Protein 1WG4 (pdb70)

GO terms:
  GO:0005515 protein binding (F, IPI)

Nearest PDB structures (foldseek):
  1wg4-assembly1_A  TM=8.583E-01  e=1.634E-17  Mus musculus
  1x4c-assembly1_A  TM=7.589E-01  e=1.785E-14  Mus musculus
  4c0o-assembly2_D  TM=8.765E-01  e=6.075E-12  Homo sapiens
  2o3d-assembly1_A  TM=7.788E-01  e=5.899E-13  Homo sapiens
  3beg-assembly1_B  TM=8.374E-01  e=1.622E-11  Homo sapiens

InterPro domains:
  IPR000504 RNA recognition motif domain [PF00076] (17-84)
  IPR000504 RNA recognition motif domain [PF00076] (114-175)
  IPR000504 RNA recognition motif domain [PS50102] (15-90)
  IPR000504 RNA recognition motif domain [PS50102] (112-188)
  IPR000504 RNA recognition motif domain [SM00360] (16-86)
  IPR000504 RNA recognition motif domain [SM00360] (113-179)
  IPR012677 Nucleotide-binding alpha-beta plait domain superfamily [G3DSA:3.30.70.330] (3-101)
  IPR012677 Nucleotide-binding alpha-beta plait domain superfamily [G3DSA:3.30.70.330] (111-187)
  IPR034503 SRSF9, RNA recognition motif 1 [cd12598] (16-87)
  IPR034995 SRSF9, RNA recognition motif 2 [cd12768] (104-187)
  IPR035979 RNA-binding domain superfamily [SSF54928] (15-176)
  IPR050374 RRT5/SRSF/Splicing Factor SR [PTHR23003] (13-205)

Sequence (98 aa):
GSSGSSGGPPTRRSDFRVLVSGLPPSGSWQDLKDHMREAGDVCYADVQKDGMGMVEYLRKEDMEYALRKLDDTKFRSHEGETSYIRVYPERSSGPSSGGSSGSSGGPPTRRSDFRVLVSGLPPSGSWQDLKDHMREAGDVCYADVQKDGMGMVEYLRKEDMEYALRKLDDTKFRSHEGETSYIRVYPERSSGPSSGGSSGSSGGPPTRRSDFRVLVSGLPPSGSWQDLKDHMREAGDVCYADVQKDGMGMVEYLRKEDMEYALRKLDDTKFRSHEGETSYIRVYPERSSGPSSGGSSGSSGGPPTRRSDFRVLVSGLPPSGSWQDLKDHMREAGDVCYADVQKDGMGMVEYLRKEDMEYALRKLDDTKFRSHEGETSYIRVYPERSSGPSSGGSSGSSGGPPTRRSDFRVLVSGLPPSGSWQDLKDHMREAGDVCYADVQKDGMGMVEYLRKEDMEYALRKLDDTKFRSHEGETSYIRVYPERSSGPSSGGSSGSSGGPPTRRSDFRVLVSGLPPSGSWQDLKDHMREAGDVCYADVQKDGMGMVEYLRKEDMEYALRKLDDTKFRSHEGETSYIRVYPERSSGPSSGGSSGSSGGPPTRRSDFRVLVSGLPPSGSWQDLKDHMREAGDVCYADVQKDGMGMVEYLRKEDMEYALRKLDDTKFRSHEGETSYIRVYPERSSGPSSGGSSGSSGGPPTRRSDFRVLVSGLPPSGSWQDLKDHMREAGDVCYADVQKDGMGMVEYLRKEDMEYALRKLDDTKFRSHEGETSYIRVYPERSSGPSSGGSSGSSGGPPTRRSDFRVLVSGLPPSGSWQDLKDHMREAGDVCYADVQKDGMGMVEYLRKEDMEYALRKLDDTKFRSHEGETSYIRVYPERSSGPSSGGSSGSSGGPPTRRSDFRVLVSGLPPSGSWQDLKDHMREAGDVCYADVQKDGMGMVEYLRKEDMEYALRKLDDTKFRSHEGETSYIRVYPERSSGPSSGGSSGSSGGPPTRRSDFRVLVSGLPPSGSWQDLKDHMREAGDVCYADVQKDGMGMVEYLRKEDMEYALRKLDDTKFRSHEGETSYIRVYPERSSGPSSGGSSGSSGGPPTRRSDFRVLVSGLPPSGSWQDLKDHMREAGDVCYADVQKDGMGMVEYLRKEDMEYALRKLDDTKFRSHEGETSYIRVYPERSSGPSSGGSSGSSGGPPTRRSDFRVLVSGLPPSGSWQDLKDHMREAGDVCYADVQKDGMGMVEYLRKEDMEYALRKLDDTKFRSHEGETSYIRVYPERSSGPSSGGSSGSSGGPPTRRSDFRVLVSGLPPSGSWQDLKDHMREAGDVCYADVQKDGMGMVEYLRKEDMEYALRKLDDTKFRSHEGETSYIRVYPERSSGPSSGGSSGSSGGPPTRRSDFRVLVSGLPPSGSWQDLKDHMREAGDVCYADVQKDGMGMVEYLRKEDMEYALRKLDDTKFRSHEGETSYIRVYPERSSGPSSGGSSGSSGGPPTRRSDFRVLVSGLPPSGSWQDLKDHMREAGDVCYADVQKDGMGMVEYLRKEDMEYALRKLDDTKFRSHEGETSYIRVYPERSSGPSSGGSSGSSGGPPTRRSDFRVLVSGLPPSGSWQDLKDHMREAGDVCYADVQKDGMGMVEYLRKEDMEYALRKLDDTKFRSHEGETSYIRVYPERSSGPSSGGSSGSSGGPPTRRSDFRVLVSGLPPSGSWQDLKDHMREAGDVCYADVQKDGMGMVEYLRKEDMEYALRKLDDTKFRSHEGETSYIRVYPERSSGPSSGGSSGSSGGPPTRRSDFRVLVSGLPPSGSWQDLKDHMREAGDVCYADVQKDGMGMVEYLRKEDMEYALRKLDDTKFRSHEGETSYIRVYPERSSGPSSGGSSGSSGGPPTRRSDFRVLVSGLPPSGSWQDLKDHMREAGDVCYADVQKDGMGMVEYLRKEDMEYALRKLDDTKFRSHEGETSYIRVYPERSSGPSSG

Secondary structure (DSSP, 8-state):
-----SS-----S-S-EEEEE---SS--HHHHHHHHTTSS-EEEEEEETTTEEEEEESSHHHHHHHHHHHSSEEEE-TTS-EEEEEEE---SS--S--

Organism: Mus musculus (NCBI:txid10090)

Structure (mmCIF, N/CA/C/O backbone):
data_1WG4
#
_entry.id   1WG4
#
loop_
_atom_site.group_PDB
_atom_site.id
_atom_site.type_symbol
_atom_site.label_atom_id
_atom_site.label_alt_id
_atom_site.label_comp_id
_atom_site.label_asym_id
_atom_site.label_entity_id
_atom_site.label_seq_id
_atom_site.pdbx_PDB_ins_code
_atom_site.Cartn_x
_atom_site.Cartn_y
_atom_site.Cartn_z
_atom_site.occupancy
_atom_site.B_iso_or_equiv
_atom_site.auth_seq_id
_atom_site.auth_comp_id
_atom_site.auth_asym_id
_atom_site.auth_atom_id
_atom_site.pdbx_PDB_model_num
ATOM 1 N N . GLY A 1 1 ? 7.074 4.114 -17.263 1.00 0.00 1 GLY A N 1
ATOM 2 C CA . GLY A 1 1 ? 6.992 4.790 -15.980 1.00 0.00 1 GLY A CA 1
ATOM 3 C C . GLY A 1 1 ? 8.164 4.398 -15.078 1.00 0.00 1 GLY A C 1
ATOM 4 O O . GLY A 1 1 ? 8.537 3.228 -15.012 1.00 0.00 1 GLY A O 1
ATOM 8 N N . SER A 1 2 ? 8.713 5.400 -14.406 1.00 0.00 2 SER A N 1
ATOM 9 C CA . SER A 1 2 ? 9.835 5.174 -13.511 1.00 0.00 2 SER A CA 1
ATOM 10 C C . SER A 1 2 ? 9.846 6.234 -12.407 1.00 0.00 2 SER A C 1
ATOM 11 O O . SER A 1 2 ? 9.813 5.902 -11.223 1.00 0.00 2 SER A O 1
ATOM 19 N N . SER A 1 3 ? 9.890 7.487 -12.835 1.00 0.00 3 SER A N 1
ATOM 20 C CA . SER A 1 3 ? 9.905 8.597 -11.897 1.00 0.00 3 SER A CA 1
ATOM 21 C C . SER A 1 3 ? 11.167 8.536 -11.034 1.00 0.00 3 SER A C 1
ATOM 22 O O . SER A 1 3 ? 11.502 7.485 -10.491 1.00 0.00 3 SER A O 1
ATOM 30 N N . GLY A 1 4 ? 11.833 9.677 -10.934 1.00 0.00 4 GLY A N 1
ATOM 31 C CA . GLY A 1 4 ? 13.050 9.767 -10.146 1.00 0.00 4 GLY A CA 1
ATOM 32 C C . GLY A 1 4 ? 13.536 11.215 -10.050 1.00 0.00 4 GLY A C 1
ATOM 33 O O . GLY A 1 4 ? 14.057 11.764 -11.018 1.00 0.00 4 GLY A O 1
ATOM 37 N N . SER A 1 5 ? 13.346 11.792 -8.872 1.00 0.00 5 SER A N 1
ATOM 38 C CA . SER A 1 5 ? 13.758 13.165 -8.636 1.00 0.00 5 SER A CA 1
ATOM 39 C C . SER A 1 5 ? 14.305 13.311 -7.215 1.00 0.00 5 SER A C 1
ATOM 40 O O . SER A 1 5 ? 13.944 12.542 -6.325 1.00 0.00 5 SER A O 1
ATOM 48 N N . SER A 1 6 ? 15.167 14.302 -7.046 1.00 0.00 6 SER A N 1
ATOM 49 C CA . SER A 1 6 ? 15.768 14.559 -5.748 1.00 0.00 6 SER A CA 1
ATOM 50 C C . SER A 1 6 ? 14.705 15.062 -4.769 1.00 0.00 6 SER A C 1
ATOM 51 O O . SER A 1 6 ? 14.481 14.454 -3.724 1.00 0.00 6 SER A O 1
ATOM 59 N N . GLY A 1 7 ? 14.078 16.167 -5.144 1.00 0.00 7 GLY A N 1
ATOM 60 C CA . GLY A 1 7 ? 13.043 16.759 -4.312 1.00 0.00 7 GLY A CA 1
ATOM 61 C C . GLY A 1 7 ? 12.028 15.705 -3.866 1.00 0.00 7 GLY A C 1
ATOM 62 O O . GLY A 1 7 ? 12.158 15.131 -2.786 1.00 0.00 7 GLY A O 1
ATOM 66 N N . GLY A 1 8 ? 11.041 15.482 -4.721 1.00 0.00 8 GLY A N 1
ATOM 67 C CA . GLY A 1 8 ? 10.004 14.506 -4.429 1.00 0.00 8 GLY A CA 1
ATOM 68 C C . GLY A 1 8 ? 9.120 14.976 -3.271 1.00 0.00 8 GLY A C 1
ATOM 69 O O . GLY A 1 8 ? 9.153 14.397 -2.186 1.00 0.00 8 GLY A O 1
ATOM 73 N N . PRO A 1 9 ? 8.331 16.047 -3.549 1.00 0.00 9 PRO A N 1
ATOM 74 C CA . PRO A 1 9 ? 7.440 16.601 -2.544 1.00 0.00 9 PRO A CA 1
ATOM 75 C C . PRO A 1 9 ? 6.215 15.706 -2.344 1.00 0.00 9 PRO A C 1
ATOM 76 O O . PRO A 1 9 ? 6.012 14.750 -3.091 1.00 0.00 9 PRO A O 1
ATOM 87 N N . PRO A 1 10 ? 5.409 16.058 -1.307 1.00 0.00 10 PRO A N 1
ATOM 88 C CA . PRO A 1 10 ? 4.209 15.298 -0.999 1.00 0.00 10 PRO A CA 1
ATOM 89 C C . PRO A 1 10 ? 3.098 15.596 -2.008 1.00 0.00 10 PRO A C 1
ATOM 90 O O . PRO A 1 10 ? 2.160 16.331 -1.705 1.00 0.00 10 PRO A O 1
ATOM 101 N N . THR A 1 11 ? 3.241 15.008 -3.188 1.00 0.00 11 THR A N 1
ATOM 102 C CA . THR A 1 11 ? 2.261 15.202 -4.243 1.00 0.00 11 THR A CA 1
ATOM 103 C C . THR A 1 11 ? 1.215 14.085 -4.211 1.00 0.00 11 THR A C 1
ATOM 104 O O . THR A 1 11 ? 1.518 12.958 -3.822 1.00 0.00 11 THR A O 1
ATOM 115 N N . ARG A 1 12 ? 0.007 14.436 -4.626 1.00 0.00 12 ARG A N 1
ATOM 116 C CA . ARG A 1 12 ? -1.084 13.478 -4.650 1.00 0.00 12 ARG A CA 1
ATOM 117 C C . ARG A 1 12 ? -1.601 13.297 -6.079 1.00 0.00 12 ARG A C 1
ATOM 118 O O . ARG A 1 12 ? -2.532 13.983 -6.497 1.00 0.00 12 ARG A O 1
ATOM 139 N N . ARG A 1 13 ? -0.974 12.370 -6.788 1.00 0.00 13 ARG A N 1
ATOM 140 C CA . ARG A 1 13 ? -1.358 12.091 -8.161 1.00 0.00 13 ARG A CA 1
ATOM 141 C C . ARG A 1 13 ? -2.858 11.798 -8.243 1.00 0.00 13 ARG A C 1
ATOM 142 O O . ARG A 1 13 ? -3.476 11.995 -9.288 1.00 0.00 13 ARG A O 1
ATOM 163 N N . SER A 1 14 ? -3.399 11.332 -7.127 1.00 0.00 14 SER A N 1
ATOM 164 C CA . SER A 1 14 ? -4.814 11.010 -7.060 1.00 0.00 14 SER A CA 1
ATOM 165 C C . SER A 1 14 ? -5.370 11.378 -5.682 1.00 0.00 14 SER A C 1
ATOM 166 O O . SER A 1 14 ? -4.620 11.780 -4.794 1.00 0.00 14 SER A O 1
ATOM 174 N N . ASP A 1 15 ? -6.679 11.226 -5.547 1.00 0.00 15 ASP A N 1
ATOM 175 C CA . ASP A 1 15 ? -7.343 11.537 -4.293 1.00 0.00 15 ASP A CA 1
ATOM 176 C C . ASP A 1 15 ? -7.723 10.234 -3.586 1.00 0.00 15 ASP A C 1
ATOM 177 O O . ASP A 1 15 ? -7.576 10.118 -2.370 1.00 0.00 15 ASP A O 1
ATOM 186 N N . PHE A 1 16 ? -8.205 9.287 -4.378 1.00 0.00 16 PHE A N 1
ATOM 187 C CA . PHE A 1 16 ? -8.607 7.997 -3.843 1.00 0.00 16 PHE A CA 1
ATOM 188 C C . PHE A 1 16 ? -7.386 7.135 -3.516 1.00 0.00 16 PHE A C 1
ATOM 189 O O . PHE A 1 16 ? -6.744 6.596 -4.415 1.00 0.00 16 PHE A O 1
ATOM 206 N N . ARG A 1 17 ? -7.104 7.031 -2.225 1.00 0.00 17 ARG A N 1
ATOM 207 C CA . ARG A 1 17 ? -5.972 6.243 -1.768 1.00 0.00 17 ARG A CA 1
ATOM 208 C C . ARG A 1 17 ? -6.418 5.242 -0.701 1.00 0.00 17 ARG A C 1
ATOM 209 O O . ARG A 1 17 ? -7.589 5.212 -0.323 1.00 0.00 17 ARG A O 1
ATOM 230 N N . VAL A 1 18 ? -5.462 4.445 -0.245 1.00 0.00 18 VAL A N 1
ATOM 231 C CA . VAL A 1 18 ? -5.743 3.445 0.771 1.00 0.00 18 VAL A CA 1
ATOM 232 C C . VAL A 1 18 ? -4.592 3.413 1.779 1.00 0.00 18 VAL A C 1
ATOM 233 O O . VAL A 1 18 ? -3.440 3.202 1.405 1.00 0.00 18 VAL A O 1
ATOM 246 N N . LEU A 1 19 ? -4.945 3.625 3.039 1.00 0.00 19 LEU A N 1
ATOM 247 C CA . LEU A 1 19 ? -3.957 3.623 4.104 1.00 0.00 19 LEU A CA 1
ATOM 248 C C . LEU A 1 19 ? -3.696 2.182 4.548 1.00 0.00 19 LEU A C 1
ATOM 249 O O . LEU A 1 19 ? -4.629 1.454 4.883 1.00 0.00 19 LEU A O 1
ATOM 265 N N . VAL A 1 20 ? -2.423 1.815 4.538 1.00 0.00 20 VAL A N 1
ATOM 266 C CA . VAL A 1 20 ? -2.028 0.474 4.936 1.00 0.00 20 VAL A CA 1
ATOM 267 C C . VAL A 1 20 ? -1.200 0.552 6.220 1.00 0.00 20 VAL A C 1
ATOM 268 O O . VAL A 1 20 ? -0.231 1.306 6.293 1.00 0.00 20 VAL A O 1
ATOM 281 N N . SER A 1 21 ? -1.612 -0.238 7.201 1.00 0.00 21 SER A N 1
ATOM 282 C CA . SER A 1 21 ? -0.920 -0.269 8.478 1.00 0.00 21 SER A CA 1
ATOM 283 C C . SER A 1 21 ? -0.744 -1.715 8.944 1.00 0.00 21 SER A C 1
ATOM 284 O O . SER A 1 21 ? -1.581 -2.570 8.655 1.00 0.00 21 SER A O 1
ATOM 292 N N . GLY A 1 22 ? 0.348 -1.945 9.657 1.00 0.00 22 GLY A N 1
ATOM 293 C CA . GLY A 1 22 ? 0.644 -3.274 10.166 1.00 0.00 22 GLY A CA 1
ATOM 294 C C . GLY A 1 22 ? 1.585 -4.026 9.222 1.00 0.00 22 GLY A C 1
ATOM 295 O O . GLY A 1 22 ? 1.522 -5.250 9.122 1.00 0.00 22 GLY A O 1
ATOM 299 N N . LEU A 1 23 ? 2.435 -3.261 8.553 1.00 0.00 23 LEU A N 1
ATOM 300 C CA . LEU A 1 23 ? 3.388 -3.839 7.621 1.00 0.00 23 LEU A CA 1
ATOM 301 C C . LEU A 1 23 ? 4.546 -4.462 8.403 1.00 0.00 23 LEU A C 1
ATOM 302 O O . LEU A 1 23 ? 4.797 -4.091 9.548 1.00 0.00 23 LEU A O 1
ATOM 318 N N . PRO A 1 24 ? 5.240 -5.423 7.735 1.00 0.00 24 PRO A N 1
ATOM 319 C CA . PRO A 1 24 ? 6.366 -6.100 8.355 1.00 0.00 24 PRO A CA 1
ATOM 320 C C . PRO A 1 24 ? 7.596 -5.193 8.396 1.00 0.00 24 PRO A C 1
ATOM 321 O O . PRO A 1 24 ? 7.610 -4.130 7.776 1.00 0.00 24 PRO A O 1
ATOM 332 N N . PRO A 1 25 ? 8.627 -5.656 9.153 1.00 0.00 25 PRO A N 1
ATOM 333 C CA . PRO A 1 25 ? 9.860 -4.898 9.284 1.00 0.00 25 PRO A CA 1
ATOM 334 C C . PRO A 1 25 ? 10.703 -4.999 8.011 1.00 0.00 25 PRO A C 1
ATOM 335 O O . PRO A 1 25 ? 11.648 -4.234 7.826 1.00 0.00 25 PRO A O 1
ATOM 346 N N . SER A 1 26 ? 10.331 -5.950 7.167 1.00 0.00 26 SER A N 1
ATOM 347 C CA . SER A 1 26 ? 11.041 -6.161 5.917 1.00 0.00 26 SER A CA 1
ATOM 348 C C . SER A 1 26 ? 10.147 -5.777 4.736 1.00 0.00 26 SER A C 1
ATOM 349 O O . SER A 1 26 ? 10.613 -5.699 3.600 1.00 0.00 26 SER A O 1
ATOM 357 N N . GLY A 1 27 ? 8.880 -5.546 5.044 1.00 0.00 27 GLY A N 1
ATOM 358 C CA . GLY A 1 27 ? 7.917 -5.172 4.023 1.00 0.00 27 GLY A CA 1
ATOM 359 C C . GLY A 1 27 ? 8.419 -3.980 3.206 1.00 0.00 27 GLY A C 1
ATOM 360 O O . GLY A 1 27 ? 9.125 -3.119 3.728 1.00 0.00 27 GLY A O 1
ATOM 364 N N . SER A 1 28 ? 8.036 -3.970 1.937 1.00 0.00 28 SER A N 1
ATOM 365 C CA . SER A 1 28 ? 8.439 -2.898 1.043 1.00 0.00 28 SER A CA 1
ATOM 366 C C . SER A 1 28 ? 7.210 -2.304 0.351 1.00 0.00 28 SER A C 1
ATOM 367 O O . SER A 1 28 ? 6.083 -2.719 0.616 1.00 0.00 28 SER A O 1
ATOM 375 N N . TRP A 1 29 ? 7.470 -1.343 -0.524 1.00 0.00 29 TRP A N 1
ATOM 376 C CA . TRP A 1 29 ? 6.399 -0.689 -1.256 1.00 0.00 29 TRP A CA 1
ATOM 377 C C . TRP A 1 29 ? 6.204 -1.437 -2.576 1.00 0.00 29 TRP A C 1
ATOM 378 O O . TRP A 1 29 ? 5.093 -1.497 -3.101 1.00 0.00 29 TRP A O 1
ATOM 399 N N . GLN A 1 30 ? 7.300 -1.987 -3.076 1.00 0.00 30 GLN A N 1
ATOM 400 C CA . GLN A 1 30 ? 7.263 -2.729 -4.325 1.00 0.00 30 GLN A CA 1
ATOM 401 C C . GLN A 1 30 ? 6.248 -3.870 -4.235 1.00 0.00 30 GLN A C 1
ATOM 402 O O . GLN A 1 30 ? 5.252 -3.878 -4.957 1.00 0.00 30 GLN A O 1
ATOM 416 N N . ASP A 1 31 ? 6.535 -4.805 -3.342 1.00 0.00 31 ASP A N 1
ATOM 417 C CA . ASP A 1 31 ? 5.660 -5.949 -3.148 1.00 0.00 31 ASP A CA 1
ATOM 418 C C . ASP A 1 31 ? 4.275 -5.458 -2.719 1.00 0.00 31 ASP A C 1
ATOM 419 O O . ASP A 1 31 ? 3.259 -5.955 -3.203 1.00 0.00 31 ASP A O 1
ATOM 428 N N . LEU A 1 32 ? 4.280 -4.490 -1.814 1.00 0.00 32 LEU A N 1
ATOM 429 C CA . LEU A 1 32 ? 3.037 -3.928 -1.314 1.00 0.00 32 LEU A CA 1
ATOM 430 C C . LEU A 1 32 ? 2.164 -3.500 -2.496 1.00 0.00 32 LEU A C 1
ATOM 431 O O . LEU A 1 32 ? 0.993 -3.869 -2.572 1.00 0.00 32 LEU A O 1
ATOM 447 N N . LYS A 1 33 ? 2.767 -2.728 -3.387 1.00 0.00 33 LYS A N 1
ATOM 448 C CA . LYS A 1 33 ? 2.060 -2.247 -4.561 1.00 0.00 33 LYS A CA 1
ATOM 449 C C . LYS A 1 33 ? 1.500 -3.440 -5.339 1.00 0.00 33 LYS A C 1
ATOM 450 O O . LYS A 1 33 ? 0.287 -3.570 -5.495 1.00 0.00 33 LYS A O 1
ATOM 469 N N . ASP A 1 34 ? 2.412 -4.280 -5.807 1.00 0.00 34 ASP A N 1
ATOM 470 C CA . ASP A 1 34 ? 2.025 -5.458 -6.565 1.00 0.00 34 ASP A CA 1
ATOM 471 C C . ASP A 1 34 ? 0.796 -6.097 -5.914 1.00 0.00 34 ASP A C 1
ATOM 472 O O . ASP A 1 34 ? -0.007 -6.736 -6.591 1.00 0.00 34 ASP A O 1
ATOM 481 N N . HIS A 1 35 ? 0.689 -5.901 -4.608 1.00 0.00 35 HIS A N 1
ATOM 482 C CA . HIS A 1 35 ? -0.428 -6.451 -3.859 1.00 0.00 35 HIS A CA 1
ATOM 483 C C . HIS A 1 35 ? -1.629 -5.509 -3.964 1.00 0.00 35 HIS A C 1
ATOM 484 O O . HIS A 1 35 ? -2.679 -5.893 -4.478 1.00 0.00 35 HIS A O 1
ATOM 498 N N . MET A 1 36 ? -1.435 -4.295 -3.471 1.00 0.00 36 MET A N 1
ATOM 499 C CA . MET A 1 36 ? -2.489 -3.296 -3.503 1.00 0.00 36 MET A CA 1
ATOM 500 C C . MET A 1 36 ? -3.082 -3.170 -4.908 1.00 0.00 36 MET A C 1
ATOM 501 O O . MET A 1 36 ? -4.292 -3.017 -5.063 1.00 0.00 36 MET A O 1
ATOM 515 N N . ARG A 1 37 ? -2.201 -3.240 -5.896 1.00 0.00 37 ARG A N 1
ATOM 516 C CA . ARG A 1 37 ? -2.622 -3.136 -7.282 1.00 0.00 37 ARG A CA 1
ATOM 517 C C . ARG A 1 37 ? -3.878 -3.977 -7.520 1.00 0.00 37 ARG A C 1
ATOM 518 O O . ARG A 1 37 ? -4.649 -3.701 -8.438 1.00 0.00 37 ARG A O 1
ATOM 539 N N . GLU A 1 38 ? -4.044 -4.986 -6.678 1.00 0.00 38 GLU A N 1
ATOM 540 C CA . GLU A 1 38 ? -5.193 -5.869 -6.785 1.00 0.00 38 GLU A CA 1
ATOM 541 C C . GLU A 1 38 ? -6.404 -5.102 -7.322 1.00 0.00 38 GLU A C 1
ATOM 542 O O . GLU A 1 38 ? -7.157 -5.620 -8.145 1.00 0.00 38 GLU A O 1
ATOM 554 N N . ALA A 1 39 ? -6.553 -3.879 -6.834 1.00 0.00 39 ALA A N 1
ATOM 555 C CA . ALA A 1 39 ? -7.659 -3.036 -7.254 1.00 0.00 39 ALA A CA 1
ATOM 556 C C . ALA A 1 39 ? -7.512 -2.713 -8.742 1.00 0.00 39 ALA A C 1
ATOM 557 O O . ALA A 1 39 ? -8.136 -3.355 -9.586 1.00 0.00 39 ALA A O 1
ATOM 564 N N . GLY A 1 40 ? -6.682 -1.717 -9.020 1.00 0.00 40 GLY A N 1
ATOM 565 C CA . GLY A 1 40 ? -6.445 -1.301 -10.392 1.00 0.00 40 GLY A CA 1
ATOM 566 C C . GLY A 1 40 ? -4.978 -0.920 -10.603 1.00 0.00 40 GLY A C 1
ATOM 567 O O . GLY A 1 40 ? -4.086 -1.748 -10.428 1.00 0.00 40 GLY A O 1
ATOM 571 N N . ASP A 1 41 ? -4.774 0.335 -10.975 1.00 0.00 41 ASP A N 1
ATOM 572 C CA . ASP A 1 41 ? -3.432 0.837 -11.212 1.00 0.00 41 ASP A CA 1
ATOM 573 C C . ASP A 1 41 ? -3.029 1.765 -10.064 1.00 0.00 41 ASP A C 1
ATOM 574 O O . ASP A 1 41 ? -3.811 2.619 -9.648 1.00 0.00 41 ASP A O 1
ATOM 583 N N . VAL A 1 42 ? -1.809 1.567 -9.585 1.00 0.00 42 VAL A N 1
ATOM 584 C CA . VAL A 1 42 ? -1.293 2.376 -8.494 1.00 0.00 42 VAL A CA 1
ATOM 585 C C . VAL A 1 42 ? -0.371 3.458 -9.059 1.00 0.00 42 VAL A C 1
ATOM 586 O O . VAL A 1 42 ? 0.642 3.151 -9.684 1.00 0.00 42 VAL A O 1
ATOM 599 N N . CYS A 1 43 ? -0.756 4.703 -8.818 1.00 0.00 43 CYS A N 1
ATOM 600 C CA . CYS A 1 43 ? 0.024 5.833 -9.295 1.00 0.00 43 CYS A CA 1
ATOM 601 C C . CYS A 1 43 ? 1.004 6.240 -8.192 1.00 0.00 43 CYS A C 1
ATOM 602 O O . CYS A 1 43 ? 2.047 6.828 -8.471 1.00 0.00 43 CYS A O 1
ATOM 610 N N . TYR A 1 44 ? 0.633 5.910 -6.964 1.00 0.00 44 TYR A N 1
ATOM 611 C CA . TYR A 1 44 ? 1.466 6.234 -5.818 1.00 0.00 44 TYR A CA 1
ATOM 612 C C . TYR A 1 44 ? 1.655 5.013 -4.915 1.00 0.00 44 TYR A C 1
ATOM 613 O O . TYR A 1 44 ? 0.702 4.284 -4.644 1.00 0.00 44 TYR A O 1
ATOM 631 N N . ALA A 1 45 ? 2.890 4.829 -4.473 1.00 0.00 45 ALA A N 1
ATOM 632 C CA . ALA A 1 45 ? 3.216 3.710 -3.606 1.00 0.00 45 ALA A CA 1
ATOM 633 C C . ALA A 1 45 ? 4.410 4.083 -2.725 1.00 0.00 45 ALA A C 1
ATOM 634 O O . ALA A 1 45 ? 5.525 4.240 -3.219 1.00 0.00 45 ALA A O 1
ATOM 641 N N . ASP A 1 46 ? 4.135 4.214 -1.435 1.00 0.00 46 ASP A N 1
ATOM 642 C CA . ASP A 1 46 ? 5.172 4.566 -0.481 1.00 0.00 46 ASP A CA 1
ATOM 643 C C . ASP A 1 46 ? 4.987 3.743 0.795 1.00 0.00 46 ASP A C 1
ATOM 644 O O . ASP A 1 46 ? 3.874 3.327 1.113 1.00 0.00 46 ASP A O 1
ATOM 653 N N . VAL A 1 47 ? 6.094 3.532 1.492 1.00 0.00 47 VAL A N 1
ATOM 654 C CA . VAL A 1 47 ? 6.067 2.766 2.726 1.00 0.00 47 VAL A CA 1
ATOM 655 C C . VAL A 1 47 ? 7.029 3.397 3.734 1.00 0.00 47 VAL A C 1
ATOM 656 O O . VAL A 1 47 ? 8.090 3.892 3.358 1.00 0.00 47 VAL A O 1
ATOM 669 N N . GLN A 1 48 ? 6.625 3.357 4.995 1.00 0.00 48 GLN A N 1
ATOM 670 C CA . GLN A 1 48 ? 7.439 3.918 6.060 1.00 0.00 48 GLN A CA 1
ATOM 671 C C . GLN A 1 48 ? 7.706 2.864 7.136 1.00 0.00 48 GLN A C 1
ATOM 672 O O . GLN A 1 48 ? 7.111 1.788 7.117 1.00 0.00 48 GLN A O 1
ATOM 686 N N . LYS A 1 49 ? 8.602 3.210 8.049 1.00 0.00 49 LYS A N 1
ATOM 687 C CA . LYS A 1 49 ? 8.955 2.307 9.130 1.00 0.00 49 LYS A CA 1
ATOM 688 C C . LYS A 1 49 ? 7.711 2.012 9.970 1.00 0.00 49 LYS A C 1
ATOM 689 O O . LYS A 1 49 ? 6.602 2.397 9.600 1.00 0.00 49 LYS A O 1
ATOM 708 N N . ASP A 1 50 ? 7.935 1.332 11.085 1.00 0.00 50 ASP A N 1
ATOM 709 C CA . ASP A 1 50 ? 6.846 0.981 11.980 1.00 0.00 50 ASP A CA 1
ATOM 710 C C . ASP A 1 50 ? 6.018 -0.142 11.353 1.00 0.00 50 ASP A C 1
ATOM 711 O O . ASP A 1 50 ? 5.891 -1.221 11.930 1.00 0.00 50 ASP A O 1
ATOM 720 N N . GLY A 1 51 ? 5.476 0.150 10.180 1.00 0.00 51 GLY A N 1
ATOM 721 C CA . GLY A 1 51 ? 4.664 -0.823 9.468 1.00 0.00 51 GLY A CA 1
ATOM 722 C C . GLY A 1 51 ? 3.466 -0.149 8.796 1.00 0.00 51 GLY A C 1
ATOM 723 O O . GLY A 1 51 ? 2.344 -0.647 8.876 1.00 0.00 51 GLY A O 1
ATOM 727 N N . MET A 1 52 ? 3.745 0.973 8.149 1.00 0.00 52 MET A N 1
ATOM 728 C CA . MET A 1 52 ? 2.704 1.720 7.463 1.00 0.00 52 MET A CA 1
ATOM 729 C C . MET A 1 52 ? 3.007 1.835 5.968 1.00 0.00 52 MET A C 1
ATOM 730 O O . MET A 1 52 ? 4.148 1.654 5.546 1.00 0.00 52 MET A O 1
ATOM 744 N N . GLY A 1 53 ? 1.965 2.137 5.207 1.00 0.00 53 GLY A N 1
ATOM 745 C CA . GLY A 1 53 ? 2.105 2.279 3.768 1.00 0.00 53 GLY A CA 1
ATOM 746 C C . GLY A 1 53 ? 1.022 3.199 3.200 1.00 0.00 53 GLY A C 1
ATOM 747 O O . GLY A 1 53 ? 0.112 3.609 3.918 1.00 0.00 53 GLY A O 1
ATOM 751 N N . MET A 1 54 ? 1.157 3.495 1.915 1.00 0.00 54 MET A N 1
ATOM 752 C CA . MET A 1 54 ? 0.201 4.359 1.243 1.00 0.00 54 MET A CA 1
ATOM 753 C C . MET A 1 54 ? 0.174 4.079 -0.261 1.00 0.00 54 MET A C 1
ATOM 754 O O . MET A 1 54 ? 1.222 3.975 -0.896 1.00 0.00 54 MET A O 1
ATOM 768 N N . VAL A 1 55 ? -1.037 3.966 -0.787 1.00 0.00 55 VAL A N 1
ATOM 769 C CA . VAL A 1 55 ? -1.215 3.700 -2.205 1.00 0.00 55 VAL A CA 1
ATOM 770 C C . VAL A 1 55 ? -2.373 4.547 -2.736 1.00 0.00 55 VAL A C 1
ATOM 771 O O . VAL A 1 55 ? -3.383 4.722 -2.056 1.00 0.00 55 VAL A O 1
ATOM 784 N N . GLU A 1 56 ? -2.189 5.050 -3.948 1.00 0.00 56 GLU A N 1
ATOM 785 C CA . GLU A 1 56 ? -3.206 5.874 -4.579 1.00 0.00 56 GLU A CA 1
ATOM 786 C C . GLU A 1 56 ? -3.647 5.251 -5.905 1.00 0.00 56 GLU A C 1
ATOM 787 O O . GLU A 1 56 ? -2.813 4.813 -6.696 1.00 0.00 56 GLU A O 1
ATOM 799 N N . TYR A 1 57 ? -4.956 5.232 -6.106 1.00 0.00 57 TYR A N 1
ATOM 800 C CA . TYR A 1 57 ? -5.517 4.670 -7.323 1.00 0.00 57 TYR A CA 1
ATOM 801 C C . TYR A 1 57 ? -5.982 5.775 -8.274 1.00 0.00 57 TYR A C 1
ATOM 802 O O . TYR A 1 57 ? -6.051 6.941 -7.890 1.00 0.00 57 TYR A O 1
ATOM 820 N N . LEU A 1 58 ? -6.288 5.369 -9.497 1.00 0.00 58 LEU A N 1
ATOM 821 C CA . LEU A 1 58 ? -6.744 6.310 -10.506 1.00 0.00 58 LEU A CA 1
ATOM 822 C C . LEU A 1 58 ? -8.273 6.293 -10.559 1.00 0.00 58 LEU A C 1
ATOM 823 O O . LEU A 1 58 ? -8.890 7.216 -11.090 1.00 0.00 58 LEU A O 1
ATOM 839 N N . ARG A 1 59 ? -8.841 5.234 -10.002 1.00 0.00 59 ARG A N 1
ATOM 840 C CA . ARG A 1 59 ? -10.286 5.085 -9.979 1.00 0.00 59 ARG A CA 1
ATOM 841 C C . ARG A 1 59 ? -10.784 4.950 -8.538 1.00 0.00 59 ARG A C 1
ATOM 842 O O . ARG A 1 59 ? -10.104 4.367 -7.695 1.00 0.00 59 ARG A O 1
ATOM 863 N N . LYS A 1 60 ? -11.965 5.500 -8.300 1.00 0.00 60 LYS A N 1
ATOM 864 C CA . LYS A 1 60 ? -12.561 5.448 -6.976 1.00 0.00 60 LYS A CA 1
ATOM 865 C C . LYS A 1 60 ? -12.833 3.990 -6.599 1.00 0.00 60 LYS A C 1
ATOM 866 O O . LYS A 1 60 ? -12.377 3.519 -5.559 1.00 0.00 60 LYS A O 1
ATOM 885 N N . GLU A 1 61 ? -13.574 3.317 -7.467 1.00 0.00 61 GLU A N 1
ATOM 886 C CA . GLU A 1 61 ? -13.911 1.922 -7.239 1.00 0.00 61 GLU A CA 1
ATOM 887 C C . GLU A 1 61 ? -12.686 1.154 -6.739 1.00 0.00 61 GLU A C 1
ATOM 888 O O . GLU A 1 61 ? -12.755 0.459 -5.727 1.00 0.00 61 GLU A O 1
ATOM 900 N N . ASP A 1 62 ? -11.592 1.307 -7.471 1.00 0.00 62 ASP A N 1
ATOM 901 C CA . ASP A 1 62 ? -10.353 0.636 -7.115 1.00 0.00 62 ASP A CA 1
ATOM 902 C C . ASP A 1 62 ? -10.124 0.766 -5.608 1.00 0.00 62 ASP A C 1
ATOM 903 O O . ASP A 1 62 ? -9.891 -0.230 -4.924 1.00 0.00 62 ASP A O 1
ATOM 912 N N . MET A 1 63 ? -10.197 2.001 -5.134 1.00 0.00 63 MET A N 1
ATOM 913 C CA . MET A 1 63 ? -10.000 2.274 -3.721 1.00 0.00 63 MET A CA 1
ATOM 914 C C . MET A 1 63 ? -10.894 1.379 -2.860 1.00 0.00 63 MET A C 1
ATOM 915 O O . MET A 1 63 ? -10.401 0.514 -2.137 1.00 0.00 63 MET A O 1
ATOM 929 N N . GLU A 1 64 ? -12.193 1.617 -2.966 1.00 0.00 64 GLU A N 1
ATOM 930 C CA . GLU A 1 64 ? -13.161 0.844 -2.206 1.00 0.00 64 GLU A CA 1
ATOM 931 C C . GLU A 1 64 ? -12.951 -0.652 -2.448 1.00 0.00 64 GLU A C 1
ATOM 932 O O . GLU A 1 64 ? -12.935 -1.441 -1.504 1.00 0.00 64 GLU A O 1
ATOM 944 N N . TYR A 1 65 ? -12.796 -0.998 -3.718 1.00 0.00 65 TYR A N 1
ATOM 945 C CA . TYR A 1 65 ? -12.588 -2.386 -4.095 1.00 0.00 65 TYR A CA 1
ATOM 946 C C . TYR A 1 65 ? -11.473 -3.020 -3.261 1.00 0.00 65 TYR A C 1
ATOM 947 O O . TYR A 1 65 ? -11.724 -3.928 -2.471 1.00 0.00 65 TYR A O 1
ATOM 965 N N . ALA A 1 66 ? -10.265 -2.516 -3.467 1.00 0.00 66 ALA A N 1
ATOM 966 C CA . ALA A 1 66 ? -9.111 -3.022 -2.744 1.00 0.00 66 ALA A CA 1
ATOM 967 C C . ALA A 1 66 ? -9.353 -2.878 -1.240 1.00 0.00 66 ALA A C 1
ATOM 968 O O . ALA A 1 66 ? -8.973 -3.750 -0.460 1.00 0.00 66 ALA A O 1
ATOM 975 N N . LEU A 1 67 ? -9.984 -1.771 -0.878 1.00 0.00 67 LEU A N 1
ATOM 976 C CA . LEU A 1 67 ? -10.282 -1.501 0.519 1.00 0.00 67 LEU A CA 1
ATOM 977 C C . LEU A 1 67 ? -10.975 -2.720 1.132 1.00 0.00 67 LEU A C 1
ATOM 978 O O . LEU A 1 67 ? -10.491 -3.287 2.110 1.00 0.00 67 LEU A O 1
ATOM 994 N N . ARG A 1 68 ? -12.098 -3.086 0.532 1.00 0.00 68 ARG A N 1
ATOM 995 C CA . ARG A 1 68 ? -12.863 -4.227 1.007 1.00 0.00 68 ARG A CA 1
ATOM 996 C C . ARG A 1 68 ? -12.145 -5.531 0.654 1.00 0.00 68 ARG A C 1
ATOM 997 O O . ARG A 1 68 ? -11.690 -6.253 1.540 1.00 0.00 68 ARG A O 1
ATOM 1018 N N . LYS A 1 69 ? -12.067 -5.794 -0.642 1.00 0.00 69 LYS A N 1
ATOM 1019 C CA . LYS A 1 69 ? -11.413 -6.999 -1.123 1.00 0.00 69 LYS A CA 1
ATOM 1020 C C . LYS A 1 69 ? -10.218 -7.319 -0.223 1.00 0.00 69 LYS A C 1
ATOM 1021 O O . LYS A 1 69 ? -10.174 -8.377 0.403 1.00 0.00 69 LYS A O 1
ATOM 1040 N N . LEU A 1 70 ? -9.278 -6.386 -0.187 1.00 0.00 70 LEU A N 1
ATOM 1041 C CA . LEU A 1 70 ? -8.085 -6.556 0.626 1.00 0.00 70 LEU A CA 1
ATOM 1042 C C . LEU A 1 70 ? -8.478 -6.557 2.105 1.00 0.00 70 LEU A C 1
ATOM 1043 O O . LEU A 1 70 ? -8.274 -7.548 2.804 1.00 0.00 70 LEU A O 1
ATOM 1059 N N . ASP A 1 71 ? -9.034 -5.435 2.537 1.00 0.00 71 ASP A N 1
ATOM 1060 C CA . ASP A 1 71 ? -9.457 -5.294 3.921 1.00 0.00 71 ASP A CA 1
ATOM 1061 C C . ASP A 1 71 ? -8.769 -6.364 4.771 1.00 0.00 71 ASP A C 1
ATOM 1062 O O . ASP A 1 71 ? -9.307 -7.454 4.960 1.00 0.00 71 ASP A O 1
ATOM 1071 N N . ASP A 1 72 ? -7.588 -6.016 5.262 1.00 0.00 72 ASP A N 1
ATOM 1072 C CA . ASP A 1 72 ? -6.821 -6.932 6.088 1.00 0.00 72 ASP A CA 1
ATOM 1073 C C . ASP A 1 72 ? -6.432 -8.157 5.257 1.00 0.00 72 ASP A C 1
ATOM 1074 O O . ASP A 1 72 ? -7.275 -9.000 4.956 1.00 0.00 72 ASP A O 1
ATOM 1083 N N . THR A 1 73 ? -5.154 -8.215 4.910 1.00 0.00 73 THR A N 1
ATOM 1084 C CA . THR A 1 73 ? -4.643 -9.322 4.120 1.00 0.00 73 THR A CA 1
ATOM 1085 C C . THR A 1 73 ? -3.259 -9.739 4.619 1.00 0.00 73 THR A C 1
ATOM 1086 O O . THR A 1 73 ? -2.658 -9.050 5.442 1.00 0.00 73 THR A O 1
ATOM 1097 N N . LYS A 1 74 ? -2.793 -10.866 4.101 1.00 0.00 74 LYS A N 1
ATOM 1098 C CA . LYS A 1 74 ? -1.490 -11.383 4.484 1.00 0.00 74 LYS A CA 1
ATOM 1099 C C . LYS A 1 74 ? -0.446 -10.932 3.460 1.00 0.00 74 LYS A C 1
ATOM 1100 O O . LYS A 1 74 ? -0.319 -11.530 2.393 1.00 0.00 74 LYS A O 1
ATOM 1119 N N . PHE A 1 75 ? 0.275 -9.881 3.822 1.00 0.00 75 PHE A N 1
ATOM 1120 C CA . PHE A 1 75 ? 1.304 -9.342 2.948 1.00 0.00 75 PHE A CA 1
ATOM 1121 C C . PHE A 1 75 ? 2.652 -10.016 3.210 1.00 0.00 75 PHE A C 1
ATOM 1122 O O . PHE A 1 75 ? 3.095 -10.104 4.354 1.00 0.00 75 PHE A O 1
ATOM 1139 N N . ARG A 1 76 ? 3.268 -10.474 2.130 1.00 0.00 76 ARG A N 1
ATOM 1140 C CA . ARG A 1 76 ? 4.557 -11.137 2.228 1.00 0.00 76 ARG A CA 1
ATOM 1141 C C . ARG A 1 76 ? 5.684 -10.159 1.889 1.00 0.00 76 ARG A C 1
ATOM 1142 O O . ARG A 1 76 ? 5.716 -9.599 0.794 1.00 0.00 76 ARG A O 1
ATOM 1163 N N . SER A 1 77 ? 6.581 -9.985 2.848 1.00 0.00 77 SER A N 1
ATOM 1164 C CA . SER A 1 77 ? 7.707 -9.085 2.665 1.00 0.00 77 SER A CA 1
ATOM 1165 C C . SER A 1 77 ? 8.721 -9.704 1.700 1.00 0.00 77 SER A C 1
ATOM 1166 O O . SER A 1 77 ? 8.529 -10.823 1.226 1.00 0.00 77 SER A O 1
ATOM 1174 N N . HIS A 1 78 ? 9.777 -8.949 1.438 1.00 0.00 78 HIS A N 1
ATOM 1175 C CA . HIS A 1 78 ? 10.821 -9.409 0.538 1.00 0.00 78 HIS A CA 1
ATOM 1176 C C . HIS A 1 78 ? 11.740 -10.386 1.275 1.00 0.00 78 HIS A C 1
ATOM 1177 O O . HIS A 1 78 ? 12.623 -10.991 0.669 1.00 0.00 78 HIS A O 1
ATOM 1191 N N . GLU A 1 79 ? 11.501 -10.508 2.573 1.00 0.00 79 GLU A N 1
ATOM 1192 C CA . GLU A 1 79 ? 12.296 -11.401 3.399 1.00 0.00 79 GLU A CA 1
ATOM 1193 C C . GLU A 1 79 ? 11.505 -12.670 3.723 1.00 0.00 79 GLU A C 1
ATOM 1194 O O . GLU A 1 79 ? 11.900 -13.446 4.591 1.00 0.00 79 GLU A O 1
ATOM 1206 N N . GLY A 1 80 ? 10.404 -12.841 3.007 1.00 0.00 80 GLY A N 1
ATOM 1207 C CA . GLY A 1 80 ? 9.554 -14.002 3.208 1.00 0.00 80 GLY A CA 1
ATOM 1208 C C . GLY A 1 80 ? 8.518 -13.741 4.303 1.00 0.00 80 GLY A C 1
ATOM 1209 O O . GLY A 1 80 ? 7.355 -14.120 4.166 1.00 0.00 80 GLY A O 1
ATOM 1213 N N . GLU A 1 81 ? 8.976 -13.095 5.365 1.00 0.00 81 GLU A N 1
ATOM 1214 C CA . GLU A 1 81 ? 8.104 -12.779 6.483 1.00 0.00 81 GLU A CA 1
ATOM 1215 C C . GLU A 1 81 ? 6.757 -12.259 5.975 1.00 0.00 81 GLU A C 1
ATOM 1216 O O . GLU A 1 81 ? 6.626 -11.905 4.804 1.00 0.00 81 GLU A O 1
ATOM 1228 N N . THR A 1 82 ? 5.790 -12.231 6.880 1.00 0.00 82 THR A N 1
ATOM 1229 C CA . THR A 1 82 ? 4.459 -11.760 6.538 1.00 0.00 82 THR A CA 1
ATOM 1230 C C . THR A 1 82 ? 3.868 -10.947 7.692 1.00 0.00 82 THR A C 1
ATOM 1231 O O . THR A 1 82 ? 4.383 -10.982 8.808 1.00 0.00 82 THR A O 1
ATOM 1242 N N . SER A 1 83 ? 2.796 -10.233 7.382 1.00 0.00 83 SER A N 1
ATOM 1243 C CA . SER A 1 83 ? 2.130 -9.412 8.379 1.00 0.00 83 SER A CA 1
ATOM 1244 C C . SER A 1 83 ? 0.719 -9.056 7.906 1.00 0.00 83 SER A C 1
ATOM 1245 O O . SER A 1 83 ? 0.454 -9.018 6.705 1.00 0.00 83 SER A O 1
ATOM 1253 N N . TYR A 1 84 ? -0.150 -8.805 8.874 1.00 0.00 84 TYR A N 1
ATOM 1254 C CA . TYR A 1 84 ? -1.527 -8.454 8.572 1.00 0.00 84 TYR A CA 1
ATOM 1255 C C . TYR A 1 84 ? -1.683 -6.941 8.405 1.00 0.00 84 TYR A C 1
ATOM 1256 O O . TYR A 1 84 ? -1.642 -6.198 9.385 1.00 0.00 84 TYR A O 1
ATOM 1274 N N . ILE A 1 85 ? -1.859 -6.530 7.158 1.00 0.00 85 ILE A N 1
ATOM 1275 C CA . ILE A 1 85 ? -2.021 -5.119 6.851 1.00 0.00 85 ILE A CA 1
ATOM 1276 C C . ILE A 1 85 ? -3.487 -4.841 6.512 1.00 0.00 85 ILE A C 1
ATOM 1277 O O . ILE A 1 85 ? -4.078 -5.533 5.684 1.00 0.00 85 ILE A O 1
ATOM 1293 N N . ARG A 1 86 ? -4.031 -3.827 7.168 1.00 0.00 86 ARG A N 1
ATOM 1294 C CA . ARG A 1 86 ? -5.416 -3.449 6.947 1.00 0.00 86 ARG A CA 1
ATOM 1295 C C . ARG A 1 86 ? -5.508 -2.399 5.838 1.00 0.00 86 ARG A C 1
ATOM 1296 O O . ARG A 1 86 ? -4.571 -1.631 5.625 1.00 0.00 86 ARG A O 1
ATOM 1317 N N . VAL A 1 87 ? -6.647 -2.399 5.160 1.00 0.00 87 VAL A N 1
ATOM 1318 C CA . VAL A 1 87 ? -6.874 -1.456 4.078 1.00 0.00 87 VAL A CA 1
ATOM 1319 C C . VAL A 1 87 ? -8.067 -0.563 4.427 1.00 0.00 87 VAL A C 1
ATOM 1320 O O . VAL A 1 87 ? -9.199 -1.038 4.509 1.00 0.00 87 VAL A O 1
ATOM 1333 N N . TYR A 1 88 ? -7.773 0.714 4.624 1.00 0.00 88 TYR A N 1
ATOM 1334 C CA . TYR A 1 88 ? -8.807 1.676 4.962 1.00 0.00 88 TYR A CA 1
ATOM 1335 C C . TYR A 1 88 ? -8.515 3.039 4.330 1.00 0.00 88 TYR A C 1
ATOM 1336 O O . TYR A 1 88 ? -7.376 3.328 3.969 1.00 0.00 88 TYR A O 1
ATOM 1354 N N . PRO A 1 89 ? -9.592 3.861 4.214 1.00 0.00 89 PRO A N 1
ATOM 1355 C CA . PRO A 1 89 ? -9.463 5.186 3.632 1.00 0.00 89 PRO A CA 1
ATOM 1356 C C . PRO A 1 89 ? -8.790 6.151 4.610 1.00 0.00 89 PRO A C 1
ATOM 1357 O O . PRO A 1 89 ? -8.467 5.775 5.735 1.00 0.00 89 PRO A O 1
ATOM 1368 N N . GLU A 1 90 ? -8.597 7.376 4.144 1.00 0.00 90 GLU A N 1
ATOM 1369 C CA . GLU A 1 90 ? -7.968 8.398 4.963 1.00 0.00 90 GLU A CA 1
ATOM 1370 C C . GLU A 1 90 ? -9.012 9.405 5.451 1.00 0.00 90 GLU A C 1
ATOM 1371 O O . GLU A 1 90 ? -9.702 10.028 4.646 1.00 0.00 90 GLU A O 1
ATOM 1383 N N . ARG A 1 91 ? -9.094 9.533 6.767 1.00 0.00 91 ARG A N 1
ATOM 1384 C CA . ARG A 1 91 ? -10.041 10.453 7.372 1.00 0.00 91 ARG A CA 1
ATOM 1385 C C . ARG A 1 91 ? -9.305 11.490 8.223 1.00 0.00 91 ARG A C 1
ATOM 1386 O O . ARG A 1 91 ? -8.230 11.213 8.753 1.00 0.00 91 ARG A O 1
ATOM 1407 N N . SER A 1 92 ? -9.914 12.662 8.328 1.00 0.00 92 SER A N 1
ATOM 1408 C CA . SER A 1 92 ? -9.330 13.741 9.106 1.00 0.00 92 SER A CA 1
ATOM 1409 C C . SER A 1 92 ? -10.269 14.949 9.114 1.00 0.00 92 SER A C 1
ATOM 1410 O O . SER A 1 92 ? -10.245 15.764 8.193 1.00 0.00 92 SER A O 1
ATOM 1418 N N . SER A 1 93 ? -11.074 15.026 10.163 1.00 0.00 93 SER A N 1
ATOM 1419 C CA . SER A 1 93 ? -12.020 16.120 10.303 1.00 0.00 93 SER A CA 1
ATOM 1420 C C . SER A 1 93 ? -12.654 16.439 8.947 1.00 0.00 93 SER A C 1
ATOM 1421 O O . SER A 1 93 ? -12.254 17.392 8.280 1.00 0.00 93 SER A O 1
ATOM 1429 N N . GLY A 1 94 ? -13.632 15.624 8.581 1.00 0.00 94 GLY A N 1
ATOM 1430 C CA . GLY A 1 94 ? -14.326 15.808 7.317 1.00 0.00 94 GLY A CA 1
ATOM 1431 C C . GLY A 1 94 ? -15.101 17.127 7.304 1.00 0.00 94 GLY A C 1
ATOM 1432 O O . GLY A 1 94 ? -15.406 17.683 8.358 1.00 0.00 94 GLY A O 1
ATOM 1436 N N . PRO A 1 95 ? -15.405 17.602 6.067 1.00 0.00 95 PRO A N 1
ATOM 1437 C CA . PRO A 1 95 ? -16.139 18.846 5.902 1.00 0.00 95 PRO A CA 1
ATOM 1438 C C . PRO A 1 95 ? -17.621 18.655 6.232 1.00 0.00 95 PRO A C 1
ATOM 1439 O O . PRO A 1 95 ? -18.206 19.454 6.962 1.00 0.00 95 PRO A O 1
ATOM 1450 N N . SER A 1 96 ? -18.186 17.593 5.677 1.00 0.00 96 SER A N 1
ATOM 1451 C CA . SER A 1 96 ? -19.589 17.288 5.903 1.00 0.00 96 SER A CA 1
ATOM 1452 C C . SER A 1 96 ? -20.469 18.292 5.157 1.00 0.00 96 SER A C 1
ATOM 1453 O O . SER A 1 96 ? -21.267 17.909 4.302 1.00 0.00 96 SER A O 1
ATOM 1461 N N . SER A 1 97 ? -20.295 19.558 5.507 1.00 0.00 97 SER A N 1
ATOM 1462 C CA . SER A 1 97 ? -21.064 20.620 4.881 1.00 0.00 97 SER A CA 1
ATOM 1463 C C . SER A 1 97 ? -20.353 21.961 5.068 1.00 0.00 97 SER A C 1
ATOM 1464 O O . SER A 1 97 ? -19.944 22.302 6.177 1.00 0.00 97 SER A O 1
ATOM 1472 N N . GLY A 1 98 ? -20.227 22.687 3.967 1.00 0.00 98 GLY A N 1
ATOM 1473 C CA . GLY A 1 98 ? -19.572 23.984 3.996 1.00 0.00 98 GLY A CA 1
ATOM 1474 C C . GLY A 1 98 ? -20.552 25.084 4.411 1.00 0.00 98 GLY A C 1
ATOM 1475 O O . GLY A 1 98 ? -20.172 26.033 5.094 1.00 0.00 98 GLY A O 1
ATOM 1479 N N . GLY A 1 1 ? 3.820 10.232 4.510 1.00 0.00 1 GLY A N 2
ATOM 1480 C CA . GLY A 1 1 ? 4.405 11.476 4.981 1.00 0.00 1 GLY A CA 2
ATOM 1481 C C . GLY A 1 1 ? 4.495 12.502 3.850 1.00 0.00 1 GLY A C 2
ATOM 1482 O O . GLY A 1 1 ? 3.984 12.271 2.755 1.00 0.00 1 GLY A O 2
ATOM 1486 N N . SER A 1 2 ? 5.148 13.614 4.153 1.00 0.00 2 SER A N 2
ATOM 1487 C CA . SER A 1 2 ? 5.311 14.677 3.175 1.00 0.00 2 SER A CA 2
ATOM 1488 C C . SER A 1 2 ? 6.516 15.545 3.542 1.00 0.00 2 SER A C 2
ATOM 1489 O O . SER A 1 2 ? 6.405 16.450 4.369 1.00 0.00 2 SER A O 2
ATOM 1497 N N . SER A 1 3 ? 7.639 15.240 2.910 1.00 0.00 3 SER A N 2
ATOM 1498 C CA . SER A 1 3 ? 8.863 15.982 3.159 1.00 0.00 3 SER A CA 2
ATOM 1499 C C . SER A 1 3 ? 9.474 16.445 1.835 1.00 0.00 3 SER A C 2
ATOM 1500 O O . SER A 1 3 ? 10.202 15.695 1.187 1.00 0.00 3 SER A O 2
ATOM 1508 N N . GLY A 1 4 ? 9.154 17.679 1.473 1.00 0.00 4 GLY A N 2
ATOM 1509 C CA . GLY A 1 4 ? 9.662 18.251 0.237 1.00 0.00 4 GLY A CA 2
ATOM 1510 C C . GLY A 1 4 ? 9.843 19.765 0.368 1.00 0.00 4 GLY A C 2
ATOM 1511 O O . GLY A 1 4 ? 10.969 20.257 0.422 1.00 0.00 4 GLY A O 2
ATOM 1515 N N . SER A 1 5 ? 8.717 20.462 0.416 1.00 0.00 5 SER A N 2
ATOM 1516 C CA . SER A 1 5 ? 8.737 21.909 0.539 1.00 0.00 5 SER A CA 2
ATOM 1517 C C . SER A 1 5 ? 9.484 22.525 -0.646 1.00 0.00 5 SER A C 2
ATOM 1518 O O . SER A 1 5 ? 10.710 22.623 -0.628 1.00 0.00 5 SER A O 2
ATOM 1526 N N . SER A 1 6 ? 8.713 22.924 -1.647 1.00 0.00 6 SER A N 2
ATOM 1527 C CA . SER A 1 6 ? 9.286 23.528 -2.838 1.00 0.00 6 SER A CA 2
ATOM 1528 C C . SER A 1 6 ? 10.211 22.529 -3.537 1.00 0.00 6 SER A C 2
ATOM 1529 O O . SER A 1 6 ? 11.419 22.529 -3.305 1.00 0.00 6 SER A O 2
ATOM 1537 N N . GLY A 1 7 ? 9.608 21.703 -4.379 1.00 0.00 7 GLY A N 2
ATOM 1538 C CA . GLY A 1 7 ? 10.363 20.702 -5.114 1.00 0.00 7 GLY A CA 2
ATOM 1539 C C . GLY A 1 7 ? 9.479 19.507 -5.478 1.00 0.00 7 GLY A C 2
ATOM 1540 O O . GLY A 1 7 ? 9.229 18.638 -4.644 1.00 0.00 7 GLY A O 2
ATOM 1544 N N . GLY A 1 8 ? 9.031 19.501 -6.725 1.00 0.00 8 GLY A N 2
ATOM 1545 C CA . GLY A 1 8 ? 8.181 18.428 -7.210 1.00 0.00 8 GLY A CA 2
ATOM 1546 C C . GLY A 1 8 ? 6.887 18.343 -6.397 1.00 0.00 8 GLY A C 2
ATOM 1547 O O . GLY A 1 8 ? 6.862 17.743 -5.324 1.00 0.00 8 GLY A O 2
ATOM 1551 N N . PRO A 1 9 ? 5.817 18.971 -6.954 1.00 0.00 9 PRO A N 2
ATOM 1552 C CA . PRO A 1 9 ? 4.523 18.972 -6.293 1.00 0.00 9 PRO A CA 2
ATOM 1553 C C . PRO A 1 9 ? 3.837 17.611 -6.426 1.00 0.00 9 PRO A C 2
ATOM 1554 O O . PRO A 1 9 ? 4.071 16.886 -7.391 1.00 0.00 9 PRO A O 2
ATOM 1565 N N . PRO A 1 10 ? 2.983 17.297 -5.415 1.00 0.00 10 PRO A N 2
ATOM 1566 C CA . PRO A 1 10 ? 2.262 16.035 -5.410 1.00 0.00 10 PRO A CA 2
ATOM 1567 C C . PRO A 1 10 ? 1.114 16.055 -6.421 1.00 0.00 10 PRO A C 2
ATOM 1568 O O . PRO A 1 10 ? 0.463 17.082 -6.607 1.00 0.00 10 PRO A O 2
ATOM 1579 N N . THR A 1 11 ? 0.901 14.908 -7.049 1.00 0.00 11 THR A N 2
ATOM 1580 C CA . THR A 1 11 ? -0.158 14.781 -8.036 1.00 0.00 11 THR A CA 2
ATOM 1581 C C . THR A 1 11 ? -1.528 14.812 -7.357 1.00 0.00 11 THR A C 2
ATOM 1582 O O . THR A 1 11 ? -1.662 14.408 -6.203 1.00 0.00 11 THR A O 2
ATOM 1593 N N . ARG A 1 12 ? -2.511 15.297 -8.101 1.00 0.00 12 ARG A N 2
ATOM 1594 C CA . ARG A 1 12 ? -3.866 15.387 -7.585 1.00 0.00 12 ARG A CA 2
ATOM 1595 C C . ARG A 1 12 ? -4.877 15.067 -8.689 1.00 0.00 12 ARG A C 2
ATOM 1596 O O . ARG A 1 12 ? -5.971 15.628 -8.714 1.00 0.00 12 ARG A O 2
ATOM 1617 N N . ARG A 1 13 ? -4.474 14.167 -9.573 1.00 0.00 13 ARG A N 2
ATOM 1618 C CA . ARG A 1 13 ? -5.330 13.766 -10.676 1.00 0.00 13 ARG A CA 2
ATOM 1619 C C . ARG A 1 13 ? -6.614 13.125 -10.145 1.00 0.00 13 ARG A C 2
ATOM 1620 O O . ARG A 1 13 ? -7.598 13.002 -10.874 1.00 0.00 13 ARG A O 2
ATOM 1641 N N . SER A 1 14 ? -6.563 12.734 -8.880 1.00 0.00 14 SER A N 2
ATOM 1642 C CA . SER A 1 14 ? -7.710 12.109 -8.244 1.00 0.00 14 SER A CA 2
ATOM 1643 C C . SER A 1 14 ? -7.565 12.177 -6.722 1.00 0.00 14 SER A C 2
ATOM 1644 O O . SER A 1 14 ? -6.522 12.583 -6.212 1.00 0.00 14 SER A O 2
ATOM 1652 N N . ASP A 1 15 ? -8.626 11.772 -6.040 1.00 0.00 15 ASP A N 2
ATOM 1653 C CA . ASP A 1 15 ? -8.630 11.781 -4.587 1.00 0.00 15 ASP A CA 2
ATOM 1654 C C . ASP A 1 15 ? -9.150 10.437 -4.074 1.00 0.00 15 ASP A C 2
ATOM 1655 O O . ASP A 1 15 ? -10.239 10.364 -3.506 1.00 0.00 15 ASP A O 2
ATOM 1664 N N . PHE A 1 16 ? -8.347 9.406 -4.292 1.00 0.00 16 PHE A N 2
ATOM 1665 C CA . PHE A 1 16 ? -8.713 8.068 -3.859 1.00 0.00 16 PHE A CA 2
ATOM 1666 C C . PHE A 1 16 ? -7.469 7.233 -3.548 1.00 0.00 16 PHE A C 2
ATOM 1667 O O . PHE A 1 16 ? -6.729 6.853 -4.454 1.00 0.00 16 PHE A O 2
ATOM 1684 N N . ARG A 1 17 ? -7.276 6.973 -2.263 1.00 0.00 17 ARG A N 2
ATOM 1685 C CA . ARG A 1 17 ? -6.134 6.191 -1.821 1.00 0.00 17 ARG A CA 2
ATOM 1686 C C . ARG A 1 17 ? -6.552 5.222 -0.712 1.00 0.00 17 ARG A C 2
ATOM 1687 O O . ARG A 1 17 ? -7.708 5.215 -0.292 1.00 0.00 17 ARG A O 2
ATOM 1708 N N . VAL A 1 18 ? -5.588 4.429 -0.270 1.00 0.00 18 VAL A N 2
ATOM 1709 C CA . VAL A 1 18 ? -5.841 3.458 0.782 1.00 0.00 18 VAL A CA 2
ATOM 1710 C C . VAL A 1 18 ? -4.686 3.488 1.785 1.00 0.00 18 VAL A C 2
ATOM 1711 O O . VAL A 1 18 ? -3.525 3.346 1.405 1.00 0.00 18 VAL A O 2
ATOM 1724 N N . LEU A 1 19 ? -5.046 3.672 3.047 1.00 0.00 19 LEU A N 2
ATOM 1725 C CA . LEU A 1 19 ? -4.054 3.722 4.108 1.00 0.00 19 LEU A CA 2
ATOM 1726 C C . LEU A 1 19 ? -3.728 2.298 4.563 1.00 0.00 19 LEU A C 2
ATOM 1727 O O . LEU A 1 19 ? -4.622 1.547 4.952 1.00 0.00 19 LEU A O 2
ATOM 1743 N N . VAL A 1 20 ? -2.446 1.969 4.499 1.00 0.00 20 VAL A N 2
ATOM 1744 C CA . VAL A 1 20 ? -1.992 0.649 4.900 1.00 0.00 20 VAL A CA 2
ATOM 1745 C C . VAL A 1 20 ? -1.253 0.752 6.236 1.00 0.00 20 VAL A C 2
ATOM 1746 O O . VAL A 1 20 ? -0.459 1.668 6.441 1.00 0.00 20 VAL A O 2
ATOM 1759 N N . SER A 1 21 ? -1.542 -0.201 7.110 1.00 0.00 21 SER A N 2
ATOM 1760 C CA . SER A 1 21 ? -0.915 -0.229 8.421 1.00 0.00 21 SER A CA 2
ATOM 1761 C C . SER A 1 21 ? -0.717 -1.676 8.875 1.00 0.00 21 SER A C 2
ATOM 1762 O O . SER A 1 21 ? -1.463 -2.566 8.470 1.00 0.00 21 SER A O 2
ATOM 1770 N N . GLY A 1 22 ? 0.293 -1.867 9.712 1.00 0.00 22 GLY A N 2
ATOM 1771 C CA . GLY A 1 22 ? 0.599 -3.191 10.226 1.00 0.00 22 GLY A CA 2
ATOM 1772 C C . GLY A 1 22 ? 1.541 -3.942 9.282 1.00 0.00 22 GLY A C 2
ATOM 1773 O O . GLY A 1 22 ? 1.438 -5.159 9.135 1.00 0.00 22 GLY A O 2
ATOM 1777 N N . LEU A 1 23 ? 2.437 -3.185 8.667 1.00 0.00 23 LEU A N 2
ATOM 1778 C CA . LEU A 1 23 ? 3.397 -3.764 7.742 1.00 0.00 23 LEU A CA 2
ATOM 1779 C C . LEU A 1 23 ? 4.555 -4.376 8.532 1.00 0.00 23 LEU A C 2
ATOM 1780 O O . LEU A 1 23 ? 4.801 -3.996 9.675 1.00 0.00 23 LEU A O 2
ATOM 1796 N N . PRO A 1 24 ? 5.254 -5.339 7.873 1.00 0.00 24 PRO A N 2
ATOM 1797 C CA . PRO A 1 24 ? 6.381 -6.008 8.501 1.00 0.00 24 PRO A CA 2
ATOM 1798 C C . PRO A 1 24 ? 7.608 -5.095 8.541 1.00 0.00 24 PRO A C 2
ATOM 1799 O O . PRO A 1 24 ? 7.611 -4.025 7.933 1.00 0.00 24 PRO A O 2
ATOM 1810 N N . PRO A 1 25 ? 8.648 -5.562 9.282 1.00 0.00 25 PRO A N 2
ATOM 1811 C CA . PRO A 1 25 ? 9.879 -4.799 9.409 1.00 0.00 25 PRO A CA 2
ATOM 1812 C C . PRO A 1 25 ? 10.710 -4.882 8.126 1.00 0.00 25 PRO A C 2
ATOM 1813 O O . PRO A 1 25 ? 11.669 -4.132 7.955 1.00 0.00 25 PRO A O 2
ATOM 1824 N N . SER A 1 26 ? 10.310 -5.800 7.259 1.00 0.00 26 SER A N 2
ATOM 1825 C CA . SER A 1 26 ? 11.006 -5.991 5.997 1.00 0.00 26 SER A CA 2
ATOM 1826 C C . SER A 1 26 ? 10.095 -5.598 4.833 1.00 0.00 26 SER A C 2
ATOM 1827 O O . SER A 1 26 ? 10.538 -5.536 3.687 1.00 0.00 26 SER A O 2
ATOM 1835 N N . GLY A 1 27 ? 8.838 -5.343 5.166 1.00 0.00 27 GLY A N 2
ATOM 1836 C CA . GLY A 1 27 ? 7.861 -4.958 4.162 1.00 0.00 27 GLY A CA 2
ATOM 1837 C C . GLY A 1 27 ? 8.390 -3.816 3.292 1.00 0.00 27 GLY A C 2
ATOM 1838 O O . GLY A 1 27 ? 9.122 -2.952 3.772 1.00 0.00 27 GLY A O 2
ATOM 1842 N N . SER A 1 28 ? 7.999 -3.850 2.026 1.00 0.00 28 SER A N 2
ATOM 1843 C CA . SER A 1 28 ? 8.425 -2.829 1.084 1.00 0.00 28 SER A CA 2
ATOM 1844 C C . SER A 1 28 ? 7.209 -2.240 0.365 1.00 0.00 28 SER A C 2
ATOM 1845 O O . SER A 1 28 ? 6.073 -2.611 0.655 1.00 0.00 28 SER A O 2
ATOM 1853 N N . TRP A 1 29 ? 7.490 -1.332 -0.558 1.00 0.00 29 TRP A N 2
ATOM 1854 C CA . TRP A 1 29 ? 6.434 -0.689 -1.320 1.00 0.00 29 TRP A CA 2
ATOM 1855 C C . TRP A 1 29 ? 6.193 -1.515 -2.586 1.00 0.00 29 TRP A C 2
ATOM 1856 O O . TRP A 1 29 ? 5.049 -1.730 -2.983 1.00 0.00 29 TRP A O 2
ATOM 1877 N N . GLN A 1 30 ? 7.291 -1.955 -3.184 1.00 0.00 30 GLN A N 2
ATOM 1878 C CA . GLN A 1 30 ? 7.214 -2.752 -4.396 1.00 0.00 30 GLN A CA 2
ATOM 1879 C C . GLN A 1 30 ? 6.201 -3.885 -4.223 1.00 0.00 30 GLN A C 2
ATOM 1880 O O . GLN A 1 30 ? 5.121 -3.853 -4.811 1.00 0.00 30 GLN A O 2
ATOM 1894 N N . ASP A 1 31 ? 6.585 -4.861 -3.413 1.00 0.00 31 ASP A N 2
ATOM 1895 C CA . ASP A 1 31 ? 5.723 -6.002 -3.154 1.00 0.00 31 ASP A CA 2
ATOM 1896 C C . ASP A 1 31 ? 4.348 -5.505 -2.703 1.00 0.00 31 ASP A C 2
ATOM 1897 O O . ASP A 1 31 ? 3.322 -6.023 -3.142 1.00 0.00 31 ASP A O 2
ATOM 1906 N N . LEU A 1 32 ? 4.371 -4.508 -1.832 1.00 0.00 32 LEU A N 2
ATOM 1907 C CA . LEU A 1 32 ? 3.139 -3.936 -1.316 1.00 0.00 32 LEU A CA 2
ATOM 1908 C C . LEU A 1 32 ? 2.231 -3.553 -2.486 1.00 0.00 32 LEU A C 2
ATOM 1909 O O . LEU A 1 32 ? 1.076 -3.973 -2.543 1.00 0.00 32 LEU A O 2
ATOM 1925 N N . LYS A 1 33 ? 2.787 -2.761 -3.391 1.00 0.00 33 LYS A N 2
ATOM 1926 C CA . LYS A 1 33 ? 2.041 -2.317 -4.556 1.00 0.00 33 LYS A CA 2
ATOM 1927 C C . LYS A 1 33 ? 1.501 -3.536 -5.306 1.00 0.00 33 LYS A C 2
ATOM 1928 O O . LYS A 1 33 ? 0.291 -3.684 -5.468 1.00 0.00 33 LYS A O 2
ATOM 1947 N N . ASP A 1 34 ? 2.425 -4.379 -5.743 1.00 0.00 34 ASP A N 2
ATOM 1948 C CA . ASP A 1 34 ? 2.057 -5.581 -6.472 1.00 0.00 34 ASP A CA 2
ATOM 1949 C C . ASP A 1 34 ? 0.842 -6.226 -5.803 1.00 0.00 34 ASP A C 2
ATOM 1950 O O . ASP A 1 34 ? 0.060 -6.913 -6.458 1.00 0.00 34 ASP A O 2
ATOM 1959 N N . HIS A 1 35 ? 0.722 -5.982 -4.506 1.00 0.00 35 HIS A N 2
ATOM 1960 C CA . HIS A 1 35 ? -0.385 -6.530 -3.741 1.00 0.00 35 HIS A CA 2
ATOM 1961 C C . HIS A 1 35 ? -1.590 -5.593 -3.837 1.00 0.00 35 HIS A C 2
ATOM 1962 O O . HIS A 1 35 ? -2.671 -6.006 -4.254 1.00 0.00 35 HIS A O 2
ATOM 1976 N N . MET A 1 36 ? -1.363 -4.348 -3.444 1.00 0.00 36 MET A N 2
ATOM 1977 C CA . MET A 1 36 ? -2.417 -3.348 -3.481 1.00 0.00 36 MET A CA 2
ATOM 1978 C C . MET A 1 36 ? -3.011 -3.228 -4.886 1.00 0.00 36 MET A C 2
ATOM 1979 O O . MET A 1 36 ? -4.223 -3.088 -5.042 1.00 0.00 36 MET A O 2
ATOM 1993 N N . ARG A 1 37 ? -2.129 -3.288 -5.873 1.00 0.00 37 ARG A N 2
ATOM 1994 C CA . ARG A 1 37 ? -2.551 -3.188 -7.260 1.00 0.00 37 ARG A CA 2
ATOM 1995 C C . ARG A 1 37 ? -3.837 -3.986 -7.483 1.00 0.00 37 ARG A C 2
ATOM 1996 O O . ARG A 1 37 ? -4.618 -3.673 -8.380 1.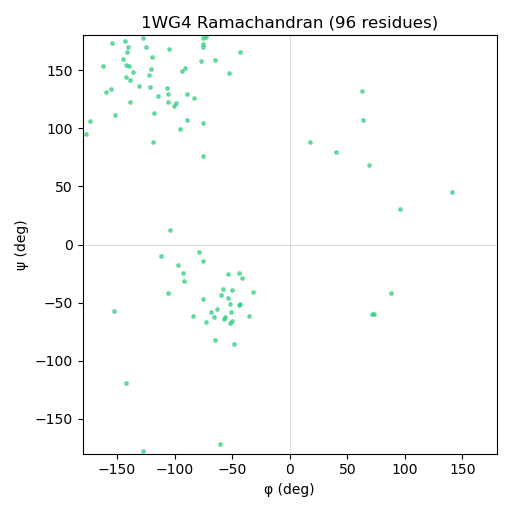00 0.00 37 ARG A O 2
ATOM 2017 N N . GLU A 1 38 ? -4.018 -5.000 -6.650 1.00 0.00 38 GLU A N 2
ATOM 2018 C CA . GLU A 1 38 ? -5.197 -5.845 -6.745 1.00 0.00 38 GLU A CA 2
ATOM 2019 C C . GLU A 1 38 ? -6.393 -5.033 -7.246 1.00 0.00 38 GLU A C 2
ATOM 2020 O O . GLU A 1 38 ? -7.181 -5.517 -8.056 1.00 0.00 38 GLU A O 2
ATOM 2032 N N . ALA A 1 39 ? -6.491 -3.811 -6.742 1.00 0.00 39 ALA A N 2
ATOM 2033 C CA . ALA A 1 39 ? -7.577 -2.927 -7.128 1.00 0.00 39 ALA A CA 2
ATOM 2034 C C . ALA A 1 39 ? -7.510 -2.672 -8.635 1.00 0.00 39 ALA A C 2
ATOM 2035 O O . ALA A 1 39 ? -8.239 -3.293 -9.407 1.00 0.00 39 ALA A O 2
ATOM 2042 N N . GLY A 1 40 ? -6.628 -1.757 -9.009 1.00 0.00 40 GLY A N 2
ATOM 2043 C CA . GLY A 1 40 ? -6.456 -1.412 -10.410 1.00 0.00 40 GLY A CA 2
ATOM 2044 C C . GLY A 1 40 ? -5.005 -1.025 -10.706 1.00 0.00 40 GLY A C 2
ATOM 2045 O O . GLY A 1 40 ? -4.119 -1.878 -10.707 1.00 0.00 40 GLY A O 2
ATOM 2049 N N . ASP A 1 41 ? -4.807 0.262 -10.949 1.00 0.00 41 ASP A N 2
ATOM 2050 C CA . ASP A 1 41 ? -3.479 0.772 -11.245 1.00 0.00 41 ASP A CA 2
ATOM 2051 C C . ASP A 1 41 ? -3.037 1.713 -10.122 1.00 0.00 41 ASP A C 2
ATOM 2052 O O . ASP A 1 41 ? -3.774 2.620 -9.740 1.00 0.00 41 ASP A O 2
ATOM 2061 N N . VAL A 1 42 ? -1.835 1.463 -9.624 1.00 0.00 42 VAL A N 2
ATOM 2062 C CA . VAL A 1 42 ? -1.285 2.276 -8.552 1.00 0.00 42 VAL A CA 2
ATOM 2063 C C . VAL A 1 42 ? -0.280 3.271 -9.136 1.00 0.00 42 VAL A C 2
ATOM 2064 O O . VAL A 1 42 ? 0.717 2.871 -9.737 1.00 0.00 42 VAL A O 2
ATOM 2077 N N . CYS A 1 43 ? -0.575 4.547 -8.939 1.00 0.00 43 CYS A N 2
ATOM 2078 C CA . CYS A 1 43 ? 0.291 5.601 -9.439 1.00 0.00 43 CYS A CA 2
ATOM 2079 C C . CYS A 1 43 ? 1.232 6.025 -8.310 1.00 0.00 43 CYS A C 2
ATOM 2080 O O . CYS A 1 43 ? 2.353 6.464 -8.564 1.00 0.00 43 CYS A O 2
ATOM 2088 N N . TYR A 1 44 ? 0.743 5.879 -7.088 1.00 0.00 44 TYR A N 2
ATOM 2089 C CA . TYR A 1 44 ? 1.527 6.241 -5.919 1.00 0.00 44 TYR A CA 2
ATOM 2090 C C . TYR A 1 44 ? 1.625 5.069 -4.940 1.00 0.00 44 TYR A C 2
ATOM 2091 O O . TYR A 1 44 ? 0.619 4.439 -4.618 1.00 0.00 44 TYR A O 2
ATOM 2109 N N . ALA A 1 45 ? 2.846 4.813 -4.495 1.00 0.00 45 ALA A N 2
ATOM 2110 C CA . ALA A 1 45 ? 3.089 3.728 -3.559 1.00 0.00 45 ALA A CA 2
ATOM 2111 C C . ALA A 1 45 ? 4.318 4.058 -2.711 1.00 0.00 45 ALA A C 2
ATOM 2112 O O . ALA A 1 45 ? 5.432 4.133 -3.227 1.00 0.00 45 ALA A O 2
ATOM 2119 N N . ASP A 1 46 ? 4.075 4.245 -1.422 1.00 0.00 46 ASP A N 2
ATOM 2120 C CA . ASP A 1 46 ? 5.149 4.565 -0.496 1.00 0.00 46 ASP A CA 2
ATOM 2121 C C . ASP A 1 46 ? 4.985 3.731 0.776 1.00 0.00 46 ASP A C 2
ATOM 2122 O O . ASP A 1 46 ? 3.881 3.295 1.099 1.00 0.00 46 ASP A O 2
ATOM 2131 N N . VAL A 1 47 ? 6.100 3.534 1.464 1.00 0.00 47 VAL A N 2
ATOM 2132 C CA . VAL A 1 47 ? 6.094 2.760 2.693 1.00 0.00 47 VAL A CA 2
ATOM 2133 C C . VAL A 1 47 ? 7.059 3.396 3.696 1.00 0.00 47 VAL A C 2
ATOM 2134 O O . VAL A 1 47 ? 8.134 3.861 3.320 1.00 0.00 47 VAL A O 2
ATOM 2147 N N . GLN A 1 48 ? 6.640 3.398 4.953 1.00 0.00 48 GLN A N 2
ATOM 2148 C CA . GLN A 1 48 ? 7.453 3.969 6.012 1.00 0.00 48 GLN A CA 2
ATOM 2149 C C . GLN A 1 48 ? 7.712 2.928 7.103 1.00 0.00 48 GLN A C 2
ATOM 2150 O O . GLN A 1 48 ? 7.116 1.852 7.093 1.00 0.00 48 GLN A O 2
ATOM 2164 N N . LYS A 1 49 ? 8.602 3.285 8.018 1.00 0.00 49 LYS A N 2
ATOM 2165 C CA . LYS A 1 49 ? 8.947 2.395 9.113 1.00 0.00 49 LYS A CA 2
ATOM 2166 C C . LYS A 1 49 ? 7.703 2.134 9.964 1.00 0.00 49 LYS A C 2
ATOM 2167 O O . LYS A 1 49 ? 6.601 2.545 9.602 1.00 0.00 49 LYS A O 2
ATOM 2186 N N . ASP A 1 50 ? 7.920 1.453 11.080 1.00 0.00 50 ASP A N 2
ATOM 2187 C CA . ASP A 1 50 ? 6.830 1.133 11.986 1.00 0.00 50 ASP A CA 2
ATOM 2188 C C . ASP A 1 50 ? 5.979 0.016 11.378 1.00 0.00 50 ASP A C 2
ATOM 2189 O O . ASP A 1 50 ? 5.826 -1.048 11.976 1.00 0.00 50 ASP A O 2
ATOM 2198 N N . GLY A 1 51 ? 5.448 0.296 10.197 1.00 0.00 51 GLY A N 2
ATOM 2199 C CA . GLY A 1 51 ? 4.617 -0.672 9.502 1.00 0.00 51 GLY A CA 2
ATOM 2200 C C . GLY A 1 51 ? 3.420 0.011 8.836 1.00 0.00 51 GLY A C 2
ATOM 2201 O O . GLY A 1 51 ? 2.294 -0.477 8.925 1.00 0.00 51 GLY A O 2
ATOM 2205 N N . MET A 1 52 ? 3.705 1.129 8.184 1.00 0.00 52 MET A N 2
ATOM 2206 C CA . MET A 1 52 ? 2.666 1.883 7.504 1.00 0.00 52 MET A CA 2
ATOM 2207 C C . MET A 1 52 ? 2.931 1.947 5.999 1.00 0.00 52 MET A C 2
ATOM 2208 O O . MET A 1 52 ? 4.054 1.717 5.552 1.00 0.00 52 MET A O 2
ATOM 2222 N N . GLY A 1 53 ? 1.878 2.259 5.257 1.00 0.00 53 GLY A N 2
ATOM 2223 C CA . GLY A 1 53 ? 1.983 2.356 3.811 1.00 0.00 53 GLY A CA 2
ATOM 2224 C C . GLY A 1 53 ? 0.906 3.283 3.244 1.00 0.00 53 GLY A C 2
ATOM 2225 O O . GLY A 1 53 ? -0.014 3.680 3.957 1.00 0.00 53 GLY A O 2
ATOM 2229 N N . MET A 1 54 ? 1.056 3.599 1.966 1.00 0.00 54 MET A N 2
ATOM 2230 C CA . MET A 1 54 ? 0.107 4.471 1.295 1.00 0.00 54 MET A CA 2
ATOM 2231 C C . MET A 1 54 ? 0.094 4.210 -0.212 1.00 0.00 54 MET A C 2
ATOM 2232 O O . MET A 1 54 ? 1.141 4.221 -0.858 1.00 0.00 54 MET A O 2
ATOM 2246 N N . VAL A 1 55 ? -1.104 3.981 -0.730 1.00 0.00 55 VAL A N 2
ATOM 2247 C CA . VAL A 1 55 ? -1.268 3.717 -2.149 1.00 0.00 55 VAL A CA 2
ATOM 2248 C C . VAL A 1 55 ? -2.461 4.516 -2.678 1.00 0.00 55 VAL A C 2
ATOM 2249 O O . VAL A 1 55 ? -3.497 4.600 -2.021 1.00 0.00 55 VAL A O 2
ATOM 2262 N N . GLU A 1 56 ? -2.274 5.084 -3.860 1.00 0.00 56 GLU A N 2
ATOM 2263 C CA . GLU A 1 56 ? -3.321 5.874 -4.485 1.00 0.00 56 GLU A CA 2
ATOM 2264 C C . GLU A 1 56 ? -3.850 5.164 -5.733 1.00 0.00 56 GLU A C 2
ATOM 2265 O O . GLU A 1 56 ? -3.110 4.444 -6.402 1.00 0.00 56 GLU A O 2
ATOM 2277 N N . TYR A 1 57 ? -5.126 5.391 -6.008 1.00 0.00 57 TYR A N 2
ATOM 2278 C CA . TYR A 1 57 ? -5.762 4.781 -7.164 1.00 0.00 57 TYR A CA 2
ATOM 2279 C C . TYR A 1 57 ? -6.319 5.848 -8.109 1.00 0.00 57 TYR A C 2
ATOM 2280 O O . TYR A 1 57 ? -6.766 6.904 -7.665 1.00 0.00 57 TYR A O 2
ATOM 2298 N N . LEU A 1 58 ? -6.273 5.535 -9.396 1.00 0.00 58 LEU A N 2
ATOM 2299 C CA . LEU A 1 58 ? -6.767 6.453 -10.408 1.00 0.00 58 LEU A CA 2
ATOM 2300 C C . LEU A 1 58 ? -8.282 6.284 -10.547 1.00 0.00 58 LEU A C 2
ATOM 2301 O O . LEU A 1 58 ? -8.928 7.031 -11.280 1.00 0.00 58 LEU A O 2
ATOM 2317 N N . ARG A 1 59 ? -8.804 5.299 -9.830 1.00 0.00 59 ARG A N 2
ATOM 2318 C CA . ARG A 1 59 ? -10.230 5.024 -9.865 1.00 0.00 59 ARG A CA 2
ATOM 2319 C C . ARG A 1 59 ? -10.787 4.930 -8.443 1.00 0.00 59 ARG A C 2
ATOM 2320 O O . ARG A 1 59 ? -10.205 4.264 -7.588 1.00 0.00 59 ARG A O 2
ATOM 2341 N N . LYS A 1 60 ? -11.906 5.606 -8.234 1.00 0.00 60 LYS A N 2
ATOM 2342 C CA . LYS A 1 60 ? -12.548 5.608 -6.931 1.00 0.00 60 LYS A CA 2
ATOM 2343 C C . LYS A 1 60 ? -12.861 4.167 -6.520 1.00 0.00 60 LYS A C 2
ATOM 2344 O O . LYS A 1 60 ? -12.483 3.732 -5.433 1.00 0.00 60 LYS A O 2
ATOM 2363 N N . GLU A 1 61 ? -13.548 3.468 -7.411 1.00 0.00 61 GLU A N 2
ATOM 2364 C CA . GLU A 1 61 ? -13.916 2.086 -7.154 1.00 0.00 61 GLU A CA 2
ATOM 2365 C C . GLU A 1 61 ? -12.701 1.294 -6.667 1.00 0.00 61 GLU A C 2
ATOM 2366 O O . GLU A 1 61 ? -12.740 0.684 -5.600 1.00 0.00 61 GLU A O 2
ATOM 2378 N N . ASP A 1 62 ? -11.650 1.330 -7.473 1.00 0.00 62 ASP A N 2
ATOM 2379 C CA . ASP A 1 62 ? -10.425 0.624 -7.138 1.00 0.00 62 ASP A CA 2
ATOM 2380 C C . ASP A 1 62 ? -10.148 0.775 -5.641 1.00 0.00 62 ASP A C 2
ATOM 2381 O O . ASP A 1 62 ? -9.953 -0.217 -4.939 1.00 0.00 62 ASP A O 2
ATOM 2390 N N . MET A 1 63 ? -10.139 2.023 -5.195 1.00 0.00 63 MET A N 2
ATOM 2391 C CA . MET A 1 63 ? -9.890 2.316 -3.794 1.00 0.00 63 MET A CA 2
ATOM 2392 C C . MET A 1 63 ? -10.768 1.451 -2.888 1.00 0.00 63 MET A C 2
ATOM 2393 O O . MET A 1 63 ? -10.260 0.657 -2.098 1.00 0.00 63 MET A O 2
ATOM 2407 N N . GLU A 1 64 ? -12.073 1.634 -3.033 1.00 0.00 64 GLU A N 2
ATOM 2408 C CA . GLU A 1 64 ? -13.027 0.881 -2.237 1.00 0.00 64 GLU A CA 2
ATOM 2409 C C . GLU A 1 64 ? -12.851 -0.620 -2.478 1.00 0.00 64 GLU A C 2
ATOM 2410 O O . GLU A 1 64 ? -12.835 -1.406 -1.532 1.00 0.00 64 GLU A O 2
ATOM 2422 N N . TYR A 1 65 ? -12.722 -0.972 -3.748 1.00 0.00 65 TYR A N 2
ATOM 2423 C CA . TYR A 1 65 ? -12.547 -2.365 -4.125 1.00 0.00 65 TYR A CA 2
ATOM 2424 C C . TYR A 1 65 ? -11.426 -3.016 -3.313 1.00 0.00 65 TYR A C 2
ATOM 2425 O O . TYR A 1 65 ? -11.665 -3.965 -2.568 1.00 0.00 65 TYR A O 2
ATOM 2443 N N . ALA A 1 66 ? -10.226 -2.480 -3.484 1.00 0.00 66 ALA A N 2
ATOM 2444 C CA . ALA A 1 66 ? -9.068 -2.997 -2.777 1.00 0.00 66 ALA A CA 2
ATOM 2445 C C . ALA A 1 66 ? -9.301 -2.877 -1.269 1.00 0.00 66 ALA A C 2
ATOM 2446 O O . ALA A 1 66 ? -8.919 -3.763 -0.506 1.00 0.00 66 ALA A O 2
ATOM 2453 N N . LEU A 1 67 ? -9.926 -1.774 -0.885 1.00 0.00 67 LEU A N 2
ATOM 2454 C CA . LEU A 1 67 ? -10.215 -1.527 0.517 1.00 0.00 67 LEU A CA 2
ATOM 2455 C C . LEU A 1 67 ? -10.929 -2.744 1.109 1.00 0.00 67 LEU A C 2
ATOM 2456 O O . LEU A 1 67 ? -10.471 -3.318 2.095 1.00 0.00 67 LEU A O 2
ATOM 2472 N N . ARG A 1 68 ? -12.040 -3.101 0.481 1.00 0.00 68 ARG A N 2
ATOM 2473 C CA . ARG A 1 68 ? -12.822 -4.239 0.933 1.00 0.00 68 ARG A CA 2
ATOM 2474 C C . ARG A 1 68 ? -12.104 -5.546 0.590 1.00 0.00 68 ARG A C 2
ATOM 2475 O O . ARG A 1 68 ? -11.663 -6.269 1.482 1.00 0.00 68 ARG A O 2
ATOM 2496 N N . LYS A 1 69 ? -12.009 -5.810 -0.705 1.00 0.00 69 LYS A N 2
ATOM 2497 C CA . LYS A 1 69 ? -11.353 -7.017 -1.177 1.00 0.00 69 LYS A CA 2
ATOM 2498 C C . LYS A 1 69 ? -10.166 -7.336 -0.266 1.00 0.00 69 LYS A C 2
ATOM 2499 O O . LYS A 1 69 ? -10.125 -8.394 0.359 1.00 0.00 69 LYS A O 2
ATOM 2518 N N . LEU A 1 70 ? -9.228 -6.401 -0.220 1.00 0.00 70 LEU A N 2
ATOM 2519 C CA . LEU A 1 70 ? -8.043 -6.569 0.604 1.00 0.00 70 LEU A CA 2
ATOM 2520 C C . LEU A 1 70 ? -8.451 -6.583 2.078 1.00 0.00 70 LEU A C 2
ATOM 2521 O O . LEU A 1 70 ? -8.256 -7.581 2.770 1.00 0.00 70 LEU A O 2
ATOM 2537 N N . ASP A 1 71 ? -9.008 -5.463 2.516 1.00 0.00 71 ASP A N 2
ATOM 2538 C CA . ASP A 1 71 ? -9.444 -5.334 3.896 1.00 0.00 71 ASP A CA 2
ATOM 2539 C C . ASP A 1 71 ? -8.759 -6.406 4.746 1.00 0.00 71 ASP A C 2
ATOM 2540 O O . ASP A 1 71 ? -9.280 -7.510 4.898 1.00 0.00 71 ASP A O 2
ATOM 2549 N N . ASP A 1 72 ? -7.600 -6.044 5.276 1.00 0.00 72 ASP A N 2
ATOM 2550 C CA . ASP A 1 72 ? -6.838 -6.961 6.107 1.00 0.00 72 ASP A CA 2
ATOM 2551 C C . ASP A 1 72 ? -6.468 -8.198 5.286 1.00 0.00 72 ASP A C 2
ATOM 2552 O O . ASP A 1 72 ? -7.321 -9.038 5.005 1.00 0.00 72 ASP A O 2
ATOM 2561 N N . THR A 1 73 ? -5.196 -8.270 4.925 1.00 0.00 73 THR A N 2
ATOM 2562 C CA . THR A 1 73 ? -4.703 -9.391 4.142 1.00 0.00 73 THR A CA 2
ATOM 2563 C C . THR A 1 73 ? -3.340 -9.849 4.666 1.00 0.00 73 THR A C 2
ATOM 2564 O O . THR A 1 73 ? -2.800 -9.258 5.600 1.00 0.00 73 THR A O 2
ATOM 2575 N N . LYS A 1 74 ? -2.823 -10.897 4.041 1.00 0.00 74 LYS A N 2
ATOM 2576 C CA . LYS A 1 74 ? -1.534 -11.441 4.433 1.00 0.00 74 LYS A CA 2
ATOM 2577 C C . LYS A 1 74 ? -0.467 -10.975 3.441 1.00 0.00 74 LYS A C 2
ATOM 2578 O O . LYS A 1 74 ? -0.327 -11.545 2.360 1.00 0.00 74 LYS A O 2
ATOM 2597 N N . PHE A 1 75 ? 0.259 -9.942 3.844 1.00 0.00 75 PHE A N 2
ATOM 2598 C CA . PHE A 1 75 ? 1.310 -9.393 3.004 1.00 0.00 75 PHE A CA 2
ATOM 2599 C C . PHE A 1 75 ? 2.610 -10.183 3.165 1.00 0.00 75 PHE A C 2
ATOM 2600 O O . PHE A 1 75 ? 2.881 -10.727 4.234 1.00 0.00 75 PHE A O 2
ATOM 2617 N N . ARG A 1 76 ? 3.379 -10.221 2.087 1.00 0.00 76 ARG A N 2
ATOM 2618 C CA . ARG A 1 76 ? 4.644 -10.936 2.096 1.00 0.00 76 ARG A CA 2
ATOM 2619 C C . ARG A 1 76 ? 5.787 -9.997 1.705 1.00 0.00 76 ARG A C 2
ATOM 2620 O O . ARG A 1 76 ? 5.837 -9.509 0.577 1.00 0.00 76 ARG A O 2
ATOM 2641 N N . SER A 1 77 ? 6.678 -9.771 2.660 1.00 0.00 77 SER A N 2
ATOM 2642 C CA . SER A 1 77 ? 7.817 -8.898 2.430 1.00 0.00 77 SER A CA 2
ATOM 2643 C C . SER A 1 77 ? 8.821 -9.583 1.501 1.00 0.00 77 SER A C 2
ATOM 2644 O O . SER A 1 77 ? 8.656 -10.752 1.156 1.00 0.00 77 SER A O 2
ATOM 2652 N N . HIS A 1 78 ? 9.840 -8.826 1.122 1.00 0.00 78 HIS A N 2
ATOM 2653 C CA . HIS A 1 78 ? 10.871 -9.345 0.240 1.00 0.00 78 HIS A CA 2
ATOM 2654 C C . HIS A 1 78 ? 11.752 -10.334 1.006 1.00 0.00 78 HIS A C 2
ATOM 2655 O O . HIS A 1 78 ? 12.504 -11.098 0.403 1.00 0.00 78 HIS A O 2
ATOM 2669 N N . GLU A 1 79 ? 11.631 -10.286 2.325 1.00 0.00 79 GLU A N 2
ATOM 2670 C CA . GLU A 1 79 ? 12.407 -11.168 3.180 1.00 0.00 79 GLU A CA 2
ATOM 2671 C C . GLU A 1 79 ? 11.584 -12.401 3.557 1.00 0.00 79 GLU A C 2
ATOM 2672 O O . GLU A 1 79 ? 12.025 -13.225 4.357 1.00 0.00 79 GLU A O 2
ATOM 2684 N N . GLY A 1 80 ? 10.403 -12.489 2.964 1.00 0.00 80 GLY A N 2
ATOM 2685 C CA . GLY A 1 80 ? 9.514 -13.607 3.228 1.00 0.00 80 GLY A CA 2
ATOM 2686 C C . GLY A 1 80 ? 8.535 -13.276 4.357 1.00 0.00 80 GLY A C 2
ATOM 2687 O O . GLY A 1 80 ? 7.354 -13.608 4.276 1.00 0.00 80 GLY A O 2
ATOM 2691 N N . GLU A 1 81 ? 9.063 -12.624 5.382 1.00 0.00 81 GLU A N 2
ATOM 2692 C CA . GLU A 1 81 ? 8.251 -12.244 6.526 1.00 0.00 81 GLU A CA 2
ATOM 2693 C C . GLU A 1 81 ? 6.865 -11.789 6.064 1.00 0.00 81 GLU A C 2
ATOM 2694 O O . GLU A 1 81 ? 6.740 -11.089 5.060 1.00 0.00 81 GLU A O 2
ATOM 2706 N N . THR A 1 82 ? 5.859 -12.204 6.819 1.00 0.00 82 THR A N 2
ATOM 2707 C CA . THR A 1 82 ? 4.487 -11.848 6.500 1.00 0.00 82 THR A CA 2
ATOM 2708 C C . THR A 1 82 ? 3.826 -11.153 7.692 1.00 0.00 82 THR A C 2
ATOM 2709 O O . THR A 1 82 ? 4.233 -11.352 8.836 1.00 0.00 82 THR A O 2
ATOM 2720 N N . SER A 1 83 ? 2.818 -10.350 7.384 1.00 0.00 83 SER A N 2
ATOM 2721 C CA . SER A 1 83 ? 2.096 -9.624 8.415 1.00 0.00 83 SER A CA 2
ATOM 2722 C C . SER A 1 83 ? 0.691 -9.274 7.923 1.00 0.00 83 SER A C 2
ATOM 2723 O O . SER A 1 83 ? 0.414 -9.339 6.726 1.00 0.00 83 SER A O 2
ATOM 2731 N N . TYR A 1 84 ? -0.161 -8.911 8.871 1.00 0.00 84 TYR A N 2
ATOM 2732 C CA . TYR A 1 84 ? -1.531 -8.551 8.548 1.00 0.00 84 TYR A CA 2
ATOM 2733 C C . TYR A 1 84 ? -1.685 -7.033 8.429 1.00 0.00 84 TYR A C 2
ATOM 2734 O O . TYR A 1 84 ? -1.627 -6.319 9.429 1.00 0.00 84 TYR A O 2
ATOM 2752 N N . ILE A 1 85 ? -1.879 -6.585 7.197 1.00 0.00 85 ILE A N 2
ATOM 2753 C CA . ILE A 1 85 ? -2.042 -5.166 6.934 1.00 0.00 85 ILE A CA 2
ATOM 2754 C C . ILE A 1 85 ? -3.503 -4.882 6.578 1.00 0.00 85 ILE A C 2
ATOM 2755 O O . ILE A 1 85 ? -4.081 -5.557 5.728 1.00 0.00 85 ILE A O 2
ATOM 2771 N N . ARG A 1 86 ? -4.058 -3.881 7.246 1.00 0.00 86 ARG A N 2
ATOM 2772 C CA . ARG A 1 86 ? -5.440 -3.500 7.011 1.00 0.00 86 ARG A CA 2
ATOM 2773 C C . ARG A 1 86 ? -5.517 -2.433 5.917 1.00 0.00 86 ARG A C 2
ATOM 2774 O O . ARG A 1 86 ? -4.576 -1.664 5.727 1.00 0.00 86 ARG A O 2
ATOM 2795 N N . VAL A 1 87 ? -6.648 -2.420 5.226 1.00 0.00 87 VAL A N 2
ATOM 2796 C CA . VAL A 1 87 ? -6.861 -1.461 4.156 1.00 0.00 87 VAL A CA 2
ATOM 2797 C C . VAL A 1 87 ? -8.040 -0.555 4.516 1.00 0.00 87 VAL A C 2
ATOM 2798 O O . VAL A 1 87 ? -9.172 -1.022 4.635 1.00 0.00 87 VAL A O 2
ATOM 2811 N N . TYR A 1 88 ? -7.735 0.724 4.679 1.00 0.00 88 TYR A N 2
ATOM 2812 C CA . TYR A 1 88 ? -8.757 1.698 5.023 1.00 0.00 88 TYR A CA 2
ATOM 2813 C C . TYR A 1 88 ? -8.455 3.056 4.385 1.00 0.00 88 TYR A C 2
ATOM 2814 O O . TYR A 1 88 ? -7.310 3.344 4.041 1.00 0.00 88 TYR A O 2
ATOM 2832 N N . PRO A 1 89 ? -9.531 3.876 4.244 1.00 0.00 89 PRO A N 2
ATOM 2833 C CA . PRO A 1 89 ? -9.393 5.197 3.654 1.00 0.00 89 PRO A CA 2
ATOM 2834 C C . PRO A 1 89 ? -8.737 6.170 4.635 1.00 0.00 89 PRO A C 2
ATOM 2835 O O . PRO A 1 89 ? -8.424 5.801 5.766 1.00 0.00 89 PRO A O 2
ATOM 2846 N N . GLU A 1 90 ? -8.547 7.395 4.166 1.00 0.00 90 GLU A N 2
ATOM 2847 C CA . GLU A 1 90 ? -7.933 8.424 4.988 1.00 0.00 90 GLU A CA 2
ATOM 2848 C C . GLU A 1 90 ? -9.001 9.371 5.538 1.00 0.00 90 GLU A C 2
ATOM 2849 O O . GLU A 1 90 ? -9.209 10.458 5.000 1.00 0.00 90 GLU A O 2
ATOM 2861 N N . ARG A 1 91 ? -9.651 8.925 6.603 1.00 0.00 91 ARG A N 2
ATOM 2862 C CA . ARG A 1 91 ? -10.693 9.720 7.231 1.00 0.00 91 ARG A CA 2
ATOM 2863 C C . ARG A 1 91 ? -11.344 8.935 8.372 1.00 0.00 91 ARG A C 2
ATOM 2864 O O . ARG A 1 91 ? -11.147 7.726 8.490 1.00 0.00 91 ARG A O 2
ATOM 2885 N N . SER A 1 92 ? -12.106 9.654 9.183 1.00 0.00 92 SER A N 2
ATOM 2886 C CA . SER A 1 92 ? -12.787 9.040 10.310 1.00 0.00 92 SER A CA 2
ATOM 2887 C C . SER A 1 92 ? -14.290 8.970 10.038 1.00 0.00 92 SER A C 2
ATOM 2888 O O . SER A 1 92 ? -14.922 9.987 9.754 1.00 0.00 92 SER A O 2
ATOM 2896 N N . SER A 1 93 ? -14.821 7.760 10.134 1.00 0.00 93 SER A N 2
ATOM 2897 C CA . SER A 1 93 ? -16.239 7.543 9.901 1.00 0.00 93 SER A CA 2
ATOM 2898 C C . SER A 1 93 ? -16.587 7.872 8.448 1.00 0.00 93 SER A C 2
ATOM 2899 O O . SER A 1 93 ? -16.289 8.963 7.966 1.00 0.00 93 SER A O 2
ATOM 2907 N N . GLY A 1 94 ? -17.213 6.907 7.790 1.00 0.00 94 GLY A N 2
ATOM 2908 C CA . GLY A 1 94 ? -17.604 7.080 6.402 1.00 0.00 94 GLY A CA 2
ATOM 2909 C C . GLY A 1 94 ? -18.517 8.296 6.237 1.00 0.00 94 GLY A C 2
ATOM 2910 O O . GLY A 1 94 ? -19.533 8.412 6.921 1.00 0.00 94 GLY A O 2
ATOM 2914 N N . PRO A 1 95 ? -18.111 9.196 5.301 1.00 0.00 95 PRO A N 2
ATOM 2915 C CA . PRO A 1 95 ? -18.881 10.400 5.038 1.00 0.00 95 PRO A CA 2
ATOM 2916 C C . PRO A 1 95 ? -20.142 10.080 4.233 1.00 0.00 95 PRO A C 2
ATOM 2917 O O . PRO A 1 95 ? -20.293 10.536 3.101 1.00 0.00 95 PRO A O 2
ATOM 2928 N N . SER A 1 96 ? -21.016 9.298 4.849 1.00 0.00 96 SER A N 2
ATOM 2929 C CA . SER A 1 96 ? -22.259 8.911 4.204 1.00 0.00 96 SER A CA 2
ATOM 2930 C C . SER A 1 96 ? -22.005 8.583 2.732 1.00 0.00 96 SER A C 2
ATOM 2931 O O . SER A 1 96 ? -22.059 9.465 1.877 1.00 0.00 96 SER A O 2
ATOM 2939 N N . SER A 1 97 ? -21.732 7.311 2.481 1.00 0.00 97 SER A N 2
ATOM 2940 C CA . SER A 1 97 ? -21.469 6.855 1.127 1.00 0.00 97 SER A CA 2
ATOM 2941 C C . SER A 1 97 ? -22.747 6.936 0.290 1.00 0.00 97 SER A C 2
ATOM 2942 O O . SER A 1 97 ? -23.851 6.929 0.833 1.00 0.00 97 SER A O 2
ATOM 2950 N N . GLY A 1 98 ? -22.556 7.011 -1.019 1.00 0.00 98 GLY A N 2
ATOM 2951 C CA . GLY A 1 98 ? -23.680 7.094 -1.937 1.00 0.00 98 GLY A CA 2
ATOM 2952 C C . GLY A 1 98 ? -23.255 7.714 -3.269 1.00 0.00 98 GLY A C 2
ATOM 2953 O O . GLY A 1 98 ? -22.111 7.559 -3.694 1.00 0.00 98 GLY A O 2
ATOM 2957 N N . GLY A 1 1 ? 22.302 11.788 -9.831 1.00 0.00 1 GLY A N 3
ATOM 2958 C CA . GLY A 1 1 ? 22.224 11.762 -8.380 1.00 0.00 1 GLY A CA 3
ATOM 2959 C C . GLY A 1 1 ? 21.151 10.780 -7.907 1.00 0.00 1 GLY A C 3
ATOM 2960 O O . GLY A 1 1 ? 20.787 9.856 -8.632 1.00 0.00 1 GLY A O 3
ATOM 2964 N N . SER A 1 2 ? 20.674 11.014 -6.693 1.00 0.00 2 SER A N 3
ATOM 2965 C CA . SER A 1 2 ? 19.649 10.162 -6.114 1.00 0.00 2 SER A CA 3
ATOM 2966 C C . SER A 1 2 ? 18.465 11.010 -5.647 1.00 0.00 2 SER A C 3
ATOM 2967 O O . SER A 1 2 ? 17.338 10.810 -6.095 1.00 0.00 2 SER A O 3
ATOM 2975 N N . SER A 1 3 ? 18.762 11.941 -4.751 1.00 0.00 3 SER A N 3
ATOM 2976 C CA . SER A 1 3 ? 17.736 12.821 -4.218 1.00 0.00 3 SER A CA 3
ATOM 2977 C C . SER A 1 3 ? 17.734 14.146 -4.984 1.00 0.00 3 SER A C 3
ATOM 2978 O O . SER A 1 3 ? 18.676 14.446 -5.715 1.00 0.00 3 SER A O 3
ATOM 2986 N N . GLY A 1 4 ? 16.664 14.903 -4.789 1.00 0.00 4 GLY A N 3
ATOM 2987 C CA . GLY A 1 4 ? 16.526 16.188 -5.452 1.00 0.00 4 GLY A CA 3
ATOM 2988 C C . GLY A 1 4 ? 15.760 16.047 -6.769 1.00 0.00 4 GLY A C 3
ATOM 2989 O O . GLY A 1 4 ? 16.353 16.099 -7.845 1.00 0.00 4 GLY A O 3
ATOM 2993 N N . SER A 1 5 ? 14.453 15.870 -6.640 1.00 0.00 5 SER A N 3
ATOM 2994 C CA . SER A 1 5 ? 13.600 15.721 -7.807 1.00 0.00 5 SER A CA 3
ATOM 2995 C C . SER A 1 5 ? 12.474 16.756 -7.768 1.00 0.00 5 SER A C 3
ATOM 2996 O O . SER A 1 5 ? 12.325 17.552 -8.694 1.00 0.00 5 SER A O 3
ATOM 3004 N N . SER A 1 6 ? 11.711 16.713 -6.685 1.00 0.00 6 SER A N 3
ATOM 3005 C CA . SER A 1 6 ? 10.603 17.638 -6.513 1.00 0.00 6 SER A CA 3
ATOM 3006 C C . SER A 1 6 ? 10.371 17.905 -5.025 1.00 0.00 6 SER A C 3
ATOM 3007 O O . SER A 1 6 ? 10.553 17.016 -4.195 1.00 0.00 6 SER A O 3
ATOM 3015 N N . GLY A 1 7 ? 9.972 19.134 -4.732 1.00 0.00 7 GLY A N 3
ATOM 3016 C CA . GLY A 1 7 ? 9.714 19.530 -3.358 1.00 0.00 7 GLY A CA 3
ATOM 3017 C C . GLY A 1 7 ? 8.242 19.321 -2.996 1.00 0.00 7 GLY A C 3
ATOM 3018 O O . GLY A 1 7 ? 7.903 18.383 -2.275 1.00 0.00 7 GLY A O 3
ATOM 3022 N N . GLY A 1 8 ? 7.407 20.211 -3.511 1.00 0.00 8 GLY A N 3
ATOM 3023 C CA . GLY A 1 8 ? 5.979 20.136 -3.251 1.00 0.00 8 GLY A CA 3
ATOM 3024 C C . GLY A 1 8 ? 5.180 20.780 -4.386 1.00 0.00 8 GLY A C 3
ATOM 3025 O O . GLY A 1 8 ? 4.665 21.887 -4.236 1.00 0.00 8 GLY A O 3
ATOM 3029 N N . PRO A 1 9 ? 5.099 20.041 -5.524 1.00 0.00 9 PRO A N 3
ATOM 3030 C CA . PRO A 1 9 ? 4.372 20.528 -6.683 1.00 0.00 9 PRO A CA 3
ATOM 3031 C C . PRO A 1 9 ? 2.861 20.423 -6.467 1.00 0.00 9 PRO A C 3
ATOM 3032 O O . PRO A 1 9 ? 2.407 19.731 -5.556 1.00 0.00 9 PRO A O 3
ATOM 3043 N N . PRO A 1 10 ? 2.104 21.138 -7.341 1.00 0.00 10 PRO A N 3
ATOM 3044 C CA . PRO A 1 10 ? 0.653 21.131 -7.254 1.00 0.00 10 PRO A CA 3
ATOM 3045 C C . PRO A 1 10 ? 0.078 19.814 -7.780 1.00 0.00 10 PRO A C 3
ATOM 3046 O O . PRO A 1 10 ? -0.327 19.728 -8.938 1.00 0.00 10 PRO A O 3
ATOM 3057 N N . THR A 1 11 ? 0.061 18.821 -6.902 1.00 0.00 11 THR A N 3
ATOM 3058 C CA . THR A 1 11 ? -0.457 17.513 -7.263 1.00 0.00 11 THR A CA 3
ATOM 3059 C C . THR A 1 11 ? -1.971 17.578 -7.472 1.00 0.00 11 THR A C 3
ATOM 3060 O O . THR A 1 11 ? -2.737 17.531 -6.510 1.00 0.00 11 THR A O 3
ATOM 3071 N N . ARG A 1 12 ? -2.358 17.685 -8.735 1.00 0.00 12 ARG A N 3
ATOM 3072 C CA . ARG A 1 12 ? -3.767 17.757 -9.082 1.00 0.00 12 ARG A CA 3
ATOM 3073 C C . ARG A 1 12 ? -4.208 16.469 -9.781 1.00 0.00 12 ARG A C 3
ATOM 3074 O O . ARG A 1 12 ? -4.281 16.418 -11.008 1.00 0.00 12 ARG A O 3
ATOM 3095 N N . ARG A 1 13 ? -4.492 15.461 -8.969 1.00 0.00 13 ARG A N 3
ATOM 3096 C CA . ARG A 1 13 ? -4.924 14.177 -9.494 1.00 0.00 13 ARG A CA 3
ATOM 3097 C C . ARG A 1 13 ? -6.041 13.597 -8.624 1.00 0.00 13 ARG A C 3
ATOM 3098 O O . ARG A 1 13 ? -6.405 14.180 -7.604 1.00 0.00 13 ARG A O 3
ATOM 3119 N N . SER A 1 14 ? -6.555 12.456 -9.060 1.00 0.00 14 SER A N 3
ATOM 3120 C CA . SER A 1 14 ? -7.624 11.791 -8.335 1.00 0.00 14 SER A CA 3
ATOM 3121 C C . SER A 1 14 ? -7.342 11.835 -6.831 1.00 0.00 14 SER A C 3
ATOM 3122 O O . SER A 1 14 ? -6.188 11.921 -6.415 1.00 0.00 14 SER A O 3
ATOM 3130 N N . ASP A 1 15 ? -8.416 11.774 -6.058 1.00 0.00 15 ASP A N 3
ATOM 3131 C CA . ASP A 1 15 ? -8.298 11.806 -4.610 1.00 0.00 15 ASP A CA 3
ATOM 3132 C C . ASP A 1 15 ? -8.847 10.501 -4.030 1.00 0.00 15 ASP A C 3
ATOM 3133 O O . ASP A 1 15 ? -9.902 10.493 -3.398 1.00 0.00 15 ASP A O 3
ATOM 3142 N N . PHE A 1 16 ? -8.105 9.428 -4.264 1.00 0.00 16 PHE A N 3
ATOM 3143 C CA . PHE A 1 16 ? -8.504 8.121 -3.772 1.00 0.00 16 PHE A CA 3
ATOM 3144 C C . PHE A 1 16 ? -7.281 7.262 -3.445 1.00 0.00 16 PHE A C 3
ATOM 3145 O O . PHE A 1 16 ? -6.592 6.786 -4.347 1.00 0.00 16 PHE A O 3
ATOM 3162 N N . ARG A 1 17 ? -7.047 7.089 -2.152 1.00 0.00 17 ARG A N 3
ATOM 3163 C CA . ARG A 1 17 ? -5.919 6.296 -1.695 1.00 0.00 17 ARG A CA 3
ATOM 3164 C C . ARG A 1 17 ? -6.372 5.294 -0.630 1.00 0.00 17 ARG A C 3
ATOM 3165 O O . ARG A 1 17 ? -7.541 5.274 -0.248 1.00 0.00 17 ARG A O 3
ATOM 3186 N N . VAL A 1 18 ? -5.422 4.487 -0.181 1.00 0.00 18 VAL A N 3
ATOM 3187 C CA . VAL A 1 18 ? -5.708 3.486 0.832 1.00 0.00 18 VAL A CA 3
ATOM 3188 C C . VAL A 1 18 ? -4.568 3.459 1.853 1.00 0.00 18 VAL A C 3
ATOM 3189 O O . VAL A 1 18 ? -3.407 3.286 1.488 1.00 0.00 18 VAL A O 3
ATOM 3202 N N . LEU A 1 19 ? -4.941 3.633 3.113 1.00 0.00 19 LEU A N 3
ATOM 3203 C CA . LEU A 1 19 ? -3.964 3.631 4.189 1.00 0.00 19 LEU A CA 3
ATOM 3204 C C . LEU A 1 19 ? -3.673 2.188 4.604 1.00 0.00 19 LEU A C 3
ATOM 3205 O O . LEU A 1 19 ? -4.592 1.421 4.884 1.00 0.00 19 LEU A O 3
ATOM 3221 N N . VAL A 1 20 ? -2.389 1.861 4.631 1.00 0.00 20 VAL A N 3
ATOM 3222 C CA . VAL A 1 20 ? -1.964 0.524 5.008 1.00 0.00 20 VAL A CA 3
ATOM 3223 C C . VAL A 1 20 ? -1.223 0.586 6.345 1.00 0.00 20 VAL A C 3
ATOM 3224 O O . VAL A 1 20 ? -0.391 1.467 6.557 1.00 0.00 20 VAL A O 3
ATOM 3237 N N . SER A 1 21 ? -1.552 -0.361 7.212 1.00 0.00 21 SER A N 3
ATOM 3238 C CA . SER A 1 21 ? -0.927 -0.424 8.522 1.00 0.00 21 SER A CA 3
ATOM 3239 C C . SER A 1 21 ? -0.717 -1.884 8.931 1.00 0.00 21 SER A C 3
ATOM 3240 O O . SER A 1 21 ? -1.586 -2.726 8.709 1.00 0.00 21 SER A O 3
ATOM 3248 N N . GLY A 1 22 ? 0.441 -2.138 9.523 1.00 0.00 22 GLY A N 3
ATOM 3249 C CA . GLY A 1 22 ? 0.775 -3.481 9.965 1.00 0.00 22 GLY A CA 3
ATOM 3250 C C . GLY A 1 22 ? 1.686 -4.181 8.954 1.00 0.00 22 GLY A C 3
ATOM 3251 O O . GLY A 1 22 ? 1.407 -5.303 8.534 1.00 0.00 22 GLY A O 3
ATOM 3255 N N . LEU A 1 23 ? 2.756 -3.488 8.591 1.00 0.00 23 LEU A N 3
ATOM 3256 C CA . LEU A 1 23 ? 3.708 -4.029 7.636 1.00 0.00 23 LEU A CA 3
ATOM 3257 C C . LEU A 1 23 ? 4.920 -4.582 8.389 1.00 0.00 23 LEU A C 3
ATOM 3258 O O . LEU A 1 23 ? 5.190 -4.180 9.520 1.00 0.00 23 LEU A O 3
ATOM 3274 N N . PRO A 1 24 ? 5.637 -5.521 7.714 1.00 0.00 24 PRO A N 3
ATOM 3275 C CA . PRO A 1 24 ? 6.813 -6.133 8.307 1.00 0.00 24 PRO A CA 3
ATOM 3276 C C . PRO A 1 24 ? 8.000 -5.168 8.294 1.00 0.00 24 PRO A C 3
ATOM 3277 O O . PRO A 1 24 ? 7.952 -4.129 7.637 1.00 0.00 24 PRO A O 3
ATOM 3288 N N . PRO A 1 25 ? 9.064 -5.554 9.047 1.00 0.00 25 PRO A N 3
ATOM 3289 C CA . PRO A 1 25 ? 10.261 -4.735 9.128 1.00 0.00 25 PRO A CA 3
ATOM 3290 C C . PRO A 1 25 ? 11.087 -4.842 7.845 1.00 0.00 25 PRO A C 3
ATOM 3291 O O . PRO A 1 25 ? 12.001 -4.050 7.623 1.00 0.00 25 PRO A O 3
ATOM 3302 N N . SER A 1 26 ? 10.734 -5.828 7.033 1.00 0.00 26 SER A N 3
ATOM 3303 C CA . SER A 1 26 ? 11.431 -6.049 5.778 1.00 0.00 26 SER A CA 3
ATOM 3304 C C . SER A 1 26 ? 10.523 -5.682 4.603 1.00 0.00 26 SER A C 3
ATOM 3305 O O . SER A 1 26 ? 10.989 -5.541 3.473 1.00 0.00 26 SER A O 3
ATOM 3313 N N . GLY A 1 27 ? 9.242 -5.538 4.909 1.00 0.00 27 GLY A N 3
ATOM 3314 C CA . GLY A 1 27 ? 8.264 -5.190 3.893 1.00 0.00 27 GLY A CA 3
ATOM 3315 C C . GLY A 1 27 ? 8.756 -4.022 3.035 1.00 0.00 27 GLY A C 3
ATOM 3316 O O . GLY A 1 27 ? 9.585 -3.228 3.478 1.00 0.00 27 GLY A O 3
ATOM 3320 N N . SER A 1 28 ? 8.225 -3.955 1.823 1.00 0.00 28 SER A N 3
ATOM 3321 C CA . SER A 1 28 ? 8.600 -2.898 0.899 1.00 0.00 28 SER A CA 3
ATOM 3322 C C . SER A 1 28 ? 7.350 -2.314 0.237 1.00 0.00 28 SER A C 3
ATOM 3323 O O . SER A 1 28 ? 6.244 -2.813 0.442 1.00 0.00 28 SER A O 3
ATOM 3331 N N . TRP A 1 29 ? 7.568 -1.266 -0.543 1.00 0.00 29 TRP A N 3
ATOM 3332 C CA . TRP A 1 29 ? 6.473 -0.609 -1.237 1.00 0.00 29 TRP A CA 3
ATOM 3333 C C . TRP A 1 29 ? 6.164 -1.413 -2.501 1.00 0.00 29 TRP A C 3
ATOM 3334 O O . TRP A 1 29 ? 5.000 -1.636 -2.830 1.00 0.00 29 TRP A O 3
ATOM 3355 N N . GLN A 1 30 ? 7.227 -1.826 -3.176 1.00 0.00 30 GLN A N 3
ATOM 3356 C CA . GLN A 1 30 ? 7.084 -2.600 -4.397 1.00 0.00 30 GLN A CA 3
ATOM 3357 C C . GLN A 1 30 ? 6.103 -3.754 -4.182 1.00 0.00 30 GLN A C 3
ATOM 3358 O O . GLN A 1 30 ? 4.982 -3.723 -4.686 1.00 0.00 30 GLN A O 3
ATOM 3372 N N . ASP A 1 31 ? 6.561 -4.746 -3.432 1.00 0.00 31 ASP A N 3
ATOM 3373 C CA . ASP A 1 31 ? 5.738 -5.908 -3.144 1.00 0.00 31 ASP A CA 3
ATOM 3374 C C . ASP A 1 31 ? 4.378 -5.446 -2.617 1.00 0.00 31 ASP A C 3
ATOM 3375 O O . ASP A 1 31 ? 3.343 -5.988 -3.002 1.00 0.00 31 ASP A O 3
ATOM 3384 N N . LEU A 1 32 ? 4.424 -4.450 -1.745 1.00 0.00 32 LEU A N 3
ATOM 3385 C CA . LEU A 1 32 ? 3.208 -3.909 -1.161 1.00 0.00 32 LEU A CA 3
ATOM 3386 C C . LEU A 1 32 ? 2.237 -3.526 -2.280 1.00 0.00 32 LEU A C 3
ATOM 3387 O O . LEU A 1 32 ? 1.061 -3.882 -2.235 1.00 0.00 32 LEU A O 3
ATOM 3403 N N . LYS A 1 33 ? 2.766 -2.806 -3.258 1.00 0.00 33 LYS A N 3
ATOM 3404 C CA . LYS A 1 33 ? 1.961 -2.371 -4.387 1.00 0.00 33 LYS A CA 3
ATOM 3405 C C . LYS A 1 33 ? 1.390 -3.596 -5.104 1.00 0.00 33 LYS A C 3
ATOM 3406 O O . LYS A 1 33 ? 0.174 -3.742 -5.218 1.00 0.00 33 LYS A O 3
ATOM 3425 N N . ASP A 1 34 ? 2.295 -4.445 -5.568 1.00 0.00 34 ASP A N 3
ATOM 3426 C CA . ASP A 1 34 ? 1.897 -5.653 -6.270 1.00 0.00 34 ASP A CA 3
ATOM 3427 C C . ASP A 1 34 ? 0.678 -6.263 -5.576 1.00 0.00 34 ASP A C 3
ATOM 3428 O O . ASP A 1 34 ? -0.146 -6.914 -6.217 1.00 0.00 34 ASP A O 3
ATOM 3437 N N . HIS A 1 35 ? 0.600 -6.031 -4.273 1.00 0.00 35 HIS A N 3
ATOM 3438 C CA . HIS A 1 35 ? -0.505 -6.549 -3.485 1.00 0.00 35 HIS A CA 3
ATOM 3439 C C . HIS A 1 35 ? -1.707 -5.611 -3.608 1.00 0.00 35 HIS A C 3
ATOM 3440 O O . HIS A 1 35 ? -2.827 -6.059 -3.852 1.00 0.00 35 HIS A O 3
ATOM 3454 N N . MET A 1 36 ? -1.435 -4.326 -3.434 1.00 0.00 36 MET A N 3
ATOM 3455 C CA . MET A 1 36 ? -2.481 -3.321 -3.522 1.00 0.00 36 MET A CA 3
ATOM 3456 C C . MET A 1 36 ? -3.091 -3.287 -4.925 1.00 0.00 36 MET A C 3
ATOM 3457 O O . MET A 1 36 ? -4.306 -3.167 -5.074 1.00 0.00 36 MET A O 3
ATOM 3471 N N . ARG A 1 37 ? -2.220 -3.394 -5.917 1.00 0.00 37 ARG A N 3
ATOM 3472 C CA . ARG A 1 37 ? -2.658 -3.377 -7.303 1.00 0.00 37 ARG A CA 3
ATOM 3473 C C . ARG A 1 37 ? -3.944 -4.191 -7.463 1.00 0.00 37 ARG A C 3
ATOM 3474 O O . ARG A 1 37 ? -4.739 -3.930 -8.364 1.00 0.00 37 ARG A O 3
ATOM 3495 N N . GLU A 1 38 ? -4.108 -5.159 -6.574 1.00 0.00 38 GLU A N 3
ATOM 3496 C CA . GLU A 1 38 ? -5.284 -6.012 -6.605 1.00 0.00 38 GLU A CA 3
ATOM 3497 C C . GLU A 1 38 ? -6.487 -5.238 -7.148 1.00 0.00 38 GLU A C 3
ATOM 3498 O O . GLU A 1 38 ? -7.278 -5.776 -7.922 1.00 0.00 38 GLU A O 3
ATOM 3510 N N . ALA A 1 39 ? -6.588 -3.989 -6.720 1.00 0.00 39 ALA A N 3
ATOM 3511 C CA . ALA A 1 39 ? -7.682 -3.135 -7.153 1.00 0.00 39 ALA A CA 3
ATOM 3512 C C . ALA A 1 39 ? -7.581 -2.911 -8.663 1.00 0.00 39 ALA A C 3
ATOM 3513 O O . ALA A 1 39 ? -8.256 -3.583 -9.441 1.00 0.00 39 ALA A O 3
ATOM 3520 N N . GLY A 1 40 ? -6.731 -1.964 -9.032 1.00 0.00 40 GLY A N 3
ATOM 3521 C CA . GLY A 1 40 ? -6.532 -1.643 -10.435 1.00 0.00 40 GLY A CA 3
ATOM 3522 C C . GLY A 1 40 ? -5.090 -1.206 -10.699 1.00 0.00 40 GLY A C 3
ATOM 3523 O O . GLY A 1 40 ? -4.159 -1.993 -10.532 1.00 0.00 40 GLY A O 3
ATOM 3527 N N . ASP A 1 41 ? -4.949 0.047 -11.107 1.00 0.00 41 ASP A N 3
ATOM 3528 C CA . ASP A 1 41 ? -3.636 0.597 -11.395 1.00 0.00 41 ASP A CA 3
ATOM 3529 C C . ASP A 1 41 ? -3.225 1.544 -10.266 1.00 0.00 41 ASP A C 3
ATOM 3530 O O . ASP A 1 41 ? -4.024 2.366 -9.819 1.00 0.00 41 ASP A O 3
ATOM 3539 N N . VAL A 1 42 ? -1.981 1.397 -9.837 1.00 0.00 42 VAL A N 3
ATOM 3540 C CA . VAL A 1 42 ? -1.454 2.230 -8.768 1.00 0.00 42 VAL A CA 3
ATOM 3541 C C . VAL A 1 42 ? -0.528 3.292 -9.364 1.00 0.00 42 VAL A C 3
ATOM 3542 O O . VAL A 1 42 ? 0.406 2.966 -10.096 1.00 0.00 42 VAL A O 3
ATOM 3555 N N . CYS A 1 43 ? -0.818 4.540 -9.028 1.00 0.00 43 CYS A N 3
ATOM 3556 C CA . CYS A 1 43 ? -0.023 5.652 -9.520 1.00 0.00 43 CYS A CA 3
ATOM 3557 C C . CYS A 1 43 ? 0.962 6.061 -8.423 1.00 0.00 43 CYS A C 3
ATOM 3558 O O . CYS A 1 43 ? 2.075 6.497 -8.714 1.00 0.00 43 CYS A O 3
ATOM 3566 N N . TYR A 1 44 ? 0.517 5.905 -7.185 1.00 0.00 44 TYR A N 3
ATOM 3567 C CA . TYR A 1 44 ? 1.346 6.253 -6.043 1.00 0.00 44 TYR A CA 3
ATOM 3568 C C . TYR A 1 44 ? 1.570 5.040 -5.138 1.00 0.00 44 TYR A C 3
ATOM 3569 O O . TYR A 1 44 ? 0.654 4.250 -4.914 1.00 0.00 44 TYR A O 3
ATOM 3587 N N . ALA A 1 45 ? 2.794 4.929 -4.644 1.00 0.00 45 ALA A N 3
ATOM 3588 C CA . ALA A 1 45 ? 3.151 3.825 -3.769 1.00 0.00 45 ALA A CA 3
ATOM 3589 C C . ALA A 1 45 ? 4.270 4.268 -2.826 1.00 0.00 45 ALA A C 3
ATOM 3590 O O . ALA A 1 45 ? 5.390 4.529 -3.264 1.00 0.00 45 ALA A O 3
ATOM 3597 N N . ASP A 1 46 ? 3.930 4.341 -1.547 1.00 0.00 46 ASP A N 3
ATOM 3598 C CA . ASP A 1 46 ? 4.893 4.748 -0.538 1.00 0.00 46 ASP A CA 3
ATOM 3599 C C . ASP A 1 46 ? 4.694 3.902 0.721 1.00 0.00 46 ASP A C 3
ATOM 3600 O O . ASP A 1 46 ? 3.577 3.488 1.025 1.00 0.00 46 ASP A O 3
ATOM 3609 N N . VAL A 1 47 ? 5.796 3.671 1.420 1.00 0.00 47 VAL A N 3
ATOM 3610 C CA . VAL A 1 47 ? 5.757 2.882 2.639 1.00 0.00 47 VAL A CA 3
ATOM 3611 C C . VAL A 1 47 ? 6.504 3.627 3.748 1.00 0.00 47 VAL A C 3
ATOM 3612 O O . VAL A 1 47 ? 7.571 4.191 3.511 1.00 0.00 47 VAL A O 3
ATOM 3625 N N . GLN A 1 48 ? 5.914 3.604 4.934 1.00 0.00 48 GLN A N 3
ATOM 3626 C CA . GLN A 1 48 ? 6.510 4.270 6.079 1.00 0.00 48 GLN A CA 3
ATOM 3627 C C . GLN A 1 48 ? 7.108 3.240 7.040 1.00 0.00 48 GLN A C 3
ATOM 3628 O O . GLN A 1 48 ? 6.803 2.052 6.950 1.00 0.00 48 GLN A O 3
ATOM 3642 N N . LYS A 1 49 ? 7.947 3.733 7.939 1.00 0.00 49 LYS A N 3
ATOM 3643 C CA . LYS A 1 49 ? 8.589 2.871 8.916 1.00 0.00 49 LYS A CA 3
ATOM 3644 C C . LYS A 1 49 ? 7.537 2.338 9.890 1.00 0.00 49 LYS A C 3
ATOM 3645 O O . LYS A 1 49 ? 6.369 2.717 9.816 1.00 0.00 49 LYS A O 3
ATOM 3664 N N . ASP A 1 50 ? 7.988 1.468 10.782 1.00 0.00 50 ASP A N 3
ATOM 3665 C CA . ASP A 1 50 ? 7.100 0.880 11.770 1.00 0.00 50 ASP A CA 3
ATOM 3666 C C . ASP A 1 50 ? 6.302 -0.253 11.121 1.00 0.00 50 ASP A C 3
ATOM 3667 O O . ASP A 1 50 ? 6.359 -1.395 11.574 1.00 0.00 50 ASP A O 3
ATOM 3676 N N . GLY A 1 51 ? 5.577 0.102 10.071 1.00 0.00 51 GLY A N 3
ATOM 3677 C CA . GLY A 1 51 ? 4.768 -0.871 9.356 1.00 0.00 51 GLY A CA 3
ATOM 3678 C C . GLY A 1 51 ? 3.552 -0.204 8.709 1.00 0.00 51 GLY A C 3
ATOM 3679 O O . GLY A 1 51 ? 2.441 -0.726 8.783 1.00 0.00 51 GLY A O 3
ATOM 3683 N N . MET A 1 52 ? 3.804 0.940 8.090 1.00 0.00 52 MET A N 3
ATOM 3684 C CA . MET A 1 52 ? 2.744 1.684 7.432 1.00 0.00 52 MET A CA 3
ATOM 3685 C C . MET A 1 52 ? 2.926 1.670 5.913 1.00 0.00 52 MET A C 3
ATOM 3686 O O . MET A 1 52 ? 4.030 1.442 5.419 1.00 0.00 52 MET A O 3
ATOM 3700 N N . GLY A 1 53 ? 1.828 1.917 5.214 1.00 0.00 53 GLY A N 3
ATOM 3701 C CA . GLY A 1 53 ? 1.853 1.935 3.761 1.00 0.00 53 GLY A CA 3
ATOM 3702 C C . GLY A 1 53 ? 0.825 2.924 3.208 1.00 0.00 53 GLY A C 3
ATOM 3703 O O . GLY A 1 53 ? -0.138 3.271 3.890 1.00 0.00 53 GLY A O 3
ATOM 3707 N N . MET A 1 54 ? 1.064 3.350 1.976 1.00 0.00 54 MET A N 3
ATOM 3708 C CA . MET A 1 54 ? 0.171 4.292 1.324 1.00 0.00 54 MET A CA 3
ATOM 3709 C C . MET A 1 54 ? 0.170 4.086 -0.193 1.00 0.00 54 MET A C 3
ATOM 3710 O O . MET A 1 54 ? 1.229 3.981 -0.809 1.00 0.00 54 MET A O 3
ATOM 3724 N N . VAL A 1 55 ? -1.031 4.034 -0.750 1.00 0.00 55 VAL A N 3
ATOM 3725 C CA . VAL A 1 55 ? -1.184 3.842 -2.182 1.00 0.00 55 VAL A CA 3
ATOM 3726 C C . VAL A 1 55 ? -2.344 4.702 -2.686 1.00 0.00 55 VAL A C 3
ATOM 3727 O O . VAL A 1 55 ? -3.385 4.789 -2.037 1.00 0.00 55 VAL A O 3
ATOM 3740 N N . GLU A 1 56 ? -2.126 5.317 -3.840 1.00 0.00 56 GLU A N 3
ATOM 3741 C CA . GLU A 1 56 ? -3.140 6.167 -4.439 1.00 0.00 56 GLU A CA 3
ATOM 3742 C C . GLU A 1 56 ? -3.572 5.604 -5.794 1.00 0.00 56 GLU A C 3
ATOM 3743 O O . GLU A 1 56 ? -2.743 5.406 -6.681 1.00 0.00 56 GLU A O 3
ATOM 3755 N N . TYR A 1 57 ? -4.869 5.363 -5.913 1.00 0.00 57 TYR A N 3
ATOM 3756 C CA . TYR A 1 57 ? -5.421 4.826 -7.145 1.00 0.00 57 TYR A CA 3
ATOM 3757 C C . TYR A 1 57 ? -5.856 5.952 -8.086 1.00 0.00 57 TYR A C 3
ATOM 3758 O O . TYR A 1 57 ? -6.023 7.093 -7.659 1.00 0.00 57 TYR A O 3
ATOM 3776 N N . LEU A 1 58 ? -6.028 5.590 -9.349 1.00 0.00 58 LEU A N 3
ATOM 3777 C CA . LEU A 1 58 ? -6.441 6.555 -10.354 1.00 0.00 58 LEU A CA 3
ATOM 3778 C C . LEU A 1 58 ? -7.962 6.710 -10.312 1.00 0.00 58 LEU A C 3
ATOM 3779 O O . LEU A 1 58 ? -8.482 7.814 -10.464 1.00 0.00 58 LEU A O 3
ATOM 3795 N N . ARG A 1 59 ? -8.634 5.587 -10.105 1.00 0.00 59 ARG A N 3
ATOM 3796 C CA . ARG A 1 59 ? -10.085 5.584 -10.041 1.00 0.00 59 ARG A CA 3
ATOM 3797 C C . ARG A 1 59 ? -10.552 5.562 -8.584 1.00 0.00 59 ARG A C 3
ATOM 3798 O O . ARG A 1 59 ? -9.739 5.653 -7.666 1.00 0.00 59 ARG A O 3
ATOM 3819 N N . LYS A 1 60 ? -11.861 5.441 -8.418 1.00 0.00 60 LYS A N 3
ATOM 3820 C CA . LYS A 1 60 ? -12.446 5.406 -7.088 1.00 0.00 60 LYS A CA 3
ATOM 3821 C C . LYS A 1 60 ? -12.733 3.954 -6.699 1.00 0.00 60 LYS A C 3
ATOM 3822 O O . LYS A 1 60 ? -12.231 3.468 -5.687 1.00 0.00 60 LYS A O 3
ATOM 3841 N N . GLU A 1 61 ? -13.538 3.302 -7.525 1.00 0.00 61 GLU A N 3
ATOM 3842 C CA . GLU A 1 61 ? -13.897 1.915 -7.280 1.00 0.00 61 GLU A CA 3
ATOM 3843 C C . GLU A 1 61 ? -12.663 1.114 -6.858 1.00 0.00 61 GLU A C 3
ATOM 3844 O O . GLU A 1 61 ? -12.692 0.407 -5.853 1.00 0.00 61 GLU A O 3
ATOM 3856 N N . ASP A 1 62 ? -11.609 1.252 -7.649 1.00 0.00 62 ASP A N 3
ATOM 3857 C CA . ASP A 1 62 ? -10.368 0.550 -7.370 1.00 0.00 62 ASP A CA 3
ATOM 3858 C C . ASP A 1 62 ? -10.028 0.694 -5.885 1.00 0.00 62 ASP A C 3
ATOM 3859 O O . ASP A 1 62 ? -9.723 -0.291 -5.216 1.00 0.00 62 ASP A O 3
ATOM 3868 N N . MET A 1 63 ? -10.091 1.931 -5.414 1.00 0.00 63 MET A N 3
ATOM 3869 C CA . MET A 1 63 ? -9.794 2.217 -4.021 1.00 0.00 63 MET A CA 3
ATOM 3870 C C . MET A 1 63 ? -10.680 1.388 -3.089 1.00 0.00 63 MET A C 3
ATOM 3871 O O . MET A 1 63 ? -10.188 0.525 -2.364 1.00 0.00 63 MET A O 3
ATOM 3885 N N . GLU A 1 64 ? -11.972 1.678 -3.140 1.00 0.00 64 GLU A N 3
ATOM 3886 C CA . GLU A 1 64 ? -12.931 0.970 -2.310 1.00 0.00 64 GLU A CA 3
ATOM 3887 C C . GLU A 1 64 ? -12.772 -0.541 -2.486 1.00 0.00 64 GLU A C 3
ATOM 3888 O O . GLU A 1 64 ? -12.756 -1.286 -1.507 1.00 0.00 64 GLU A O 3
ATOM 3900 N N . TYR A 1 65 ? -12.658 -0.950 -3.741 1.00 0.00 65 TYR A N 3
ATOM 3901 C CA . TYR A 1 65 ? -12.501 -2.359 -4.058 1.00 0.00 65 TYR A CA 3
ATOM 3902 C C . TYR A 1 65 ? -11.380 -2.986 -3.226 1.00 0.00 65 TYR A C 3
ATOM 3903 O O . TYR A 1 65 ? -11.623 -3.902 -2.442 1.00 0.00 65 TYR A O 3
ATOM 3921 N N . ALA A 1 66 ? -10.177 -2.468 -3.425 1.00 0.00 66 ALA A N 3
ATOM 3922 C CA . ALA A 1 66 ? -9.019 -2.966 -2.703 1.00 0.00 66 ALA A CA 3
ATOM 3923 C C . ALA A 1 66 ? -9.243 -2.785 -1.201 1.00 0.00 66 ALA A C 3
ATOM 3924 O O . ALA A 1 66 ? -8.875 -3.648 -0.406 1.00 0.00 66 ALA A O 3
ATOM 3931 N N . LEU A 1 67 ? -9.847 -1.657 -0.857 1.00 0.00 67 LEU A N 3
ATOM 3932 C CA . LEU A 1 67 ? -10.125 -1.352 0.537 1.00 0.00 67 LEU A CA 3
ATOM 3933 C C . LEU A 1 67 ? -10.853 -2.535 1.178 1.00 0.00 67 LEU A C 3
ATOM 3934 O O . LEU A 1 67 ? -10.405 -3.068 2.192 1.00 0.00 67 LEU A O 3
ATOM 3950 N N . ARG A 1 68 ? -11.962 -2.912 0.560 1.00 0.00 68 ARG A N 3
ATOM 3951 C CA . ARG A 1 68 ? -12.756 -4.023 1.058 1.00 0.00 68 ARG A CA 3
ATOM 3952 C C . ARG A 1 68 ? -12.057 -5.351 0.760 1.00 0.00 68 ARG A C 3
ATOM 3953 O O . ARG A 1 68 ? -11.603 -6.037 1.674 1.00 0.00 68 ARG A O 3
ATOM 3974 N N . LYS A 1 69 ? -11.991 -5.673 -0.524 1.00 0.00 69 LYS A N 3
ATOM 3975 C CA . LYS A 1 69 ? -11.355 -6.906 -0.954 1.00 0.00 69 LYS A CA 3
ATOM 3976 C C . LYS A 1 69 ? -10.162 -7.205 -0.044 1.00 0.00 69 LYS A C 3
ATOM 3977 O O . LYS A 1 69 ? -10.118 -8.249 0.605 1.00 0.00 69 LYS A O 3
ATOM 3996 N N . LEU A 1 70 ? -9.225 -6.269 -0.025 1.00 0.00 70 LEU A N 3
ATOM 3997 C CA . LEU A 1 70 ? -8.035 -6.418 0.796 1.00 0.00 70 LEU A CA 3
ATOM 3998 C C . LEU A 1 70 ? -8.430 -6.376 2.273 1.00 0.00 70 LEU A C 3
ATOM 3999 O O . LEU A 1 70 ? -8.217 -7.342 3.004 1.00 0.00 70 LEU A O 3
ATOM 4015 N N . ASP A 1 71 ? -9.000 -5.247 2.668 1.00 0.00 71 ASP A N 3
ATOM 4016 C CA . ASP A 1 71 ? -9.427 -5.067 4.045 1.00 0.00 71 ASP A CA 3
ATOM 4017 C C . ASP A 1 71 ? -8.785 -6.147 4.919 1.00 0.00 71 ASP A C 3
ATOM 4018 O O . ASP A 1 71 ? -9.422 -7.149 5.241 1.00 0.00 71 ASP A O 3
ATOM 4027 N N . ASP A 1 72 ? -7.533 -5.905 5.279 1.00 0.00 72 ASP A N 3
ATOM 4028 C CA . ASP A 1 72 ? -6.799 -6.844 6.109 1.00 0.00 72 ASP A CA 3
ATOM 4029 C C . ASP A 1 72 ? -6.385 -8.051 5.264 1.00 0.00 72 ASP A C 3
ATOM 4030 O O . ASP A 1 72 ? -7.196 -8.939 5.006 1.00 0.00 72 ASP A O 3
ATOM 4039 N N . THR A 1 73 ? -5.124 -8.043 4.856 1.00 0.00 73 THR A N 3
ATOM 4040 C CA . THR A 1 73 ? -4.594 -9.126 4.046 1.00 0.00 73 THR A CA 3
ATOM 4041 C C . THR A 1 73 ? -3.236 -9.580 4.585 1.00 0.00 73 THR A C 3
ATOM 4042 O O . THR A 1 73 ? -2.646 -8.911 5.433 1.00 0.00 73 THR A O 3
ATOM 4053 N N . LYS A 1 74 ? -2.780 -10.713 4.072 1.00 0.00 74 LYS A N 3
ATOM 4054 C CA . LYS A 1 74 ? -1.502 -11.264 4.491 1.00 0.00 74 LYS A CA 3
ATOM 4055 C C . LYS A 1 74 ? -0.422 -10.859 3.485 1.00 0.00 74 LYS A C 3
ATOM 4056 O O . LYS A 1 74 ? -0.309 -11.458 2.417 1.00 0.00 74 LYS A O 3
ATOM 4075 N N . PHE A 1 75 ? 0.343 -9.846 3.863 1.00 0.00 75 PHE A N 3
ATOM 4076 C CA . PHE A 1 75 ? 1.410 -9.355 3.007 1.00 0.00 75 PHE A CA 3
ATOM 4077 C C . PHE A 1 75 ? 2.716 -10.106 3.273 1.00 0.00 75 PHE A C 3
ATOM 4078 O O . PHE A 1 75 ? 3.163 -10.197 4.416 1.00 0.00 75 PHE A O 3
ATOM 4095 N N . ARG A 1 76 ? 3.292 -10.626 2.199 1.00 0.00 76 ARG A N 3
ATOM 4096 C CA . ARG A 1 76 ? 4.538 -11.366 2.302 1.00 0.00 76 ARG A CA 3
ATOM 4097 C C . ARG A 1 76 ? 5.725 -10.455 1.984 1.00 0.00 76 ARG A C 3
ATOM 4098 O O . ARG A 1 76 ? 5.872 -9.994 0.853 1.00 0.00 76 ARG A O 3
ATOM 4119 N N . SER A 1 77 ? 6.541 -10.222 3.002 1.00 0.00 77 SER A N 3
ATOM 4120 C CA . SER A 1 77 ? 7.710 -9.374 2.845 1.00 0.00 77 SER A CA 3
ATOM 4121 C C . SER A 1 77 ? 8.706 -10.028 1.884 1.00 0.00 77 SER A C 3
ATOM 4122 O O . SER A 1 77 ? 8.665 -11.239 1.672 1.00 0.00 77 SER A O 3
ATOM 4130 N N . HIS A 1 78 ? 9.576 -9.198 1.329 1.00 0.00 78 HIS A N 3
ATOM 4131 C CA . HIS A 1 78 ? 10.581 -9.680 0.397 1.00 0.00 78 HIS A CA 3
ATOM 4132 C C . HIS A 1 78 ? 11.509 -10.667 1.107 1.00 0.00 78 HIS A C 3
ATOM 4133 O O . HIS A 1 78 ? 12.246 -11.408 0.459 1.00 0.00 78 HIS A O 3
ATOM 4147 N N . GLU A 1 79 ? 11.442 -10.645 2.430 1.00 0.00 79 GLU A N 3
ATOM 4148 C CA . GLU A 1 79 ? 12.268 -11.529 3.236 1.00 0.00 79 GLU A CA 3
ATOM 4149 C C . GLU A 1 79 ? 11.495 -12.801 3.589 1.00 0.00 79 GLU A C 3
ATOM 4150 O O . GLU A 1 79 ? 11.979 -13.633 4.356 1.00 0.00 79 GLU A O 3
ATOM 4162 N N . GLY A 1 80 ? 10.307 -12.913 3.014 1.00 0.00 80 GLY A N 3
ATOM 4163 C CA . GLY A 1 80 ? 9.463 -14.070 3.258 1.00 0.00 80 GLY A CA 3
ATOM 4164 C C . GLY A 1 80 ? 8.473 -13.797 4.392 1.00 0.00 80 GLY A C 3
ATOM 4165 O O . GLY A 1 80 ? 7.314 -14.202 4.321 1.00 0.00 80 GLY A O 3
ATOM 4169 N N . GLU A 1 81 ? 8.967 -13.112 5.413 1.00 0.00 81 GLU A N 3
ATOM 4170 C CA . GLU A 1 81 ? 8.141 -12.780 6.561 1.00 0.00 81 GLU A CA 3
ATOM 4171 C C . GLU A 1 81 ? 6.761 -12.304 6.102 1.00 0.00 81 GLU A C 3
ATOM 4172 O O . GLU A 1 81 ? 6.651 -11.526 5.156 1.00 0.00 81 GLU A O 3
ATOM 4184 N N . THR A 1 82 ? 5.742 -12.793 6.794 1.00 0.00 82 THR A N 3
ATOM 4185 C CA . THR A 1 82 ? 4.373 -12.428 6.469 1.00 0.00 82 THR A CA 3
ATOM 4186 C C . THR A 1 82 ? 3.750 -11.624 7.612 1.00 0.00 82 THR A C 3
ATOM 4187 O O . THR A 1 82 ? 4.016 -11.893 8.782 1.00 0.00 82 THR A O 3
ATOM 4198 N N . SER A 1 83 ? 2.933 -10.653 7.233 1.00 0.00 83 SER A N 3
ATOM 4199 C CA . SER A 1 83 ? 2.270 -9.807 8.211 1.00 0.00 83 SER A CA 3
ATOM 4200 C C . SER A 1 83 ? 0.881 -9.413 7.706 1.00 0.00 83 SER A C 3
ATOM 4201 O O . SER A 1 83 ? 0.601 -9.504 6.511 1.00 0.00 83 SER A O 3
ATOM 4209 N N . TYR A 1 84 ? 0.046 -8.982 8.641 1.00 0.00 84 TYR A N 3
ATOM 4210 C CA . TYR A 1 84 ? -1.307 -8.573 8.305 1.00 0.00 84 TYR A CA 3
ATOM 4211 C C . TYR A 1 84 ? -1.401 -7.053 8.164 1.00 0.00 84 TYR A C 3
ATOM 4212 O O . TYR A 1 84 ? -1.120 -6.320 9.111 1.00 0.00 84 TYR A O 3
ATOM 4230 N N . ILE A 1 85 ? -1.798 -6.624 6.975 1.00 0.00 85 ILE A N 3
ATOM 4231 C CA . ILE A 1 85 ? -1.933 -5.204 6.698 1.00 0.00 85 ILE A CA 3
ATOM 4232 C C . ILE A 1 85 ? -3.406 -4.875 6.451 1.00 0.00 85 ILE A C 3
ATOM 4233 O O . ILE A 1 85 ? -4.070 -5.541 5.658 1.00 0.00 85 ILE A O 3
ATOM 4249 N N . ARG A 1 86 ? -3.874 -3.847 7.144 1.00 0.00 86 ARG A N 3
ATOM 4250 C CA . ARG A 1 86 ? -5.257 -3.421 7.009 1.00 0.00 86 ARG A CA 3
ATOM 4251 C C . ARG A 1 86 ? -5.373 -2.319 5.954 1.00 0.00 86 ARG A C 3
ATOM 4252 O O . ARG A 1 86 ? -4.478 -1.486 5.821 1.00 0.00 86 ARG A O 3
ATOM 4273 N N . VAL A 1 87 ? -6.483 -2.350 5.231 1.00 0.00 87 VAL A N 3
ATOM 4274 C CA . VAL A 1 87 ? -6.727 -1.365 4.192 1.00 0.00 87 VAL A CA 3
ATOM 4275 C C . VAL A 1 87 ? -7.930 -0.504 4.585 1.00 0.00 87 VAL A C 3
ATOM 4276 O O . VAL A 1 87 ? -9.032 -1.019 4.769 1.00 0.00 87 VAL A O 3
ATOM 4289 N N . TYR A 1 88 ? -7.678 0.791 4.701 1.00 0.00 88 TYR A N 3
ATOM 4290 C CA . TYR A 1 88 ? -8.727 1.728 5.068 1.00 0.00 88 TYR A CA 3
ATOM 4291 C C . TYR A 1 88 ? -8.456 3.113 4.478 1.00 0.00 88 TYR A C 3
ATOM 4292 O O . TYR A 1 88 ? -7.312 3.449 4.172 1.00 0.00 88 TYR A O 3
ATOM 4310 N N . PRO A 1 89 ? -9.555 3.901 4.331 1.00 0.00 89 PRO A N 3
ATOM 4311 C CA . PRO A 1 89 ? -9.447 5.242 3.783 1.00 0.00 89 PRO A CA 3
ATOM 4312 C C . PRO A 1 89 ? -8.849 6.207 4.809 1.00 0.00 89 PRO A C 3
ATOM 4313 O O . PRO A 1 89 ? -8.679 5.852 5.975 1.00 0.00 89 PRO A O 3
ATOM 4324 N N . GLU A 1 90 ? -8.547 7.408 4.339 1.00 0.00 90 GLU A N 3
ATOM 4325 C CA . GLU A 1 90 ? -7.973 8.427 5.201 1.00 0.00 90 GLU A CA 3
ATOM 4326 C C . GLU A 1 90 ? -9.077 9.159 5.966 1.00 0.00 90 GLU A C 3
ATOM 4327 O O . GLU A 1 90 ? -9.941 9.793 5.361 1.00 0.00 90 GLU A O 3
ATOM 4339 N N . ARG A 1 91 ? -9.013 9.048 7.285 1.00 0.00 91 ARG A N 3
ATOM 4340 C CA . ARG A 1 91 ? -9.996 9.692 8.139 1.00 0.00 91 ARG A CA 3
ATOM 4341 C C . ARG A 1 91 ? -9.435 9.874 9.551 1.00 0.00 91 ARG A C 3
ATOM 4342 O O . ARG A 1 91 ? -8.599 9.090 9.996 1.00 0.00 91 ARG A O 3
ATOM 4363 N N . SER A 1 92 ? -9.919 10.913 10.216 1.00 0.00 92 SER A N 3
ATOM 4364 C CA . SER A 1 92 ? -9.477 11.207 11.568 1.00 0.00 92 SER A CA 3
ATOM 4365 C C . SER A 1 92 ? -10.310 10.413 12.576 1.00 0.00 92 SER A C 3
ATOM 4366 O O . SER A 1 92 ? -9.772 9.602 13.329 1.00 0.00 92 SER A O 3
ATOM 4374 N N . SER A 1 93 ? -11.609 10.673 12.558 1.00 0.00 93 SER A N 3
ATOM 4375 C CA . SER A 1 93 ? -12.521 9.993 13.461 1.00 0.00 93 SER A CA 3
ATOM 4376 C C . SER A 1 93 ? -12.208 10.377 14.908 1.00 0.00 93 SER A C 3
ATOM 4377 O O . SER A 1 93 ? -11.528 9.637 15.618 1.00 0.00 93 SER A O 3
ATOM 4385 N N . GLY A 1 94 ? -12.720 11.533 15.304 1.00 0.00 94 GLY A N 3
ATOM 4386 C CA . GLY A 1 94 ? -12.504 12.025 16.654 1.00 0.00 94 GLY A CA 3
ATOM 4387 C C . GLY A 1 94 ? -13.831 12.187 17.398 1.00 0.00 94 GLY A C 3
ATOM 4388 O O . GLY A 1 94 ? -14.569 11.219 17.577 1.00 0.00 94 GLY A O 3
ATOM 4392 N N . PRO A 1 95 ? -14.102 13.450 17.821 1.00 0.00 95 PRO A N 3
ATOM 4393 C CA . PRO A 1 95 ? -15.328 13.752 18.542 1.00 0.00 95 PRO A CA 3
ATOM 4394 C C . PRO A 1 95 ? -16.529 13.775 17.594 1.00 0.00 95 PRO A C 3
ATOM 4395 O O . PRO A 1 95 ? -16.540 14.525 16.619 1.00 0.00 95 PRO A O 3
ATOM 4406 N N . SER A 1 96 ? -17.510 12.945 17.914 1.00 0.00 96 SER A N 3
ATOM 4407 C CA . SER A 1 96 ? -18.713 12.861 17.103 1.00 0.00 96 SER A CA 3
ATOM 4408 C C . SER A 1 96 ? -19.787 12.060 17.842 1.00 0.00 96 SER A C 3
ATOM 4409 O O . SER A 1 96 ? -19.472 11.231 18.695 1.00 0.00 96 SER A O 3
ATOM 4417 N N . SER A 1 97 ? -21.034 12.335 17.488 1.00 0.00 97 SER A N 3
ATOM 4418 C CA . SER A 1 97 ? -22.156 11.650 18.106 1.00 0.00 97 SER A CA 3
ATOM 4419 C C . SER A 1 97 ? -22.322 10.258 17.494 1.00 0.00 97 SER A C 3
ATOM 4420 O O . SER A 1 97 ? -22.257 9.253 18.201 1.00 0.00 97 SER A O 3
ATOM 4428 N N . GLY A 1 98 ? -22.533 10.243 16.186 1.00 0.00 98 GLY A N 3
ATOM 4429 C CA . GLY A 1 98 ? -22.709 8.991 15.471 1.00 0.00 98 GLY A CA 3
ATOM 4430 C C . GLY A 1 98 ? -21.985 9.023 14.123 1.00 0.00 98 GLY A C 3
ATOM 4431 O O . GLY A 1 98 ? -21.479 10.065 13.711 1.00 0.00 98 GLY A O 3
ATOM 4435 N N . GLY A 1 1 ? 17.710 13.580 5.019 1.00 0.00 1 GLY A N 4
ATOM 4436 C CA . GLY A 1 1 ? 16.359 13.049 4.954 1.00 0.00 1 GLY A CA 4
ATOM 4437 C C . GLY A 1 1 ? 15.394 14.077 4.361 1.00 0.00 1 GLY A C 4
ATOM 4438 O O . GLY A 1 1 ? 14.740 13.811 3.354 1.00 0.00 1 GLY A O 4
ATOM 4442 N N . SER A 1 2 ? 15.336 15.230 5.010 1.00 0.00 2 SER A N 4
ATOM 4443 C CA . SER A 1 2 ? 14.462 16.300 4.560 1.00 0.00 2 SER A CA 4
ATOM 4444 C C . SER A 1 2 ? 13.002 15.932 4.830 1.00 0.00 2 SER A C 4
ATOM 4445 O O . SER A 1 2 ? 12.309 16.630 5.568 1.00 0.00 2 SER A O 4
ATOM 4453 N N . SER A 1 3 ? 12.579 14.835 4.219 1.00 0.00 3 SER A N 4
ATOM 4454 C CA . SER A 1 3 ? 11.214 14.366 4.385 1.00 0.00 3 SER A CA 4
ATOM 4455 C C . SER A 1 3 ? 10.829 14.387 5.866 1.00 0.00 3 SER A C 4
ATOM 4456 O O . SER A 1 3 ? 11.635 14.033 6.725 1.00 0.00 3 SER A O 4
ATOM 4464 N N . GLY A 1 4 ? 9.598 14.807 6.119 1.00 0.00 4 GLY A N 4
ATOM 4465 C CA . GLY A 1 4 ? 9.097 14.879 7.481 1.00 0.00 4 GLY A CA 4
ATOM 4466 C C . GLY A 1 4 ? 7.669 15.429 7.511 1.00 0.00 4 GLY A C 4
ATOM 4467 O O . GLY A 1 4 ? 6.712 14.672 7.665 1.00 0.00 4 GLY A O 4
ATOM 4471 N N . SER A 1 5 ? 7.572 16.742 7.362 1.00 0.00 5 SER A N 4
ATOM 4472 C CA . SER A 1 5 ? 6.277 17.401 7.371 1.00 0.00 5 SER A CA 4
ATOM 4473 C C . SER A 1 5 ? 5.435 16.918 6.189 1.00 0.00 5 SER A C 4
ATOM 4474 O O . SER A 1 5 ? 5.973 16.402 5.209 1.00 0.00 5 SER A O 4
ATOM 4482 N N . SER A 1 6 ? 4.130 17.101 6.319 1.00 0.00 6 SER A N 4
ATOM 4483 C CA . SER A 1 6 ? 3.208 16.690 5.273 1.00 0.00 6 SER A CA 4
ATOM 4484 C C . SER A 1 6 ? 2.213 17.814 4.980 1.00 0.00 6 SER A C 4
ATOM 4485 O O . SER A 1 6 ? 1.291 18.050 5.759 1.00 0.00 6 SER A O 4
ATOM 4493 N N . GLY A 1 7 ? 2.434 18.478 3.855 1.00 0.00 7 GLY A N 4
ATOM 4494 C CA . GLY A 1 7 ? 1.568 19.573 3.450 1.00 0.00 7 GLY A CA 4
ATOM 4495 C C . GLY A 1 7 ? 1.369 19.581 1.933 1.00 0.00 7 GLY A C 4
ATOM 4496 O O . GLY A 1 7 ? 2.138 20.208 1.206 1.00 0.00 7 GLY A O 4
ATOM 4500 N N . GLY A 1 8 ? 0.333 18.878 1.500 1.00 0.00 8 GLY A N 4
ATOM 4501 C CA . GLY A 1 8 ? 0.023 18.796 0.083 1.00 0.00 8 GLY A CA 4
ATOM 4502 C C . GLY A 1 8 ? 1.166 18.138 -0.691 1.00 0.00 8 GLY A C 4
ATOM 4503 O O . GLY A 1 8 ? 2.035 18.825 -1.226 1.00 0.00 8 GLY A O 4
ATOM 4507 N N . PRO A 1 9 ? 1.128 16.779 -0.728 1.00 0.00 9 PRO A N 4
ATOM 4508 C CA . PRO A 1 9 ? 2.151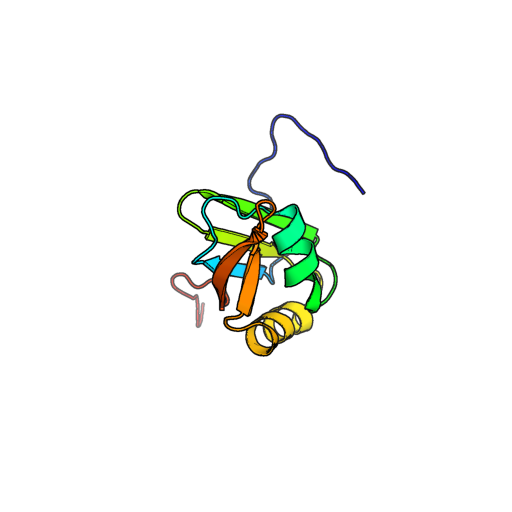 16.020 -1.428 1.00 0.00 9 PRO A CA 4
ATOM 4509 C C . PRO A 1 9 ? 1.952 16.101 -2.943 1.00 0.00 9 PRO A C 4
ATOM 4510 O O . PRO A 1 9 ? 0.879 16.474 -3.413 1.00 0.00 9 PRO A O 4
ATOM 4521 N N . PRO A 1 10 ? 3.032 15.736 -3.684 1.00 0.00 10 PRO A N 4
ATOM 4522 C CA . PRO A 1 10 ? 2.987 15.763 -5.136 1.00 0.00 10 PRO A CA 4
ATOM 4523 C C . PRO A 1 10 ? 2.173 14.589 -5.682 1.00 0.00 10 PRO A C 4
ATOM 4524 O O . PRO A 1 10 ? 1.850 13.657 -4.946 1.00 0.00 10 PRO A O 4
ATOM 4535 N N . THR A 1 11 ? 1.863 14.671 -6.968 1.00 0.00 11 THR A N 4
ATOM 4536 C CA . THR A 1 11 ? 1.092 13.626 -7.620 1.00 0.00 11 THR A CA 4
ATOM 4537 C C . THR A 1 11 ? -0.304 13.530 -7.003 1.00 0.00 11 THR A C 4
ATOM 4538 O O . THR A 1 11 ? -0.458 13.056 -5.878 1.00 0.00 11 THR A O 4
ATOM 4549 N N . ARG A 1 12 ? -1.286 13.986 -7.766 1.00 0.00 12 ARG A N 4
ATOM 4550 C CA . ARG A 1 12 ? -2.665 13.957 -7.308 1.00 0.00 12 ARG A CA 4
ATOM 4551 C C . ARG A 1 12 ? -3.601 13.600 -8.465 1.00 0.00 12 ARG A C 4
ATOM 4552 O O . ARG A 1 12 ? -4.629 14.247 -8.659 1.00 0.00 12 ARG A O 4
ATOM 4573 N N . ARG A 1 13 ? -3.212 12.571 -9.202 1.00 0.00 13 ARG A N 4
ATOM 4574 C CA . ARG A 1 13 ? -4.003 12.120 -10.334 1.00 0.00 13 ARG A CA 4
ATOM 4575 C C . ARG A 1 13 ? -5.436 11.815 -9.893 1.00 0.00 13 ARG A C 4
ATOM 4576 O O . ARG A 1 13 ? -6.350 11.788 -10.715 1.00 0.00 13 ARG A O 4
ATOM 4597 N N . SER A 1 14 ? -5.587 11.593 -8.595 1.00 0.00 14 SER A N 4
ATOM 4598 C CA . SER A 1 14 ? -6.893 11.292 -8.034 1.00 0.00 14 SER A CA 4
ATOM 4599 C C . SER A 1 14 ? -6.845 11.399 -6.509 1.00 0.00 14 SER A C 4
ATOM 4600 O O . SER A 1 14 ? -5.774 11.307 -5.910 1.00 0.00 14 SER A O 4
ATOM 4608 N N . ASP A 1 15 ? -8.018 11.592 -5.924 1.00 0.00 15 ASP A N 4
ATOM 4609 C CA . ASP A 1 15 ? -8.123 11.713 -4.480 1.00 0.00 15 ASP A CA 4
ATOM 4610 C C . ASP A 1 15 ? -8.754 10.441 -3.910 1.00 0.00 15 ASP A C 4
ATOM 4611 O O . ASP A 1 15 ? -9.794 10.499 -3.255 1.00 0.00 15 ASP A O 4
ATOM 4620 N N . PHE A 1 16 ? -8.100 9.321 -4.181 1.00 0.00 16 PHE A N 4
ATOM 4621 C CA . PHE A 1 16 ? -8.584 8.037 -3.704 1.00 0.00 16 PHE A CA 4
ATOM 4622 C C . PHE A 1 16 ? -7.421 7.086 -3.413 1.00 0.00 16 PHE A C 4
ATOM 4623 O O . PHE A 1 16 ? -6.976 6.355 -4.297 1.00 0.00 16 PHE A O 4
ATOM 4640 N N . ARG A 1 17 ? -6.962 7.127 -2.171 1.00 0.00 17 ARG A N 4
ATOM 4641 C CA . ARG A 1 17 ? -5.860 6.278 -1.752 1.00 0.00 17 ARG A CA 4
ATOM 4642 C C . ARG A 1 17 ? -6.322 5.305 -0.665 1.00 0.00 17 ARG A C 4
ATOM 4643 O O . ARG A 1 17 ? -7.473 5.353 -0.233 1.00 0.00 17 ARG A O 4
ATOM 4664 N N . VAL A 1 18 ? -5.401 4.447 -0.253 1.00 0.00 18 VAL A N 4
ATOM 4665 C CA . VAL A 1 18 ? -5.699 3.465 0.775 1.00 0.00 18 VAL A CA 4
ATOM 4666 C C . VAL A 1 18 ? -4.558 3.438 1.795 1.00 0.00 18 VAL A C 4
ATOM 4667 O O . VAL A 1 18 ? -3.400 3.244 1.430 1.00 0.00 18 VAL A O 4
ATOM 4680 N N . LEU A 1 19 ? -4.926 3.635 3.052 1.00 0.00 19 LEU A N 4
ATOM 4681 C CA . LEU A 1 19 ? -3.948 3.636 4.127 1.00 0.00 19 LEU A CA 4
ATOM 4682 C C . LEU A 1 19 ? -3.659 2.194 4.548 1.00 0.00 19 LEU A C 4
ATOM 4683 O O . LEU A 1 19 ? -4.579 1.433 4.841 1.00 0.00 19 LEU A O 4
ATOM 4699 N N . VAL A 1 20 ? -2.376 1.862 4.565 1.00 0.00 20 VAL A N 4
ATOM 4700 C CA . VAL A 1 20 ? -1.954 0.525 4.946 1.00 0.00 20 VAL A CA 4
ATOM 4701 C C . VAL A 1 20 ? -1.160 0.598 6.252 1.00 0.00 20 VAL A C 4
ATOM 4702 O O . VAL A 1 20 ? -0.289 1.452 6.406 1.00 0.00 20 VAL A O 4
ATOM 4715 N N . SER A 1 21 ? -1.490 -0.310 7.159 1.00 0.00 21 SER A N 4
ATOM 4716 C CA . SER A 1 21 ? -0.818 -0.360 8.447 1.00 0.00 21 SER A CA 4
ATOM 4717 C C . SER A 1 21 ? -0.613 -1.814 8.875 1.00 0.00 21 SER A C 4
ATOM 4718 O O . SER A 1 21 ? -1.372 -2.695 8.474 1.00 0.00 21 SER A O 4
ATOM 4726 N N . GLY A 1 22 ? 0.417 -2.020 9.683 1.00 0.00 22 GLY A N 4
ATOM 4727 C CA . GLY A 1 22 ? 0.731 -3.353 10.169 1.00 0.00 22 GLY A CA 4
ATOM 4728 C C . GLY A 1 22 ? 1.655 -4.088 9.196 1.00 0.00 22 GLY A C 4
ATOM 4729 O O . GLY A 1 22 ? 1.483 -5.281 8.952 1.00 0.00 22 GLY A O 4
ATOM 4733 N N . LEU A 1 23 ? 2.616 -3.345 8.667 1.00 0.00 23 LEU A N 4
ATOM 4734 C CA . LEU A 1 23 ? 3.568 -3.911 7.726 1.00 0.00 23 LEU A CA 4
ATOM 4735 C C . LEU A 1 23 ? 4.781 -4.442 8.492 1.00 0.00 23 LEU A C 4
ATOM 4736 O O . LEU A 1 23 ? 5.039 -4.024 9.620 1.00 0.00 23 LEU A O 4
ATOM 4752 N N . PRO A 1 24 ? 5.512 -5.379 7.832 1.00 0.00 24 PRO A N 4
ATOM 4753 C CA . PRO A 1 24 ? 6.692 -5.972 8.439 1.00 0.00 24 PRO A CA 4
ATOM 4754 C C . PRO A 1 24 ? 7.868 -4.993 8.422 1.00 0.00 24 PRO A C 4
ATOM 4755 O O . PRO A 1 24 ? 7.793 -3.938 7.794 1.00 0.00 24 PRO A O 4
ATOM 4766 N N . PRO A 1 25 ? 8.955 -5.388 9.137 1.00 0.00 25 PRO A N 4
ATOM 4767 C CA . PRO A 1 25 ? 10.145 -4.558 9.210 1.00 0.00 25 PRO A CA 4
ATOM 4768 C C . PRO A 1 25 ? 10.939 -4.621 7.904 1.00 0.00 25 PRO A C 4
ATOM 4769 O O . PRO A 1 25 ? 11.725 -3.723 7.607 1.00 0.00 25 PRO A O 4
ATOM 4780 N N . SER A 1 26 ? 10.705 -5.691 7.158 1.00 0.00 26 SER A N 4
ATOM 4781 C CA . SER A 1 26 ? 11.388 -5.883 5.890 1.00 0.00 26 SER A CA 4
ATOM 4782 C C . SER A 1 26 ? 10.434 -5.586 4.731 1.00 0.00 26 SER A C 4
ATOM 4783 O O . SER A 1 26 ? 10.853 -5.534 3.576 1.00 0.00 26 SER A O 4
ATOM 4791 N N . GLY A 1 27 ? 9.170 -5.399 5.080 1.00 0.00 27 GLY A N 4
ATOM 4792 C CA . GLY A 1 27 ? 8.153 -5.109 4.084 1.00 0.00 27 GLY A CA 4
ATOM 4793 C C . GLY A 1 27 ? 8.513 -3.856 3.282 1.00 0.00 27 GLY A C 4
ATOM 4794 O O . GLY A 1 27 ? 8.954 -2.858 3.849 1.00 0.00 27 GLY A O 4
ATOM 4798 N N . SER A 1 28 ? 8.312 -3.950 1.976 1.00 0.00 28 SER A N 4
ATOM 4799 C CA . SER A 1 28 ? 8.610 -2.837 1.091 1.00 0.00 28 SER A CA 4
ATOM 4800 C C . SER A 1 28 ? 7.319 -2.309 0.462 1.00 0.00 28 SER A C 4
ATOM 4801 O O . SER A 1 28 ? 6.242 -2.857 0.692 1.00 0.00 28 SER A O 4
ATOM 4809 N N . TRP A 1 29 ? 7.470 -1.249 -0.319 1.00 0.00 29 TRP A N 4
ATOM 4810 C CA . TRP A 1 29 ? 6.329 -0.640 -0.983 1.00 0.00 29 TRP A CA 4
ATOM 4811 C C . TRP A 1 29 ? 6.072 -1.409 -2.280 1.00 0.00 29 TRP A C 4
ATOM 4812 O O . TRP A 1 29 ? 4.923 -1.599 -2.676 1.00 0.00 29 TRP A O 4
ATOM 4833 N N . GLN A 1 30 ? 7.160 -1.830 -2.907 1.00 0.00 30 GLN A N 4
ATOM 4834 C CA . GLN A 1 30 ? 7.067 -2.574 -4.152 1.00 0.00 30 GLN A CA 4
ATOM 4835 C C . GLN A 1 30 ? 6.082 -3.735 -4.004 1.00 0.00 30 GLN A C 4
ATOM 4836 O O . GLN A 1 30 ? 4.974 -3.687 -4.537 1.00 0.00 30 GLN A O 4
ATOM 4850 N N . ASP A 1 31 ? 6.520 -4.752 -3.276 1.00 0.00 31 ASP A N 4
ATOM 4851 C CA . ASP A 1 31 ? 5.691 -5.924 -3.051 1.00 0.00 31 ASP A CA 4
ATOM 4852 C C . ASP A 1 31 ? 4.305 -5.479 -2.580 1.00 0.00 31 ASP A C 4
ATOM 4853 O O . ASP A 1 31 ? 3.295 -6.057 -2.978 1.00 0.00 31 ASP A O 4
ATOM 4862 N N . LEU A 1 32 ? 4.301 -4.456 -1.739 1.00 0.00 32 LEU A N 4
ATOM 4863 C CA . LEU A 1 32 ? 3.055 -3.927 -1.209 1.00 0.00 32 LEU A CA 4
ATOM 4864 C C . LEU A 1 32 ? 2.148 -3.512 -2.369 1.00 0.00 32 LEU A C 4
ATOM 4865 O O . LEU A 1 32 ? 0.973 -3.876 -2.403 1.00 0.00 32 LEU A O 4
ATOM 4881 N N . LYS A 1 33 ? 2.727 -2.758 -3.291 1.00 0.00 33 LYS A N 4
ATOM 4882 C CA . LYS A 1 33 ? 1.986 -2.290 -4.450 1.00 0.00 33 LYS A CA 4
ATOM 4883 C C . LYS A 1 33 ? 1.427 -3.493 -5.212 1.00 0.00 33 LYS A C 4
ATOM 4884 O O . LYS A 1 33 ? 0.221 -3.585 -5.437 1.00 0.00 33 LYS A O 4
ATOM 4903 N N . ASP A 1 34 ? 2.331 -4.386 -5.589 1.00 0.00 34 ASP A N 4
ATOM 4904 C CA . ASP A 1 34 ? 1.944 -5.580 -6.321 1.00 0.00 34 ASP A CA 4
ATOM 4905 C C . ASP A 1 34 ? 0.745 -6.232 -5.628 1.00 0.00 34 ASP A C 4
ATOM 4906 O O . ASP A 1 34 ? -0.018 -6.963 -6.258 1.00 0.00 34 ASP A O 4
ATOM 4915 N N . HIS A 1 35 ? 0.617 -5.943 -4.342 1.00 0.00 35 HIS A N 4
ATOM 4916 C CA . HIS A 1 35 ? -0.475 -6.492 -3.557 1.00 0.00 35 HIS A CA 4
ATOM 4917 C C . HIS A 1 35 ? -1.686 -5.561 -3.641 1.00 0.00 35 HIS A C 4
ATOM 4918 O O . HIS A 1 35 ? -2.802 -6.009 -3.898 1.00 0.00 35 HIS A O 4
ATOM 4932 N N . MET A 1 36 ? -1.425 -4.281 -3.419 1.00 0.00 36 MET A N 4
ATOM 4933 C CA . MET A 1 36 ? -2.479 -3.282 -3.467 1.00 0.00 36 MET A CA 4
ATOM 4934 C C . MET A 1 36 ? -3.082 -3.188 -4.870 1.00 0.00 36 MET A C 4
ATOM 4935 O O . MET A 1 36 ? -4.296 -3.056 -5.020 1.00 0.00 36 MET A O 4
ATOM 4949 N N . ARG A 1 37 ? -2.206 -3.259 -5.861 1.00 0.00 37 ARG A N 4
ATOM 4950 C CA . ARG A 1 37 ? -2.637 -3.183 -7.247 1.00 0.00 37 ARG A CA 4
ATOM 4951 C C . ARG A 1 37 ? -3.905 -4.014 -7.455 1.00 0.00 37 ARG A C 4
ATOM 4952 O O . ARG A 1 37 ? -4.687 -3.742 -8.364 1.00 0.00 37 ARG A O 4
ATOM 4973 N N . GLU A 1 38 ? -4.068 -5.010 -6.597 1.00 0.00 38 GLU A N 4
ATOM 4974 C CA . GLU A 1 38 ? -5.227 -5.883 -6.676 1.00 0.00 38 GLU A CA 4
ATOM 4975 C C . GLU A 1 38 ? -6.435 -5.114 -7.216 1.00 0.00 38 GLU A C 4
ATOM 4976 O O . GLU A 1 38 ? -7.199 -5.640 -8.024 1.00 0.00 38 GLU A O 4
ATOM 4988 N N . ALA A 1 39 ? -6.568 -3.881 -6.749 1.00 0.00 39 ALA A N 4
ATOM 4989 C CA . ALA A 1 39 ? -7.670 -3.035 -7.176 1.00 0.00 39 ALA A CA 4
ATOM 4990 C C . ALA A 1 39 ? -7.552 -2.771 -8.678 1.00 0.00 39 ALA A C 4
ATOM 4991 O O . ALA A 1 39 ? -8.190 -3.449 -9.483 1.00 0.00 39 ALA A O 4
ATOM 4998 N N . GLY A 1 40 ? -6.732 -1.785 -9.011 1.00 0.00 40 GLY A N 4
ATOM 4999 C CA . GLY A 1 40 ? -6.523 -1.424 -10.403 1.00 0.00 40 GLY A CA 4
ATOM 5000 C C . GLY A 1 40 ? -5.054 -1.090 -10.668 1.00 0.00 40 GLY A C 4
ATOM 5001 O O . GLY A 1 40 ? -4.172 -1.912 -10.423 1.00 0.00 40 GLY A O 4
ATOM 5005 N N . ASP A 1 41 ? -4.835 0.119 -11.164 1.00 0.00 41 ASP A N 4
ATOM 5006 C CA . ASP A 1 41 ? -3.487 0.572 -11.465 1.00 0.00 41 ASP A CA 4
ATOM 5007 C C . ASP A 1 41 ? -3.057 1.606 -10.423 1.00 0.00 41 ASP A C 4
ATOM 5008 O O . ASP A 1 41 ? -3.789 2.555 -10.147 1.00 0.00 41 ASP A O 4
ATOM 5017 N N . VAL A 1 42 ? -1.872 1.388 -9.873 1.00 0.00 42 VAL A N 4
ATOM 5018 C CA . VAL A 1 42 ? -1.336 2.289 -8.868 1.00 0.00 42 VAL A CA 4
ATOM 5019 C C . VAL A 1 42 ? -0.507 3.377 -9.554 1.00 0.00 42 VAL A C 4
ATOM 5020 O O . VAL A 1 42 ? 0.313 3.082 -10.423 1.00 0.00 42 VAL A O 4
ATOM 5033 N N . CYS A 1 43 ? -0.749 4.611 -9.138 1.00 0.00 43 CYS A N 4
ATOM 5034 C CA . CYS A 1 43 ? -0.035 5.744 -9.702 1.00 0.00 43 CYS A CA 4
ATOM 5035 C C . CYS A 1 43 ? 1.096 6.125 -8.744 1.00 0.00 43 CYS A C 4
ATOM 5036 O O . CYS A 1 43 ? 2.150 6.590 -9.176 1.00 0.00 43 CYS A O 4
ATOM 5044 N N . TYR A 1 44 ? 0.839 5.913 -7.462 1.00 0.00 44 TYR A N 4
ATOM 5045 C CA . TYR A 1 44 ? 1.822 6.227 -6.439 1.00 0.00 44 TYR A CA 4
ATOM 5046 C C . TYR A 1 44 ? 1.829 5.163 -5.340 1.00 0.00 44 TYR A C 4
ATOM 5047 O O . TYR A 1 44 ? 0.774 4.681 -4.931 1.00 0.00 44 TYR A O 4
ATOM 5065 N N . ALA A 1 45 ? 3.031 4.829 -4.892 1.00 0.00 45 ALA A N 4
ATOM 5066 C CA . ALA A 1 45 ? 3.189 3.831 -3.848 1.00 0.00 45 ALA A CA 4
ATOM 5067 C C . ALA A 1 45 ? 4.353 4.231 -2.939 1.00 0.00 45 ALA A C 4
ATOM 5068 O O . ALA A 1 45 ? 5.453 4.505 -3.417 1.00 0.00 45 ALA A O 4
ATOM 5075 N N . ASP A 1 46 ? 4.071 4.252 -1.645 1.00 0.00 46 ASP A N 4
ATOM 5076 C CA . ASP A 1 46 ? 5.081 4.614 -0.665 1.00 0.00 46 ASP A CA 4
ATOM 5077 C C . ASP A 1 46 ? 4.882 3.775 0.599 1.00 0.00 46 ASP A C 4
ATOM 5078 O O . ASP A 1 46 ? 3.812 3.207 0.810 1.00 0.00 46 ASP A O 4
ATOM 5087 N N . VAL A 1 47 ? 5.931 3.722 1.407 1.00 0.00 47 VAL A N 4
ATOM 5088 C CA . VAL A 1 47 ? 5.886 2.962 2.644 1.00 0.00 47 VAL A CA 4
ATOM 5089 C C . VAL A 1 47 ? 6.463 3.809 3.780 1.00 0.00 47 VAL A C 4
ATOM 5090 O O . VAL A 1 47 ? 7.302 4.677 3.547 1.00 0.00 47 VAL A O 4
ATOM 5103 N N . GLN A 1 48 ? 5.990 3.526 4.985 1.00 0.00 48 GLN A N 4
ATOM 5104 C CA . GLN A 1 48 ? 6.449 4.251 6.158 1.00 0.00 48 GLN A CA 4
ATOM 5105 C C . GLN A 1 48 ? 6.989 3.277 7.206 1.00 0.00 48 GLN A C 4
ATOM 5106 O O . GLN A 1 48 ? 6.711 2.080 7.149 1.00 0.00 48 GLN A O 4
ATOM 5120 N N . LYS A 1 49 ? 7.752 3.826 8.140 1.00 0.00 49 LYS A N 4
ATOM 5121 C CA . LYS A 1 49 ? 8.334 3.020 9.200 1.00 0.00 49 LYS A CA 4
ATOM 5122 C C . LYS A 1 49 ? 7.217 2.470 10.088 1.00 0.00 49 LYS A C 4
ATOM 5123 O O . LYS A 1 49 ? 6.043 2.763 9.868 1.00 0.00 49 LYS A O 4
ATOM 5142 N N . ASP A 1 50 ? 7.621 1.682 11.073 1.00 0.00 50 ASP A N 4
ATOM 5143 C CA . ASP A 1 50 ? 6.669 1.088 11.996 1.00 0.00 50 ASP A CA 4
ATOM 5144 C C . ASP A 1 50 ? 5.937 -0.061 11.298 1.00 0.00 50 ASP A C 4
ATOM 5145 O O . ASP A 1 50 ? 5.973 -1.198 11.763 1.00 0.00 50 ASP A O 4
ATOM 5154 N N . GLY A 1 51 ? 5.291 0.278 10.192 1.00 0.00 51 GLY A N 4
ATOM 5155 C CA . GLY A 1 51 ? 4.552 -0.711 9.425 1.00 0.00 51 GLY A CA 4
ATOM 5156 C C . GLY A 1 51 ? 3.352 -0.074 8.720 1.00 0.00 51 GLY A C 4
ATOM 5157 O O . GLY A 1 51 ? 2.255 -0.629 8.731 1.00 0.00 51 GLY A O 4
ATOM 5161 N N . MET A 1 52 ? 3.602 1.083 8.125 1.00 0.00 52 MET A N 4
ATOM 5162 C CA . MET A 1 52 ? 2.556 1.802 7.417 1.00 0.00 52 MET A CA 4
ATOM 5163 C C . MET A 1 52 ? 2.846 1.853 5.916 1.00 0.00 52 MET A C 4
ATOM 5164 O O . MET A 1 52 ? 3.983 1.653 5.492 1.00 0.00 52 MET A O 4
ATOM 5178 N N . GLY A 1 53 ? 1.797 2.123 5.152 1.00 0.00 53 GLY A N 4
ATOM 5179 C CA . GLY A 1 53 ? 1.925 2.203 3.707 1.00 0.00 53 GLY A CA 4
ATOM 5180 C C . GLY A 1 53 ? 0.873 3.144 3.115 1.00 0.00 53 GLY A C 4
ATOM 5181 O O . GLY A 1 53 ? -0.076 3.528 3.797 1.00 0.00 53 GLY A O 4
ATOM 5185 N N . MET A 1 54 ? 1.077 3.488 1.852 1.00 0.00 54 MET A N 4
ATOM 5186 C CA . MET A 1 54 ? 0.158 4.376 1.161 1.00 0.00 54 MET A CA 4
ATOM 5187 C C . MET A 1 54 ? 0.158 4.101 -0.344 1.00 0.00 54 MET A C 4
ATOM 5188 O O . MET A 1 54 ? 1.215 3.924 -0.947 1.00 0.00 54 MET A O 4
ATOM 5202 N N . VAL A 1 55 ? -1.041 4.074 -0.908 1.00 0.00 55 VAL A N 4
ATOM 5203 C CA . VAL A 1 55 ? -1.193 3.824 -2.332 1.00 0.00 55 VAL A CA 4
ATOM 5204 C C . VAL A 1 55 ? -2.321 4.699 -2.881 1.00 0.00 55 VAL A C 4
ATOM 5205 O O . VAL A 1 55 ? -3.412 4.741 -2.314 1.00 0.00 55 VAL A O 4
ATOM 5218 N N . GLU A 1 56 ? -2.020 5.377 -3.979 1.00 0.00 56 GLU A N 4
ATOM 5219 C CA . GLU A 1 56 ? -2.995 6.249 -4.612 1.00 0.00 56 GLU A CA 4
ATOM 5220 C C . GLU A 1 56 ? -3.445 5.659 -5.950 1.00 0.00 56 GLU A C 4
ATOM 5221 O O . GLU A 1 56 ? -2.655 5.568 -6.889 1.00 0.00 56 GLU A O 4
ATOM 5233 N N . TYR A 1 57 ? -4.712 5.274 -5.995 1.00 0.00 57 TYR A N 4
ATOM 5234 C CA . TYR A 1 57 ? -5.276 4.696 -7.203 1.00 0.00 57 TYR A CA 4
ATOM 5235 C C . TYR A 1 57 ? -5.690 5.788 -8.192 1.00 0.00 57 TYR A C 4
ATOM 5236 O O . TYR A 1 57 ? -5.591 6.976 -7.888 1.00 0.00 57 TYR A O 4
ATOM 5254 N N . LEU A 1 58 ? -6.144 5.346 -9.355 1.00 0.00 58 LEU A N 4
ATOM 5255 C CA . LEU A 1 58 ? -6.573 6.271 -10.391 1.00 0.00 58 LEU A CA 4
ATOM 5256 C C . LEU A 1 58 ? -8.101 6.270 -10.468 1.00 0.00 58 LEU A C 4
ATOM 5257 O O . LEU A 1 58 ? -8.694 7.129 -11.118 1.00 0.00 58 LEU A O 4
ATOM 5273 N N . ARG A 1 59 ? -8.695 5.295 -9.796 1.00 0.00 59 ARG A N 4
ATOM 5274 C CA . ARG A 1 59 ? -10.143 5.170 -9.780 1.00 0.00 59 ARG A CA 4
ATOM 5275 C C . ARG A 1 59 ? -10.649 5.034 -8.343 1.00 0.00 59 ARG A C 4
ATOM 5276 O O . ARG A 1 59 ? -9.992 4.416 -7.506 1.00 0.00 59 ARG A O 4
ATOM 5297 N N . LYS A 1 60 ? -11.811 5.621 -8.100 1.00 0.00 60 LYS A N 4
ATOM 5298 C CA . LYS A 1 60 ? -12.412 5.574 -6.778 1.00 0.00 60 LYS A CA 4
ATOM 5299 C C . LYS A 1 60 ? -12.828 4.135 -6.464 1.00 0.00 60 LYS A C 4
ATOM 5300 O O . LYS A 1 60 ? -12.450 3.588 -5.429 1.00 0.00 60 LYS A O 4
ATOM 5319 N N . GLU A 1 61 ? -13.602 3.564 -7.375 1.00 0.00 61 GLU A N 4
ATOM 5320 C CA . GLU A 1 61 ? -14.074 2.200 -7.208 1.00 0.00 61 GLU A CA 4
ATOM 5321 C C . GLU A 1 61 ? -12.911 1.279 -6.830 1.00 0.00 61 GLU A C 4
ATOM 5322 O O . GLU A 1 61 ? -13.074 0.371 -6.017 1.00 0.00 61 GLU A O 4
ATOM 5334 N N . ASP A 1 62 ? -11.765 1.545 -7.439 1.00 0.00 62 ASP A N 4
ATOM 5335 C CA . ASP A 1 62 ? -10.577 0.752 -7.177 1.00 0.00 62 ASP A CA 4
ATOM 5336 C C . ASP A 1 62 ? -10.229 0.838 -5.689 1.00 0.00 62 ASP A C 4
ATOM 5337 O O . ASP A 1 62 ? -9.935 -0.175 -5.057 1.00 0.00 62 ASP A O 4
ATOM 5346 N N . MET A 1 63 ? -10.275 2.058 -5.173 1.00 0.00 63 MET A N 4
ATOM 5347 C CA . MET A 1 63 ? -9.969 2.289 -3.772 1.00 0.00 63 MET A CA 4
ATOM 5348 C C . MET A 1 63 ? -10.842 1.416 -2.868 1.00 0.00 63 MET A C 4
ATOM 5349 O O . MET A 1 63 ? -10.329 0.595 -2.109 1.00 0.00 63 MET A O 4
ATOM 5363 N N . GLU A 1 64 ? -12.146 1.623 -2.980 1.00 0.00 64 GLU A N 4
ATOM 5364 C CA . GLU A 1 64 ? -13.094 0.865 -2.183 1.00 0.00 64 GLU A CA 4
ATOM 5365 C C . GLU A 1 64 ? -12.905 -0.635 -2.416 1.00 0.00 64 GLU A C 4
ATOM 5366 O O . GLU A 1 64 ? -12.884 -1.417 -1.466 1.00 0.00 64 GLU A O 4
ATOM 5378 N N . TYR A 1 65 ? -12.771 -0.992 -3.685 1.00 0.00 65 TYR A N 4
ATOM 5379 C CA . TYR A 1 65 ? -12.584 -2.385 -4.055 1.00 0.00 65 TYR A CA 4
ATOM 5380 C C . TYR A 1 65 ? -11.449 -3.019 -3.247 1.00 0.00 65 TYR A C 4
ATOM 5381 O O . TYR A 1 65 ? -11.673 -3.965 -2.494 1.00 0.00 65 TYR A O 4
ATOM 5399 N N . ALA A 1 66 ? -10.257 -2.472 -3.433 1.00 0.00 66 ALA A N 4
ATOM 5400 C CA . ALA A 1 66 ? -9.087 -2.973 -2.731 1.00 0.00 66 ALA A CA 4
ATOM 5401 C C . ALA A 1 66 ? -9.312 -2.852 -1.223 1.00 0.00 66 ALA A C 4
ATOM 5402 O O . ALA A 1 66 ? -8.939 -3.744 -0.463 1.00 0.00 66 ALA A O 4
ATOM 5409 N N . LEU A 1 67 ? -9.921 -1.741 -0.835 1.00 0.00 67 LEU A N 4
ATOM 5410 C CA . LEU A 1 67 ? -10.201 -1.493 0.570 1.00 0.00 67 LEU A CA 4
ATOM 5411 C C . LEU A 1 67 ? -10.912 -2.709 1.167 1.00 0.00 67 LEU A C 4
ATOM 5412 O O . LEU A 1 67 ? -10.454 -3.275 2.158 1.00 0.00 67 LEU A O 4
ATOM 5428 N N . ARG A 1 68 ? -12.019 -3.075 0.538 1.00 0.00 68 ARG A N 4
ATOM 5429 C CA . ARG A 1 68 ? -12.798 -4.213 0.995 1.00 0.00 68 ARG A CA 4
ATOM 5430 C C . ARG A 1 68 ? -12.075 -5.519 0.660 1.00 0.00 68 ARG A C 4
ATOM 5431 O O . ARG A 1 68 ? -11.609 -6.223 1.555 1.00 0.00 68 ARG A O 4
ATOM 5452 N N . LYS A 1 69 ? -12.004 -5.805 -0.632 1.00 0.00 69 LYS A N 4
ATOM 5453 C CA . LYS A 1 69 ? -11.346 -7.014 -1.097 1.00 0.00 69 LYS A CA 4
ATOM 5454 C C . LYS A 1 69 ? -10.151 -7.319 -0.191 1.00 0.00 69 LYS A C 4
ATOM 5455 O O . LYS A 1 69 ? -10.100 -8.372 0.442 1.00 0.00 69 LYS A O 4
ATOM 5474 N N . LEU A 1 70 ? -9.219 -6.378 -0.159 1.00 0.00 70 LEU A N 4
ATOM 5475 C CA . LEU A 1 70 ? -8.027 -6.533 0.658 1.00 0.00 70 LEU A CA 4
ATOM 5476 C C . LEU A 1 70 ? -8.426 -6.549 2.135 1.00 0.00 70 LEU A C 4
ATOM 5477 O O . LEU A 1 70 ? -8.207 -7.540 2.830 1.00 0.00 70 LEU A O 4
ATOM 5493 N N . ASP A 1 71 ? -9.003 -5.439 2.571 1.00 0.00 71 ASP A N 4
ATOM 5494 C CA . ASP A 1 71 ? -9.434 -5.313 3.953 1.00 0.00 71 ASP A CA 4
ATOM 5495 C C . ASP A 1 71 ? -8.770 -6.407 4.792 1.00 0.00 71 ASP A C 4
ATOM 5496 O O . ASP A 1 71 ? -9.346 -7.475 4.994 1.00 0.00 71 ASP A O 4
ATOM 5505 N N . ASP A 1 72 ? -7.567 -6.103 5.257 1.00 0.00 72 ASP A N 4
ATOM 5506 C CA . ASP A 1 72 ? -6.818 -7.047 6.069 1.00 0.00 72 ASP A CA 4
ATOM 5507 C C . ASP A 1 72 ? -6.390 -8.232 5.201 1.00 0.00 72 ASP A C 4
ATOM 5508 O O . ASP A 1 72 ? -7.205 -9.093 4.874 1.00 0.00 72 ASP A O 4
ATOM 5517 N N . THR A 1 73 ? -5.111 -8.238 4.853 1.00 0.00 73 THR A N 4
ATOM 5518 C CA . THR A 1 73 ? -4.565 -9.303 4.030 1.00 0.00 73 THR A CA 4
ATOM 5519 C C . THR A 1 73 ? -3.208 -9.754 4.573 1.00 0.00 73 THR A C 4
ATOM 5520 O O . THR A 1 73 ? -2.657 -9.127 5.477 1.00 0.00 73 THR A O 4
ATOM 5531 N N . LYS A 1 74 ? -2.708 -10.839 4.000 1.00 0.00 74 LYS A N 4
ATOM 5532 C CA . LYS A 1 74 ? -1.426 -11.382 4.416 1.00 0.00 74 LYS A CA 4
ATOM 5533 C C . LYS A 1 74 ? -0.341 -10.921 3.440 1.00 0.00 74 LYS A C 4
ATOM 5534 O O . LYS A 1 74 ? -0.187 -11.494 2.362 1.00 0.00 74 LYS A O 4
ATOM 5553 N N . PHE A 1 75 ? 0.383 -9.891 3.852 1.00 0.00 75 PHE A N 4
ATOM 5554 C CA . PHE A 1 75 ? 1.448 -9.347 3.028 1.00 0.00 75 PHE A CA 4
ATOM 5555 C C . PHE A 1 75 ? 2.764 -10.087 3.274 1.00 0.00 75 PHE A C 4
ATOM 5556 O O . PHE A 1 75 ? 3.197 -10.228 4.417 1.00 0.00 75 PHE A O 4
ATOM 5573 N N . ARG A 1 76 ? 3.365 -10.541 2.184 1.00 0.00 76 ARG A N 4
ATOM 5574 C CA . ARG A 1 76 ? 4.623 -11.263 2.267 1.00 0.00 76 ARG A CA 4
ATOM 5575 C C . ARG A 1 76 ? 5.792 -10.333 1.935 1.00 0.00 76 ARG A C 4
ATOM 5576 O O . ARG A 1 76 ? 5.939 -9.900 0.793 1.00 0.00 76 ARG A O 4
ATOM 5597 N N . SER A 1 77 ? 6.592 -10.055 2.953 1.00 0.00 77 SER A N 4
ATOM 5598 C CA . SER A 1 77 ? 7.744 -9.184 2.783 1.00 0.00 77 SER A CA 4
ATOM 5599 C C . SER A 1 77 ? 8.745 -9.824 1.819 1.00 0.00 77 SER A C 4
ATOM 5600 O O . SER A 1 77 ? 8.719 -11.035 1.604 1.00 0.00 77 SER A O 4
ATOM 5608 N N . HIS A 1 78 ? 9.604 -8.982 1.264 1.00 0.00 78 HIS A N 4
ATOM 5609 C CA . HIS A 1 78 ? 10.613 -9.449 0.329 1.00 0.00 78 HIS A CA 4
ATOM 5610 C C . HIS A 1 78 ? 11.540 -10.445 1.029 1.00 0.00 78 HIS A C 4
ATOM 5611 O O . HIS A 1 78 ? 12.247 -11.208 0.372 1.00 0.00 78 HIS A O 4
ATOM 5625 N N . GLU A 1 79 ? 11.507 -10.405 2.353 1.00 0.00 79 GLU A N 4
ATOM 5626 C CA . GLU A 1 79 ? 12.336 -11.294 3.149 1.00 0.00 79 GLU A CA 4
ATOM 5627 C C . GLU A 1 79 ? 11.612 -12.620 3.391 1.00 0.00 79 GLU A C 4
ATOM 5628 O O . GLU A 1 79 ? 12.168 -13.533 3.999 1.00 0.00 79 GLU A O 4
ATOM 5640 N N . GLY A 1 80 ? 10.382 -12.683 2.902 1.00 0.00 80 GLY A N 4
ATOM 5641 C CA . GLY A 1 80 ? 9.576 -13.883 3.057 1.00 0.00 80 GLY A CA 4
ATOM 5642 C C . GLY A 1 80 ? 8.601 -13.740 4.228 1.00 0.00 80 GLY A C 4
ATOM 5643 O O . GLY A 1 80 ? 7.519 -14.325 4.214 1.00 0.00 80 GLY A O 4
ATOM 5647 N N . GLU A 1 81 ? 9.020 -12.959 5.213 1.00 0.00 81 GLU A N 4
ATOM 5648 C CA . GLU A 1 81 ? 8.197 -12.732 6.389 1.00 0.00 81 GLU A CA 4
ATOM 5649 C C . GLU A 1 81 ? 6.774 -12.350 5.976 1.00 0.00 81 GLU A C 4
ATOM 5650 O O . GLU A 1 81 ? 6.557 -11.850 4.873 1.00 0.00 81 GLU A O 4
ATOM 5662 N N . THR A 1 82 ? 5.842 -12.599 6.883 1.00 0.00 82 THR A N 4
ATOM 5663 C CA . THR A 1 82 ? 4.446 -12.287 6.627 1.00 0.00 82 THR A CA 4
ATOM 5664 C C . THR A 1 82 ? 3.887 -11.392 7.735 1.00 0.00 82 THR A C 4
ATOM 5665 O O . THR A 1 82 ? 4.417 -11.368 8.845 1.00 0.00 82 THR A O 4
ATOM 5676 N N . SER A 1 83 ? 2.824 -10.678 7.395 1.00 0.00 83 SER A N 4
ATOM 5677 C CA . SER A 1 83 ? 2.188 -9.783 8.346 1.00 0.00 83 SER A CA 4
ATOM 5678 C C . SER A 1 83 ? 0.788 -9.408 7.857 1.00 0.00 83 SER A C 4
ATOM 5679 O O . SER A 1 83 ? 0.528 -9.401 6.655 1.00 0.00 83 SER A O 4
ATOM 5687 N N . TYR A 1 84 ? -0.077 -9.104 8.813 1.00 0.00 84 TYR A N 4
ATOM 5688 C CA . TYR A 1 84 ? -1.444 -8.729 8.495 1.00 0.00 84 TYR A CA 4
ATOM 5689 C C . TYR A 1 84 ? -1.587 -7.208 8.402 1.00 0.00 84 TYR A C 4
ATOM 5690 O O . TYR A 1 84 ? -1.483 -6.509 9.409 1.00 0.00 84 TYR A O 4
ATOM 5708 N N . ILE A 1 85 ? -1.824 -6.741 7.185 1.00 0.00 85 ILE A N 4
ATOM 5709 C CA . ILE A 1 85 ? -1.983 -5.316 6.948 1.00 0.00 85 ILE A CA 4
ATOM 5710 C C . ILE A 1 85 ? -3.445 -5.021 6.604 1.00 0.00 85 ILE A C 4
ATOM 5711 O O . ILE A 1 85 ? -4.042 -5.708 5.777 1.00 0.00 85 ILE A O 4
ATOM 5727 N N . ARG A 1 86 ? -3.978 -3.998 7.255 1.00 0.00 86 ARG A N 4
ATOM 5728 C CA . ARG A 1 86 ? -5.357 -3.603 7.028 1.00 0.00 86 ARG A CA 4
ATOM 5729 C C . ARG A 1 86 ? -5.431 -2.532 5.939 1.00 0.00 86 ARG A C 4
ATOM 5730 O O . ARG A 1 86 ? -4.481 -1.775 5.742 1.00 0.00 86 ARG A O 4
ATOM 5751 N N . VAL A 1 87 ? -6.567 -2.501 5.259 1.00 0.00 87 VAL A N 4
ATOM 5752 C CA . VAL A 1 87 ? -6.777 -1.535 4.194 1.00 0.00 87 VAL A CA 4
ATOM 5753 C C . VAL A 1 87 ? -7.950 -0.624 4.561 1.00 0.00 87 VAL A C 4
ATOM 5754 O O . VAL A 1 87 ? -9.089 -1.079 4.654 1.00 0.00 87 VAL A O 4
ATOM 5767 N N . TYR A 1 88 ? -7.631 0.646 4.760 1.00 0.00 88 TYR A N 4
ATOM 5768 C CA . TYR A 1 88 ? -8.644 1.625 5.115 1.00 0.00 88 TYR A CA 4
ATOM 5769 C C . TYR A 1 88 ? -8.337 2.985 4.485 1.00 0.00 88 TYR A C 4
ATOM 5770 O O . TYR A 1 88 ? -7.188 3.277 4.158 1.00 0.00 88 TYR A O 4
ATOM 5788 N N . PRO A 1 89 ? -9.413 3.802 4.329 1.00 0.00 89 PRO A N 4
ATOM 5789 C CA . PRO A 1 89 ? -9.271 5.124 3.743 1.00 0.00 89 PRO A CA 4
ATOM 5790 C C . PRO A 1 89 ? -8.632 6.098 4.736 1.00 0.00 89 PRO A C 4
ATOM 5791 O O . PRO A 1 89 ? -8.264 5.708 5.843 1.00 0.00 89 PRO A O 4
ATOM 5802 N N . GLU A 1 90 ? -8.520 7.345 4.304 1.00 0.00 90 GLU A N 4
ATOM 5803 C CA . GLU A 1 90 ? -7.932 8.377 5.141 1.00 0.00 90 GLU A CA 4
ATOM 5804 C C . GLU A 1 90 ? -9.017 9.078 5.961 1.00 0.00 90 GLU A C 4
ATOM 5805 O O . GLU A 1 90 ? -9.556 10.100 5.539 1.00 0.00 90 GLU A O 4
ATOM 5817 N N . ARG A 1 91 ? -9.306 8.500 7.117 1.00 0.00 91 ARG A N 4
ATOM 5818 C CA . ARG A 1 91 ? -10.318 9.057 8.000 1.00 0.00 91 ARG A CA 4
ATOM 5819 C C . ARG A 1 91 ? -9.871 8.941 9.459 1.00 0.00 91 ARG A C 4
ATOM 5820 O O . ARG A 1 91 ? -9.055 8.084 9.796 1.00 0.00 91 ARG A O 4
ATOM 5841 N N . SER A 1 92 ? -10.425 9.816 10.285 1.00 0.00 92 SER A N 4
ATOM 5842 C CA . SER A 1 92 ? -10.093 9.823 11.700 1.00 0.00 92 SER A CA 4
ATOM 5843 C C . SER A 1 92 ? -11.030 10.771 12.452 1.00 0.00 92 SER A C 4
ATOM 5844 O O . SER A 1 92 ? -11.517 11.748 11.884 1.00 0.00 92 SER A O 4
ATOM 5852 N N . SER A 1 93 ? -11.253 10.450 13.718 1.00 0.00 93 SER A N 4
ATOM 5853 C CA . SER A 1 93 ? -12.122 11.261 14.553 1.00 0.00 93 SER A CA 4
ATOM 5854 C C . SER A 1 93 ? -11.841 12.746 14.314 1.00 0.00 93 SER A C 4
ATOM 5855 O O . SER A 1 93 ? -10.748 13.114 13.887 1.00 0.00 93 SER A O 4
ATOM 5863 N N . GLY A 1 94 ? -12.848 13.559 14.600 1.00 0.00 94 GLY A N 4
ATOM 5864 C CA . GLY A 1 94 ? -12.722 14.996 14.421 1.00 0.00 94 GLY A CA 4
ATOM 5865 C C . GLY A 1 94 ? -14.093 15.675 14.459 1.00 0.00 94 GLY A C 4
ATOM 5866 O O . GLY A 1 94 ? -15.033 15.151 15.055 1.00 0.00 94 GLY A O 4
ATOM 5870 N N . PRO A 1 95 ? -14.166 16.861 13.798 1.00 0.00 95 PRO A N 4
ATOM 5871 C CA . PRO A 1 95 ? -15.406 17.616 13.750 1.00 0.00 95 PRO A CA 4
ATOM 5872 C C . PRO A 1 95 ? -16.401 16.976 12.781 1.00 0.00 95 PRO A C 4
ATOM 5873 O O . PRO A 1 95 ? -16.040 16.086 12.012 1.00 0.00 95 PRO A O 4
ATOM 5884 N N . SER A 1 96 ? -17.636 17.452 12.850 1.00 0.00 96 SER A N 4
ATOM 5885 C CA . SER A 1 96 ? -18.686 16.937 11.988 1.00 0.00 96 SER A CA 4
ATOM 5886 C C . SER A 1 96 ? -18.991 15.482 12.348 1.00 0.00 96 SER A C 4
ATOM 5887 O O . SER A 1 96 ? -18.542 14.563 11.665 1.00 0.00 96 SER A O 4
ATOM 5895 N N . SER A 1 97 ? -19.752 15.318 13.420 1.00 0.00 97 SER A N 4
ATOM 5896 C CA . SER A 1 97 ? -20.123 13.990 13.878 1.00 0.00 97 SER A CA 4
ATOM 5897 C C . SER A 1 97 ? -21.019 14.094 15.114 1.00 0.00 97 SER A C 4
ATOM 5898 O O . SER A 1 97 ? -20.698 14.814 16.058 1.00 0.00 97 SER A O 4
ATOM 5906 N N . GLY A 1 98 ? -22.124 13.364 15.068 1.00 0.00 98 GLY A N 4
ATOM 5907 C CA . GLY A 1 98 ? -23.068 13.365 16.172 1.00 0.00 98 GLY A CA 4
ATOM 5908 C C . GLY A 1 98 ? -23.152 11.983 16.823 1.00 0.00 98 GLY A C 4
ATOM 5909 O O . GLY A 1 98 ? -23.242 10.971 16.130 1.00 0.00 98 GLY A O 4
ATOM 5913 N N . GLY A 1 1 ? -0.067 9.979 -18.491 1.00 0.00 1 GLY A N 5
ATOM 5914 C CA . GLY A 1 1 ? -0.447 8.639 -18.075 1.00 0.00 1 GLY A CA 5
ATOM 5915 C C . GLY A 1 1 ? 0.738 7.903 -17.447 1.00 0.00 1 GLY A C 5
ATOM 5916 O O . GLY A 1 1 ? 1.445 7.163 -18.129 1.00 0.00 1 GLY A O 5
ATOM 5920 N N . SER A 1 2 ? 0.918 8.132 -16.155 1.00 0.00 2 SER A N 5
ATOM 5921 C CA . SER A 1 2 ? 2.006 7.500 -15.427 1.00 0.00 2 SER A CA 5
ATOM 5922 C C . SER A 1 2 ? 3.347 7.883 -16.055 1.00 0.00 2 SER A C 5
ATOM 5923 O O . SER A 1 2 ? 3.729 7.340 -17.090 1.00 0.00 2 SER A O 5
ATOM 5931 N N . SER A 1 3 ? 4.026 8.815 -15.401 1.00 0.00 3 SER A N 5
ATOM 5932 C CA . SER A 1 3 ? 5.317 9.276 -15.883 1.00 0.00 3 SER A CA 5
ATOM 5933 C C . SER A 1 3 ? 6.247 9.555 -14.700 1.00 0.00 3 SER A C 5
ATOM 5934 O O . SER A 1 3 ? 5.806 9.581 -13.552 1.00 0.00 3 SER A O 5
ATOM 5942 N N . GLY A 1 4 ? 7.516 9.757 -15.022 1.00 0.00 4 GLY A N 5
ATOM 5943 C CA . GLY A 1 4 ? 8.512 10.033 -14.000 1.00 0.00 4 GLY A CA 5
ATOM 5944 C C . GLY A 1 4 ? 8.287 11.410 -13.373 1.00 0.00 4 GLY A C 5
ATOM 5945 O O . GLY A 1 4 ? 8.271 12.420 -14.075 1.00 0.00 4 GLY A O 5
ATOM 5949 N N . SER A 1 5 ? 8.119 11.406 -12.059 1.00 0.00 5 SER A N 5
ATOM 5950 C CA . SER A 1 5 ? 7.896 12.643 -11.330 1.00 0.00 5 SER A CA 5
ATOM 5951 C C . SER A 1 5 ? 8.877 12.745 -10.160 1.00 0.00 5 SER A C 5
ATOM 5952 O O . SER A 1 5 ? 9.221 11.737 -9.544 1.00 0.00 5 SER A O 5
ATOM 5960 N N . SER A 1 6 ? 9.301 13.971 -9.890 1.00 0.00 6 SER A N 5
ATOM 5961 C CA . SER A 1 6 ? 10.236 14.218 -8.805 1.00 0.00 6 SER A CA 5
ATOM 5962 C C . SER A 1 6 ? 10.361 15.722 -8.555 1.00 0.00 6 SER A C 5
ATOM 5963 O O . SER A 1 6 ? 10.797 16.467 -9.431 1.00 0.00 6 SER A O 5
ATOM 5971 N N . GLY A 1 7 ? 9.971 16.124 -7.354 1.00 0.00 7 GLY A N 5
ATOM 5972 C CA . GLY A 1 7 ? 10.034 17.526 -6.977 1.00 0.00 7 GLY A CA 5
ATOM 5973 C C . GLY A 1 7 ? 9.316 18.403 -8.004 1.00 0.00 7 GLY A C 5
ATOM 5974 O O . GLY A 1 7 ? 8.246 18.043 -8.493 1.00 0.00 7 GLY A O 5
ATOM 5978 N N . GLY A 1 8 ? 9.933 19.537 -8.302 1.00 0.00 8 GLY A N 5
ATOM 5979 C CA . GLY A 1 8 ? 9.367 20.468 -9.263 1.00 0.00 8 GLY A CA 5
ATOM 5980 C C . GLY A 1 8 ? 7.851 20.585 -9.085 1.00 0.00 8 GLY A C 5
ATOM 5981 O O . GLY A 1 8 ? 7.380 21.237 -8.154 1.00 0.00 8 GLY A O 5
ATOM 5985 N N . PRO A 1 9 ? 7.111 19.925 -10.015 1.00 0.00 9 PRO A N 5
ATOM 5986 C CA . PRO A 1 9 ? 5.659 19.949 -9.970 1.00 0.00 9 PRO A CA 5
ATOM 5987 C C . PRO A 1 9 ? 5.130 19.042 -8.857 1.00 0.00 9 PRO A C 5
ATOM 5988 O O . PRO A 1 9 ? 5.771 18.055 -8.498 1.00 0.00 9 PRO A O 5
ATOM 5999 N N . PRO A 1 10 ? 3.935 19.419 -8.328 1.00 0.00 10 PRO A N 5
ATOM 6000 C CA . PRO A 1 10 ? 3.313 18.651 -7.262 1.00 0.00 10 PRO A CA 5
ATOM 6001 C C . PRO A 1 10 ? 2.704 17.356 -7.804 1.00 0.00 10 PRO A C 5
ATOM 6002 O O . PRO A 1 10 ? 2.740 17.105 -9.007 1.00 0.00 10 PRO A O 5
ATOM 6013 N N . THR A 1 11 ? 2.158 16.569 -6.889 1.00 0.00 11 THR A N 5
ATOM 6014 C CA . THR A 1 11 ? 1.542 15.306 -7.259 1.00 0.00 11 THR A CA 5
ATOM 6015 C C . THR A 1 11 ? 0.506 15.522 -8.364 1.00 0.00 11 THR A C 5
ATOM 6016 O O . THR A 1 11 ? 0.684 15.053 -9.487 1.00 0.00 11 THR A O 5
ATOM 6027 N N . ARG A 1 12 ? -0.554 16.233 -8.007 1.00 0.00 12 ARG A N 5
ATOM 6028 C CA . ARG A 1 12 ? -1.618 16.517 -8.955 1.00 0.00 12 ARG A CA 5
ATOM 6029 C C . ARG A 1 12 ? -2.168 15.216 -9.541 1.00 0.00 12 ARG A C 5
ATOM 6030 O O . ARG A 1 12 ? -1.948 14.916 -10.714 1.00 0.00 12 ARG A O 5
ATOM 6051 N N . ARG A 1 13 ? -2.874 14.476 -8.698 1.00 0.00 13 ARG A N 5
ATOM 6052 C CA . ARG A 1 13 ? -3.458 13.214 -9.118 1.00 0.00 13 ARG A CA 5
ATOM 6053 C C . ARG A 1 13 ? -4.844 13.036 -8.495 1.00 0.00 13 ARG A C 5
ATOM 6054 O O . ARG A 1 13 ? -5.313 13.904 -7.760 1.00 0.00 13 ARG A O 5
ATOM 6075 N N . SER A 1 14 ? -5.460 11.907 -8.811 1.00 0.00 14 SER A N 5
ATOM 6076 C CA . SER A 1 14 ? -6.783 11.605 -8.292 1.00 0.00 14 SER A CA 5
ATOM 6077 C C . SER A 1 14 ? -6.810 11.814 -6.776 1.00 0.00 14 SER A C 5
ATOM 6078 O O . SER A 1 14 ? -5.785 12.120 -6.170 1.00 0.00 14 SER A O 5
ATOM 6086 N N . ASP A 1 15 ? -7.994 11.641 -6.208 1.00 0.00 15 ASP A N 5
ATOM 6087 C CA . ASP A 1 15 ? -8.169 11.807 -4.776 1.00 0.00 15 ASP A CA 5
ATOM 6088 C C . ASP A 1 15 ? -8.781 10.533 -4.189 1.00 0.00 15 ASP A C 5
ATOM 6089 O O . ASP A 1 15 ? -9.889 10.560 -3.658 1.00 0.00 15 ASP A O 5
ATOM 6098 N N . PHE A 1 16 ? -8.031 9.447 -4.307 1.00 0.00 16 PHE A N 5
ATOM 6099 C CA . PHE A 1 16 ? -8.486 8.165 -3.795 1.00 0.00 16 PHE A CA 5
ATOM 6100 C C . PHE A 1 16 ? -7.303 7.236 -3.514 1.00 0.00 16 PHE A C 5
ATOM 6101 O O . PHE A 1 16 ? -6.712 6.679 -4.439 1.00 0.00 16 PHE A O 5
ATOM 6118 N N . ARG A 1 17 ? -6.992 7.098 -2.234 1.00 0.00 17 ARG A N 5
ATOM 6119 C CA . ARG A 1 17 ? -5.890 6.246 -1.819 1.00 0.00 17 ARG A CA 5
ATOM 6120 C C . ARG A 1 17 ? -6.349 5.278 -0.727 1.00 0.00 17 ARG A C 5
ATOM 6121 O O . ARG A 1 17 ? -7.500 5.324 -0.295 1.00 0.00 17 ARG A O 5
ATOM 6142 N N . VAL A 1 18 ? -5.426 4.422 -0.312 1.00 0.00 18 VAL A N 5
ATOM 6143 C CA . VAL A 1 18 ? -5.722 3.444 0.721 1.00 0.00 18 VAL A CA 5
ATOM 6144 C C . VAL A 1 18 ? -4.601 3.454 1.762 1.00 0.00 18 VAL A C 5
ATOM 6145 O O . VAL A 1 18 ? -3.436 3.248 1.426 1.00 0.00 18 VAL A O 5
ATOM 6158 N N . LEU A 1 19 ? -4.993 3.694 3.004 1.00 0.00 19 LEU A N 5
ATOM 6159 C CA . LEU A 1 19 ? -4.036 3.733 4.097 1.00 0.00 19 LEU A CA 5
ATOM 6160 C C . LEU A 1 19 ? -3.749 2.306 4.568 1.00 0.00 19 LEU A C 5
ATOM 6161 O O . LEU A 1 19 ? -4.667 1.570 4.925 1.00 0.00 19 LEU A O 5
ATOM 6177 N N . VAL A 1 20 ? -2.470 1.958 4.555 1.00 0.00 20 VAL A N 5
ATOM 6178 C CA . VAL A 1 20 ? -2.051 0.633 4.977 1.00 0.00 20 VAL A CA 5
ATOM 6179 C C . VAL A 1 20 ? -1.298 0.739 6.305 1.00 0.00 20 VAL A C 5
ATOM 6180 O O . VAL A 1 20 ? -0.517 1.668 6.508 1.00 0.00 20 VAL A O 5
ATOM 6193 N N . SER A 1 21 ? -1.560 -0.225 7.176 1.00 0.00 21 SER A N 5
ATOM 6194 C CA . SER A 1 21 ? -0.917 -0.251 8.479 1.00 0.00 21 SER A CA 5
ATOM 6195 C C . SER A 1 21 ? -0.745 -1.697 8.948 1.00 0.00 21 SER A C 5
ATOM 6196 O O . SER A 1 21 ? -1.699 -2.473 8.942 1.00 0.00 21 SER A O 5
ATOM 6204 N N . GLY A 1 22 ? 0.478 -2.015 9.344 1.00 0.00 22 GLY A N 5
ATOM 6205 C CA . GLY A 1 22 ? 0.788 -3.354 9.816 1.00 0.00 22 GLY A CA 5
ATOM 6206 C C . GLY A 1 22 ? 1.694 -4.089 8.826 1.00 0.00 22 GLY A C 5
ATOM 6207 O O . GLY A 1 22 ? 1.426 -5.234 8.466 1.00 0.00 22 GLY A O 5
ATOM 6211 N N . LEU A 1 23 ? 2.748 -3.400 8.414 1.00 0.00 23 LEU A N 5
ATOM 6212 C CA . LEU A 1 23 ? 3.695 -3.972 7.473 1.00 0.00 23 LEU A CA 5
ATOM 6213 C C . LEU A 1 23 ? 4.823 -4.660 8.245 1.00 0.00 23 LEU A C 5
ATOM 6214 O O . LEU A 1 23 ? 5.070 -4.339 9.406 1.00 0.00 23 LEU A O 5
ATOM 6230 N N . PRO A 1 24 ? 5.494 -5.618 7.551 1.00 0.00 24 PRO A N 5
ATOM 6231 C CA . PRO A 1 24 ? 6.589 -6.354 8.159 1.00 0.00 24 PRO A CA 5
ATOM 6232 C C . PRO A 1 24 ? 7.848 -5.488 8.249 1.00 0.00 24 PRO A C 5
ATOM 6233 O O . PRO A 1 24 ? 7.900 -4.400 7.677 1.00 0.00 24 PRO A O 5
ATOM 6244 N N . PRO A 1 25 ? 8.857 -6.018 8.990 1.00 0.00 25 PRO A N 5
ATOM 6245 C CA . PRO A 1 25 ? 10.112 -5.306 9.162 1.00 0.00 25 PRO A CA 5
ATOM 6246 C C . PRO A 1 25 ? 10.962 -5.377 7.892 1.00 0.00 25 PRO A C 5
ATOM 6247 O O . PRO A 1 25 ? 11.937 -4.641 7.751 1.00 0.00 25 PRO A O 5
ATOM 6258 N N . SER A 1 26 ? 10.559 -6.269 6.998 1.00 0.00 26 SER A N 5
ATOM 6259 C CA . SER A 1 26 ? 11.271 -6.445 5.744 1.00 0.00 26 SER A CA 5
ATOM 6260 C C . SER A 1 26 ? 10.384 -6.015 4.574 1.00 0.00 26 SER A C 5
ATOM 6261 O O . SER A 1 26 ? 10.863 -5.864 3.450 1.00 0.00 26 SER A O 5
ATOM 6269 N N . GLY A 1 27 ? 9.108 -5.829 4.877 1.00 0.00 27 GLY A N 5
ATOM 6270 C CA . GLY A 1 27 ? 8.150 -5.419 3.865 1.00 0.00 27 GLY A CA 5
ATOM 6271 C C . GLY A 1 27 ? 8.649 -4.190 3.103 1.00 0.00 27 GLY A C 5
ATOM 6272 O O . GLY A 1 27 ? 9.492 -3.445 3.603 1.00 0.00 27 GLY A O 5
ATOM 6276 N N . SER A 1 28 ? 8.108 -4.014 1.907 1.00 0.00 28 SER A N 5
ATOM 6277 C CA . SER A 1 28 ? 8.488 -2.887 1.072 1.00 0.00 28 SER A CA 5
ATOM 6278 C C . SER A 1 28 ? 7.259 -2.335 0.347 1.00 0.00 28 SER A C 5
ATOM 6279 O O . SER A 1 28 ? 6.177 -2.916 0.421 1.00 0.00 28 SER A O 5
ATOM 6287 N N . TRP A 1 29 ? 7.466 -1.219 -0.336 1.00 0.00 29 TRP A N 5
ATOM 6288 C CA . TRP A 1 29 ? 6.388 -0.582 -1.074 1.00 0.00 29 TRP A CA 5
ATOM 6289 C C . TRP A 1 29 ? 6.174 -1.366 -2.370 1.00 0.00 29 TRP A C 5
ATOM 6290 O O . TRP A 1 29 ? 5.039 -1.648 -2.749 1.00 0.00 29 TRP A O 5
ATOM 6311 N N . GLN A 1 30 ? 7.284 -1.695 -3.015 1.00 0.00 30 GLN A N 5
ATOM 6312 C CA . GLN A 1 30 ? 7.232 -2.440 -4.261 1.00 0.00 30 GLN A CA 5
ATOM 6313 C C . GLN A 1 30 ? 6.261 -3.616 -4.137 1.00 0.00 30 GLN A C 5
ATOM 6314 O O . GLN A 1 30 ? 5.165 -3.581 -4.694 1.00 0.00 30 GLN A O 5
ATOM 6328 N N . ASP A 1 31 ? 6.698 -4.628 -3.402 1.00 0.00 31 ASP A N 5
ATOM 6329 C CA . ASP A 1 31 ? 5.881 -5.812 -3.198 1.00 0.00 31 ASP A CA 5
ATOM 6330 C C . ASP A 1 31 ? 4.481 -5.388 -2.750 1.00 0.00 31 ASP A C 5
ATOM 6331 O O . ASP A 1 31 ? 3.483 -5.869 -3.284 1.00 0.00 31 ASP A O 5
ATOM 6340 N N . LEU A 1 32 ? 4.452 -4.493 -1.773 1.00 0.00 32 LEU A N 5
ATOM 6341 C CA . LEU A 1 32 ? 3.191 -4.000 -1.247 1.00 0.00 32 LEU A CA 5
ATOM 6342 C C . LEU A 1 32 ? 2.274 -3.614 -2.410 1.00 0.00 32 LEU A C 5
ATOM 6343 O O . LEU A 1 32 ? 1.106 -3.998 -2.439 1.00 0.00 32 LEU A O 5
ATOM 6359 N N . LYS A 1 33 ? 2.839 -2.858 -3.341 1.00 0.00 33 LYS A N 5
ATOM 6360 C CA . LYS A 1 33 ? 2.088 -2.415 -4.503 1.00 0.00 33 LYS A CA 5
ATOM 6361 C C . LYS A 1 33 ? 1.525 -3.635 -5.236 1.00 0.00 33 LYS A C 5
ATOM 6362 O O . LYS A 1 33 ? 0.311 -3.773 -5.377 1.00 0.00 33 LYS A O 5
ATOM 6381 N N . ASP A 1 34 ? 2.435 -4.488 -5.683 1.00 0.00 34 ASP A N 5
ATOM 6382 C CA . ASP A 1 34 ? 2.045 -5.691 -6.398 1.00 0.00 34 ASP A CA 5
ATOM 6383 C C . ASP A 1 34 ? 0.815 -6.303 -5.725 1.00 0.00 34 ASP A C 5
ATOM 6384 O O . ASP A 1 34 ? 0.004 -6.955 -6.381 1.00 0.00 34 ASP A O 5
ATOM 6393 N N . HIS A 1 35 ? 0.715 -6.071 -4.424 1.00 0.00 35 HIS A N 5
ATOM 6394 C CA . HIS A 1 35 ? -0.403 -6.592 -3.655 1.00 0.00 35 HIS A CA 5
ATOM 6395 C C . HIS A 1 35 ? -1.590 -5.634 -3.763 1.00 0.00 35 HIS A C 5
ATOM 6396 O O . HIS A 1 35 ? -2.659 -6.015 -4.237 1.00 0.00 35 HIS A O 5
ATOM 6410 N N . MET A 1 36 ? -1.363 -4.407 -3.315 1.00 0.00 36 MET A N 5
ATOM 6411 C CA . MET A 1 36 ? -2.401 -3.392 -3.355 1.00 0.00 36 MET A CA 5
ATOM 6412 C C . MET A 1 36 ? -3.011 -3.286 -4.754 1.00 0.00 36 MET A C 5
ATOM 6413 O O . MET A 1 36 ? -4.218 -3.095 -4.897 1.00 0.00 36 MET A O 5
ATOM 6427 N N . ARG A 1 37 ? -2.149 -3.415 -5.752 1.00 0.00 37 ARG A N 5
ATOM 6428 C CA . ARG A 1 37 ? -2.587 -3.336 -7.135 1.00 0.00 37 ARG A CA 5
ATOM 6429 C C . ARG A 1 37 ? -3.871 -4.145 -7.332 1.00 0.00 37 ARG A C 5
ATOM 6430 O O . ARG A 1 37 ? -4.649 -3.869 -8.243 1.00 0.00 37 ARG A O 5
ATOM 6451 N N . GLU A 1 38 ? -4.052 -5.128 -6.462 1.00 0.00 38 GLU A N 5
ATOM 6452 C CA . GLU A 1 38 ? -5.227 -5.979 -6.529 1.00 0.00 38 GLU A CA 5
ATOM 6453 C C . GLU A 1 38 ? -6.426 -5.188 -7.057 1.00 0.00 38 GLU A C 5
ATOM 6454 O O . GLU A 1 38 ? -7.210 -5.701 -7.854 1.00 0.00 38 GLU A O 5
ATOM 6466 N N . ALA A 1 39 ? -6.530 -3.952 -6.592 1.00 0.00 39 ALA A N 5
ATOM 6467 C CA . ALA A 1 39 ? -7.620 -3.086 -7.007 1.00 0.00 39 ALA A CA 5
ATOM 6468 C C . ALA A 1 39 ? -7.547 -2.871 -8.520 1.00 0.00 39 ALA A C 5
ATOM 6469 O O . ALA A 1 39 ? -8.237 -3.547 -9.281 1.00 0.00 39 ALA A O 5
ATOM 6476 N N . GLY A 1 40 ? -6.703 -1.927 -8.912 1.00 0.00 40 GLY A N 5
ATOM 6477 C CA . GLY A 1 40 ? -6.531 -1.615 -10.320 1.00 0.00 40 GLY A CA 5
ATOM 6478 C C . GLY A 1 40 ? -5.070 -1.287 -10.634 1.00 0.00 40 GLY A C 5
ATOM 6479 O O . GLY A 1 40 ? -4.225 -2.180 -10.675 1.00 0.00 40 GLY A O 5
ATOM 6483 N N . ASP A 1 41 ? -4.817 -0.004 -10.848 1.00 0.00 41 ASP A N 5
ATOM 6484 C CA . ASP A 1 41 ? -3.473 0.452 -11.157 1.00 0.00 41 ASP A CA 5
ATOM 6485 C C . ASP A 1 41 ? -3.022 1.456 -10.094 1.00 0.00 41 ASP A C 5
ATOM 6486 O O . ASP A 1 41 ? -3.754 2.389 -9.766 1.00 0.00 41 ASP A O 5
ATOM 6495 N N . VAL A 1 42 ? -1.820 1.229 -9.584 1.00 0.00 42 VAL A N 5
ATOM 6496 C CA . VAL A 1 42 ? -1.264 2.102 -8.564 1.00 0.00 42 VAL A CA 5
ATOM 6497 C C . VAL A 1 42 ? -0.348 3.133 -9.226 1.00 0.00 42 VAL A C 5
ATOM 6498 O O . VAL A 1 42 ? 0.644 2.773 -9.858 1.00 0.00 42 VAL A O 5
ATOM 6511 N N . CYS A 1 43 ? -0.713 4.396 -9.058 1.00 0.00 43 CYS A N 5
ATOM 6512 C CA . CYS A 1 43 ? 0.064 5.482 -9.631 1.00 0.00 43 CYS A CA 5
ATOM 6513 C C . CYS A 1 43 ? 1.146 5.881 -8.626 1.00 0.00 43 CYS A C 5
ATOM 6514 O O . CYS A 1 43 ? 2.145 6.497 -8.996 1.00 0.00 43 CYS A O 5
ATOM 6522 N N . TYR A 1 44 ? 0.911 5.514 -7.375 1.00 0.00 44 TYR A N 5
ATOM 6523 C CA . TYR A 1 44 ? 1.854 5.826 -6.314 1.00 0.00 44 TYR A CA 5
ATOM 6524 C C . TYR A 1 44 ? 1.802 4.771 -5.207 1.00 0.00 44 TYR A C 5
ATOM 6525 O O . TYR A 1 44 ? 0.729 4.276 -4.866 1.00 0.00 44 TYR A O 5
ATOM 6543 N N . ALA A 1 45 ? 2.975 4.458 -4.677 1.00 0.00 45 ALA A N 5
ATOM 6544 C CA . ALA A 1 45 ? 3.077 3.471 -3.615 1.00 0.00 45 ALA A CA 5
ATOM 6545 C C . ALA A 1 45 ? 4.288 3.795 -2.738 1.00 0.00 45 ALA A C 5
ATOM 6546 O O . ALA A 1 45 ? 5.427 3.734 -3.199 1.00 0.00 45 ALA A O 5
ATOM 6553 N N . ASP A 1 46 ? 4.001 4.134 -1.490 1.00 0.00 46 ASP A N 5
ATOM 6554 C CA . ASP A 1 46 ? 5.052 4.468 -0.544 1.00 0.00 46 ASP A CA 5
ATOM 6555 C C . ASP A 1 46 ? 4.823 3.700 0.759 1.00 0.00 46 ASP A C 5
ATOM 6556 O O . ASP A 1 46 ? 3.753 3.131 0.968 1.00 0.00 46 ASP A O 5
ATOM 6565 N N . VAL A 1 47 ? 5.845 3.709 1.602 1.00 0.00 47 VAL A N 5
ATOM 6566 C CA . VAL A 1 47 ? 5.768 3.020 2.879 1.00 0.00 47 VAL A CA 5
ATOM 6567 C C . VAL A 1 47 ? 6.483 3.852 3.946 1.00 0.00 47 VAL A C 5
ATOM 6568 O O . VAL A 1 47 ? 7.505 4.478 3.668 1.00 0.00 47 VAL A O 5
ATOM 6581 N N . GLN A 1 48 ? 5.918 3.832 5.144 1.00 0.00 48 GLN A N 5
ATOM 6582 C CA . GLN A 1 48 ? 6.489 4.576 6.254 1.00 0.00 48 GLN A CA 5
ATOM 6583 C C . GLN A 1 48 ? 6.889 3.623 7.382 1.00 0.00 48 GLN A C 5
ATOM 6584 O O . GLN A 1 48 ? 6.493 2.459 7.385 1.00 0.00 48 GLN A O 5
ATOM 6598 N N . LYS A 1 49 ? 7.669 4.154 8.312 1.00 0.00 49 LYS A N 5
ATOM 6599 C CA . LYS A 1 49 ? 8.128 3.365 9.443 1.00 0.00 49 LYS A CA 5
ATOM 6600 C C . LYS A 1 49 ? 6.921 2.916 10.269 1.00 0.00 49 LYS A C 5
ATOM 6601 O O . LYS A 1 49 ? 5.819 3.436 10.098 1.00 0.00 49 LYS A O 5
ATOM 6620 N N . ASP A 1 50 ? 7.169 1.956 11.148 1.00 0.00 50 ASP A N 5
ATOM 6621 C CA . ASP A 1 50 ? 6.116 1.431 12.001 1.00 0.00 50 ASP A CA 5
ATOM 6622 C C . ASP A 1 50 ? 5.404 0.285 11.279 1.00 0.00 50 ASP A C 5
ATOM 6623 O O . ASP A 1 50 ? 5.027 -0.706 11.902 1.00 0.00 50 ASP A O 5
ATOM 6632 N N . GLY A 1 51 ? 5.242 0.459 9.976 1.00 0.00 51 GLY A N 5
ATOM 6633 C CA . GLY A 1 51 ? 4.582 -0.548 9.163 1.00 0.00 51 GLY A CA 5
ATOM 6634 C C . GLY A 1 51 ? 3.493 0.079 8.289 1.00 0.00 51 GLY A C 5
ATOM 6635 O O . GLY A 1 51 ? 2.843 -0.615 7.509 1.00 0.00 51 GLY A O 5
ATOM 6639 N N . MET A 1 52 ? 3.328 1.383 8.451 1.00 0.00 52 MET A N 5
ATOM 6640 C CA . MET A 1 52 ? 2.330 2.111 7.687 1.00 0.00 52 MET A CA 5
ATOM 6641 C C . MET A 1 52 ? 2.641 2.063 6.190 1.00 0.00 52 MET A C 5
ATOM 6642 O O . MET A 1 52 ? 3.770 1.772 5.796 1.00 0.00 52 MET A O 5
ATOM 6656 N N . GLY A 1 53 ? 1.621 2.352 5.395 1.00 0.00 53 GLY A N 5
ATOM 6657 C CA . GLY A 1 53 ? 1.772 2.344 3.950 1.00 0.00 53 GLY A CA 5
ATOM 6658 C C . GLY A 1 53 ? 0.752 3.273 3.288 1.00 0.00 53 GLY A C 5
ATOM 6659 O O . GLY A 1 53 ? -0.230 3.670 3.913 1.00 0.00 53 GLY A O 5
ATOM 6663 N N . MET A 1 54 ? 1.020 3.593 2.030 1.00 0.00 54 MET A N 5
ATOM 6664 C CA . MET A 1 54 ? 0.138 4.467 1.276 1.00 0.00 54 MET A CA 5
ATOM 6665 C C . MET A 1 54 ? 0.156 4.113 -0.212 1.00 0.00 54 MET A C 5
ATOM 6666 O O . MET A 1 54 ? 1.223 3.951 -0.803 1.00 0.00 54 MET A O 5
ATOM 6680 N N . VAL A 1 55 ? -1.038 4.002 -0.776 1.00 0.00 55 VAL A N 5
ATOM 6681 C CA . VAL A 1 55 ? -1.173 3.670 -2.184 1.00 0.00 55 VAL A CA 5
ATOM 6682 C C . VAL A 1 55 ? -2.362 4.432 -2.771 1.00 0.00 55 VAL A C 5
ATOM 6683 O O . VAL A 1 55 ? -3.442 4.454 -2.183 1.00 0.00 55 VAL A O 5
ATOM 6696 N N . GLU A 1 56 ? -2.123 5.038 -3.925 1.00 0.00 56 GLU A N 5
ATOM 6697 C CA . GLU A 1 56 ? -3.162 5.800 -4.599 1.00 0.00 56 GLU A CA 5
ATOM 6698 C C . GLU A 1 56 ? -3.727 5.001 -5.775 1.00 0.00 56 GLU A C 5
ATOM 6699 O O . GLU A 1 56 ? -3.066 4.103 -6.295 1.00 0.00 56 GLU A O 5
ATOM 6711 N N . TYR A 1 57 ? -4.943 5.358 -6.161 1.00 0.00 57 TYR A N 5
ATOM 6712 C CA . TYR A 1 57 ? -5.605 4.685 -7.266 1.00 0.00 57 TYR A CA 5
ATOM 6713 C C . TYR A 1 57 ? -6.161 5.697 -8.270 1.00 0.00 57 TYR A C 5
ATOM 6714 O O . TYR A 1 57 ? -6.587 6.786 -7.887 1.00 0.00 57 TYR A O 5
ATOM 6732 N N . LEU A 1 58 ? -6.140 5.302 -9.534 1.00 0.00 58 LEU A N 5
ATOM 6733 C CA . LEU A 1 58 ? -6.638 6.161 -10.595 1.00 0.00 58 LEU A CA 5
ATOM 6734 C C . LEU A 1 58 ? -8.145 5.952 -10.751 1.00 0.00 58 LEU A C 5
ATOM 6735 O O . LEU A 1 58 ? -8.748 6.440 -11.705 1.00 0.00 58 LEU A O 5
ATOM 6751 N N . ARG A 1 59 ? -8.711 5.225 -9.798 1.00 0.00 59 ARG A N 5
ATOM 6752 C CA . ARG A 1 59 ? -10.137 4.945 -9.817 1.00 0.00 59 ARG A CA 5
ATOM 6753 C C . ARG A 1 59 ? -10.684 4.880 -8.390 1.00 0.00 59 ARG A C 5
ATOM 6754 O O . ARG A 1 59 ? -10.157 4.150 -7.552 1.00 0.00 59 ARG A O 5
ATOM 6775 N N . LYS A 1 60 ? -11.735 5.653 -8.158 1.00 0.00 60 LYS A N 5
ATOM 6776 C CA . LYS A 1 60 ? -12.360 5.692 -6.847 1.00 0.00 60 LYS A CA 5
ATOM 6777 C C . LYS A 1 60 ? -12.811 4.283 -6.459 1.00 0.00 60 LYS A C 5
ATOM 6778 O O . LYS A 1 60 ? -12.408 3.763 -5.419 1.00 0.00 60 LYS A O 5
ATOM 6797 N N . GLU A 1 61 ? -13.640 3.705 -7.315 1.00 0.00 61 GLU A N 5
ATOM 6798 C CA . GLU A 1 61 ? -14.150 2.366 -7.075 1.00 0.00 61 GLU A CA 5
ATOM 6799 C C . GLU A 1 61 ? -13.005 1.418 -6.714 1.00 0.00 61 GLU A C 5
ATOM 6800 O O . GLU A 1 61 ? -13.098 0.667 -5.744 1.00 0.00 61 GLU A O 5
ATOM 6812 N N . ASP A 1 62 ? -11.950 1.484 -7.513 1.00 0.00 62 ASP A N 5
ATOM 6813 C CA . ASP A 1 62 ? -10.788 0.642 -7.289 1.00 0.00 62 ASP A CA 5
ATOM 6814 C C . ASP A 1 62 ? -10.298 0.827 -5.851 1.00 0.00 62 ASP A C 5
ATOM 6815 O O . ASP A 1 62 ? -9.858 -0.128 -5.214 1.00 0.00 62 ASP A O 5
ATOM 6824 N N . MET A 1 63 ? -10.391 2.063 -5.383 1.00 0.00 63 MET A N 5
ATOM 6825 C CA . MET A 1 63 ? -9.963 2.386 -4.033 1.00 0.00 63 MET A CA 5
ATOM 6826 C C . MET A 1 63 ? -10.746 1.573 -3.000 1.00 0.00 63 MET A C 5
ATOM 6827 O O . MET A 1 63 ? -10.155 0.899 -2.158 1.00 0.00 63 MET A O 5
ATOM 6841 N N . GLU A 1 64 ? -12.064 1.663 -3.099 1.00 0.00 64 GLU A N 5
ATOM 6842 C CA . GLU A 1 64 ? -12.934 0.944 -2.184 1.00 0.00 64 GLU A CA 5
ATOM 6843 C C . GLU A 1 64 ? -12.774 -0.565 -2.375 1.00 0.00 64 GLU A C 5
ATOM 6844 O O . GLU A 1 64 ? -12.757 -1.319 -1.403 1.00 0.00 64 GLU A O 5
ATOM 6856 N N . TYR A 1 65 ? -12.661 -0.962 -3.634 1.00 0.00 65 TYR A N 5
ATOM 6857 C CA . TYR A 1 65 ? -12.503 -2.368 -3.965 1.00 0.00 65 TYR A CA 5
ATOM 6858 C C . TYR A 1 65 ? -11.385 -3.004 -3.135 1.00 0.00 65 TYR A C 5
ATOM 6859 O O . TYR A 1 65 ? -11.636 -3.908 -2.339 1.00 0.00 65 TYR A O 5
ATOM 6877 N N . ALA A 1 66 ? -10.176 -2.506 -3.349 1.00 0.00 66 ALA A N 5
ATOM 6878 C CA . ALA A 1 66 ? -9.020 -3.014 -2.631 1.00 0.00 66 ALA A CA 5
ATOM 6879 C C . ALA A 1 66 ? -9.241 -2.838 -1.127 1.00 0.00 66 ALA A C 5
ATOM 6880 O O . ALA A 1 66 ? -8.868 -3.703 -0.336 1.00 0.00 66 ALA A O 5
ATOM 6887 N N . LEU A 1 67 ? -9.845 -1.712 -0.778 1.00 0.00 67 LEU A N 5
ATOM 6888 C CA . LEU A 1 67 ? -10.120 -1.411 0.616 1.00 0.00 67 LEU A CA 5
ATOM 6889 C C . LEU A 1 67 ? -10.840 -2.599 1.258 1.00 0.00 67 LEU A C 5
ATOM 6890 O O . LEU A 1 67 ? -10.371 -3.151 2.252 1.00 0.00 67 LEU A O 5
ATOM 6906 N N . ARG A 1 68 ? -11.968 -2.958 0.662 1.00 0.00 68 ARG A N 5
ATOM 6907 C CA . ARG A 1 68 ? -12.757 -4.071 1.163 1.00 0.00 68 ARG A CA 5
ATOM 6908 C C . ARG A 1 68 ? -12.063 -5.398 0.848 1.00 0.00 68 ARG A C 5
ATOM 6909 O O . ARG A 1 68 ? -11.616 -6.099 1.755 1.00 0.00 68 ARG A O 5
ATOM 6930 N N . LYS A 1 69 ? -11.995 -5.702 -0.439 1.00 0.00 69 LYS A N 5
ATOM 6931 C CA . LYS A 1 69 ? -11.363 -6.933 -0.885 1.00 0.00 69 LYS A CA 5
ATOM 6932 C C . LYS A 1 69 ? -10.171 -7.246 0.021 1.00 0.00 69 LYS A C 5
ATOM 6933 O O . LYS A 1 69 ? -10.140 -8.287 0.675 1.00 0.00 69 LYS A O 5
ATOM 6952 N N . LEU A 1 70 ? -9.218 -6.325 0.032 1.00 0.00 70 LEU A N 5
ATOM 6953 C CA . LEU A 1 70 ? -8.027 -6.490 0.847 1.00 0.00 70 LEU A CA 5
ATOM 6954 C C . LEU A 1 70 ? -8.418 -6.462 2.326 1.00 0.00 70 LEU A C 5
ATOM 6955 O O . LEU A 1 70 ? -8.221 -7.443 3.042 1.00 0.00 70 LEU A O 5
ATOM 6971 N N . ASP A 1 71 ? -8.965 -5.328 2.739 1.00 0.00 71 ASP A N 5
ATOM 6972 C CA . ASP A 1 71 ? -9.386 -5.160 4.119 1.00 0.00 71 ASP A CA 5
ATOM 6973 C C . ASP A 1 71 ? -8.747 -6.252 4.980 1.00 0.00 71 ASP A C 5
ATOM 6974 O O . ASP A 1 71 ? -9.408 -7.220 5.353 1.00 0.00 71 ASP A O 5
ATOM 6983 N N . ASP A 1 72 ? -7.468 -6.059 5.270 1.00 0.00 72 ASP A N 5
ATOM 6984 C CA . ASP A 1 72 ? -6.732 -7.016 6.079 1.00 0.00 72 ASP A CA 5
ATOM 6985 C C . ASP A 1 72 ? -6.334 -8.211 5.212 1.00 0.00 72 ASP A C 5
ATOM 6986 O O . ASP A 1 72 ? -7.160 -9.075 4.921 1.00 0.00 72 ASP A O 5
ATOM 6995 N N . THR A 1 73 ? -5.067 -8.223 4.823 1.00 0.00 73 THR A N 5
ATOM 6996 C CA . THR A 1 73 ? -4.549 -9.298 3.994 1.00 0.00 73 THR A CA 5
ATOM 6997 C C . THR A 1 73 ? -3.151 -9.707 4.464 1.00 0.00 73 THR A C 5
ATOM 6998 O O . THR A 1 73 ? -2.526 -8.999 5.252 1.00 0.00 73 THR A O 5
ATOM 7009 N N . LYS A 1 74 ? -2.702 -10.847 3.960 1.00 0.00 74 LYS A N 5
ATOM 7010 C CA . LYS A 1 74 ? -1.390 -11.358 4.318 1.00 0.00 74 LYS A CA 5
ATOM 7011 C C . LYS A 1 74 ? -0.369 -10.910 3.270 1.00 0.00 74 LYS A C 5
ATOM 7012 O O . LYS A 1 74 ? -0.345 -11.435 2.158 1.00 0.00 74 LYS A O 5
ATOM 7031 N N . PHE A 1 75 ? 0.448 -9.944 3.662 1.00 0.00 75 PHE A N 5
ATOM 7032 C CA . PHE A 1 75 ? 1.468 -9.419 2.770 1.00 0.00 75 PHE A CA 5
ATOM 7033 C C . PHE A 1 75 ? 2.804 -10.135 2.983 1.00 0.00 75 PHE A C 5
ATOM 7034 O O . PHE A 1 75 ? 3.289 -10.228 4.110 1.00 0.00 75 PHE A O 5
ATOM 7051 N N . ARG A 1 76 ? 3.360 -10.622 1.884 1.00 0.00 76 ARG A N 5
ATOM 7052 C CA . ARG A 1 76 ? 4.630 -11.327 1.936 1.00 0.00 76 ARG A CA 5
ATOM 7053 C C . ARG A 1 76 ? 5.783 -10.365 1.644 1.00 0.00 76 ARG A C 5
ATOM 7054 O O . ARG A 1 76 ? 5.857 -9.791 0.558 1.00 0.00 76 ARG A O 5
ATOM 7075 N N . SER A 1 77 ? 6.654 -10.218 2.631 1.00 0.00 77 SER A N 5
ATOM 7076 C CA . SER A 1 77 ? 7.800 -9.336 2.493 1.00 0.00 77 SER A CA 5
ATOM 7077 C C . SER A 1 77 ? 8.803 -9.931 1.504 1.00 0.00 77 SER A C 5
ATOM 7078 O O . SER A 1 77 ? 8.696 -11.099 1.132 1.00 0.00 77 SER A O 5
ATOM 7086 N N . HIS A 1 78 ? 9.756 -9.102 1.105 1.00 0.00 78 HIS A N 5
ATOM 7087 C CA . HIS A 1 78 ? 10.778 -9.532 0.165 1.00 0.00 78 HIS A CA 5
ATOM 7088 C C . HIS A 1 78 ? 11.702 -10.547 0.841 1.00 0.00 78 HIS A C 5
ATOM 7089 O O . HIS A 1 78 ? 12.467 -11.238 0.171 1.00 0.00 78 HIS A O 5
ATOM 7103 N N . GLU A 1 79 ? 11.600 -10.604 2.161 1.00 0.00 79 GLU A N 5
ATOM 7104 C CA . GLU A 1 79 ? 12.418 -11.523 2.935 1.00 0.00 79 GLU A CA 5
ATOM 7105 C C . GLU A 1 79 ? 11.658 -12.827 3.186 1.00 0.00 79 GLU A C 5
ATOM 7106 O O . GLU A 1 79 ? 12.201 -13.764 3.768 1.00 0.00 79 GLU A O 5
ATOM 7118 N N . GLY A 1 80 ? 10.413 -12.845 2.733 1.00 0.00 80 GLY A N 5
ATOM 7119 C CA . GLY A 1 80 ? 9.573 -14.019 2.900 1.00 0.00 80 GLY A CA 5
ATOM 7120 C C . GLY A 1 80 ? 8.553 -13.808 4.021 1.00 0.00 80 GLY A C 5
ATOM 7121 O O . GLY A 1 80 ? 7.404 -14.233 3.907 1.00 0.00 80 GLY A O 5
ATOM 7125 N N . GLU A 1 81 ? 9.009 -13.152 5.077 1.00 0.00 81 GLU A N 5
ATOM 7126 C CA . GLU A 1 81 ? 8.151 -12.879 6.217 1.00 0.00 81 GLU A CA 5
ATOM 7127 C C . GLU A 1 81 ? 6.761 -12.447 5.744 1.00 0.00 81 GLU A C 5
ATOM 7128 O O . GLU A 1 81 ? 6.597 -12.009 4.606 1.00 0.00 81 GLU A O 5
ATOM 7140 N N . THR A 1 82 ? 5.796 -12.586 6.641 1.00 0.00 82 THR A N 5
ATOM 7141 C CA . THR A 1 82 ? 4.426 -12.216 6.329 1.00 0.00 82 THR A CA 5
ATOM 7142 C C . THR A 1 82 ? 3.794 -11.470 7.507 1.00 0.00 82 THR A C 5
ATOM 7143 O O . THR A 1 82 ? 4.233 -11.616 8.646 1.00 0.00 82 THR A O 5
ATOM 7154 N N . SER A 1 83 ? 2.774 -10.686 7.190 1.00 0.00 83 SER A N 5
ATOM 7155 C CA . SER A 1 83 ? 2.077 -9.917 8.207 1.00 0.00 83 SER A CA 5
ATOM 7156 C C . SER A 1 83 ? 0.697 -9.502 7.695 1.00 0.00 83 SER A C 5
ATOM 7157 O O . SER A 1 83 ? 0.443 -9.529 6.492 1.00 0.00 83 SER A O 5
ATOM 7165 N N . TYR A 1 84 ? -0.159 -9.127 8.635 1.00 0.00 84 TYR A N 5
ATOM 7166 C CA . TYR A 1 84 ? -1.508 -8.707 8.293 1.00 0.00 84 TYR A CA 5
ATOM 7167 C C . TYR A 1 84 ? -1.592 -7.184 8.168 1.00 0.00 84 TYR A C 5
ATOM 7168 O O . TYR A 1 84 ? -1.455 -6.468 9.158 1.00 0.00 84 TYR A O 5
ATOM 7186 N N . ILE A 1 85 ? -1.817 -6.735 6.942 1.00 0.00 85 ILE A N 5
ATOM 7187 C CA . ILE A 1 85 ? -1.921 -5.311 6.674 1.00 0.00 85 ILE A CA 5
ATOM 7188 C C . ILE A 1 85 ? -3.384 -4.951 6.410 1.00 0.00 85 ILE A C 5
ATOM 7189 O O . ILE A 1 85 ? -4.053 -5.606 5.612 1.00 0.00 85 ILE A O 5
ATOM 7205 N N . ARG A 1 86 ? -3.839 -3.912 7.095 1.00 0.00 86 ARG A N 5
ATOM 7206 C CA . ARG A 1 86 ? -5.211 -3.458 6.944 1.00 0.00 86 ARG A CA 5
ATOM 7207 C C . ARG A 1 86 ? -5.302 -2.404 5.838 1.00 0.00 86 ARG A C 5
ATOM 7208 O O . ARG A 1 86 ? -4.326 -1.711 5.554 1.00 0.00 86 ARG A O 5
ATOM 7229 N N . VAL A 1 87 ? -6.483 -2.316 5.245 1.00 0.00 87 VAL A N 5
ATOM 7230 C CA . VAL A 1 87 ? -6.715 -1.358 4.177 1.00 0.00 87 VAL A CA 5
ATOM 7231 C C . VAL A 1 87 ? -7.907 -0.471 4.543 1.00 0.00 87 VAL A C 5
ATOM 7232 O O . VAL A 1 87 ? -9.028 -0.959 4.684 1.00 0.00 87 VAL A O 5
ATOM 7245 N N . TYR A 1 88 ? -7.625 0.815 4.687 1.00 0.00 88 TYR A N 5
ATOM 7246 C CA . TYR A 1 88 ? -8.661 1.774 5.033 1.00 0.00 88 TYR A CA 5
ATOM 7247 C C . TYR A 1 88 ? -8.407 3.123 4.358 1.00 0.00 88 TYR A C 5
ATOM 7248 O O . TYR A 1 88 ? -7.277 3.430 3.981 1.00 0.00 88 TYR A O 5
ATOM 7266 N N . PRO A 1 89 ? -9.505 3.913 4.221 1.00 0.00 89 PRO A N 5
ATOM 7267 C CA . PRO A 1 89 ? -9.412 5.223 3.598 1.00 0.00 89 PRO A CA 5
ATOM 7268 C C . PRO A 1 89 ? -8.759 6.234 4.542 1.00 0.00 89 PRO A C 5
ATOM 7269 O O . PRO A 1 89 ? -8.614 5.972 5.735 1.00 0.00 89 PRO A O 5
ATOM 7280 N N . GLU A 1 90 ? -8.382 7.369 3.972 1.00 0.00 90 GLU A N 5
ATOM 7281 C CA . GLU A 1 90 ? -7.748 8.422 4.748 1.00 0.00 90 GLU A CA 5
ATOM 7282 C C . GLU A 1 90 ? -8.794 9.183 5.565 1.00 0.00 90 GLU A C 5
ATOM 7283 O O . GLU A 1 90 ? -9.994 9.028 5.343 1.00 0.00 90 GLU A O 5
ATOM 7295 N N . ARG A 1 91 ? -8.301 9.988 6.494 1.00 0.00 91 ARG A N 5
ATOM 7296 C CA . ARG A 1 91 ? -9.178 10.773 7.346 1.00 0.00 91 ARG A CA 5
ATOM 7297 C C . ARG A 1 91 ? -8.354 11.652 8.290 1.00 0.00 91 ARG A C 5
ATOM 7298 O O . ARG A 1 91 ? -8.587 11.661 9.498 1.00 0.00 91 ARG A O 5
ATOM 7319 N N . SER A 1 92 ? -7.407 12.369 7.703 1.00 0.00 92 SER A N 5
ATOM 7320 C CA . SER A 1 92 ? -6.547 13.249 8.476 1.00 0.00 92 SER A CA 5
ATOM 7321 C C . SER A 1 92 ? -7.033 14.695 8.354 1.00 0.00 92 SER A C 5
ATOM 7322 O O . SER A 1 92 ? -6.776 15.357 7.349 1.00 0.00 92 SER A O 5
ATOM 7330 N N . SER A 1 93 ? -7.725 15.143 9.391 1.00 0.00 93 SER A N 5
ATOM 7331 C CA . SER A 1 93 ? -8.249 16.498 9.412 1.00 0.00 93 SER A CA 5
ATOM 7332 C C . SER A 1 93 ? -8.177 17.064 10.832 1.00 0.00 93 SER A C 5
ATOM 7333 O O . SER A 1 93 ? -8.043 16.314 11.797 1.00 0.00 93 SER A O 5
ATOM 7341 N N . GLY A 1 94 ? -8.270 18.384 10.914 1.00 0.00 94 GLY A N 5
ATOM 7342 C CA . GLY A 1 94 ? -8.218 19.059 12.199 1.00 0.00 94 GLY A CA 5
ATOM 7343 C C . GLY A 1 94 ? -9.507 19.841 12.460 1.00 0.00 94 GLY A C 5
ATOM 7344 O O . GLY A 1 94 ? -10.041 20.483 11.558 1.00 0.00 94 GLY A O 5
ATOM 7348 N N . PRO A 1 95 ? -9.981 19.759 13.732 1.00 0.00 95 PRO A N 5
ATOM 7349 C CA . PRO A 1 95 ? -11.196 20.452 14.124 1.00 0.00 95 PRO A CA 5
ATOM 7350 C C . PRO A 1 95 ? -10.947 21.954 14.276 1.00 0.00 95 PRO A C 5
ATOM 7351 O O . PRO A 1 95 ? -10.889 22.467 15.393 1.00 0.00 95 PRO A O 5
ATOM 7362 N N . SER A 1 96 ? -10.807 22.616 13.138 1.00 0.00 96 SER A N 5
ATOM 7363 C CA . SER A 1 96 ? -10.566 24.049 13.131 1.00 0.00 96 SER A CA 5
ATOM 7364 C C . SER A 1 96 ? -11.060 24.657 11.816 1.00 0.00 96 SER A C 5
ATOM 7365 O O . SER A 1 96 ? -11.036 24.000 10.777 1.00 0.00 96 SER A O 5
ATOM 7373 N N . SER A 1 97 ? -11.498 25.904 11.905 1.00 0.00 97 SER A N 5
ATOM 7374 C CA . SER A 1 97 ? -11.997 26.607 10.736 1.00 0.00 97 SER A CA 5
ATOM 7375 C C . SER A 1 97 ? -10.924 27.555 10.197 1.00 0.00 97 SER A C 5
ATOM 7376 O O . SER A 1 97 ? -10.910 28.738 10.533 1.00 0.00 97 SER A O 5
ATOM 7384 N N . GLY A 1 98 ? -10.050 26.999 9.370 1.00 0.00 98 GLY A N 5
ATOM 7385 C CA . GLY A 1 98 ? -8.976 27.780 8.782 1.00 0.00 98 GLY A CA 5
ATOM 7386 C C . GLY A 1 98 ? -9.322 28.199 7.351 1.00 0.00 98 GLY A C 5
ATOM 7387 O O . GLY A 1 98 ? -9.136 29.356 6.977 1.00 0.00 98 GLY A O 5
ATOM 7391 N N . GLY A 1 1 ? 5.097 10.674 -10.756 1.00 0.00 1 GLY A N 6
ATOM 7392 C CA . GLY A 1 1 ? 4.617 12.043 -10.839 1.00 0.00 1 GLY A CA 6
ATOM 7393 C C . GLY A 1 1 ? 5.081 12.861 -9.632 1.00 0.00 1 GLY A C 6
ATOM 7394 O O . GLY A 1 1 ? 5.791 13.853 -9.786 1.00 0.00 1 GLY A O 6
ATOM 7398 N N . SER A 1 2 ? 4.662 12.414 -8.457 1.00 0.00 2 SER A N 6
ATOM 7399 C CA . SER A 1 2 ? 5.026 13.092 -7.225 1.00 0.00 2 SER A CA 6
ATOM 7400 C C . SER A 1 2 ? 6.525 12.934 -6.964 1.00 0.00 2 SER A C 6
ATOM 7401 O O . SER A 1 2 ? 7.095 11.874 -7.220 1.00 0.00 2 SER A O 6
ATOM 7409 N N . SER A 1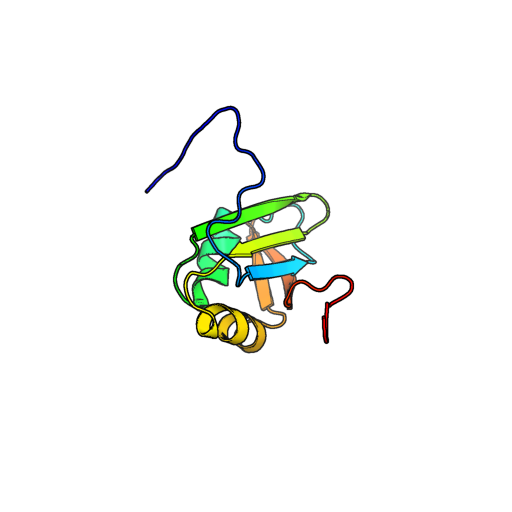 3 ? 7.121 14.003 -6.457 1.00 0.00 3 SER A N 6
ATOM 7410 C CA . SER A 1 3 ? 8.543 13.996 -6.159 1.00 0.00 3 SER A CA 6
ATOM 7411 C C . SER A 1 3 ? 8.831 14.906 -4.963 1.00 0.00 3 SER A C 6
ATOM 7412 O O . SER A 1 3 ? 8.386 16.052 -4.928 1.00 0.00 3 SER A O 6
ATOM 7420 N N . GLY A 1 4 ? 9.575 14.361 -4.011 1.00 0.00 4 GLY A N 6
ATOM 7421 C CA . GLY A 1 4 ? 9.927 15.109 -2.816 1.00 0.00 4 GLY A CA 6
ATOM 7422 C C . GLY A 1 4 ? 9.539 14.338 -1.553 1.00 0.00 4 GLY A C 6
ATOM 7423 O O . GLY A 1 4 ? 9.407 13.115 -1.583 1.00 0.00 4 GLY A O 6
ATOM 7427 N N . SER A 1 5 ? 9.369 15.085 -0.472 1.00 0.00 5 SER A N 6
ATOM 7428 C CA . SER A 1 5 ? 8.999 14.487 0.800 1.00 0.00 5 SER A CA 6
ATOM 7429 C C . SER A 1 5 ? 8.313 15.528 1.687 1.00 0.00 5 SER A C 6
ATOM 7430 O O . SER A 1 5 ? 8.969 16.203 2.480 1.00 0.00 5 SER A O 6
ATOM 7438 N N . SER A 1 6 ? 7.002 15.625 1.525 1.00 0.00 6 SER A N 6
ATOM 7439 C CA . SER A 1 6 ? 6.219 16.572 2.301 1.00 0.00 6 SER A CA 6
ATOM 7440 C C . SER A 1 6 ? 6.689 18.000 2.013 1.00 0.00 6 SER A C 6
ATOM 7441 O O . SER A 1 6 ? 7.786 18.388 2.411 1.00 0.00 6 SER A O 6
ATOM 7449 N N . GLY A 1 7 ? 5.835 18.742 1.323 1.00 0.00 7 GLY A N 6
ATOM 7450 C CA . GLY A 1 7 ? 6.149 20.117 0.977 1.00 0.00 7 GLY A CA 6
ATOM 7451 C C . GLY A 1 7 ? 6.562 20.233 -0.492 1.00 0.00 7 GLY A C 6
ATOM 7452 O O . GLY A 1 7 ? 7.082 19.281 -1.071 1.00 0.00 7 GLY A O 6
ATOM 7456 N N . GLY A 1 8 ? 6.314 21.408 -1.052 1.00 0.00 8 GLY A N 6
ATOM 7457 C CA . GLY A 1 8 ? 6.653 21.660 -2.443 1.00 0.00 8 GLY A CA 6
ATOM 7458 C C . GLY A 1 8 ? 5.419 22.089 -3.239 1.00 0.00 8 GLY A C 6
ATOM 7459 O O . GLY A 1 8 ? 4.604 22.872 -2.753 1.00 0.00 8 GLY A O 6
ATOM 7463 N N . PRO A 1 9 ? 5.318 21.544 -4.481 1.00 0.00 9 PRO A N 6
ATOM 7464 C CA . PRO A 1 9 ? 4.197 21.863 -5.349 1.00 0.00 9 PRO A CA 6
ATOM 7465 C C . PRO A 1 9 ? 2.928 21.142 -4.891 1.00 0.00 9 PRO A C 6
ATOM 7466 O O . PRO A 1 9 ? 3.000 20.116 -4.216 1.00 0.00 9 PRO A O 6
ATOM 7477 N N . PRO A 1 10 ? 1.763 21.722 -5.288 1.00 0.00 10 PRO A N 6
ATOM 7478 C CA . PRO A 1 10 ? 0.479 21.147 -4.926 1.00 0.00 10 PRO A CA 6
ATOM 7479 C C . PRO A 1 10 ? 0.182 19.900 -5.761 1.00 0.00 10 PRO A C 6
ATOM 7480 O O . PRO A 1 10 ? 0.227 19.946 -6.990 1.00 0.00 10 PRO A O 6
ATOM 7491 N N . THR A 1 11 ? -0.115 18.815 -5.061 1.00 0.00 11 THR A N 6
ATOM 7492 C CA . THR A 1 11 ? -0.419 17.558 -5.723 1.00 0.00 11 THR A CA 6
ATOM 7493 C C . THR A 1 11 ? -1.933 17.379 -5.859 1.00 0.00 11 THR A C 6
ATOM 7494 O O . THR A 1 11 ? -2.602 16.973 -4.911 1.00 0.00 11 THR A O 6
ATOM 7505 N N . ARG A 1 12 ? -2.429 17.692 -7.048 1.00 0.00 12 ARG A N 6
ATOM 7506 C CA . ARG A 1 12 ? -3.851 17.572 -7.320 1.00 0.00 12 ARG A CA 6
ATOM 7507 C C . ARG A 1 12 ? -4.110 16.413 -8.285 1.00 0.00 12 ARG A C 6
ATOM 7508 O O . ARG A 1 12 ? -4.238 16.620 -9.490 1.00 0.00 12 ARG A O 6
ATOM 7529 N N . ARG A 1 13 ? -4.179 15.217 -7.718 1.00 0.00 13 ARG A N 6
ATOM 7530 C CA . ARG A 1 13 ? -4.420 14.025 -8.512 1.00 0.00 13 ARG A CA 6
ATOM 7531 C C . ARG A 1 13 ? -5.626 13.258 -7.966 1.00 0.00 13 ARG A C 6
ATOM 7532 O O . ARG A 1 13 ? -6.289 13.717 -7.036 1.00 0.00 13 ARG A O 6
ATOM 7553 N N . SER A 1 14 ? -5.875 12.104 -8.567 1.00 0.00 14 SER A N 6
ATOM 7554 C CA . SER A 1 14 ? -6.990 11.270 -8.152 1.00 0.00 14 SER A CA 6
ATOM 7555 C C . SER A 1 14 ? -7.125 11.296 -6.628 1.00 0.00 14 SER A C 6
ATOM 7556 O O . SER A 1 14 ? -6.160 11.037 -5.911 1.00 0.00 14 SER A O 6
ATOM 7564 N N . ASP A 1 15 ? -8.331 11.612 -6.178 1.00 0.00 15 ASP A N 6
ATOM 7565 C CA . ASP A 1 15 ? -8.604 11.675 -4.753 1.00 0.00 15 ASP A CA 6
ATOM 7566 C C . ASP A 1 15 ? -9.154 10.327 -4.282 1.00 0.00 15 ASP A C 6
ATOM 7567 O O . ASP A 1 15 ? -10.331 10.216 -3.945 1.00 0.00 15 ASP A O 6
ATOM 7576 N N . PHE A 1 16 ? -8.274 9.336 -4.275 1.00 0.00 16 PHE A N 6
ATOM 7577 C CA . PHE A 1 16 ? -8.657 7.999 -3.852 1.00 0.00 16 PHE A CA 6
ATOM 7578 C C . PHE A 1 16 ? -7.424 7.157 -3.517 1.00 0.00 16 PHE A C 6
ATOM 7579 O O . PHE A 1 16 ? -6.758 6.642 -4.414 1.00 0.00 16 PHE A O 6
ATOM 7596 N N . ARG A 1 17 ? -7.159 7.043 -2.224 1.00 0.00 17 ARG A N 6
ATOM 7597 C CA . ARG A 1 17 ? -6.018 6.272 -1.760 1.00 0.00 17 ARG A CA 6
ATOM 7598 C C . ARG A 1 17 ? -6.456 5.267 -0.693 1.00 0.00 17 ARG A C 6
ATOM 7599 O O . ARG A 1 17 ? -7.627 5.224 -0.318 1.00 0.00 17 ARG A O 6
ATOM 7620 N N . VAL A 1 18 ? -5.492 4.482 -0.233 1.00 0.00 18 VAL A N 6
ATOM 7621 C CA . VAL A 1 18 ? -5.764 3.481 0.784 1.00 0.00 18 VAL A CA 6
ATOM 7622 C C . VAL A 1 18 ? -4.614 3.460 1.793 1.00 0.00 18 VAL A C 6
ATOM 7623 O O . VAL A 1 18 ? -3.455 3.291 1.416 1.00 0.00 18 VAL A O 6
ATOM 7636 N N . LEU A 1 19 ? -4.974 3.634 3.056 1.00 0.00 19 LEU A N 6
ATOM 7637 C CA . LEU A 1 19 ? -3.987 3.638 4.122 1.00 0.00 19 LEU A CA 6
ATOM 7638 C C . LEU A 1 19 ? -3.700 2.197 4.550 1.00 0.00 19 LEU A C 6
ATOM 7639 O O . LEU A 1 19 ? -4.622 1.435 4.835 1.00 0.00 19 LEU A O 6
ATOM 7655 N N . VAL A 1 20 ? -2.417 1.868 4.581 1.00 0.00 20 VAL A N 6
ATOM 7656 C CA . VAL A 1 20 ? -1.996 0.532 4.969 1.00 0.00 20 VAL A CA 6
ATOM 7657 C C . VAL A 1 20 ? -1.186 0.614 6.264 1.00 0.00 20 VAL A C 6
ATOM 7658 O O . VAL A 1 20 ? -0.314 1.470 6.402 1.00 0.00 20 VAL A O 6
ATOM 7671 N N . SER A 1 21 ? -1.504 -0.289 7.181 1.00 0.00 21 SER A N 6
ATOM 7672 C CA . SER A 1 21 ? -0.816 -0.330 8.460 1.00 0.00 21 SER A CA 6
ATOM 7673 C C . SER A 1 21 ? -0.628 -1.781 8.907 1.00 0.00 21 SER A C 6
ATOM 7674 O O . SER A 1 21 ? -1.438 -2.646 8.578 1.00 0.00 21 SER A O 6
ATOM 7682 N N . GLY A 1 22 ? 0.447 -2.004 9.649 1.00 0.00 22 GLY A N 6
ATOM 7683 C CA . GLY A 1 22 ? 0.753 -3.335 10.143 1.00 0.00 22 GLY A CA 6
ATOM 7684 C C . GLY A 1 22 ? 1.649 -4.093 9.162 1.00 0.00 22 GLY A C 6
ATOM 7685 O O . GLY A 1 22 ? 1.383 -5.249 8.838 1.00 0.00 22 GLY A O 6
ATOM 7689 N N . LEU A 1 23 ? 2.693 -3.409 8.715 1.00 0.00 23 LEU A N 6
ATOM 7690 C CA . LEU A 1 23 ? 3.630 -4.003 7.777 1.00 0.00 23 LEU A CA 6
ATOM 7691 C C . LEU A 1 23 ? 4.810 -4.597 8.548 1.00 0.00 23 LEU A C 6
ATOM 7692 O O . LEU A 1 23 ? 5.089 -4.188 9.674 1.00 0.00 23 LEU A O 6
ATOM 7708 N N . PRO A 1 24 ? 5.490 -5.577 7.894 1.00 0.00 24 PRO A N 6
ATOM 7709 C CA . PRO A 1 24 ? 6.634 -6.231 8.507 1.00 0.00 24 PRO A CA 6
ATOM 7710 C C . PRO A 1 24 ? 7.862 -5.318 8.487 1.00 0.00 24 PRO A C 6
ATOM 7711 O O . PRO A 1 24 ? 7.840 -4.255 7.869 1.00 0.00 24 PRO A O 6
ATOM 7722 N N . PRO A 1 25 ? 8.932 -5.779 9.189 1.00 0.00 25 PRO A N 6
ATOM 7723 C CA . PRO A 1 25 ? 10.167 -5.017 9.258 1.00 0.00 25 PRO A CA 6
ATOM 7724 C C . PRO A 1 25 ? 10.944 -5.113 7.944 1.00 0.00 25 PRO A C 6
ATOM 7725 O O . PRO A 1 25 ? 11.809 -4.282 7.668 1.00 0.00 25 PRO A O 6
ATOM 7736 N N . SER A 1 26 ? 10.608 -6.133 7.167 1.00 0.00 26 SER A N 6
ATOM 7737 C CA . SER A 1 26 ? 11.264 -6.348 5.889 1.00 0.00 26 SER A CA 6
ATOM 7738 C C . SER A 1 26 ? 10.330 -5.943 4.747 1.00 0.00 26 SER A C 6
ATOM 7739 O O . SER A 1 26 ? 10.750 -5.868 3.593 1.00 0.00 26 SER A O 6
ATOM 7747 N N . GLY A 1 27 ? 9.080 -5.693 5.108 1.00 0.00 27 GLY A N 6
ATOM 7748 C CA . GLY A 1 27 ? 8.082 -5.298 4.128 1.00 0.00 27 GLY A CA 6
ATOM 7749 C C . GLY A 1 27 ? 8.539 -4.065 3.347 1.00 0.00 27 GLY A C 6
ATOM 7750 O O . GLY A 1 27 ? 9.199 -3.185 3.898 1.00 0.00 27 GLY A O 6
ATOM 7754 N N . SER A 1 28 ? 8.171 -4.040 2.074 1.00 0.00 28 SER A N 6
ATOM 7755 C CA . SER A 1 28 ? 8.535 -2.930 1.211 1.00 0.00 28 SER A CA 6
ATOM 7756 C C . SER A 1 28 ? 7.291 -2.383 0.508 1.00 0.00 28 SER A C 6
ATOM 7757 O O . SER A 1 28 ? 6.180 -2.853 0.750 1.00 0.00 28 SER A O 6
ATOM 7765 N N . TRP A 1 29 ? 7.518 -1.398 -0.348 1.00 0.00 29 TRP A N 6
ATOM 7766 C CA . TRP A 1 29 ? 6.429 -0.782 -1.087 1.00 0.00 29 TRP A CA 6
ATOM 7767 C C . TRP A 1 29 ? 6.232 -1.572 -2.382 1.00 0.00 29 TRP A C 6
ATOM 7768 O O . TRP A 1 29 ? 5.104 -1.745 -2.842 1.00 0.00 29 TRP A O 6
ATOM 7789 N N . GLN A 1 30 ? 7.346 -2.029 -2.935 1.00 0.00 30 GLN A N 6
ATOM 7790 C CA . GLN A 1 30 ? 7.309 -2.796 -4.168 1.00 0.00 30 GLN A CA 6
ATOM 7791 C C . GLN A 1 30 ? 6.234 -3.881 -4.087 1.00 0.00 30 GLN A C 6
ATOM 7792 O O . GLN A 1 30 ? 5.204 -3.791 -4.754 1.00 0.00 30 GLN A O 6
ATOM 7806 N N . ASP A 1 31 ? 6.509 -4.883 -3.264 1.00 0.00 31 ASP A N 6
ATOM 7807 C CA . ASP A 1 31 ? 5.578 -5.984 -3.087 1.00 0.00 31 ASP A CA 6
ATOM 7808 C C . ASP A 1 31 ? 4.214 -5.431 -2.670 1.00 0.00 31 ASP A C 6
ATOM 7809 O O . ASP A 1 31 ? 3.194 -5.769 -3.267 1.00 0.00 31 ASP A O 6
ATOM 7818 N N . LEU A 1 32 ? 4.241 -4.588 -1.647 1.00 0.00 32 LEU A N 6
ATOM 7819 C CA . LEU A 1 32 ? 3.019 -3.985 -1.143 1.00 0.00 32 LEU A CA 6
ATOM 7820 C C . LEU A 1 32 ? 2.178 -3.486 -2.320 1.00 0.00 32 LEU A C 6
ATOM 7821 O O . LEU A 1 32 ? 0.975 -3.738 -2.379 1.00 0.00 32 LEU A O 6
ATOM 7837 N N . LYS A 1 33 ? 2.844 -2.788 -3.228 1.00 0.00 33 LYS A N 6
ATOM 7838 C CA . LYS A 1 33 ? 2.173 -2.252 -4.400 1.00 0.00 33 LYS A CA 6
ATOM 7839 C C . LYS A 1 33 ? 1.467 -3.388 -5.142 1.00 0.00 33 LYS A C 6
ATOM 7840 O O . LYS A 1 33 ? 0.238 -3.456 -5.157 1.00 0.00 33 LYS A O 6
ATOM 7859 N N . ASP A 1 34 ? 2.273 -4.252 -5.740 1.00 0.00 34 ASP A N 6
ATOM 7860 C CA . ASP A 1 34 ? 1.741 -5.382 -6.483 1.00 0.00 34 ASP A CA 6
ATOM 7861 C C . ASP A 1 34 ? 0.537 -5.958 -5.734 1.00 0.00 34 ASP A C 6
ATOM 7862 O O . ASP A 1 34 ? -0.444 -6.368 -6.351 1.00 0.00 34 ASP A O 6
ATOM 7871 N N . HIS A 1 35 ? 0.652 -5.969 -4.414 1.00 0.00 35 HIS A N 6
ATOM 7872 C CA . HIS A 1 35 ? -0.414 -6.487 -3.574 1.00 0.00 35 HIS A CA 6
ATOM 7873 C C . HIS A 1 35 ? -1.627 -5.558 -3.652 1.00 0.00 35 HIS A C 6
ATOM 7874 O O . HIS A 1 35 ? -2.753 -6.016 -3.837 1.00 0.00 35 HIS A O 6
ATOM 7888 N N . MET A 1 36 ? -1.355 -4.269 -3.506 1.00 0.00 36 MET A N 6
ATOM 7889 C CA . MET A 1 36 ? -2.410 -3.272 -3.558 1.00 0.00 36 MET A CA 6
ATOM 7890 C C . MET A 1 36 ? -3.004 -3.175 -4.964 1.00 0.00 36 MET A C 6
ATOM 7891 O O . MET A 1 36 ? -4.220 -3.069 -5.122 1.00 0.00 36 MET A O 6
ATOM 7905 N N . ARG A 1 37 ? -2.120 -3.215 -5.950 1.00 0.00 37 ARG A N 6
ATOM 7906 C CA . ARG A 1 37 ? -2.543 -3.133 -7.338 1.00 0.00 37 ARG A CA 6
ATOM 7907 C C . ARG A 1 37 ? -3.827 -3.937 -7.550 1.00 0.00 37 ARG A C 6
ATOM 7908 O O . ARG A 1 37 ? -4.623 -3.621 -8.433 1.00 0.00 37 ARG A O 6
ATOM 7929 N N . GLU A 1 38 ? -3.989 -4.962 -6.726 1.00 0.00 38 GLU A N 6
ATOM 7930 C CA . GLU A 1 38 ? -5.163 -5.813 -6.812 1.00 0.00 38 GLU A CA 6
ATOM 7931 C C . GLU A 1 38 ? -6.369 -5.007 -7.298 1.00 0.00 38 GLU A C 6
ATOM 7932 O O . GLU A 1 38 ? -7.160 -5.492 -8.105 1.00 0.00 38 GLU A O 6
ATOM 7944 N N . ALA A 1 39 ? -6.472 -3.789 -6.786 1.00 0.00 39 ALA A N 6
ATOM 7945 C CA . ALA A 1 39 ? -7.568 -2.911 -7.158 1.00 0.00 39 ALA A CA 6
ATOM 7946 C C . ALA A 1 39 ? -7.495 -2.619 -8.658 1.00 0.00 39 ALA A C 6
ATOM 7947 O O . ALA A 1 39 ? -8.201 -3.241 -9.450 1.00 0.00 39 ALA A O 6
ATOM 7954 N N . GLY A 1 40 ? -6.635 -1.671 -9.003 1.00 0.00 40 GLY A N 6
ATOM 7955 C CA . GLY A 1 40 ? -6.461 -1.289 -10.394 1.00 0.00 40 GLY A CA 6
ATOM 7956 C C . GLY A 1 40 ? -5.029 -0.819 -10.658 1.00 0.00 40 GLY A C 6
ATOM 7957 O O . GLY A 1 40 ? -4.075 -1.554 -10.409 1.00 0.00 40 GLY A O 6
ATOM 7961 N N . ASP A 1 41 ? -4.925 0.403 -11.159 1.00 0.00 41 ASP A N 6
ATOM 7962 C CA . ASP A 1 41 ? -3.625 0.980 -11.460 1.00 0.00 41 ASP A CA 6
ATOM 7963 C C . ASP A 1 41 ? -3.165 1.834 -10.277 1.00 0.00 41 ASP A C 6
ATOM 7964 O O . ASP A 1 41 ? -3.936 2.631 -9.745 1.00 0.00 41 ASP A O 6
ATOM 7973 N N . VAL A 1 42 ? -1.910 1.639 -9.900 1.00 0.00 42 VAL A N 6
ATOM 7974 C CA . VAL A 1 42 ? -1.338 2.381 -8.790 1.00 0.00 42 VAL A CA 6
ATOM 7975 C C . VAL A 1 42 ? -0.410 3.470 -9.334 1.00 0.00 42 VAL A C 6
ATOM 7976 O O . VAL A 1 42 ? 0.600 3.169 -9.969 1.00 0.00 42 VAL A O 6
ATOM 7989 N N . CYS A 1 43 ? -0.786 4.711 -9.065 1.00 0.00 43 CYS A N 6
ATOM 7990 C CA . CYS A 1 43 ? 0.000 5.846 -9.519 1.00 0.00 43 CYS A CA 6
ATOM 7991 C C . CYS A 1 43 ? 0.960 6.246 -8.398 1.00 0.00 43 CYS A C 6
ATOM 7992 O O . CYS A 1 43 ? 2.001 6.850 -8.652 1.00 0.00 43 CYS A O 6
ATOM 8000 N N . TYR A 1 44 ? 0.576 5.892 -7.180 1.00 0.00 44 TYR A N 6
ATOM 8001 C CA . TYR A 1 44 ? 1.390 6.207 -6.018 1.00 0.00 44 TYR A CA 6
ATOM 8002 C C . TYR A 1 44 ? 1.607 4.967 -5.148 1.00 0.00 44 TYR A C 6
ATOM 8003 O O . TYR A 1 44 ? 0.678 4.194 -4.920 1.00 0.00 44 TYR A O 6
ATOM 8021 N N . ALA A 1 45 ? 2.840 4.815 -4.686 1.00 0.00 45 ALA A N 6
ATOM 8022 C CA . ALA A 1 45 ? 3.190 3.682 -3.847 1.00 0.00 45 ALA A CA 6
ATOM 8023 C C . ALA A 1 45 ? 4.352 4.072 -2.931 1.00 0.00 45 ALA A C 6
ATOM 8024 O O . ALA A 1 45 ? 5.459 4.331 -3.402 1.00 0.00 45 ALA A O 6
ATOM 8031 N N . ASP A 1 46 ? 4.061 4.101 -1.639 1.00 0.00 46 ASP A N 6
ATOM 8032 C CA . ASP A 1 46 ? 5.068 4.454 -0.653 1.00 0.00 46 ASP A CA 6
ATOM 8033 C C . ASP A 1 46 ? 4.833 3.644 0.623 1.00 0.00 46 ASP A C 6
ATOM 8034 O O . ASP A 1 46 ? 3.730 3.151 0.855 1.00 0.00 46 ASP A O 6
ATOM 8043 N N . VAL A 1 47 ? 5.887 3.531 1.418 1.00 0.00 47 VAL A N 6
ATOM 8044 C CA . VAL A 1 47 ? 5.809 2.789 2.665 1.00 0.00 47 VAL A CA 6
ATOM 8045 C C . VAL A 1 47 ? 6.575 3.546 3.752 1.00 0.00 47 VAL A C 6
ATOM 8046 O O . VAL A 1 47 ? 7.638 4.107 3.492 1.00 0.00 47 VAL A O 6
ATOM 8059 N N . GLN A 1 48 ? 6.004 3.536 4.948 1.00 0.00 48 GLN A N 6
ATOM 8060 C CA . GLN A 1 48 ? 6.620 4.214 6.076 1.00 0.00 48 GLN A CA 6
ATOM 8061 C C . GLN A 1 48 ? 7.153 3.193 7.083 1.00 0.00 48 GLN A C 6
ATOM 8062 O O . GLN A 1 48 ? 6.760 2.027 7.057 1.00 0.00 48 GLN A O 6
ATOM 8076 N N . LYS A 1 49 ? 8.039 3.667 7.946 1.00 0.00 49 LYS A N 6
ATOM 8077 C CA . LYS A 1 49 ? 8.630 2.809 8.960 1.00 0.00 49 LYS A CA 6
ATOM 8078 C C . LYS A 1 49 ? 7.533 2.314 9.904 1.00 0.00 49 LYS A C 6
ATOM 8079 O O . LYS A 1 49 ? 6.359 2.631 9.719 1.00 0.00 49 LYS A O 6
ATOM 8098 N N . ASP A 1 50 ? 7.955 1.545 10.898 1.00 0.00 50 ASP A N 6
ATOM 8099 C CA . ASP A 1 50 ? 7.023 1.003 11.872 1.00 0.00 50 ASP A CA 6
ATOM 8100 C C . ASP A 1 50 ? 6.225 -0.133 11.230 1.00 0.00 50 ASP A C 6
ATOM 8101 O O . ASP A 1 50 ? 6.255 -1.266 11.710 1.00 0.00 50 ASP A O 6
ATOM 8110 N N . GLY A 1 51 ? 5.529 0.208 10.156 1.00 0.00 51 GLY A N 6
ATOM 8111 C CA . GLY A 1 51 ? 4.724 -0.770 9.443 1.00 0.00 51 GLY A CA 6
ATOM 8112 C C . GLY A 1 51 ? 3.513 -0.107 8.784 1.00 0.00 51 GLY A C 6
ATOM 8113 O O . GLY A 1 51 ? 2.402 -0.630 8.852 1.00 0.00 51 GLY A O 6
ATOM 8117 N N . MET A 1 52 ? 3.769 1.034 8.161 1.00 0.00 52 MET A N 6
ATOM 8118 C CA . MET A 1 52 ? 2.714 1.773 7.490 1.00 0.00 52 MET A CA 6
ATOM 8119 C C . MET A 1 52 ? 2.889 1.722 5.971 1.00 0.00 52 MET A C 6
ATOM 8120 O O . MET A 1 52 ? 3.946 1.332 5.477 1.00 0.00 52 MET A O 6
ATOM 8134 N N . GLY A 1 53 ? 1.836 2.120 5.272 1.00 0.00 53 GLY A N 6
ATOM 8135 C CA . GLY A 1 53 ? 1.860 2.124 3.819 1.00 0.00 53 GLY A CA 6
ATOM 8136 C C . GLY A 1 53 ? 0.806 3.080 3.256 1.00 0.00 53 GLY A C 6
ATOM 8137 O O . GLY A 1 53 ? -0.140 3.446 3.951 1.00 0.00 53 GLY A O 6
ATOM 8141 N N . MET A 1 54 ? 1.006 3.458 2.002 1.00 0.00 54 MET A N 6
ATOM 8142 C CA . MET A 1 54 ? 0.085 4.364 1.337 1.00 0.00 54 MET A CA 6
ATOM 8143 C C . MET A 1 54 ? 0.105 4.152 -0.178 1.00 0.00 54 MET A C 6
ATOM 8144 O O . MET A 1 54 ? 1.171 4.110 -0.789 1.00 0.00 54 MET A O 6
ATOM 8158 N N . VAL A 1 55 ? -1.088 4.024 -0.740 1.00 0.00 55 VAL A N 6
ATOM 8159 C CA . VAL A 1 55 ? -1.222 3.818 -2.172 1.00 0.00 55 VAL A CA 6
ATOM 8160 C C . VAL A 1 55 ? -2.389 4.655 -2.697 1.00 0.00 55 VAL A C 6
ATOM 8161 O O . VAL A 1 55 ? -3.411 4.791 -2.026 1.00 0.00 55 VAL A O 6
ATOM 8174 N N . GLU A 1 56 ? -2.199 5.195 -3.893 1.00 0.00 56 GLU A N 6
ATOM 8175 C CA . GLU A 1 56 ? -3.224 6.015 -4.515 1.00 0.00 56 GLU A CA 6
ATOM 8176 C C . GLU A 1 56 ? -3.701 5.370 -5.818 1.00 0.00 56 GLU A C 6
ATOM 8177 O O . GLU A 1 56 ? -2.900 4.824 -6.575 1.00 0.00 56 GLU A O 6
ATOM 8189 N N . TYR A 1 57 ? -5.005 5.453 -6.039 1.00 0.00 57 TYR A N 6
ATOM 8190 C CA . TYR A 1 57 ? -5.599 4.885 -7.238 1.00 0.00 57 TYR A CA 6
ATOM 8191 C C . TYR A 1 57 ? -6.105 5.984 -8.173 1.00 0.00 57 TYR A C 6
ATOM 8192 O O . TYR A 1 57 ? -6.160 7.152 -7.792 1.00 0.00 57 TYR A O 6
ATOM 8210 N N . LEU A 1 58 ? -6.462 5.571 -9.381 1.00 0.00 58 LEU A N 6
ATOM 8211 C CA . LEU A 1 58 ? -6.962 6.506 -10.374 1.00 0.00 58 LEU A CA 6
ATOM 8212 C C . LEU A 1 58 ? -8.492 6.503 -10.346 1.00 0.00 58 LEU A C 6
ATOM 8213 O O . LEU A 1 58 ? -9.122 7.542 -10.537 1.00 0.00 58 LEU A O 6
ATOM 8229 N N . ARG A 1 59 ? -9.046 5.323 -10.107 1.00 0.00 59 ARG A N 6
ATOM 8230 C CA . ARG A 1 59 ? -10.490 5.171 -10.052 1.00 0.00 59 ARG A CA 6
ATOM 8231 C C . ARG A 1 59 ? -10.951 5.010 -8.602 1.00 0.00 59 ARG A C 6
ATOM 8232 O O . ARG A 1 59 ? -10.308 4.318 -7.815 1.00 0.00 59 ARG A O 6
ATOM 8253 N N . LYS A 1 60 ? -12.063 5.661 -8.293 1.00 0.00 60 LYS A N 6
ATOM 8254 C CA . LYS A 1 60 ? -12.619 5.600 -6.952 1.00 0.00 60 LYS A CA 6
ATOM 8255 C C . LYS A 1 60 ? -12.911 4.141 -6.593 1.00 0.00 60 LYS A C 6
ATOM 8256 O O . LYS A 1 60 ? -12.413 3.634 -5.589 1.00 0.00 60 LYS A O 6
ATOM 8275 N N . GLU A 1 61 ? -13.718 3.509 -7.432 1.00 0.00 61 GLU A N 6
ATOM 8276 C CA . GLU A 1 61 ? -14.083 2.119 -7.216 1.00 0.00 61 GLU A CA 6
ATOM 8277 C C . GLU A 1 61 ? -12.846 1.296 -6.850 1.00 0.00 61 GLU A C 6
ATOM 8278 O O . GLU A 1 61 ? -12.839 0.595 -5.840 1.00 0.00 61 GLU A O 6
ATOM 8290 N N . ASP A 1 62 ? -11.829 1.409 -7.692 1.00 0.00 62 ASP A N 6
ATOM 8291 C CA . ASP A 1 62 ? -10.590 0.685 -7.470 1.00 0.00 62 ASP A CA 6
ATOM 8292 C C . ASP A 1 62 ? -10.163 0.848 -6.010 1.00 0.00 62 ASP A C 6
ATOM 8293 O O . ASP A 1 62 ? -9.641 -0.087 -5.404 1.00 0.00 62 ASP A O 6
ATOM 8302 N N . MET A 1 63 ? -10.400 2.042 -5.488 1.00 0.00 63 MET A N 6
ATOM 8303 C CA . MET A 1 63 ? -10.047 2.340 -4.110 1.00 0.00 63 MET A CA 6
ATOM 8304 C C . MET A 1 63 ? -10.831 1.455 -3.139 1.00 0.00 63 MET A C 6
ATOM 8305 O O . MET A 1 63 ? -10.255 0.598 -2.470 1.00 0.00 63 MET A O 6
ATOM 8319 N N . GLU A 1 64 ? -12.134 1.691 -3.093 1.00 0.00 64 GLU A N 6
ATOM 8320 C CA . GLU A 1 64 ? -13.003 0.926 -2.216 1.00 0.00 64 GLU A CA 6
ATOM 8321 C C . GLU A 1 64 ? -12.802 -0.573 -2.445 1.00 0.00 64 GLU A C 6
ATOM 8322 O O . GLU A 1 64 ? -12.801 -1.355 -1.495 1.00 0.00 64 GLU A O 6
ATOM 8334 N N . TYR A 1 65 ? -12.637 -0.929 -3.710 1.00 0.00 65 TYR A N 6
ATOM 8335 C CA . TYR A 1 65 ? -12.435 -2.321 -4.076 1.00 0.00 65 TYR A CA 6
ATOM 8336 C C . TYR A 1 65 ? -11.323 -2.953 -3.236 1.00 0.00 65 TYR A C 6
ATOM 8337 O O . TYR A 1 65 ? -11.585 -3.821 -2.406 1.00 0.00 65 TYR A O 6
ATOM 8355 N N . ALA A 1 66 ? -10.105 -2.492 -3.482 1.00 0.00 66 ALA A N 6
ATOM 8356 C CA . ALA A 1 66 ? -8.952 -3.001 -2.759 1.00 0.00 66 ALA A CA 6
ATOM 8357 C C . ALA A 1 66 ? -9.185 -2.836 -1.256 1.00 0.00 66 ALA A C 6
ATOM 8358 O O . ALA A 1 66 ? -8.809 -3.702 -0.467 1.00 0.00 66 ALA A O 6
ATOM 8365 N N . LEU A 1 67 ? -9.803 -1.718 -0.904 1.00 0.00 67 LEU A N 6
ATOM 8366 C CA . LEU A 1 67 ? -10.090 -1.429 0.491 1.00 0.00 67 LEU A CA 6
ATOM 8367 C C . LEU A 1 67 ? -10.790 -2.633 1.124 1.00 0.00 67 LEU A C 6
ATOM 8368 O O . LEU A 1 67 ? -10.304 -3.192 2.106 1.00 0.00 67 LEU A O 6
ATOM 8384 N N . ARG A 1 68 ? -11.919 -2.999 0.535 1.00 0.00 68 ARG A N 6
ATOM 8385 C CA . ARG A 1 68 ? -12.690 -4.127 1.029 1.00 0.00 68 ARG A CA 6
ATOM 8386 C C . ARG A 1 68 ? -11.993 -5.442 0.675 1.00 0.00 68 ARG A C 6
ATOM 8387 O O . ARG A 1 68 ? -11.531 -6.162 1.559 1.00 0.00 68 ARG A O 6
ATOM 8408 N N . LYS A 1 69 ? -11.938 -5.716 -0.621 1.00 0.00 69 LYS A N 6
ATOM 8409 C CA . LYS A 1 69 ? -11.305 -6.931 -1.103 1.00 0.00 69 LYS A CA 6
ATOM 8410 C C . LYS A 1 69 ? -10.106 -7.265 -0.212 1.00 0.00 69 LYS A C 6
ATOM 8411 O O . LYS A 1 69 ? -10.062 -8.330 0.403 1.00 0.00 69 LYS A O 6
ATOM 8430 N N . LEU A 1 70 ? -9.164 -6.335 -0.170 1.00 0.00 70 LEU A N 6
ATOM 8431 C CA . LEU A 1 70 ? -7.968 -6.517 0.636 1.00 0.00 70 LEU A CA 6
ATOM 8432 C C . LEU A 1 70 ? -8.349 -6.500 2.118 1.00 0.00 70 LEU A C 6
ATOM 8433 O O . LEU A 1 70 ? -8.155 -7.488 2.824 1.00 0.00 70 LEU A O 6
ATOM 8449 N N . ASP A 1 71 ? -8.886 -5.366 2.545 1.00 0.00 71 ASP A N 6
ATOM 8450 C CA . ASP A 1 71 ? -9.296 -5.208 3.930 1.00 0.00 71 ASP A CA 6
ATOM 8451 C C . ASP A 1 71 ? -8.636 -6.295 4.780 1.00 0.00 71 ASP A C 6
ATOM 8452 O O . ASP A 1 71 ? -9.183 -7.385 4.934 1.00 0.00 71 ASP A O 6
ATOM 8461 N N . ASP A 1 72 ? -7.469 -5.959 5.311 1.00 0.00 72 ASP A N 6
ATOM 8462 C CA . ASP A 1 72 ? -6.728 -6.893 6.142 1.00 0.00 72 ASP A CA 6
ATOM 8463 C C . ASP A 1 72 ? -6.366 -8.128 5.315 1.00 0.00 72 ASP A C 6
ATOM 8464 O O . ASP A 1 72 ? -7.227 -8.957 5.021 1.00 0.00 72 ASP A O 6
ATOM 8473 N N . THR A 1 73 ? -5.092 -8.213 4.963 1.00 0.00 73 THR A N 6
ATOM 8474 C CA . THR A 1 73 ? -4.605 -9.334 4.176 1.00 0.00 73 THR A CA 6
ATOM 8475 C C . THR A 1 73 ? -3.247 -9.804 4.701 1.00 0.00 73 THR A C 6
ATOM 8476 O O . THR A 1 73 ? -2.649 -9.154 5.556 1.00 0.00 73 THR A O 6
ATOM 8487 N N . LYS A 1 74 ? -2.801 -10.931 4.166 1.00 0.00 74 LYS A N 6
ATOM 8488 C CA . LYS A 1 74 ? -1.525 -11.497 4.569 1.00 0.00 74 LYS A CA 6
ATOM 8489 C C . LYS A 1 74 ? -0.440 -11.048 3.588 1.00 0.00 74 LYS A C 6
ATOM 8490 O O . LYS A 1 74 ? -0.299 -11.621 2.509 1.00 0.00 74 LYS A O 6
ATOM 8509 N N . PHE A 1 75 ? 0.299 -10.028 3.998 1.00 0.00 75 PHE A N 6
ATOM 8510 C CA . PHE A 1 75 ? 1.367 -9.496 3.169 1.00 0.00 75 PHE A CA 6
ATOM 8511 C C . PHE A 1 75 ? 2.681 -10.236 3.426 1.00 0.00 75 PHE A C 6
ATOM 8512 O O . PHE A 1 75 ? 3.030 -10.509 4.573 1.00 0.00 75 PHE A O 6
ATOM 8529 N N . ARG A 1 76 ? 3.375 -10.538 2.338 1.00 0.00 76 ARG A N 6
ATOM 8530 C CA . ARG A 1 76 ? 4.644 -11.241 2.431 1.00 0.00 76 ARG A CA 6
ATOM 8531 C C . ARG A 1 76 ? 5.785 -10.341 1.954 1.00 0.00 76 ARG A C 6
ATOM 8532 O O . ARG A 1 76 ? 5.793 -9.898 0.807 1.00 0.00 76 ARG A O 6
ATOM 8553 N N . SER A 1 77 ? 6.722 -10.098 2.859 1.00 0.00 77 SER A N 6
ATOM 8554 C CA . SER A 1 77 ? 7.866 -9.259 2.545 1.00 0.00 77 SER A CA 6
ATOM 8555 C C . SER A 1 77 ? 8.775 -9.969 1.540 1.00 0.00 77 SER A C 6
ATOM 8556 O O . SER A 1 77 ? 8.556 -11.135 1.215 1.00 0.00 77 SER A O 6
ATOM 8564 N N . HIS A 1 78 ? 9.776 -9.236 1.075 1.00 0.00 78 HIS A N 6
ATOM 8565 C CA . HIS A 1 78 ? 10.720 -9.781 0.114 1.00 0.00 78 HIS A CA 6
ATOM 8566 C C . HIS A 1 78 ? 11.659 -10.762 0.817 1.00 0.00 78 HIS A C 6
ATOM 8567 O O . HIS A 1 78 ? 12.406 -11.489 0.163 1.00 0.00 78 HIS A O 6
ATOM 8581 N N . GLU A 1 79 ? 11.592 -10.752 2.140 1.00 0.00 79 GLU A N 6
ATOM 8582 C CA . GLU A 1 79 ? 12.427 -11.632 2.939 1.00 0.00 79 GLU A CA 6
ATOM 8583 C C . GLU A 1 79 ? 11.704 -12.954 3.204 1.00 0.00 79 GLU A C 6
ATOM 8584 O O . GLU A 1 79 ? 12.300 -13.900 3.717 1.00 0.00 79 GLU A O 6
ATOM 8596 N N . GLY A 1 80 ? 10.429 -12.977 2.844 1.00 0.00 80 GLY A N 6
ATOM 8597 C CA . GLY A 1 80 ? 9.618 -14.167 3.037 1.00 0.00 80 GLY A CA 6
ATOM 8598 C C . GLY A 1 80 ? 8.675 -14.000 4.230 1.00 0.00 80 GLY A C 6
ATOM 8599 O O . GLY A 1 80 ? 7.639 -14.659 4.303 1.00 0.00 80 GLY A O 6
ATOM 8603 N N . GLU A 1 81 ? 9.068 -13.115 5.134 1.00 0.00 81 GLU A N 6
ATOM 8604 C CA . GLU A 1 81 ? 8.270 -12.853 6.320 1.00 0.00 81 GLU A CA 6
ATOM 8605 C C . GLU A 1 81 ? 6.828 -12.527 5.928 1.00 0.00 81 GLU A C 6
ATOM 8606 O O . GLU A 1 81 ? 6.566 -12.110 4.801 1.00 0.00 81 GLU A O 6
ATOM 8618 N N . THR A 1 82 ? 5.929 -12.730 6.881 1.00 0.00 82 THR A N 6
ATOM 8619 C CA . THR A 1 82 ? 4.520 -12.463 6.649 1.00 0.00 82 THR A CA 6
ATOM 8620 C C . THR A 1 82 ? 3.964 -11.549 7.743 1.00 0.00 82 THR A C 6
ATOM 8621 O O . THR A 1 82 ? 4.409 -11.603 8.888 1.00 0.00 82 THR A O 6
ATOM 8632 N N . SER A 1 83 ? 2.998 -10.730 7.351 1.00 0.00 83 SER A N 6
ATOM 8633 C CA . SER A 1 83 ? 2.376 -9.806 8.284 1.00 0.00 83 SER A CA 6
ATOM 8634 C C . SER A 1 83 ? 0.959 -9.466 7.818 1.00 0.00 83 SER A C 6
ATOM 8635 O O . SER A 1 83 ? 0.601 -9.723 6.669 1.00 0.00 83 SER A O 6
ATOM 8643 N N . TYR A 1 84 ? 0.191 -8.893 8.732 1.00 0.00 84 TYR A N 6
ATOM 8644 C CA . TYR A 1 84 ? -1.179 -8.515 8.429 1.00 0.00 84 TYR A CA 6
ATOM 8645 C C . TYR A 1 84 ? -1.306 -6.999 8.265 1.00 0.00 84 TYR A C 6
ATOM 8646 O O . TYR A 1 84 ? -1.064 -6.246 9.207 1.00 0.00 84 TYR A O 6
ATOM 8664 N N . ILE A 1 85 ? -1.684 -6.596 7.061 1.00 0.00 85 ILE A N 6
ATOM 8665 C CA . ILE A 1 85 ? -1.846 -5.184 6.761 1.00 0.00 85 ILE A CA 6
ATOM 8666 C C . ILE A 1 85 ? -3.318 -4.896 6.460 1.00 0.00 85 ILE A C 6
ATOM 8667 O O . ILE A 1 85 ? -3.953 -5.622 5.697 1.00 0.00 85 ILE A O 6
ATOM 8683 N N . ARG A 1 86 ? -3.819 -3.835 7.076 1.00 0.00 86 ARG A N 6
ATOM 8684 C CA . ARG A 1 86 ? -5.205 -3.443 6.884 1.00 0.00 86 ARG A CA 6
ATOM 8685 C C . ARG A 1 86 ? -5.307 -2.370 5.797 1.00 0.00 86 ARG A C 6
ATOM 8686 O O . ARG A 1 86 ? -4.331 -1.679 5.509 1.00 0.00 86 ARG A O 6
ATOM 8707 N N . VAL A 1 87 ? -6.497 -2.266 5.224 1.00 0.00 87 VAL A N 6
ATOM 8708 C CA . VAL A 1 87 ? -6.739 -1.290 4.175 1.00 0.00 87 VAL A CA 6
ATOM 8709 C C . VAL A 1 87 ? -7.966 -0.451 4.539 1.00 0.00 87 VAL A C 6
ATOM 8710 O O . VAL A 1 87 ? -9.061 -0.985 4.704 1.00 0.00 87 VAL A O 6
ATOM 8723 N N . TYR A 1 88 ? -7.741 0.850 4.653 1.00 0.00 88 TYR A N 6
ATOM 8724 C CA . TYR A 1 88 ? -8.814 1.768 4.994 1.00 0.00 88 TYR A CA 6
ATOM 8725 C C . TYR A 1 88 ? -8.531 3.170 4.451 1.00 0.00 88 TYR A C 6
ATOM 8726 O O . TYR A 1 88 ? -7.377 3.530 4.224 1.00 0.00 88 TYR A O 6
ATOM 8744 N N . PRO A 1 89 ? -9.632 3.943 4.252 1.00 0.00 89 PRO A N 6
ATOM 8745 C CA . PRO A 1 89 ? -9.513 5.297 3.739 1.00 0.00 89 PRO A CA 6
ATOM 8746 C C . PRO A 1 89 ? -8.996 6.249 4.820 1.00 0.00 89 PRO A C 6
ATOM 8747 O O . PRO A 1 89 ? -8.898 5.874 5.987 1.00 0.00 89 PRO A O 6
ATOM 8758 N N . GLU A 1 90 ? -8.680 7.463 4.393 1.00 0.00 90 GLU A N 6
ATOM 8759 C CA . GLU A 1 90 ? -8.176 8.471 5.309 1.00 0.00 90 GLU A CA 6
ATOM 8760 C C . GLU A 1 90 ? -9.322 9.353 5.810 1.00 0.00 90 GLU A C 6
ATOM 8761 O O . GLU A 1 90 ? -10.470 9.175 5.406 1.00 0.00 90 GLU A O 6
ATOM 8773 N N . ARG A 1 91 ? -8.970 10.286 6.683 1.00 0.00 91 ARG A N 6
ATOM 8774 C CA . ARG A 1 91 ? -9.955 11.196 7.244 1.00 0.00 91 ARG A CA 6
ATOM 8775 C C . ARG A 1 91 ? -9.449 12.638 7.168 1.00 0.00 91 ARG A C 6
ATOM 8776 O O . ARG A 1 91 ? -8.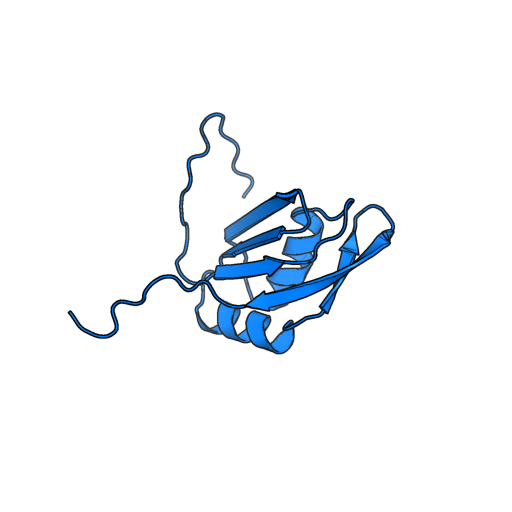379 12.952 7.688 1.00 0.00 91 ARG A O 6
ATOM 8797 N N . SER A 1 92 ? -10.241 13.476 6.516 1.00 0.00 92 SER A N 6
ATOM 8798 C CA . SER A 1 92 ? -9.886 14.877 6.366 1.00 0.00 92 SER A CA 6
ATOM 8799 C C . SER A 1 92 ? -10.991 15.761 6.946 1.00 0.00 92 SER A C 6
ATOM 8800 O O . SER A 1 92 ? -12.141 15.689 6.514 1.00 0.00 92 SER A O 6
ATOM 8808 N N . SER A 1 93 ? -10.605 16.575 7.918 1.00 0.00 93 SER A N 6
ATOM 8809 C CA . SER A 1 93 ? -11.548 17.473 8.562 1.00 0.00 93 SER A CA 6
ATOM 8810 C C . SER A 1 93 ? -10.835 18.752 9.005 1.00 0.00 93 SER A C 6
ATOM 8811 O O . SER A 1 93 ? -9.749 18.693 9.581 1.00 0.00 93 SER A O 6
ATOM 8819 N N . GLY A 1 94 ? -11.474 19.877 8.721 1.00 0.00 94 GLY A N 6
ATOM 8820 C CA . GLY A 1 94 ? -10.914 21.168 9.083 1.00 0.00 94 GLY A CA 6
ATOM 8821 C C . GLY A 1 94 ? -11.559 22.293 8.271 1.00 0.00 94 GLY A C 6
ATOM 8822 O O . GLY A 1 94 ? -11.680 22.191 7.051 1.00 0.00 94 GLY A O 6
ATOM 8826 N N . PRO A 1 95 ? -11.966 23.367 8.999 1.00 0.00 95 PRO A N 6
ATOM 8827 C CA . PRO A 1 95 ? -12.595 24.509 8.359 1.00 0.00 95 PRO A CA 6
ATOM 8828 C C . PRO A 1 95 ? -11.562 25.360 7.617 1.00 0.00 95 PRO A C 6
ATOM 8829 O O . PRO A 1 95 ? -11.805 25.800 6.495 1.00 0.00 95 PRO A O 6
ATOM 8840 N N . SER A 1 96 ? -10.431 25.567 8.276 1.00 0.00 96 SER A N 6
ATOM 8841 C CA . SER A 1 96 ? -9.360 26.357 7.693 1.00 0.00 96 SER A CA 6
ATOM 8842 C C . SER A 1 96 ? -8.116 26.289 8.582 1.00 0.00 96 SER A C 6
ATOM 8843 O O . SER A 1 96 ? -7.049 25.877 8.131 1.00 0.00 96 SER A O 6
ATOM 8851 N N . SER A 1 97 ? -8.296 26.699 9.829 1.00 0.00 97 SER A N 6
ATOM 8852 C CA . SER A 1 97 ? -7.202 26.690 10.785 1.00 0.00 97 SER A CA 6
ATOM 8853 C C . SER A 1 97 ? -7.121 25.327 11.474 1.00 0.00 97 SER A C 6
ATOM 8854 O O . SER A 1 97 ? -8.145 24.731 11.803 1.00 0.00 97 SER A O 6
ATOM 8862 N N . GLY A 1 98 ? -5.892 24.872 11.671 1.00 0.00 98 GLY A N 6
ATOM 8863 C CA . GLY A 1 98 ? -5.663 23.589 12.314 1.00 0.00 98 GLY A CA 6
ATOM 8864 C C . GLY A 1 98 ? -4.698 23.731 13.493 1.00 0.00 98 GLY A C 6
ATOM 8865 O O . GLY A 1 98 ? -5.113 23.681 14.650 1.00 0.00 98 GLY A O 6
ATOM 8869 N N . GLY A 1 1 ? 11.031 33.070 -4.388 1.00 0.00 1 GLY A N 7
ATOM 8870 C CA . GLY A 1 1 ? 11.424 31.818 -3.763 1.00 0.00 1 GLY A CA 7
ATOM 8871 C C . GLY A 1 1 ? 11.524 30.696 -4.798 1.00 0.00 1 GLY A C 7
ATOM 8872 O O . GLY A 1 1 ? 10.535 30.025 -5.088 1.00 0.00 1 GLY A O 7
ATOM 8876 N N . SER A 1 2 ? 12.727 30.528 -5.327 1.00 0.00 2 SER A N 7
ATOM 8877 C CA . SER A 1 2 ? 12.969 29.498 -6.324 1.00 0.00 2 SER A CA 7
ATOM 8878 C C . SER A 1 2 ? 12.697 28.117 -5.725 1.00 0.00 2 SER A C 7
ATOM 8879 O O . SER A 1 2 ? 12.616 27.969 -4.507 1.00 0.00 2 SER A O 7
ATOM 8887 N N . SER A 1 3 ? 12.564 27.140 -6.610 1.00 0.00 3 SER A N 7
ATOM 8888 C CA . SER A 1 3 ? 12.304 25.775 -6.185 1.00 0.00 3 SER A CA 7
ATOM 8889 C C . SER A 1 3 ? 13.118 25.453 -4.931 1.00 0.00 3 SER A C 7
ATOM 8890 O O . SER A 1 3 ? 14.227 25.958 -4.760 1.00 0.00 3 SER A O 7
ATOM 8898 N N . GLY A 1 4 ? 12.537 24.615 -4.085 1.00 0.00 4 GLY A N 7
ATOM 8899 C CA . GLY A 1 4 ? 13.196 24.220 -2.852 1.00 0.00 4 GLY A CA 7
ATOM 8900 C C . GLY A 1 4 ? 12.924 22.748 -2.532 1.00 0.00 4 GLY A C 7
ATOM 8901 O O . GLY A 1 4 ? 13.129 21.878 -3.377 1.00 0.00 4 GLY A O 7
ATOM 8905 N N . SER A 1 5 ? 12.466 22.516 -1.311 1.00 0.00 5 SER A N 7
ATOM 8906 C CA . SER A 1 5 ? 12.165 21.165 -0.869 1.00 0.00 5 SER A CA 7
ATOM 8907 C C . SER A 1 5 ? 10.689 21.059 -0.480 1.00 0.00 5 SER A C 7
ATOM 8908 O O . SER A 1 5 ? 9.988 22.067 -0.407 1.00 0.00 5 SER A O 7
ATOM 8916 N N . SER A 1 6 ? 10.260 19.828 -0.240 1.00 0.00 6 SER A N 7
ATOM 8917 C CA . SER A 1 6 ? 8.880 19.578 0.140 1.00 0.00 6 SER A CA 7
ATOM 8918 C C . SER A 1 6 ? 8.703 18.108 0.527 1.00 0.00 6 SER A C 7
ATOM 8919 O O . SER A 1 6 ? 9.497 17.257 0.129 1.00 0.00 6 SER A O 7
ATOM 8927 N N . GLY A 1 7 ? 7.656 17.855 1.299 1.00 0.00 7 GLY A N 7
ATOM 8928 C CA . GLY A 1 7 ? 7.364 16.503 1.744 1.00 0.00 7 GLY A CA 7
ATOM 8929 C C . GLY A 1 7 ? 7.024 15.597 0.559 1.00 0.00 7 GLY A C 7
ATOM 8930 O O . GLY A 1 7 ? 7.864 15.363 -0.309 1.00 0.00 7 GLY A O 7
ATOM 8934 N N . GLY A 1 8 ? 5.791 15.111 0.561 1.00 0.00 8 GLY A N 7
ATOM 8935 C CA . GLY A 1 8 ? 5.330 14.236 -0.503 1.00 0.00 8 GLY A CA 7
ATOM 8936 C C . GLY A 1 8 ? 5.718 14.790 -1.876 1.00 0.00 8 GLY A C 7
ATOM 8937 O O . GLY A 1 8 ? 6.224 15.906 -1.978 1.00 0.00 8 GLY A O 7
ATOM 8941 N N . PRO A 1 9 ? 5.460 13.962 -2.924 1.00 0.00 9 PRO A N 7
ATOM 8942 C CA . PRO A 1 9 ? 5.776 14.358 -4.285 1.00 0.00 9 PRO A CA 7
ATOM 8943 C C . PRO A 1 9 ? 4.771 15.387 -4.806 1.00 0.00 9 PRO A C 7
ATOM 8944 O O . PRO A 1 9 ? 3.663 15.498 -4.281 1.00 0.00 9 PRO A O 7
ATOM 8955 N N . PRO A 1 10 ? 5.203 16.132 -5.857 1.00 0.00 10 PRO A N 7
ATOM 8956 C CA . PRO A 1 10 ? 4.353 17.149 -6.454 1.00 0.00 10 PRO A CA 7
ATOM 8957 C C . PRO A 1 10 ? 3.257 16.512 -7.311 1.00 0.00 10 PRO A C 7
ATOM 8958 O O . PRO A 1 10 ? 3.272 16.634 -8.535 1.00 0.00 10 PRO A O 7
ATOM 8969 N N . THR A 1 11 ? 2.332 15.848 -6.634 1.00 0.00 11 THR A N 7
ATOM 8970 C CA . THR A 1 11 ? 1.230 15.193 -7.318 1.00 0.00 11 THR A CA 7
ATOM 8971 C C . THR A 1 11 ? -0.071 15.966 -7.096 1.00 0.00 11 THR A C 7
ATOM 8972 O O . THR A 1 11 ? -0.308 16.490 -6.009 1.00 0.00 11 THR A O 7
ATOM 8983 N N . ARG A 1 12 ? -0.881 16.012 -8.144 1.00 0.00 12 ARG A N 7
ATOM 8984 C CA . ARG A 1 12 ? -2.152 16.712 -8.077 1.00 0.00 12 ARG A CA 7
ATOM 8985 C C . ARG A 1 12 ? -3.170 16.055 -9.012 1.00 0.00 12 ARG A C 7
ATOM 8986 O O . ARG A 1 12 ? -3.873 16.742 -9.752 1.00 0.00 12 ARG A O 7
ATOM 9007 N N . ARG A 1 13 ? -3.217 14.733 -8.948 1.00 0.00 13 ARG A N 7
ATOM 9008 C CA . ARG A 1 13 ? -4.137 13.975 -9.780 1.00 0.00 13 ARG A CA 7
ATOM 9009 C C . ARG A 1 13 ? -4.981 13.035 -8.917 1.00 0.00 13 ARG A C 7
ATOM 9010 O O . ARG A 1 13 ? -4.493 12.484 -7.932 1.00 0.00 13 ARG A O 7
ATOM 9031 N N . SER A 1 14 ? -6.234 12.881 -9.319 1.00 0.00 14 SER A N 7
ATOM 9032 C CA . SER A 1 14 ? -7.151 12.017 -8.595 1.00 0.00 14 SER A CA 7
ATOM 9033 C C . SER A 1 14 ? -7.119 12.353 -7.103 1.00 0.00 14 SER A C 7
ATOM 9034 O O . SER A 1 14 ? -6.425 13.280 -6.686 1.00 0.00 14 SER A O 7
ATOM 9042 N N . ASP A 1 15 ? -7.878 11.582 -6.338 1.00 0.00 15 ASP A N 7
ATOM 9043 C CA . ASP A 1 15 ? -7.945 11.786 -4.901 1.00 0.00 15 ASP A CA 7
ATOM 9044 C C . ASP A 1 15 ? -8.577 10.557 -4.245 1.00 0.00 15 ASP A C 7
ATOM 9045 O O . ASP A 1 15 ? -9.641 10.653 -3.636 1.00 0.00 15 ASP A O 7
ATOM 9054 N N . PHE A 1 16 ? -7.894 9.431 -4.391 1.00 0.00 16 PHE A N 7
ATOM 9055 C CA . PHE A 1 16 ? -8.375 8.185 -3.819 1.00 0.00 16 PHE A CA 7
ATOM 9056 C C . PHE A 1 16 ? -7.215 7.231 -3.529 1.00 0.00 16 PHE A C 7
ATOM 9057 O O . PHE A 1 16 ? -6.622 6.671 -4.449 1.00 0.00 16 PHE A O 7
ATOM 9074 N N . ARG A 1 17 ? -6.926 7.075 -2.245 1.00 0.00 17 ARG A N 7
ATOM 9075 C CA . ARG A 1 17 ? -5.848 6.198 -1.822 1.00 0.00 17 ARG A CA 7
ATOM 9076 C C . ARG A 1 17 ? -6.323 5.278 -0.696 1.00 0.00 17 ARG A C 7
ATOM 9077 O O . ARG A 1 17 ? -7.461 5.384 -0.241 1.00 0.00 17 ARG A O 7
ATOM 9098 N N . VAL A 1 18 ? -5.427 4.395 -0.278 1.00 0.00 18 VAL A N 7
ATOM 9099 C CA . VAL A 1 18 ? -5.741 3.457 0.786 1.00 0.00 18 VAL A CA 7
ATOM 9100 C C . VAL A 1 18 ? -4.619 3.478 1.825 1.00 0.00 18 VAL A C 7
ATOM 9101 O O . VAL A 1 18 ? -3.442 3.393 1.476 1.00 0.00 18 VAL A O 7
ATOM 9114 N N . LEU A 1 19 ? -5.022 3.591 3.082 1.00 0.00 19 LEU A N 7
ATOM 9115 C CA . LEU A 1 19 ? -4.065 3.625 4.175 1.00 0.00 19 LEU A CA 7
ATOM 9116 C C . LEU A 1 19 ? -3.801 2.198 4.660 1.00 0.00 19 LEU A C 7
ATOM 9117 O O . LEU A 1 19 ? -4.731 1.479 5.022 1.00 0.00 19 LEU A O 7
ATOM 9133 N N . VAL A 1 20 ? -2.528 1.830 4.651 1.00 0.00 20 VAL A N 7
ATOM 9134 C CA . VAL A 1 20 ? -2.130 0.502 5.085 1.00 0.00 20 VAL A CA 7
ATOM 9135 C C . VAL A 1 20 ? -1.320 0.614 6.378 1.00 0.00 20 VAL A C 7
ATOM 9136 O O . VAL A 1 20 ? -0.494 1.515 6.522 1.00 0.00 20 VAL A O 7
ATOM 9149 N N . SER A 1 21 ? -1.584 -0.313 7.287 1.00 0.00 21 SER A N 7
ATOM 9150 C CA . SER A 1 21 ? -0.890 -0.330 8.563 1.00 0.00 21 SER A CA 7
ATOM 9151 C C . SER A 1 21 ? -0.750 -1.768 9.064 1.00 0.00 21 SER A C 7
ATOM 9152 O O . SER A 1 21 ? -1.726 -2.516 9.097 1.00 0.00 21 SER A O 7
ATOM 9160 N N . GLY A 1 22 ? 0.473 -2.113 9.441 1.00 0.00 22 GLY A N 7
ATOM 9161 C CA . GLY A 1 22 ? 0.753 -3.449 9.939 1.00 0.00 22 GLY A CA 7
ATOM 9162 C C . GLY A 1 22 ? 1.712 -4.192 9.006 1.00 0.00 22 GLY A C 7
ATOM 9163 O O . GLY A 1 22 ? 1.625 -5.411 8.862 1.00 0.00 22 GLY A O 7
ATOM 9167 N N . LEU A 1 23 ? 2.604 -3.426 8.395 1.00 0.00 23 LEU A N 7
ATOM 9168 C CA . LEU A 1 23 ? 3.578 -3.996 7.479 1.00 0.00 23 LEU A CA 7
ATOM 9169 C C . LEU A 1 23 ? 4.690 -4.674 8.282 1.00 0.00 23 LEU A C 7
ATOM 9170 O O . LEU A 1 23 ? 4.917 -4.336 9.443 1.00 0.00 23 LEU A O 7
ATOM 9186 N N . PRO A 1 24 ? 5.373 -5.642 7.614 1.00 0.00 24 PRO A N 7
ATOM 9187 C CA . PRO A 1 24 ? 6.456 -6.370 8.253 1.00 0.00 24 PRO A CA 7
ATOM 9188 C C . PRO A 1 24 ? 7.714 -5.504 8.353 1.00 0.00 24 PRO A C 7
ATOM 9189 O O . PRO A 1 24 ? 7.779 -4.427 7.763 1.00 0.00 24 PRO A O 7
ATOM 9200 N N . PRO A 1 25 ? 8.707 -6.022 9.125 1.00 0.00 25 PRO A N 7
ATOM 9201 C CA . PRO A 1 25 ? 9.959 -5.308 9.310 1.00 0.00 25 PRO A CA 7
ATOM 9202 C C . PRO A 1 25 ? 10.835 -5.403 8.059 1.00 0.00 25 PRO A C 7
ATOM 9203 O O . PRO A 1 25 ? 11.819 -4.676 7.929 1.00 0.00 25 PRO A O 7
ATOM 9214 N N . SER A 1 26 ? 10.445 -6.304 7.170 1.00 0.00 26 SER A N 7
ATOM 9215 C CA . SER A 1 26 ? 11.182 -6.503 5.934 1.00 0.00 26 SER A CA 7
ATOM 9216 C C . SER A 1 26 ? 10.292 -6.172 4.734 1.00 0.00 26 SER A C 7
ATOM 9217 O O . SER A 1 26 ? 10.720 -6.291 3.587 1.00 0.00 26 SER A O 7
ATOM 9225 N N . GLY A 1 27 ? 9.069 -5.763 5.041 1.00 0.00 27 GLY A N 7
ATOM 9226 C CA . GLY A 1 27 ? 8.115 -5.414 4.002 1.00 0.00 27 GLY A CA 7
ATOM 9227 C C . GLY A 1 27 ? 8.609 -4.221 3.182 1.00 0.00 27 GLY A C 7
ATOM 9228 O O . GLY A 1 27 ? 9.489 -3.482 3.622 1.00 0.00 27 GLY A O 7
ATOM 9232 N N . SER A 1 28 ? 8.022 -4.069 2.004 1.00 0.00 28 SER A N 7
ATOM 9233 C CA . SER A 1 28 ? 8.392 -2.978 1.118 1.00 0.00 28 SER A CA 7
ATOM 9234 C C . SER A 1 28 ? 7.145 -2.411 0.438 1.00 0.00 28 SER A C 7
ATOM 9235 O O . SER A 1 28 ? 6.045 -2.935 0.612 1.00 0.00 28 SER A O 7
ATOM 9243 N N . TRP A 1 29 ? 7.357 -1.347 -0.323 1.00 0.00 29 TRP A N 7
ATOM 9244 C CA . TRP A 1 29 ? 6.263 -0.703 -1.031 1.00 0.00 29 TRP A CA 7
ATOM 9245 C C . TRP A 1 29 ? 6.054 -1.444 -2.353 1.00 0.00 29 TRP A C 7
ATOM 9246 O O . TRP A 1 29 ? 4.919 -1.668 -2.770 1.00 0.00 29 TRP A O 7
ATOM 9267 N N . GLN A 1 30 ? 7.167 -1.805 -2.975 1.00 0.00 30 GLN A N 7
ATOM 9268 C CA . GLN A 1 30 ? 7.119 -2.516 -4.241 1.00 0.00 30 GLN A CA 7
ATOM 9269 C C . GLN A 1 30 ? 6.164 -3.707 -4.145 1.00 0.00 30 GLN A C 7
ATOM 9270 O O . GLN A 1 30 ? 5.063 -3.670 -4.692 1.00 0.00 30 GLN A O 7
ATOM 9284 N N . ASP A 1 31 ? 6.621 -4.736 -3.447 1.00 0.00 31 ASP A N 7
ATOM 9285 C CA . ASP A 1 31 ? 5.821 -5.937 -3.273 1.00 0.00 31 ASP A CA 7
ATOM 9286 C C . ASP A 1 31 ? 4.411 -5.544 -2.826 1.00 0.00 31 ASP A C 7
ATOM 9287 O O . ASP A 1 31 ? 3.428 -6.138 -3.267 1.00 0.00 31 ASP A O 7
ATOM 9296 N N . LEU A 1 32 ? 4.357 -4.546 -1.957 1.00 0.00 32 LEU A N 7
ATOM 9297 C CA . LEU A 1 32 ? 3.083 -4.067 -1.446 1.00 0.00 32 LEU A CA 7
ATOM 9298 C C . LEU A 1 32 ? 2.192 -3.652 -2.618 1.00 0.00 32 LEU A C 7
ATOM 9299 O O . LEU A 1 32 ? 1.026 -4.039 -2.682 1.00 0.00 32 LEU A O 7
ATOM 9315 N N . LYS A 1 33 ? 2.774 -2.871 -3.515 1.00 0.00 33 LYS A N 7
ATOM 9316 C CA . LYS A 1 33 ? 2.047 -2.399 -4.681 1.00 0.00 33 LYS A CA 7
ATOM 9317 C C . LYS A 1 33 ? 1.457 -3.597 -5.428 1.00 0.00 33 LYS A C 7
ATOM 9318 O O . LYS A 1 33 ? 0.240 -3.702 -5.577 1.00 0.00 33 LYS A O 7
ATOM 9337 N N . ASP A 1 34 ? 2.346 -4.471 -5.876 1.00 0.00 34 ASP A N 7
ATOM 9338 C CA . ASP A 1 34 ? 1.928 -5.658 -6.603 1.00 0.00 34 ASP A CA 7
ATOM 9339 C C . ASP A 1 34 ? 0.710 -6.272 -5.911 1.00 0.00 34 ASP A C 7
ATOM 9340 O O . ASP A 1 34 ? -0.108 -6.929 -6.554 1.00 0.00 34 ASP A O 7
ATOM 9349 N N . HIS A 1 35 ? 0.626 -6.036 -4.610 1.00 0.00 35 HIS A N 7
ATOM 9350 C CA . HIS A 1 35 ? -0.479 -6.557 -3.825 1.00 0.00 35 HIS A CA 7
ATOM 9351 C C . HIS A 1 35 ? -1.662 -5.590 -3.898 1.00 0.00 35 HIS A C 7
ATOM 9352 O O . HIS A 1 35 ? -2.762 -5.977 -4.291 1.00 0.00 35 HIS A O 7
ATOM 9366 N N . MET A 1 36 ? -1.397 -4.350 -3.512 1.00 0.00 36 MET A N 7
ATOM 9367 C CA . MET A 1 36 ? -2.426 -3.324 -3.529 1.00 0.00 36 MET A CA 7
ATOM 9368 C C . MET A 1 36 ? -3.048 -3.195 -4.921 1.00 0.00 36 MET A C 7
ATOM 9369 O O . MET A 1 36 ? -4.260 -3.029 -5.050 1.00 0.00 36 MET A O 7
ATOM 9383 N N . ARG A 1 37 ? -2.190 -3.276 -5.928 1.00 0.00 37 ARG A N 7
ATOM 9384 C CA . ARG A 1 37 ? -2.641 -3.170 -7.305 1.00 0.00 37 ARG A CA 7
ATOM 9385 C C . ARG A 1 37 ? -3.935 -3.961 -7.503 1.00 0.00 37 ARG A C 7
ATOM 9386 O O . ARG A 1 37 ? -4.726 -3.652 -8.393 1.00 0.00 37 ARG A O 7
ATOM 9407 N N . GLU A 1 38 ? -4.111 -4.967 -6.659 1.00 0.00 38 GLU A N 7
ATOM 9408 C CA . GLU A 1 38 ? -5.295 -5.805 -6.729 1.00 0.00 38 GLU A CA 7
ATOM 9409 C C . GLU A 1 38 ? -6.492 -4.992 -7.226 1.00 0.00 38 GLU A C 7
ATOM 9410 O O . GLU A 1 38 ? -7.292 -5.480 -8.023 1.00 0.00 38 GLU A O 7
ATOM 9422 N N . ALA A 1 39 ? -6.578 -3.764 -6.734 1.00 0.00 39 ALA A N 7
ATOM 9423 C CA . ALA A 1 39 ? -7.664 -2.878 -7.118 1.00 0.00 39 ALA A CA 7
ATOM 9424 C C . ALA A 1 39 ? -7.629 -2.663 -8.632 1.00 0.00 39 ALA A C 7
ATOM 9425 O O . ALA A 1 39 ? -8.449 -3.219 -9.361 1.00 0.00 39 ALA A O 7
ATOM 9432 N N . GLY A 1 40 ? -6.672 -1.853 -9.061 1.00 0.00 40 GLY A N 7
ATOM 9433 C CA . GLY A 1 40 ? -6.520 -1.557 -10.475 1.00 0.00 40 GLY A CA 7
ATOM 9434 C C . GLY A 1 40 ? -5.070 -1.198 -10.807 1.00 0.00 40 GLY A C 7
ATOM 9435 O O . GLY A 1 40 ? -4.214 -2.077 -10.897 1.00 0.00 40 GLY A O 7
ATOM 9439 N N . ASP A 1 41 ? -4.839 0.095 -10.981 1.00 0.00 41 ASP A N 7
ATOM 9440 C CA . ASP A 1 41 ? -3.508 0.581 -11.302 1.00 0.00 41 ASP A CA 7
ATOM 9441 C C . ASP A 1 41 ? -3.074 1.600 -10.247 1.00 0.00 41 ASP A C 7
ATOM 9442 O O . ASP A 1 41 ? -3.803 2.548 -9.957 1.00 0.00 41 ASP A O 7
ATOM 9451 N N . VAL A 1 42 ? -1.889 1.371 -9.700 1.00 0.00 42 VAL A N 7
ATOM 9452 C CA . VAL A 1 42 ? -1.349 2.258 -8.684 1.00 0.00 42 VAL A CA 7
ATOM 9453 C C . VAL A 1 42 ? -0.433 3.289 -9.346 1.00 0.00 42 VAL A C 7
ATOM 9454 O O . VAL A 1 42 ? 0.494 2.927 -10.069 1.00 0.00 42 VAL A O 7
ATOM 9467 N N . CYS A 1 43 ? -0.725 4.553 -9.076 1.00 0.00 43 CYS A N 7
ATOM 9468 C CA . CYS A 1 43 ? 0.060 5.638 -9.637 1.00 0.00 43 CYS A CA 7
ATOM 9469 C C . CYS A 1 43 ? 1.185 5.975 -8.655 1.00 0.00 43 CYS A C 7
ATOM 9470 O O . CYS A 1 43 ? 2.234 6.476 -9.056 1.00 0.00 43 CYS A O 7
ATOM 9478 N N . TYR A 1 44 ? 0.927 5.686 -7.388 1.00 0.00 44 TYR A N 7
ATOM 9479 C CA . TYR A 1 44 ? 1.905 5.951 -6.346 1.00 0.00 44 TYR A CA 7
ATOM 9480 C C . TYR A 1 44 ? 1.838 4.888 -5.248 1.00 0.00 44 TYR A C 7
ATOM 9481 O O . TYR A 1 44 ? 0.756 4.423 -4.894 1.00 0.00 44 TYR A O 7
ATOM 9499 N N . ALA A 1 45 ? 3.009 4.533 -4.740 1.00 0.00 45 ALA A N 7
ATOM 9500 C CA . ALA A 1 45 ? 3.098 3.533 -3.690 1.00 0.00 45 ALA A CA 7
ATOM 9501 C C . ALA A 1 45 ? 4.323 3.821 -2.820 1.00 0.00 45 ALA A C 7
ATOM 9502 O O . ALA A 1 45 ? 5.456 3.753 -3.294 1.00 0.00 45 ALA A O 7
ATOM 9509 N N . ASP A 1 46 ? 4.054 4.137 -1.561 1.00 0.00 46 ASP A N 7
ATOM 9510 C CA . ASP A 1 46 ? 5.120 4.435 -0.620 1.00 0.00 46 ASP A CA 7
ATOM 9511 C C . ASP A 1 46 ? 4.860 3.692 0.691 1.00 0.00 46 ASP A C 7
ATOM 9512 O O . ASP A 1 46 ? 3.759 3.192 0.918 1.00 0.00 46 ASP A O 7
ATOM 9521 N N . VAL A 1 47 ? 5.892 3.641 1.521 1.00 0.00 47 VAL A N 7
ATOM 9522 C CA . VAL A 1 47 ? 5.789 2.967 2.804 1.00 0.00 47 VAL A CA 7
ATOM 9523 C C . VAL A 1 47 ? 6.572 3.757 3.854 1.00 0.00 47 VAL A C 7
ATOM 9524 O O . VAL A 1 47 ? 7.617 4.331 3.553 1.00 0.00 47 VAL A O 7
ATOM 9537 N N . GLN A 1 48 ? 6.037 3.760 5.066 1.00 0.00 48 GLN A N 7
ATOM 9538 C CA . GLN A 1 48 ? 6.673 4.469 6.163 1.00 0.00 48 GLN A CA 7
ATOM 9539 C C . GLN A 1 48 ? 7.011 3.500 7.298 1.00 0.00 48 GLN A C 7
ATOM 9540 O O . GLN A 1 48 ? 6.551 2.359 7.301 1.00 0.00 48 GLN A O 7
ATOM 9554 N N . LYS A 1 49 ? 7.811 3.990 8.233 1.00 0.00 49 LYS A N 7
ATOM 9555 C CA . LYS A 1 49 ? 8.215 3.181 9.371 1.00 0.00 49 LYS A CA 7
ATOM 9556 C C . LYS A 1 49 ? 6.977 2.796 10.184 1.00 0.00 49 LYS A C 7
ATOM 9557 O O . LYS A 1 49 ? 5.891 3.326 9.955 1.00 0.00 49 LYS A O 7
ATOM 9576 N N . ASP A 1 50 ? 7.183 1.878 11.116 1.00 0.00 50 ASP A N 7
ATOM 9577 C CA . ASP A 1 50 ? 6.097 1.417 11.964 1.00 0.00 50 ASP A CA 7
ATOM 9578 C C . ASP A 1 50 ? 5.367 0.265 11.270 1.00 0.00 50 ASP A C 7
ATOM 9579 O O . ASP A 1 50 ? 5.018 -0.727 11.907 1.00 0.00 50 ASP A O 7
ATOM 9588 N N . GLY A 1 51 ? 5.158 0.437 9.973 1.00 0.00 51 GLY A N 7
ATOM 9589 C CA . GLY A 1 51 ? 4.476 -0.576 9.185 1.00 0.00 51 GLY A CA 7
ATOM 9590 C C . GLY A 1 51 ? 3.390 0.052 8.308 1.00 0.00 51 GLY A C 7
ATOM 9591 O O . GLY A 1 51 ? 2.740 -0.642 7.528 1.00 0.00 51 GLY A O 7
ATOM 9595 N N . MET A 1 52 ? 3.227 1.357 8.466 1.00 0.00 52 MET A N 7
ATOM 9596 C CA . MET A 1 52 ? 2.231 2.085 7.699 1.00 0.00 52 MET A CA 7
ATOM 9597 C C . MET A 1 52 ? 2.648 2.202 6.231 1.00 0.00 52 MET A C 7
ATOM 9598 O O . MET A 1 52 ? 3.835 2.155 5.913 1.00 0.00 52 MET A O 7
ATOM 9612 N N . GLY A 1 53 ? 1.647 2.352 5.376 1.00 0.00 53 GLY A N 7
ATOM 9613 C CA . GLY A 1 53 ? 1.894 2.476 3.949 1.00 0.00 53 GLY A CA 7
ATOM 9614 C C . GLY A 1 53 ? 0.809 3.319 3.276 1.00 0.00 53 GLY A C 7
ATOM 9615 O O . GLY A 1 53 ? -0.190 3.666 3.903 1.00 0.00 53 GLY A O 7
ATOM 9619 N N . MET A 1 54 ? 1.043 3.623 2.008 1.00 0.00 54 MET A N 7
ATOM 9620 C CA . MET A 1 54 ? 0.098 4.418 1.242 1.00 0.00 54 MET A CA 7
ATOM 9621 C C . MET A 1 54 ? 0.133 4.036 -0.239 1.00 0.00 54 MET A C 7
ATOM 9622 O O . MET A 1 54 ? 1.195 3.730 -0.780 1.00 0.00 54 MET A O 7
ATOM 9636 N N . VAL A 1 55 ? -1.040 4.067 -0.853 1.00 0.00 55 VAL A N 7
ATOM 9637 C CA . VAL A 1 55 ? -1.157 3.728 -2.261 1.00 0.00 55 VAL A CA 7
ATOM 9638 C C . VAL A 1 55 ? -2.336 4.490 -2.868 1.00 0.00 55 VAL A C 7
ATOM 9639 O O . VAL A 1 55 ? -3.461 4.393 -2.380 1.00 0.00 55 VAL A O 7
ATOM 9652 N N . GLU A 1 56 ? -2.039 5.233 -3.925 1.00 0.00 56 GLU A N 7
ATOM 9653 C CA . GLU A 1 56 ? -3.060 6.011 -4.604 1.00 0.00 56 GLU A CA 7
ATOM 9654 C C . GLU A 1 56 ? -3.645 5.215 -5.773 1.00 0.00 56 GLU A C 7
ATOM 9655 O O . GLU A 1 56 ? -2.978 4.346 -6.331 1.00 0.00 56 GLU A O 7
ATOM 9667 N N . TYR A 1 57 ? -4.885 5.542 -6.108 1.00 0.00 57 TYR A N 7
ATOM 9668 C CA . TYR A 1 57 ? -5.567 4.868 -7.200 1.00 0.00 57 TYR A CA 7
ATOM 9669 C C . TYR A 1 57 ? -6.141 5.879 -8.194 1.00 0.00 57 TYR A C 7
ATOM 9670 O O . TYR A 1 57 ? -6.623 6.940 -7.798 1.00 0.00 57 TYR A O 7
ATOM 9688 N N . LEU A 1 58 ? -6.072 5.515 -9.466 1.00 0.00 58 LEU A N 7
ATOM 9689 C CA . LEU A 1 58 ? -6.579 6.377 -10.520 1.00 0.00 58 LEU A CA 7
ATOM 9690 C C . LEU A 1 58 ? -8.092 6.184 -10.647 1.00 0.00 58 LEU A C 7
ATOM 9691 O O . LEU A 1 58 ? -8.746 6.874 -11.427 1.00 0.00 58 LEU A O 7
ATOM 9707 N N . ARG A 1 59 ? -8.603 5.242 -9.868 1.00 0.00 59 ARG A N 7
ATOM 9708 C CA . ARG A 1 59 ? -10.026 4.950 -9.883 1.00 0.00 59 ARG A CA 7
ATOM 9709 C C . ARG A 1 59 ? -10.574 4.902 -8.455 1.00 0.00 59 ARG A C 7
ATOM 9710 O O . ARG A 1 59 ? -9.970 4.290 -7.576 1.00 0.00 59 ARG A O 7
ATOM 9731 N N . LYS A 1 60 ? -11.711 5.555 -8.270 1.00 0.00 60 LYS A N 7
ATOM 9732 C CA . LYS A 1 60 ? -12.347 5.595 -6.964 1.00 0.00 60 LYS A CA 7
ATOM 9733 C C . LYS A 1 60 ? -12.710 4.172 -6.534 1.00 0.00 60 LYS A C 7
ATOM 9734 O O . LYS A 1 60 ? -12.278 3.709 -5.480 1.00 0.00 60 LYS A O 7
ATOM 9753 N N . GLU A 1 61 ? -13.499 3.518 -7.374 1.00 0.00 61 GLU A N 7
ATOM 9754 C CA . GLU A 1 61 ? -13.925 2.157 -7.095 1.00 0.00 61 GLU A CA 7
ATOM 9755 C C . GLU A 1 61 ? -12.743 1.323 -6.595 1.00 0.00 61 GLU A C 7
ATOM 9756 O O . GLU A 1 61 ? -12.825 0.691 -5.543 1.00 0.00 61 GLU A O 7
ATOM 9768 N N . ASP A 1 62 ? -11.671 1.349 -7.374 1.00 0.00 62 ASP A N 7
ATOM 9769 C CA . ASP A 1 62 ? -10.474 0.603 -7.023 1.00 0.00 62 ASP A CA 7
ATOM 9770 C C . ASP A 1 62 ? -10.170 0.803 -5.537 1.00 0.00 62 ASP A C 7
ATOM 9771 O O . ASP A 1 62 ? -9.964 -0.165 -4.806 1.00 0.00 62 ASP A O 7
ATOM 9780 N N . MET A 1 63 ? -10.152 2.065 -5.135 1.00 0.00 63 MET A N 7
ATOM 9781 C CA . MET A 1 63 ? -9.877 2.405 -3.749 1.00 0.00 63 MET A CA 7
ATOM 9782 C C . MET A 1 63 ? -10.723 1.556 -2.798 1.00 0.00 63 MET A C 7
ATOM 9783 O O . MET A 1 63 ? -10.186 0.807 -1.983 1.00 0.00 63 MET A O 7
ATOM 9797 N N . GLU A 1 64 ? -12.033 1.701 -2.934 1.00 0.00 64 GLU A N 7
ATOM 9798 C CA . GLU A 1 64 ? -12.959 0.957 -2.097 1.00 0.00 64 GLU A CA 7
ATOM 9799 C C . GLU A 1 64 ? -12.804 -0.546 -2.339 1.00 0.00 64 GLU A C 7
ATOM 9800 O O . GLU A 1 64 ? -12.780 -1.332 -1.393 1.00 0.00 64 GLU A O 7
ATOM 9812 N N . TYR A 1 65 ? -12.702 -0.900 -3.612 1.00 0.00 65 TYR A N 7
ATOM 9813 C CA . TYR A 1 65 ? -12.550 -2.295 -3.991 1.00 0.00 65 TYR A CA 7
ATOM 9814 C C . TYR A 1 65 ? -11.417 -2.956 -3.203 1.00 0.00 65 TYR A C 7
ATOM 9815 O O . TYR A 1 65 ? -11.648 -3.905 -2.456 1.00 0.00 65 TYR A O 7
ATOM 9833 N N . ALA A 1 66 ? -10.217 -2.429 -3.398 1.00 0.00 66 ALA A N 7
ATOM 9834 C CA . ALA A 1 66 ? -9.048 -2.956 -2.716 1.00 0.00 66 ALA A CA 7
ATOM 9835 C C . ALA A 1 66 ? -9.256 -2.852 -1.203 1.00 0.00 66 ALA A C 7
ATOM 9836 O O . ALA A 1 66 ? -8.860 -3.745 -0.456 1.00 0.00 66 ALA A O 7
ATOM 9843 N N . LEU A 1 67 ? -9.876 -1.754 -0.798 1.00 0.00 67 LEU A N 7
ATOM 9844 C CA . LEU A 1 67 ? -10.140 -1.521 0.612 1.00 0.00 67 LEU A CA 7
ATOM 9845 C C . LEU A 1 67 ? -10.862 -2.736 1.198 1.00 0.00 67 LEU A C 7
ATOM 9846 O O . LEU A 1 67 ? -10.412 -3.312 2.188 1.00 0.00 67 LEU A O 7
ATOM 9862 N N . ARG A 1 68 ? -11.969 -3.091 0.563 1.00 0.00 68 ARG A N 7
ATOM 9863 C CA . ARG A 1 68 ? -12.757 -4.227 1.009 1.00 0.00 68 ARG A CA 7
ATOM 9864 C C . ARG A 1 68 ? -12.046 -5.536 0.659 1.00 0.00 68 ARG A C 7
ATOM 9865 O O . ARG A 1 68 ? -11.601 -6.261 1.548 1.00 0.00 68 ARG A O 7
ATOM 9886 N N . LYS A 1 69 ? -11.961 -5.798 -0.637 1.00 0.00 69 LYS A N 7
ATOM 9887 C CA . LYS A 1 69 ? -11.312 -7.007 -1.115 1.00 0.00 69 LYS A CA 7
ATOM 9888 C C . LYS A 1 69 ? -10.115 -7.327 -0.217 1.00 0.00 69 LYS A C 7
ATOM 9889 O O . LYS A 1 69 ? -10.061 -8.392 0.396 1.00 0.00 69 LYS A O 7
ATOM 9908 N N . LEU A 1 70 ? -9.184 -6.385 -0.168 1.00 0.00 70 LEU A N 7
ATOM 9909 C CA . LEU A 1 70 ? -7.991 -6.553 0.645 1.00 0.00 70 LEU A CA 7
ATOM 9910 C C . LEU A 1 70 ? -8.385 -6.576 2.123 1.00 0.00 70 LEU A C 7
ATOM 9911 O O . LEU A 1 70 ? -8.179 -7.576 2.809 1.00 0.00 70 LEU A O 7
ATOM 9927 N N . ASP A 1 71 ? -8.945 -5.461 2.570 1.00 0.00 71 ASP A N 7
ATOM 9928 C CA . ASP A 1 71 ? -9.369 -5.340 3.955 1.00 0.00 71 ASP A CA 7
ATOM 9929 C C . ASP A 1 71 ? -8.675 -6.416 4.792 1.00 0.00 71 ASP A C 7
ATOM 9930 O O . ASP A 1 71 ? -9.197 -7.519 4.949 1.00 0.00 71 ASP A O 7
ATOM 9939 N N . ASP A 1 72 ? -7.509 -6.058 5.309 1.00 0.00 72 ASP A N 7
ATOM 9940 C CA . ASP A 1 72 ? -6.738 -6.979 6.126 1.00 0.00 72 ASP A CA 7
ATOM 9941 C C . ASP A 1 72 ? -6.366 -8.206 5.292 1.00 0.00 72 ASP A C 7
ATOM 9942 O O . ASP A 1 72 ? -7.196 -9.086 5.071 1.00 0.00 72 ASP A O 7
ATOM 9951 N N . THR A 1 73 ? -5.116 -8.226 4.851 1.00 0.00 73 THR A N 7
ATOM 9952 C CA . THR A 1 73 ? -4.624 -9.330 4.046 1.00 0.00 73 THR A CA 7
ATOM 9953 C C . THR A 1 73 ? -3.277 -9.821 4.580 1.00 0.00 73 THR A C 7
ATOM 9954 O O . THR A 1 73 ? -2.769 -9.296 5.570 1.00 0.00 73 THR A O 7
ATOM 9965 N N . LYS A 1 74 ? -2.737 -10.823 3.902 1.00 0.00 74 LYS A N 7
ATOM 9966 C CA . LYS A 1 74 ? -1.459 -11.391 4.296 1.00 0.00 74 LYS A CA 7
ATOM 9967 C C . LYS A 1 74 ? -0.386 -10.967 3.291 1.00 0.00 74 LYS A C 7
ATOM 9968 O O . LYS A 1 74 ? -0.260 -11.565 2.223 1.00 0.00 74 LYS A O 7
ATOM 9987 N N . PHE A 1 75 ? 0.360 -9.939 3.668 1.00 0.00 75 PHE A N 7
ATOM 9988 C CA . PHE A 1 75 ? 1.418 -9.428 2.813 1.00 0.00 75 PHE A CA 7
ATOM 9989 C C . PHE A 1 75 ? 2.747 -10.126 3.110 1.00 0.00 75 PHE A C 7
ATOM 9990 O O . PHE A 1 75 ? 3.182 -10.177 4.259 1.00 0.00 75 PHE A O 7
ATOM 10007 N N . ARG A 1 76 ? 3.355 -10.645 2.053 1.00 0.00 76 ARG A N 7
ATOM 10008 C CA . ARG A 1 76 ? 4.626 -11.337 2.186 1.00 0.00 76 ARG A CA 7
ATOM 10009 C C . ARG A 1 76 ? 5.783 -10.389 1.866 1.00 0.00 76 ARG A C 7
ATOM 10010 O O . ARG A 1 76 ? 5.848 -9.832 0.771 1.00 0.00 76 ARG A O 7
ATOM 10031 N N . SER A 1 77 ? 6.667 -10.234 2.840 1.00 0.00 77 SER A N 7
ATOM 10032 C CA . SER A 1 77 ? 7.818 -9.363 2.675 1.00 0.00 77 SER A CA 7
ATOM 10033 C C . SER A 1 77 ? 8.797 -9.974 1.671 1.00 0.00 77 SER A C 7
ATOM 10034 O O . SER A 1 77 ? 8.696 -11.154 1.340 1.00 0.00 77 SER A O 7
ATOM 10042 N N . HIS A 1 78 ? 9.722 -9.143 1.215 1.00 0.00 78 HIS A N 7
ATOM 10043 C CA . HIS A 1 78 ? 10.719 -9.586 0.255 1.00 0.00 78 HIS A CA 7
ATOM 10044 C C . HIS A 1 78 ? 11.672 -10.578 0.926 1.00 0.00 78 HIS A C 7
ATOM 10045 O O . HIS A 1 78 ? 12.443 -11.257 0.250 1.00 0.00 78 HIS A O 7
ATOM 10059 N N . GLU A 1 79 ? 11.587 -10.630 2.247 1.00 0.00 79 GLU A N 7
ATOM 10060 C CA . GLU A 1 79 ? 12.431 -11.527 3.017 1.00 0.00 79 GLU A CA 7
ATOM 10061 C C . GLU A 1 79 ? 11.680 -12.822 3.334 1.00 0.00 79 GLU A C 7
ATOM 10062 O O . GLU A 1 79 ? 12.258 -13.763 3.876 1.00 0.00 79 GLU A O 7
ATOM 10074 N N . GLY A 1 80 ? 10.403 -12.829 2.982 1.00 0.00 80 GLY A N 7
ATOM 10075 C CA . GLY A 1 80 ? 9.566 -13.993 3.222 1.00 0.00 80 GLY A CA 7
ATOM 10076 C C . GLY A 1 80 ? 8.556 -13.721 4.338 1.00 0.00 80 GLY A C 7
ATOM 10077 O O . GLY A 1 80 ? 7.398 -14.123 4.243 1.00 0.00 80 GLY A O 7
ATOM 10081 N N . GLU A 1 81 ? 9.031 -13.039 5.370 1.00 0.00 81 GLU A N 7
ATOM 10082 C CA . GLU A 1 81 ? 8.184 -12.709 6.503 1.00 0.00 81 GLU A CA 7
ATOM 10083 C C . GLU A 1 81 ? 6.798 -12.277 6.021 1.00 0.00 81 GLU A C 7
ATOM 10084 O O . GLU A 1 81 ? 6.657 -11.747 4.919 1.00 0.00 81 GLU A O 7
ATOM 10096 N N . THR A 1 82 ? 5.809 -12.518 6.869 1.00 0.00 82 THR A N 7
ATOM 10097 C CA . THR A 1 82 ? 4.439 -12.161 6.544 1.00 0.00 82 THR A CA 7
ATOM 10098 C C . THR A 1 82 ? 3.803 -11.381 7.696 1.00 0.00 82 THR A C 7
ATOM 10099 O O . THR A 1 82 ? 4.141 -11.598 8.859 1.00 0.00 82 THR A O 7
ATOM 10110 N N . SER A 1 83 ? 2.892 -10.489 7.334 1.00 0.00 83 SER A N 7
ATOM 10111 C CA . SER A 1 83 ? 2.206 -9.676 8.323 1.00 0.00 83 SER A CA 7
ATOM 10112 C C . SER A 1 83 ? 0.791 -9.348 7.840 1.00 0.00 83 SER A C 7
ATOM 10113 O O . SER A 1 83 ? 0.476 -9.524 6.664 1.00 0.00 83 SER A O 7
ATOM 10121 N N . TYR A 1 84 ? -0.023 -8.878 8.773 1.00 0.00 84 TYR A N 7
ATOM 10122 C CA . TYR A 1 84 ? -1.397 -8.524 8.458 1.00 0.00 84 TYR A CA 7
ATOM 10123 C C . TYR A 1 84 ? -1.560 -7.006 8.346 1.00 0.00 84 TYR A C 7
ATOM 10124 O O . TYR A 1 84 ? -1.505 -6.297 9.350 1.00 0.00 84 TYR A O 7
ATOM 10142 N N . ILE A 1 85 ? -1.757 -6.553 7.117 1.00 0.00 85 ILE A N 7
ATOM 10143 C CA . ILE A 1 85 ? -1.929 -5.133 6.861 1.00 0.00 85 ILE A CA 7
ATOM 10144 C C . ILE A 1 85 ? -3.401 -4.849 6.555 1.00 0.00 85 ILE A C 7
ATOM 10145 O O . ILE A 1 85 ? -4.005 -5.519 5.719 1.00 0.00 85 ILE A O 7
ATOM 10161 N N . ARG A 1 86 ? -3.935 -3.854 7.247 1.00 0.00 86 ARG A N 7
ATOM 10162 C CA . ARG A 1 86 ? -5.324 -3.472 7.060 1.00 0.00 86 ARG A CA 7
ATOM 10163 C C . ARG A 1 86 ? -5.438 -2.397 5.978 1.00 0.00 86 ARG A C 7
ATOM 10164 O O . ARG A 1 86 ? -4.520 -1.599 5.792 1.00 0.00 86 ARG A O 7
ATOM 10185 N N . VAL A 1 87 ? -6.572 -2.409 5.293 1.00 0.00 87 VAL A N 7
ATOM 10186 C CA . VAL A 1 87 ? -6.817 -1.444 4.235 1.00 0.00 87 VAL A CA 7
ATOM 10187 C C . VAL A 1 87 ? -8.012 -0.568 4.616 1.00 0.00 87 VAL A C 7
ATOM 10188 O O . VAL A 1 87 ? -9.135 -1.057 4.726 1.00 0.00 87 VAL A O 7
ATOM 10201 N N . TYR A 1 88 ? -7.729 0.712 4.808 1.00 0.00 88 TYR A N 7
ATOM 10202 C CA . TYR A 1 88 ? -8.766 1.661 5.176 1.00 0.00 88 TYR A CA 7
ATOM 10203 C C . TYR A 1 88 ? -8.496 3.035 4.558 1.00 0.00 88 TYR A C 7
ATOM 10204 O O . TYR A 1 88 ? -7.356 3.358 4.227 1.00 0.00 88 TYR A O 7
ATOM 10222 N N . PRO A 1 89 ? -9.592 3.827 4.417 1.00 0.00 89 PRO A N 7
ATOM 10223 C CA . PRO A 1 89 ? -9.485 5.159 3.845 1.00 0.00 89 PRO A CA 7
ATOM 10224 C C . PRO A 1 89 ? -8.864 6.136 4.845 1.00 0.00 89 PRO A C 7
ATOM 10225 O O . PRO A 1 89 ? -8.574 5.767 5.982 1.00 0.00 89 PRO A O 7
ATOM 10236 N N . GLU A 1 90 ? -8.678 7.365 4.385 1.00 0.00 90 GLU A N 7
ATOM 10237 C CA . GLU A 1 90 ? -8.097 8.398 5.224 1.00 0.00 90 GLU A CA 7
ATOM 10238 C C . GLU A 1 90 ? -9.192 9.122 6.011 1.00 0.00 90 GLU A C 7
ATOM 10239 O O . GLU A 1 90 ? -10.278 9.365 5.488 1.00 0.00 90 GLU A O 7
ATOM 10251 N N . ARG A 1 91 ? -8.868 9.445 7.254 1.00 0.00 91 ARG A N 7
ATOM 10252 C CA . ARG A 1 91 ? -9.810 10.136 8.118 1.00 0.00 91 ARG A CA 7
ATOM 10253 C C . ARG A 1 91 ? -9.150 10.482 9.454 1.00 0.00 91 ARG A C 7
ATOM 10254 O O . ARG A 1 91 ? -8.701 9.594 10.177 1.00 0.00 91 ARG A O 7
ATOM 10275 N N . SER A 1 92 ? -9.113 11.775 9.742 1.00 0.00 92 SER A N 7
ATOM 10276 C CA . SER A 1 92 ? -8.515 12.249 10.979 1.00 0.00 92 SER A CA 7
ATOM 10277 C C . SER A 1 92 ? -9.357 13.384 11.565 1.00 0.00 92 SER A C 7
ATOM 10278 O O . SER A 1 92 ? -9.007 14.555 11.429 1.00 0.00 92 SER A O 7
ATOM 10286 N N . SER A 1 93 ? -10.451 12.998 12.204 1.00 0.00 93 SER A N 7
ATOM 10287 C CA . SER A 1 93 ? -11.346 13.968 12.811 1.00 0.00 93 SER A CA 7
ATOM 10288 C C . SER A 1 93 ? -11.917 14.897 11.738 1.00 0.00 93 SER A C 7
ATOM 10289 O O . SER A 1 93 ? -11.320 15.064 10.675 1.00 0.00 93 SER A O 7
ATOM 10297 N N . GLY A 1 94 ? -13.065 15.478 12.053 1.00 0.00 94 GLY A N 7
ATOM 10298 C CA . GLY A 1 94 ? -13.723 16.386 11.129 1.00 0.00 94 GLY A CA 7
ATOM 10299 C C . GLY A 1 94 ? -13.051 17.760 11.139 1.00 0.00 94 GLY A C 7
ATOM 10300 O O . GLY A 1 94 ? -13.064 18.454 12.155 1.00 0.00 94 GLY A O 7
ATOM 10304 N N . PRO A 1 95 ? -12.466 18.123 9.966 1.00 0.00 95 PRO A N 7
ATOM 10305 C CA . PRO A 1 95 ? -11.791 19.402 9.830 1.00 0.00 95 PRO A CA 7
ATOM 10306 C C . PRO A 1 95 ? -12.801 20.546 9.720 1.00 0.00 95 PRO A C 7
ATOM 10307 O O . PRO A 1 95 ? -13.890 20.368 9.177 1.00 0.00 95 PRO A O 7
ATOM 10318 N N . SER A 1 96 ? -12.403 21.697 10.244 1.00 0.00 96 SER A N 7
ATOM 10319 C CA . SER A 1 96 ? -13.260 22.870 10.212 1.00 0.00 96 SER A CA 7
ATOM 10320 C C . SER A 1 96 ? -12.410 24.135 10.083 1.00 0.00 96 SER A C 7
ATOM 10321 O O . SER A 1 96 ? -12.049 24.749 11.085 1.00 0.00 96 SER A O 7
ATOM 10329 N N . SER A 1 97 ? -12.115 24.487 8.840 1.00 0.00 97 SER A N 7
ATOM 10330 C CA . SER A 1 97 ? -11.314 25.668 8.567 1.00 0.00 97 SER A CA 7
ATOM 10331 C C . SER A 1 97 ? -11.974 26.507 7.471 1.00 0.00 97 SER A C 7
ATOM 10332 O O . SER A 1 97 ? -12.294 27.675 7.685 1.00 0.00 97 SER A O 7
ATOM 10340 N N . GLY A 1 98 ? -12.160 25.877 6.320 1.00 0.00 98 GLY A N 7
ATOM 10341 C CA . GLY A 1 98 ? -12.776 26.550 5.189 1.00 0.00 98 GLY A CA 7
ATOM 10342 C C . GLY A 1 98 ? -11.821 27.575 4.573 1.00 0.00 98 GLY A C 7
ATOM 10343 O O . GLY A 1 98 ? -10.603 27.441 4.688 1.00 0.00 98 GLY A O 7
ATOM 10347 N N . GLY A 1 1 ? 12.795 11.891 -10.653 1.00 0.00 1 GLY A N 8
ATOM 10348 C CA . GLY A 1 1 ? 12.628 12.335 -9.280 1.00 0.00 1 GLY A CA 8
ATOM 10349 C C . GLY A 1 1 ? 12.541 11.143 -8.325 1.00 0.00 1 GLY A C 8
ATOM 10350 O O . GLY A 1 1 ? 12.089 10.066 -8.710 1.00 0.00 1 GLY A O 8
ATOM 10354 N N . SER A 1 2 ? 12.982 11.375 -7.097 1.00 0.00 2 SER A N 8
ATOM 10355 C CA . SER A 1 2 ? 12.959 10.334 -6.084 1.00 0.00 2 SER A CA 8
ATOM 10356 C C . SER A 1 2 ? 12.919 10.961 -4.689 1.00 0.00 2 SER A C 8
ATOM 10357 O O . SER A 1 2 ? 11.994 10.709 -3.918 1.00 0.00 2 SER A O 8
ATOM 10365 N N . SER A 1 3 ? 13.933 11.765 -4.408 1.00 0.00 3 SER A N 8
ATOM 10366 C CA . SER A 1 3 ? 14.025 12.431 -3.119 1.00 0.00 3 SER A CA 8
ATOM 10367 C C . SER A 1 3 ? 12.846 13.389 -2.940 1.00 0.00 3 SER A C 8
ATOM 10368 O O . SER A 1 3 ? 12.372 13.983 -3.906 1.00 0.00 3 SER A O 8
ATOM 10376 N N . GLY A 1 4 ? 12.407 13.510 -1.695 1.00 0.00 4 GLY A N 8
ATOM 10377 C CA . GLY A 1 4 ? 11.293 14.386 -1.377 1.00 0.00 4 GLY A CA 8
ATOM 10378 C C . GLY A 1 4 ? 11.446 14.980 0.025 1.00 0.00 4 GLY A C 8
ATOM 10379 O O . GLY A 1 4 ? 11.165 14.314 1.020 1.00 0.00 4 GLY A O 8
ATOM 10383 N N . SER A 1 5 ? 11.891 16.227 0.058 1.00 0.00 5 SER A N 8
ATOM 10384 C CA . SER A 1 5 ? 12.085 16.919 1.321 1.00 0.00 5 SER A CA 8
ATOM 10385 C C . SER A 1 5 ? 11.549 18.349 1.223 1.00 0.00 5 SER A C 8
ATOM 10386 O O . SER A 1 5 ? 11.917 19.092 0.313 1.00 0.00 5 SER A O 8
ATOM 10394 N N . SER A 1 6 ? 10.690 18.692 2.171 1.00 0.00 6 SER A N 8
ATOM 10395 C CA . SER A 1 6 ? 10.100 20.020 2.202 1.00 0.00 6 SER A CA 8
ATOM 10396 C C . SER A 1 6 ? 9.361 20.295 0.891 1.00 0.00 6 SER A C 8
ATOM 10397 O O . SER A 1 6 ? 9.558 19.589 -0.097 1.00 0.00 6 SER A O 8
ATOM 10405 N N . GLY A 1 7 ? 8.525 21.322 0.924 1.00 0.00 7 GLY A N 8
ATOM 10406 C CA . GLY A 1 7 ? 7.756 21.699 -0.249 1.00 0.00 7 GLY A CA 8
ATOM 10407 C C . GLY A 1 7 ? 6.786 20.586 -0.651 1.00 0.00 7 GLY A C 8
ATOM 10408 O O . GLY A 1 7 ? 6.246 19.889 0.207 1.00 0.00 7 GLY A O 8
ATOM 10412 N N . GLY A 1 8 ? 6.596 20.452 -1.955 1.00 0.00 8 GLY A N 8
ATOM 10413 C CA . GLY A 1 8 ? 5.701 19.435 -2.480 1.00 0.00 8 GLY A CA 8
ATOM 10414 C C . GLY A 1 8 ? 4.890 19.974 -3.660 1.00 0.00 8 GLY A C 8
ATOM 10415 O O . GLY A 1 8 ? 4.163 20.957 -3.520 1.00 0.00 8 GLY A O 8
ATOM 10419 N N . PRO A 1 9 ? 5.045 19.290 -4.825 1.00 0.00 9 PRO A N 8
ATOM 10420 C CA . PRO A 1 9 ? 4.336 19.691 -6.028 1.00 0.00 9 PRO A CA 8
ATOM 10421 C C . PRO A 1 9 ? 2.860 19.294 -5.952 1.00 0.00 9 PRO A C 8
ATOM 10422 O O . PRO A 1 9 ? 2.490 18.410 -5.181 1.00 0.00 9 PRO A O 8
ATOM 10433 N N . PRO A 1 10 ? 2.035 19.985 -6.784 1.00 0.00 10 PRO A N 8
ATOM 10434 C CA . PRO A 1 10 ? 0.608 19.714 -6.818 1.00 0.00 10 PRO A CA 8
ATOM 10435 C C . PRO A 1 10 ? 0.316 18.407 -7.558 1.00 0.00 10 PRO A C 8
ATOM 10436 O O . PRO A 1 10 ? 1.209 17.822 -8.167 1.00 0.00 10 PRO A O 8
ATOM 10447 N N . THR A 1 11 ? -0.939 17.988 -7.480 1.00 0.00 11 THR A N 8
ATOM 10448 C CA . THR A 1 11 ? -1.360 16.761 -8.134 1.00 0.00 11 THR A CA 8
ATOM 10449 C C . THR A 1 11 ? -2.784 16.907 -8.674 1.00 0.00 11 THR A C 8
ATOM 10450 O O . THR A 1 11 ? -3.749 16.845 -7.913 1.00 0.00 11 THR A O 8
ATOM 10461 N N . ARG A 1 12 ? -2.871 17.097 -9.982 1.00 0.00 12 ARG A N 8
ATOM 10462 C CA . ARG A 1 12 ? -4.161 17.252 -10.632 1.00 0.00 12 ARG A CA 8
ATOM 10463 C C . ARG A 1 12 ? -4.742 15.883 -10.991 1.00 0.00 12 ARG A C 8
ATOM 10464 O O . ARG A 1 12 ? -5.166 15.662 -12.125 1.00 0.00 12 ARG A O 8
ATOM 10485 N N . ARG A 1 13 ? -4.743 14.998 -10.005 1.00 0.00 13 ARG A N 8
ATOM 10486 C CA . ARG A 1 13 ? -5.264 13.657 -10.203 1.00 0.00 13 ARG A CA 8
ATOM 10487 C C . ARG A 1 13 ? -6.371 13.362 -9.188 1.00 0.00 13 ARG A C 8
ATOM 10488 O O . ARG A 1 13 ? -6.616 14.159 -8.283 1.00 0.00 13 ARG A O 8
ATOM 10509 N N . SER A 1 14 ? -7.009 12.215 -9.372 1.00 0.00 14 SER A N 8
ATOM 10510 C CA . SER A 1 14 ? -8.083 11.806 -8.484 1.00 0.00 14 SER A CA 8
ATOM 10511 C C . SER A 1 14 ? -7.605 11.846 -7.031 1.00 0.00 14 SER A C 8
ATOM 10512 O O . SER A 1 14 ? -6.403 11.824 -6.768 1.00 0.00 14 SER A O 8
ATOM 10520 N N . ASP A 1 15 ? -8.570 11.904 -6.125 1.00 0.00 15 ASP A N 8
ATOM 10521 C CA . ASP A 1 15 ? -8.262 11.948 -4.706 1.00 0.00 15 ASP A CA 8
ATOM 10522 C C . ASP A 1 15 ? -8.808 10.687 -4.031 1.00 0.00 15 ASP A C 8
ATOM 10523 O O . ASP A 1 15 ? -9.748 10.758 -3.242 1.00 0.00 15 ASP A O 8
ATOM 10532 N N . PHE A 1 16 ? -8.194 9.562 -4.367 1.00 0.00 16 PHE A N 8
ATOM 10533 C CA . PHE A 1 16 ? -8.606 8.288 -3.804 1.00 0.00 16 PHE A CA 8
ATOM 10534 C C . PHE A 1 16 ? -7.394 7.399 -3.513 1.00 0.00 16 PHE A C 8
ATOM 10535 O O . PHE A 1 16 ? -6.788 6.850 -4.432 1.00 0.00 16 PHE A O 8
ATOM 10552 N N . ARG A 1 17 ? -7.077 7.286 -2.232 1.00 0.00 17 ARG A N 8
ATOM 10553 C CA . ARG A 1 17 ? -5.949 6.474 -1.809 1.00 0.00 17 ARG A CA 8
ATOM 10554 C C . ARG A 1 17 ? -6.395 5.450 -0.764 1.00 0.00 17 ARG A C 8
ATOM 10555 O O . ARG A 1 17 ? -7.555 5.440 -0.354 1.00 0.00 17 ARG A O 8
ATOM 10576 N N . VAL A 1 18 ? -5.451 4.612 -0.362 1.00 0.00 18 VAL A N 8
ATOM 10577 C CA . VAL A 1 18 ? -5.732 3.585 0.627 1.00 0.00 18 VAL A CA 8
ATOM 10578 C C . VAL A 1 18 ? -4.617 3.575 1.676 1.00 0.00 18 VAL A C 8
ATOM 10579 O O . VAL A 1 18 ? -3.453 3.352 1.347 1.00 0.00 18 VAL A O 8
ATOM 10592 N N . LEU A 1 19 ? -5.013 3.818 2.916 1.00 0.00 19 LEU A N 8
ATOM 10593 C CA . LEU A 1 19 ? -4.063 3.839 4.015 1.00 0.00 19 LEU A CA 8
ATOM 10594 C C . LEU A 1 19 ? -3.832 2.411 4.511 1.00 0.00 19 LEU A C 8
ATOM 10595 O O . LEU A 1 19 ? -4.784 1.691 4.806 1.00 0.00 19 LEU A O 8
ATOM 10611 N N . VAL A 1 20 ? -2.561 2.043 4.588 1.00 0.00 20 VAL A N 8
ATOM 10612 C CA . VAL A 1 20 ? -2.193 0.714 5.044 1.00 0.00 20 VAL A CA 8
ATOM 10613 C C . VAL A 1 20 ? -1.404 0.827 6.350 1.00 0.00 20 VAL A C 8
ATOM 10614 O O . VAL A 1 20 ? -0.592 1.737 6.512 1.00 0.00 20 VAL A O 8
ATOM 10627 N N . SER A 1 21 ? -1.670 -0.110 7.248 1.00 0.00 21 SER A N 8
ATOM 10628 C CA . SER A 1 21 ? -0.994 -0.127 8.534 1.00 0.00 21 SER A CA 8
ATOM 10629 C C . SER A 1 21 ? -0.734 -1.570 8.970 1.00 0.00 21 SER A C 8
ATOM 10630 O O . SER A 1 21 ? -1.445 -2.485 8.557 1.00 0.00 21 SER A O 8
ATOM 10638 N N . GLY A 1 22 ? 0.288 -1.729 9.798 1.00 0.00 22 GLY A N 8
ATOM 10639 C CA . GLY A 1 22 ? 0.652 -3.046 10.294 1.00 0.00 22 GLY A CA 8
ATOM 10640 C C . GLY A 1 22 ? 1.444 -3.827 9.244 1.00 0.00 22 GLY A C 8
ATOM 10641 O O . GLY A 1 22 ? 1.013 -4.891 8.800 1.00 0.00 22 GLY A O 8
ATOM 10645 N N . LEU A 1 23 ? 2.589 -3.270 8.877 1.00 0.00 23 LEU A N 8
ATOM 10646 C CA . LEU A 1 23 ? 3.445 -3.902 7.888 1.00 0.00 23 LEU A CA 8
ATOM 10647 C C . LEU A 1 23 ? 4.665 -4.506 8.587 1.00 0.00 23 LEU A C 8
ATOM 10648 O O . LEU A 1 23 ? 5.010 -4.105 9.697 1.00 0.00 23 LEU A O 8
ATOM 10664 N N . PRO A 1 24 ? 5.301 -5.485 7.889 1.00 0.00 24 PRO A N 8
ATOM 10665 C CA . PRO A 1 24 ? 6.475 -6.149 8.431 1.00 0.00 24 PRO A CA 8
ATOM 10666 C C . PRO A 1 24 ? 7.704 -5.242 8.346 1.00 0.00 24 PRO A C 8
ATOM 10667 O O . PRO A 1 24 ? 7.656 -4.181 7.726 1.00 0.00 24 PRO A O 8
ATOM 10678 N N . PRO A 1 25 ? 8.806 -5.707 8.995 1.00 0.00 25 PRO A N 8
ATOM 10679 C CA . PRO A 1 25 ? 10.046 -4.950 8.998 1.00 0.00 25 PRO A CA 8
ATOM 10680 C C . PRO A 1 25 ? 10.756 -5.053 7.647 1.00 0.00 25 PRO A C 8
ATOM 10681 O O . PRO A 1 25 ? 11.599 -4.220 7.319 1.00 0.00 25 PRO A O 8
ATOM 10692 N N . SER A 1 26 ? 10.389 -6.084 6.899 1.00 0.00 26 SER A N 8
ATOM 10693 C CA . SER A 1 26 ? 10.979 -6.307 5.590 1.00 0.00 26 SER A CA 8
ATOM 10694 C C . SER A 1 26 ? 10.037 -5.799 4.497 1.00 0.00 26 SER A C 8
ATOM 10695 O O . SER A 1 26 ? 10.444 -5.638 3.348 1.00 0.00 26 SER A O 8
ATOM 10703 N N . GLY A 1 27 ? 8.795 -5.562 4.894 1.00 0.00 27 GLY A N 8
ATOM 10704 C CA . GLY A 1 27 ? 7.792 -5.077 3.962 1.00 0.00 27 GLY A CA 8
ATOM 10705 C C . GLY A 1 27 ? 8.320 -3.887 3.159 1.00 0.00 27 GLY A C 8
ATOM 10706 O O . GLY A 1 27 ? 8.914 -2.968 3.721 1.00 0.00 27 GLY A O 8
ATOM 10710 N N . SER A 1 28 ? 8.084 -3.942 1.856 1.00 0.00 28 SER A N 8
ATOM 10711 C CA . SER A 1 28 ? 8.529 -2.880 0.970 1.00 0.00 28 SER A CA 8
ATOM 10712 C C . SER A 1 28 ? 7.337 -2.307 0.200 1.00 0.00 28 SER A C 8
ATOM 10713 O O . SER A 1 28 ? 6.243 -2.870 0.234 1.00 0.00 28 SER A O 8
ATOM 10721 N N . TRP A 1 29 ? 7.588 -1.196 -0.476 1.00 0.00 29 TRP A N 8
ATOM 10722 C CA . TRP A 1 29 ? 6.550 -0.541 -1.253 1.00 0.00 29 TRP A CA 8
ATOM 10723 C C . TRP A 1 29 ? 6.265 -1.404 -2.484 1.00 0.00 29 TRP A C 8
ATOM 10724 O O . TRP A 1 29 ? 5.113 -1.557 -2.887 1.00 0.00 29 TRP A O 8
ATOM 10745 N N . GLN A 1 30 ? 7.334 -1.947 -3.047 1.00 0.00 30 GLN A N 8
ATOM 10746 C CA . GLN A 1 30 ? 7.214 -2.790 -4.224 1.00 0.00 30 GLN A CA 8
ATOM 10747 C C . GLN A 1 30 ? 6.162 -3.877 -3.992 1.00 0.00 30 GLN A C 8
ATOM 10748 O O . GLN A 1 30 ? 5.067 -3.814 -4.548 1.00 0.00 30 GLN A O 8
ATOM 10762 N N . ASP A 1 31 ? 6.533 -4.849 -3.171 1.00 0.00 31 ASP A N 8
ATOM 10763 C CA . ASP A 1 31 ? 5.635 -5.948 -2.860 1.00 0.00 31 ASP A CA 8
ATOM 10764 C C . ASP A 1 31 ? 4.274 -5.387 -2.443 1.00 0.00 31 ASP A C 8
ATOM 10765 O O . ASP A 1 31 ? 3.235 -5.877 -2.883 1.00 0.00 31 ASP A O 8
ATOM 10774 N N . LEU A 1 32 ? 4.323 -4.366 -1.599 1.00 0.00 32 LEU A N 8
ATOM 10775 C CA . LEU A 1 32 ? 3.107 -3.733 -1.119 1.00 0.00 32 LEU A CA 8
ATOM 10776 C C . LEU A 1 32 ? 2.240 -3.332 -2.313 1.00 0.00 32 LEU A C 8
ATOM 10777 O O . LEU A 1 32 ? 1.057 -3.666 -2.366 1.00 0.00 32 LEU A O 8
ATOM 10793 N N . LYS A 1 33 ? 2.861 -2.621 -3.243 1.00 0.00 33 LYS A N 8
ATOM 10794 C CA . LYS A 1 33 ? 2.160 -2.171 -4.433 1.00 0.00 33 LYS A CA 8
ATOM 10795 C C . LYS A 1 33 ? 1.595 -3.383 -5.177 1.00 0.00 33 LYS A C 8
ATOM 10796 O O . LYS A 1 33 ? 0.380 -3.544 -5.277 1.00 0.00 33 LYS A O 8
ATOM 10815 N N . ASP A 1 34 ? 2.505 -4.205 -5.679 1.00 0.00 34 ASP A N 8
ATOM 10816 C CA . ASP A 1 34 ? 2.113 -5.398 -6.410 1.00 0.00 34 ASP A CA 8
ATOM 10817 C C . ASP A 1 34 ? 0.908 -6.041 -5.720 1.00 0.00 34 ASP A C 8
ATOM 10818 O O . ASP A 1 34 ? 0.084 -6.681 -6.372 1.00 0.00 34 ASP A O 8
ATOM 10827 N N . HIS A 1 35 ? 0.844 -5.848 -4.411 1.00 0.00 35 HIS A N 8
ATOM 10828 C CA . HIS A 1 35 ? -0.247 -6.401 -3.626 1.00 0.00 35 HIS A CA 8
ATOM 10829 C C . HIS A 1 35 ? -1.463 -5.477 -3.714 1.00 0.00 35 HIS A C 8
ATOM 10830 O O . HIS A 1 35 ? -2.584 -5.938 -3.924 1.00 0.00 35 HIS A O 8
ATOM 10844 N N . MET A 1 36 ? -1.200 -4.189 -3.548 1.00 0.00 36 MET A N 8
ATOM 10845 C CA . MET A 1 36 ? -2.259 -3.195 -3.606 1.00 0.00 36 MET A CA 8
ATOM 10846 C C . MET A 1 36 ? -2.884 -3.141 -5.002 1.00 0.00 36 MET A C 8
ATOM 10847 O O . MET A 1 36 ? -4.098 -2.995 -5.137 1.00 0.00 36 MET A O 8
ATOM 10861 N N . ARG A 1 37 ? -2.027 -3.263 -6.005 1.00 0.00 37 ARG A N 8
ATOM 10862 C CA . ARG A 1 37 ? -2.480 -3.230 -7.385 1.00 0.00 37 ARG A CA 8
ATOM 10863 C C . ARG A 1 37 ? -3.761 -4.051 -7.543 1.00 0.00 37 ARG A C 8
ATOM 10864 O O . ARG A 1 37 ? -4.556 -3.800 -8.447 1.00 0.00 37 ARG A O 8
ATOM 10885 N N . GLU A 1 38 ? -3.922 -5.015 -6.648 1.00 0.00 38 GLU A N 8
ATOM 10886 C CA . GLU A 1 38 ? -5.093 -5.875 -6.677 1.00 0.00 38 GLU A CA 8
ATOM 10887 C C . GLU A 1 38 ? -6.299 -5.110 -7.227 1.00 0.00 38 GLU A C 8
ATOM 10888 O O . GLU A 1 38 ? -7.081 -5.654 -8.006 1.00 0.00 38 GLU A O 8
ATOM 10900 N N . ALA A 1 39 ? -6.413 -3.861 -6.801 1.00 0.00 39 ALA A N 8
ATOM 10901 C CA . ALA A 1 39 ? -7.510 -3.017 -7.241 1.00 0.00 39 ALA A CA 8
ATOM 10902 C C . ALA A 1 39 ? -7.367 -2.742 -8.740 1.00 0.00 39 ALA A C 8
ATOM 10903 O O . ALA A 1 39 ? -8.007 -3.399 -9.559 1.00 0.00 39 ALA A O 8
ATOM 10910 N N . GLY A 1 40 ? -6.523 -1.769 -9.052 1.00 0.00 40 GLY A N 8
ATOM 10911 C CA . GLY A 1 40 ? -6.287 -1.400 -10.437 1.00 0.00 40 GLY A CA 8
ATOM 10912 C C . GLY A 1 40 ? -4.857 -0.893 -10.634 1.00 0.00 40 GLY A C 8
ATOM 10913 O O . GLY A 1 40 ? -3.901 -1.541 -10.211 1.00 0.00 40 GLY A O 8
ATOM 10917 N N . ASP A 1 41 ? -4.755 0.261 -11.277 1.00 0.00 41 ASP A N 8
ATOM 10918 C CA . ASP A 1 41 ? -3.458 0.862 -11.535 1.00 0.00 41 ASP A CA 8
ATOM 10919 C C . ASP A 1 41 ? -3.067 1.749 -10.351 1.00 0.00 41 ASP A C 8
ATOM 10920 O O . ASP A 1 41 ? -3.894 2.494 -9.829 1.00 0.00 41 ASP A O 8
ATOM 10929 N N . VAL A 1 42 ? -1.805 1.639 -9.962 1.00 0.00 42 VAL A N 8
ATOM 10930 C CA . VAL A 1 42 ? -1.294 2.421 -8.849 1.00 0.00 42 VAL A CA 8
ATOM 10931 C C . VAL A 1 42 ? -0.384 3.528 -9.385 1.00 0.00 42 VAL A C 8
ATOM 10932 O O . VAL A 1 42 ? 0.651 3.248 -9.987 1.00 0.00 42 VAL A O 8
ATOM 10945 N N . CYS A 1 43 ? -0.803 4.762 -9.145 1.00 0.00 43 CYS A N 8
ATOM 10946 C CA . CYS A 1 43 ? -0.038 5.912 -9.596 1.00 0.00 43 CYS A CA 8
ATOM 10947 C C . CYS A 1 43 ? 0.905 6.335 -8.468 1.00 0.00 43 CYS A C 8
ATOM 10948 O O . CYS A 1 43 ? 1.947 6.938 -8.718 1.00 0.00 43 CYS A O 8
ATOM 10956 N N . TYR A 1 44 ? 0.505 6.001 -7.250 1.00 0.00 44 TYR A N 8
ATOM 10957 C CA . TYR A 1 44 ? 1.301 6.339 -6.082 1.00 0.00 44 TYR A CA 8
ATOM 10958 C C . TYR A 1 44 ? 1.551 5.104 -5.214 1.00 0.00 44 TYR A C 8
ATOM 10959 O O . TYR A 1 44 ? 0.625 4.348 -4.922 1.00 0.00 44 TYR A O 8
ATOM 10977 N N . ALA A 1 45 ? 2.807 4.938 -4.824 1.00 0.00 45 ALA A N 8
ATOM 10978 C CA . ALA A 1 45 ? 3.190 3.808 -3.995 1.00 0.00 45 ALA A CA 8
ATOM 10979 C C . ALA A 1 45 ? 4.346 4.220 -3.081 1.00 0.00 45 ALA A C 8
ATOM 10980 O O . ALA A 1 45 ? 5.441 4.517 -3.556 1.00 0.00 45 ALA A O 8
ATOM 10987 N N . ASP A 1 46 ? 4.062 4.226 -1.787 1.00 0.00 46 ASP A N 8
ATOM 10988 C CA . ASP A 1 46 ? 5.065 4.597 -0.803 1.00 0.00 46 ASP A CA 8
ATOM 10989 C C . ASP A 1 46 ? 4.871 3.753 0.459 1.00 0.00 46 ASP A C 8
ATOM 10990 O O . ASP A 1 46 ? 3.816 3.151 0.651 1.00 0.00 46 ASP A O 8
ATOM 10999 N N . VAL A 1 47 ? 5.906 3.738 1.286 1.00 0.00 47 VAL A N 8
ATOM 11000 C CA . VAL A 1 47 ? 5.862 2.978 2.524 1.00 0.00 47 VAL A CA 8
ATOM 11001 C C . VAL A 1 47 ? 6.544 3.781 3.634 1.00 0.00 47 VAL A C 8
ATOM 11002 O O . VAL A 1 47 ? 7.580 4.405 3.408 1.00 0.00 47 VAL A O 8
ATOM 11015 N N . GLN A 1 48 ? 5.934 3.740 4.810 1.00 0.00 48 GLN A N 8
ATOM 11016 C CA . GLN A 1 48 ? 6.469 4.457 5.955 1.00 0.00 48 GLN A CA 8
ATOM 11017 C C . GLN A 1 48 ? 7.042 3.472 6.977 1.00 0.00 48 GLN A C 8
ATOM 11018 O O . GLN A 1 48 ? 6.848 2.263 6.855 1.00 0.00 48 GLN A O 8
ATOM 11032 N N . LYS A 1 49 ? 7.735 4.026 7.960 1.00 0.00 49 LYS A N 8
ATOM 11033 C CA . LYS A 1 49 ? 8.337 3.211 9.002 1.00 0.00 49 LYS A CA 8
ATOM 11034 C C . LYS A 1 49 ? 7.238 2.667 9.917 1.00 0.00 49 LYS A C 8
ATOM 11035 O O . LYS A 1 49 ? 6.053 2.853 9.648 1.00 0.00 49 LYS A O 8
ATOM 11054 N N . ASP A 1 50 ? 7.671 2.004 10.979 1.00 0.00 50 ASP A N 8
ATOM 11055 C CA . ASP A 1 50 ? 6.739 1.431 11.935 1.00 0.00 50 ASP A CA 8
ATOM 11056 C C . ASP A 1 50 ? 6.067 0.206 11.313 1.00 0.00 50 ASP A C 8
ATOM 11057 O O . ASP A 1 50 ? 6.172 -0.900 11.842 1.00 0.00 50 ASP A O 8
ATOM 11066 N N . GLY A 1 51 ? 5.389 0.443 10.200 1.00 0.00 51 GLY A N 8
ATOM 11067 C CA . GLY A 1 51 ? 4.700 -0.627 9.500 1.00 0.00 51 GLY A CA 8
ATOM 11068 C C . GLY A 1 51 ? 3.455 -0.101 8.784 1.00 0.00 51 GLY A C 8
ATOM 11069 O O . GLY A 1 51 ? 2.395 -0.724 8.835 1.00 0.00 51 GLY A O 8
ATOM 11073 N N . MET A 1 52 ? 3.624 1.040 8.131 1.00 0.00 52 MET A N 8
ATOM 11074 C CA . MET A 1 52 ? 2.527 1.656 7.405 1.00 0.00 52 MET A CA 8
ATOM 11075 C C . MET A 1 52 ? 2.832 1.727 5.908 1.00 0.00 52 MET A C 8
ATOM 11076 O O . MET A 1 52 ? 3.952 1.447 5.485 1.00 0.00 52 MET A O 8
ATOM 11090 N N . GLY A 1 53 ? 1.815 2.102 5.146 1.00 0.00 53 GLY A N 8
ATOM 11091 C CA . GLY A 1 53 ? 1.960 2.213 3.705 1.00 0.00 53 GLY A CA 8
ATOM 11092 C C . GLY A 1 53 ? 0.910 3.160 3.119 1.00 0.00 53 GLY A C 8
ATOM 11093 O O . GLY A 1 53 ? -0.040 3.538 3.803 1.00 0.00 53 GLY A O 8
ATOM 11097 N N . MET A 1 54 ? 1.118 3.516 1.860 1.00 0.00 54 MET A N 8
ATOM 11098 C CA . MET A 1 54 ? 0.201 4.412 1.175 1.00 0.00 54 MET A CA 8
ATOM 11099 C C . MET A 1 54 ? 0.208 4.154 -0.334 1.00 0.00 54 MET A C 8
ATOM 11100 O O . MET A 1 54 ? 1.267 3.964 -0.929 1.00 0.00 54 MET A O 8
ATOM 11114 N N . VAL A 1 55 ? -0.986 4.157 -0.907 1.00 0.00 55 VAL A N 8
ATOM 11115 C CA . VAL A 1 55 ? -1.131 3.927 -2.335 1.00 0.00 55 VAL A CA 8
ATOM 11116 C C . VAL A 1 55 ? -2.331 4.720 -2.856 1.00 0.00 55 VAL A C 8
ATOM 11117 O O . VAL A 1 55 ? -3.302 4.931 -2.131 1.00 0.00 55 VAL A O 8
ATOM 11130 N N . GLU A 1 56 ? -2.225 5.137 -4.109 1.00 0.00 56 GLU A N 8
ATOM 11131 C CA . GLU A 1 56 ? -3.289 5.902 -4.736 1.00 0.00 56 GLU A CA 8
ATOM 11132 C C . GLU A 1 56 ? -3.900 5.111 -5.894 1.00 0.00 56 GLU A C 8
ATOM 11133 O O . GLU A 1 56 ? -3.312 4.138 -6.365 1.00 0.00 56 GLU A O 8
ATOM 11145 N N . TYR A 1 57 ? -5.072 5.558 -6.321 1.00 0.00 57 TYR A N 8
ATOM 11146 C CA . TYR A 1 57 ? -5.769 4.904 -7.415 1.00 0.00 57 TYR A CA 8
ATOM 11147 C C . TYR A 1 57 ? -6.394 5.932 -8.360 1.00 0.00 57 TYR A C 8
ATOM 11148 O O . TYR A 1 57 ? -6.867 6.979 -7.919 1.00 0.00 57 TYR A O 8
ATOM 11166 N N . LEU A 1 58 ? -6.375 5.599 -9.642 1.00 0.00 58 LEU A N 8
ATOM 11167 C CA . LEU A 1 58 ? -6.933 6.481 -10.653 1.00 0.00 58 LEU A CA 8
ATOM 11168 C C . LEU A 1 58 ? -8.431 6.201 -10.797 1.00 0.00 58 LEU A C 8
ATOM 11169 O O . LEU A 1 58 ? -9.084 6.742 -11.688 1.00 0.00 58 LEU A O 8
ATOM 11185 N N . ARG A 1 59 ? -8.930 5.356 -9.907 1.00 0.00 59 ARG A N 8
ATOM 11186 C CA . ARG A 1 59 ? -10.338 4.998 -9.924 1.00 0.00 59 ARG A CA 8
ATOM 11187 C C . ARG A 1 59 ? -10.871 4.872 -8.495 1.00 0.00 59 ARG A C 8
ATOM 11188 O O . ARG A 1 59 ? -10.250 4.226 -7.652 1.00 0.00 59 ARG A O 8
ATOM 11209 N N . LYS A 1 60 ? -12.016 5.499 -8.266 1.00 0.00 60 LYS A N 8
ATOM 11210 C CA . LYS A 1 60 ? -12.639 5.466 -6.954 1.00 0.00 60 LYS A CA 8
ATOM 11211 C C . LYS A 1 60 ? -12.908 4.012 -6.560 1.00 0.00 60 LYS A C 8
ATOM 11212 O O . LYS A 1 60 ? -12.494 3.569 -5.489 1.00 0.00 60 LYS A O 8
ATOM 11231 N N . GLU A 1 61 ? -13.600 3.310 -7.445 1.00 0.00 61 GLU A N 8
ATOM 11232 C CA . GLU A 1 61 ? -13.929 1.916 -7.203 1.00 0.00 61 GLU A CA 8
ATOM 11233 C C . GLU A 1 61 ? -12.690 1.151 -6.735 1.00 0.00 61 GLU A C 8
ATOM 11234 O O . GLU A 1 61 ? -12.713 0.505 -5.689 1.00 0.00 61 GLU A O 8
ATOM 11246 N N . ASP A 1 62 ? -11.636 1.251 -7.533 1.00 0.00 62 ASP A N 8
ATOM 11247 C CA . ASP A 1 62 ? -10.390 0.576 -7.213 1.00 0.00 62 ASP A CA 8
ATOM 11248 C C . ASP A 1 62 ? -10.088 0.749 -5.723 1.00 0.00 62 ASP A C 8
ATOM 11249 O O . ASP A 1 62 ? -9.836 -0.228 -5.020 1.00 0.00 62 ASP A O 8
ATOM 11258 N N . MET A 1 63 ? -10.124 2.000 -5.286 1.00 0.00 63 MET A N 8
ATOM 11259 C CA . MET A 1 63 ? -9.858 2.313 -3.893 1.00 0.00 63 MET A CA 8
ATOM 11260 C C . MET A 1 63 ? -10.719 1.455 -2.963 1.00 0.00 63 MET A C 8
ATOM 11261 O O . MET A 1 63 ? -10.196 0.645 -2.200 1.00 0.00 63 MET A O 8
ATOM 11275 N N . GLU A 1 64 ? -12.024 1.661 -3.059 1.00 0.00 64 GLU A N 8
ATOM 11276 C CA . GLU A 1 64 ? -12.962 0.916 -2.237 1.00 0.00 64 GLU A CA 8
ATOM 11277 C C . GLU A 1 64 ? -12.760 -0.588 -2.431 1.00 0.00 64 GLU A C 8
ATOM 11278 O O . GLU A 1 64 ? -12.715 -1.343 -1.461 1.00 0.00 64 GLU A O 8
ATOM 11290 N N . TYR A 1 65 ? -12.644 -0.979 -3.692 1.00 0.00 65 TYR A N 8
ATOM 11291 C CA . TYR A 1 65 ? -12.448 -2.379 -4.026 1.00 0.00 65 TYR A CA 8
ATOM 11292 C C . TYR A 1 65 ? -11.301 -2.982 -3.212 1.00 0.00 65 TYR A C 8
ATOM 11293 O O . TYR A 1 65 ? -11.517 -3.875 -2.395 1.00 0.00 65 TYR A O 8
ATOM 11311 N N . ALA A 1 66 ? -10.105 -2.469 -3.464 1.00 0.00 66 ALA A N 8
ATOM 11312 C CA . ALA A 1 66 ? -8.924 -2.945 -2.765 1.00 0.00 66 ALA A CA 8
ATOM 11313 C C . ALA A 1 66 ? -9.120 -2.762 -1.258 1.00 0.00 66 ALA A C 8
ATOM 11314 O O . ALA A 1 66 ? -8.715 -3.613 -0.468 1.00 0.00 66 ALA A O 8
ATOM 11321 N N . LEU A 1 67 ? -9.741 -1.646 -0.906 1.00 0.00 67 LEU A N 8
ATOM 11322 C CA . LEU A 1 67 ? -9.996 -1.341 0.492 1.00 0.00 67 LEU A CA 8
ATOM 11323 C C . LEU A 1 67 ? -10.674 -2.541 1.156 1.00 0.00 67 LEU A C 8
ATOM 11324 O O . LEU A 1 67 ? -10.169 -3.078 2.140 1.00 0.00 67 LEU A O 8
ATOM 11340 N N . ARG A 1 68 ? -11.810 -2.925 0.592 1.00 0.00 68 ARG A N 8
ATOM 11341 C CA . ARG A 1 68 ? -12.563 -4.051 1.117 1.00 0.00 68 ARG A CA 8
ATOM 11342 C C . ARG A 1 68 ? -11.836 -5.363 0.814 1.00 0.00 68 ARG A C 8
ATOM 11343 O O . ARG A 1 68 ? -11.362 -6.039 1.725 1.00 0.00 68 ARG A O 8
ATOM 11364 N N . LYS A 1 69 ? -11.772 -5.684 -0.470 1.00 0.00 69 LYS A N 8
ATOM 11365 C CA . LYS A 1 69 ? -11.111 -6.903 -0.905 1.00 0.00 69 LYS A CA 8
ATOM 11366 C C . LYS A 1 69 ? -9.885 -7.155 -0.025 1.00 0.00 69 LYS A C 8
ATOM 11367 O O . LYS A 1 69 ? -9.819 -8.161 0.680 1.00 0.00 69 LYS A O 8
ATOM 11386 N N . LEU A 1 70 ? -8.945 -6.224 -0.094 1.00 0.00 70 LEU A N 8
ATOM 11387 C CA . LEU A 1 70 ? -7.725 -6.333 0.687 1.00 0.00 70 LEU A CA 8
ATOM 11388 C C . LEU A 1 70 ? -8.078 -6.358 2.175 1.00 0.00 70 LEU A C 8
ATOM 11389 O O . LEU A 1 70 ? -7.620 -7.231 2.911 1.00 0.00 70 LEU A O 8
ATOM 11405 N N . ASP A 1 71 ? -8.890 -5.390 2.575 1.00 0.00 71 ASP A N 8
ATOM 11406 C CA . ASP A 1 71 ? -9.310 -5.290 3.962 1.00 0.00 71 ASP A CA 8
ATOM 11407 C C . ASP A 1 71 ? -8.874 -6.548 4.715 1.00 0.00 71 ASP A C 8
ATOM 11408 O O . ASP A 1 71 ? -9.460 -7.615 4.540 1.00 0.00 71 ASP A O 8
ATOM 11417 N N . ASP A 1 72 ? -7.847 -6.382 5.536 1.00 0.00 72 ASP A N 8
ATOM 11418 C CA . ASP A 1 72 ? -7.325 -7.491 6.315 1.00 0.00 72 ASP A CA 8
ATOM 11419 C C . ASP A 1 72 ? -6.832 -8.588 5.368 1.00 0.00 72 ASP A C 8
ATOM 11420 O O . ASP A 1 72 ? -7.633 -9.333 4.805 1.00 0.00 72 ASP A O 8
ATOM 11429 N N . THR A 1 73 ? -5.517 -8.651 5.222 1.00 0.00 73 THR A N 8
ATOM 11430 C CA . THR A 1 73 ? -4.908 -9.644 4.353 1.00 0.00 73 THR A CA 8
ATOM 11431 C C . THR A 1 73 ? -3.547 -10.073 4.905 1.00 0.00 73 THR A C 8
ATOM 11432 O O . THR A 1 73 ? -3.076 -9.525 5.900 1.00 0.00 73 THR A O 8
ATOM 11443 N N . LYS A 1 74 ? -2.953 -11.049 4.234 1.00 0.00 74 LYS A N 8
ATOM 11444 C CA . LYS A 1 74 ? -1.656 -11.558 4.645 1.00 0.00 74 LYS A CA 8
ATOM 11445 C C . LYS A 1 74 ? -0.593 -11.098 3.645 1.00 0.00 74 LYS A C 8
ATOM 11446 O O . LYS A 1 74 ? -0.431 -11.700 2.585 1.00 0.00 74 LYS A O 8
ATOM 11465 N N . PHE A 1 75 ? 0.104 -10.035 4.018 1.00 0.00 75 PHE A N 8
ATOM 11466 C CA . PHE A 1 75 ? 1.147 -9.488 3.167 1.00 0.00 75 PHE A CA 8
ATOM 11467 C C . PHE A 1 75 ? 2.467 -10.236 3.367 1.00 0.00 75 PHE A C 8
ATOM 11468 O O . PHE A 1 75 ? 2.869 -10.501 4.499 1.00 0.00 75 PHE A O 8
ATOM 11485 N N . ARG A 1 76 ? 3.104 -10.556 2.250 1.00 0.00 76 ARG A N 8
ATOM 11486 C CA . ARG A 1 76 ? 4.369 -11.269 2.288 1.00 0.00 76 ARG A CA 8
ATOM 11487 C C . ARG A 1 76 ? 5.515 -10.337 1.890 1.00 0.00 76 ARG A C 8
ATOM 11488 O O . ARG A 1 76 ? 5.597 -9.903 0.742 1.00 0.00 76 ARG A O 8
ATOM 11509 N N . SER A 1 77 ? 6.372 -10.056 2.861 1.00 0.00 77 SER A N 8
ATOM 11510 C CA . SER A 1 77 ? 7.510 -9.184 2.627 1.00 0.00 77 SER A CA 8
ATOM 11511 C C . SER A 1 77 ? 8.436 -9.802 1.578 1.00 0.00 77 SER A C 8
ATOM 11512 O O . SER A 1 77 ? 8.288 -10.972 1.226 1.00 0.00 77 SER A O 8
ATOM 11520 N N . HIS A 1 78 ? 9.372 -8.990 1.108 1.00 0.00 78 HIS A N 8
ATOM 11521 C CA . HIS A 1 78 ? 10.322 -9.443 0.106 1.00 0.00 78 HIS A CA 8
ATOM 11522 C C . HIS A 1 78 ? 11.290 -10.447 0.735 1.00 0.00 78 HIS A C 8
ATOM 11523 O O . HIS A 1 78 ? 12.051 -11.107 0.028 1.00 0.00 78 HIS A O 8
ATOM 11537 N N . GLU A 1 79 ? 11.230 -10.532 2.056 1.00 0.00 79 GLU A N 8
ATOM 11538 C CA . GLU A 1 79 ? 12.091 -11.445 2.787 1.00 0.00 79 GLU A CA 8
ATOM 11539 C C . GLU A 1 79 ? 11.414 -12.809 2.936 1.00 0.00 79 GLU A C 8
ATOM 11540 O O . GLU A 1 79 ? 11.992 -13.734 3.506 1.00 0.00 79 GLU A O 8
ATOM 11552 N N . GLY A 1 80 ? 10.200 -12.892 2.414 1.00 0.00 80 GLY A N 8
ATOM 11553 C CA . GLY A 1 80 ? 9.438 -14.127 2.482 1.00 0.00 80 GLY A CA 8
ATOM 11554 C C . GLY A 1 80 ? 8.491 -14.122 3.683 1.00 0.00 80 GLY A C 8
ATOM 11555 O O . GLY A 1 80 ? 7.490 -14.837 3.692 1.00 0.00 80 GLY A O 8
ATOM 11559 N N . GLU A 1 81 ? 8.840 -13.308 4.668 1.00 0.00 81 GLU A N 8
ATOM 11560 C CA . GLU A 1 81 ? 8.033 -13.200 5.871 1.00 0.00 81 GLU A CA 8
ATOM 11561 C C . GLU A 1 81 ? 6.611 -12.758 5.519 1.00 0.00 81 GLU A C 8
ATOM 11562 O O . GLU A 1 81 ? 6.388 -12.142 4.478 1.00 0.00 81 GLU A O 8
ATOM 11574 N N . THR A 1 82 ? 5.685 -13.091 6.407 1.00 0.00 82 THR A N 8
ATOM 11575 C CA . THR A 1 82 ? 4.291 -12.736 6.203 1.00 0.00 82 THR A CA 8
ATOM 11576 C C . THR A 1 82 ? 3.722 -12.067 7.456 1.00 0.00 82 THR A C 8
ATOM 11577 O O . THR A 1 82 ? 4.110 -12.404 8.574 1.00 0.00 82 THR A O 8
ATOM 11588 N N . SER A 1 83 ? 2.812 -11.132 7.228 1.00 0.00 83 SER A N 8
ATOM 11589 C CA . SER A 1 83 ? 2.185 -10.414 8.324 1.00 0.00 83 SER A CA 8
ATOM 11590 C C . SER A 1 83 ? 0.781 -9.962 7.920 1.00 0.00 83 SER A C 8
ATOM 11591 O O . SER A 1 83 ? 0.427 -10.002 6.742 1.00 0.00 83 SER A O 8
ATOM 11599 N N . TYR A 1 84 ? 0.017 -9.544 8.919 1.00 0.00 84 TYR A N 8
ATOM 11600 C CA . TYR A 1 84 ? -1.341 -9.086 8.681 1.00 0.00 84 TYR A CA 8
ATOM 11601 C C . TYR A 1 84 ? -1.408 -7.557 8.658 1.00 0.00 84 TYR A C 8
ATOM 11602 O O . TYR A 1 84 ? -0.948 -6.898 9.590 1.00 0.00 84 TYR A O 8
ATOM 11620 N N . ILE A 1 85 ? -1.984 -7.038 7.584 1.00 0.00 85 ILE A N 8
ATOM 11621 C CA . ILE A 1 85 ? -2.117 -5.600 7.427 1.00 0.00 85 ILE A CA 8
ATOM 11622 C C . ILE A 1 85 ? -3.601 -5.227 7.418 1.00 0.00 85 ILE A C 8
ATOM 11623 O O . ILE A 1 85 ? -4.460 -6.077 7.649 1.00 0.00 85 ILE A O 8
ATOM 11639 N N . ARG A 1 86 ? -3.857 -3.956 7.149 1.00 0.00 86 ARG A N 8
ATOM 11640 C CA . ARG A 1 86 ? -5.223 -3.460 7.107 1.00 0.00 86 ARG A CA 8
ATOM 11641 C C . ARG A 1 86 ? -5.347 -2.334 6.078 1.00 0.00 86 ARG A C 8
ATOM 11642 O O . ARG A 1 86 ? -4.526 -1.418 6.053 1.00 0.00 86 ARG A O 8
ATOM 11663 N N . VAL A 1 87 ? -6.380 -2.439 5.255 1.00 0.00 87 VAL A N 8
ATOM 11664 C CA . VAL A 1 87 ? -6.622 -1.441 4.227 1.00 0.00 87 VAL A CA 8
ATOM 11665 C C . VAL A 1 87 ? -7.806 -0.565 4.642 1.00 0.00 87 VAL A C 8
ATOM 11666 O O . VAL A 1 87 ? -8.909 -1.067 4.853 1.00 0.00 87 VAL A O 8
ATOM 11679 N N . TYR A 1 88 ? -7.537 0.728 4.746 1.00 0.00 88 TYR A N 8
ATOM 11680 C CA . TYR A 1 88 ? -8.567 1.678 5.131 1.00 0.00 88 TYR A CA 8
ATOM 11681 C C . TYR A 1 88 ? -8.342 3.033 4.459 1.00 0.00 88 TYR A C 8
ATOM 11682 O O . TYR A 1 88 ? -7.227 3.346 4.043 1.00 0.00 88 TYR A O 8
ATOM 11700 N N . PRO A 1 89 ? -9.446 3.822 4.371 1.00 0.00 89 PRO A N 8
ATOM 11701 C CA . PRO A 1 89 ? -9.380 5.137 3.756 1.00 0.00 89 PRO A CA 8
ATOM 11702 C C . PRO A 1 89 ? -8.694 6.142 4.683 1.00 0.00 89 PRO A C 8
ATOM 11703 O O . PRO A 1 89 ? -8.100 5.758 5.690 1.00 0.00 89 PRO A O 8
ATOM 11714 N N . GLU A 1 90 ? -8.799 7.409 4.311 1.00 0.00 90 GLU A N 8
ATOM 11715 C CA . GLU A 1 90 ? -8.196 8.472 5.097 1.00 0.00 90 GLU A CA 8
ATOM 11716 C C . GLU A 1 90 ? -9.238 9.542 5.431 1.00 0.00 90 GLU A C 8
ATOM 11717 O O . GLU A 1 90 ? -8.983 10.734 5.267 1.00 0.00 90 GLU A O 8
ATOM 11729 N N . ARG A 1 91 ? -10.389 9.077 5.894 1.00 0.00 91 ARG A N 8
ATOM 11730 C CA . ARG A 1 91 ? -11.470 9.979 6.253 1.00 0.00 91 ARG A CA 8
ATOM 11731 C C . ARG A 1 91 ? -12.025 10.666 5.003 1.00 0.00 91 ARG A C 8
ATOM 11732 O O . ARG A 1 91 ? -11.523 11.711 4.591 1.00 0.00 91 ARG A O 8
ATOM 11753 N N . SER A 1 92 ? -13.052 10.052 4.435 1.00 0.00 92 SER A N 8
ATOM 11754 C CA . SER A 1 92 ? -13.680 10.591 3.241 1.00 0.00 92 SER A CA 8
ATOM 11755 C C . SER A 1 92 ? -15.173 10.811 3.489 1.00 0.00 92 SER A C 8
ATOM 11756 O O . SER A 1 92 ? -15.661 11.938 3.406 1.00 0.00 92 SER A O 8
ATOM 11764 N N . SER A 1 93 ? -15.858 9.717 3.789 1.00 0.00 93 SER A N 8
ATOM 11765 C CA . SER A 1 93 ? -17.286 9.777 4.050 1.00 0.00 93 SER A CA 8
ATOM 11766 C C . SER A 1 93 ? -17.649 8.828 5.195 1.00 0.00 93 SER A C 8
ATOM 11767 O O . SER A 1 93 ? -17.148 7.707 5.258 1.00 0.00 93 SER A O 8
ATOM 11775 N N . GLY A 1 94 ? -18.517 9.314 6.070 1.00 0.00 94 GLY A N 8
ATOM 11776 C CA . GLY A 1 94 ? -18.953 8.523 7.209 1.00 0.00 94 GLY A CA 8
ATOM 11777 C C . GLY A 1 94 ? -20.405 8.071 7.040 1.00 0.00 94 GLY A C 8
ATOM 11778 O O . GLY A 1 94 ? -21.084 8.490 6.103 1.00 0.00 94 GLY A O 8
ATOM 11782 N N . PRO A 1 95 ? -20.849 7.200 7.984 1.00 0.00 95 PRO A N 8
ATOM 11783 C CA . PRO A 1 95 ? -22.208 6.687 7.949 1.00 0.00 95 PRO A CA 8
ATOM 11784 C C . PRO A 1 95 ? -23.208 7.750 8.409 1.00 0.00 95 PRO A C 8
ATOM 11785 O O . PRO A 1 95 ? -23.483 7.874 9.601 1.00 0.00 95 PRO A O 8
ATOM 11796 N N . SER A 1 96 ? -23.725 8.490 7.439 1.00 0.00 96 SER A N 8
ATOM 11797 C CA . SER A 1 96 ? -24.688 9.538 7.729 1.00 0.00 96 SER A CA 8
ATOM 11798 C C . SER A 1 96 ? -26.111 9.009 7.539 1.00 0.00 96 SER A C 8
ATOM 11799 O O . SER A 1 96 ? -26.910 9.018 8.474 1.00 0.00 96 SER A O 8
ATOM 11807 N N . SER A 1 97 ? -26.384 8.560 6.323 1.00 0.00 97 SER A N 8
ATOM 11808 C CA . SER A 1 97 ? -27.696 8.028 5.998 1.00 0.00 97 SER A CA 8
ATOM 11809 C C . SER A 1 97 ? -27.670 7.379 4.613 1.00 0.00 97 SER A C 8
ATOM 11810 O O . SER A 1 97 ? -26.878 7.768 3.756 1.00 0.00 97 SER A O 8
ATOM 11818 N N . GLY A 1 98 ? -28.545 6.400 4.437 1.00 0.00 98 GLY A N 8
ATOM 11819 C CA . GLY A 1 98 ? -28.632 5.693 3.170 1.00 0.00 98 GLY A CA 8
ATOM 11820 C C . GLY A 1 98 ? -29.134 4.262 3.374 1.00 0.00 98 GLY A C 8
ATOM 11821 O O . GLY A 1 98 ? -30.103 4.038 4.097 1.00 0.00 98 GLY A O 8
ATOM 11825 N N . GLY A 1 1 ? -11.709 10.760 -14.788 1.00 0.00 1 GLY A N 9
ATOM 11826 C CA . GLY A 1 1 ? -13.001 11.257 -14.346 1.00 0.00 1 GLY A CA 9
ATOM 11827 C C . GLY A 1 1 ? -12.987 12.781 -14.215 1.00 0.00 1 GLY A C 9
ATOM 11828 O O . GLY A 1 1 ? -11.944 13.375 -13.946 1.00 0.00 1 GLY A O 9
ATOM 11832 N N . SER A 1 2 ? -14.157 13.371 -14.412 1.00 0.00 2 SER A N 9
ATOM 11833 C CA . SER A 1 2 ? -14.292 14.815 -14.319 1.00 0.00 2 SER A CA 9
ATOM 11834 C C . SER A 1 2 ? -13.560 15.485 -15.483 1.00 0.00 2 SER A C 9
ATOM 11835 O O . SER A 1 2 ? -14.192 15.972 -16.420 1.00 0.00 2 SER A O 9
ATOM 11843 N N . SER A 1 3 ? -12.239 15.488 -15.387 1.00 0.00 3 SER A N 9
ATOM 11844 C CA . SER A 1 3 ? -11.414 16.090 -16.421 1.00 0.00 3 SER A CA 9
ATOM 11845 C C . SER A 1 3 ? -11.889 17.517 -16.703 1.00 0.00 3 SER A C 9
ATOM 11846 O O . SER A 1 3 ? -12.827 17.723 -17.471 1.00 0.00 3 SER A O 9
ATOM 11854 N N . GLY A 1 4 ? -11.219 18.466 -16.066 1.00 0.00 4 GLY A N 9
ATOM 11855 C CA . GLY A 1 4 ? -11.560 19.868 -16.239 1.00 0.00 4 GLY A CA 9
ATOM 11856 C C . GLY A 1 4 ? -11.698 20.570 -14.886 1.00 0.00 4 GLY A C 9
ATOM 11857 O O . GLY A 1 4 ? -12.809 20.850 -14.439 1.00 0.00 4 GLY A O 9
ATOM 11861 N N . SER A 1 5 ? -10.554 20.834 -14.273 1.00 0.00 5 SER A N 9
ATOM 11862 C CA . SER A 1 5 ? -10.533 21.497 -12.980 1.00 0.00 5 SER A CA 9
ATOM 11863 C C . SER A 1 5 ? -9.211 22.244 -12.797 1.00 0.00 5 SER A C 9
ATOM 11864 O O . SER A 1 5 ? -8.156 21.752 -13.194 1.00 0.00 5 SER A O 9
ATOM 11872 N N . SER A 1 6 ? -9.310 23.419 -12.194 1.00 0.00 6 SER A N 9
ATOM 11873 C CA . SER A 1 6 ? -8.135 24.239 -11.953 1.00 0.00 6 SER A CA 9
ATOM 11874 C C . SER A 1 6 ? -7.043 23.403 -11.283 1.00 0.00 6 SER A C 9
ATOM 11875 O O . SER A 1 6 ? -7.325 22.352 -10.708 1.00 0.00 6 SER A O 9
ATOM 11883 N N . GLY A 1 7 ? -5.818 23.900 -11.379 1.00 0.00 7 GLY A N 9
ATOM 11884 C CA . GLY A 1 7 ? -4.683 23.212 -10.790 1.00 0.00 7 GLY A CA 9
ATOM 11885 C C . GLY A 1 7 ? -3.748 24.198 -10.086 1.00 0.00 7 GLY A C 9
ATOM 11886 O O . GLY A 1 7 ? -2.574 24.304 -10.436 1.00 0.00 7 GLY A O 9
ATOM 11890 N N . GLY A 1 8 ? -4.306 24.896 -9.107 1.00 0.00 8 GLY A N 9
ATOM 11891 C CA . GLY A 1 8 ? -3.537 25.870 -8.351 1.00 0.00 8 GLY A CA 9
ATOM 11892 C C . GLY A 1 8 ? -2.172 25.304 -7.955 1.00 0.00 8 GLY A C 9
ATOM 11893 O O . GLY A 1 8 ? -1.180 25.523 -8.648 1.00 0.00 8 GLY A O 9
ATOM 11897 N N . PRO A 1 9 ? -2.166 24.567 -6.812 1.00 0.00 9 PRO A N 9
ATOM 11898 C CA . PRO A 1 9 ? -0.939 23.968 -6.315 1.00 0.00 9 PRO A CA 9
ATOM 11899 C C . PRO A 1 9 ? -0.551 22.744 -7.146 1.00 0.00 9 PRO A C 9
ATOM 11900 O O . PRO A 1 9 ? -1.310 22.311 -8.012 1.00 0.00 9 PRO A O 9
ATOM 11911 N N . PRO A 1 10 ? 0.662 22.207 -6.847 1.00 0.00 10 PRO A N 9
ATOM 11912 C CA . PRO A 1 10 ? 1.161 21.041 -7.557 1.00 0.00 10 PRO A CA 9
ATOM 11913 C C . PRO A 1 10 ? 0.445 19.770 -7.095 1.00 0.00 10 PRO A C 9
ATOM 11914 O O . PRO A 1 10 ? -0.256 19.781 -6.084 1.00 0.00 10 PRO A O 9
ATOM 11925 N N . THR A 1 11 ? 0.647 18.705 -7.857 1.00 0.00 11 THR A N 9
ATOM 11926 C CA . THR A 1 11 ? 0.030 17.429 -7.538 1.00 0.00 11 THR A CA 9
ATOM 11927 C C . THR A 1 11 ? -1.494 17.566 -7.509 1.00 0.00 11 THR A C 9
ATOM 11928 O O . THR A 1 11 ? -2.067 17.942 -6.487 1.00 0.00 11 THR A O 9
ATOM 11939 N N . ARG A 1 12 ? -2.106 17.253 -8.641 1.00 0.00 12 ARG A N 9
ATOM 11940 C CA . ARG A 1 12 ? -3.552 17.336 -8.758 1.00 0.00 12 ARG A CA 9
ATOM 11941 C C . ARG A 1 12 ? -4.098 16.106 -9.486 1.00 0.00 12 ARG A C 9
ATOM 11942 O O . ARG A 1 12 ? -4.310 16.140 -10.697 1.00 0.00 12 ARG A O 9
ATOM 11963 N N . ARG A 1 13 ? -4.309 15.048 -8.716 1.00 0.00 13 ARG A N 9
ATOM 11964 C CA . ARG A 1 13 ? -4.826 13.810 -9.273 1.00 0.00 13 ARG A CA 9
ATOM 11965 C C . ARG A 1 13 ? -6.021 13.318 -8.454 1.00 0.00 13 ARG A C 9
ATOM 11966 O O . ARG A 1 13 ? -6.419 13.959 -7.483 1.00 0.00 13 ARG A O 9
ATOM 11987 N N . SER A 1 14 ? -6.560 12.183 -8.876 1.00 0.00 14 SER A N 9
ATOM 11988 C CA . SER A 1 14 ? -7.702 11.598 -8.194 1.00 0.00 14 SER A CA 9
ATOM 11989 C C . SER A 1 14 ? -7.497 11.666 -6.679 1.00 0.00 14 SER A C 9
ATOM 11990 O O . SER A 1 14 ? -6.365 11.643 -6.200 1.00 0.00 14 SER A O 9
ATOM 11998 N N . ASP A 1 15 ? -8.612 11.749 -5.967 1.00 0.00 15 ASP A N 9
ATOM 11999 C CA . ASP A 1 15 ? -8.569 11.821 -4.516 1.00 0.00 15 ASP A CA 9
ATOM 12000 C C . ASP A 1 15 ? -9.075 10.502 -3.930 1.00 0.00 15 ASP A C 9
ATOM 12001 O O . ASP A 1 15 ? -10.062 10.483 -3.195 1.00 0.00 15 ASP A O 9
ATOM 12010 N N . PHE A 1 16 ? -8.377 9.430 -4.276 1.00 0.00 16 PHE A N 9
ATOM 12011 C CA . PHE A 1 16 ? -8.743 8.110 -3.792 1.00 0.00 16 PHE A CA 9
ATOM 12012 C C . PHE A 1 16 ? -7.499 7.265 -3.509 1.00 0.00 16 PHE A C 9
ATOM 12013 O O . PHE A 1 16 ? -6.790 6.869 -4.432 1.00 0.00 16 PHE A O 9
ATOM 12030 N N . ARG A 1 17 ? -7.272 7.015 -2.228 1.00 0.00 17 ARG A N 9
ATOM 12031 C CA . ARG A 1 17 ? -6.126 6.225 -1.811 1.00 0.00 17 ARG A CA 9
ATOM 12032 C C . ARG A 1 17 ? -6.518 5.283 -0.670 1.00 0.00 17 ARG A C 9
ATOM 12033 O O . ARG A 1 17 ? -7.658 5.300 -0.210 1.00 0.00 17 ARG A O 9
ATOM 12054 N N . VAL A 1 18 ? -5.549 4.484 -0.246 1.00 0.00 18 VAL A N 9
ATOM 12055 C CA . VAL A 1 18 ? -5.778 3.538 0.832 1.00 0.00 18 VAL A CA 9
ATOM 12056 C C . VAL A 1 18 ? -4.584 3.561 1.787 1.00 0.00 18 VAL A C 9
ATOM 12057 O O . VAL A 1 18 ? -3.434 3.512 1.352 1.00 0.00 18 VAL A O 9
ATOM 12070 N N . LEU A 1 19 ? -4.896 3.636 3.073 1.00 0.00 19 LEU A N 9
ATOM 12071 C CA . LEU A 1 19 ? -3.863 3.667 4.094 1.00 0.00 19 LEU A CA 9
ATOM 12072 C C . LEU A 1 19 ? -3.586 2.242 4.576 1.00 0.00 19 LEU A C 9
ATOM 12073 O O . LEU A 1 19 ? -4.477 1.577 5.104 1.00 0.00 19 LEU A O 9
ATOM 12089 N N . VAL A 1 20 ? -2.348 1.814 4.378 1.00 0.00 20 VAL A N 9
ATOM 12090 C CA . VAL A 1 20 ? -1.943 0.479 4.786 1.00 0.00 20 VAL A CA 9
ATOM 12091 C C . VAL A 1 20 ? -1.212 0.561 6.127 1.00 0.00 20 VAL A C 9
ATOM 12092 O O . VAL A 1 20 ? -0.378 1.442 6.331 1.00 0.00 20 VAL A O 9
ATOM 12105 N N . SER A 1 21 ? -1.551 -0.369 7.008 1.00 0.00 21 SER A N 9
ATOM 12106 C CA . SER A 1 21 ? -0.937 -0.414 8.324 1.00 0.00 21 SER A CA 9
ATOM 12107 C C . SER A 1 21 ? -0.794 -1.865 8.786 1.00 0.00 21 SER A C 9
ATOM 12108 O O . SER A 1 21 ? -1.720 -2.661 8.638 1.00 0.00 21 SER A O 9
ATOM 12116 N N . GLY A 1 22 ? 0.374 -2.165 9.336 1.00 0.00 22 GLY A N 9
ATOM 12117 C CA . GLY A 1 22 ? 0.650 -3.507 9.821 1.00 0.00 22 GLY A CA 9
ATOM 12118 C C . GLY A 1 22 ? 1.657 -4.220 8.916 1.00 0.00 22 GLY A C 9
ATOM 12119 O O . GLY A 1 22 ? 1.535 -5.419 8.670 1.00 0.00 22 GLY A O 9
ATOM 12123 N N . LEU A 1 23 ? 2.629 -3.452 8.446 1.00 0.00 23 LEU A N 9
ATOM 12124 C CA . LEU A 1 23 ? 3.657 -3.996 7.574 1.00 0.00 23 LEU A CA 9
ATOM 12125 C C . LEU A 1 23 ? 4.802 -4.548 8.426 1.00 0.00 23 LEU A C 9
ATOM 12126 O O . LEU A 1 23 ? 4.942 -4.188 9.593 1.00 0.00 23 LEU A O 9
ATOM 12142 N N . PRO A 1 24 ? 5.612 -5.437 7.792 1.00 0.00 24 PRO A N 9
ATOM 12143 C CA . PRO A 1 24 ? 6.740 -6.043 8.478 1.00 0.00 24 PRO A CA 9
ATOM 12144 C C . PRO A 1 24 ? 7.892 -5.046 8.626 1.00 0.00 24 PRO A C 9
ATOM 12145 O O . PRO A 1 24 ? 7.832 -3.940 8.092 1.00 0.00 24 PRO A O 9
ATOM 12156 N N . PRO A 1 25 ? 8.939 -5.485 9.374 1.00 0.00 25 PRO A N 9
ATOM 12157 C CA . PRO A 1 25 ? 10.103 -4.644 9.599 1.00 0.00 25 PRO A CA 9
ATOM 12158 C C . PRO A 1 25 ? 10.980 -4.575 8.347 1.00 0.00 25 PRO A C 9
ATOM 12159 O O . PRO A 1 25 ? 11.762 -3.640 8.184 1.00 0.00 25 PRO A O 9
ATOM 12170 N N . SER A 1 26 ? 10.821 -5.578 7.496 1.00 0.00 26 SER A N 9
ATOM 12171 C CA . SER A 1 26 ? 11.589 -5.643 6.265 1.00 0.00 26 SER A CA 9
ATOM 12172 C C . SER A 1 26 ? 10.683 -5.348 5.067 1.00 0.00 26 SER A C 9
ATOM 12173 O O . SER A 1 26 ? 11.168 -5.113 3.961 1.00 0.00 26 SER A O 9
ATOM 12181 N N . GLY A 1 27 ? 9.385 -5.371 5.329 1.00 0.00 27 GLY A N 9
ATOM 12182 C CA . GLY A 1 27 ? 8.407 -5.108 4.286 1.00 0.00 27 GLY A CA 9
ATOM 12183 C C . GLY A 1 27 ? 8.871 -3.972 3.373 1.00 0.00 27 GLY A C 9
ATOM 12184 O O . GLY A 1 27 ? 9.753 -3.197 3.739 1.00 0.00 27 GLY A O 9
ATOM 12188 N N . SER A 1 28 ? 8.255 -3.908 2.201 1.00 0.00 28 SER A N 9
ATOM 12189 C CA . SER A 1 28 ? 8.594 -2.879 1.233 1.00 0.00 28 SER A CA 9
ATOM 12190 C C . SER A 1 28 ? 7.318 -2.303 0.614 1.00 0.00 28 SER A C 9
ATOM 12191 O O . SER A 1 28 ? 6.216 -2.749 0.928 1.00 0.00 28 SER A O 9
ATOM 12199 N N . TRP A 1 29 ? 7.511 -1.321 -0.254 1.00 0.00 29 TRP A N 9
ATOM 12200 C CA . TRP A 1 29 ? 6.391 -0.680 -0.920 1.00 0.00 29 TRP A CA 9
ATOM 12201 C C . TRP A 1 29 ? 6.159 -1.396 -2.252 1.00 0.00 29 TRP A C 9
ATOM 12202 O O . TRP A 1 29 ? 5.017 -1.636 -2.641 1.00 0.00 29 TRP A O 9
ATOM 12223 N N . GLN A 1 30 ? 7.261 -1.718 -2.914 1.00 0.00 30 GLN A N 9
ATOM 12224 C CA . GLN A 1 30 ? 7.192 -2.402 -4.194 1.00 0.00 30 GLN A CA 9
ATOM 12225 C C . GLN A 1 30 ? 6.300 -3.641 -4.086 1.00 0.00 30 GLN A C 9
ATOM 12226 O O . GLN A 1 30 ? 5.278 -3.735 -4.764 1.00 0.00 30 GLN A O 9
ATOM 12240 N N . ASP A 1 31 ? 6.720 -4.560 -3.230 1.00 0.00 31 ASP A N 9
ATOM 12241 C CA . ASP A 1 31 ? 5.972 -5.789 -3.025 1.00 0.00 31 ASP A CA 9
ATOM 12242 C C . ASP A 1 31 ? 4.551 -5.447 -2.572 1.00 0.00 31 ASP A C 9
ATOM 12243 O O . ASP A 1 31 ? 3.589 -6.083 -3.000 1.00 0.00 31 ASP A O 9
ATOM 12252 N N . LEU A 1 32 ? 4.464 -4.443 -1.712 1.00 0.00 32 LEU A N 9
ATOM 12253 C CA . LEU A 1 32 ? 3.177 -4.008 -1.197 1.00 0.00 32 LEU A CA 9
ATOM 12254 C C . LEU A 1 32 ? 2.263 -3.637 -2.366 1.00 0.00 32 LEU A C 9
ATOM 12255 O O . LEU A 1 32 ? 1.129 -4.106 -2.446 1.00 0.00 32 LEU A O 9
ATOM 12271 N N . LYS A 1 33 ? 2.791 -2.797 -3.245 1.00 0.00 33 LYS A N 9
ATOM 12272 C CA . LYS A 1 33 ? 2.037 -2.357 -4.406 1.00 0.00 33 LYS A CA 9
ATOM 12273 C C . LYS A 1 33 ? 1.513 -3.580 -5.161 1.00 0.00 33 LYS A C 9
ATOM 12274 O O . LYS A 1 33 ? 0.310 -3.707 -5.384 1.00 0.00 33 LYS A O 9
ATOM 12293 N N . ASP A 1 34 ? 2.441 -4.448 -5.535 1.00 0.00 34 ASP A N 9
ATOM 12294 C CA . ASP A 1 34 ? 2.087 -5.656 -6.260 1.00 0.00 34 ASP A CA 9
ATOM 12295 C C . ASP A 1 34 ? 0.873 -6.307 -5.596 1.00 0.00 34 ASP A C 9
ATOM 12296 O O . ASP A 1 34 ? 0.116 -7.026 -6.247 1.00 0.00 34 ASP A O 9
ATOM 12305 N N . HIS A 1 35 ? 0.724 -6.033 -4.309 1.00 0.00 35 HIS A N 9
ATOM 12306 C CA . HIS A 1 35 ? -0.385 -6.584 -3.549 1.00 0.00 35 HIS A CA 9
ATOM 12307 C C . HIS A 1 35 ? -1.595 -5.654 -3.661 1.00 0.00 35 HIS A C 9
ATOM 12308 O O . HIS A 1 35 ? -2.690 -6.093 -4.011 1.00 0.00 35 HIS A O 9
ATOM 12322 N N . MET A 1 36 ? -1.357 -4.386 -3.358 1.00 0.00 36 MET A N 9
ATOM 12323 C CA . MET A 1 36 ? -2.414 -3.391 -3.421 1.00 0.00 36 MET A CA 9
ATOM 12324 C C . MET A 1 36 ? -3.012 -3.314 -4.827 1.00 0.00 36 MET A C 9
ATOM 12325 O O . MET A 1 36 ? -4.224 -3.171 -4.983 1.00 0.00 36 MET A O 9
ATOM 12339 N N . ARG A 1 37 ? -2.135 -3.413 -5.815 1.00 0.00 37 ARG A N 9
ATOM 12340 C CA . ARG A 1 37 ? -2.561 -3.357 -7.203 1.00 0.00 37 ARG A CA 9
ATOM 12341 C C . ARG A 1 37 ? -3.841 -4.173 -7.399 1.00 0.00 37 ARG A C 9
ATOM 12342 O O . ARG A 1 37 ? -4.621 -3.902 -8.310 1.00 0.00 37 ARG A O 9
ATOM 12363 N N . GLU A 1 38 ? -4.016 -5.156 -6.528 1.00 0.00 38 GLU A N 9
ATOM 12364 C CA . GLU A 1 38 ? -5.187 -6.014 -6.594 1.00 0.00 38 GLU A CA 9
ATOM 12365 C C . GLU A 1 38 ? -6.388 -5.232 -7.132 1.00 0.00 38 GLU A C 9
ATOM 12366 O O . GLU A 1 38 ? -7.168 -5.754 -7.927 1.00 0.00 38 GLU A O 9
ATOM 12378 N N . ALA A 1 39 ? -6.499 -3.993 -6.676 1.00 0.00 39 ALA A N 9
ATOM 12379 C CA . ALA A 1 39 ? -7.591 -3.134 -7.101 1.00 0.00 39 ALA A CA 9
ATOM 12380 C C . ALA A 1 39 ? -7.441 -2.825 -8.592 1.00 0.00 39 ALA A C 9
ATOM 12381 O O . ALA A 1 39 ? -8.092 -3.449 -9.428 1.00 0.00 39 ALA A O 9
ATOM 12388 N N . GLY A 1 40 ? -6.578 -1.861 -8.879 1.00 0.00 40 GLY A N 9
ATOM 12389 C CA . GLY A 1 40 ? -6.334 -1.462 -10.255 1.00 0.00 40 GLY A CA 9
ATOM 12390 C C . GLY A 1 40 ? -4.877 -1.035 -10.451 1.00 0.00 40 GLY A C 9
ATOM 12391 O O . GLY A 1 40 ? -3.958 -1.752 -10.058 1.00 0.00 40 GLY A O 9
ATOM 12395 N N . ASP A 1 41 ? -4.713 0.130 -11.059 1.00 0.00 41 ASP A N 9
ATOM 12396 C CA . ASP A 1 41 ? -3.384 0.661 -11.313 1.00 0.00 41 ASP A CA 9
ATOM 12397 C C . ASP A 1 41 ? -2.964 1.554 -10.143 1.00 0.00 41 ASP A C 9
ATOM 12398 O O . ASP A 1 41 ? -3.755 2.362 -9.660 1.00 0.00 41 ASP A O 9
ATOM 12407 N N . VAL A 1 42 ? -1.720 1.376 -9.722 1.00 0.00 42 VAL A N 9
ATOM 12408 C CA . VAL A 1 42 ? -1.186 2.156 -8.618 1.00 0.00 42 VAL A CA 9
ATOM 12409 C C . VAL A 1 42 ? -0.174 3.169 -9.158 1.00 0.00 42 VAL A C 9
ATOM 12410 O O . VAL A 1 42 ? 0.861 2.788 -9.702 1.00 0.00 42 VAL A O 9
ATOM 12423 N N . CYS A 1 43 ? -0.510 4.440 -8.988 1.00 0.00 43 CYS A N 9
ATOM 12424 C CA . CYS A 1 43 ? 0.357 5.510 -9.451 1.00 0.00 43 CYS A CA 9
ATOM 12425 C C . CYS A 1 43 ? 1.243 5.950 -8.284 1.00 0.00 43 CYS A C 9
ATOM 12426 O O . CYS A 1 43 ? 2.363 6.414 -8.491 1.00 0.00 43 CYS A O 9
ATOM 12434 N N . TYR A 1 44 ? 0.707 5.789 -7.083 1.00 0.00 44 TYR A N 9
ATOM 12435 C CA . TYR A 1 44 ? 1.435 6.164 -5.883 1.00 0.00 44 TYR A CA 9
ATOM 12436 C C . TYR A 1 44 ? 1.686 4.947 -4.991 1.00 0.00 44 TYR A C 9
ATOM 12437 O O . TYR A 1 44 ? 0.761 4.195 -4.686 1.00 0.00 44 TYR A O 9
ATOM 12455 N N . ALA A 1 45 ? 2.941 4.790 -4.597 1.00 0.00 45 ALA A N 9
ATOM 12456 C CA . ALA A 1 45 ? 3.325 3.677 -3.746 1.00 0.00 45 ALA A CA 9
ATOM 12457 C C . ALA A 1 45 ? 4.455 4.119 -2.814 1.00 0.00 45 ALA A C 9
ATOM 12458 O O . ALA A 1 45 ? 5.555 4.428 -3.269 1.00 0.00 45 ALA A O 9
ATOM 12465 N N . ASP A 1 46 ? 4.144 4.135 -1.526 1.00 0.00 46 ASP A N 9
ATOM 12466 C CA . ASP A 1 46 ? 5.120 4.534 -0.526 1.00 0.00 46 ASP A CA 9
ATOM 12467 C C . ASP A 1 46 ? 4.901 3.717 0.749 1.00 0.00 46 ASP A C 9
ATOM 12468 O O . ASP A 1 46 ? 3.797 3.234 0.999 1.00 0.00 46 ASP A O 9
ATOM 12477 N N . VAL A 1 47 ? 5.969 3.588 1.522 1.00 0.00 47 VAL A N 9
ATOM 12478 C CA . VAL A 1 47 ? 5.907 2.838 2.765 1.00 0.00 47 VAL A CA 9
ATOM 12479 C C . VAL A 1 47 ? 6.654 3.606 3.857 1.00 0.00 47 VAL A C 9
ATOM 12480 O O . VAL A 1 47 ? 7.719 4.169 3.607 1.00 0.00 47 VAL A O 9
ATOM 12493 N N . GLN A 1 48 ? 6.067 3.605 5.045 1.00 0.00 48 GLN A N 9
ATOM 12494 C CA . GLN A 1 48 ? 6.664 4.294 6.176 1.00 0.00 48 GLN A CA 9
ATOM 12495 C C . GLN A 1 48 ? 7.170 3.284 7.207 1.00 0.00 48 GLN A C 9
ATOM 12496 O O . GLN A 1 48 ? 6.882 2.092 7.106 1.00 0.00 48 GLN A O 9
ATOM 12510 N N . LYS A 1 49 ? 7.915 3.797 8.175 1.00 0.00 49 LYS A N 9
ATOM 12511 C CA . LYS A 1 49 ? 8.464 2.954 9.224 1.00 0.00 49 LYS A CA 9
ATOM 12512 C C . LYS A 1 49 ? 7.327 2.450 10.115 1.00 0.00 49 LYS A C 9
ATOM 12513 O O . LYS A 1 49 ? 6.176 2.850 9.944 1.00 0.00 49 LYS A O 9
ATOM 12532 N N . ASP A 1 50 ? 7.689 1.581 11.047 1.00 0.00 50 ASP A N 9
ATOM 12533 C CA . ASP A 1 50 ? 6.713 1.019 11.966 1.00 0.00 50 ASP A CA 9
ATOM 12534 C C . ASP A 1 50 ? 5.964 -0.121 11.273 1.00 0.00 50 ASP A C 9
ATOM 12535 O O . ASP A 1 50 ? 5.973 -1.254 11.750 1.00 0.00 50 ASP A O 9
ATOM 12544 N N . GLY A 1 51 ? 5.334 0.220 10.158 1.00 0.00 51 GLY A N 9
ATOM 12545 C CA . GLY A 1 51 ? 4.582 -0.761 9.394 1.00 0.00 51 GLY A CA 9
ATOM 12546 C C . GLY A 1 51 ? 3.373 -0.116 8.713 1.00 0.00 51 GLY A C 9
ATOM 12547 O O . GLY A 1 51 ? 2.274 -0.667 8.739 1.00 0.00 51 GLY A O 9
ATOM 12551 N N . MET A 1 52 ? 3.618 1.043 8.119 1.00 0.00 52 MET A N 9
ATOM 12552 C CA . MET A 1 52 ? 2.563 1.769 7.433 1.00 0.00 52 MET A CA 9
ATOM 12553 C C . MET A 1 52 ? 2.802 1.784 5.921 1.00 0.00 52 MET A C 9
ATOM 12554 O O . MET A 1 52 ? 3.908 1.503 5.461 1.00 0.00 52 MET A O 9
ATOM 12568 N N . GLY A 1 53 ? 1.747 2.113 5.191 1.00 0.00 53 GLY A N 9
ATOM 12569 C CA . GLY A 1 53 ? 1.828 2.168 3.741 1.00 0.00 53 GLY A CA 9
ATOM 12570 C C . GLY A 1 53 ? 0.812 3.160 3.172 1.00 0.00 53 GLY A C 9
ATOM 12571 O O . GLY A 1 53 ? -0.112 3.576 3.869 1.00 0.00 53 GLY A O 9
ATOM 12575 N N . MET A 1 54 ? 1.018 3.511 1.911 1.00 0.00 54 MET A N 9
ATOM 12576 C CA . MET A 1 54 ? 0.131 4.446 1.240 1.00 0.00 54 MET A CA 9
ATOM 12577 C C . MET A 1 54 ? 0.117 4.202 -0.270 1.00 0.00 54 MET A C 9
ATOM 12578 O O . MET A 1 54 ? 1.163 4.237 -0.918 1.00 0.00 54 MET A O 9
ATOM 12592 N N . VAL A 1 55 ? -1.078 3.961 -0.787 1.00 0.00 55 VAL A N 9
ATOM 12593 C CA . VAL A 1 55 ? -1.242 3.711 -2.209 1.00 0.00 55 VAL A CA 9
ATOM 12594 C C . VAL A 1 55 ? -2.428 4.524 -2.733 1.00 0.00 55 VAL A C 9
ATOM 12595 O O . VAL A 1 55 ? -3.456 4.629 -2.065 1.00 0.00 55 VAL A O 9
ATOM 12608 N N . GLU A 1 56 ? -2.245 5.079 -3.922 1.00 0.00 56 GLU A N 9
ATOM 12609 C CA . GLU A 1 56 ? -3.287 5.880 -4.542 1.00 0.00 56 GLU A CA 9
ATOM 12610 C C . GLU A 1 56 ? -3.827 5.175 -5.788 1.00 0.00 56 GLU A C 9
ATOM 12611 O O . GLU A 1 56 ? -3.071 4.547 -6.527 1.00 0.00 56 GLU A O 9
ATOM 12623 N N . TYR A 1 57 ? -5.132 5.302 -5.982 1.00 0.00 57 TYR A N 9
ATOM 12624 C CA . TYR A 1 57 ? -5.782 4.685 -7.126 1.00 0.00 57 TYR A CA 9
ATOM 12625 C C . TYR A 1 57 ? -6.339 5.746 -8.078 1.00 0.00 57 TYR A C 9
ATOM 12626 O O . TYR A 1 57 ? -6.861 6.768 -7.637 1.00 0.00 57 TYR A O 9
ATOM 12644 N N . LEU A 1 58 ? -6.208 5.465 -9.366 1.00 0.00 58 LEU A N 9
ATOM 12645 C CA . LEU A 1 58 ? -6.691 6.382 -10.385 1.00 0.00 58 LEU A CA 9
ATOM 12646 C C . LEU A 1 58 ? -8.201 6.197 -10.556 1.00 0.00 58 LEU A C 9
ATOM 12647 O O . LEU A 1 58 ? -8.817 6.847 -11.399 1.00 0.00 58 LEU A O 9
ATOM 12663 N N . ARG A 1 59 ? -8.752 5.308 -9.743 1.00 0.00 59 ARG A N 9
ATOM 12664 C CA . ARG A 1 59 ? -10.177 5.030 -9.794 1.00 0.00 59 ARG A CA 9
ATOM 12665 C C . ARG A 1 59 ? -10.745 4.908 -8.379 1.00 0.00 59 ARG A C 9
ATOM 12666 O O . ARG A 1 59 ? -10.178 4.214 -7.536 1.00 0.00 59 ARG A O 9
ATOM 12687 N N . LYS A 1 60 ? -11.857 5.594 -8.161 1.00 0.00 60 LYS A N 9
ATOM 12688 C CA . LYS A 1 60 ? -12.508 5.571 -6.862 1.00 0.00 60 LYS A CA 9
ATOM 12689 C C . LYS A 1 60 ? -12.853 4.127 -6.494 1.00 0.00 60 LYS A C 9
ATOM 12690 O O . LYS A 1 60 ? -12.486 3.652 -5.421 1.00 0.00 60 LYS A O 9
ATOM 12709 N N . GLU A 1 61 ? -13.555 3.469 -7.405 1.00 0.00 61 GLU A N 9
ATOM 12710 C CA . GLU A 1 61 ? -13.954 2.089 -7.190 1.00 0.00 61 GLU A CA 9
ATOM 12711 C C . GLU A 1 61 ? -12.752 1.252 -6.748 1.00 0.00 61 GLU A C 9
ATOM 12712 O O . GLU A 1 61 ? -12.819 0.544 -5.745 1.00 0.00 61 GLU A O 9
ATOM 12724 N N . ASP A 1 62 ? -11.680 1.361 -7.520 1.00 0.00 62 ASP A N 9
ATOM 12725 C CA . ASP A 1 62 ? -10.464 0.623 -7.220 1.00 0.00 62 ASP A CA 9
ATOM 12726 C C . ASP A 1 62 ? -10.139 0.767 -5.732 1.00 0.00 62 ASP A C 9
ATOM 12727 O O . ASP A 1 62 ? -9.795 -0.212 -5.071 1.00 0.00 62 ASP A O 9
ATOM 12736 N N . MET A 1 63 ? -10.259 1.995 -5.249 1.00 0.00 63 MET A N 9
ATOM 12737 C CA . MET A 1 63 ? -9.982 2.279 -3.851 1.00 0.00 63 MET A CA 9
ATOM 12738 C C . MET A 1 63 ? -10.851 1.416 -2.933 1.00 0.00 63 MET A C 9
ATOM 12739 O O . MET A 1 63 ? -10.336 0.592 -2.179 1.00 0.00 63 MET A O 9
ATOM 12753 N N . GLU A 1 64 ? -12.154 1.636 -3.028 1.00 0.00 64 GLU A N 9
ATOM 12754 C CA . GLU A 1 64 ? -13.100 0.889 -2.216 1.00 0.00 64 GLU A CA 9
ATOM 12755 C C . GLU A 1 64 ? -12.896 -0.615 -2.412 1.00 0.00 64 GLU A C 9
ATOM 12756 O O . GLU A 1 64 ? -12.899 -1.377 -1.447 1.00 0.00 64 GLU A O 9
ATOM 12768 N N . TYR A 1 65 ? -12.725 -0.997 -3.670 1.00 0.00 65 TYR A N 9
ATOM 12769 C CA . TYR A 1 65 ? -12.521 -2.396 -4.005 1.00 0.00 65 TYR A CA 9
ATOM 12770 C C . TYR A 1 65 ? -11.412 -3.009 -3.148 1.00 0.00 65 TYR A C 9
ATOM 12771 O O . TYR A 1 65 ? -11.674 -3.871 -2.311 1.00 0.00 65 TYR A O 9
ATOM 12789 N N . ALA A 1 66 ? -10.196 -2.541 -3.387 1.00 0.00 66 ALA A N 9
ATOM 12790 C CA . ALA A 1 66 ? -9.046 -3.033 -2.648 1.00 0.00 66 ALA A CA 9
ATOM 12791 C C . ALA A 1 66 ? -9.287 -2.838 -1.149 1.00 0.00 66 ALA A C 9
ATOM 12792 O O . ALA A 1 66 ? -8.915 -3.688 -0.342 1.00 0.00 66 ALA A O 9
ATOM 12799 N N . LEU A 1 67 ? -9.909 -1.714 -0.824 1.00 0.00 67 LEU A N 9
ATOM 12800 C CA . LEU A 1 67 ? -10.204 -1.397 0.563 1.00 0.00 67 LEU A CA 9
ATOM 12801 C C . LEU A 1 67 ? -10.908 -2.589 1.215 1.00 0.00 67 LEU A C 9
ATOM 12802 O O . LEU A 1 67 ? -10.424 -3.135 2.206 1.00 0.00 67 LEU A O 9
ATOM 12818 N N . ARG A 1 68 ? -12.040 -2.958 0.633 1.00 0.00 68 ARG A N 9
ATOM 12819 C CA . ARG A 1 68 ? -12.816 -4.074 1.145 1.00 0.00 68 ARG A CA 9
ATOM 12820 C C . ARG A 1 68 ? -12.110 -5.397 0.837 1.00 0.00 68 ARG A C 9
ATOM 12821 O O . ARG A 1 68 ? -11.665 -6.094 1.747 1.00 0.00 68 ARG A O 9
ATOM 12842 N N . LYS A 1 69 ? -12.031 -5.701 -0.450 1.00 0.00 69 LYS A N 9
ATOM 12843 C CA . LYS A 1 69 ? -11.387 -6.927 -0.891 1.00 0.00 69 LYS A CA 9
ATOM 12844 C C . LYS A 1 69 ? -10.198 -7.231 0.024 1.00 0.00 69 LYS A C 9
ATOM 12845 O O . LYS A 1 69 ? -10.172 -8.264 0.691 1.00 0.00 69 LYS A O 9
ATOM 12864 N N . LEU A 1 70 ? -9.244 -6.312 0.026 1.00 0.00 70 LEU A N 9
ATOM 12865 C CA . LEU A 1 70 ? -8.056 -6.468 0.847 1.00 0.00 70 LEU A CA 9
ATOM 12866 C C . LEU A 1 70 ? -8.453 -6.424 2.324 1.00 0.00 70 LEU A C 9
ATOM 12867 O O . LEU A 1 70 ? -8.265 -7.398 3.051 1.00 0.00 70 LEU A O 9
ATOM 12883 N N . ASP A 1 71 ? -8.994 -5.283 2.724 1.00 0.00 71 ASP A N 9
ATOM 12884 C CA . ASP A 1 71 ? -9.419 -5.098 4.101 1.00 0.00 71 ASP A CA 9
ATOM 12885 C C . ASP A 1 71 ? -8.774 -6.174 4.978 1.00 0.00 71 ASP A C 9
ATOM 12886 O O . ASP A 1 71 ? -9.431 -7.140 5.365 1.00 0.00 71 ASP A O 9
ATOM 12895 N N . ASP A 1 72 ? -7.497 -5.971 5.265 1.00 0.00 72 ASP A N 9
ATOM 12896 C CA . ASP A 1 72 ? -6.756 -6.912 6.088 1.00 0.00 72 ASP A CA 9
ATOM 12897 C C . ASP A 1 72 ? -6.386 -8.136 5.249 1.00 0.00 72 ASP A C 9
ATOM 12898 O O . ASP A 1 72 ? -7.235 -8.981 4.970 1.00 0.00 72 ASP A O 9
ATOM 12907 N N . THR A 1 73 ? -5.118 -8.193 4.870 1.00 0.00 73 THR A N 9
ATOM 12908 C CA . THR A 1 73 ? -4.625 -9.300 4.068 1.00 0.00 73 THR A CA 9
ATOM 12909 C C . THR A 1 73 ? -3.223 -9.707 4.527 1.00 0.00 73 THR A C 9
ATOM 12910 O O . THR A 1 73 ? -2.571 -8.975 5.270 1.00 0.00 73 THR A O 9
ATOM 12921 N N . LYS A 1 74 ? -2.801 -10.875 4.065 1.00 0.00 74 LYS A N 9
ATOM 12922 C CA . LYS A 1 74 ? -1.488 -11.389 4.418 1.00 0.00 74 LYS A CA 9
ATOM 12923 C C . LYS A 1 74 ? -0.477 -10.972 3.348 1.00 0.00 74 LYS A C 9
ATOM 12924 O O . LYS A 1 74 ? -0.391 -11.597 2.293 1.00 0.00 74 LYS A O 9
ATOM 12943 N N . PHE A 1 75 ? 0.263 -9.917 3.659 1.00 0.00 75 PHE A N 9
ATOM 12944 C CA . PHE A 1 75 ? 1.265 -9.409 2.737 1.00 0.00 75 PHE A CA 9
ATOM 12945 C C . PHE A 1 75 ? 2.624 -10.065 2.988 1.00 0.00 75 PHE A C 9
ATOM 12946 O O . PHE A 1 75 ? 3.242 -9.843 4.028 1.00 0.00 75 PHE A O 9
ATOM 12963 N N . ARG A 1 76 ? 3.050 -10.860 2.018 1.00 0.00 76 ARG A N 9
ATOM 12964 C CA . ARG A 1 76 ? 4.324 -11.550 2.121 1.00 0.00 76 ARG A CA 9
ATOM 12965 C C . ARG A 1 76 ? 5.408 -10.777 1.367 1.00 0.00 76 ARG A C 9
ATOM 12966 O O . ARG A 1 76 ? 5.396 -10.721 0.139 1.00 0.00 76 ARG A O 9
ATOM 12987 N N . SER A 1 77 ? 6.321 -10.201 2.135 1.00 0.00 77 SER A N 9
ATOM 12988 C CA . SER A 1 77 ? 7.411 -9.433 1.556 1.00 0.00 77 SER A CA 9
ATOM 12989 C C . SER A 1 77 ? 8.353 -10.361 0.788 1.00 0.00 77 SER A C 9
ATOM 12990 O O . SER A 1 77 ? 8.177 -11.579 0.798 1.00 0.00 77 SER A O 9
ATOM 12998 N N . HIS A 1 78 ? 9.334 -9.751 0.139 1.00 0.00 78 HIS A N 9
ATOM 12999 C CA . HIS A 1 78 ? 10.305 -10.508 -0.633 1.00 0.00 78 HIS A CA 9
ATOM 13000 C C . HIS A 1 78 ? 11.246 -11.254 0.315 1.00 0.00 78 HIS A C 9
ATOM 13001 O O . HIS A 1 78 ? 12.000 -12.127 -0.113 1.00 0.00 78 HIS A O 9
ATOM 13015 N N . GLU A 1 79 ? 11.170 -10.884 1.585 1.00 0.00 79 GLU A N 9
ATOM 13016 C CA . GLU A 1 79 ? 12.004 -11.508 2.597 1.00 0.00 79 GLU A CA 9
ATOM 13017 C C . GLU A 1 79 ? 11.340 -12.782 3.123 1.00 0.00 79 GLU A C 9
ATOM 13018 O O . GLU A 1 79 ? 11.881 -13.453 4.000 1.00 0.00 79 GLU A O 9
ATOM 13030 N N . GLY A 1 80 ? 10.175 -13.077 2.563 1.00 0.00 80 GLY A N 9
ATOM 13031 C CA . GLY A 1 80 ? 9.431 -14.259 2.964 1.00 0.00 80 GLY A CA 9
ATOM 13032 C C . GLY A 1 80 ? 8.538 -13.961 4.170 1.00 0.00 80 GLY A C 9
ATOM 13033 O O . GLY A 1 80 ? 7.620 -14.723 4.470 1.00 0.00 80 GLY A O 9
ATOM 13037 N N . GLU A 1 81 ? 8.838 -12.852 4.829 1.00 0.00 81 GLU A N 9
ATOM 13038 C CA . GLU A 1 81 ? 8.073 -12.444 5.995 1.00 0.00 81 GLU A CA 9
ATOM 13039 C C . GLU A 1 81 ? 6.653 -12.047 5.587 1.00 0.00 81 GLU A C 9
ATOM 13040 O O . GLU A 1 81 ? 6.447 -11.476 4.517 1.00 0.00 81 GLU A O 9
ATOM 13052 N N . THR A 1 82 ? 5.710 -12.366 6.461 1.00 0.00 82 THR A N 9
ATOM 13053 C CA . THR A 1 82 ? 4.315 -12.050 6.205 1.00 0.00 82 THR A CA 9
ATOM 13054 C C . THR A 1 82 ? 3.718 -11.275 7.382 1.00 0.00 82 THR A C 9
ATOM 13055 O O . THR A 1 82 ? 3.935 -11.634 8.539 1.00 0.00 82 THR A O 9
ATOM 13066 N N . SER A 1 83 ? 2.979 -10.228 7.047 1.00 0.00 83 SER A N 9
ATOM 13067 C CA . SER A 1 83 ? 2.350 -9.400 8.062 1.00 0.00 83 SER A CA 9
ATOM 13068 C C . SER A 1 83 ? 0.945 -8.996 7.611 1.00 0.00 83 SER A C 9
ATOM 13069 O O . SER A 1 83 ? 0.701 -8.812 6.419 1.00 0.00 83 SER A O 9
ATOM 13077 N N . TYR A 1 84 ? 0.058 -8.870 8.587 1.00 0.00 84 TYR A N 9
ATOM 13078 C CA . TYR A 1 84 ? -1.316 -8.492 8.305 1.00 0.00 84 TYR A CA 9
ATOM 13079 C C . TYR A 1 84 ? -1.443 -6.976 8.135 1.00 0.00 84 TYR A C 9
ATOM 13080 O O . TYR A 1 84 ? -1.278 -6.224 9.094 1.00 0.00 84 TYR A O 9
ATOM 13098 N N . ILE A 1 85 ? -1.735 -6.574 6.907 1.00 0.00 85 ILE A N 9
ATOM 13099 C CA . ILE A 1 85 ? -1.887 -5.162 6.598 1.00 0.00 85 ILE A CA 9
ATOM 13100 C C . ILE A 1 85 ? -3.363 -4.856 6.342 1.00 0.00 85 ILE A C 9
ATOM 13101 O O . ILE A 1 85 ? -4.034 -5.582 5.610 1.00 0.00 85 ILE A O 9
ATOM 13117 N N . ARG A 1 86 ? -3.827 -3.779 6.960 1.00 0.00 86 ARG A N 9
ATOM 13118 C CA . ARG A 1 86 ? -5.213 -3.368 6.808 1.00 0.00 86 ARG A CA 9
ATOM 13119 C C . ARG A 1 86 ? -5.332 -2.298 5.721 1.00 0.00 86 ARG A C 9
ATOM 13120 O O . ARG A 1 86 ? -4.381 -1.563 5.460 1.00 0.00 86 ARG A O 9
ATOM 13141 N N . VAL A 1 87 ? -6.510 -2.243 5.116 1.00 0.00 87 VAL A N 9
ATOM 13142 C CA . VAL A 1 87 ? -6.767 -1.275 4.063 1.00 0.00 87 VAL A CA 9
ATOM 13143 C C . VAL A 1 87 ? -7.966 -0.409 4.454 1.00 0.00 87 VAL A C 9
ATOM 13144 O O . VAL A 1 87 ? -9.068 -0.919 4.647 1.00 0.00 87 VAL A O 9
ATOM 13157 N N . TYR A 1 88 ? -7.710 0.887 4.560 1.00 0.00 88 TYR A N 9
ATOM 13158 C CA . TYR A 1 88 ? -8.754 1.829 4.924 1.00 0.00 88 TYR A CA 9
ATOM 13159 C C . TYR A 1 88 ? -8.453 3.223 4.370 1.00 0.00 88 TYR A C 9
ATOM 13160 O O . TYR A 1 88 ? -7.295 3.565 4.136 1.00 0.00 88 TYR A O 9
ATOM 13178 N N . PRO A 1 89 ? -9.544 4.010 4.171 1.00 0.00 89 PRO A N 9
ATOM 13179 C CA . PRO A 1 89 ? -9.408 5.359 3.648 1.00 0.00 89 PRO A CA 9
ATOM 13180 C C . PRO A 1 89 ? -8.874 6.311 4.720 1.00 0.00 89 PRO A C 9
ATOM 13181 O O . PRO A 1 89 ? -8.723 5.926 5.879 1.00 0.00 89 PRO A O 9
ATOM 13192 N N . GLU A 1 90 ? -8.602 7.537 4.296 1.00 0.00 90 GLU A N 9
ATOM 13193 C CA . GLU A 1 90 ? -8.088 8.547 5.205 1.00 0.00 90 GLU A CA 9
ATOM 13194 C C . GLU A 1 90 ? -9.243 9.304 5.865 1.00 0.00 90 GLU A C 9
ATOM 13195 O O . GLU A 1 90 ? -10.324 9.419 5.290 1.00 0.00 90 GLU A O 9
ATOM 13207 N N . ARG A 1 91 ? -8.974 9.801 7.063 1.00 0.00 91 ARG A N 9
ATOM 13208 C CA . ARG A 1 91 ? -9.977 10.544 7.808 1.00 0.00 91 ARG A CA 9
ATOM 13209 C C . ARG A 1 91 ? -9.404 11.882 8.279 1.00 0.00 91 ARG A C 9
ATOM 13210 O O . ARG A 1 91 ? -8.522 11.916 9.136 1.00 0.00 91 ARG A O 9
ATOM 13231 N N . SER A 1 92 ? -9.930 12.951 7.700 1.00 0.00 92 SER A N 9
ATOM 13232 C CA . SER A 1 92 ? -9.482 14.288 8.050 1.00 0.00 92 SER A CA 9
ATOM 13233 C C . SER A 1 92 ? -10.543 15.316 7.652 1.00 0.00 92 SER A C 9
ATOM 13234 O O . SER A 1 92 ? -11.165 15.936 8.514 1.00 0.00 92 SER A O 9
ATOM 13242 N N . SER A 1 93 ? -10.717 15.465 6.347 1.00 0.00 93 SER A N 9
ATOM 13243 C CA . SER A 1 93 ? -11.692 16.408 5.825 1.00 0.00 93 SER A CA 9
ATOM 13244 C C . SER A 1 93 ? -11.426 17.804 6.392 1.00 0.00 93 SER A C 9
ATOM 13245 O O . SER A 1 93 ? -12.126 18.253 7.298 1.00 0.00 93 SER A O 9
ATOM 13253 N N . GLY A 1 94 ? -10.413 18.451 5.834 1.00 0.00 94 GLY A N 9
ATOM 13254 C CA . GLY A 1 94 ? -10.046 19.787 6.272 1.00 0.00 94 GLY A CA 9
ATOM 13255 C C . GLY A 1 94 ? -8.689 20.199 5.698 1.00 0.00 94 GLY A C 9
ATOM 13256 O O . GLY A 1 94 ? -7.671 20.114 6.382 1.00 0.00 94 GLY A O 9
ATOM 13260 N N . PRO A 1 95 ? -8.721 20.647 4.415 1.00 0.00 95 PRO A N 9
ATOM 13261 C CA . PRO A 1 95 ? -7.506 21.073 3.741 1.00 0.00 95 PRO A CA 9
ATOM 13262 C C . PRO A 1 95 ? -7.050 22.443 4.245 1.00 0.00 95 PRO A C 9
ATOM 13263 O O . PRO A 1 95 ? -6.959 23.395 3.471 1.00 0.00 95 PRO A O 9
ATOM 13274 N N . SER A 1 96 ? -6.776 22.501 5.540 1.00 0.00 96 SER A N 9
ATOM 13275 C CA . SER A 1 96 ? -6.332 23.739 6.157 1.00 0.00 96 SER A CA 9
ATOM 13276 C C . SER A 1 96 ? -4.817 23.885 6.006 1.00 0.00 96 SER A C 9
ATOM 13277 O O . SER A 1 96 ? -4.080 22.908 6.129 1.00 0.00 96 SER A O 9
ATOM 13285 N N . SER A 1 97 ? -4.396 25.113 5.742 1.00 0.00 97 SER A N 9
ATOM 13286 C CA . SER A 1 97 ? -2.982 25.400 5.573 1.00 0.00 97 SER A CA 9
ATOM 13287 C C . SER A 1 97 ? -2.430 24.623 4.376 1.00 0.00 97 SER A C 9
ATOM 13288 O O . SER A 1 97 ? -2.873 23.510 4.096 1.00 0.00 97 SER A O 9
ATOM 13296 N N . GLY A 1 98 ? -1.471 25.240 3.702 1.00 0.00 98 GLY A N 9
ATOM 13297 C CA . GLY A 1 98 ? -0.854 24.621 2.541 1.00 0.00 98 GLY A CA 9
ATOM 13298 C C . GLY A 1 98 ? 0.477 25.295 2.203 1.00 0.00 98 GLY A C 9
ATOM 13299 O O . GLY A 1 98 ? 1.503 24.627 2.086 1.00 0.00 98 GLY A O 9
ATOM 13303 N N . GLY A 1 1 ? 10.222 8.134 -1.902 1.00 0.00 1 GLY A N 10
ATOM 13304 C CA . GLY A 1 1 ? 9.833 7.803 -0.542 1.00 0.00 1 GLY A CA 10
ATOM 13305 C C . GLY A 1 1 ? 9.480 9.064 0.250 1.00 0.00 1 GLY A C 10
ATOM 13306 O O . GLY A 1 1 ? 10.262 9.516 1.084 1.00 0.00 1 GLY A O 10
ATOM 13310 N N . SER A 1 2 ? 8.302 9.595 -0.040 1.00 0.00 2 SER A N 10
ATOM 13311 C CA . SER A 1 2 ? 7.835 10.795 0.634 1.00 0.00 2 SER A CA 10
ATOM 13312 C C . SER A 1 2 ? 7.843 10.580 2.149 1.00 0.00 2 SER A C 10
ATOM 13313 O O . SER A 1 2 ? 7.900 9.445 2.618 1.00 0.00 2 SER A O 10
ATOM 13321 N N . SER A 1 3 ? 7.785 11.689 2.871 1.00 0.00 3 SER A N 10
ATOM 13322 C CA . SER A 1 3 ? 7.785 11.637 4.324 1.00 0.00 3 SER A CA 10
ATOM 13323 C C . SER A 1 3 ? 6.535 12.329 4.872 1.00 0.00 3 SER A C 10
ATOM 13324 O O . SER A 1 3 ? 5.912 13.133 4.180 1.00 0.00 3 SER A O 10
ATOM 13332 N N . GLY A 1 4 ? 6.206 11.992 6.110 1.00 0.00 4 GLY A N 10
ATOM 13333 C CA . GLY A 1 4 ? 5.042 12.571 6.759 1.00 0.00 4 GLY A CA 10
ATOM 13334 C C . GLY A 1 4 ? 3.749 12.073 6.111 1.00 0.00 4 GLY A C 10
ATOM 13335 O O . GLY A 1 4 ? 3.381 10.909 6.266 1.00 0.00 4 GLY A O 10
ATOM 13339 N N . SER A 1 5 ? 3.094 12.979 5.399 1.00 0.00 5 SER A N 10
ATOM 13340 C CA . SER A 1 5 ? 1.850 12.646 4.727 1.00 0.00 5 SER A CA 10
ATOM 13341 C C . SER A 1 5 ? 1.455 13.772 3.770 1.00 0.00 5 SER A C 10
ATOM 13342 O O . SER A 1 5 ? 1.452 14.942 4.149 1.00 0.00 5 SER A O 10
ATOM 13350 N N . SER A 1 6 ? 1.132 13.379 2.546 1.00 0.00 6 SER A N 10
ATOM 13351 C CA . SER A 1 6 ? 0.736 14.341 1.531 1.00 0.00 6 SER A CA 10
ATOM 13352 C C . SER A 1 6 ? 1.892 15.301 1.242 1.00 0.00 6 SER A C 10
ATOM 13353 O O . SER A 1 6 ? 2.544 15.789 2.164 1.00 0.00 6 SER A O 10
ATOM 13361 N N . GLY A 1 7 ? 2.109 15.545 -0.042 1.00 0.00 7 GLY A N 10
ATOM 13362 C CA . GLY A 1 7 ? 3.174 16.439 -0.464 1.00 0.00 7 GLY A CA 10
ATOM 13363 C C . GLY A 1 7 ? 3.219 16.557 -1.988 1.00 0.00 7 GLY A C 10
ATOM 13364 O O . GLY A 1 7 ? 3.348 15.554 -2.689 1.00 0.00 7 GLY A O 10
ATOM 13368 N N . GLY A 1 8 ? 3.110 17.791 -2.458 1.00 0.00 8 GLY A N 10
ATOM 13369 C CA . GLY A 1 8 ? 3.136 18.053 -3.887 1.00 0.00 8 GLY A CA 10
ATOM 13370 C C . GLY A 1 8 ? 1.979 18.966 -4.298 1.00 0.00 8 GLY A C 10
ATOM 13371 O O . GLY A 1 8 ? 1.533 19.800 -3.512 1.00 0.00 8 GLY A O 10
ATOM 13375 N N . PRO A 1 9 ? 1.516 18.773 -5.562 1.00 0.00 9 PRO A N 10
ATOM 13376 C CA . PRO A 1 9 ? 0.419 19.569 -6.087 1.00 0.00 9 PRO A CA 10
ATOM 13377 C C . PRO A 1 9 ? -0.917 19.123 -5.491 1.00 0.00 9 PRO A C 10
ATOM 13378 O O . PRO A 1 9 ? -1.004 18.060 -4.878 1.00 0.00 9 PRO A O 10
ATOM 13389 N N . PRO A 1 10 ? -1.953 19.979 -5.698 1.00 0.00 10 PRO A N 10
ATOM 13390 C CA . PRO A 1 10 ? -3.281 19.684 -5.188 1.00 0.00 10 PRO A CA 10
ATOM 13391 C C . PRO A 1 10 ? -3.963 18.602 -6.028 1.00 0.00 10 PRO A C 10
ATOM 13392 O O . PRO A 1 10 ? -5.004 18.847 -6.636 1.00 0.00 10 PRO A O 10
ATOM 13403 N N . THR A 1 11 ? -3.348 17.428 -6.035 1.00 0.00 11 THR A N 10
ATOM 13404 C CA . THR A 1 11 ? -3.883 16.308 -6.790 1.00 0.00 11 THR A CA 10
ATOM 13405 C C . THR A 1 11 ? -5.411 16.295 -6.716 1.00 0.00 11 THR A C 10
ATOM 13406 O O . THR A 1 11 ? -5.982 16.132 -5.639 1.00 0.00 11 THR A O 10
ATOM 13417 N N . ARG A 1 12 ? -6.030 16.470 -7.874 1.00 0.00 12 ARG A N 10
ATOM 13418 C CA . ARG A 1 12 ? -7.480 16.481 -7.954 1.00 0.00 12 ARG A CA 10
ATOM 13419 C C . ARG A 1 12 ? -7.950 15.713 -9.191 1.00 0.00 12 ARG A C 10
ATOM 13420 O O . ARG A 1 12 ? -8.933 16.091 -9.825 1.00 0.00 12 ARG A O 10
ATOM 13441 N N . ARG A 1 13 ? -7.223 14.648 -9.498 1.00 0.00 13 ARG A N 10
ATOM 13442 C CA . ARG A 1 13 ? -7.553 13.823 -10.648 1.00 0.00 13 ARG A CA 10
ATOM 13443 C C . ARG A 1 13 ? -8.476 12.676 -10.232 1.00 0.00 13 ARG A C 10
ATOM 13444 O O . ARG A 1 13 ? -9.290 12.209 -11.028 1.00 0.00 13 ARG A O 10
ATOM 13465 N N . SER A 1 14 ? -8.320 12.256 -8.986 1.00 0.00 14 SER A N 10
ATOM 13466 C CA . SER A 1 14 ? -9.129 11.172 -8.454 1.00 0.00 14 SER A CA 10
ATOM 13467 C C . SER A 1 14 ? -9.335 11.362 -6.950 1.00 0.00 14 SER A C 10
ATOM 13468 O O . SER A 1 14 ? -10.457 11.261 -6.456 1.00 0.00 14 SER A O 10
ATOM 13476 N N . ASP A 1 15 ? -8.234 11.633 -6.264 1.00 0.00 15 ASP A N 10
ATOM 13477 C CA . ASP A 1 15 ? -8.280 11.838 -4.826 1.00 0.00 15 ASP A CA 10
ATOM 13478 C C . ASP A 1 15 ? -8.870 10.596 -4.157 1.00 0.00 15 ASP A C 10
ATOM 13479 O O . ASP A 1 15 ? -9.897 10.677 -3.485 1.00 0.00 15 ASP A O 10
ATOM 13488 N N . PHE A 1 16 ? -8.196 9.474 -4.365 1.00 0.00 16 PHE A N 10
ATOM 13489 C CA . PHE A 1 16 ? -8.641 8.216 -3.790 1.00 0.00 16 PHE A CA 10
ATOM 13490 C C . PHE A 1 16 ? -7.452 7.302 -3.484 1.00 0.00 16 PHE A C 10
ATOM 13491 O O . PHE A 1 16 ? -6.900 6.674 -4.386 1.00 0.00 16 PHE A O 10
ATOM 13508 N N . ARG A 1 17 ? -7.094 7.256 -2.209 1.00 0.00 17 ARG A N 10
ATOM 13509 C CA . ARG A 1 17 ? -5.982 6.429 -1.774 1.00 0.00 17 ARG A CA 10
ATOM 13510 C C . ARG A 1 17 ? -6.423 5.498 -0.643 1.00 0.00 17 ARG A C 10
ATOM 13511 O O . ARG A 1 17 ? -7.566 5.562 -0.192 1.00 0.00 17 ARG A O 10
ATOM 13532 N N . VAL A 1 18 ? -5.494 4.655 -0.217 1.00 0.00 18 VAL A N 10
ATOM 13533 C CA . VAL A 1 18 ? -5.773 3.712 0.852 1.00 0.00 18 VAL A CA 10
ATOM 13534 C C . VAL A 1 18 ? -4.630 3.746 1.868 1.00 0.00 18 VAL A C 10
ATOM 13535 O O . VAL A 1 18 ? -3.459 3.719 1.492 1.00 0.00 18 VAL A O 10
ATOM 13548 N N . LEU A 1 19 ? -5.009 3.806 3.136 1.00 0.00 19 LEU A N 10
ATOM 13549 C CA . LEU A 1 19 ? -4.030 3.844 4.209 1.00 0.00 19 LEU A CA 10
ATOM 13550 C C . LEU A 1 19 ? -3.736 2.418 4.677 1.00 0.00 19 LEU A C 10
ATOM 13551 O O . LEU A 1 19 ? -4.640 1.705 5.112 1.00 0.00 19 LEU A O 10
ATOM 13567 N N . VAL A 1 20 ? -2.470 2.044 4.573 1.00 0.00 20 VAL A N 10
ATOM 13568 C CA . VAL A 1 20 ? -2.046 0.715 4.980 1.00 0.00 20 VAL A CA 10
ATOM 13569 C C . VAL A 1 20 ? -1.383 0.795 6.357 1.00 0.00 20 VAL A C 10
ATOM 13570 O O . VAL A 1 20 ? -0.661 1.748 6.647 1.00 0.00 20 VAL A O 10
ATOM 13583 N N . SER A 1 21 ? -1.652 -0.217 7.168 1.00 0.00 21 SER A N 10
ATOM 13584 C CA . SER A 1 21 ? -1.090 -0.273 8.507 1.00 0.00 21 SER A CA 10
ATOM 13585 C C . SER A 1 21 ? -0.880 -1.729 8.926 1.00 0.00 21 SER A C 10
ATOM 13586 O O . SER A 1 21 ? -1.611 -2.616 8.489 1.00 0.00 21 SER A O 10
ATOM 13594 N N . GLY A 1 22 ? 0.124 -1.930 9.767 1.00 0.00 22 GLY A N 10
ATOM 13595 C CA . GLY A 1 22 ? 0.440 -3.264 10.250 1.00 0.00 22 GLY A CA 10
ATOM 13596 C C . GLY A 1 22 ? 1.335 -4.008 9.257 1.00 0.00 22 GLY A C 10
ATOM 13597 O O . GLY A 1 22 ? 1.099 -5.179 8.960 1.00 0.00 22 GLY A O 10
ATOM 13601 N N . LEU A 1 23 ? 2.343 -3.299 8.771 1.00 0.00 23 LEU A N 10
ATOM 13602 C CA . LEU A 1 23 ? 3.274 -3.878 7.817 1.00 0.00 23 LEU A CA 10
ATOM 13603 C C . LEU A 1 23 ? 4.452 -4.496 8.573 1.00 0.00 23 LEU A C 10
ATOM 13604 O O . LEU A 1 23 ? 4.722 -4.130 9.716 1.00 0.00 23 LEU A O 10
ATOM 13620 N N . PRO A 1 24 ? 5.140 -5.447 7.886 1.00 0.00 24 PRO A N 10
ATOM 13621 C CA . PRO A 1 24 ? 6.283 -6.120 8.480 1.00 0.00 24 PRO A CA 10
ATOM 13622 C C . PRO A 1 24 ? 7.507 -5.202 8.504 1.00 0.00 24 PRO A C 10
ATOM 13623 O O . PRO A 1 24 ? 7.478 -4.108 7.943 1.00 0.00 24 PRO A O 10
ATOM 13634 N N . PRO A 1 25 ? 8.581 -5.695 9.176 1.00 0.00 25 PRO A N 10
ATOM 13635 C CA . PRO A 1 25 ? 9.813 -4.932 9.281 1.00 0.00 25 PRO A CA 10
ATOM 13636 C C . PRO A 1 25 ? 10.586 -4.955 7.960 1.00 0.00 25 PRO A C 10
ATOM 13637 O O . PRO A 1 25 ? 11.425 -4.090 7.713 1.00 0.00 25 PRO A O 10
ATOM 13648 N N . SER A 1 26 ? 10.275 -5.954 7.147 1.00 0.00 26 SER A N 10
ATOM 13649 C CA . SER A 1 26 ? 10.930 -6.101 5.858 1.00 0.00 26 SER A CA 10
ATOM 13650 C C . SER A 1 26 ? 9.984 -5.663 4.738 1.00 0.00 26 SER A C 10
ATOM 13651 O O . SER A 1 26 ? 10.404 -5.507 3.592 1.00 0.00 26 SER A O 10
ATOM 13659 N N . GLY A 1 27 ? 8.726 -5.478 5.108 1.00 0.00 27 GLY A N 10
ATOM 13660 C CA . GLY A 1 27 ? 7.717 -5.062 4.149 1.00 0.00 27 GLY A CA 10
ATOM 13661 C C . GLY A 1 27 ? 8.182 -3.836 3.360 1.00 0.00 27 GLY A C 10
ATOM 13662 O O . GLY A 1 27 ? 8.601 -2.839 3.946 1.00 0.00 27 GLY A O 10
ATOM 13666 N N . SER A 1 28 ? 8.093 -3.951 2.043 1.00 0.00 28 SER A N 10
ATOM 13667 C CA . SER A 1 28 ? 8.500 -2.864 1.169 1.00 0.00 28 SER A CA 10
ATOM 13668 C C . SER A 1 28 ? 7.287 -2.318 0.414 1.00 0.00 28 SER A C 10
ATOM 13669 O O . SER A 1 28 ? 6.167 -2.788 0.608 1.00 0.00 28 SER A O 10
ATOM 13677 N N . TRP A 1 29 ? 7.550 -1.331 -0.431 1.00 0.00 29 TRP A N 10
ATOM 13678 C CA . TRP A 1 29 ? 6.493 -0.715 -1.215 1.00 0.00 29 TRP A CA 10
ATOM 13679 C C . TRP A 1 29 ? 6.258 -1.582 -2.454 1.00 0.00 29 TRP A C 10
ATOM 13680 O O . TRP A 1 29 ? 5.118 -1.780 -2.870 1.00 0.00 29 TRP A O 10
ATOM 13701 N N . GLN A 1 30 ? 7.356 -2.075 -3.009 1.00 0.00 30 GLN A N 10
ATOM 13702 C CA . GLN A 1 30 ? 7.283 -2.916 -4.192 1.00 0.00 30 GLN A CA 10
ATOM 13703 C C . GLN A 1 30 ? 6.241 -4.019 -3.996 1.00 0.00 30 GLN A C 10
ATOM 13704 O O . GLN A 1 30 ? 5.157 -3.963 -4.575 1.00 0.00 30 GLN A O 10
ATOM 13718 N N . ASP A 1 31 ? 6.606 -4.995 -3.178 1.00 0.00 31 ASP A N 10
ATOM 13719 C CA . ASP A 1 31 ? 5.715 -6.109 -2.899 1.00 0.00 31 ASP A CA 10
ATOM 13720 C C . ASP A 1 31 ? 4.333 -5.571 -2.525 1.00 0.00 31 ASP A C 10
ATOM 13721 O O . ASP A 1 31 ? 3.315 -6.117 -2.946 1.00 0.00 31 ASP A O 10
ATOM 13730 N N . LEU A 1 32 ? 4.342 -4.505 -1.737 1.00 0.00 32 LEU A N 10
ATOM 13731 C CA . LEU A 1 32 ? 3.101 -3.887 -1.302 1.00 0.00 32 LEU A CA 10
ATOM 13732 C C . LEU A 1 32 ? 2.264 -3.516 -2.527 1.00 0.00 32 LEU A C 10
ATOM 13733 O O . LEU A 1 32 ? 1.108 -3.923 -2.640 1.00 0.00 32 LEU A O 10
ATOM 13749 N N . LYS A 1 33 ? 2.878 -2.746 -3.414 1.00 0.00 33 LYS A N 10
ATOM 13750 C CA . LYS A 1 33 ? 2.203 -2.316 -4.626 1.00 0.00 33 LYS A CA 10
ATOM 13751 C C . LYS A 1 33 ? 1.650 -3.540 -5.359 1.00 0.00 33 LYS A C 10
ATOM 13752 O O . LYS A 1 33 ? 0.437 -3.684 -5.506 1.00 0.00 33 LYS A O 10
ATOM 13771 N N . ASP A 1 34 ? 2.565 -4.391 -5.798 1.00 0.00 34 ASP A N 10
ATOM 13772 C CA . ASP A 1 34 ? 2.184 -5.598 -6.512 1.00 0.00 34 ASP A CA 10
ATOM 13773 C C . ASP A 1 34 ? 0.959 -6.218 -5.837 1.00 0.00 34 ASP A C 10
ATOM 13774 O O . ASP A 1 34 ? 0.156 -6.883 -6.491 1.00 0.00 34 ASP A O 10
ATOM 13783 N N . HIS A 1 35 ? 0.855 -5.980 -4.538 1.00 0.00 35 HIS A N 10
ATOM 13784 C CA . HIS A 1 35 ? -0.259 -6.507 -3.768 1.00 0.00 35 HIS A CA 10
ATOM 13785 C C . HIS A 1 35 ? -1.451 -5.553 -3.870 1.00 0.00 35 HIS A C 10
ATOM 13786 O O . HIS A 1 35 ? -2.537 -5.953 -4.287 1.00 0.00 35 HIS A O 10
ATOM 13800 N N . MET A 1 36 ? -1.208 -4.310 -3.482 1.00 0.00 36 MET A N 10
ATOM 13801 C CA . MET A 1 36 ? -2.247 -3.296 -3.524 1.00 0.00 36 MET A CA 10
ATOM 13802 C C . MET A 1 36 ? -2.855 -3.192 -4.925 1.00 0.00 36 MET A C 10
ATOM 13803 O O . MET A 1 36 ? -4.065 -3.026 -5.069 1.00 0.00 36 MET A O 10
ATOM 13817 N N . ARG A 1 37 ? -1.987 -3.294 -5.921 1.00 0.00 37 ARG A N 10
ATOM 13818 C CA . ARG A 1 37 ? -2.423 -3.213 -7.304 1.00 0.00 37 ARG A CA 10
ATOM 13819 C C . ARG A 1 37 ? -3.702 -4.029 -7.506 1.00 0.00 37 ARG A C 10
ATOM 13820 O O . ARG A 1 37 ? -4.481 -3.753 -8.417 1.00 0.00 37 ARG A O 10
ATOM 13841 N N . GLU A 1 38 ? -3.878 -5.017 -6.641 1.00 0.00 38 GLU A N 10
ATOM 13842 C CA . GLU A 1 38 ? -5.049 -5.875 -6.714 1.00 0.00 38 GLU A CA 10
ATOM 13843 C C . GLU A 1 38 ? -6.249 -5.091 -7.248 1.00 0.00 38 GLU A C 10
ATOM 13844 O O . GLU A 1 38 ? -7.027 -5.609 -8.047 1.00 0.00 38 GLU A O 10
ATOM 13856 N N . ALA A 1 39 ? -6.361 -3.854 -6.786 1.00 0.00 39 ALA A N 10
ATOM 13857 C CA . ALA A 1 39 ? -7.453 -2.993 -7.208 1.00 0.00 39 ALA A CA 10
ATOM 13858 C C . ALA A 1 39 ? -7.292 -2.663 -8.693 1.00 0.00 39 ALA A C 10
ATOM 13859 O O . ALA A 1 39 ? -7.927 -3.285 -9.543 1.00 0.00 39 ALA A O 10
ATOM 13866 N N . GLY A 1 40 ? -6.439 -1.685 -8.960 1.00 0.00 40 GLY A N 10
ATOM 13867 C CA . GLY A 1 40 ? -6.186 -1.265 -10.327 1.00 0.00 40 GLY A CA 10
ATOM 13868 C C . GLY A 1 40 ? -4.731 -0.828 -10.507 1.00 0.00 40 GLY A C 10
ATOM 13869 O O . GLY A 1 40 ? -3.816 -1.492 -10.022 1.00 0.00 40 GLY A O 10
ATOM 13873 N N . ASP A 1 41 ? -4.562 0.285 -11.205 1.00 0.00 41 ASP A N 10
ATOM 13874 C CA . ASP A 1 41 ? -3.233 0.818 -11.455 1.00 0.00 41 ASP A CA 10
ATOM 13875 C C . ASP A 1 41 ? -2.837 1.746 -10.305 1.00 0.00 41 ASP A C 10
ATOM 13876 O O . ASP A 1 41 ? -3.576 2.669 -9.965 1.00 0.00 41 ASP A O 10
ATOM 13885 N N . VAL A 1 42 ? -1.671 1.470 -9.739 1.00 0.00 42 VAL A N 10
ATOM 13886 C CA . VAL A 1 42 ? -1.167 2.269 -8.635 1.00 0.00 42 VAL A CA 10
ATOM 13887 C C . VAL A 1 42 ? -0.284 3.391 -9.185 1.00 0.00 42 VAL A C 10
ATOM 13888 O O . VAL A 1 42 ? 0.799 3.134 -9.708 1.00 0.00 42 VAL A O 10
ATOM 13901 N N . CYS A 1 43 ? -0.780 4.612 -9.048 1.00 0.00 43 CYS A N 10
ATOM 13902 C CA . CYS A 1 43 ? -0.049 5.774 -9.524 1.00 0.00 43 CYS A CA 10
ATOM 13903 C C . CYS A 1 43 ? 0.910 6.224 -8.420 1.00 0.00 43 CYS A C 10
ATOM 13904 O O . CYS A 1 43 ? 1.939 6.838 -8.699 1.00 0.00 43 CYS A O 10
ATOM 13912 N N . TYR A 1 44 ? 0.539 5.901 -7.190 1.00 0.00 44 TYR A N 10
ATOM 13913 C CA . TYR A 1 44 ? 1.353 6.265 -6.043 1.00 0.00 44 TYR A CA 10
ATOM 13914 C C . TYR A 1 44 ? 1.605 5.053 -5.143 1.00 0.00 44 TYR A C 10
ATOM 13915 O O . TYR A 1 44 ? 0.681 4.303 -4.832 1.00 0.00 44 TYR A O 10
ATOM 13933 N N . ALA A 1 45 ? 2.861 4.899 -4.750 1.00 0.00 45 ALA A N 10
ATOM 13934 C CA . ALA A 1 45 ? 3.246 3.791 -3.892 1.00 0.00 45 ALA A CA 10
ATOM 13935 C C . ALA A 1 45 ? 4.368 4.243 -2.955 1.00 0.00 45 ALA A C 10
ATOM 13936 O O . ALA A 1 45 ? 5.482 4.513 -3.400 1.00 0.00 45 ALA A O 10
ATOM 13943 N N . ASP A 1 46 ? 4.034 4.311 -1.675 1.00 0.00 46 ASP A N 10
ATOM 13944 C CA . ASP A 1 46 ? 5.000 4.726 -0.671 1.00 0.00 46 ASP A CA 10
ATOM 13945 C C . ASP A 1 46 ? 4.745 3.954 0.625 1.00 0.00 46 ASP A C 10
ATOM 13946 O O . ASP A 1 46 ? 3.602 3.826 1.061 1.00 0.00 46 ASP A O 10
ATOM 13955 N N . VAL A 1 47 ? 5.829 3.460 1.205 1.00 0.00 47 VAL A N 10
ATOM 13956 C CA . VAL A 1 47 ? 5.738 2.704 2.442 1.00 0.00 47 VAL A CA 10
ATOM 13957 C C . VAL A 1 47 ? 6.185 3.587 3.609 1.00 0.00 47 VAL A C 10
ATOM 13958 O O . VAL A 1 47 ? 6.991 4.499 3.428 1.00 0.00 47 VAL A O 10
ATOM 13971 N N . GLN A 1 48 ? 5.644 3.286 4.780 1.00 0.00 48 GLN A N 10
ATOM 13972 C CA . GLN A 1 48 ? 5.978 4.041 5.975 1.00 0.00 48 GLN A CA 10
ATOM 13973 C C . GLN A 1 48 ? 6.630 3.127 7.015 1.00 0.00 48 GLN A C 10
ATOM 13974 O O . GLN A 1 48 ? 6.415 1.916 7.005 1.00 0.00 48 GLN A O 10
ATOM 13988 N N . LYS A 1 49 ? 7.415 3.743 7.887 1.00 0.00 49 LYS A N 10
ATOM 13989 C CA . LYS A 1 49 ? 8.100 3.001 8.932 1.00 0.00 49 LYS A CA 10
ATOM 13990 C C . LYS A 1 49 ? 7.073 2.478 9.938 1.00 0.00 49 LYS A C 10
ATOM 13991 O O . LYS A 1 49 ? 5.891 2.810 9.853 1.00 0.00 49 LYS A O 10
ATOM 14010 N N . ASP A 1 50 ? 7.561 1.671 10.868 1.00 0.00 50 ASP A N 10
ATOM 14011 C CA . ASP A 1 50 ? 6.700 1.100 11.890 1.00 0.00 50 ASP A CA 10
ATOM 14012 C C . ASP A 1 50 ? 5.892 -0.050 11.286 1.00 0.00 50 ASP A C 10
ATOM 14013 O O . ASP A 1 50 ? 5.950 -1.178 11.774 1.00 0.00 50 ASP A O 10
ATOM 14022 N N . GLY A 1 51 ? 5.157 0.274 10.232 1.00 0.00 51 GLY A N 10
ATOM 14023 C CA . GLY A 1 51 ? 4.338 -0.718 9.556 1.00 0.00 51 GLY A CA 10
ATOM 14024 C C . GLY A 1 51 ? 3.141 -0.062 8.865 1.00 0.00 51 GLY A C 10
ATOM 14025 O O . GLY A 1 51 ? 2.021 -0.564 8.947 1.00 0.00 51 GLY A O 10
ATOM 14029 N N . MET A 1 52 ? 3.419 1.050 8.200 1.00 0.00 52 MET A N 10
ATOM 14030 C CA . MET A 1 52 ? 2.379 1.779 7.495 1.00 0.00 52 MET A CA 10
ATOM 14031 C C . MET A 1 52 ? 2.702 1.890 6.003 1.00 0.00 52 MET A C 10
ATOM 14032 O O . MET A 1 52 ? 3.859 1.767 5.604 1.00 0.00 52 MET A O 10
ATOM 14046 N N . GLY A 1 53 ? 1.658 2.122 5.220 1.00 0.00 53 GLY A N 10
ATOM 14047 C CA . GLY A 1 53 ? 1.816 2.252 3.782 1.00 0.00 53 GLY A CA 10
ATOM 14048 C C . GLY A 1 53 ? 0.834 3.277 3.212 1.00 0.00 53 GLY A C 10
ATOM 14049 O O . GLY A 1 53 ? -0.099 3.695 3.896 1.00 0.00 53 GLY A O 10
ATOM 14053 N N . MET A 1 54 ? 1.076 3.652 1.965 1.00 0.00 54 MET A N 10
ATOM 14054 C CA . MET A 1 54 ? 0.224 4.620 1.295 1.00 0.00 54 MET A CA 10
ATOM 14055 C C . MET A 1 54 ? 0.236 4.406 -0.220 1.00 0.00 54 MET A C 10
ATOM 14056 O O . MET A 1 54 ? 1.272 4.560 -0.864 1.00 0.00 54 MET A O 10
ATOM 14070 N N . VAL A 1 55 ? -0.928 4.053 -0.744 1.00 0.00 55 VAL A N 10
ATOM 14071 C CA . VAL A 1 55 ? -1.065 3.815 -2.171 1.00 0.00 55 VAL A CA 10
ATOM 14072 C C . VAL A 1 55 ? -2.275 4.589 -2.699 1.00 0.00 55 VAL A C 10
ATOM 14073 O O . VAL A 1 55 ? -3.256 4.778 -1.982 1.00 0.00 55 VAL A O 10
ATOM 14086 N N . GLU A 1 56 ? -2.165 5.017 -3.948 1.00 0.00 56 GLU A N 10
ATOM 14087 C CA . GLU A 1 56 ? -3.237 5.766 -4.580 1.00 0.00 56 GLU A CA 10
ATOM 14088 C C . GLU A 1 56 ? -3.824 4.971 -5.748 1.00 0.00 56 GLU A C 10
ATOM 14089 O O . GLU A 1 56 ? -3.240 3.979 -6.184 1.00 0.00 56 GLU A O 10
ATOM 14101 N N . TYR A 1 57 ? -4.970 5.435 -6.223 1.00 0.00 57 TYR A N 10
ATOM 14102 C CA . TYR A 1 57 ? -5.642 4.780 -7.332 1.00 0.00 57 TYR A CA 10
ATOM 14103 C C . TYR A 1 57 ? -6.222 5.807 -8.306 1.00 0.00 57 TYR A C 10
ATOM 14104 O O . TYR A 1 57 ? -6.625 6.896 -7.899 1.00 0.00 57 TYR A O 10
ATOM 14122 N N . LEU A 1 58 ? -6.245 5.425 -9.575 1.00 0.00 58 LEU A N 10
ATOM 14123 C CA . LEU A 1 58 ? -6.769 6.299 -10.610 1.00 0.00 58 LEU A CA 10
ATOM 14124 C C . LEU A 1 58 ? -8.268 6.042 -10.779 1.00 0.00 58 LEU A C 10
ATOM 14125 O O . LEU A 1 58 ? -8.883 6.533 -11.724 1.00 0.00 58 LEU A O 10
ATOM 14141 N N . ARG A 1 59 ? -8.812 5.273 -9.847 1.00 0.00 59 ARG A N 10
ATOM 14142 C CA . ARG A 1 59 ? -10.227 4.945 -9.881 1.00 0.00 59 ARG A CA 10
ATOM 14143 C C . ARG A 1 59 ? -10.791 4.881 -8.460 1.00 0.00 59 ARG A C 10
ATOM 14144 O O . ARG A 1 59 ? -10.172 4.302 -7.568 1.00 0.00 59 ARG A O 10
ATOM 14165 N N . LYS A 1 60 ? -11.960 5.483 -8.293 1.00 0.00 60 LYS A N 10
ATOM 14166 C CA . LYS A 1 60 ? -12.614 5.501 -6.996 1.00 0.00 60 LYS A CA 10
ATOM 14167 C C . LYS A 1 60 ? -12.890 4.064 -6.548 1.00 0.00 60 LYS A C 10
ATOM 14168 O O . LYS A 1 60 ? -12.465 3.654 -5.469 1.00 0.00 60 LYS A O 10
ATOM 14187 N N . GLU A 1 61 ? -13.599 3.338 -7.400 1.00 0.00 61 GLU A N 10
ATOM 14188 C CA . GLU A 1 61 ? -13.936 1.956 -7.106 1.00 0.00 61 GLU A CA 10
ATOM 14189 C C . GLU A 1 61 ? -12.690 1.190 -6.658 1.00 0.00 61 GLU A C 10
ATOM 14190 O O . GLU A 1 61 ? -12.704 0.526 -5.622 1.00 0.00 61 GLU A O 10
ATOM 14202 N N . ASP A 1 62 ? -11.642 1.306 -7.460 1.00 0.00 62 ASP A N 10
ATOM 14203 C CA . ASP A 1 62 ? -10.391 0.632 -7.159 1.00 0.00 62 ASP A CA 10
ATOM 14204 C C . ASP A 1 62 ? -10.065 0.811 -5.675 1.00 0.00 62 ASP A C 10
ATOM 14205 O O . ASP A 1 62 ? -9.702 -0.149 -4.996 1.00 0.00 62 ASP A O 10
ATOM 14214 N N . MET A 1 63 ? -10.205 2.045 -5.215 1.00 0.00 63 MET A N 10
ATOM 14215 C CA . MET A 1 63 ? -9.931 2.362 -3.824 1.00 0.00 63 MET A CA 10
ATOM 14216 C C . MET A 1 63 ? -10.753 1.475 -2.887 1.00 0.00 63 MET A C 10
ATOM 14217 O O . MET A 1 63 ? -10.196 0.684 -2.128 1.00 0.00 63 MET A O 10
ATOM 14231 N N . GLU A 1 64 ? -12.065 1.637 -2.971 1.00 0.00 64 GLU A N 10
ATOM 14232 C CA . GLU A 1 64 ? -12.970 0.861 -2.140 1.00 0.00 64 GLU A CA 10
ATOM 14233 C C . GLU A 1 64 ? -12.743 -0.635 -2.363 1.00 0.00 64 GLU A C 10
ATOM 14234 O O . GLU A 1 64 ? -12.712 -1.411 -1.408 1.00 0.00 64 GLU A O 10
ATOM 14246 N N . TYR A 1 65 ? -12.591 -0.997 -3.628 1.00 0.00 65 TYR A N 10
ATOM 14247 C CA . TYR A 1 65 ? -12.367 -2.387 -3.988 1.00 0.00 65 TYR A CA 10
ATOM 14248 C C . TYR A 1 65 ? -11.238 -2.994 -3.154 1.00 0.00 65 TYR A C 10
ATOM 14249 O O . TYR A 1 65 ? -11.471 -3.891 -2.345 1.00 0.00 65 TYR A O 10
ATOM 14267 N N . ALA A 1 66 ? -10.037 -2.481 -3.380 1.00 0.00 66 ALA A N 10
ATOM 14268 C CA . ALA A 1 66 ? -8.870 -2.962 -2.660 1.00 0.00 66 ALA A CA 10
ATOM 14269 C C . ALA A 1 66 ? -9.104 -2.805 -1.156 1.00 0.00 66 ALA A C 10
ATOM 14270 O O . ALA A 1 66 ? -8.717 -3.669 -0.370 1.00 0.00 66 ALA A O 10
ATOM 14277 N N . LEU A 1 67 ? -9.737 -1.697 -0.800 1.00 0.00 67 LEU A N 10
ATOM 14278 C CA . LEU A 1 67 ? -10.028 -1.416 0.596 1.00 0.00 67 LEU A CA 10
ATOM 14279 C C . LEU A 1 67 ? -10.700 -2.636 1.228 1.00 0.00 67 LEU A C 10
ATOM 14280 O O . LEU A 1 67 ? -10.197 -3.191 2.204 1.00 0.00 67 LEU A O 10
ATOM 14296 N N . ARG A 1 68 ? -11.828 -3.019 0.646 1.00 0.00 68 ARG A N 10
ATOM 14297 C CA . ARG A 1 68 ? -12.574 -4.163 1.140 1.00 0.00 68 ARG A CA 10
ATOM 14298 C C . ARG A 1 68 ? -11.846 -5.463 0.792 1.00 0.00 68 ARG A C 10
ATOM 14299 O O . ARG A 1 68 ? -11.367 -6.167 1.680 1.00 0.00 68 ARG A O 10
ATOM 14320 N N . LYS A 1 69 ? -11.785 -5.741 -0.502 1.00 0.00 69 LYS A N 10
ATOM 14321 C CA . LYS A 1 69 ? -11.123 -6.944 -0.978 1.00 0.00 69 LYS A CA 10
ATOM 14322 C C . LYS A 1 69 ? -9.915 -7.242 -0.087 1.00 0.00 69 LYS A C 10
ATOM 14323 O O . LYS A 1 69 ? -9.860 -8.285 0.562 1.00 0.00 69 LYS A O 10
ATOM 14342 N N . LEU A 1 70 ? -8.976 -6.307 -0.086 1.00 0.00 70 LEU A N 10
ATOM 14343 C CA . LEU A 1 70 ? -7.772 -6.457 0.714 1.00 0.00 70 LEU A CA 10
ATOM 14344 C C . LEU A 1 70 ? -8.149 -6.476 2.197 1.00 0.00 70 LEU A C 10
ATOM 14345 O O . LEU A 1 70 ? -7.868 -7.446 2.900 1.00 0.00 70 LEU A O 10
ATOM 14361 N N . ASP A 1 71 ? -8.779 -5.394 2.628 1.00 0.00 71 ASP A N 10
ATOM 14362 C CA . ASP A 1 71 ? -9.198 -5.274 4.014 1.00 0.00 71 ASP A CA 10
ATOM 14363 C C . ASP A 1 71 ? -8.577 -6.410 4.830 1.00 0.00 71 ASP A C 10
ATOM 14364 O O . ASP A 1 71 ? -9.138 -7.502 4.908 1.00 0.00 71 ASP A O 10
ATOM 14373 N N . ASP A 1 72 ? -7.427 -6.113 5.417 1.00 0.00 72 ASP A N 10
ATOM 14374 C CA . ASP A 1 72 ? -6.723 -7.096 6.224 1.00 0.00 72 ASP A CA 10
ATOM 14375 C C . ASP A 1 72 ? -6.354 -8.297 5.351 1.00 0.00 72 ASP A C 10
ATOM 14376 O O . ASP A 1 72 ? -7.226 -9.057 4.934 1.00 0.00 72 ASP A O 10
ATOM 14385 N N . THR A 1 73 ? -5.060 -8.429 5.100 1.00 0.00 73 THR A N 10
ATOM 14386 C CA . THR A 1 73 ? -4.564 -9.525 4.283 1.00 0.00 73 THR A CA 10
ATOM 14387 C C . THR A 1 73 ? -3.127 -9.873 4.674 1.00 0.00 73 THR A C 10
ATOM 14388 O O . THR A 1 73 ? -2.415 -9.044 5.239 1.00 0.00 73 THR A O 10
ATOM 14399 N N . LYS A 1 74 ? -2.743 -11.101 4.359 1.00 0.00 74 LYS A N 10
ATOM 14400 C CA . LYS A 1 74 ? -1.403 -11.570 4.670 1.00 0.00 74 LYS A CA 10
ATOM 14401 C C . LYS A 1 74 ? -0.430 -11.062 3.605 1.00 0.00 74 LYS A C 10
ATOM 14402 O O . LYS A 1 74 ? -0.327 -11.643 2.525 1.00 0.00 74 LYS A O 10
ATOM 14421 N N . PHE A 1 75 ? 0.260 -9.984 3.945 1.00 0.00 75 PHE A N 10
ATOM 14422 C CA . PHE A 1 75 ? 1.222 -9.391 3.032 1.00 0.00 75 PHE A CA 10
ATOM 14423 C C . PHE A 1 75 ? 2.595 -10.049 3.178 1.00 0.00 75 PHE A C 10
ATOM 14424 O O . PHE A 1 75 ? 3.172 -10.055 4.265 1.00 0.00 75 PHE A O 10
ATOM 14441 N N . ARG A 1 76 ? 3.080 -10.588 2.069 1.00 0.00 76 ARG A N 10
ATOM 14442 C CA . ARG A 1 76 ? 4.374 -11.247 2.060 1.00 0.00 76 ARG A CA 10
ATOM 14443 C C . ARG A 1 76 ? 5.484 -10.235 1.770 1.00 0.00 76 ARG A C 10
ATOM 14444 O O . ARG A 1 76 ? 5.547 -9.673 0.677 1.00 0.00 76 ARG A O 10
ATOM 14465 N N . SER A 1 77 ? 6.332 -10.031 2.768 1.00 0.00 77 SER A N 10
ATOM 14466 C CA . SER A 1 77 ? 7.435 -9.096 2.634 1.00 0.00 77 SER A CA 10
ATOM 14467 C C . SER A 1 77 ? 8.475 -9.650 1.657 1.00 0.00 77 SER A C 10
ATOM 14468 O O . SER A 1 77 ? 8.474 -10.842 1.355 1.00 0.00 77 SER A O 10
ATOM 14476 N N . HIS A 1 78 ? 9.337 -8.758 1.192 1.00 0.00 78 HIS A N 10
ATOM 14477 C CA . HIS A 1 78 ? 10.380 -9.144 0.256 1.00 0.00 78 HIS A CA 10
ATOM 14478 C C . HIS A 1 78 ? 11.325 -10.145 0.924 1.00 0.00 78 HIS A C 10
ATOM 14479 O O . HIS A 1 78 ? 12.076 -10.844 0.245 1.00 0.00 78 HIS A O 10
ATOM 14493 N N . GLU A 1 79 ? 11.257 -10.182 2.247 1.00 0.00 79 GLU A N 10
ATOM 14494 C CA . GLU A 1 79 ? 12.097 -11.086 3.014 1.00 0.00 79 GLU A CA 10
ATOM 14495 C C . GLU A 1 79 ? 11.354 -12.395 3.289 1.00 0.00 79 GLU A C 10
ATOM 14496 O O . GLU A 1 79 ? 11.850 -13.252 4.020 1.00 0.00 79 GLU A O 10
ATOM 14508 N N . GLY A 1 80 ? 10.178 -12.509 2.690 1.00 0.00 80 GLY A N 10
ATOM 14509 C CA . GLY A 1 80 ? 9.363 -13.699 2.862 1.00 0.00 80 GLY A CA 10
ATOM 14510 C C . GLY A 1 80 ? 8.393 -13.535 4.033 1.00 0.00 80 GLY A C 10
ATOM 14511 O O . GLY A 1 80 ? 7.251 -13.989 3.967 1.00 0.00 80 GLY A O 10
ATOM 14515 N N . GLU A 1 81 ? 8.882 -12.885 5.079 1.00 0.00 81 GLU A N 10
ATOM 14516 C CA . GLU A 1 81 ? 8.073 -12.656 6.264 1.00 0.00 81 GLU A CA 10
ATOM 14517 C C . GLU A 1 81 ? 6.684 -12.150 5.868 1.00 0.00 81 GLU A C 10
ATOM 14518 O O . GLU A 1 81 ? 6.561 -11.235 5.056 1.00 0.00 81 GLU A O 10
ATOM 14530 N N . THR A 1 82 ? 5.673 -12.769 6.460 1.00 0.00 82 THR A N 10
ATOM 14531 C CA . THR A 1 82 ? 4.298 -12.393 6.180 1.00 0.00 82 THR A CA 10
ATOM 14532 C C . THR A 1 82 ? 3.680 -11.689 7.389 1.00 0.00 82 THR A C 10
ATOM 14533 O O . THR A 1 82 ? 4.050 -11.966 8.529 1.00 0.00 82 THR A O 10
ATOM 14544 N N . SER A 1 83 ? 2.750 -10.791 7.099 1.00 0.00 83 SER A N 10
ATOM 14545 C CA . SER A 1 83 ? 2.078 -10.045 8.149 1.00 0.00 83 SER A CA 10
ATOM 14546 C C . SER A 1 83 ? 0.707 -9.572 7.659 1.00 0.00 83 SER A C 10
ATOM 14547 O O . SER A 1 83 ? 0.416 -9.632 6.466 1.00 0.00 83 SER A O 10
ATOM 14555 N N . TYR A 1 84 ? -0.098 -9.113 8.606 1.00 0.00 84 TYR A N 10
ATOM 14556 C CA . TYR A 1 84 ? -1.431 -8.631 8.286 1.00 0.00 84 TYR A CA 10
ATOM 14557 C C . TYR A 1 84 ? -1.455 -7.103 8.202 1.00 0.00 84 TYR A C 10
ATOM 14558 O O . TYR A 1 84 ? -1.039 -6.420 9.137 1.00 0.00 84 TYR A O 10
ATOM 14576 N N . ILE A 1 85 ? -1.947 -6.612 7.074 1.00 0.00 85 ILE A N 10
ATOM 14577 C CA . ILE A 1 85 ? -2.032 -5.178 6.856 1.00 0.00 85 ILE A CA 10
ATOM 14578 C C . ILE A 1 85 ? -3.489 -4.791 6.595 1.00 0.00 85 ILE A C 10
ATOM 14579 O O . ILE A 1 85 ? -4.174 -5.437 5.804 1.00 0.00 85 ILE A O 10
ATOM 14595 N N . ARG A 1 86 ? -3.919 -3.739 7.276 1.00 0.00 86 ARG A N 10
ATOM 14596 C CA . ARG A 1 86 ? -5.282 -3.258 7.127 1.00 0.00 86 ARG A CA 10
ATOM 14597 C C . ARG A 1 86 ? -5.356 -2.205 6.020 1.00 0.00 86 ARG A C 10
ATOM 14598 O O . ARG A 1 86 ? -4.405 -1.455 5.807 1.00 0.00 86 ARG A O 10
ATOM 14619 N N . VAL A 1 87 ? -6.495 -2.183 5.344 1.00 0.00 87 VAL A N 10
ATOM 14620 C CA . VAL A 1 87 ? -6.706 -1.234 4.264 1.00 0.00 87 VAL A CA 10
ATOM 14621 C C . VAL A 1 87 ? -7.916 -0.356 4.590 1.00 0.00 87 VAL A C 10
ATOM 14622 O O . VAL A 1 87 ? -9.043 -0.846 4.655 1.00 0.00 87 VAL A O 10
ATOM 14635 N N . TYR A 1 88 ? -7.642 0.925 4.787 1.00 0.00 88 TYR A N 10
ATOM 14636 C CA . TYR A 1 88 ? -8.694 1.875 5.105 1.00 0.00 88 TYR A CA 10
ATOM 14637 C C . TYR A 1 88 ? -8.450 3.216 4.410 1.00 0.00 88 TYR A C 10
ATOM 14638 O O . TYR A 1 88 ? -7.318 3.535 4.047 1.00 0.00 88 TYR A O 10
ATOM 14656 N N . PRO A 1 89 ? -9.558 3.986 4.241 1.00 0.00 89 PRO A N 10
ATOM 14657 C CA . PRO A 1 89 ? -9.475 5.286 3.597 1.00 0.00 89 PRO A CA 10
ATOM 14658 C C . PRO A 1 89 ? -8.854 6.324 4.534 1.00 0.00 89 PRO A C 10
ATOM 14659 O O . PRO A 1 89 ? -8.584 6.032 5.697 1.00 0.00 89 PRO A O 10
ATOM 14670 N N . GLU A 1 90 ? -8.646 7.515 3.991 1.00 0.00 90 GLU A N 10
ATOM 14671 C CA . GLU A 1 90 ? -8.062 8.598 4.763 1.00 0.00 90 GLU A CA 10
ATOM 14672 C C . GLU A 1 90 ? -9.159 9.523 5.293 1.00 0.00 90 GLU A C 10
ATOM 14673 O O . GLU A 1 90 ? -10.191 9.700 4.649 1.00 0.00 90 GLU A O 10
ATOM 14685 N N . ARG A 1 91 ? -8.897 10.090 6.462 1.00 0.00 91 ARG A N 10
ATOM 14686 C CA . ARG A 1 91 ? -9.850 10.993 7.086 1.00 0.00 91 ARG A CA 10
ATOM 14687 C C . ARG A 1 91 ? -9.611 12.427 6.610 1.00 0.00 91 ARG A C 10
ATOM 14688 O O . ARG A 1 91 ? -8.478 12.809 6.323 1.00 0.00 91 ARG A O 10
ATOM 14709 N N . SER A 1 92 ? -10.697 13.182 6.542 1.00 0.00 92 SER A N 10
ATOM 14710 C CA . SER A 1 92 ? -10.621 14.566 6.105 1.00 0.00 92 SER A CA 10
ATOM 14711 C C . SER A 1 92 ? -11.846 15.339 6.598 1.00 0.00 92 SER A C 10
ATOM 14712 O O . SER A 1 92 ? -12.974 15.026 6.221 1.00 0.00 92 SER A O 10
ATOM 14720 N N . SER A 1 93 ? -11.582 16.333 7.433 1.00 0.00 93 SER A N 10
ATOM 14721 C CA . SER A 1 93 ? -12.649 17.153 7.981 1.00 0.00 93 SER A CA 10
ATOM 14722 C C . SER A 1 93 ? -12.065 18.227 8.901 1.00 0.00 93 SER A C 10
ATOM 14723 O O . SER A 1 93 ? -10.895 18.158 9.276 1.00 0.00 93 SER A O 10
ATOM 14731 N N . GLY A 1 94 ? -12.905 19.194 9.237 1.00 0.00 94 GLY A N 10
ATOM 14732 C CA . GLY A 1 94 ? -12.486 20.281 10.106 1.00 0.00 94 GLY A CA 10
ATOM 14733 C C . GLY A 1 94 ? -13.696 21.025 10.676 1.00 0.00 94 GLY A C 10
ATOM 14734 O O . GLY A 1 94 ? -14.726 21.140 10.014 1.00 0.00 94 GLY A O 10
ATOM 14738 N N . PRO A 1 95 ? -13.526 21.523 11.930 1.00 0.00 95 PRO A N 10
ATOM 14739 C CA . PRO A 1 95 ? -14.591 22.252 12.596 1.00 0.00 95 PRO A CA 10
ATOM 14740 C C . PRO A 1 95 ? -14.735 23.662 12.019 1.00 0.00 95 PRO A C 10
ATOM 14741 O O . PRO A 1 95 ? -14.332 24.638 12.648 1.00 0.00 95 PRO A O 10
ATOM 14752 N N . SER A 1 96 ? -15.312 23.722 10.827 1.00 0.00 96 SER A N 10
ATOM 14753 C CA . SER A 1 96 ? -15.514 24.996 10.158 1.00 0.00 96 SER A CA 10
ATOM 14754 C C . SER A 1 96 ? -17.006 25.331 10.110 1.00 0.00 96 SER A C 10
ATOM 14755 O O . SER A 1 96 ? -17.436 26.345 10.658 1.00 0.00 96 SER A O 10
ATOM 14763 N N . SER A 1 97 ? -17.755 24.459 9.450 1.00 0.00 97 SER A N 10
ATOM 14764 C CA . SER A 1 97 ? -19.190 24.650 9.324 1.00 0.00 97 SER A CA 10
ATOM 14765 C C . SER A 1 97 ? -19.858 23.337 8.911 1.00 0.00 97 SER A C 10
ATOM 14766 O O . SER A 1 97 ? -19.179 22.380 8.541 1.00 0.00 97 SER A O 10
ATOM 14774 N N . GLY A 1 98 ? -21.180 23.333 8.989 1.00 0.00 98 GLY A N 10
ATOM 14775 C CA . GLY A 1 98 ? -21.948 22.153 8.629 1.00 0.00 98 GLY A CA 10
ATOM 14776 C C . GLY A 1 98 ? -21.427 20.915 9.362 1.00 0.00 98 GLY A C 10
ATOM 14777 O O . GLY A 1 98 ? -20.698 21.032 10.345 1.00 0.00 98 GLY A O 10
ATOM 14781 N N . GLY A 1 1 ? 4.355 11.516 10.160 1.00 0.00 1 GLY A N 11
ATOM 14782 C CA . GLY A 1 1 ? 4.508 12.385 9.005 1.00 0.00 1 GLY A CA 11
ATOM 14783 C C . GLY A 1 1 ? 4.609 13.851 9.432 1.00 0.00 1 GLY A C 11
ATOM 14784 O O . GLY A 1 1 ? 3.593 14.514 9.631 1.00 0.00 1 GLY A O 11
ATOM 14788 N N . SER A 1 2 ? 5.844 14.313 9.560 1.00 0.00 2 SER A N 11
ATOM 14789 C CA . SER A 1 2 ? 6.091 15.688 9.959 1.00 0.00 2 SER A CA 11
ATOM 14790 C C . SER A 1 2 ? 6.787 16.445 8.827 1.00 0.00 2 SER A C 11
ATOM 14791 O O . SER A 1 2 ? 6.277 17.455 8.345 1.00 0.00 2 SER A O 11
ATOM 14799 N N . SER A 1 3 ? 7.942 15.927 8.434 1.00 0.00 3 SER A N 11
ATOM 14800 C CA . SER A 1 3 ? 8.714 16.542 7.367 1.00 0.00 3 SER A CA 11
ATOM 14801 C C . SER A 1 3 ? 8.290 15.964 6.015 1.00 0.00 3 SER A C 11
ATOM 14802 O O . SER A 1 3 ? 8.604 14.817 5.701 1.00 0.00 3 SER A O 11
ATOM 14810 N N . GLY A 1 4 ? 7.583 16.785 5.252 1.00 0.00 4 GLY A N 11
ATOM 14811 C CA . GLY A 1 4 ? 7.114 16.369 3.941 1.00 0.00 4 GLY A CA 11
ATOM 14812 C C . GLY A 1 4 ? 7.828 17.144 2.832 1.00 0.00 4 GLY A C 11
ATOM 14813 O O . GLY A 1 4 ? 7.631 18.349 2.686 1.00 0.00 4 GLY A O 11
ATOM 14817 N N . SER A 1 5 ? 8.643 16.420 2.079 1.00 0.00 5 SER A N 11
ATOM 14818 C CA . SER A 1 5 ? 9.388 17.024 0.987 1.00 0.00 5 SER A CA 11
ATOM 14819 C C . SER A 1 5 ? 8.447 17.336 -0.178 1.00 0.00 5 SER A C 11
ATOM 14820 O O . SER A 1 5 ? 7.694 16.471 -0.621 1.00 0.00 5 SER A O 11
ATOM 14828 N N . SER A 1 6 ? 8.522 18.575 -0.642 1.00 0.00 6 SER A N 11
ATOM 14829 C CA . SER A 1 6 ? 7.686 19.012 -1.747 1.00 0.00 6 SER A CA 11
ATOM 14830 C C . SER A 1 6 ? 7.990 18.179 -2.994 1.00 0.00 6 SER A C 11
ATOM 14831 O O . SER A 1 6 ? 7.091 17.575 -3.576 1.00 0.00 6 SER A O 11
ATOM 14839 N N . GLY A 1 7 ? 9.262 18.173 -3.367 1.00 0.00 7 GLY A N 11
ATOM 14840 C CA . GLY A 1 7 ? 9.696 17.424 -4.534 1.00 0.00 7 GLY A CA 11
ATOM 14841 C C . GLY A 1 7 ? 9.107 18.017 -5.816 1.00 0.00 7 GLY A C 11
ATOM 14842 O O . GLY A 1 7 ? 8.360 17.347 -6.528 1.00 0.00 7 GLY A O 11
ATOM 14846 N N . GLY A 1 8 ? 9.467 19.266 -6.072 1.00 0.00 8 GLY A N 11
ATOM 14847 C CA . GLY A 1 8 ? 8.984 19.957 -7.255 1.00 0.00 8 GLY A CA 11
ATOM 14848 C C . GLY A 1 8 ? 7.618 20.596 -6.998 1.00 0.00 8 GLY A C 11
ATOM 14849 O O . GLY A 1 8 ? 7.344 21.061 -5.892 1.00 0.00 8 GLY A O 11
ATOM 14853 N N . PRO A 1 9 ? 6.775 20.601 -8.065 1.00 0.00 9 PRO A N 11
ATOM 14854 C CA . PRO A 1 9 ? 5.444 21.176 -7.965 1.00 0.00 9 PRO A CA 11
ATOM 14855 C C . PRO A 1 9 ? 4.506 20.254 -7.184 1.00 0.00 9 PRO A C 11
ATOM 14856 O O . PRO A 1 9 ? 4.819 19.085 -6.965 1.00 0.00 9 PRO A O 11
ATOM 14867 N N . PRO A 1 10 ? 3.344 20.831 -6.774 1.00 0.00 10 PRO A N 11
ATOM 14868 C CA . PRO A 1 10 ? 2.358 20.074 -6.021 1.00 0.00 10 PRO A CA 11
ATOM 14869 C C . PRO A 1 10 ? 1.598 19.108 -6.931 1.00 0.00 10 PRO A C 11
ATOM 14870 O O . PRO A 1 10 ? 0.997 19.523 -7.921 1.00 0.00 10 PRO A O 11
ATOM 14881 N N . THR A 1 11 ? 1.649 17.836 -6.564 1.00 0.00 11 THR A N 11
ATOM 14882 C CA . THR A 1 11 ? 0.972 16.806 -7.335 1.00 0.00 11 THR A CA 11
ATOM 14883 C C . THR A 1 11 ? -0.539 17.045 -7.332 1.00 0.00 11 THR A C 11
ATOM 14884 O O . THR A 1 11 ? -1.078 17.626 -6.391 1.00 0.00 11 THR A O 11
ATOM 14895 N N . ARG A 1 12 ? -1.181 16.583 -8.395 1.00 0.00 12 ARG A N 11
ATOM 14896 C CA . ARG A 1 12 ? -2.620 16.739 -8.527 1.00 0.00 12 ARG A CA 11
ATOM 14897 C C . ARG A 1 12 ? -3.227 15.508 -9.202 1.00 0.00 12 ARG A C 11
ATOM 14898 O O . ARG A 1 12 ? -3.423 15.494 -10.416 1.00 0.00 12 ARG A O 11
ATOM 14919 N N . ARG A 1 13 ? -3.509 14.503 -8.385 1.00 0.00 13 ARG A N 11
ATOM 14920 C CA . ARG A 1 13 ? -4.090 13.270 -8.888 1.00 0.00 13 ARG A CA 11
ATOM 14921 C C . ARG A 1 13 ? -5.342 12.908 -8.087 1.00 0.00 13 ARG A C 11
ATOM 14922 O O . ARG A 1 13 ? -5.682 13.587 -7.120 1.00 0.00 13 ARG A O 11
ATOM 14943 N N . SER A 1 14 ? -5.994 11.839 -8.520 1.00 0.00 14 SER A N 11
ATOM 14944 C CA . SER A 1 14 ? -7.201 11.378 -7.855 1.00 0.00 14 SER A CA 11
ATOM 14945 C C . SER A 1 14 ? -7.033 11.478 -6.338 1.00 0.00 14 SER A C 11
ATOM 14946 O O . SER A 1 14 ? -5.936 11.285 -5.817 1.00 0.00 14 SER A O 11
ATOM 14954 N N . ASP A 1 15 ? -8.138 11.781 -5.671 1.00 0.00 15 ASP A N 11
ATOM 14955 C CA . ASP A 1 15 ? -8.127 11.909 -4.224 1.00 0.00 15 ASP A CA 11
ATOM 14956 C C . ASP A 1 15 ? -8.620 10.603 -3.597 1.00 0.00 15 ASP A C 11
ATOM 14957 O O . ASP A 1 15 ? -9.335 10.622 -2.596 1.00 0.00 15 ASP A O 11
ATOM 14966 N N . PHE A 1 16 ? -8.219 9.500 -4.211 1.00 0.00 16 PHE A N 11
ATOM 14967 C CA . PHE A 1 16 ? -8.611 8.188 -3.726 1.00 0.00 16 PHE A CA 11
ATOM 14968 C C . PHE A 1 16 ? -7.384 7.310 -3.469 1.00 0.00 16 PHE A C 11
ATOM 14969 O O . PHE A 1 16 ? -6.698 6.907 -4.407 1.00 0.00 16 PHE A O 11
ATOM 14986 N N . ARG A 1 17 ? -7.147 7.038 -2.195 1.00 0.00 17 ARG A N 11
ATOM 14987 C CA . ARG A 1 17 ? -6.016 6.215 -1.803 1.00 0.00 17 ARG A CA 11
ATOM 14988 C C . ARG A 1 17 ? -6.405 5.294 -0.645 1.00 0.00 17 ARG A C 11
ATOM 14989 O O . ARG A 1 17 ? -7.512 5.388 -0.117 1.00 0.00 17 ARG A O 11
ATOM 15010 N N . VAL A 1 18 ? -5.474 4.423 -0.284 1.00 0.00 18 VAL A N 11
ATOM 15011 C CA . VAL A 1 18 ? -5.706 3.486 0.802 1.00 0.00 18 VAL A CA 11
ATOM 15012 C C . VAL A 1 18 ? -4.513 3.517 1.760 1.00 0.00 18 VAL A C 11
ATOM 15013 O O . VAL A 1 18 ? -3.364 3.426 1.330 1.00 0.00 18 VAL A O 11
ATOM 15026 N N . LEU A 1 19 ? -4.827 3.644 3.041 1.00 0.00 19 LEU A N 11
ATOM 15027 C CA . LEU A 1 19 ? -3.796 3.688 4.063 1.00 0.00 19 LEU A CA 11
ATOM 15028 C C . LEU A 1 19 ? -3.557 2.275 4.601 1.00 0.00 19 LEU A C 11
ATOM 15029 O O . LEU A 1 19 ? -4.450 1.674 5.195 1.00 0.00 19 LEU A O 11
ATOM 15045 N N . VAL A 1 20 ? -2.346 1.787 4.373 1.00 0.00 20 VAL A N 11
ATOM 15046 C CA . VAL A 1 20 ? -1.978 0.457 4.827 1.00 0.00 20 VAL A CA 11
ATOM 15047 C C . VAL A 1 20 ? -1.244 0.564 6.164 1.00 0.00 20 VAL A C 11
ATOM 15048 O O . VAL A 1 20 ? -0.419 1.457 6.354 1.00 0.00 20 VAL A O 11
ATOM 15061 N N . SER A 1 21 ? -1.570 -0.358 7.058 1.00 0.00 21 SER A N 11
ATOM 15062 C CA . SER A 1 21 ? -0.951 -0.378 8.372 1.00 0.00 21 SER A CA 11
ATOM 15063 C C . SER A 1 21 ? -0.740 -1.823 8.829 1.00 0.00 21 SER A C 11
ATOM 15064 O O . SER A 1 21 ? -1.570 -2.690 8.562 1.00 0.00 21 SER A O 11
ATOM 15072 N N . GLY A 1 22 ? 0.376 -2.037 9.511 1.00 0.00 22 GLY A N 11
ATOM 15073 C CA . GLY A 1 22 ? 0.707 -3.362 10.007 1.00 0.00 22 GLY A CA 11
ATOM 15074 C C . GLY A 1 22 ? 1.663 -4.082 9.054 1.00 0.00 22 GLY A C 11
ATOM 15075 O O . GLY A 1 22 ? 1.505 -5.274 8.794 1.00 0.00 22 GLY A O 11
ATOM 15079 N N . LEU A 1 23 ? 2.634 -3.328 8.560 1.00 0.00 23 LEU A N 11
ATOM 15080 C CA . LEU A 1 23 ? 3.615 -3.879 7.642 1.00 0.00 23 LEU A CA 11
ATOM 15081 C C . LEU A 1 23 ? 4.794 -4.442 8.439 1.00 0.00 23 LEU A C 11
ATOM 15082 O O . LEU A 1 23 ? 5.013 -4.056 9.586 1.00 0.00 23 LEU A O 11
ATOM 15098 N N . PRO A 1 24 ? 5.540 -5.371 7.783 1.00 0.00 24 PRO A N 11
ATOM 15099 C CA . PRO A 1 24 ? 6.690 -5.991 8.418 1.00 0.00 24 PRO A CA 11
ATOM 15100 C C . PRO A 1 24 ? 7.875 -5.025 8.470 1.00 0.00 24 PRO A C 11
ATOM 15101 O O . PRO A 1 24 ? 7.830 -3.949 7.877 1.00 0.00 24 PRO A O 11
ATOM 15112 N N . PRO A 1 25 ? 8.936 -5.455 9.205 1.00 0.00 25 PRO A N 11
ATOM 15113 C CA . PRO A 1 25 ? 10.131 -4.640 9.342 1.00 0.00 25 PRO A CA 11
ATOM 15114 C C . PRO A 1 25 ? 10.964 -4.669 8.059 1.00 0.00 25 PRO A C 11
ATOM 15115 O O . PRO A 1 25 ? 11.735 -3.747 7.795 1.00 0.00 25 PRO A O 11
ATOM 15126 N N . SER A 1 26 ? 10.781 -5.736 7.296 1.00 0.00 26 SER A N 11
ATOM 15127 C CA . SER A 1 26 ? 11.506 -5.896 6.047 1.00 0.00 26 SER A CA 11
ATOM 15128 C C . SER A 1 26 ? 10.575 -5.628 4.863 1.00 0.00 26 SER A C 11
ATOM 15129 O O . SER A 1 26 ? 11.012 -5.624 3.713 1.00 0.00 26 SER A O 11
ATOM 15137 N N . GLY A 1 27 ? 9.308 -5.411 5.185 1.00 0.00 27 GLY A N 11
ATOM 15138 C CA . GLY A 1 27 ? 8.311 -5.142 4.162 1.00 0.00 27 GLY A CA 11
ATOM 15139 C C . GLY A 1 27 ? 8.662 -3.879 3.373 1.00 0.00 27 GLY A C 11
ATOM 15140 O O . GLY A 1 27 ? 9.217 -2.931 3.926 1.00 0.00 27 GLY A O 11
ATOM 15144 N N . SER A 1 28 ? 8.323 -3.908 2.092 1.00 0.00 28 SER A N 11
ATOM 15145 C CA . SER A 1 28 ? 8.596 -2.777 1.221 1.00 0.00 28 SER A CA 11
ATOM 15146 C C . SER A 1 28 ? 7.295 -2.281 0.585 1.00 0.00 28 SER A C 11
ATOM 15147 O O . SER A 1 28 ? 6.220 -2.801 0.877 1.00 0.00 28 SER A O 11
ATOM 15155 N N . TRP A 1 29 ? 7.437 -1.280 -0.272 1.00 0.00 29 TRP A N 11
ATOM 15156 C CA . TRP A 1 29 ? 6.287 -0.709 -0.951 1.00 0.00 29 TRP A CA 11
ATOM 15157 C C . TRP A 1 29 ? 6.088 -1.467 -2.264 1.00 0.00 29 TRP A C 11
ATOM 15158 O O . TRP A 1 29 ? 4.956 -1.688 -2.692 1.00 0.00 29 TRP A O 11
ATOM 15179 N N . GLN A 1 30 ? 7.205 -1.846 -2.867 1.00 0.00 30 GLN A N 11
ATOM 15180 C CA . GLN A 1 30 ? 7.168 -2.575 -4.123 1.00 0.00 30 GLN A CA 11
ATOM 15181 C C . GLN A 1 30 ? 6.195 -3.752 -4.025 1.00 0.00 30 GLN A C 11
ATOM 15182 O O . GLN A 1 30 ? 5.107 -3.712 -4.598 1.00 0.00 30 GLN A O 11
ATOM 15196 N N . ASP A 1 31 ? 6.622 -4.772 -3.294 1.00 0.00 31 ASP A N 11
ATOM 15197 C CA . ASP A 1 31 ? 5.802 -5.958 -3.113 1.00 0.00 31 ASP A CA 11
ATOM 15198 C C . ASP A 1 31 ? 4.391 -5.538 -2.694 1.00 0.00 31 ASP A C 11
ATOM 15199 O O . ASP A 1 31 ? 3.406 -6.115 -3.153 1.00 0.00 31 ASP A O 11
ATOM 15208 N N . LEU A 1 32 ? 4.339 -4.538 -1.827 1.00 0.00 32 LEU A N 11
ATOM 15209 C CA . LEU A 1 32 ? 3.065 -4.035 -1.341 1.00 0.00 32 LEU A CA 11
ATOM 15210 C C . LEU A 1 32 ? 2.191 -3.637 -2.532 1.00 0.00 32 LEU A C 11
ATOM 15211 O O . LEU A 1 32 ? 1.025 -4.022 -2.607 1.00 0.00 32 LEU A O 11
ATOM 15227 N N . LYS A 1 33 ? 2.788 -2.871 -3.434 1.00 0.00 33 LYS A N 11
ATOM 15228 C CA . LYS A 1 33 ? 2.078 -2.416 -4.617 1.00 0.00 33 LYS A CA 11
ATOM 15229 C C . LYS A 1 33 ? 1.523 -3.627 -5.370 1.00 0.00 33 LYS A C 11
ATOM 15230 O O . LYS A 1 33 ? 0.312 -3.755 -5.541 1.00 0.00 33 LYS A O 11
ATOM 15249 N N . ASP A 1 34 ? 2.436 -4.486 -5.800 1.00 0.00 34 ASP A N 11
ATOM 15250 C CA . ASP A 1 34 ? 2.054 -5.682 -6.530 1.00 0.00 34 ASP A CA 11
ATOM 15251 C C . ASP A 1 34 ? 0.832 -6.315 -5.860 1.00 0.00 34 ASP A C 11
ATOM 15252 O O . ASP A 1 34 ? 0.043 -6.995 -6.514 1.00 0.00 34 ASP A O 11
ATOM 15261 N N . HIS A 1 35 ? 0.716 -6.070 -4.563 1.00 0.00 35 HIS A N 11
ATOM 15262 C CA . HIS A 1 35 ? -0.396 -6.607 -3.797 1.00 0.00 35 HIS A CA 11
ATOM 15263 C C . HIS A 1 35 ? -1.592 -5.658 -3.893 1.00 0.00 35 HIS A C 11
ATOM 15264 O O . HIS A 1 35 ? -2.673 -6.057 -4.322 1.00 0.00 35 HIS A O 11
ATOM 15278 N N . MET A 1 36 ? -1.357 -4.419 -3.485 1.00 0.00 36 MET A N 11
ATOM 15279 C CA . MET A 1 36 ? -2.402 -3.410 -3.519 1.00 0.00 36 MET A CA 11
ATOM 15280 C C . MET A 1 36 ? -3.007 -3.294 -4.919 1.00 0.00 36 MET A C 11
ATOM 15281 O O . MET A 1 36 ? -4.217 -3.123 -5.064 1.00 0.00 36 MET A O 11
ATOM 15295 N N . ARG A 1 37 ? -2.139 -3.394 -5.915 1.00 0.00 37 ARG A N 11
ATOM 15296 C CA . ARG A 1 37 ? -2.573 -3.303 -7.298 1.00 0.00 37 ARG A CA 11
ATOM 15297 C C . ARG A 1 37 ? -3.868 -4.091 -7.501 1.00 0.00 37 ARG A C 11
ATOM 15298 O O . ARG A 1 37 ? -4.649 -3.788 -8.402 1.00 0.00 37 ARG A O 11
ATOM 15319 N N . GLU A 1 38 ? -4.056 -5.088 -6.649 1.00 0.00 38 GLU A N 11
ATOM 15320 C CA . GLU A 1 38 ? -5.244 -5.922 -6.723 1.00 0.00 38 GLU A CA 11
ATOM 15321 C C . GLU A 1 38 ? -6.433 -5.108 -7.236 1.00 0.00 38 GLU A C 11
ATOM 15322 O O . GLU A 1 38 ? -7.229 -5.601 -8.035 1.00 0.00 38 GLU A O 11
ATOM 15334 N N . ALA A 1 39 ? -6.517 -3.876 -6.757 1.00 0.00 39 ALA A N 11
ATOM 15335 C CA . ALA A 1 39 ? -7.596 -2.989 -7.157 1.00 0.00 39 ALA A CA 11
ATOM 15336 C C . ALA A 1 39 ? -7.473 -2.686 -8.652 1.00 0.00 39 ALA A C 11
ATOM 15337 O O . ALA A 1 39 ? -8.147 -3.306 -9.472 1.00 0.00 39 ALA A O 11
ATOM 15344 N N . GLY A 1 40 ? -6.607 -1.731 -8.960 1.00 0.00 40 GLY A N 11
ATOM 15345 C CA . GLY A 1 40 ? -6.387 -1.338 -10.342 1.00 0.00 40 GLY A CA 11
ATOM 15346 C C . GLY A 1 40 ? -4.931 -0.928 -10.570 1.00 0.00 40 GLY A C 11
ATOM 15347 O O . GLY A 1 40 ? -4.013 -1.680 -10.245 1.00 0.00 40 GLY A O 11
ATOM 15351 N N . ASP A 1 41 ? -4.765 0.262 -11.127 1.00 0.00 41 ASP A N 11
ATOM 15352 C CA . ASP A 1 41 ? -3.436 0.781 -11.403 1.00 0.00 41 ASP A CA 11
ATOM 15353 C C . ASP A 1 41 ? -3.011 1.712 -10.265 1.00 0.00 41 ASP A C 11
ATOM 15354 O O . ASP A 1 41 ? -3.728 2.652 -9.927 1.00 0.00 41 ASP A O 11
ATOM 15363 N N . VAL A 1 42 ? -1.846 1.417 -9.706 1.00 0.00 42 VAL A N 11
ATOM 15364 C CA . VAL A 1 42 ? -1.317 2.216 -8.614 1.00 0.00 42 VAL A CA 11
ATOM 15365 C C . VAL A 1 42 ? -0.379 3.285 -9.178 1.00 0.00 42 VAL A C 11
ATOM 15366 O O . VAL A 1 42 ? 0.676 2.966 -9.723 1.00 0.00 42 VAL A O 11
ATOM 15379 N N . CYS A 1 43 ? -0.798 4.533 -9.027 1.00 0.00 43 CYS A N 11
ATOM 15380 C CA . CYS A 1 43 ? -0.009 5.652 -9.514 1.00 0.00 43 CYS A CA 11
ATOM 15381 C C . CYS A 1 43 ? 0.991 6.044 -8.425 1.00 0.00 43 CYS A C 11
ATOM 15382 O O . CYS A 1 43 ? 2.087 6.516 -8.725 1.00 0.00 43 CYS A O 11
ATOM 15390 N N . TYR A 1 44 ? 0.578 5.835 -7.184 1.00 0.00 44 TYR A N 11
ATOM 15391 C CA . TYR A 1 44 ? 1.424 6.162 -6.049 1.00 0.00 44 TYR A CA 11
ATOM 15392 C C . TYR A 1 44 ? 1.589 4.955 -5.122 1.00 0.00 44 TYR A C 11
ATOM 15393 O O . TYR A 1 44 ? 0.624 4.242 -4.849 1.00 0.00 44 TYR A O 11
ATOM 15411 N N . ALA A 1 45 ? 2.817 4.764 -4.665 1.00 0.00 45 ALA A N 11
ATOM 15412 C CA . ALA A 1 45 ? 3.120 3.656 -3.775 1.00 0.00 45 ALA A CA 11
ATOM 15413 C C . ALA A 1 45 ? 4.307 4.031 -2.886 1.00 0.00 45 ALA A C 11
ATOM 15414 O O . ALA A 1 45 ? 5.422 4.208 -3.375 1.00 0.00 45 ALA A O 11
ATOM 15421 N N . ASP A 1 46 ? 4.028 4.142 -1.595 1.00 0.00 46 ASP A N 11
ATOM 15422 C CA . ASP A 1 46 ? 5.059 4.493 -0.634 1.00 0.00 46 ASP A CA 11
ATOM 15423 C C . ASP A 1 46 ? 4.866 3.667 0.639 1.00 0.00 46 ASP A C 11
ATOM 15424 O O . ASP A 1 46 ? 3.796 3.101 0.860 1.00 0.00 46 ASP A O 11
ATOM 15433 N N . VAL A 1 47 ? 5.918 3.624 1.444 1.00 0.00 47 VAL A N 11
ATOM 15434 C CA . VAL A 1 47 ? 5.877 2.876 2.689 1.00 0.00 47 VAL A CA 11
ATOM 15435 C C . VAL A 1 47 ? 6.473 3.730 3.811 1.00 0.00 47 VAL A C 11
ATOM 15436 O O . VAL A 1 47 ? 7.315 4.591 3.560 1.00 0.00 47 VAL A O 11
ATOM 15449 N N . GLN A 1 48 ? 6.012 3.461 5.024 1.00 0.00 48 GLN A N 11
ATOM 15450 C CA . GLN A 1 48 ? 6.489 4.193 6.185 1.00 0.00 48 GLN A CA 11
ATOM 15451 C C . GLN A 1 48 ? 7.092 3.230 7.209 1.00 0.00 48 GLN A C 11
ATOM 15452 O O . GLN A 1 48 ? 6.960 2.014 7.076 1.00 0.00 48 GLN A O 11
ATOM 15466 N N . LYS A 1 49 ? 7.741 3.809 8.208 1.00 0.00 49 LYS A N 11
ATOM 15467 C CA . LYS A 1 49 ? 8.365 3.017 9.255 1.00 0.00 49 LYS A CA 11
ATOM 15468 C C . LYS A 1 49 ? 7.281 2.446 10.171 1.00 0.00 49 LYS A C 11
ATOM 15469 O O . LYS A 1 49 ? 6.102 2.761 10.014 1.00 0.00 49 LYS A O 11
ATOM 15488 N N . ASP A 1 50 ? 7.718 1.618 11.108 1.00 0.00 50 ASP A N 11
ATOM 15489 C CA . ASP A 1 50 ? 6.800 1.000 12.049 1.00 0.00 50 ASP A CA 11
ATOM 15490 C C . ASP A 1 50 ? 6.038 -0.126 11.348 1.00 0.00 50 ASP A C 11
ATOM 15491 O O . ASP A 1 50 ? 6.080 -1.275 11.784 1.00 0.00 50 ASP A O 11
ATOM 15500 N N . GLY A 1 51 ? 5.358 0.243 10.272 1.00 0.00 51 GLY A N 11
ATOM 15501 C CA . GLY A 1 51 ? 4.588 -0.722 9.505 1.00 0.00 51 GLY A CA 11
ATOM 15502 C C . GLY A 1 51 ? 3.396 -0.051 8.820 1.00 0.00 51 GLY A C 11
ATOM 15503 O O . GLY A 1 51 ? 2.287 -0.583 8.834 1.00 0.00 51 GLY A O 11
ATOM 15507 N N . MET A 1 52 ? 3.665 1.108 8.236 1.00 0.00 52 MET A N 11
ATOM 15508 C CA . MET A 1 52 ? 2.628 1.857 7.547 1.00 0.00 52 MET A CA 11
ATOM 15509 C C . MET A 1 52 ? 2.898 1.908 6.042 1.00 0.00 52 MET A C 11
ATOM 15510 O O . MET A 1 52 ? 4.024 1.681 5.601 1.00 0.00 52 MET A O 11
ATOM 15524 N N . GLY A 1 53 ? 1.846 2.208 5.294 1.00 0.00 53 GLY A N 11
ATOM 15525 C CA . GLY A 1 53 ? 1.955 2.292 3.848 1.00 0.00 53 GLY A CA 1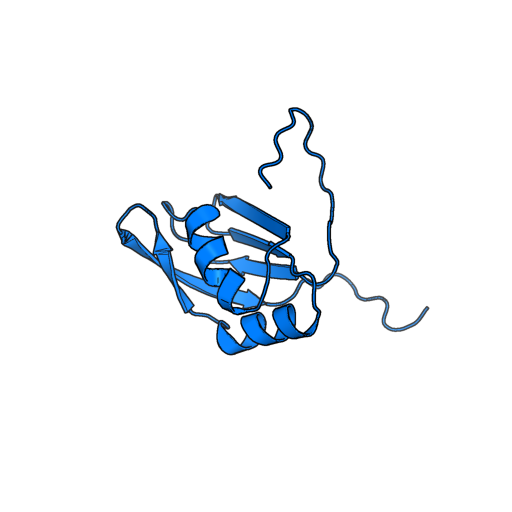1
ATOM 15526 C C . GLY A 1 53 ? 0.866 3.197 3.267 1.00 0.00 53 GLY A C 11
ATOM 15527 O O . GLY A 1 53 ? -0.084 3.555 3.962 1.00 0.00 53 GLY A O 11
ATOM 15531 N N . MET A 1 54 ? 1.040 3.540 1.999 1.00 0.00 54 MET A N 11
ATOM 15532 C CA . MET A 1 54 ? 0.084 4.396 1.318 1.00 0.00 54 MET A CA 11
ATOM 15533 C C . MET A 1 54 ? 0.090 4.133 -0.190 1.00 0.00 54 MET A C 11
ATOM 15534 O O . MET A 1 54 ? 1.148 4.118 -0.817 1.00 0.00 54 MET A O 11
ATOM 15548 N N . VAL A 1 55 ? -1.104 3.932 -0.728 1.00 0.00 55 VAL A N 11
ATOM 15549 C CA . VAL A 1 55 ? -1.249 3.670 -2.150 1.00 0.00 55 VAL A CA 11
ATOM 15550 C C . VAL A 1 55 ? -2.452 4.449 -2.687 1.00 0.00 55 VAL A C 11
ATOM 15551 O O . VAL A 1 55 ? -3.525 4.434 -2.085 1.00 0.00 55 VAL A O 11
ATOM 15564 N N . GLU A 1 56 ? -2.232 5.112 -3.813 1.00 0.00 56 GLU A N 11
ATOM 15565 C CA . GLU A 1 56 ? -3.284 5.895 -4.437 1.00 0.00 56 GLU A CA 11
ATOM 15566 C C . GLU A 1 56 ? -3.814 5.177 -5.680 1.00 0.00 56 GLU A C 11
ATOM 15567 O O . GLU A 1 56 ? -3.070 4.469 -6.357 1.00 0.00 56 GLU A O 11
ATOM 15579 N N . TYR A 1 57 ? -5.096 5.384 -5.942 1.00 0.00 57 TYR A N 11
ATOM 15580 C CA . TYR A 1 57 ? -5.734 4.765 -7.092 1.00 0.00 57 TYR A CA 11
ATOM 15581 C C . TYR A 1 57 ? -6.291 5.823 -8.046 1.00 0.00 57 TYR A C 11
ATOM 15582 O O . TYR A 1 57 ? -6.809 6.849 -7.606 1.00 0.00 57 TYR A O 11
ATOM 15600 N N . LEU A 1 58 ? -6.166 5.538 -9.333 1.00 0.00 58 LEU A N 11
ATOM 15601 C CA . LEU A 1 58 ? -6.650 6.453 -10.353 1.00 0.00 58 LEU A CA 11
ATOM 15602 C C . LEU A 1 58 ? -8.175 6.354 -10.438 1.00 0.00 58 LEU A C 11
ATOM 15603 O O . LEU A 1 58 ? -8.828 7.241 -10.984 1.00 0.00 58 LEU A O 11
ATOM 15619 N N . ARG A 1 59 ? -8.697 5.266 -9.890 1.00 0.00 59 ARG A N 11
ATOM 15620 C CA . ARG A 1 59 ? -10.132 5.040 -9.898 1.00 0.00 59 ARG A CA 11
ATOM 15621 C C . ARG A 1 59 ? -10.667 4.978 -8.465 1.00 0.00 59 ARG A C 11
ATOM 15622 O O . ARG A 1 59 ? -10.038 4.387 -7.589 1.00 0.00 59 ARG A O 11
ATOM 15643 N N . LYS A 1 60 ? -11.823 5.597 -8.272 1.00 0.00 60 LYS A N 11
ATOM 15644 C CA . LYS A 1 60 ? -12.449 5.619 -6.961 1.00 0.00 60 LYS A CA 11
ATOM 15645 C C . LYS A 1 60 ? -12.760 4.186 -6.524 1.00 0.00 60 LYS A C 11
ATOM 15646 O O . LYS A 1 60 ? -12.349 3.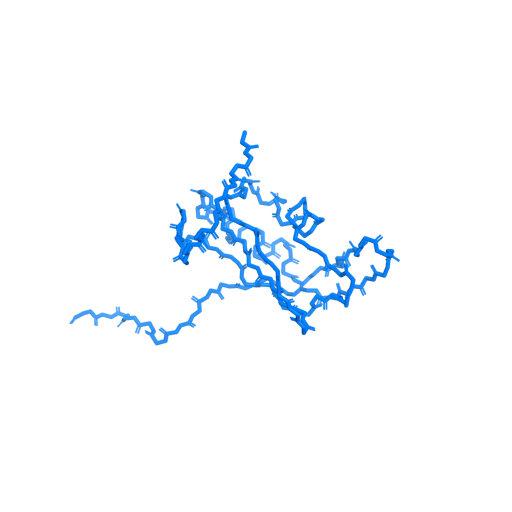759 -5.446 1.00 0.00 60 LYS A O 11
ATOM 15665 N N . GLU A 1 61 ? -13.481 3.482 -7.384 1.00 0.00 61 GLU A N 11
ATOM 15666 C CA . GLU A 1 61 ? -13.851 2.106 -7.101 1.00 0.00 61 GLU A CA 11
ATOM 15667 C C . GLU A 1 61 ? -12.631 1.316 -6.625 1.00 0.00 61 GLU A C 11
ATOM 15668 O O . GLU A 1 61 ? -12.665 0.692 -5.566 1.00 0.00 61 GLU A O 11
ATOM 15680 N N . ASP A 1 62 ? -11.581 1.367 -7.432 1.00 0.00 62 ASP A N 11
ATOM 15681 C CA . ASP A 1 62 ? -10.352 0.663 -7.107 1.00 0.00 62 ASP A CA 11
ATOM 15682 C C . ASP A 1 62 ? -10.072 0.800 -5.609 1.00 0.00 62 ASP A C 11
ATOM 15683 O O . ASP A 1 62 ? -9.846 -0.196 -4.923 1.00 0.00 62 ASP A O 11
ATOM 15692 N N . MET A 1 63 ? -10.097 2.041 -5.146 1.00 0.00 63 MET A N 11
ATOM 15693 C CA . MET A 1 63 ? -9.848 2.320 -3.742 1.00 0.00 63 MET A CA 11
ATOM 15694 C C . MET A 1 63 ? -10.736 1.455 -2.845 1.00 0.00 63 MET A C 11
ATOM 15695 O O . MET A 1 63 ? -10.237 0.626 -2.085 1.00 0.00 63 MET A O 11
ATOM 15709 N N . GLU A 1 64 ? -12.037 1.677 -2.963 1.00 0.00 64 GLU A N 11
ATOM 15710 C CA . GLU A 1 64 ? -12.999 0.928 -2.173 1.00 0.00 64 GLU A CA 11
ATOM 15711 C C . GLU A 1 64 ? -12.823 -0.574 -2.406 1.00 0.00 64 GLU A C 11
ATOM 15712 O O . GLU A 1 64 ? -12.812 -1.356 -1.456 1.00 0.00 64 GLU A O 11
ATOM 15724 N N . TYR A 1 65 ? -12.689 -0.932 -3.674 1.00 0.00 65 TYR A N 11
ATOM 15725 C CA . TYR A 1 65 ? -12.514 -2.326 -4.044 1.00 0.00 65 TYR A CA 11
ATOM 15726 C C . TYR A 1 65 ? -11.395 -2.974 -3.225 1.00 0.00 65 TYR A C 11
ATOM 15727 O O . TYR A 1 65 ? -11.644 -3.890 -2.443 1.00 0.00 65 TYR A O 11
ATOM 15745 N N . ALA A 1 66 ? -10.186 -2.473 -3.434 1.00 0.00 66 ALA A N 11
ATOM 15746 C CA . ALA A 1 66 ? -9.029 -2.991 -2.725 1.00 0.00 66 ALA A CA 11
ATOM 15747 C C . ALA A 1 66 ? -9.252 -2.846 -1.218 1.00 0.00 66 ALA A C 11
ATOM 15748 O O . ALA A 1 66 ? -8.869 -3.722 -0.443 1.00 0.00 66 ALA A O 11
ATOM 15755 N N . LEU A 1 67 ? -9.870 -1.734 -0.848 1.00 0.00 67 LEU A N 11
ATOM 15756 C CA . LEU A 1 67 ? -10.149 -1.464 0.552 1.00 0.00 67 LEU A CA 11
ATOM 15757 C C . LEU A 1 67 ? -10.859 -2.670 1.169 1.00 0.00 67 LEU A C 11
ATOM 15758 O O . LEU A 1 67 ? -10.380 -3.245 2.146 1.00 0.00 67 LEU A O 11
ATOM 15774 N N . ARG A 1 68 ? -11.990 -3.019 0.573 1.00 0.00 68 ARG A N 11
ATOM 15775 C CA . ARG A 1 68 ? -12.771 -4.147 1.052 1.00 0.00 68 ARG A CA 11
ATOM 15776 C C . ARG A 1 68 ? -12.070 -5.463 0.707 1.00 0.00 68 ARG A C 11
ATOM 15777 O O . ARG A 1 68 ? -11.626 -6.186 1.597 1.00 0.00 68 ARG A O 11
ATOM 15798 N N . LYS A 1 69 ? -11.992 -5.733 -0.588 1.00 0.00 69 LYS A N 11
ATOM 15799 C CA . LYS A 1 69 ? -11.352 -6.948 -1.062 1.00 0.00 69 LYS A CA 11
ATOM 15800 C C . LYS A 1 69 ? -10.159 -7.276 -0.162 1.00 0.00 69 LYS A C 11
ATOM 15801 O O . LYS A 1 69 ? -10.125 -8.330 0.471 1.00 0.00 69 LYS A O 11
ATOM 15820 N N . LEU A 1 70 ? -9.209 -6.353 -0.134 1.00 0.00 70 LEU A N 11
ATOM 15821 C CA . LEU A 1 70 ? -8.017 -6.530 0.677 1.00 0.00 70 LEU A CA 11
ATOM 15822 C C . LEU A 1 70 ? -8.407 -6.526 2.157 1.00 0.00 70 LEU A C 11
ATOM 15823 O O . LEU A 1 70 ? -8.224 -7.523 2.853 1.00 0.00 70 LEU A O 11
ATOM 15839 N N . ASP A 1 71 ? -8.937 -5.392 2.593 1.00 0.00 71 ASP A N 11
ATOM 15840 C CA . ASP A 1 71 ? -9.354 -5.245 3.977 1.00 0.00 71 ASP A CA 11
ATOM 15841 C C . ASP A 1 71 ? -8.684 -6.329 4.825 1.00 0.00 71 ASP A C 11
ATOM 15842 O O . ASP A 1 71 ? -9.249 -7.403 5.024 1.00 0.00 71 ASP A O 11
ATOM 15851 N N . ASP A 1 72 ? -7.490 -6.008 5.302 1.00 0.00 72 ASP A N 11
ATOM 15852 C CA . ASP A 1 72 ? -6.738 -6.940 6.124 1.00 0.00 72 ASP A CA 11
ATOM 15853 C C . ASP A 1 72 ? -6.296 -8.128 5.266 1.00 0.00 72 ASP A C 11
ATOM 15854 O O . ASP A 1 72 ? -7.072 -9.053 5.034 1.00 0.00 72 ASP A O 11
ATOM 15863 N N . THR A 1 73 ? -5.051 -8.063 4.819 1.00 0.00 73 THR A N 11
ATOM 15864 C CA . THR A 1 73 ? -4.496 -9.121 3.992 1.00 0.00 73 THR A CA 11
ATOM 15865 C C . THR A 1 73 ? -3.124 -9.547 4.519 1.00 0.00 73 THR A C 11
ATOM 15866 O O . THR A 1 73 ? -2.511 -8.832 5.310 1.00 0.00 73 THR A O 11
ATOM 15877 N N . LYS A 1 74 ? -2.684 -10.709 4.060 1.00 0.00 74 LYS A N 11
ATOM 15878 C CA . LYS A 1 74 ? -1.396 -11.238 4.476 1.00 0.00 74 LYS A CA 11
ATOM 15879 C C . LYS A 1 74 ? -0.324 -10.806 3.473 1.00 0.00 74 LYS A C 11
ATOM 15880 O O . LYS A 1 74 ? -0.192 -11.403 2.405 1.00 0.00 74 LYS A O 11
ATOM 15899 N N . PHE A 1 75 ? 0.413 -9.773 3.852 1.00 0.00 75 PHE A N 11
ATOM 15900 C CA . PHE A 1 75 ? 1.469 -9.254 2.999 1.00 0.00 75 PHE A CA 11
ATOM 15901 C C . PHE A 1 75 ? 2.784 -9.999 3.241 1.00 0.00 75 PHE A C 11
ATOM 15902 O O . PHE A 1 75 ? 3.247 -10.096 4.376 1.00 0.00 75 PHE A O 11
ATOM 15919 N N . ARG A 1 76 ? 3.349 -10.504 2.154 1.00 0.00 76 ARG A N 11
ATOM 15920 C CA . ARG A 1 76 ? 4.601 -11.237 2.233 1.00 0.00 76 ARG A CA 11
ATOM 15921 C C . ARG A 1 76 ? 5.778 -10.313 1.914 1.00 0.00 76 ARG A C 11
ATOM 15922 O O . ARG A 1 76 ? 5.900 -9.822 0.792 1.00 0.00 76 ARG A O 11
ATOM 15943 N N . SER A 1 77 ? 6.614 -10.103 2.920 1.00 0.00 77 SER A N 11
ATOM 15944 C CA . SER A 1 77 ? 7.776 -9.246 2.760 1.00 0.00 77 SER A CA 11
ATOM 15945 C C . SER A 1 77 ? 8.819 -9.938 1.880 1.00 0.00 77 SER A C 11
ATOM 15946 O O . SER A 1 77 ? 8.818 -11.161 1.755 1.00 0.00 77 SER A O 11
ATOM 15954 N N . HIS A 1 78 ? 9.684 -9.124 1.292 1.00 0.00 78 HIS A N 11
ATOM 15955 C CA . HIS A 1 78 ? 10.730 -9.642 0.427 1.00 0.00 78 HIS A CA 11
ATOM 15956 C C . HIS A 1 78 ? 11.602 -10.627 1.208 1.00 0.00 78 HIS A C 11
ATOM 15957 O O . HIS A 1 78 ? 12.322 -11.430 0.617 1.00 0.00 78 HIS A O 11
ATOM 15971 N N . GLU A 1 79 ? 11.508 -10.533 2.527 1.00 0.00 79 GLU A N 11
ATOM 15972 C CA . GLU A 1 79 ? 12.279 -11.406 3.396 1.00 0.00 79 GLU A CA 11
ATOM 15973 C C . GLU A 1 79 ? 11.468 -12.655 3.748 1.00 0.00 79 GLU A C 11
ATOM 15974 O O . GLU A 1 79 ? 11.924 -13.498 4.520 1.00 0.00 79 GLU A O 11
ATOM 15986 N N . GLY A 1 80 ? 10.281 -12.734 3.167 1.00 0.00 80 GLY A N 11
ATOM 15987 C CA . GLY A 1 80 ? 9.402 -13.866 3.410 1.00 0.00 80 GLY A CA 11
ATOM 15988 C C . GLY A 1 80 ? 8.429 -13.569 4.552 1.00 0.00 80 GLY A C 11
ATOM 15989 O O . GLY A 1 80 ? 7.264 -13.960 4.497 1.00 0.00 80 GLY A O 11
ATOM 15993 N N . GLU A 1 81 ? 8.943 -12.880 5.561 1.00 0.00 81 GLU A N 11
ATOM 15994 C CA . GLU A 1 81 ? 8.134 -12.527 6.715 1.00 0.00 81 GLU A CA 11
ATOM 15995 C C . GLU A 1 81 ? 6.752 -12.046 6.267 1.00 0.00 81 GLU A C 11
ATOM 15996 O O . GLU A 1 81 ? 6.643 -11.168 5.412 1.00 0.00 81 GLU A O 11
ATOM 16008 N N . THR A 1 82 ? 5.731 -12.643 6.864 1.00 0.00 82 THR A N 11
ATOM 16009 C CA . THR A 1 82 ? 4.360 -12.287 6.537 1.00 0.00 82 THR A CA 11
ATOM 16010 C C . THR A 1 82 ? 3.733 -11.480 7.676 1.00 0.00 82 THR A C 11
ATOM 16011 O O . THR A 1 82 ? 4.056 -11.693 8.843 1.00 0.00 82 THR A O 11
ATOM 16022 N N . SER A 1 83 ? 2.848 -10.570 7.296 1.00 0.00 83 SER A N 11
ATOM 16023 C CA . SER A 1 83 ? 2.173 -9.730 8.270 1.00 0.00 83 SER A CA 11
ATOM 16024 C C . SER A 1 83 ? 0.798 -9.318 7.742 1.00 0.00 83 SER A C 11
ATOM 16025 O O . SER A 1 83 ? 0.561 -9.336 6.534 1.00 0.00 83 SER A O 11
ATOM 16033 N N . TYR A 1 84 ? -0.074 -8.955 8.671 1.00 0.00 84 TYR A N 11
ATOM 16034 C CA . TYR A 1 84 ? -1.420 -8.539 8.314 1.00 0.00 84 TYR A CA 11
ATOM 16035 C C . TYR A 1 84 ? -1.499 -7.020 8.154 1.00 0.00 84 TYR A C 11
ATOM 16036 O O . TYR A 1 84 ? -1.245 -6.278 9.102 1.00 0.00 84 TYR A O 11
ATOM 16054 N N . ILE A 1 85 ? -1.853 -6.601 6.948 1.00 0.00 85 ILE A N 11
ATOM 16055 C CA . ILE A 1 85 ? -1.969 -5.184 6.652 1.00 0.00 85 ILE A CA 11
ATOM 16056 C C . ILE A 1 85 ? -3.438 -4.838 6.400 1.00 0.00 85 ILE A C 11
ATOM 16057 O O . ILE A 1 85 ? -4.110 -5.504 5.613 1.00 0.00 85 ILE A O 11
ATOM 16073 N N . ARG A 1 86 ? -3.894 -3.798 7.083 1.00 0.00 86 ARG A N 11
ATOM 16074 C CA . ARG A 1 86 ? -5.271 -3.357 6.943 1.00 0.00 86 ARG A CA 11
ATOM 16075 C C . ARG A 1 86 ? -5.378 -2.288 5.853 1.00 0.00 86 ARG A C 11
ATOM 16076 O O . ARG A 1 86 ? -4.427 -1.546 5.611 1.00 0.00 86 ARG A O 11
ATOM 16097 N N . VAL A 1 87 ? -6.544 -2.243 5.225 1.00 0.00 87 VAL A N 11
ATOM 16098 C CA . VAL A 1 87 ? -6.787 -1.277 4.167 1.00 0.00 87 VAL A CA 11
ATOM 16099 C C . VAL A 1 87 ? -7.984 -0.402 4.546 1.00 0.00 87 VAL A C 11
ATOM 16100 O O . VAL A 1 87 ? -9.080 -0.910 4.776 1.00 0.00 87 VAL A O 11
ATOM 16113 N N . TYR A 1 88 ? -7.732 0.897 4.600 1.00 0.00 88 TYR A N 11
ATOM 16114 C CA . TYR A 1 88 ? -8.775 1.847 4.948 1.00 0.00 88 TYR A CA 11
ATOM 16115 C C . TYR A 1 88 ? -8.509 3.212 4.308 1.00 0.00 88 TYR A C 11
ATOM 16116 O O . TYR A 1 88 ? -7.370 3.534 3.974 1.00 0.00 88 TYR A O 11
ATOM 16134 N N . PRO A 1 89 ? -9.608 3.997 4.152 1.00 0.00 89 PRO A N 11
ATOM 16135 C CA . PRO A 1 89 ? -9.505 5.319 3.558 1.00 0.00 89 PRO A CA 11
ATOM 16136 C C . PRO A 1 89 ? -8.890 6.316 4.542 1.00 0.00 89 PRO A C 11
ATOM 16137 O O . PRO A 1 89 ? -8.640 5.978 5.698 1.00 0.00 89 PRO A O 11
ATOM 16148 N N . GLU A 1 90 ? -8.664 7.524 4.048 1.00 0.00 90 GLU A N 11
ATOM 16149 C CA . GLU A 1 90 ? -8.083 8.572 4.870 1.00 0.00 90 GLU A CA 11
ATOM 16150 C C . GLU A 1 90 ? -9.184 9.455 5.461 1.00 0.00 90 GLU A C 11
ATOM 16151 O O . GLU A 1 90 ? -10.224 9.658 4.837 1.00 0.00 90 GLU A O 11
ATOM 16163 N N . ARG A 1 91 ? -8.918 9.956 6.659 1.00 0.00 91 ARG A N 11
ATOM 16164 C CA . ARG A 1 91 ? -9.873 10.812 7.341 1.00 0.00 91 ARG A CA 11
ATOM 16165 C C . ARG A 1 91 ? -9.154 11.996 7.991 1.00 0.00 91 ARG A C 11
ATOM 16166 O O . ARG A 1 91 ? -8.386 11.818 8.935 1.00 0.00 91 ARG A O 11
ATOM 16187 N N . SER A 1 92 ? -9.430 13.178 7.460 1.00 0.00 92 SER A N 11
ATOM 16188 C CA . SER A 1 92 ? -8.820 14.391 7.976 1.00 0.00 92 SER A CA 11
ATOM 16189 C C . SER A 1 92 ? -9.278 15.598 7.155 1.00 0.00 92 SER A C 11
ATOM 16190 O O . SER A 1 92 ? -9.382 15.518 5.932 1.00 0.00 92 SER A O 11
ATOM 16198 N N . SER A 1 93 ? -9.540 16.688 7.860 1.00 0.00 93 SER A N 11
ATOM 16199 C CA . SER A 1 93 ? -9.985 17.910 7.212 1.00 0.00 93 SER A CA 11
ATOM 16200 C C . SER A 1 93 ? -8.784 18.665 6.638 1.00 0.00 93 SER A C 11
ATOM 16201 O O . SER A 1 93 ? -7.659 18.498 7.108 1.00 0.00 93 SER A O 11
ATOM 16209 N N . GLY A 1 94 ? -9.064 19.479 5.631 1.00 0.00 94 GLY A N 11
ATOM 16210 C CA . GLY A 1 94 ? -8.020 20.260 4.988 1.00 0.00 94 GLY A CA 11
ATOM 16211 C C . GLY A 1 94 ? -8.620 21.293 4.032 1.00 0.00 94 GLY A C 11
ATOM 16212 O O . GLY A 1 94 ? -9.776 21.175 3.630 1.00 0.00 94 GLY A O 11
ATOM 16216 N N . PRO A 1 95 ? -7.784 22.309 3.685 1.00 0.00 95 PRO A N 11
ATOM 16217 C CA . PRO A 1 95 ? -8.219 23.361 2.783 1.00 0.00 95 PRO A CA 11
ATOM 16218 C C . PRO A 1 95 ? -8.265 22.861 1.338 1.00 0.00 95 PRO A C 11
ATOM 16219 O O . PRO A 1 95 ? -7.234 22.774 0.674 1.00 0.00 95 PRO A O 11
ATOM 16230 N N . SER A 1 96 ? -9.473 22.544 0.894 1.00 0.00 96 SER A N 11
ATOM 16231 C CA . SER A 1 96 ? -9.667 22.054 -0.460 1.00 0.00 96 SER A CA 11
ATOM 16232 C C . SER A 1 96 ? -9.439 23.186 -1.464 1.00 0.00 96 SER A C 11
ATOM 16233 O O . SER A 1 96 ? -8.579 23.083 -2.337 1.00 0.00 96 SER A O 11
ATOM 16241 N N . SER A 1 97 ? -10.225 24.241 -1.306 1.00 0.00 97 SER A N 11
ATOM 16242 C CA . SER A 1 97 ? -10.120 25.391 -2.188 1.00 0.00 97 SER A CA 11
ATOM 16243 C C . SER A 1 97 ? -10.375 24.966 -3.635 1.00 0.00 97 SER A C 11
ATOM 16244 O O . SER A 1 97 ? -9.536 24.308 -4.249 1.00 0.00 97 SER A O 11
ATOM 16252 N N . GLY A 1 98 ? -11.535 25.360 -4.138 1.00 0.00 98 GLY A N 11
ATOM 16253 C CA . GLY A 1 98 ? -11.911 25.028 -5.502 1.00 0.00 98 GLY A CA 11
ATOM 16254 C C . GLY A 1 98 ? -13.119 24.090 -5.525 1.00 0.00 98 GLY A C 11
ATOM 16255 O O . GLY A 1 98 ? -13.313 23.298 -4.604 1.00 0.00 98 GLY A O 11
ATOM 16259 N N . GLY A 1 1 ? -2.477 21.180 3.297 1.00 0.00 1 GLY A N 12
ATOM 16260 C CA . GLY A 1 1 ? -1.214 20.821 3.918 1.00 0.00 1 GLY A CA 12
ATOM 16261 C C . GLY A 1 1 ? -0.043 21.518 3.222 1.00 0.00 1 GLY A C 12
ATOM 16262 O O . GLY A 1 1 ? 0.357 21.125 2.128 1.00 0.00 1 GLY A O 12
ATOM 16266 N N . SER A 1 2 ? 0.473 22.542 3.886 1.00 0.00 2 SER A N 12
ATOM 16267 C CA . SER A 1 2 ? 1.590 23.298 3.346 1.00 0.00 2 SER A CA 12
ATOM 16268 C C . SER A 1 2 ? 1.160 24.029 2.072 1.00 0.00 2 SER A C 12
ATOM 16269 O O . SER A 1 2 ? 0.688 23.404 1.123 1.00 0.00 2 SER A O 12
ATOM 16277 N N . SER A 1 3 ? 1.338 25.342 2.092 1.00 0.00 3 SER A N 12
ATOM 16278 C CA . SER A 1 3 ? 0.974 26.164 0.951 1.00 0.00 3 SER A CA 12
ATOM 16279 C C . SER A 1 3 ? 2.053 27.220 0.701 1.00 0.00 3 SER A C 12
ATOM 16280 O O . SER A 1 3 ? 2.763 27.616 1.624 1.00 0.00 3 SER A O 12
ATOM 16288 N N . GLY A 1 4 ? 2.141 27.645 -0.550 1.00 0.00 4 GLY A N 12
ATOM 16289 C CA . GLY A 1 4 ? 3.121 28.647 -0.933 1.00 0.00 4 GLY A CA 12
ATOM 16290 C C . GLY A 1 4 ? 4.077 28.101 -1.995 1.00 0.00 4 GLY A C 12
ATOM 16291 O O . GLY A 1 4 ? 3.646 27.470 -2.958 1.00 0.00 4 GLY A O 12
ATOM 16295 N N . SER A 1 5 ? 5.359 28.365 -1.784 1.00 0.00 5 SER A N 12
ATOM 16296 C CA . SER A 1 5 ? 6.379 27.908 -2.711 1.00 0.00 5 SER A CA 12
ATOM 16297 C C . SER A 1 5 ? 7.550 27.294 -1.940 1.00 0.00 5 SER A C 12
ATOM 16298 O O . SER A 1 5 ? 8.333 28.012 -1.319 1.00 0.00 5 SER A O 12
ATOM 16306 N N . SER A 1 6 ? 7.633 25.974 -2.006 1.00 0.00 6 SER A N 12
ATOM 16307 C CA . SER A 1 6 ? 8.694 25.256 -1.322 1.00 0.00 6 SER A CA 12
ATOM 16308 C C . SER A 1 6 ? 8.713 23.794 -1.774 1.00 0.00 6 SER A C 12
ATOM 16309 O O . SER A 1 6 ? 7.762 23.320 -2.393 1.00 0.00 6 SER A O 12
ATOM 16317 N N . GLY A 1 7 ? 9.806 23.120 -1.446 1.00 0.00 7 GLY A N 12
ATOM 16318 C CA . GLY A 1 7 ? 9.961 21.722 -1.810 1.00 0.00 7 GLY A CA 12
ATOM 16319 C C . GLY A 1 7 ? 9.109 20.824 -0.911 1.00 0.00 7 GLY A C 12
ATOM 16320 O O . GLY A 1 7 ? 8.757 21.209 0.203 1.00 0.00 7 GLY A O 12
ATOM 16324 N N . GLY A 1 8 ? 8.803 19.643 -1.428 1.00 0.00 8 GLY A N 12
ATOM 16325 C CA . GLY A 1 8 ? 8.000 18.686 -0.686 1.00 0.00 8 GLY A CA 12
ATOM 16326 C C . GLY A 1 8 ? 8.246 17.261 -1.183 1.00 0.00 8 GLY A C 12
ATOM 16327 O O . GLY A 1 8 ? 9.360 16.922 -1.581 1.00 0.00 8 GLY A O 12
ATOM 16331 N N . PRO A 1 9 ? 7.160 16.443 -1.144 1.00 0.00 9 PRO A N 12
ATOM 16332 C CA . PRO A 1 9 ? 7.248 15.061 -1.586 1.00 0.00 9 PRO A CA 12
ATOM 16333 C C . PRO A 1 9 ? 7.299 14.976 -3.113 1.00 0.00 9 PRO A C 12
ATOM 16334 O O . PRO A 1 9 ? 6.806 15.865 -3.804 1.00 0.00 9 PRO A O 12
ATOM 16345 N N . PRO A 1 10 ? 7.917 13.870 -3.606 1.00 0.00 10 PRO A N 12
ATOM 16346 C CA . PRO A 1 10 ? 8.040 13.657 -5.038 1.00 0.00 10 PRO A CA 12
ATOM 16347 C C . PRO A 1 10 ? 6.704 13.223 -5.644 1.00 0.00 10 PRO A C 12
ATOM 16348 O O . PRO A 1 10 ? 5.846 12.685 -4.945 1.00 0.00 10 PRO A O 12
ATOM 16359 N N . THR A 1 11 ? 6.569 13.473 -6.938 1.00 0.00 11 THR A N 12
ATOM 16360 C CA . THR A 1 11 ? 5.351 13.115 -7.647 1.00 0.00 11 THR A CA 12
ATOM 16361 C C . THR A 1 11 ? 4.126 13.665 -6.913 1.00 0.00 11 THR A C 12
ATOM 16362 O O . THR A 1 11 ? 4.245 14.196 -5.810 1.00 0.00 11 THR A O 12
ATOM 16373 N N . ARG A 1 12 ? 2.977 13.520 -7.556 1.00 0.00 12 ARG A N 12
ATOM 16374 C CA . ARG A 1 12 ? 1.731 13.995 -6.979 1.00 0.00 12 ARG A CA 12
ATOM 16375 C C . ARG A 1 12 ? 0.850 12.813 -6.571 1.00 0.00 12 ARG A C 12
ATOM 16376 O O . ARG A 1 12 ? 1.350 11.799 -6.088 1.00 0.00 12 ARG A O 12
ATOM 16397 N N . ARG A 1 13 ? -0.447 12.983 -6.782 1.00 0.00 13 ARG A N 12
ATOM 16398 C CA . ARG A 1 13 ? -1.403 11.943 -6.442 1.00 0.00 13 ARG A CA 12
ATOM 16399 C C . ARG A 1 13 ? -2.698 12.133 -7.235 1.00 0.00 13 ARG A C 12
ATOM 16400 O O . ARG A 1 13 ? -2.813 13.065 -8.030 1.00 0.00 13 ARG A O 12
ATOM 16421 N N . SER A 1 14 ? -3.640 11.234 -6.992 1.00 0.00 14 SER A N 12
ATOM 16422 C CA . SER A 1 14 ? -4.922 11.290 -7.674 1.00 0.00 14 SER A CA 12
ATOM 16423 C C . SER A 1 14 ? -5.991 11.848 -6.732 1.00 0.00 14 SER A C 12
ATOM 16424 O O . SER A 1 14 ? -6.423 12.990 -6.885 1.00 0.00 14 SER A O 12
ATOM 16432 N N . ASP A 1 15 ? -6.387 11.017 -5.779 1.00 0.00 15 ASP A N 12
ATOM 16433 C CA . ASP A 1 15 ? -7.397 11.413 -4.813 1.00 0.00 15 ASP A CA 12
ATOM 16434 C C . ASP A 1 15 ? -7.772 10.207 -3.950 1.00 0.00 15 ASP A C 12
ATOM 16435 O O . ASP A 1 15 ? -7.669 10.259 -2.725 1.00 0.00 15 ASP A O 12
ATOM 16444 N N . PHE A 1 16 ? -8.200 9.149 -4.622 1.00 0.00 16 PHE A N 12
ATOM 16445 C CA . PHE A 1 16 ? -8.591 7.931 -3.932 1.00 0.00 16 PHE A CA 12
ATOM 16446 C C . PHE A 1 16 ? -7.364 7.110 -3.532 1.00 0.00 16 PHE A C 12
ATOM 16447 O O . PHE A 1 16 ? -6.708 6.512 -4.384 1.00 0.00 16 PHE A O 12
ATOM 16464 N N . ARG A 1 17 ? -7.091 7.106 -2.235 1.00 0.00 17 ARG A N 12
ATOM 16465 C CA . ARG A 1 17 ? -5.955 6.368 -1.712 1.00 0.00 17 ARG A CA 12
ATOM 16466 C C . ARG A 1 17 ? -6.413 5.381 -0.636 1.00 0.00 17 ARG A C 12
ATOM 16467 O O . ARG A 1 17 ? -7.565 5.416 -0.206 1.00 0.00 17 ARG A O 12
ATOM 16488 N N . VAL A 1 18 ? -5.487 4.524 -0.231 1.00 0.00 18 VAL A N 12
ATOM 16489 C CA . VAL A 1 18 ? -5.781 3.529 0.786 1.00 0.00 18 VAL A CA 12
ATOM 16490 C C . VAL A 1 18 ? -4.649 3.508 1.815 1.00 0.00 18 VAL A C 12
ATOM 16491 O O . VAL A 1 18 ? -3.491 3.284 1.465 1.00 0.00 18 VAL A O 12
ATOM 16504 N N . LEU A 1 19 ? -5.023 3.745 3.064 1.00 0.00 19 LEU A N 12
ATOM 16505 C CA . LEU A 1 19 ? -4.053 3.756 4.146 1.00 0.00 19 LEU A CA 12
ATOM 16506 C C . LEU A 1 19 ? -3.781 2.319 4.596 1.00 0.00 19 LEU A C 12
ATOM 16507 O O . LEU A 1 19 ? -4.709 1.580 4.922 1.00 0.00 19 LEU A O 12
ATOM 16523 N N . VAL A 1 20 ? -2.504 1.965 4.598 1.00 0.00 20 VAL A N 12
ATOM 16524 C CA . VAL A 1 20 ? -2.098 0.630 5.003 1.00 0.00 20 VAL A CA 12
ATOM 16525 C C . VAL A 1 20 ? -1.344 0.711 6.331 1.00 0.00 20 VAL A C 12
ATOM 16526 O O . VAL A 1 20 ? -0.503 1.589 6.519 1.00 0.00 20 VAL A O 12
ATOM 16539 N N . SER A 1 21 ? -1.673 -0.216 7.219 1.00 0.00 21 SER A N 12
ATOM 16540 C CA . SER A 1 21 ? -1.037 -0.260 8.525 1.00 0.00 21 SER A CA 12
ATOM 16541 C C . SER A 1 21 ? -0.822 -1.713 8.954 1.00 0.00 21 SER A C 12
ATOM 16542 O O . SER A 1 21 ? -1.566 -2.602 8.540 1.00 0.00 21 SER A O 12
ATOM 16550 N N . GLY A 1 22 ? 0.198 -1.909 9.776 1.00 0.00 22 GLY A N 12
ATOM 16551 C CA . GLY A 1 22 ? 0.519 -3.239 10.265 1.00 0.00 22 GLY A CA 12
ATOM 16552 C C . GLY A 1 22 ? 1.463 -3.964 9.303 1.00 0.00 22 GLY A C 12
ATOM 16553 O O . GLY A 1 22 ? 1.294 -5.153 9.040 1.00 0.00 22 GLY A O 12
ATOM 16557 N N . LEU A 1 23 ? 2.437 -3.216 8.804 1.00 0.00 23 LEU A N 12
ATOM 16558 C CA . LEU A 1 23 ? 3.408 -3.772 7.877 1.00 0.00 23 LEU A CA 12
ATOM 16559 C C . LEU A 1 23 ? 4.583 -4.354 8.665 1.00 0.00 23 LEU A C 12
ATOM 16560 O O . LEU A 1 23 ? 4.829 -3.958 9.803 1.00 0.00 23 LEU A O 12
ATOM 16576 N N . PRO A 1 24 ? 5.297 -5.309 8.010 1.00 0.00 24 PRO A N 12
ATOM 16577 C CA . PRO A 1 24 ? 6.440 -5.950 8.637 1.00 0.00 24 PRO A CA 12
ATOM 16578 C C . PRO A 1 24 ? 7.649 -5.012 8.659 1.00 0.00 24 PRO A C 12
ATOM 16579 O O . PRO A 1 24 ? 7.622 -3.943 8.053 1.00 0.00 24 PRO A O 12
ATOM 16590 N N . PRO A 1 25 ? 8.710 -5.460 9.384 1.00 0.00 25 PRO A N 12
ATOM 16591 C CA . PRO A 1 25 ? 9.927 -4.673 9.493 1.00 0.00 25 PRO A CA 12
ATOM 16592 C C . PRO A 1 25 ? 10.740 -4.738 8.198 1.00 0.00 25 PRO A C 12
ATOM 16593 O O . PRO A 1 25 ? 11.616 -3.906 7.969 1.00 0.00 25 PRO A O 12
ATOM 16604 N N . SER A 1 26 ? 10.420 -5.734 7.386 1.00 0.00 26 SER A N 12
ATOM 16605 C CA . SER A 1 26 ? 11.109 -5.918 6.120 1.00 0.00 26 SER A CA 12
ATOM 16606 C C . SER A 1 26 ? 10.196 -5.511 4.962 1.00 0.00 26 SER A C 12
ATOM 16607 O O . SER A 1 26 ? 10.658 -5.330 3.836 1.00 0.00 26 SER A O 12
ATOM 16615 N N . GLY A 1 27 ? 8.916 -5.377 5.279 1.00 0.00 27 GLY A N 12
ATOM 16616 C CA . GLY A 1 27 ? 7.934 -4.994 4.279 1.00 0.00 27 GLY A CA 12
ATOM 16617 C C . GLY A 1 27 ? 8.500 -3.934 3.332 1.00 0.00 27 GLY A C 12
ATOM 16618 O O . GLY A 1 27 ? 9.323 -3.113 3.735 1.00 0.00 27 GLY A O 12
ATOM 16622 N N . SER A 1 28 ? 8.037 -3.986 2.092 1.00 0.00 28 SER A N 12
ATOM 16623 C CA . SER A 1 28 ? 8.487 -3.040 1.085 1.00 0.00 28 SER A CA 12
ATOM 16624 C C . SER A 1 28 ? 7.285 -2.457 0.340 1.00 0.00 28 SER A C 12
ATOM 16625 O O . SER A 1 28 ? 6.155 -2.903 0.533 1.00 0.00 28 SER A O 12
ATOM 16633 N N . TRP A 1 29 ? 7.569 -1.468 -0.494 1.00 0.00 29 TRP A N 12
ATOM 16634 C CA . TRP A 1 29 ? 6.524 -0.819 -1.269 1.00 0.00 29 TRP A CA 12
ATOM 16635 C C . TRP A 1 29 ? 6.266 -1.665 -2.517 1.00 0.00 29 TRP A C 12
ATOM 16636 O O . TRP A 1 29 ? 5.121 -1.825 -2.937 1.00 0.00 29 TRP A O 12
ATOM 16657 N N . GLN A 1 30 ? 7.350 -2.184 -3.076 1.00 0.00 30 GLN A N 12
ATOM 16658 C CA . GLN A 1 30 ? 7.255 -3.010 -4.267 1.00 0.00 30 GLN A CA 12
ATOM 16659 C C . GLN A 1 30 ? 6.201 -4.102 -4.074 1.00 0.00 30 GLN A C 12
ATOM 16660 O O . GLN A 1 30 ? 5.132 -4.053 -4.680 1.00 0.00 30 GLN A O 12
ATOM 16674 N N . ASP A 1 31 ? 6.540 -5.063 -3.226 1.00 0.00 31 ASP A N 12
ATOM 16675 C CA . ASP A 1 31 ? 5.636 -6.165 -2.945 1.00 0.00 31 ASP A CA 12
ATOM 16676 C C . ASP A 1 31 ? 4.266 -5.609 -2.554 1.00 0.00 31 ASP A C 12
ATOM 16677 O O . ASP A 1 31 ? 3.236 -6.144 -2.961 1.00 0.00 31 ASP A O 12
ATOM 16686 N N . LEU A 1 32 ? 4.298 -4.543 -1.768 1.00 0.00 32 LEU A N 12
ATOM 16687 C CA . LEU A 1 32 ? 3.071 -3.908 -1.317 1.00 0.00 32 LEU A CA 12
ATOM 16688 C C . LEU A 1 32 ? 2.238 -3.497 -2.533 1.00 0.00 32 LEU A C 12
ATOM 16689 O O . LEU A 1 32 ? 1.058 -3.832 -2.622 1.00 0.00 32 LEU A O 12
ATOM 16705 N N . LYS A 1 33 ? 2.885 -2.778 -3.438 1.00 0.00 33 LYS A N 12
ATOM 16706 C CA . LYS A 1 33 ? 2.218 -2.318 -4.644 1.00 0.00 33 LYS A CA 12
ATOM 16707 C C . LYS A 1 33 ? 1.598 -3.516 -5.367 1.00 0.00 33 LYS A C 12
ATOM 16708 O O . LYS A 1 33 ? 0.381 -3.584 -5.532 1.00 0.00 33 LYS A O 12
ATOM 16727 N N . ASP A 1 34 ? 2.464 -4.430 -5.779 1.00 0.00 34 ASP A N 12
ATOM 16728 C CA . ASP A 1 34 ? 2.017 -5.621 -6.481 1.00 0.00 34 ASP A CA 12
ATOM 16729 C C . ASP A 1 34 ? 0.836 -6.238 -5.729 1.00 0.00 34 ASP A C 12
ATOM 16730 O O . ASP A 1 34 ? 0.033 -6.963 -6.315 1.00 0.00 34 ASP A O 12
ATOM 16739 N N . HIS A 1 35 ? 0.767 -5.927 -4.443 1.00 0.00 35 HIS A N 12
ATOM 16740 C CA . HIS A 1 35 ? -0.303 -6.441 -3.605 1.00 0.00 35 HIS A CA 12
ATOM 16741 C C . HIS A 1 35 ? -1.515 -5.512 -3.693 1.00 0.00 35 HIS A C 12
ATOM 16742 O O . HIS A 1 35 ? -2.630 -5.964 -3.953 1.00 0.00 35 HIS A O 12
ATOM 16756 N N . MET A 1 36 ? -1.257 -4.232 -3.472 1.00 0.00 36 MET A N 12
ATOM 16757 C CA . MET A 1 36 ? -2.314 -3.236 -3.523 1.00 0.00 36 MET A CA 12
ATOM 16758 C C . MET A 1 36 ? -2.915 -3.146 -4.927 1.00 0.00 36 MET A C 12
ATOM 16759 O O . MET A 1 36 ? -4.130 -3.026 -5.079 1.00 0.00 36 MET A O 12
ATOM 16773 N N . ARG A 1 37 ? -2.037 -3.206 -5.917 1.00 0.00 37 ARG A N 12
ATOM 16774 C CA . ARG A 1 37 ? -2.466 -3.133 -7.303 1.00 0.00 37 ARG A CA 12
ATOM 16775 C C . ARG A 1 37 ? -3.735 -3.962 -7.510 1.00 0.00 37 ARG A C 12
ATOM 16776 O O . ARG A 1 37 ? -4.522 -3.684 -8.414 1.00 0.00 37 ARG A O 12
ATOM 16797 N N . GLU A 1 38 ? -3.895 -4.964 -6.658 1.00 0.00 38 GLU A N 12
ATOM 16798 C CA . GLU A 1 38 ? -5.055 -5.836 -6.736 1.00 0.00 38 GLU A CA 12
ATOM 16799 C C . GLU A 1 38 ? -6.264 -5.064 -7.270 1.00 0.00 38 GLU A C 12
ATOM 16800 O O . GLU A 1 38 ? -7.033 -5.587 -8.075 1.00 0.00 38 GLU A O 12
ATOM 16812 N N . ALA A 1 39 ? -6.393 -3.832 -6.800 1.00 0.00 39 ALA A N 12
ATOM 16813 C CA . ALA A 1 39 ? -7.496 -2.983 -7.219 1.00 0.00 39 ALA A CA 12
ATOM 16814 C C . ALA A 1 39 ? -7.376 -2.703 -8.719 1.00 0.00 39 ALA A C 12
ATOM 16815 O O . ALA A 1 39 ? -8.024 -3.362 -9.531 1.00 0.00 39 ALA A O 12
ATOM 16822 N N . GLY A 1 40 ? -6.542 -1.725 -9.041 1.00 0.00 40 GLY A N 12
ATOM 16823 C CA . GLY A 1 40 ? -6.328 -1.350 -10.428 1.00 0.00 40 GLY A CA 12
ATOM 16824 C C . GLY A 1 40 ? -4.922 -0.783 -10.633 1.00 0.00 40 GLY A C 12
ATOM 16825 O O . GLY A 1 40 ? -3.942 -1.360 -10.165 1.00 0.00 40 GLY A O 12
ATOM 16829 N N . ASP A 1 41 ? -4.869 0.341 -11.333 1.00 0.00 41 ASP A N 12
ATOM 16830 C CA . ASP A 1 41 ? -3.599 0.993 -11.605 1.00 0.00 41 ASP A CA 12
ATOM 16831 C C . ASP A 1 41 ? -3.218 1.875 -10.414 1.00 0.00 41 ASP A C 12
ATOM 16832 O O . ASP A 1 41 ? -4.000 2.724 -9.991 1.00 0.00 41 ASP A O 12
ATOM 16841 N N . VAL A 1 42 ? -2.015 1.643 -9.908 1.00 0.00 42 VAL A N 12
ATOM 16842 C CA . VAL A 1 42 ? -1.521 2.406 -8.775 1.00 0.00 42 VAL A CA 12
ATOM 16843 C C . VAL A 1 42 ? -0.862 3.692 -9.279 1.00 0.00 42 VAL A C 12
ATOM 16844 O O . VAL A 1 42 ? 0.038 3.645 -10.116 1.00 0.00 42 VAL A O 12
ATOM 16857 N N . CYS A 1 43 ? -1.336 4.809 -8.749 1.00 0.00 43 CYS A N 12
ATOM 16858 C CA . CYS A 1 43 ? -0.804 6.105 -9.134 1.00 0.00 43 CYS A CA 12
ATOM 16859 C C . CYS A 1 43 ? 0.352 6.450 -8.194 1.00 0.00 43 CYS A C 12
ATOM 16860 O O . CYS A 1 43 ? 1.209 7.265 -8.531 1.00 0.00 43 CYS A O 12
ATOM 16868 N N . TYR A 1 44 ? 0.339 5.811 -7.033 1.00 0.00 44 TYR A N 12
ATOM 16869 C CA . TYR A 1 44 ? 1.376 6.039 -6.041 1.00 0.00 44 TYR A CA 12
ATOM 16870 C C . TYR A 1 44 ? 1.531 4.827 -5.121 1.00 0.00 44 TYR A C 12
ATOM 16871 O O . TYR A 1 44 ? 0.553 4.148 -4.812 1.00 0.00 44 TYR A O 12
ATOM 16889 N N . ALA A 1 45 ? 2.769 4.591 -4.710 1.00 0.00 45 ALA A N 12
ATOM 16890 C CA . ALA A 1 45 ? 3.065 3.472 -3.832 1.00 0.00 45 ALA A CA 12
ATOM 16891 C C . ALA A 1 45 ? 4.303 3.800 -2.995 1.00 0.00 45 ALA A C 12
ATOM 16892 O O . ALA A 1 45 ? 5.388 4.001 -3.537 1.00 0.00 45 ALA A O 12
ATOM 16899 N N . ASP A 1 46 ? 4.098 3.844 -1.686 1.00 0.00 46 ASP A N 12
ATOM 16900 C CA . ASP A 1 46 ? 5.184 4.144 -0.769 1.00 0.00 46 ASP A CA 12
ATOM 16901 C C . ASP A 1 46 ? 4.957 3.395 0.546 1.00 0.00 46 ASP A C 12
ATOM 16902 O O . ASP A 1 46 ? 3.839 2.974 0.839 1.00 0.00 46 ASP A O 12
ATOM 16911 N N . VAL A 1 47 ? 6.035 3.253 1.302 1.00 0.00 47 VAL A N 12
ATOM 16912 C CA . VAL A 1 47 ? 5.968 2.562 2.579 1.00 0.00 47 VAL A CA 12
ATOM 16913 C C . VAL A 1 47 ? 6.744 3.361 3.628 1.00 0.00 47 VAL A C 12
ATOM 16914 O O . VAL A 1 47 ? 7.763 3.976 3.317 1.00 0.00 47 VAL A O 12
ATOM 16927 N N . GLN A 1 48 ? 6.232 3.326 4.850 1.00 0.00 48 GLN A N 12
ATOM 16928 C CA . GLN A 1 48 ? 6.865 4.039 5.946 1.00 0.00 48 GLN A CA 12
ATOM 16929 C C . GLN A 1 48 ? 7.287 3.059 7.043 1.00 0.00 48 GLN A C 12
ATOM 16930 O O . GLN A 1 48 ? 6.915 1.887 7.011 1.00 0.00 48 GLN A O 12
ATOM 16944 N N . LYS A 1 49 ? 8.058 3.576 7.989 1.00 0.00 49 LYS A N 12
ATOM 16945 C CA . LYS A 1 49 ? 8.535 2.761 9.094 1.00 0.00 49 LYS A CA 12
ATOM 16946 C C . LYS A 1 49 ? 7.359 2.410 10.007 1.00 0.00 49 LYS A C 12
ATOM 16947 O O . LYS A 1 49 ? 6.218 2.776 9.726 1.00 0.00 49 LYS A O 12
ATOM 16966 N N . ASP A 1 50 ? 7.676 1.705 11.083 1.00 0.00 50 ASP A N 12
ATOM 16967 C CA . ASP A 1 50 ? 6.660 1.300 12.039 1.00 0.00 50 ASP A CA 12
ATOM 16968 C C . ASP A 1 50 ? 5.851 0.139 11.457 1.00 0.00 50 ASP A C 12
ATOM 16969 O O . ASP A 1 50 ? 5.780 -0.934 12.054 1.00 0.00 50 ASP A O 12
ATOM 16978 N N . GLY A 1 51 ? 5.262 0.394 10.298 1.00 0.00 51 GLY A N 12
ATOM 16979 C CA . GLY A 1 51 ? 4.460 -0.616 9.628 1.00 0.00 51 GLY A CA 12
ATOM 16980 C C . GLY A 1 51 ? 3.244 0.013 8.946 1.00 0.00 51 GLY A C 12
ATOM 16981 O O . GLY A 1 51 ? 2.133 -0.508 9.045 1.00 0.00 51 GLY A O 12
ATOM 16985 N N . MET A 1 52 ? 3.493 1.123 8.268 1.00 0.00 52 MET A N 12
ATOM 16986 C CA . MET A 1 52 ? 2.432 1.829 7.570 1.00 0.00 52 MET A CA 12
ATOM 16987 C C . MET A 1 52 ? 2.793 2.043 6.098 1.00 0.00 52 MET A C 12
ATOM 16988 O O . MET A 1 52 ? 3.967 2.011 5.732 1.00 0.00 52 MET A O 12
ATOM 17002 N N . GLY A 1 53 ? 1.761 2.258 5.295 1.00 0.00 53 GLY A N 12
ATOM 17003 C CA . GLY A 1 53 ? 1.955 2.478 3.872 1.00 0.00 53 GLY A CA 12
ATOM 17004 C C . GLY A 1 53 ? 0.820 3.323 3.288 1.00 0.00 53 GLY A C 12
ATOM 17005 O O . GLY A 1 53 ? -0.156 3.617 3.976 1.00 0.00 53 GLY A O 12
ATOM 17009 N N . MET A 1 54 ? 0.986 3.688 2.026 1.00 0.00 54 MET A N 12
ATOM 17010 C CA . MET A 1 54 ? -0.012 4.493 1.342 1.00 0.00 54 MET A CA 12
ATOM 17011 C C . MET A 1 54 ? 0.006 4.226 -0.164 1.00 0.00 54 MET A C 12
ATOM 17012 O O . MET A 1 54 ? 1.073 4.136 -0.770 1.00 0.00 54 MET A O 12
ATOM 17026 N N . VAL A 1 55 ? -1.188 4.106 -0.726 1.00 0.00 55 VAL A N 12
ATOM 17027 C CA . VAL A 1 55 ? -1.322 3.851 -2.150 1.00 0.00 55 VAL A CA 12
ATOM 17028 C C . VAL A 1 55 ? -2.453 4.714 -2.714 1.00 0.00 55 VAL A C 12
ATOM 17029 O O . VAL A 1 55 ? -3.473 4.914 -2.056 1.00 0.00 55 VAL A O 12
ATOM 17042 N N . GLU A 1 56 ? -2.234 5.201 -3.926 1.00 0.00 56 GLU A N 12
ATOM 17043 C CA . GLU A 1 56 ? -3.222 6.038 -4.586 1.00 0.00 56 GLU A CA 12
ATOM 17044 C C . GLU A 1 56 ? -3.669 5.396 -5.901 1.00 0.00 56 GLU A C 12
ATOM 17045 O O . GLU A 1 56 ? -2.851 4.845 -6.636 1.00 0.00 56 GLU A O 12
ATOM 17057 N N . TYR A 1 57 ? -4.965 5.488 -6.158 1.00 0.00 57 TYR A N 12
ATOM 17058 C CA . TYR A 1 57 ? -5.530 4.923 -7.371 1.00 0.00 57 TYR A CA 12
ATOM 17059 C C . TYR A 1 57 ? -6.061 6.023 -8.293 1.00 0.00 57 TYR A C 12
ATOM 17060 O O . TYR A 1 57 ? -6.189 7.175 -7.881 1.00 0.00 57 TYR A O 12
ATOM 17078 N N . LEU A 1 58 ? -6.357 5.629 -9.523 1.00 0.00 58 LEU A N 12
ATOM 17079 C CA . LEU A 1 58 ? -6.871 6.567 -10.506 1.00 0.00 58 LEU A CA 12
ATOM 17080 C C . LEU A 1 58 ? -8.400 6.509 -10.508 1.00 0.00 58 LEU A C 12
ATOM 17081 O O . LEU A 1 58 ? -9.061 7.483 -10.866 1.00 0.00 58 LEU A O 12
ATOM 17097 N N . ARG A 1 59 ? -8.918 5.358 -10.106 1.00 0.00 59 ARG A N 12
ATOM 17098 C CA . ARG A 1 59 ? -10.356 5.160 -10.057 1.00 0.00 59 ARG A CA 12
ATOM 17099 C C . ARG A 1 59 ? -10.824 5.018 -8.607 1.00 0.00 59 ARG A C 12
ATOM 17100 O O . ARG A 1 59 ? -10.151 4.389 -7.793 1.00 0.00 59 ARG A O 12
ATOM 17121 N N . LYS A 1 60 ? -11.974 5.615 -8.329 1.00 0.00 60 LYS A N 12
ATOM 17122 C CA . LYS A 1 60 ? -12.539 5.563 -6.992 1.00 0.00 60 LYS A CA 12
ATOM 17123 C C . LYS A 1 60 ? -12.787 4.104 -6.603 1.00 0.00 60 LYS A C 12
ATOM 17124 O O . LYS A 1 60 ? -12.313 3.645 -5.565 1.00 0.00 60 LYS A O 12
ATOM 17143 N N . GLU A 1 61 ? -13.529 3.415 -7.458 1.00 0.00 61 GLU A N 12
ATOM 17144 C CA . GLU A 1 61 ? -13.846 2.018 -7.217 1.00 0.00 61 GLU A CA 12
ATOM 17145 C C . GLU A 1 61 ? -12.598 1.264 -6.752 1.00 0.00 61 GLU A C 12
ATOM 17146 O O . GLU A 1 61 ? -12.614 0.617 -5.706 1.00 0.00 61 GLU A O 12
ATOM 17158 N N . ASP A 1 62 ? -11.548 1.372 -7.552 1.00 0.00 62 ASP A N 12
ATOM 17159 C CA . ASP A 1 62 ? -10.295 0.708 -7.236 1.00 0.00 62 ASP A CA 12
ATOM 17160 C C . ASP A 1 62 ? -10.023 0.829 -5.735 1.00 0.00 62 ASP A C 12
ATOM 17161 O O . ASP A 1 62 ? -9.765 -0.169 -5.064 1.00 0.00 62 ASP A O 12
ATOM 17170 N N . MET A 1 63 ? -10.092 2.061 -5.251 1.00 0.00 63 MET A N 12
ATOM 17171 C CA . MET A 1 63 ? -9.857 2.325 -3.842 1.00 0.00 63 MET A CA 12
ATOM 17172 C C . MET A 1 63 ? -10.742 1.439 -2.962 1.00 0.00 63 MET A C 12
ATOM 17173 O O . MET A 1 63 ? -10.241 0.587 -2.231 1.00 0.00 63 MET A O 12
ATOM 17187 N N . GLU A 1 64 ? -12.043 1.671 -3.064 1.00 0.00 64 GLU A N 12
ATOM 17188 C CA . GLU A 1 64 ? -13.002 0.905 -2.287 1.00 0.00 64 GLU A CA 12
ATOM 17189 C C . GLU A 1 64 ? -12.790 -0.594 -2.511 1.00 0.00 64 GLU A C 12
ATOM 17190 O O . GLU A 1 64 ? -12.767 -1.371 -1.557 1.00 0.00 64 GLU A O 12
ATOM 17202 N N . TYR A 1 65 ? -12.641 -0.955 -3.777 1.00 0.00 65 TYR A N 12
ATOM 17203 C CA . TYR A 1 65 ? -12.432 -2.347 -4.138 1.00 0.00 65 TYR A CA 12
ATOM 17204 C C . TYR A 1 65 ? -11.309 -2.967 -3.304 1.00 0.00 65 TYR A C 12
ATOM 17205 O O . TYR A 1 65 ? -11.551 -3.870 -2.504 1.00 0.00 65 TYR A O 12
ATOM 17223 N N . ALA A 1 66 ? -10.105 -2.458 -3.520 1.00 0.00 66 ALA A N 12
ATOM 17224 C CA . ALA A 1 66 ? -8.944 -2.951 -2.799 1.00 0.00 66 ALA A CA 12
ATOM 17225 C C . ALA A 1 66 ? -9.186 -2.810 -1.295 1.00 0.00 66 ALA A C 12
ATOM 17226 O O . ALA A 1 66 ? -8.805 -3.683 -0.516 1.00 0.00 66 ALA A O 12
ATOM 17233 N N . LEU A 1 67 ? -9.818 -1.704 -0.930 1.00 0.00 67 LEU A N 12
ATOM 17234 C CA . LEU A 1 67 ? -10.115 -1.437 0.467 1.00 0.00 67 LEU A CA 12
ATOM 17235 C C . LEU A 1 67 ? -10.814 -2.654 1.076 1.00 0.00 67 LEU A C 12
ATOM 17236 O O . LEU A 1 67 ? -10.344 -3.212 2.067 1.00 0.00 67 LEU A O 12
ATOM 17252 N N . ARG A 1 68 ? -11.924 -3.030 0.459 1.00 0.00 68 ARG A N 12
ATOM 17253 C CA . ARG A 1 68 ? -12.692 -4.171 0.928 1.00 0.00 68 ARG A CA 12
ATOM 17254 C C . ARG A 1 68 ? -11.964 -5.474 0.593 1.00 0.00 68 ARG A C 12
ATOM 17255 O O . ARG A 1 68 ? -11.503 -6.180 1.489 1.00 0.00 68 ARG A O 12
ATOM 17276 N N . LYS A 1 69 ? -11.885 -5.755 -0.699 1.00 0.00 69 LYS A N 12
ATOM 17277 C CA . LYS A 1 69 ? -11.221 -6.961 -1.164 1.00 0.00 69 LYS A CA 12
ATOM 17278 C C . LYS A 1 69 ? -10.032 -7.267 -0.252 1.00 0.00 69 LYS A C 12
ATOM 17279 O O . LYS A 1 69 ? -9.981 -8.325 0.375 1.00 0.00 69 LYS A O 12
ATOM 17298 N N . LEU A 1 70 ? -9.103 -6.323 -0.206 1.00 0.00 70 LEU A N 12
ATOM 17299 C CA . LEU A 1 70 ? -7.917 -6.479 0.619 1.00 0.00 70 LEU A CA 12
ATOM 17300 C C . LEU A 1 70 ? -8.325 -6.487 2.094 1.00 0.00 70 LEU A C 12
ATOM 17301 O O . LEU A 1 70 ? -8.119 -7.477 2.793 1.00 0.00 70 LEU A O 12
ATOM 17317 N N . ASP A 1 71 ? -8.896 -5.371 2.523 1.00 0.00 71 ASP A N 12
ATOM 17318 C CA . ASP A 1 71 ? -9.334 -5.236 3.901 1.00 0.00 71 ASP A CA 12
ATOM 17319 C C . ASP A 1 71 ? -8.685 -6.333 4.747 1.00 0.00 71 ASP A C 12
ATOM 17320 O O . ASP A 1 71 ? -9.245 -7.417 4.901 1.00 0.00 71 ASP A O 12
ATOM 17329 N N . ASP A 1 72 ? -7.511 -6.014 5.274 1.00 0.00 72 ASP A N 12
ATOM 17330 C CA . ASP A 1 72 ? -6.780 -6.959 6.100 1.00 0.00 72 ASP A CA 12
ATOM 17331 C C . ASP A 1 72 ? -6.356 -8.156 5.246 1.00 0.00 72 ASP A C 12
ATOM 17332 O O . ASP A 1 72 ? -7.163 -9.042 4.969 1.00 0.00 72 ASP A O 12
ATOM 17341 N N . THR A 1 73 ? -5.091 -8.143 4.853 1.00 0.00 73 THR A N 12
ATOM 17342 C CA . THR A 1 73 ? -4.550 -9.215 4.036 1.00 0.00 73 THR A CA 12
ATOM 17343 C C . THR A 1 73 ? -3.196 -9.672 4.583 1.00 0.00 73 THR A C 12
ATOM 17344 O O . THR A 1 73 ? -2.635 -9.034 5.472 1.00 0.00 73 THR A O 12
ATOM 17355 N N . LYS A 1 74 ? -2.710 -10.773 4.028 1.00 0.00 74 LYS A N 12
ATOM 17356 C CA . LYS A 1 74 ? -1.433 -11.322 4.449 1.00 0.00 74 LYS A CA 12
ATOM 17357 C C . LYS A 1 74 ? -0.336 -10.837 3.499 1.00 0.00 74 LYS A C 12
ATOM 17358 O O . LYS A 1 74 ? -0.166 -11.384 2.411 1.00 0.00 74 LYS A O 12
ATOM 17377 N N . PHE A 1 75 ? 0.380 -9.816 3.946 1.00 0.00 75 PHE A N 12
ATOM 17378 C CA . PHE A 1 75 ? 1.456 -9.251 3.149 1.00 0.00 75 PHE A CA 12
ATOM 17379 C C . PHE A 1 75 ? 2.778 -9.972 3.423 1.00 0.00 75 PHE A C 12
ATOM 17380 O O . PHE A 1 75 ? 3.137 -10.200 4.577 1.00 0.00 75 PHE A O 12
ATOM 17397 N N . ARG A 1 76 ? 3.465 -10.311 2.342 1.00 0.00 76 ARG A N 12
ATOM 17398 C CA . ARG A 1 76 ? 4.739 -11.001 2.451 1.00 0.00 76 ARG A CA 12
ATOM 17399 C C . ARG A 1 76 ? 5.877 -10.091 1.986 1.00 0.00 76 ARG A C 12
ATOM 17400 O O . ARG A 1 76 ? 5.939 -9.716 0.816 1.00 0.00 76 ARG A O 12
ATOM 17421 N N . SER A 1 77 ? 6.750 -9.761 2.927 1.00 0.00 77 SER A N 12
ATOM 17422 C CA . SER A 1 77 ? 7.883 -8.902 2.629 1.00 0.00 77 SER A CA 12
ATOM 17423 C C . SER A 1 77 ? 8.861 -9.628 1.703 1.00 0.00 77 SER A C 12
ATOM 17424 O O . SER A 1 77 ? 8.681 -10.808 1.406 1.00 0.00 77 SER A O 12
ATOM 17432 N N . HIS A 1 78 ? 9.875 -8.892 1.271 1.00 0.00 78 HIS A N 12
ATOM 17433 C CA . HIS A 1 78 ? 10.882 -9.451 0.385 1.00 0.00 78 HIS A CA 12
ATOM 17434 C C . HIS A 1 78 ? 11.802 -10.382 1.176 1.00 0.00 78 HIS A C 12
ATOM 17435 O O . HIS A 1 78 ? 12.629 -11.084 0.596 1.00 0.00 78 HIS A O 12
ATOM 17449 N N . GLU A 1 79 ? 11.628 -10.358 2.490 1.00 0.00 79 GLU A N 12
ATOM 17450 C CA . GLU A 1 79 ? 12.433 -11.191 3.367 1.00 0.00 79 GLU A CA 12
ATOM 17451 C C . GLU A 1 79 ? 11.749 -12.541 3.592 1.00 0.00 79 GLU A C 12
ATOM 17452 O O . GLU A 1 79 ? 12.315 -13.429 4.227 1.00 0.00 79 GLU A O 12
ATOM 17464 N N . GLY A 1 80 ? 10.541 -12.652 3.059 1.00 0.00 80 GLY A N 12
ATOM 17465 C CA . GLY A 1 80 ? 9.773 -13.878 3.194 1.00 0.00 80 GLY A CA 12
ATOM 17466 C C . GLY A 1 80 ? 8.758 -13.767 4.333 1.00 0.00 80 GLY A C 12
ATOM 17467 O O . GLY A 1 80 ? 7.726 -14.436 4.318 1.00 0.00 80 GLY A O 12
ATOM 17471 N N . GLU A 1 81 ? 9.087 -12.917 5.295 1.00 0.00 81 GLU A N 12
ATOM 17472 C CA . GLU A 1 81 ? 8.217 -12.710 6.440 1.00 0.00 81 GLU A CA 12
ATOM 17473 C C . GLU A 1 81 ? 6.807 -12.340 5.975 1.00 0.00 81 GLU A C 12
ATOM 17474 O O . GLU A 1 81 ? 6.627 -11.837 4.868 1.00 0.00 81 GLU A O 12
ATOM 17486 N N . THR A 1 82 ? 5.843 -12.603 6.846 1.00 0.00 82 THR A N 12
ATOM 17487 C CA . THR A 1 82 ? 4.455 -12.304 6.538 1.00 0.00 82 THR A CA 12
ATOM 17488 C C . THR A 1 82 ? 3.795 -11.574 7.710 1.00 0.00 82 THR A C 12
ATOM 17489 O O . THR A 1 82 ? 4.125 -11.825 8.868 1.00 0.00 82 THR A O 12
ATOM 17500 N N . SER A 1 83 ? 2.872 -10.686 7.369 1.00 0.00 83 SER A N 12
ATOM 17501 C CA . SER A 1 83 ? 2.163 -9.919 8.378 1.00 0.00 83 SER A CA 12
ATOM 17502 C C . SER A 1 83 ? 0.774 -9.535 7.863 1.00 0.00 83 SER A C 12
ATOM 17503 O O . SER A 1 83 ? 0.490 -9.672 6.674 1.00 0.00 83 SER A O 12
ATOM 17511 N N . TYR A 1 84 ? -0.053 -9.061 8.783 1.00 0.00 84 TYR A N 12
ATOM 17512 C CA . TYR A 1 84 ? -1.405 -8.656 8.436 1.00 0.00 84 TYR A CA 12
ATOM 17513 C C . TYR A 1 84 ? -1.519 -7.132 8.363 1.00 0.00 84 TYR A C 12
ATOM 17514 O O . TYR A 1 84 ? -1.328 -6.443 9.364 1.00 0.00 84 TYR A O 12
ATOM 17532 N N . ILE A 1 85 ? -1.829 -6.650 7.168 1.00 0.00 85 ILE A N 12
ATOM 17533 C CA . ILE A 1 85 ? -1.971 -5.221 6.952 1.00 0.00 85 ILE A CA 12
ATOM 17534 C C . ILE A 1 85 ? -3.429 -4.902 6.614 1.00 0.00 85 ILE A C 12
ATOM 17535 O O . ILE A 1 85 ? -4.038 -5.573 5.782 1.00 0.00 85 ILE A O 12
ATOM 17551 N N . ARG A 1 86 ? -3.947 -3.879 7.276 1.00 0.00 86 ARG A N 12
ATOM 17552 C CA . ARG A 1 86 ? -5.322 -3.463 7.057 1.00 0.00 86 ARG A CA 12
ATOM 17553 C C . ARG A 1 86 ? -5.387 -2.404 5.955 1.00 0.00 86 ARG A C 12
ATOM 17554 O O . ARG A 1 86 ? -4.414 -1.688 5.719 1.00 0.00 86 ARG A O 12
ATOM 17575 N N . VAL A 1 87 ? -6.542 -2.338 5.309 1.00 0.00 87 VAL A N 12
ATOM 17576 C CA . VAL A 1 87 ? -6.746 -1.378 4.237 1.00 0.00 87 VAL A CA 12
ATOM 17577 C C . VAL A 1 87 ? -7.955 -0.501 4.568 1.00 0.00 87 VAL A C 12
ATOM 17578 O O . VAL A 1 87 ? -9.085 -0.986 4.611 1.00 0.00 87 VAL A O 12
ATOM 17591 N N . TYR A 1 88 ? -7.677 0.775 4.793 1.00 0.00 88 TYR A N 12
ATOM 17592 C CA . TYR A 1 88 ? -8.728 1.724 5.118 1.00 0.00 88 TYR A CA 12
ATOM 17593 C C . TYR A 1 88 ? -8.497 3.061 4.411 1.00 0.00 88 TYR A C 12
ATOM 17594 O O . TYR A 1 88 ? -7.371 3.383 4.036 1.00 0.00 88 TYR A O 12
ATOM 17612 N N . PRO A 1 89 ? -9.612 3.823 4.245 1.00 0.00 89 PRO A N 12
ATOM 17613 C CA . PRO A 1 89 ? -9.542 5.118 3.589 1.00 0.00 89 PRO A CA 12
ATOM 17614 C C . PRO A 1 89 ? -8.919 6.167 4.512 1.00 0.00 89 PRO A C 12
ATOM 17615 O O . PRO A 1 89 ? -8.770 5.935 5.711 1.00 0.00 89 PRO A O 12
ATOM 17626 N N . GLU A 1 90 ? -8.572 7.300 3.918 1.00 0.00 90 GLU A N 12
ATOM 17627 C CA . GLU A 1 90 ? -7.969 8.385 4.672 1.00 0.00 90 GLU A CA 12
ATOM 17628 C C . GLU A 1 90 ? -9.053 9.250 5.318 1.00 0.00 90 GLU A C 12
ATOM 17629 O O . GLU A 1 90 ? -9.795 9.943 4.624 1.00 0.00 90 GLU A O 12
ATOM 17641 N N . ARG A 1 91 ? -9.111 9.180 6.640 1.00 0.00 91 ARG A N 12
ATOM 17642 C CA . ARG A 1 91 ? -10.093 9.947 7.388 1.00 0.00 91 ARG A CA 12
ATOM 17643 C C . ARG A 1 91 ? -9.394 10.951 8.307 1.00 0.00 91 ARG A C 12
ATOM 17644 O O . ARG A 1 91 ? -8.207 10.808 8.600 1.00 0.00 91 ARG A O 12
ATOM 17665 N N . SER A 1 92 ? -10.158 11.944 8.737 1.00 0.00 92 SER A N 12
ATOM 17666 C CA . SER A 1 92 ? -9.627 12.971 9.616 1.00 0.00 92 SER A CA 12
ATOM 17667 C C . SER A 1 92 ? -8.332 13.540 9.034 1.00 0.00 92 SER A C 12
ATOM 17668 O O . SER A 1 92 ? -7.262 12.959 9.205 1.00 0.00 92 SER A O 12
ATOM 17676 N N . SER A 1 93 ? -8.472 14.671 8.357 1.00 0.00 93 SER A N 12
ATOM 17677 C CA . SER A 1 93 ? -7.326 15.326 7.748 1.00 0.00 93 SER A CA 12
ATOM 17678 C C . SER A 1 93 ? -7.744 16.677 7.166 1.00 0.00 93 SER A C 12
ATOM 17679 O O . SER A 1 93 ? -7.957 16.798 5.960 1.00 0.00 93 SER A O 12
ATOM 17687 N N . GLY A 1 94 ? -7.850 17.659 8.049 1.00 0.00 94 GLY A N 12
ATOM 17688 C CA . GLY A 1 94 ? -8.239 18.997 7.638 1.00 0.00 94 GLY A CA 12
ATOM 17689 C C . GLY A 1 94 ? -7.010 19.881 7.414 1.00 0.00 94 GLY A C 12
ATOM 17690 O O . GLY A 1 94 ? -5.877 19.423 7.556 1.00 0.00 94 GLY A O 12
ATOM 17694 N N . PRO A 1 95 ? -7.282 21.165 7.060 1.00 0.00 95 PRO A N 12
ATOM 17695 C CA . PRO A 1 95 ? -6.212 22.117 6.816 1.00 0.00 95 PRO A CA 12
ATOM 17696 C C . PRO A 1 95 ? -5.578 22.578 8.130 1.00 0.00 95 PRO A C 12
ATOM 17697 O O . PRO A 1 95 ? -6.283 22.903 9.083 1.00 0.00 95 PRO A O 12
ATOM 17708 N N . SER A 1 96 ? -4.253 22.591 8.137 1.00 0.00 96 SER A N 12
ATOM 17709 C CA . SER A 1 96 ? -3.515 23.006 9.318 1.00 0.00 96 SER A CA 12
ATOM 17710 C C . SER A 1 96 ? -3.827 24.469 9.643 1.00 0.00 96 SER A C 12
ATOM 17711 O O . SER A 1 96 ? -3.821 25.320 8.755 1.00 0.00 96 SER A O 12
ATOM 17719 N N . SER A 1 97 ? -4.093 24.715 10.917 1.00 0.00 97 SER A N 12
ATOM 17720 C CA . SER A 1 97 ? -4.406 26.060 11.370 1.00 0.00 97 SER A CA 12
ATOM 17721 C C . SER A 1 97 ? -5.801 26.462 10.888 1.00 0.00 97 SER A C 12
ATOM 17722 O O . SER A 1 97 ? -6.721 26.612 11.691 1.00 0.00 97 SER A O 12
ATOM 17730 N N . GLY A 1 98 ? -5.916 26.625 9.578 1.00 0.00 98 GLY A N 12
ATOM 17731 C CA . GLY A 1 98 ? -7.183 27.007 8.979 1.00 0.00 98 GLY A CA 12
ATOM 17732 C C . GLY A 1 98 ? -7.044 28.307 8.183 1.00 0.00 98 GLY A C 12
ATOM 17733 O O . GLY A 1 98 ? -8.024 29.023 7.981 1.00 0.00 98 GLY A O 12
ATOM 17737 N N . GLY A 1 1 ? 14.670 1.029 -11.628 1.00 0.00 1 GLY A N 13
ATOM 17738 C CA . GLY A 1 1 ? 15.722 1.618 -10.817 1.00 0.00 1 GLY A CA 13
ATOM 17739 C C . GLY A 1 1 ? 15.136 2.470 -9.690 1.00 0.00 1 GLY A C 13
ATOM 17740 O O . GLY A 1 1 ? 14.068 2.160 -9.165 1.00 0.00 1 GLY A O 13
ATOM 17744 N N . SER A 1 2 ? 15.860 3.527 -9.353 1.00 0.00 2 SER A N 13
ATOM 17745 C CA . SER A 1 2 ? 15.424 4.426 -8.298 1.00 0.00 2 SER A CA 13
ATOM 17746 C C . SER A 1 2 ? 15.227 3.648 -6.995 1.00 0.00 2 SER A C 13
ATOM 17747 O O . SER A 1 2 ? 14.294 2.855 -6.877 1.00 0.00 2 SER A O 13
ATOM 17755 N N . SER A 1 3 ? 16.120 3.902 -6.050 1.00 0.00 3 SER A N 13
ATOM 17756 C CA . SER A 1 3 ? 16.056 3.235 -4.761 1.00 0.00 3 SER A CA 13
ATOM 17757 C C . SER A 1 3 ? 15.747 4.252 -3.661 1.00 0.00 3 SER A C 13
ATOM 17758 O O . SER A 1 3 ? 16.653 4.900 -3.138 1.00 0.00 3 SER A O 13
ATOM 17766 N N . GLY A 1 4 ? 14.466 4.361 -3.341 1.00 0.00 4 GLY A N 13
ATOM 17767 C CA . GLY A 1 4 ? 14.027 5.289 -2.313 1.00 0.00 4 GLY A CA 13
ATOM 17768 C C . GLY A 1 4 ? 12.521 5.540 -2.408 1.00 0.00 4 GLY A C 13
ATOM 17769 O O . GLY A 1 4 ? 11.746 4.611 -2.630 1.00 0.00 4 GLY A O 13
ATOM 17773 N N . SER A 1 5 ? 12.152 6.801 -2.234 1.00 0.00 5 SER A N 13
ATOM 17774 C CA . SER A 1 5 ? 10.752 7.186 -2.297 1.00 0.00 5 SER A CA 13
ATOM 17775 C C . SER A 1 5 ? 10.633 8.669 -2.654 1.00 0.00 5 SER A C 13
ATOM 17776 O O . SER A 1 5 ? 11.290 9.512 -2.045 1.00 0.00 5 SER A O 13
ATOM 17784 N N . SER A 1 6 ? 9.791 8.942 -3.640 1.00 0.00 6 SER A N 13
ATOM 17785 C CA . SER A 1 6 ? 9.578 10.308 -4.085 1.00 0.00 6 SER A CA 13
ATOM 17786 C C . SER A 1 6 ? 8.648 11.037 -3.112 1.00 0.00 6 SER A C 13
ATOM 17787 O O . SER A 1 6 ? 7.506 10.626 -2.915 1.00 0.00 6 SER A O 13
ATOM 17795 N N . GLY A 1 7 ? 9.173 12.105 -2.530 1.00 0.00 7 GLY A N 13
ATOM 17796 C CA . GLY A 1 7 ? 8.404 12.894 -1.582 1.00 0.00 7 GLY A CA 13
ATOM 17797 C C . GLY A 1 7 ? 8.763 14.378 -1.687 1.00 0.00 7 GLY A C 13
ATOM 17798 O O . GLY A 1 7 ? 9.698 14.842 -1.036 1.00 0.00 7 GLY A O 13
ATOM 17802 N N . GLY A 1 8 ? 8.001 15.082 -2.511 1.00 0.00 8 GLY A N 13
ATOM 17803 C CA . GLY A 1 8 ? 8.227 16.503 -2.709 1.00 0.00 8 GLY A CA 13
ATOM 17804 C C . GLY A 1 8 ? 6.951 17.199 -3.189 1.00 0.00 8 GLY A C 13
ATOM 17805 O O . GLY A 1 8 ? 6.127 17.621 -2.379 1.00 0.00 8 GLY A O 13
ATOM 17809 N N . PRO A 1 9 ? 6.825 17.300 -4.540 1.00 0.00 9 PRO A N 13
ATOM 17810 C CA . PRO A 1 9 ? 5.665 17.938 -5.137 1.00 0.00 9 PRO A CA 13
ATOM 17811 C C . PRO A 1 9 ? 4.437 17.028 -5.056 1.00 0.00 9 PRO A C 13
ATOM 17812 O O . PRO A 1 9 ? 4.565 15.805 -5.058 1.00 0.00 9 PRO A O 13
ATOM 17823 N N . PRO A 1 10 ? 3.244 17.677 -4.984 1.00 0.00 10 PRO A N 13
ATOM 17824 C CA . PRO A 1 10 ? 1.994 16.941 -4.902 1.00 0.00 10 PRO A CA 13
ATOM 17825 C C . PRO A 1 10 ? 1.624 16.338 -6.259 1.00 0.00 10 PRO A C 13
ATOM 17826 O O . PRO A 1 10 ? 1.729 17.003 -7.288 1.00 0.00 10 PRO A O 13
ATOM 17837 N N . THR A 1 11 ? 1.197 15.084 -6.216 1.00 0.00 11 THR A N 13
ATOM 17838 C CA . THR A 1 11 ? 0.810 14.384 -7.429 1.00 0.00 11 THR A CA 13
ATOM 17839 C C . THR A 1 11 ? -0.564 14.860 -7.904 1.00 0.00 11 THR A C 13
ATOM 17840 O O . THR A 1 11 ? -1.563 14.676 -7.210 1.00 0.00 11 THR A O 13
ATOM 17851 N N . ARG A 1 12 ? -0.570 15.461 -9.085 1.00 0.00 12 ARG A N 13
ATOM 17852 C CA . ARG A 1 12 ? -1.805 15.965 -9.661 1.00 0.00 12 ARG A CA 13
ATOM 17853 C C . ARG A 1 12 ? -2.633 14.812 -10.233 1.00 0.00 12 ARG A C 13
ATOM 17854 O O . ARG A 1 12 ? -2.894 14.767 -11.434 1.00 0.00 12 ARG A O 13
ATOM 17875 N N . ARG A 1 13 ? -3.023 13.909 -9.346 1.00 0.00 13 ARG A N 13
ATOM 17876 C CA . ARG A 1 13 ? -3.816 12.759 -9.748 1.00 0.00 13 ARG A CA 13
ATOM 17877 C C . ARG A 1 13 ? -5.058 12.635 -8.863 1.00 0.00 13 ARG A C 13
ATOM 17878 O O . ARG A 1 13 ? -5.198 13.361 -7.880 1.00 0.00 13 ARG A O 13
ATOM 17899 N N . SER A 1 14 ? -5.926 11.710 -9.243 1.00 0.00 14 SER A N 13
ATOM 17900 C CA . SER A 1 14 ? -7.152 11.482 -8.497 1.00 0.00 14 SER A CA 13
ATOM 17901 C C . SER A 1 14 ? -6.863 11.517 -6.995 1.00 0.00 14 SER A C 13
ATOM 17902 O O . SER A 1 14 ? -5.712 11.402 -6.577 1.00 0.00 14 SER A O 13
ATOM 17910 N N . ASP A 1 15 ? -7.929 11.678 -6.223 1.00 0.00 15 ASP A N 13
ATOM 17911 C CA . ASP A 1 15 ? -7.805 11.730 -4.777 1.00 0.00 15 ASP A CA 13
ATOM 17912 C C . ASP A 1 15 ? -8.458 10.487 -4.168 1.00 0.00 15 ASP A C 13
ATOM 17913 O O . ASP A 1 15 ? -9.509 10.581 -3.536 1.00 0.00 15 ASP A O 13
ATOM 17922 N N . PHE A 1 16 ? -7.809 9.352 -4.380 1.00 0.00 16 PHE A N 13
ATOM 17923 C CA . PHE A 1 16 ? -8.314 8.093 -3.860 1.00 0.00 16 PHE A CA 13
ATOM 17924 C C . PHE A 1 16 ? -7.166 7.135 -3.533 1.00 0.00 16 PHE A C 13
ATOM 17925 O O . PHE A 1 16 ? -6.641 6.464 -4.420 1.00 0.00 16 PHE A O 13
ATOM 17942 N N . ARG A 1 17 ? -6.811 7.102 -2.257 1.00 0.00 17 ARG A N 13
ATOM 17943 C CA . ARG A 1 17 ? -5.735 6.238 -1.802 1.00 0.00 17 ARG A CA 13
ATOM 17944 C C . ARG A 1 17 ? -6.246 5.277 -0.726 1.00 0.00 17 ARG A C 13
ATOM 17945 O O . ARG A 1 17 ? -7.411 5.338 -0.337 1.00 0.00 17 ARG A O 13
ATOM 17966 N N . VAL A 1 18 ? -5.348 4.412 -0.276 1.00 0.00 18 VAL A N 13
ATOM 17967 C CA . VAL A 1 18 ? -5.693 3.440 0.747 1.00 0.00 18 VAL A CA 13
ATOM 17968 C C . VAL A 1 18 ? -4.584 3.398 1.799 1.00 0.00 18 VAL A C 13
ATOM 17969 O O . VAL A 1 18 ? -3.425 3.144 1.475 1.00 0.00 18 VAL A O 13
ATOM 17982 N N . LEU A 1 19 ? -4.978 3.652 3.039 1.00 0.00 19 LEU A N 13
ATOM 17983 C CA . LEU A 1 19 ? -4.031 3.647 4.141 1.00 0.00 19 LEU A CA 13
ATOM 17984 C C . LEU A 1 19 ? -3.806 2.207 4.607 1.00 0.00 19 LEU A C 13
ATOM 17985 O O . LEU A 1 19 ? -4.762 1.479 4.868 1.00 0.00 19 LEU A O 13
ATOM 18001 N N . VAL A 1 20 ? -2.536 1.840 4.698 1.00 0.00 20 VAL A N 13
ATOM 18002 C CA . VAL A 1 20 ? -2.173 0.501 5.128 1.00 0.00 20 VAL A CA 13
ATOM 18003 C C . VAL A 1 20 ? -1.311 0.591 6.388 1.00 0.00 20 VAL A C 13
ATOM 18004 O O . VAL A 1 20 ? -0.524 1.524 6.541 1.00 0.00 20 VAL A O 13
ATOM 18017 N N . SER A 1 21 ? -1.489 -0.391 7.260 1.00 0.00 21 SER A N 13
ATOM 18018 C CA . SER A 1 21 ? -0.737 -0.435 8.502 1.00 0.00 21 SER A CA 13
ATOM 18019 C C . SER A 1 21 ? -0.547 -1.886 8.948 1.00 0.00 21 SER A C 13
ATOM 18020 O O . SER A 1 21 ? -1.407 -2.731 8.708 1.00 0.00 21 SER A O 13
ATOM 18028 N N . GLY A 1 22 ? 0.587 -2.130 9.590 1.00 0.00 22 GLY A N 13
ATOM 18029 C CA . GLY A 1 22 ? 0.901 -3.464 10.071 1.00 0.00 22 GLY A CA 13
ATOM 18030 C C . GLY A 1 22 ? 1.856 -4.182 9.115 1.00 0.00 22 GLY A C 13
ATOM 18031 O O . GLY A 1 22 ? 1.851 -5.409 9.032 1.00 0.00 22 GLY A O 13
ATOM 18035 N N . LEU A 1 23 ? 2.652 -3.386 8.416 1.00 0.00 23 LEU A N 13
ATOM 18036 C CA . LEU A 1 23 ? 3.610 -3.929 7.469 1.00 0.00 23 LEU A CA 13
ATOM 18037 C C . LEU A 1 23 ? 4.733 -4.633 8.233 1.00 0.00 23 LEU A C 13
ATOM 18038 O O . LEU A 1 23 ? 4.987 -4.323 9.396 1.00 0.00 23 LEU A O 13
ATOM 18054 N N . PRO A 1 24 ? 5.393 -5.592 7.530 1.00 0.00 24 PRO A N 13
ATOM 18055 C CA . PRO A 1 24 ? 6.483 -6.343 8.129 1.00 0.00 24 PRO A CA 13
ATOM 18056 C C . PRO A 1 24 ? 7.750 -5.490 8.222 1.00 0.00 24 PRO A C 13
ATOM 18057 O O . PRO A 1 24 ? 7.795 -4.379 7.696 1.00 0.00 24 PRO A O 13
ATOM 18068 N N . PRO A 1 25 ? 8.776 -6.057 8.913 1.00 0.00 25 PRO A N 13
ATOM 18069 C CA . PRO A 1 25 ? 10.040 -5.361 9.081 1.00 0.00 25 PRO A CA 13
ATOM 18070 C C . PRO A 1 25 ? 10.854 -5.382 7.786 1.00 0.00 25 PRO A C 13
ATOM 18071 O O . PRO A 1 25 ? 11.822 -4.636 7.645 1.00 0.00 25 PRO A O 13
ATOM 18082 N N . SER A 1 26 ? 10.432 -6.245 6.874 1.00 0.00 26 SER A N 13
ATOM 18083 C CA . SER A 1 26 ? 11.111 -6.373 5.595 1.00 0.00 26 SER A CA 13
ATOM 18084 C C . SER A 1 26 ? 10.207 -5.866 4.470 1.00 0.00 26 SER A C 13
ATOM 18085 O O . SER A 1 26 ? 10.689 -5.494 3.401 1.00 0.00 26 SER A O 13
ATOM 18093 N N . GLY A 1 27 ? 8.911 -5.868 4.748 1.00 0.00 27 GLY A N 13
ATOM 18094 C CA . GLY A 1 27 ? 7.936 -5.412 3.773 1.00 0.00 27 GLY A CA 13
ATOM 18095 C C . GLY A 1 27 ? 8.444 -4.179 3.023 1.00 0.00 27 GLY A C 13
ATOM 18096 O O . GLY A 1 27 ? 9.195 -3.378 3.576 1.00 0.00 27 GLY A O 13
ATOM 18100 N N . SER A 1 28 ? 8.015 -4.067 1.774 1.00 0.00 28 SER A N 13
ATOM 18101 C CA . SER A 1 28 ? 8.418 -2.945 0.943 1.00 0.00 28 SER A CA 13
ATOM 18102 C C . SER A 1 28 ? 7.204 -2.380 0.203 1.00 0.00 28 SER A C 13
ATOM 18103 O O . SER A 1 28 ? 6.136 -2.991 0.197 1.00 0.00 28 SER A O 13
ATOM 18111 N N . TRP A 1 29 ? 7.408 -1.220 -0.404 1.00 0.00 29 TRP A N 13
ATOM 18112 C CA . TRP A 1 29 ? 6.343 -0.566 -1.145 1.00 0.00 29 TRP A CA 13
ATOM 18113 C C . TRP A 1 29 ? 6.112 -1.354 -2.436 1.00 0.00 29 TRP A C 13
ATOM 18114 O O . TRP A 1 29 ? 4.974 -1.515 -2.874 1.00 0.00 29 TRP A O 13
ATOM 18135 N N . GLN A 1 30 ? 7.210 -1.826 -3.008 1.00 0.00 30 GLN A N 13
ATOM 18136 C CA . GLN A 1 30 ? 7.141 -2.593 -4.240 1.00 0.00 30 GLN A CA 13
ATOM 18137 C C . GLN A 1 30 ? 6.181 -3.774 -4.077 1.00 0.00 30 GLN A C 13
ATOM 18138 O O . GLN A 1 30 ? 5.091 -3.776 -4.646 1.00 0.00 30 GLN A O 13
ATOM 18152 N N . ASP A 1 31 ? 6.621 -4.749 -3.296 1.00 0.00 31 ASP A N 13
ATOM 18153 C CA . ASP A 1 31 ? 5.815 -5.933 -3.050 1.00 0.00 31 ASP A CA 13
ATOM 18154 C C . ASP A 1 31 ? 4.425 -5.508 -2.572 1.00 0.00 31 ASP A C 13
ATOM 18155 O O . ASP A 1 31 ? 3.433 -6.170 -2.871 1.00 0.00 31 ASP A O 13
ATOM 18164 N N . LEU A 1 32 ? 4.399 -4.405 -1.837 1.00 0.00 32 LEU A N 13
ATOM 18165 C CA . LEU A 1 32 ? 3.147 -3.884 -1.314 1.00 0.00 32 LEU A CA 13
ATOM 18166 C C . LEU A 1 32 ? 2.225 -3.521 -2.480 1.00 0.00 32 LEU A C 13
ATOM 18167 O O . LEU A 1 32 ? 1.072 -3.947 -2.520 1.00 0.00 32 LEU A O 13
ATOM 18183 N N . LYS A 1 33 ? 2.768 -2.737 -3.400 1.00 0.00 33 LYS A N 13
ATOM 18184 C CA . LYS A 1 33 ? 2.008 -2.311 -4.563 1.00 0.00 33 LYS A CA 13
ATOM 18185 C C . LYS A 1 33 ? 1.471 -3.543 -5.294 1.00 0.00 33 LYS A C 13
ATOM 18186 O O . LYS A 1 33 ? 0.260 -3.701 -5.445 1.00 0.00 33 LYS A O 13
ATOM 18205 N N . ASP A 1 34 ? 2.397 -4.384 -5.730 1.00 0.00 34 ASP A N 13
ATOM 18206 C CA . ASP A 1 34 ? 2.031 -5.597 -6.442 1.00 0.00 34 ASP A CA 13
ATOM 18207 C C . ASP A 1 34 ? 0.800 -6.220 -5.780 1.00 0.00 34 ASP A C 13
ATOM 18208 O O . ASP A 1 34 ? 0.005 -6.885 -6.443 1.00 0.00 34 ASP A O 13
ATOM 18217 N N . HIS A 1 35 ? 0.682 -5.983 -4.482 1.00 0.00 35 HIS A N 13
ATOM 18218 C CA . HIS A 1 35 ? -0.439 -6.512 -3.724 1.00 0.00 35 HIS A CA 13
ATOM 18219 C C . HIS A 1 35 ? -1.633 -5.563 -3.842 1.00 0.00 35 HIS A C 13
ATOM 18220 O O . HIS A 1 35 ? -2.692 -5.950 -4.335 1.00 0.00 35 HIS A O 13
ATOM 18234 N N . MET A 1 36 ? -1.422 -4.339 -3.382 1.00 0.00 36 MET A N 13
ATOM 18235 C CA . MET A 1 36 ? -2.468 -3.331 -3.430 1.00 0.00 36 MET A CA 13
ATOM 18236 C C . MET A 1 36 ? -3.067 -3.229 -4.834 1.00 0.00 36 MET A C 13
ATOM 18237 O O . MET A 1 36 ? -4.273 -3.036 -4.986 1.00 0.00 36 MET A O 13
ATOM 18251 N N . ARG A 1 37 ? -2.199 -3.364 -5.825 1.00 0.00 37 ARG A N 13
ATOM 18252 C CA . ARG A 1 37 ? -2.627 -3.290 -7.212 1.00 0.00 37 ARG A CA 13
ATOM 18253 C C . ARG A 1 37 ? -3.916 -4.090 -7.412 1.00 0.00 37 ARG A C 13
ATOM 18254 O O . ARG A 1 37 ? -4.687 -3.812 -8.329 1.00 0.00 37 ARG A O 13
ATOM 18275 N N . GLU A 1 38 ? -4.110 -5.068 -6.539 1.00 0.00 38 GLU A N 13
ATOM 18276 C CA . GLU A 1 38 ? -5.291 -5.910 -6.609 1.00 0.00 38 GLU A CA 13
ATOM 18277 C C . GLU A 1 38 ? -6.480 -5.113 -7.150 1.00 0.00 38 GLU A C 13
ATOM 18278 O O . GLU A 1 38 ? -7.265 -5.626 -7.946 1.00 0.00 38 GLU A O 13
ATOM 18290 N N . ALA A 1 39 ? -6.576 -3.872 -6.696 1.00 0.00 39 ALA A N 13
ATOM 18291 C CA . ALA A 1 39 ? -7.655 -3.000 -7.124 1.00 0.00 39 ALA A CA 13
ATOM 18292 C C . ALA A 1 39 ? -7.584 -2.814 -8.641 1.00 0.00 39 ALA A C 13
ATOM 18293 O O . ALA A 1 39 ? -8.412 -3.351 -9.375 1.00 0.00 39 ALA A O 13
ATOM 18300 N N . GLY A 1 40 ? -6.586 -2.053 -9.066 1.00 0.00 40 GLY A N 13
ATOM 18301 C CA . GLY A 1 40 ? -6.396 -1.790 -10.482 1.00 0.00 40 GLY A CA 13
ATOM 18302 C C . GLY A 1 40 ? -4.944 -1.410 -10.779 1.00 0.00 40 GLY A C 13
ATOM 18303 O O . GLY A 1 40 ? -4.047 -2.244 -10.675 1.00 0.00 40 GLY A O 13
ATOM 18307 N N . ASP A 1 41 ? -4.759 -0.150 -11.144 1.00 0.00 41 ASP A N 13
ATOM 18308 C CA . ASP A 1 41 ? -3.431 0.351 -11.457 1.00 0.00 41 ASP A CA 13
ATOM 18309 C C . ASP A 1 41 ? -3.030 1.403 -10.421 1.00 0.00 41 ASP A C 13
ATOM 18310 O O . ASP A 1 41 ? -3.720 2.407 -10.251 1.00 0.00 41 ASP A O 13
ATOM 18319 N N . VAL A 1 42 ? -1.917 1.136 -9.754 1.00 0.00 42 VAL A N 13
ATOM 18320 C CA . VAL A 1 42 ? -1.416 2.048 -8.739 1.00 0.00 42 VAL A CA 13
ATOM 18321 C C . VAL A 1 42 ? -0.561 3.127 -9.406 1.00 0.00 42 VAL A C 13
ATOM 18322 O O . VAL A 1 42 ? 0.357 2.817 -10.163 1.00 0.00 42 VAL A O 13
ATOM 18335 N N . CYS A 1 43 ? -0.894 4.373 -9.101 1.00 0.00 43 CYS A N 13
ATOM 18336 C CA . CYS A 1 43 ? -0.169 5.500 -9.661 1.00 0.00 43 CYS A CA 13
ATOM 18337 C C . CYS A 1 43 ? 0.993 5.837 -8.725 1.00 0.00 43 CYS A C 13
ATOM 18338 O O . CYS A 1 43 ? 2.059 6.254 -9.177 1.00 0.00 43 CYS A O 13
ATOM 18346 N N . TYR A 1 44 ? 0.748 5.645 -7.437 1.00 0.00 44 TYR A N 13
ATOM 18347 C CA . TYR A 1 44 ? 1.761 5.923 -6.433 1.00 0.00 44 TYR A CA 13
ATOM 18348 C C . TYR A 1 44 ? 1.693 4.909 -5.290 1.00 0.00 44 TYR A C 13
ATOM 18349 O O . TYR A 1 44 ? 0.608 4.486 -4.893 1.00 0.00 44 TYR A O 13
ATOM 18367 N N . ALA A 1 45 ? 2.866 4.547 -4.791 1.00 0.00 45 ALA A N 13
ATOM 18368 C CA . ALA A 1 45 ? 2.954 3.590 -3.702 1.00 0.00 45 ALA A CA 13
ATOM 18369 C C . ALA A 1 45 ? 4.169 3.923 -2.833 1.00 0.00 45 ALA A C 13
ATOM 18370 O O . ALA A 1 45 ? 5.300 3.922 -3.316 1.00 0.00 45 ALA A O 13
ATOM 18377 N N . ASP A 1 46 ? 3.894 4.198 -1.567 1.00 0.00 46 ASP A N 13
ATOM 18378 C CA . ASP A 1 46 ? 4.950 4.531 -0.627 1.00 0.00 46 ASP A CA 13
ATOM 18379 C C . ASP A 1 46 ? 4.726 3.765 0.678 1.00 0.00 46 ASP A C 13
ATOM 18380 O O . ASP A 1 46 ? 3.654 3.203 0.896 1.00 0.00 46 ASP A O 13
ATOM 18389 N N . VAL A 1 47 ? 5.756 3.766 1.512 1.00 0.00 47 VAL A N 13
ATOM 18390 C CA . VAL A 1 47 ? 5.685 3.077 2.790 1.00 0.00 47 VAL A CA 13
ATOM 18391 C C . VAL A 1 47 ? 6.313 3.956 3.873 1.00 0.00 47 VAL A C 13
ATOM 18392 O O . VAL A 1 47 ? 7.304 4.641 3.625 1.00 0.00 47 VAL A O 13
ATOM 18405 N N . GLN A 1 48 ? 5.710 3.907 5.052 1.00 0.00 48 GLN A N 13
ATOM 18406 C CA . GLN A 1 48 ? 6.198 4.691 6.175 1.00 0.00 48 GLN A CA 13
ATOM 18407 C C . GLN A 1 48 ? 6.642 3.769 7.312 1.00 0.00 48 GLN A C 13
ATOM 18408 O O . GLN A 1 48 ? 6.336 2.577 7.306 1.00 0.00 48 GLN A O 13
ATOM 18422 N N . LYS A 1 49 ? 7.355 4.355 8.262 1.00 0.00 49 LYS A N 13
ATOM 18423 C CA . LYS A 1 49 ? 7.844 3.601 9.404 1.00 0.00 49 LYS A CA 13
ATOM 18424 C C . LYS A 1 49 ? 6.656 3.135 10.248 1.00 0.00 49 LYS A C 13
ATOM 18425 O O . LYS A 1 49 ? 5.539 3.620 10.076 1.00 0.00 49 LYS A O 13
ATOM 18444 N N . ASP A 1 50 ? 6.937 2.199 11.143 1.00 0.00 50 ASP A N 13
ATOM 18445 C CA . ASP A 1 50 ? 5.906 1.662 12.014 1.00 0.00 50 ASP A CA 13
ATOM 18446 C C . ASP A 1 50 ? 5.222 0.482 11.321 1.00 0.00 50 ASP A C 13
ATOM 18447 O O . ASP A 1 50 ? 4.819 -0.479 11.975 1.00 0.00 50 ASP A O 13
ATOM 18456 N N . GLY A 1 51 ? 5.112 0.593 10.005 1.00 0.00 51 GLY A N 13
ATOM 18457 C CA . GLY A 1 51 ? 4.484 -0.453 9.216 1.00 0.00 51 GLY A CA 13
ATOM 18458 C C . GLY A 1 51 ? 3.357 0.115 8.351 1.00 0.00 51 GLY A C 13
ATOM 18459 O O . GLY A 1 51 ? 2.636 -0.634 7.694 1.00 0.00 51 GLY A O 13
ATOM 18463 N N . MET A 1 52 ? 3.241 1.435 8.378 1.00 0.00 52 MET A N 13
ATOM 18464 C CA . MET A 1 52 ? 2.214 2.112 7.604 1.00 0.00 52 MET A CA 13
ATOM 18465 C C . MET A 1 52 ? 2.565 2.119 6.115 1.00 0.00 52 MET A C 13
ATOM 18466 O O . MET A 1 52 ? 3.731 1.982 5.748 1.00 0.00 52 MET A O 13
ATOM 18480 N N . GLY A 1 53 ? 1.535 2.279 5.298 1.00 0.00 53 GLY A N 13
ATOM 18481 C CA . GLY A 1 53 ? 1.719 2.306 3.857 1.00 0.00 53 GLY A CA 13
ATOM 18482 C C . GLY A 1 53 ? 0.677 3.203 3.187 1.00 0.00 53 GLY A C 13
ATOM 18483 O O . GLY A 1 53 ? -0.335 3.546 3.796 1.00 0.00 53 GLY A O 13
ATOM 18487 N N . MET A 1 54 ? 0.960 3.557 1.942 1.00 0.00 54 MET A N 13
ATOM 18488 C CA . MET A 1 54 ? 0.059 4.408 1.183 1.00 0.00 54 MET A CA 13
ATOM 18489 C C . MET A 1 54 ? 0.112 4.070 -0.308 1.00 0.00 54 MET A C 13
ATOM 18490 O O . MET A 1 54 ? 1.189 3.843 -0.859 1.00 0.00 54 MET A O 13
ATOM 18504 N N . VAL A 1 55 ? -1.063 4.048 -0.920 1.00 0.00 55 VAL A N 13
ATOM 18505 C CA . VAL A 1 55 ? -1.164 3.741 -2.337 1.00 0.00 55 VAL A CA 13
ATOM 18506 C C . VAL A 1 55 ? -2.283 4.580 -2.957 1.00 0.00 55 VAL A C 13
ATOM 18507 O O . VAL A 1 55 ? -3.434 4.499 -2.530 1.00 0.00 55 VAL A O 13
ATOM 18520 N N . GLU A 1 56 ? -1.906 5.367 -3.954 1.00 0.00 56 GLU A N 13
ATOM 18521 C CA . GLU A 1 56 ? -2.864 6.220 -4.637 1.00 0.00 56 GLU A CA 13
ATOM 18522 C C . GLU A 1 56 ? -3.309 5.572 -5.950 1.00 0.00 56 GLU A C 13
ATOM 18523 O O . GLU A 1 56 ? -2.497 5.366 -6.851 1.00 0.00 56 GLU A O 13
ATOM 18535 N N . TYR A 1 57 ? -4.597 5.270 -6.017 1.00 0.00 57 TYR A N 13
ATOM 18536 C CA . TYR A 1 57 ? -5.159 4.651 -7.205 1.00 0.00 57 TYR A CA 13
ATOM 18537 C C . TYR A 1 57 ? -5.556 5.707 -8.239 1.00 0.00 57 TYR A C 13
ATOM 18538 O O . TYR A 1 57 ? -5.444 6.904 -7.982 1.00 0.00 57 TYR A O 13
ATOM 18556 N N . LEU A 1 58 ? -6.010 5.224 -9.386 1.00 0.00 58 LEU A N 13
ATOM 18557 C CA . LEU A 1 58 ? -6.424 6.111 -10.460 1.00 0.00 58 LEU A CA 13
ATOM 18558 C C . LEU A 1 58 ? -7.951 6.200 -10.483 1.00 0.00 58 LEU A C 13
ATOM 18559 O O . LEU A 1 58 ? -8.512 7.182 -10.968 1.00 0.00 58 LEU A O 13
ATOM 18575 N N . ARG A 1 59 ? -8.580 5.162 -9.953 1.00 0.00 59 ARG A N 13
ATOM 18576 C CA . ARG A 1 59 ? -10.032 5.110 -9.906 1.00 0.00 59 ARG A CA 13
ATOM 18577 C C . ARG A 1 59 ? -10.511 4.961 -8.461 1.00 0.00 59 ARG A C 13
ATOM 18578 O O . ARG A 1 59 ? -9.877 4.276 -7.660 1.00 0.00 59 ARG A O 13
ATOM 18599 N N . LYS A 1 60 ? -11.627 5.614 -8.171 1.00 0.00 60 LYS A N 13
ATOM 18600 C CA . LYS A 1 60 ? -12.199 5.563 -6.836 1.00 0.00 60 LYS A CA 13
ATOM 18601 C C . LYS A 1 60 ? -12.529 4.111 -6.483 1.00 0.00 60 LYS A C 13
ATOM 18602 O O . LYS A 1 60 ? -12.082 3.602 -5.457 1.00 0.00 60 LYS A O 13
ATOM 18621 N N . GLU A 1 61 ? -13.308 3.486 -7.353 1.00 0.00 61 GLU A N 13
ATOM 18622 C CA . GLU A 1 61 ? -13.703 2.103 -7.146 1.00 0.00 61 GLU A CA 13
ATOM 18623 C C . GLU A 1 61 ? -12.519 1.286 -6.625 1.00 0.00 61 GLU A C 13
ATOM 18624 O O . GLU A 1 61 ? -12.614 0.647 -5.578 1.00 0.00 61 GLU A O 13
ATOM 18636 N N . ASP A 1 62 ? -11.431 1.332 -7.380 1.00 0.00 62 ASP A N 13
ATOM 18637 C CA . ASP A 1 62 ? -10.230 0.604 -7.007 1.00 0.00 62 ASP A CA 13
ATOM 18638 C C . ASP A 1 62 ? -9.981 0.773 -5.507 1.00 0.00 62 ASP A C 13
ATOM 18639 O O . ASP A 1 62 ? -9.786 -0.209 -4.792 1.00 0.00 62 ASP A O 13
ATOM 18648 N N . MET A 1 63 ? -9.995 2.025 -5.075 1.00 0.00 63 MET A N 13
ATOM 18649 C CA . MET A 1 63 ? -9.773 2.336 -3.673 1.00 0.00 63 MET A CA 13
ATOM 18650 C C . MET A 1 63 ? -10.675 1.487 -2.774 1.00 0.00 63 MET A C 13
ATOM 18651 O O . MET A 1 63 ? -10.190 0.653 -2.012 1.00 0.00 63 MET A O 13
ATOM 18665 N N . GLU A 1 64 ? -11.972 1.730 -2.894 1.00 0.00 64 GLU A N 13
ATOM 18666 C CA . GLU A 1 64 ? -12.947 0.999 -2.101 1.00 0.00 64 GLU A CA 13
ATOM 18667 C C . GLU A 1 64 ? -12.797 -0.506 -2.332 1.00 0.00 64 GLU A C 13
ATOM 18668 O O . GLU A 1 64 ? -12.802 -1.287 -1.382 1.00 0.00 64 GLU A O 13
ATOM 18680 N N . TYR A 1 65 ? -12.666 -0.867 -3.600 1.00 0.00 65 TYR A N 13
ATOM 18681 C CA . TYR A 1 65 ? -12.515 -2.265 -3.968 1.00 0.00 65 TYR A CA 13
ATOM 18682 C C . TYR A 1 65 ? -11.408 -2.931 -3.148 1.00 0.00 65 TYR A C 13
ATOM 18683 O O . TYR A 1 65 ? -11.670 -3.855 -2.380 1.00 0.00 65 TYR A O 13
ATOM 18701 N N . ALA A 1 66 ? -10.194 -2.436 -3.340 1.00 0.00 66 ALA A N 13
ATOM 18702 C CA . ALA A 1 66 ? -9.046 -2.971 -2.628 1.00 0.00 66 ALA A CA 13
ATOM 18703 C C . ALA A 1 66 ? -9.271 -2.824 -1.122 1.00 0.00 66 ALA A C 13
ATOM 18704 O O . ALA A 1 66 ? -8.894 -3.700 -0.346 1.00 0.00 66 ALA A O 13
ATOM 18711 N N . LEU A 1 67 ? -9.885 -1.709 -0.754 1.00 0.00 67 LEU A N 13
ATOM 18712 C CA . LEU A 1 67 ? -10.165 -1.435 0.645 1.00 0.00 67 LEU A CA 13
ATOM 18713 C C . LEU A 1 67 ? -10.896 -2.632 1.258 1.00 0.00 67 LEU A C 13
ATOM 18714 O O . LEU A 1 67 ? -10.443 -3.198 2.251 1.00 0.00 67 LEU A O 13
ATOM 18730 N N . ARG A 1 68 ? -12.014 -2.981 0.640 1.00 0.00 68 ARG A N 13
ATOM 18731 C CA . ARG A 1 68 ? -12.812 -4.100 1.112 1.00 0.00 68 ARG A CA 13
ATOM 18732 C C . ARG A 1 68 ? -12.119 -5.423 0.782 1.00 0.00 68 ARG A C 13
ATOM 18733 O O . ARG A 1 68 ? -11.693 -6.147 1.681 1.00 0.00 68 ARG A O 13
ATOM 18754 N N . LYS A 1 69 ? -12.026 -5.699 -0.511 1.00 0.00 69 LYS A N 13
ATOM 18755 C CA . LYS A 1 69 ? -11.391 -6.923 -0.971 1.00 0.00 69 LYS A CA 13
ATOM 18756 C C . LYS A 1 69 ? -10.204 -7.249 -0.063 1.00 0.00 69 LYS A C 13
ATOM 18757 O O . LYS A 1 69 ? -10.175 -8.302 0.572 1.00 0.00 69 LYS A O 13
ATOM 18776 N N . LEU A 1 70 ? -9.254 -6.327 -0.030 1.00 0.00 70 LEU A N 13
ATOM 18777 C CA . LEU A 1 70 ? -8.067 -6.503 0.790 1.00 0.00 70 LEU A CA 13
ATOM 18778 C C . LEU A 1 70 ? -8.467 -6.493 2.266 1.00 0.00 70 LEU A C 13
ATOM 18779 O O . LEU A 1 70 ? -8.278 -7.484 2.971 1.00 0.00 70 LEU A O 13
ATOM 18795 N N . ASP A 1 71 ? -9.012 -5.363 2.691 1.00 0.00 71 ASP A N 13
ATOM 18796 C CA . ASP A 1 71 ? -9.440 -5.211 4.072 1.00 0.00 71 ASP A CA 13
ATOM 18797 C C . ASP A 1 71 ? -8.774 -6.289 4.929 1.00 0.00 71 ASP A C 13
ATOM 18798 O O . ASP A 1 71 ? -9.397 -7.298 5.259 1.00 0.00 71 ASP A O 13
ATOM 18807 N N . ASP A 1 72 ? -7.517 -6.040 5.266 1.00 0.00 72 ASP A N 13
ATOM 18808 C CA . ASP A 1 72 ? -6.760 -6.977 6.078 1.00 0.00 72 ASP A CA 13
ATOM 18809 C C . ASP A 1 72 ? -6.383 -8.193 5.229 1.00 0.00 72 ASP A C 13
ATOM 18810 O O . ASP A 1 72 ? -7.226 -9.041 4.945 1.00 0.00 72 ASP A O 13
ATOM 18819 N N . THR A 1 73 ? -5.115 -8.238 4.848 1.00 0.00 73 THR A N 13
ATOM 18820 C CA . THR A 1 73 ? -4.615 -9.335 4.038 1.00 0.00 73 THR A CA 13
ATOM 18821 C C . THR A 1 73 ? -3.236 -9.777 4.530 1.00 0.00 73 THR A C 13
ATOM 18822 O O . THR A 1 73 ? -2.621 -9.101 5.353 1.00 0.00 73 THR A O 13
ATOM 18833 N N . LYS A 1 74 ? -2.790 -10.909 4.004 1.00 0.00 74 LYS A N 13
ATOM 18834 C CA . LYS A 1 74 ? -1.494 -11.449 4.379 1.00 0.00 74 LYS A CA 13
ATOM 18835 C C . LYS A 1 74 ? -0.448 -11.015 3.350 1.00 0.00 74 LYS A C 13
ATOM 18836 O O . LYS A 1 74 ? -0.334 -11.618 2.284 1.00 0.00 74 LYS A O 13
ATOM 18855 N N . PHE A 1 75 ? 0.289 -9.973 3.705 1.00 0.00 75 PHE A N 13
ATOM 18856 C CA . PHE A 1 75 ? 1.322 -9.452 2.826 1.00 0.00 75 PHE A CA 13
ATOM 18857 C C . PHE A 1 75 ? 2.639 -10.205 3.022 1.00 0.00 75 PHE A C 13
ATOM 18858 O O . PHE A 1 75 ? 3.081 -10.406 4.152 1.00 0.00 75 PHE A O 13
ATOM 18875 N N . ARG A 1 76 ? 3.230 -10.600 1.903 1.00 0.00 76 ARG A N 13
ATOM 18876 C CA . ARG A 1 76 ? 4.489 -11.325 1.938 1.00 0.00 76 ARG A CA 13
ATOM 18877 C C . ARG A 1 76 ? 5.631 -10.431 1.451 1.00 0.00 76 ARG A C 13
ATOM 18878 O O . ARG A 1 76 ? 5.692 -10.083 0.272 1.00 0.00 76 ARG A O 13
ATOM 18899 N N . SER A 1 77 ? 6.507 -10.084 2.382 1.00 0.00 77 SER A N 13
ATOM 18900 C CA . SER A 1 77 ? 7.643 -9.237 2.063 1.00 0.00 77 SER A CA 13
ATOM 18901 C C . SER A 1 77 ? 8.567 -9.952 1.075 1.00 0.00 77 SER A C 13
ATOM 18902 O O . SER A 1 77 ? 8.375 -11.131 0.782 1.00 0.00 77 SER A O 13
ATOM 18910 N N . HIS A 1 78 ? 9.550 -9.208 0.589 1.00 0.00 78 HIS A N 13
ATOM 18911 C CA . HIS A 1 78 ? 10.505 -9.756 -0.359 1.00 0.00 78 HIS A CA 13
ATOM 18912 C C . HIS A 1 78 ? 11.454 -10.714 0.364 1.00 0.00 78 HIS A C 13
ATOM 18913 O O . HIS A 1 78 ? 12.179 -11.475 -0.275 1.00 0.00 78 HIS A O 13
ATOM 18927 N N . GLU A 1 79 ? 11.420 -10.644 1.686 1.00 0.00 79 GLU A N 13
ATOM 18928 C CA . GLU A 1 79 ? 12.269 -11.495 2.503 1.00 0.00 79 GLU A CA 13
ATOM 18929 C C . GLU A 1 79 ? 11.526 -12.778 2.882 1.00 0.00 79 GLU A C 13
ATOM 18930 O O . GLU A 1 79 ? 12.103 -13.674 3.496 1.00 0.00 79 GLU A O 13
ATOM 18942 N N . GLY A 1 80 ? 10.258 -12.825 2.499 1.00 0.00 80 GLY A N 13
ATOM 18943 C CA . GLY A 1 80 ? 9.431 -13.983 2.791 1.00 0.00 80 GLY A CA 13
ATOM 18944 C C . GLY A 1 80 ? 8.490 -13.704 3.965 1.00 0.00 80 GLY A C 13
ATOM 18945 O O . GLY A 1 80 ? 7.364 -14.198 3.993 1.00 0.00 80 GLY A O 13
ATOM 18949 N N . GLU A 1 81 ? 8.987 -12.912 4.904 1.00 0.00 81 GLU A N 13
ATOM 18950 C CA . GLU A 1 81 ? 8.205 -12.561 6.077 1.00 0.00 81 GLU A CA 13
ATOM 18951 C C . GLU A 1 81 ? 6.764 -12.235 5.676 1.00 0.00 81 GLU A C 13
ATOM 18952 O O . GLU A 1 81 ? 6.518 -11.745 4.576 1.00 0.00 81 GLU A O 13
ATOM 18964 N N . THR A 1 82 ? 5.850 -12.522 6.592 1.00 0.00 82 THR A N 13
ATOM 18965 C CA . THR A 1 82 ? 4.441 -12.265 6.348 1.00 0.00 82 THR A CA 13
ATOM 18966 C C . THR A 1 82 ? 3.838 -11.460 7.500 1.00 0.00 82 THR A C 13
ATOM 18967 O O . THR A 1 82 ? 4.238 -11.622 8.652 1.00 0.00 82 THR A O 13
ATOM 18978 N N . SER A 1 83 ? 2.885 -10.608 7.150 1.00 0.00 83 SER A N 13
ATOM 18979 C CA . SER A 1 83 ? 2.223 -9.776 8.140 1.00 0.00 83 SER A CA 13
ATOM 18980 C C . SER A 1 83 ? 0.812 -9.423 7.668 1.00 0.00 83 SER A C 13
ATOM 18981 O O . SER A 1 83 ? 0.507 -9.524 6.480 1.00 0.00 83 SER A O 13
ATOM 18989 N N . TYR A 1 84 ? -0.013 -9.016 8.622 1.00 0.00 84 TYR A N 13
ATOM 18990 C CA . TYR A 1 84 ? -1.385 -8.648 8.318 1.00 0.00 84 TYR A CA 13
ATOM 18991 C C . TYR A 1 84 ? -1.537 -7.128 8.228 1.00 0.00 84 TYR A C 13
ATOM 18992 O O . TYR A 1 84 ? -1.454 -6.431 9.238 1.00 0.00 84 TYR A O 13
ATOM 19010 N N . ILE A 1 85 ? -1.757 -6.659 7.008 1.00 0.00 85 ILE A N 13
ATOM 19011 C CA . ILE A 1 85 ? -1.922 -5.235 6.773 1.00 0.00 85 ILE A CA 13
ATOM 19012 C C . ILE A 1 85 ? -3.395 -4.936 6.488 1.00 0.00 85 ILE A C 13
ATOM 19013 O O . ILE A 1 85 ? -4.017 -5.597 5.658 1.00 0.00 85 ILE A O 13
ATOM 19029 N N . ARG A 1 86 ? -3.911 -3.940 7.193 1.00 0.00 86 ARG A N 13
ATOM 19030 C CA . ARG A 1 86 ? -5.299 -3.545 7.026 1.00 0.00 86 ARG A CA 13
ATOM 19031 C C . ARG A 1 86 ? -5.415 -2.445 5.970 1.00 0.00 86 ARG A C 13
ATOM 19032 O O . ARG A 1 86 ? -4.504 -1.634 5.810 1.00 0.00 86 ARG A O 13
ATOM 19053 N N . VAL A 1 87 ? -6.544 -2.451 5.276 1.00 0.00 87 VAL A N 13
ATOM 19054 C CA . VAL A 1 87 ? -6.791 -1.463 4.240 1.00 0.00 87 VAL A CA 13
ATOM 19055 C C . VAL A 1 87 ? -7.963 -0.573 4.659 1.00 0.00 87 VAL A C 13
ATOM 19056 O O . VAL A 1 87 ? -9.075 -1.058 4.858 1.00 0.00 87 VAL A O 13
ATOM 19069 N N . TYR A 1 88 ? -7.672 0.715 4.780 1.00 0.00 88 TYR A N 13
ATOM 19070 C CA . TYR A 1 88 ? -8.688 1.677 5.172 1.00 0.00 88 TYR A CA 13
ATOM 19071 C C . TYR A 1 88 ? -8.424 3.043 4.535 1.00 0.00 88 TYR A C 13
ATOM 19072 O O . TYR A 1 88 ? -7.294 3.346 4.155 1.00 0.00 88 TYR A O 13
ATOM 19090 N N . PRO A 1 89 ? -9.513 3.851 4.436 1.00 0.00 89 PRO A N 13
ATOM 19091 C CA . PRO A 1 89 ? -9.410 5.178 3.852 1.00 0.00 89 PRO A CA 13
ATOM 19092 C C . PRO A 1 89 ? -8.732 6.151 4.818 1.00 0.00 89 PRO A C 13
ATOM 19093 O O . PRO A 1 89 ? -8.359 5.772 5.928 1.00 0.00 89 PRO A O 13
ATOM 19104 N N . GLU A 1 90 ? -8.592 7.387 4.362 1.00 0.00 90 GLU A N 13
ATOM 19105 C CA . GLU A 1 90 ? -7.966 8.418 5.172 1.00 0.00 90 GLU A CA 13
ATOM 19106 C C . GLU A 1 90 ? -8.984 9.023 6.141 1.00 0.00 90 GLU A C 13
ATOM 19107 O O . GLU A 1 90 ? -10.171 9.105 5.828 1.00 0.00 90 GLU A O 13
ATOM 19119 N N . ARG A 1 91 ? -8.482 9.433 7.297 1.00 0.00 91 ARG A N 13
ATOM 19120 C CA . ARG A 1 91 ? -9.333 10.029 8.313 1.00 0.00 91 ARG A CA 13
ATOM 19121 C C . ARG A 1 91 ? -10.682 9.309 8.363 1.00 0.00 91 ARG A C 13
ATOM 19122 O O . ARG A 1 91 ? -10.797 8.166 7.924 1.00 0.00 91 ARG A O 13
ATOM 19143 N N . SER A 1 92 ? -11.670 10.009 8.902 1.00 0.00 92 SER A N 13
ATOM 19144 C CA . SER A 1 92 ? -13.007 9.452 9.016 1.00 0.00 92 SER A CA 13
ATOM 19145 C C . SER A 1 92 ? -14.044 10.576 9.018 1.00 0.00 92 SER A C 13
ATOM 19146 O O . SER A 1 92 ? -14.004 11.461 9.871 1.00 0.00 92 SER A O 13
ATOM 19154 N N . SER A 1 93 ? -14.949 10.505 8.052 1.00 0.00 93 SER A N 13
ATOM 19155 C CA . SER A 1 93 ? -15.995 11.507 7.931 1.00 0.00 93 SER A CA 13
ATOM 19156 C C . SER A 1 93 ? -15.383 12.909 7.959 1.00 0.00 93 SER A C 13
ATOM 19157 O O . SER A 1 93 ? -15.312 13.539 9.013 1.00 0.00 93 SER A O 13
ATOM 19165 N N . GLY A 1 94 ? -14.956 13.356 6.787 1.00 0.00 94 GLY A N 13
ATOM 19166 C CA . GLY A 1 94 ? -14.353 14.672 6.663 1.00 0.00 94 GLY A CA 13
ATOM 19167 C C . GLY A 1 94 ? -15.423 15.752 6.493 1.00 0.00 94 GLY A C 13
ATOM 19168 O O . GLY A 1 94 ? -16.463 15.710 7.147 1.00 0.00 94 GLY A O 13
ATOM 19172 N N . PRO A 1 95 ? -15.123 16.721 5.586 1.00 0.00 95 PRO A N 13
ATOM 19173 C CA . PRO A 1 95 ? -16.047 17.810 5.321 1.00 0.00 95 PRO A CA 13
ATOM 19174 C C . PRO A 1 95 ? -17.228 17.333 4.473 1.00 0.00 95 PRO A C 13
ATOM 19175 O O . PRO A 1 95 ? -17.051 16.942 3.320 1.00 0.00 95 PRO A O 13
ATOM 19186 N N . SER A 1 96 ? -18.407 17.382 5.076 1.00 0.00 96 SER A N 13
ATOM 19187 C CA . SER A 1 96 ? -19.616 16.960 4.391 1.00 0.00 96 SER A CA 13
ATOM 19188 C C . SER A 1 96 ? -19.915 17.906 3.226 1.00 0.00 96 SER A C 13
ATOM 19189 O O . SER A 1 96 ? -19.407 19.026 3.185 1.00 0.00 96 SER A O 13
ATOM 19197 N N . SER A 1 97 ? -20.738 17.421 2.307 1.00 0.00 97 SER A N 13
ATOM 19198 C CA . SER A 1 97 ? -21.110 18.210 1.145 1.00 0.00 97 SER A CA 13
ATOM 19199 C C . SER A 1 97 ? -19.873 18.505 0.295 1.00 0.00 97 SER A C 13
ATOM 19200 O O . SER A 1 97 ? -18.744 18.327 0.752 1.00 0.00 97 SER A O 13
ATOM 19208 N N . GLY A 1 98 ? -20.126 18.951 -0.927 1.00 0.00 98 GLY A N 13
ATOM 19209 C CA . GLY A 1 98 ? -19.047 19.272 -1.845 1.00 0.00 98 GLY A CA 13
ATOM 19210 C C . GLY A 1 98 ? -19.190 18.493 -3.153 1.00 0.00 98 GLY A C 13
ATOM 19211 O O . GLY A 1 98 ? -18.218 18.324 -3.889 1.00 0.00 98 GLY A O 13
ATOM 19215 N N . GLY A 1 1 ? 19.201 10.154 -16.338 1.00 0.00 1 GLY A N 14
ATOM 19216 C CA . GLY A 1 1 ? 19.989 8.953 -16.120 1.00 0.00 1 GLY A CA 14
ATOM 19217 C C . GLY A 1 1 ? 19.811 7.964 -17.274 1.00 0.00 1 GLY A C 14
ATOM 19218 O O . GLY A 1 1 ? 19.034 8.212 -18.195 1.00 0.00 1 GLY A O 14
ATOM 19222 N N . SER A 1 2 ? 20.545 6.864 -17.186 1.00 0.00 2 SER A N 14
ATOM 19223 C CA . SER A 1 2 ? 20.479 5.837 -18.212 1.00 0.00 2 SER A CA 14
ATOM 19224 C C . SER A 1 2 ? 20.636 4.454 -17.577 1.00 0.00 2 SER A C 14
ATOM 19225 O O . SER A 1 2 ? 21.745 3.930 -17.488 1.00 0.00 2 SER A O 14
ATOM 19233 N N . SER A 1 3 ? 19.509 3.901 -17.153 1.00 0.00 3 SER A N 14
ATOM 19234 C CA . SER A 1 3 ? 19.507 2.589 -16.529 1.00 0.00 3 SER A CA 14
ATOM 19235 C C . SER A 1 3 ? 18.080 2.193 -16.147 1.00 0.00 3 SER A C 14
ATOM 19236 O O . SER A 1 3 ? 17.574 1.167 -16.599 1.00 0.00 3 SER A O 14
ATOM 19244 N N . GLY A 1 4 ? 17.471 3.027 -15.317 1.00 0.00 4 GLY A N 14
ATOM 19245 C CA . GLY A 1 4 ? 16.112 2.777 -14.868 1.00 0.00 4 GLY A CA 14
ATOM 19246 C C . GLY A 1 4 ? 15.826 3.506 -13.553 1.00 0.00 4 GLY A C 14
ATOM 19247 O O . GLY A 1 4 ? 15.707 2.875 -12.504 1.00 0.00 4 GLY A O 14
ATOM 19251 N N . SER A 1 5 ? 15.724 4.823 -13.653 1.00 0.00 5 SER A N 14
ATOM 19252 C CA . SER A 1 5 ? 15.455 5.644 -12.485 1.00 0.00 5 SER A CA 14
ATOM 19253 C C . SER A 1 5 ? 14.314 6.618 -12.782 1.00 0.00 5 SER A C 14
ATOM 19254 O O . SER A 1 5 ? 14.205 7.132 -13.895 1.00 0.00 5 SER A O 14
ATOM 19262 N N . SER A 1 6 ? 13.492 6.844 -11.768 1.00 0.00 6 SER A N 14
ATOM 19263 C CA . SER A 1 6 ? 12.363 7.749 -11.907 1.00 0.00 6 SER A CA 14
ATOM 19264 C C . SER A 1 6 ? 12.810 9.043 -12.589 1.00 0.00 6 SER A C 14
ATOM 19265 O O . SER A 1 6 ? 13.826 9.627 -12.216 1.00 0.00 6 SER A O 14
ATOM 19273 N N . GLY A 1 7 ? 12.029 9.454 -13.578 1.00 0.00 7 GLY A N 14
ATOM 19274 C CA . GLY A 1 7 ? 12.332 10.668 -14.316 1.00 0.00 7 GLY A CA 14
ATOM 19275 C C . GLY A 1 7 ? 11.057 11.300 -14.879 1.00 0.00 7 GLY A C 14
ATOM 19276 O O . GLY A 1 7 ? 9.995 11.216 -14.265 1.00 0.00 7 GLY A O 14
ATOM 19280 N N . GLY A 1 8 ? 11.205 11.918 -16.041 1.00 0.00 8 GLY A N 14
ATOM 19281 C CA . GLY A 1 8 ? 10.079 12.564 -16.695 1.00 0.00 8 GLY A CA 14
ATOM 19282 C C . GLY A 1 8 ? 9.409 13.574 -15.761 1.00 0.00 8 GLY A C 14
ATOM 19283 O O . GLY A 1 8 ? 10.078 14.216 -14.953 1.00 0.00 8 GLY A O 14
ATOM 19287 N N . PRO A 1 9 ? 8.061 13.685 -15.907 1.00 0.00 9 PRO A N 14
ATOM 19288 C CA . PRO A 1 9 ? 7.293 14.606 -15.086 1.00 0.00 9 PRO A CA 14
ATOM 19289 C C . PRO A 1 9 ? 7.130 14.067 -13.663 1.00 0.00 9 PRO A C 14
ATOM 19290 O O . PRO A 1 9 ? 7.355 12.884 -13.414 1.00 0.00 9 PRO A O 14
ATOM 19301 N N . PRO A 1 10 ? 6.729 14.985 -12.744 1.00 0.00 10 PRO A N 14
ATOM 19302 C CA . PRO A 1 10 ? 6.532 14.614 -11.352 1.00 0.00 10 PRO A CA 14
ATOM 19303 C C . PRO A 1 10 ? 5.237 13.818 -11.175 1.00 0.00 10 PRO A C 14
ATOM 19304 O O . PRO A 1 10 ? 4.313 13.943 -11.977 1.00 0.00 10 PRO A O 14
ATOM 19315 N N . THR A 1 11 ? 5.212 13.019 -10.119 1.00 0.00 11 THR A N 14
ATOM 19316 C CA . THR A 1 11 ? 4.045 12.203 -9.825 1.00 0.00 11 THR A CA 14
ATOM 19317 C C . THR A 1 11 ? 2.772 13.048 -9.901 1.00 0.00 11 THR A C 14
ATOM 19318 O O . THR A 1 11 ? 2.835 14.276 -9.887 1.00 0.00 11 THR A O 14
ATOM 19329 N N . ARG A 1 12 ? 1.645 12.355 -9.980 1.00 0.00 12 ARG A N 14
ATOM 19330 C CA . ARG A 1 12 ? 0.358 13.026 -10.058 1.00 0.00 12 ARG A CA 14
ATOM 19331 C C . ARG A 1 12 ? -0.778 12.002 -10.012 1.00 0.00 12 ARG A C 14
ATOM 19332 O O . ARG A 1 12 ? -0.899 11.164 -10.904 1.00 0.00 12 ARG A O 14
ATOM 19353 N N . ARG A 1 13 ? -1.581 12.103 -8.963 1.00 0.00 13 ARG A N 14
ATOM 19354 C CA . ARG A 1 13 ? -2.703 11.196 -8.789 1.00 0.00 13 ARG A CA 14
ATOM 19355 C C . ARG A 1 13 ? -3.973 11.981 -8.454 1.00 0.00 13 ARG A C 14
ATOM 19356 O O . ARG A 1 13 ? -3.915 13.183 -8.202 1.00 0.00 13 ARG A O 14
ATOM 19377 N N . SER A 1 14 ? -5.090 11.268 -8.462 1.00 0.00 14 SER A N 14
ATOM 19378 C CA . SER A 1 14 ? -6.372 11.883 -8.162 1.00 0.00 14 SER A CA 14
ATOM 19379 C C . SER A 1 14 ? -6.437 12.260 -6.681 1.00 0.00 14 SER A C 14
ATOM 19380 O O . SER A 1 14 ? -6.046 13.363 -6.300 1.00 0.00 14 SER A O 14
ATOM 19388 N N . ASP A 1 15 ? -6.935 11.324 -5.886 1.00 0.00 15 ASP A N 14
ATOM 19389 C CA . ASP A 1 15 ? -7.057 11.545 -4.455 1.00 0.00 15 ASP A CA 14
ATOM 19390 C C . ASP A 1 15 ? -7.378 10.218 -3.765 1.00 0.00 15 ASP A C 14
ATOM 19391 O O . ASP A 1 15 ? -6.760 9.872 -2.759 1.00 0.00 15 ASP A O 14
ATOM 19400 N N . PHE A 1 16 ? -8.344 9.511 -4.332 1.00 0.00 16 PHE A N 14
ATOM 19401 C CA . PHE A 1 16 ? -8.755 8.230 -3.784 1.00 0.00 16 PHE A CA 14
ATOM 19402 C C . PHE A 1 16 ? -7.544 7.331 -3.523 1.00 0.00 16 PHE A C 14
ATOM 19403 O O . PHE A 1 16 ? -6.905 6.856 -4.460 1.00 0.00 16 PHE A O 14
ATOM 19420 N N . ARG A 1 17 ? -7.265 7.126 -2.244 1.00 0.00 17 ARG A N 14
ATOM 19421 C CA . ARG A 1 17 ? -6.142 6.293 -1.847 1.00 0.00 17 ARG A CA 14
ATOM 19422 C C . ARG A 1 17 ? -6.574 5.300 -0.766 1.00 0.00 17 ARG A C 14
ATOM 19423 O O . ARG A 1 17 ? -7.724 5.313 -0.330 1.00 0.00 17 ARG A O 14
ATOM 19444 N N . VAL A 1 18 ? -5.628 4.463 -0.365 1.00 0.00 18 VAL A N 14
ATOM 19445 C CA . VAL A 1 18 ? -5.896 3.466 0.657 1.00 0.00 18 VAL A CA 14
ATOM 19446 C C . VAL A 1 18 ? -4.765 3.481 1.687 1.00 0.00 18 VAL A C 14
ATOM 19447 O O . VAL A 1 18 ? -3.610 3.221 1.351 1.00 0.00 18 VAL A O 14
ATOM 19460 N N . LEU A 1 19 ? -5.136 3.788 2.921 1.00 0.00 19 LEU A N 14
ATOM 19461 C CA . LEU A 1 19 ? -4.167 3.840 4.003 1.00 0.00 19 LEU A CA 14
ATOM 19462 C C . LEU A 1 19 ? -3.928 2.426 4.537 1.00 0.00 19 LEU A C 14
ATOM 19463 O O . LEU A 1 19 ? -4.874 1.727 4.897 1.00 0.00 19 LEU A O 14
ATOM 19479 N N . VAL A 1 20 ? -2.659 2.048 4.571 1.00 0.00 20 VAL A N 14
ATOM 19480 C CA . VAL A 1 20 ? -2.284 0.730 5.055 1.00 0.00 20 VAL A CA 14
ATOM 19481 C C . VAL A 1 20 ? -1.410 0.879 6.302 1.00 0.00 20 VAL A C 14
ATOM 19482 O O . VAL A 1 20 ? -0.554 1.760 6.362 1.00 0.00 20 VAL A O 14
ATOM 19495 N N . SER A 1 21 ? -1.656 0.004 7.266 1.00 0.00 21 SER A N 14
ATOM 19496 C CA . SER A 1 21 ? -0.902 0.028 8.508 1.00 0.00 21 SER A CA 14
ATOM 19497 C C . SER A 1 21 ? -0.736 -1.395 9.047 1.00 0.00 21 SER A C 14
ATOM 19498 O O . SER A 1 21 ? -1.716 -2.123 9.196 1.00 0.00 21 SER A O 14
ATOM 19506 N N . GLY A 1 22 ? 0.510 -1.748 9.323 1.00 0.00 22 GLY A N 14
ATOM 19507 C CA . GLY A 1 22 ? 0.817 -3.070 9.841 1.00 0.00 22 GLY A CA 14
ATOM 19508 C C . GLY A 1 22 ? 1.945 -3.725 9.042 1.00 0.00 22 GLY A C 14
ATOM 19509 O O . GLY A 1 22 ? 2.357 -4.843 9.345 1.00 0.00 22 GLY A O 14
ATOM 19513 N N . LEU A 1 23 ? 2.413 -2.999 8.037 1.00 0.00 23 LEU A N 14
ATOM 19514 C CA . LEU A 1 23 ? 3.486 -3.495 7.192 1.00 0.00 23 LEU A CA 14
ATOM 19515 C C . LEU A 1 23 ? 4.528 -4.203 8.061 1.00 0.00 23 LEU A C 14
ATOM 19516 O O . LEU A 1 23 ? 4.647 -3.917 9.251 1.00 0.00 23 LEU A O 14
ATOM 19532 N N . PRO A 1 24 ? 5.275 -5.138 7.416 1.00 0.00 24 PRO A N 14
ATOM 19533 C CA . PRO A 1 24 ? 6.303 -5.889 8.116 1.00 0.00 24 PRO A CA 14
ATOM 19534 C C . PRO A 1 24 ? 7.540 -5.024 8.367 1.00 0.00 24 PRO A C 14
ATOM 19535 O O . PRO A 1 24 ? 7.612 -3.888 7.900 1.00 0.00 24 PRO A O 14
ATOM 19546 N N . PRO A 1 25 ? 8.507 -5.609 9.123 1.00 0.00 25 PRO A N 14
ATOM 19547 C CA . PRO A 1 25 ? 9.737 -4.904 9.441 1.00 0.00 25 PRO A CA 14
ATOM 19548 C C . PRO A 1 25 ? 10.668 -4.851 8.229 1.00 0.00 25 PRO A C 14
ATOM 19549 O O . PRO A 1 25 ? 11.589 -4.037 8.183 1.00 0.00 25 PRO A O 14
ATOM 19560 N N . SER A 1 26 ? 10.397 -5.731 7.276 1.00 0.00 26 SER A N 14
ATOM 19561 C CA . SER A 1 26 ? 11.199 -5.795 6.066 1.00 0.00 26 SER A CA 14
ATOM 19562 C C . SER A 1 26 ? 10.318 -5.547 4.840 1.00 0.00 26 SER A C 14
ATOM 19563 O O . SER A 1 26 ? 10.762 -5.724 3.707 1.00 0.00 26 SER A O 14
ATOM 19571 N N . GLY A 1 27 ? 9.086 -5.143 5.109 1.00 0.00 27 GLY A N 14
ATOM 19572 C CA . GLY A 1 27 ? 8.138 -4.869 4.042 1.00 0.00 27 GLY A CA 14
ATOM 19573 C C . GLY A 1 27 ? 8.717 -3.871 3.037 1.00 0.00 27 GLY A C 14
ATOM 19574 O O . GLY A 1 27 ? 9.674 -3.160 3.344 1.00 0.00 27 GLY A O 14
ATOM 19578 N N . SER A 1 28 ? 8.113 -3.848 1.858 1.00 0.00 28 SER A N 14
ATOM 19579 C CA . SER A 1 28 ? 8.557 -2.948 0.807 1.00 0.00 28 SER A CA 14
ATOM 19580 C C . SER A 1 28 ? 7.351 -2.422 0.026 1.00 0.00 28 SER A C 14
ATOM 19581 O O . SER A 1 28 ? 6.356 -3.127 -0.136 1.00 0.00 28 SER A O 14
ATOM 19589 N N . TRP A 1 29 ? 7.480 -1.188 -0.438 1.00 0.00 29 TRP A N 14
ATOM 19590 C CA . TRP A 1 29 ? 6.414 -0.559 -1.199 1.00 0.00 29 TRP A CA 14
ATOM 19591 C C . TRP A 1 29 ? 6.197 -1.376 -2.474 1.00 0.00 29 TRP A C 14
ATOM 19592 O O . TRP A 1 29 ? 5.066 -1.726 -2.807 1.00 0.00 29 TRP A O 14
ATOM 19613 N N . GLN A 1 30 ? 7.300 -1.657 -3.153 1.00 0.00 30 GLN A N 14
ATOM 19614 C CA . GLN A 1 30 ? 7.245 -2.426 -4.385 1.00 0.00 30 GLN A CA 14
ATOM 19615 C C . GLN A 1 30 ? 6.278 -3.602 -4.233 1.00 0.00 30 GLN A C 14
ATOM 19616 O O . GLN A 1 30 ? 5.187 -3.591 -4.802 1.00 0.00 30 GLN A O 14
ATOM 19630 N N . ASP A 1 31 ? 6.712 -4.588 -3.463 1.00 0.00 31 ASP A N 14
ATOM 19631 C CA . ASP A 1 31 ? 5.899 -5.769 -3.229 1.00 0.00 31 ASP A CA 14
ATOM 19632 C C . ASP A 1 31 ? 4.517 -5.341 -2.732 1.00 0.00 31 ASP A C 14
ATOM 19633 O O . ASP A 1 31 ? 3.499 -5.826 -3.224 1.00 0.00 31 ASP A O 14
ATOM 19642 N N . LEU A 1 32 ? 4.525 -4.437 -1.763 1.00 0.00 32 LEU A N 14
ATOM 19643 C CA . LEU A 1 32 ? 3.285 -3.938 -1.194 1.00 0.00 32 LEU A CA 14
ATOM 19644 C C . LEU A 1 32 ? 2.321 -3.573 -2.325 1.00 0.00 32 LEU A C 14
ATOM 19645 O O . LEU A 1 32 ? 1.183 -4.040 -2.351 1.00 0.00 32 LEU A O 14
ATOM 19661 N N . LYS A 1 33 ? 2.811 -2.741 -3.232 1.00 0.00 33 LYS A N 14
ATOM 19662 C CA . LYS A 1 33 ? 2.008 -2.308 -4.362 1.00 0.00 33 LYS A CA 14
ATOM 19663 C C . LYS A 1 33 ? 1.495 -3.535 -5.118 1.00 0.00 33 LYS A C 14
ATOM 19664 O O . LYS A 1 33 ? 0.287 -3.733 -5.240 1.00 0.00 33 LYS A O 14
ATOM 19683 N N . ASP A 1 34 ? 2.438 -4.327 -5.606 1.00 0.00 34 ASP A N 14
ATOM 19684 C CA . ASP A 1 34 ? 2.097 -5.530 -6.346 1.00 0.00 34 ASP A CA 14
ATOM 19685 C C . ASP A 1 34 ? 0.855 -6.171 -5.724 1.00 0.00 34 ASP A C 14
ATOM 19686 O O . ASP A 1 34 ? 0.043 -6.770 -6.427 1.00 0.00 34 ASP A O 14
ATOM 19695 N N . HIS A 1 35 ? 0.748 -6.025 -4.411 1.00 0.00 35 HIS A N 14
ATOM 19696 C CA . HIS A 1 35 ? -0.381 -6.583 -3.686 1.00 0.00 35 HIS A CA 14
ATOM 19697 C C . HIS A 1 35 ? -1.588 -5.652 -3.821 1.00 0.00 35 HIS A C 14
ATOM 19698 O O . HIS A 1 35 ? -2.671 -6.086 -4.212 1.00 0.00 35 HIS A O 14
ATOM 19712 N N . MET A 1 36 ? -1.362 -4.390 -3.488 1.00 0.00 36 MET A N 14
ATOM 19713 C CA . MET A 1 36 ? -2.417 -3.394 -3.567 1.00 0.00 36 MET A CA 14
ATOM 19714 C C . MET A 1 36 ? -3.005 -3.329 -4.978 1.00 0.00 36 MET A C 14
ATOM 19715 O O . MET A 1 36 ? -4.217 -3.198 -5.144 1.00 0.00 36 MET A O 14
ATOM 19729 N N . ARG A 1 37 ? -2.119 -3.423 -5.959 1.00 0.00 37 ARG A N 14
ATOM 19730 C CA . ARG A 1 37 ? -2.535 -3.376 -7.350 1.00 0.00 37 ARG A CA 14
ATOM 19731 C C . ARG A 1 37 ? -3.827 -4.172 -7.545 1.00 0.00 37 ARG A C 14
ATOM 19732 O O . ARG A 1 37 ? -4.610 -3.880 -8.448 1.00 0.00 37 ARG A O 14
ATOM 19753 N N . GLU A 1 38 ? -4.010 -5.162 -6.684 1.00 0.00 38 GLU A N 14
ATOM 19754 C CA . GLU A 1 38 ? -5.194 -6.002 -6.750 1.00 0.00 38 GLU A CA 14
ATOM 19755 C C . GLU A 1 38 ? -6.383 -5.202 -7.286 1.00 0.00 38 GLU A C 14
ATOM 19756 O O . GLU A 1 38 ? -7.170 -5.712 -8.083 1.00 0.00 38 GLU A O 14
ATOM 19768 N N . ALA A 1 39 ? -6.477 -3.963 -6.827 1.00 0.00 39 ALA A N 14
ATOM 19769 C CA . ALA A 1 39 ? -7.557 -3.088 -7.251 1.00 0.00 39 ALA A CA 14
ATOM 19770 C C . ALA A 1 39 ? -7.410 -2.789 -8.744 1.00 0.00 39 ALA A C 14
ATOM 19771 O O . ALA A 1 39 ? -8.101 -3.382 -9.570 1.00 0.00 39 ALA A O 14
ATOM 19778 N N . GLY A 1 40 ? -6.504 -1.870 -9.044 1.00 0.00 40 GLY A N 14
ATOM 19779 C CA . GLY A 1 40 ? -6.257 -1.485 -10.424 1.00 0.00 40 GLY A CA 14
ATOM 19780 C C . GLY A 1 40 ? -4.811 -1.022 -10.614 1.00 0.00 40 GLY A C 14
ATOM 19781 O O . GLY A 1 40 ? -3.879 -1.684 -10.159 1.00 0.00 40 GLY A O 14
ATOM 19785 N N . ASP A 1 41 ? -4.670 0.111 -11.285 1.00 0.00 41 ASP A N 14
ATOM 19786 C CA . ASP A 1 41 ? -3.353 0.670 -11.541 1.00 0.00 41 ASP A CA 14
ATOM 19787 C C . ASP A 1 41 ? -2.972 1.610 -10.395 1.00 0.00 41 ASP A C 14
ATOM 19788 O O . ASP A 1 41 ? -3.694 2.560 -10.101 1.00 0.00 41 ASP A O 14
ATOM 19797 N N . VAL A 1 42 ? -1.837 1.311 -9.780 1.00 0.00 42 VAL A N 14
ATOM 19798 C CA . VAL A 1 42 ? -1.351 2.117 -8.673 1.00 0.00 42 VAL A CA 14
ATOM 19799 C C . VAL A 1 42 ? -0.491 3.259 -9.219 1.00 0.00 42 VAL A C 14
ATOM 19800 O O . VAL A 1 42 ? 0.478 3.022 -9.938 1.00 0.00 42 VAL A O 14
ATOM 19813 N N . CYS A 1 43 ? -0.877 4.473 -8.856 1.00 0.00 43 CYS A N 14
ATOM 19814 C CA . CYS A 1 43 ? -0.154 5.652 -9.301 1.00 0.00 43 CYS A CA 14
ATOM 19815 C C . CYS A 1 43 ? 0.912 5.984 -8.254 1.00 0.00 43 CYS A C 14
ATOM 19816 O O . CYS A 1 43 ? 1.955 6.546 -8.583 1.00 0.00 43 CYS A O 14
ATOM 19824 N N . TYR A 1 44 ? 0.612 5.623 -7.015 1.00 0.00 44 TYR A N 14
ATOM 19825 C CA . TYR A 1 44 ? 1.532 5.875 -5.919 1.00 0.00 44 TYR A CA 14
ATOM 19826 C C . TYR A 1 44 ? 1.604 4.673 -4.976 1.00 0.00 44 TYR A C 14
ATOM 19827 O O . TYR A 1 44 ? 0.580 4.075 -4.647 1.00 0.00 44 TYR A O 14
ATOM 19845 N N . ALA A 1 45 ? 2.823 4.354 -4.567 1.00 0.00 45 ALA A N 14
ATOM 19846 C CA . ALA A 1 45 ? 3.042 3.234 -3.668 1.00 0.00 45 ALA A CA 14
ATOM 19847 C C . ALA A 1 45 ? 4.307 3.485 -2.845 1.00 0.00 45 ALA A C 14
ATOM 19848 O O . ALA A 1 45 ? 5.391 3.652 -3.403 1.00 0.00 45 ALA A O 14
ATOM 19855 N N . ASP A 1 46 ? 4.127 3.504 -1.533 1.00 0.00 46 ASP A N 14
ATOM 19856 C CA . ASP A 1 46 ? 5.241 3.732 -0.628 1.00 0.00 46 ASP A CA 14
ATOM 19857 C C . ASP A 1 46 ? 4.939 3.077 0.721 1.00 0.00 46 ASP A C 14
ATOM 19858 O O . ASP A 1 46 ? 3.823 2.615 0.955 1.00 0.00 46 ASP A O 14
ATOM 19867 N N . VAL A 1 47 ? 5.953 3.057 1.573 1.00 0.00 47 VAL A N 14
ATOM 19868 C CA . VAL A 1 47 ? 5.810 2.466 2.893 1.00 0.00 47 VAL A CA 14
ATOM 19869 C C . VAL A 1 47 ? 6.544 3.333 3.918 1.00 0.00 47 VAL A C 14
ATOM 19870 O O . VAL A 1 47 ? 7.622 3.855 3.637 1.00 0.00 47 VAL A O 14
ATOM 19883 N N . GLN A 1 48 ? 5.931 3.460 5.085 1.00 0.00 48 GLN A N 14
ATOM 19884 C CA . GLN A 1 48 ? 6.512 4.255 6.154 1.00 0.00 48 GLN A CA 14
ATOM 19885 C C . GLN A 1 48 ? 7.054 3.345 7.258 1.00 0.00 48 GLN A C 14
ATOM 19886 O O . GLN A 1 48 ? 6.625 2.199 7.389 1.00 0.00 48 GLN A O 14
ATOM 19900 N N . LYS A 1 49 ? 7.987 3.889 8.024 1.00 0.00 49 LYS A N 14
ATOM 19901 C CA . LYS A 1 49 ? 8.592 3.141 9.113 1.00 0.00 49 LYS A CA 14
ATOM 19902 C C . LYS A 1 49 ? 7.490 2.574 10.010 1.00 0.00 49 LYS A C 14
ATOM 19903 O O . LYS A 1 49 ? 6.314 2.885 9.827 1.00 0.00 49 LYS A O 14
ATOM 19922 N N . ASP A 1 50 ? 7.909 1.751 10.960 1.00 0.00 50 ASP A N 14
ATOM 19923 C CA . ASP A 1 50 ? 6.972 1.137 11.886 1.00 0.00 50 ASP A CA 14
ATOM 19924 C C . ASP A 1 50 ? 6.211 0.019 11.169 1.00 0.00 50 ASP A C 14
ATOM 19925 O O . ASP A 1 50 ? 6.233 -1.130 11.606 1.00 0.00 50 ASP A O 14
ATOM 19934 N N . GLY A 1 51 ? 5.557 0.396 10.080 1.00 0.00 51 GLY A N 14
ATOM 19935 C CA . GLY A 1 51 ? 4.792 -0.560 9.299 1.00 0.00 51 GLY A CA 14
ATOM 19936 C C . GLY A 1 51 ? 3.580 0.110 8.647 1.00 0.00 51 GLY A C 14
ATOM 19937 O O . GLY A 1 51 ? 2.480 -0.442 8.660 1.00 0.00 51 GLY A O 14
ATOM 19941 N N . MET A 1 52 ? 3.822 1.289 8.093 1.00 0.00 52 MET A N 14
ATOM 19942 C CA . MET A 1 52 ? 2.764 2.039 7.438 1.00 0.00 52 MET A CA 14
ATOM 19943 C C . MET A 1 52 ? 2.919 1.991 5.917 1.00 0.00 52 MET A C 14
ATOM 19944 O O . MET A 1 52 ? 4.027 1.829 5.407 1.00 0.00 52 MET A O 14
ATOM 19958 N N . GLY A 1 53 ? 1.792 2.134 5.235 1.00 0.00 53 GLY A N 14
ATOM 19959 C CA . GLY A 1 53 ? 1.789 2.108 3.782 1.00 0.00 53 GLY A CA 14
ATOM 19960 C C . GLY A 1 53 ? 0.767 3.098 3.219 1.00 0.00 53 GLY A C 14
ATOM 19961 O O . GLY A 1 53 ? -0.193 3.459 3.898 1.00 0.00 53 GLY A O 14
ATOM 19965 N N . MET A 1 54 ? 1.008 3.509 1.982 1.00 0.00 54 MET A N 14
ATOM 19966 C CA . MET A 1 54 ? 0.121 4.450 1.320 1.00 0.00 54 MET A CA 14
ATOM 19967 C C . MET A 1 54 ? 0.125 4.234 -0.195 1.00 0.00 54 MET A C 14
ATOM 19968 O O . MET A 1 54 ? 1.172 4.313 -0.834 1.00 0.00 54 MET A O 14
ATOM 19982 N N . VAL A 1 55 ? -1.060 3.965 -0.725 1.00 0.00 55 VAL A N 14
ATOM 19983 C CA . VAL A 1 55 ? -1.207 3.737 -2.152 1.00 0.00 55 VAL A CA 14
ATOM 19984 C C . VAL A 1 55 ? -2.382 4.563 -2.678 1.00 0.00 55 VAL A C 14
ATOM 19985 O O . VAL A 1 55 ? -3.434 4.627 -2.043 1.00 0.00 55 VAL A O 14
ATOM 19998 N N . GLU A 1 56 ? -2.165 5.174 -3.833 1.00 0.00 56 GLU A N 14
ATOM 19999 C CA . GLU A 1 56 ? -3.194 5.993 -4.452 1.00 0.00 56 GLU A CA 14
ATOM 20000 C C . GLU A 1 56 ? -3.636 5.376 -5.780 1.00 0.00 56 GLU A C 14
ATOM 20001 O O . GLU A 1 56 ? -2.803 5.044 -6.622 1.00 0.00 56 GLU A O 14
ATOM 20013 N N . TYR A 1 57 ? -4.946 5.242 -5.927 1.00 0.00 57 TYR A N 14
ATOM 20014 C CA . TYR A 1 57 ? -5.509 4.671 -7.139 1.00 0.00 57 TYR A CA 14
ATOM 20015 C C . TYR A 1 57 ? -5.989 5.768 -8.090 1.00 0.00 57 TYR A C 14
ATOM 20016 O O . TYR A 1 57 ? -6.215 6.903 -7.671 1.00 0.00 57 TYR A O 14
ATOM 20034 N N . LEU A 1 58 ? -6.131 5.392 -9.352 1.00 0.00 58 LEU A N 14
ATOM 20035 C CA . LEU A 1 58 ? -6.581 6.331 -10.367 1.00 0.00 58 LEU A CA 14
ATOM 20036 C C . LEU A 1 58 ? -8.108 6.286 -10.455 1.00 0.00 58 LEU A C 14
ATOM 20037 O O . LEU A 1 58 ? -8.731 7.218 -10.963 1.00 0.00 58 LEU A O 14
ATOM 20053 N N . ARG A 1 59 ? -8.666 5.195 -9.953 1.00 0.00 59 ARG A N 14
ATOM 20054 C CA . ARG A 1 59 ? -10.108 5.017 -9.969 1.00 0.00 59 ARG A CA 14
ATOM 20055 C C . ARG A 1 59 ? -10.645 4.900 -8.541 1.00 0.00 59 ARG A C 14
ATOM 20056 O O . ARG A 1 59 ? -10.049 4.222 -7.705 1.00 0.00 59 ARG A O 14
ATOM 20077 N N . LYS A 1 60 ? -11.763 5.570 -8.306 1.00 0.00 60 LYS A N 14
ATOM 20078 C CA . LYS A 1 60 ? -12.386 5.549 -6.994 1.00 0.00 60 LYS A CA 14
ATOM 20079 C C . LYS A 1 60 ? -12.680 4.101 -6.596 1.00 0.00 60 LYS A C 14
ATOM 20080 O O . LYS A 1 60 ? -12.283 3.656 -5.521 1.00 0.00 60 LYS A O 14
ATOM 20099 N N . GLU A 1 61 ? -13.375 3.406 -7.486 1.00 0.00 61 GLU A N 14
ATOM 20100 C CA . GLU A 1 61 ? -13.727 2.018 -7.241 1.00 0.00 61 GLU A CA 14
ATOM 20101 C C . GLU A 1 61 ? -12.513 1.247 -6.720 1.00 0.00 61 GLU A C 14
ATOM 20102 O O . GLU A 1 61 ? -12.578 0.621 -5.663 1.00 0.00 61 GLU A O 14
ATOM 20114 N N . ASP A 1 62 ? -11.434 1.316 -7.485 1.00 0.00 62 ASP A N 14
ATOM 20115 C CA . ASP A 1 62 ? -10.207 0.632 -7.113 1.00 0.00 62 ASP A CA 14
ATOM 20116 C C . ASP A 1 62 ? -9.972 0.796 -5.610 1.00 0.00 62 ASP A C 14
ATOM 20117 O O . ASP A 1 62 ? -9.708 -0.180 -4.910 1.00 0.00 62 ASP A O 14
ATOM 20126 N N . MET A 1 63 ? -10.077 2.037 -5.159 1.00 0.00 63 MET A N 14
ATOM 20127 C CA . MET A 1 63 ? -9.880 2.341 -3.752 1.00 0.00 63 MET A CA 14
ATOM 20128 C C . MET A 1 63 ? -10.767 1.459 -2.871 1.00 0.00 63 MET A C 14
ATOM 20129 O O . MET A 1 63 ? -10.270 0.595 -2.150 1.00 0.00 63 MET A O 14
ATOM 20143 N N . GLU A 1 64 ? -12.066 1.707 -2.957 1.00 0.00 64 GLU A N 14
ATOM 20144 C CA . GLU A 1 64 ? -13.027 0.947 -2.177 1.00 0.00 64 GLU A CA 14
ATOM 20145 C C . GLU A 1 64 ? -12.838 -0.552 -2.417 1.00 0.00 64 GLU A C 14
ATOM 20146 O O . GLU A 1 64 ? -12.851 -1.342 -1.474 1.00 0.00 64 GLU A O 14
ATOM 20158 N N . TYR A 1 65 ? -12.666 -0.900 -3.684 1.00 0.00 65 TYR A N 14
ATOM 20159 C CA . TYR A 1 65 ? -12.474 -2.290 -4.060 1.00 0.00 65 TYR A CA 14
ATOM 20160 C C . TYR A 1 65 ? -11.376 -2.940 -3.216 1.00 0.00 65 TYR A C 14
ATOM 20161 O O . TYR A 1 65 ? -11.651 -3.821 -2.403 1.00 0.00 65 TYR A O 14
ATOM 20179 N N . ALA A 1 66 ? -10.153 -2.479 -3.437 1.00 0.00 66 ALA A N 14
ATOM 20180 C CA . ALA A 1 66 ? -9.012 -3.004 -2.707 1.00 0.00 66 ALA A CA 14
ATOM 20181 C C . ALA A 1 66 ? -9.254 -2.842 -1.205 1.00 0.00 66 ALA A C 14
ATOM 20182 O O . ALA A 1 66 ? -8.888 -3.712 -0.416 1.00 0.00 66 ALA A O 14
ATOM 20189 N N . LEU A 1 67 ? -9.870 -1.722 -0.855 1.00 0.00 67 LEU A N 14
ATOM 20190 C CA . LEU A 1 67 ? -10.166 -1.435 0.539 1.00 0.00 67 LEU A CA 14
ATOM 20191 C C . LEU A 1 67 ? -10.875 -2.638 1.164 1.00 0.00 67 LEU A C 14
ATOM 20192 O O . LEU A 1 67 ? -10.381 -3.223 2.126 1.00 0.00 67 LEU A O 14
ATOM 20208 N N . ARG A 1 68 ? -12.022 -2.971 0.591 1.00 0.00 68 ARG A N 14
ATOM 20209 C CA . ARG A 1 68 ? -12.805 -4.094 1.080 1.00 0.00 68 ARG A CA 14
ATOM 20210 C C . ARG A 1 68 ? -12.118 -5.414 0.724 1.00 0.00 68 ARG A C 14
ATOM 20211 O O . ARG A 1 68 ? -11.684 -6.149 1.609 1.00 0.00 68 ARG A O 14
ATOM 20232 N N . LYS A 1 69 ? -12.041 -5.674 -0.572 1.00 0.00 69 LYS A N 14
ATOM 20233 C CA . LYS A 1 69 ? -11.414 -6.893 -1.055 1.00 0.00 69 LYS A CA 14
ATOM 20234 C C . LYS A 1 69 ? -10.228 -7.242 -0.155 1.00 0.00 69 LYS A C 14
ATOM 20235 O O . LYS A 1 69 ? -10.215 -8.296 0.480 1.00 0.00 69 LYS A O 14
ATOM 20254 N N . LEU A 1 70 ? -9.259 -6.339 -0.128 1.00 0.00 70 LEU A N 14
ATOM 20255 C CA . LEU A 1 70 ? -8.071 -6.538 0.684 1.00 0.00 70 LEU A CA 14
ATOM 20256 C C . LEU A 1 70 ? -8.463 -6.530 2.163 1.00 0.00 70 LEU A C 14
ATOM 20257 O O . LEU A 1 70 ? -8.309 -7.536 2.855 1.00 0.00 70 LEU A O 14
ATOM 20273 N N . ASP A 1 71 ? -8.961 -5.385 2.604 1.00 0.00 71 ASP A N 14
ATOM 20274 C CA . ASP A 1 71 ? -9.376 -5.233 3.988 1.00 0.00 71 ASP A CA 14
ATOM 20275 C C . ASP A 1 71 ? -8.697 -6.307 4.841 1.00 0.00 71 ASP A C 14
ATOM 20276 O O . ASP A 1 71 ? -9.257 -7.381 5.053 1.00 0.00 71 ASP A O 14
ATOM 20285 N N . ASP A 1 72 ? -7.500 -5.979 5.306 1.00 0.00 72 ASP A N 14
ATOM 20286 C CA . ASP A 1 72 ? -6.739 -6.903 6.130 1.00 0.00 72 ASP A CA 14
ATOM 20287 C C . ASP A 1 72 ? -6.370 -8.134 5.301 1.00 0.00 72 ASP A C 14
ATOM 20288 O O . ASP A 1 72 ? -7.214 -8.991 5.044 1.00 0.00 72 ASP A O 14
ATOM 20297 N N . THR A 1 73 ? -5.106 -8.183 4.904 1.00 0.00 73 THR A N 14
ATOM 20298 C CA . THR A 1 73 ? -4.615 -9.296 4.109 1.00 0.00 73 THR A CA 14
ATOM 20299 C C . THR A 1 73 ? -3.212 -9.700 4.567 1.00 0.00 73 THR A C 14
ATOM 20300 O O . THR A 1 73 ? -2.583 -8.991 5.352 1.00 0.00 73 THR A O 14
ATOM 20311 N N . LYS A 1 74 ? -2.762 -10.837 4.058 1.00 0.00 74 LYS A N 14
ATOM 20312 C CA . LYS A 1 74 ? -1.445 -11.343 4.404 1.00 0.00 74 LYS A CA 14
ATOM 20313 C C . LYS A 1 74 ? -0.432 -10.880 3.355 1.00 0.00 74 LYS A C 14
ATOM 20314 O O . LYS A 1 74 ? -0.316 -11.484 2.290 1.00 0.00 74 LYS A O 14
ATOM 20333 N N . PHE A 1 75 ? 0.274 -9.811 3.693 1.00 0.00 75 PHE A N 14
ATOM 20334 C CA . PHE A 1 75 ? 1.273 -9.259 2.794 1.00 0.00 75 PHE A CA 14
ATOM 20335 C C . PHE A 1 75 ? 2.620 -9.962 2.973 1.00 0.00 75 PHE A C 14
ATOM 20336 O O . PHE A 1 75 ? 3.086 -10.141 4.097 1.00 0.00 75 PHE A O 14
ATOM 20353 N N . ARG A 1 76 ? 3.208 -10.341 1.848 1.00 0.00 76 ARG A N 14
ATOM 20354 C CA . ARG A 1 76 ? 4.493 -11.020 1.867 1.00 0.00 76 ARG A CA 14
ATOM 20355 C C . ARG A 1 76 ? 5.589 -10.097 1.330 1.00 0.00 76 ARG A C 14
ATOM 20356 O O . ARG A 1 76 ? 5.613 -9.782 0.142 1.00 0.00 76 ARG A O 14
ATOM 20377 N N . SER A 1 77 ? 6.469 -9.690 2.233 1.00 0.00 77 SER A N 14
ATOM 20378 C CA . SER A 1 77 ? 7.565 -8.809 1.865 1.00 0.00 77 SER A CA 14
ATOM 20379 C C . SER A 1 77 ? 8.553 -9.552 0.963 1.00 0.00 77 SER A C 14
ATOM 20380 O O . SER A 1 77 ? 8.311 -10.695 0.580 1.00 0.00 77 SER A O 14
ATOM 20388 N N . HIS A 1 78 ? 9.646 -8.871 0.650 1.00 0.00 78 HIS A N 14
ATOM 20389 C CA . HIS A 1 78 ? 10.672 -9.452 -0.199 1.00 0.00 78 HIS A CA 14
ATOM 20390 C C . HIS A 1 78 ? 11.570 -10.369 0.634 1.00 0.00 78 HIS A C 14
ATOM 20391 O O . HIS A 1 78 ? 12.356 -11.139 0.085 1.00 0.00 78 HIS A O 14
ATOM 20405 N N . GLU A 1 79 ? 11.423 -10.254 1.946 1.00 0.00 79 GLU A N 14
ATOM 20406 C CA . GLU A 1 79 ? 12.211 -11.063 2.860 1.00 0.00 79 GLU A CA 14
ATOM 20407 C C . GLU A 1 79 ? 11.424 -12.305 3.284 1.00 0.00 79 GLU A C 14
ATOM 20408 O O . GLU A 1 79 ? 11.912 -13.114 4.071 1.00 0.00 79 GLU A O 14
ATOM 20420 N N . GLY A 1 80 ? 10.220 -12.416 2.744 1.00 0.00 80 GLY A N 14
ATOM 20421 C CA . GLY A 1 80 ? 9.361 -13.545 3.056 1.00 0.00 80 GLY A CA 14
ATOM 20422 C C . GLY A 1 80 ? 8.474 -13.241 4.265 1.00 0.00 80 GLY A C 14
ATOM 20423 O O . GLY A 1 80 ? 7.346 -13.725 4.350 1.00 0.00 80 GLY A O 14
ATOM 20427 N N . GLU A 1 81 ? 9.016 -12.441 5.171 1.00 0.00 81 GLU A N 14
ATOM 20428 C CA . GLU A 1 81 ? 8.288 -12.067 6.371 1.00 0.00 81 GLU A CA 14
ATOM 20429 C C . GLU A 1 81 ? 6.888 -11.569 6.009 1.00 0.00 81 GLU A C 14
ATOM 20430 O O . GLU A 1 81 ? 6.742 -10.546 5.341 1.00 0.00 81 GLU A O 14
ATOM 20442 N N . THR A 1 82 ? 5.893 -12.315 6.466 1.00 0.00 82 THR A N 14
ATOM 20443 C CA . THR A 1 82 ? 4.509 -11.962 6.198 1.00 0.00 82 THR A CA 14
ATOM 20444 C C . THR A 1 82 ? 3.896 -11.252 7.408 1.00 0.00 82 THR A C 14
ATOM 20445 O O . THR A 1 82 ? 4.319 -11.474 8.542 1.00 0.00 82 THR A O 14
ATOM 20456 N N . SER A 1 83 ? 2.910 -10.414 7.125 1.00 0.00 83 SER A N 14
ATOM 20457 C CA . SER A 1 83 ? 2.235 -9.671 8.175 1.00 0.00 83 SER A CA 14
ATOM 20458 C C . SER A 1 83 ? 0.821 -9.297 7.726 1.00 0.00 83 SER A C 14
ATOM 20459 O O . SER A 1 83 ? 0.512 -9.341 6.536 1.00 0.00 83 SER A O 14
ATOM 20467 N N . TYR A 1 84 ? 0.000 -8.938 8.701 1.00 0.00 84 TYR A N 14
ATOM 20468 C CA . TYR A 1 84 ? -1.374 -8.557 8.421 1.00 0.00 84 TYR A CA 14
ATOM 20469 C C . TYR A 1 84 ? -1.510 -7.037 8.312 1.00 0.00 84 TYR A C 14
ATOM 20470 O O . TYR A 1 84 ? -1.389 -6.326 9.308 1.00 0.00 84 TYR A O 14
ATOM 20488 N N . ILE A 1 85 ? -1.761 -6.583 7.093 1.00 0.00 85 ILE A N 14
ATOM 20489 C CA . ILE A 1 85 ? -1.915 -5.161 6.840 1.00 0.00 85 ILE A CA 14
ATOM 20490 C C . ILE A 1 85 ? -3.383 -4.857 6.538 1.00 0.00 85 ILE A C 14
ATOM 20491 O O . ILE A 1 85 ? -3.998 -5.517 5.702 1.00 0.00 85 ILE A O 14
ATOM 20507 N N . ARG A 1 86 ? -3.903 -3.857 7.235 1.00 0.00 86 ARG A N 14
ATOM 20508 C CA . ARG A 1 86 ? -5.288 -3.457 7.052 1.00 0.00 86 ARG A CA 14
ATOM 20509 C C . ARG A 1 86 ? -5.389 -2.370 5.980 1.00 0.00 86 ARG A C 14
ATOM 20510 O O . ARG A 1 86 ? -4.463 -1.580 5.803 1.00 0.00 86 ARG A O 14
ATOM 20531 N N . VAL A 1 87 ? -6.523 -2.363 5.294 1.00 0.00 87 VAL A N 14
ATOM 20532 C CA . VAL A 1 87 ? -6.757 -1.385 4.245 1.00 0.00 87 VAL A CA 14
ATOM 20533 C C . VAL A 1 87 ? -7.942 -0.500 4.635 1.00 0.00 87 VAL A C 14
ATOM 20534 O O . VAL A 1 87 ? -9.056 -0.992 4.815 1.00 0.00 87 VAL A O 14
ATOM 20547 N N . TYR A 1 88 ? -7.663 0.790 4.753 1.00 0.00 88 TYR A N 14
ATOM 20548 C CA . TYR A 1 88 ? -8.693 1.748 5.117 1.00 0.00 88 TYR A CA 14
ATOM 20549 C C . TYR A 1 88 ? -8.451 3.098 4.439 1.00 0.00 88 TYR A C 14
ATOM 20550 O O . TYR A 1 88 ? -7.329 3.402 4.036 1.00 0.00 88 TYR A O 14
ATOM 20568 N N . PRO A 1 89 ? -9.550 3.892 4.331 1.00 0.00 89 PRO A N 14
ATOM 20569 C CA . PRO A 1 89 ? -9.467 5.202 3.708 1.00 0.00 89 PRO A CA 14
ATOM 20570 C C . PRO A 1 89 ? -8.788 6.209 4.638 1.00 0.00 89 PRO A C 14
ATOM 20571 O O . PRO A 1 89 ? -8.293 5.841 5.702 1.00 0.00 89 PRO A O 14
ATOM 20582 N N . GLU A 1 90 ? -8.787 7.461 4.203 1.00 0.00 90 GLU A N 14
ATOM 20583 C CA . GLU A 1 90 ? -8.177 8.524 4.983 1.00 0.00 90 GLU A CA 14
ATOM 20584 C C . GLU A 1 90 ? -9.238 9.533 5.427 1.00 0.00 90 GLU A C 14
ATOM 20585 O O . GLU A 1 90 ? -9.115 10.727 5.160 1.00 0.00 90 GLU A O 14
ATOM 20597 N N . ARG A 1 91 ? -10.256 9.015 6.099 1.00 0.00 91 ARG A N 14
ATOM 20598 C CA . ARG A 1 91 ? -11.338 9.856 6.582 1.00 0.00 91 ARG A CA 14
ATOM 20599 C C . ARG A 1 91 ? -11.821 10.791 5.472 1.00 0.00 91 ARG A C 14
ATOM 20600 O O . ARG A 1 91 ? -11.277 11.879 5.291 1.00 0.00 91 ARG A O 14
ATOM 20621 N N . SER A 1 92 ? -12.838 10.332 4.756 1.00 0.00 92 SER A N 14
ATOM 20622 C CA . SER A 1 92 ? -13.400 11.113 3.668 1.00 0.00 92 SER A CA 14
ATOM 20623 C C . SER A 1 92 ? -14.916 10.913 3.609 1.00 0.00 92 SER A C 14
ATOM 20624 O O . SER A 1 92 ? -15.421 9.857 3.986 1.00 0.00 92 SER A O 14
ATOM 20632 N N . SER A 1 93 ? -15.599 11.943 3.131 1.00 0.00 93 SER A N 14
ATOM 20633 C CA . SER A 1 93 ? -17.046 11.893 3.018 1.00 0.00 93 SER A CA 14
ATOM 20634 C C . SER A 1 93 ? -17.538 13.009 2.094 1.00 0.00 93 SER A C 14
ATOM 20635 O O . SER A 1 93 ? -16.837 13.998 1.883 1.00 0.00 93 SER A O 14
ATOM 20643 N N . GLY A 1 94 ? -18.738 12.814 1.568 1.00 0.00 94 GLY A N 14
ATOM 20644 C CA . GLY A 1 94 ? -19.331 13.792 0.673 1.00 0.00 94 GLY A CA 14
ATOM 20645 C C . GLY A 1 94 ? -19.135 13.386 -0.790 1.00 0.00 94 GLY A C 14
ATOM 20646 O O . GLY A 1 94 ? -18.202 12.654 -1.115 1.00 0.00 94 GLY A O 14
ATOM 20650 N N . PRO A 1 95 ? -20.054 13.893 -1.655 1.00 0.00 95 PRO A N 14
ATOM 20651 C CA . PRO A 1 95 ? -19.991 13.591 -3.075 1.00 0.00 95 PRO A CA 14
ATOM 20652 C C . PRO A 1 95 ? -18.867 14.377 -3.753 1.00 0.00 95 PRO A C 14
ATOM 20653 O O . PRO A 1 95 ? -18.629 15.538 -3.422 1.00 0.00 95 PRO A O 14
ATOM 20664 N N . SER A 1 96 ? -18.206 13.714 -4.690 1.00 0.00 96 SER A N 14
ATOM 20665 C CA . SER A 1 96 ? -17.114 14.336 -5.419 1.00 0.00 96 SER A CA 14
ATOM 20666 C C . SER A 1 96 ? -17.522 14.572 -6.874 1.00 0.00 96 SER A C 14
ATOM 20667 O O . SER A 1 96 ? -18.078 13.684 -7.518 1.00 0.00 96 SER A O 14
ATOM 20675 N N . SER A 1 97 ? -17.230 15.774 -7.349 1.00 0.00 97 SER A N 14
ATOM 20676 C CA . SER A 1 97 ? -17.559 16.138 -8.717 1.00 0.00 97 SER A CA 14
ATOM 20677 C C . SER A 1 97 ? -16.947 17.497 -9.059 1.00 0.00 97 SER A C 14
ATOM 20678 O O . SER A 1 97 ? -17.510 18.538 -8.724 1.00 0.00 97 SER A O 14
ATOM 20686 N N . GLY A 1 98 ? -15.800 17.444 -9.721 1.00 0.00 98 GLY A N 14
ATOM 20687 C CA . GLY A 1 98 ? -15.105 18.659 -10.112 1.00 0.00 98 GLY A CA 14
ATOM 20688 C C . GLY A 1 98 ? -15.970 19.510 -11.044 1.00 0.00 98 GLY A C 14
ATOM 20689 O O . GLY A 1 98 ? -15.448 20.278 -11.851 1.00 0.00 98 GLY A O 14
ATOM 20693 N N . GLY A 1 1 ? 25.937 15.050 11.871 1.00 0.00 1 GLY A N 15
ATOM 20694 C CA . GLY A 1 1 ? 25.167 16.275 12.001 1.00 0.00 1 GLY A CA 15
ATOM 20695 C C . GLY A 1 1 ? 23.742 15.979 12.471 1.00 0.00 1 GLY A C 15
ATOM 20696 O O . GLY A 1 1 ? 23.440 14.860 12.883 1.00 0.00 1 GLY A O 15
ATOM 20700 N N . SER A 1 2 ? 22.903 17.002 12.395 1.00 0.00 2 SER A N 15
ATOM 20701 C CA . SER A 1 2 ? 21.517 16.866 12.808 1.00 0.00 2 SER A CA 15
ATOM 20702 C C . SER A 1 2 ? 20.765 15.965 11.827 1.00 0.00 2 SER A C 15
ATOM 20703 O O . SER A 1 2 ? 21.234 15.722 10.716 1.00 0.00 2 SER A O 15
ATOM 20711 N N . SER A 1 3 ? 19.610 15.493 12.273 1.00 0.00 3 SER A N 15
ATOM 20712 C CA . SER A 1 3 ? 18.788 14.623 11.449 1.00 0.00 3 SER A CA 15
ATOM 20713 C C . SER A 1 3 ? 17.334 15.097 11.476 1.00 0.00 3 SER A C 15
ATOM 20714 O O . SER A 1 3 ? 16.659 14.982 12.498 1.00 0.00 3 SER A O 15
ATOM 20722 N N . GLY A 1 4 ? 16.894 15.620 10.341 1.00 0.00 4 GLY A N 15
ATOM 20723 C CA . GLY A 1 4 ? 15.532 16.112 10.222 1.00 0.00 4 GLY A CA 15
ATOM 20724 C C . GL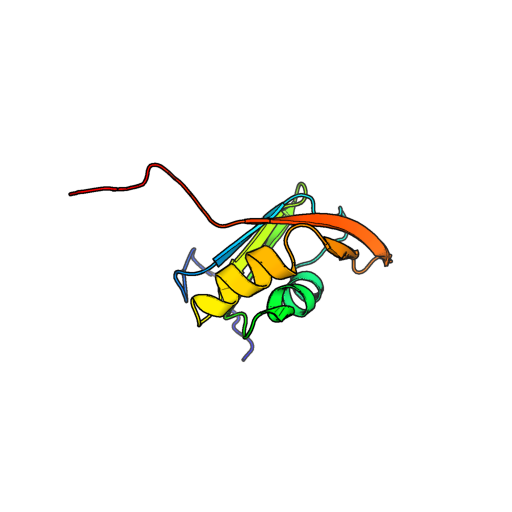Y A 1 4 ? 15.207 16.483 8.774 1.00 0.00 4 GLY A C 15
ATOM 20725 O O . GLY A 1 4 ? 15.005 17.655 8.459 1.00 0.00 4 GLY A O 15
ATOM 20729 N N . SER A 1 5 ? 15.167 15.462 7.930 1.00 0.00 5 SER A N 15
ATOM 20730 C CA . SER A 1 5 ? 14.870 15.666 6.523 1.00 0.00 5 SER A CA 15
ATOM 20731 C C . SER A 1 5 ? 13.785 14.687 6.069 1.00 0.00 5 SER A C 15
ATOM 20732 O O . SER A 1 5 ? 12.724 15.102 5.606 1.00 0.00 5 SER A O 15
ATOM 20740 N N . SER A 1 6 ? 14.089 13.406 6.219 1.00 0.00 6 SER A N 15
ATOM 20741 C CA . SER A 1 6 ? 13.153 12.365 5.830 1.00 0.00 6 SER A CA 15
ATOM 20742 C C . SER A 1 6 ? 11.810 12.581 6.531 1.00 0.00 6 SER A C 15
ATOM 20743 O O . SER A 1 6 ? 11.754 12.689 7.755 1.00 0.00 6 SER A O 15
ATOM 20751 N N . GLY A 1 7 ? 10.760 12.638 5.725 1.00 0.00 7 GLY A N 15
ATOM 20752 C CA . GLY A 1 7 ? 9.421 12.839 6.252 1.00 0.00 7 GLY A CA 15
ATOM 20753 C C . GLY A 1 7 ? 8.450 13.244 5.141 1.00 0.00 7 GLY A C 15
ATOM 20754 O O . GLY A 1 7 ? 7.843 12.388 4.499 1.00 0.00 7 GLY A O 15
ATOM 20758 N N . GLY A 1 8 ? 8.332 14.550 4.949 1.00 0.00 8 GLY A N 15
ATOM 20759 C CA . GLY A 1 8 ? 7.445 15.079 3.927 1.00 0.00 8 GLY A CA 15
ATOM 20760 C C . GLY A 1 8 ? 5.989 14.717 4.225 1.00 0.00 8 GLY A C 15
ATOM 20761 O O . GLY A 1 8 ? 5.703 13.622 4.707 1.00 0.00 8 GLY A O 15
ATOM 20765 N N . PRO A 1 9 ? 5.082 15.683 3.918 1.00 0.00 9 PRO A N 15
ATOM 20766 C CA . PRO A 1 9 ? 3.662 15.477 4.147 1.00 0.00 9 PRO A CA 15
ATOM 20767 C C . PRO A 1 9 ? 3.067 14.536 3.097 1.00 0.00 9 PRO A C 15
ATOM 20768 O O . PRO A 1 9 ? 3.700 14.258 2.079 1.00 0.00 9 PRO A O 15
ATOM 20779 N N . PRO A 1 10 ? 1.827 14.061 3.388 1.00 0.00 10 PRO A N 15
ATOM 20780 C CA . PRO A 1 10 ? 1.140 13.158 2.480 1.00 0.00 10 PRO A CA 15
ATOM 20781 C C . PRO A 1 10 ? 0.604 13.909 1.260 1.00 0.00 10 PRO A C 15
ATOM 20782 O O . PRO A 1 10 ? -0.102 14.906 1.402 1.00 0.00 10 PRO A O 15
ATOM 20793 N N . THR A 1 11 ? 0.960 13.402 0.089 1.00 0.00 11 THR A N 15
ATOM 20794 C CA . THR A 1 11 ? 0.523 14.013 -1.155 1.00 0.00 11 THR A CA 15
ATOM 20795 C C . THR A 1 11 ? -0.585 13.178 -1.799 1.00 0.00 11 THR A C 15
ATOM 20796 O O . THR A 1 11 ? -0.566 11.950 -1.723 1.00 0.00 11 THR A O 15
ATOM 20807 N N . ARG A 1 12 ? -1.524 13.877 -2.420 1.00 0.00 12 ARG A N 15
ATOM 20808 C CA . ARG A 1 12 ? -2.639 13.215 -3.077 1.00 0.00 12 ARG A CA 15
ATOM 20809 C C . ARG A 1 12 ? -2.704 13.623 -4.550 1.00 0.00 12 ARG A C 15
ATOM 20810 O O . ARG A 1 12 ? -3.418 14.560 -4.907 1.00 0.00 12 ARG A O 15
ATOM 20831 N N . ARG A 1 13 ? -1.951 12.900 -5.365 1.00 0.00 13 ARG A N 15
ATOM 20832 C CA . ARG A 1 13 ? -1.915 13.175 -6.792 1.00 0.00 13 ARG A CA 15
ATOM 20833 C C . ARG A 1 13 ? -3.306 12.992 -7.403 1.00 0.00 13 ARG A C 15
ATOM 20834 O O . ARG A 1 13 ? -3.578 13.489 -8.495 1.00 0.00 13 ARG A O 15
ATOM 20855 N N . SER A 1 14 ? -4.148 12.276 -6.673 1.00 0.00 14 SER A N 15
ATOM 20856 C CA . SER A 1 14 ? -5.504 12.021 -7.130 1.00 0.00 14 SER A CA 15
ATOM 20857 C C . SER A 1 14 ? -6.506 12.437 -6.051 1.00 0.00 14 SER A C 15
ATOM 20858 O O . SER A 1 14 ? -6.862 13.609 -5.948 1.00 0.00 14 SER A O 15
ATOM 20866 N N . ASP A 1 15 ? -6.934 11.452 -5.275 1.00 0.00 15 ASP A N 15
ATOM 20867 C CA . ASP A 1 15 ? -7.889 11.700 -4.208 1.00 0.00 15 ASP A CA 15
ATOM 20868 C C . ASP A 1 15 ? -8.237 10.377 -3.522 1.00 0.00 15 ASP A C 15
ATOM 20869 O O . ASP A 1 15 ? -8.190 10.278 -2.297 1.00 0.00 15 ASP A O 15
ATOM 20878 N N . PHE A 1 16 ? -8.579 9.395 -4.343 1.00 0.00 16 PHE A N 15
ATOM 20879 C CA . PHE A 1 16 ? -8.935 8.082 -3.831 1.00 0.00 16 PHE A CA 15
ATOM 20880 C C . PHE A 1 16 ? -7.685 7.247 -3.546 1.00 0.00 16 PHE A C 15
ATOM 20881 O O . PHE A 1 16 ? -6.991 6.827 -4.471 1.00 0.00 16 PHE A O 15
ATOM 20898 N N . ARG A 1 17 ? -7.436 7.032 -2.263 1.00 0.00 17 ARG A N 15
ATOM 20899 C CA . ARG A 1 17 ? -6.282 6.255 -1.845 1.00 0.00 17 ARG A CA 15
ATOM 20900 C C . ARG A 1 17 ? -6.674 5.279 -0.733 1.00 0.00 17 ARG A C 15
ATOM 20901 O O . ARG A 1 17 ? -7.818 5.272 -0.283 1.00 0.00 17 ARG A O 15
ATOM 20922 N N . VAL A 1 18 ? -5.701 4.477 -0.323 1.00 0.00 18 VAL A N 15
ATOM 20923 C CA . VAL A 1 18 ? -5.930 3.499 0.727 1.00 0.00 18 VAL A CA 15
ATOM 20924 C C . VAL A 1 18 ? -4.767 3.542 1.719 1.00 0.00 18 VAL A C 15
ATOM 20925 O O . VAL A 1 18 ? -3.610 3.378 1.333 1.00 0.00 18 VAL A O 15
ATOM 20938 N N . LEU A 1 19 ? -5.114 3.762 2.979 1.00 0.00 19 LEU A N 15
ATOM 20939 C CA . LEU A 1 19 ? -4.113 3.828 4.030 1.00 0.00 19 LEU A CA 15
ATOM 20940 C C . LEU A 1 19 ? -3.825 2.416 4.544 1.00 0.00 19 LEU A C 15
ATOM 20941 O O . LEU A 1 19 ? -4.726 1.730 5.024 1.00 0.00 19 LEU A O 15
ATOM 20957 N N . VAL A 1 20 ? -2.565 2.023 4.425 1.00 0.00 20 VAL A N 15
ATOM 20958 C CA . VAL A 1 20 ? -2.147 0.705 4.872 1.00 0.00 20 VAL A CA 15
ATOM 20959 C C . VAL A 1 20 ? -1.309 0.844 6.144 1.00 0.00 20 VAL A C 15
ATOM 20960 O O . VAL A 1 20 ? -0.473 1.740 6.246 1.00 0.00 20 VAL A O 15
ATOM 20973 N N . SER A 1 21 ? -1.562 -0.056 7.082 1.00 0.00 21 SER A N 15
ATOM 20974 C CA . SER A 1 21 ? -0.842 -0.045 8.344 1.00 0.00 21 SER A CA 15
ATOM 20975 C C . SER A 1 21 ? -0.697 -1.473 8.876 1.00 0.00 21 SER A C 15
ATOM 20976 O O . SER A 1 21 ? -1.680 -2.205 8.974 1.00 0.00 21 SER A O 15
ATOM 20984 N N . GLY A 1 22 ? 0.538 -1.824 9.206 1.00 0.00 22 GLY A N 15
ATOM 20985 C CA . GLY A 1 22 ? 0.824 -3.151 9.726 1.00 0.00 22 GLY A CA 15
ATOM 20986 C C . GLY A 1 22 ? 1.949 -3.819 8.934 1.00 0.00 22 GLY A C 15
ATOM 20987 O O . GLY A 1 22 ? 2.320 -4.958 9.215 1.00 0.00 22 GLY A O 15
ATOM 20991 N N . LEU A 1 23 ? 2.462 -3.082 7.959 1.00 0.00 23 LEU A N 15
ATOM 20992 C CA . LEU A 1 23 ? 3.538 -3.589 7.124 1.00 0.00 23 LEU A CA 15
ATOM 20993 C C . LEU A 1 23 ? 4.542 -4.344 7.997 1.00 0.00 23 LEU A C 15
ATOM 20994 O O . LEU A 1 23 ? 4.657 -4.075 9.192 1.00 0.00 23 LEU A O 15
ATOM 21010 N N . PRO A 1 24 ? 5.262 -5.299 7.350 1.00 0.00 24 PRO A N 15
ATOM 21011 C CA . PRO A 1 24 ? 6.254 -6.094 8.054 1.00 0.00 24 PRO A CA 15
ATOM 21012 C C . PRO A 1 24 ? 7.518 -5.278 8.328 1.00 0.00 24 PRO A C 15
ATOM 21013 O O . PRO A 1 24 ? 7.633 -4.137 7.884 1.00 0.00 24 PRO A O 15
ATOM 21024 N N . PRO A 1 25 ? 8.459 -5.910 9.079 1.00 0.00 25 PRO A N 15
ATOM 21025 C CA . PRO A 1 25 ? 9.711 -5.255 9.418 1.00 0.00 25 PRO A CA 15
ATOM 21026 C C . PRO A 1 25 ? 10.652 -5.212 8.213 1.00 0.00 25 PRO A C 15
ATOM 21027 O O . PRO A 1 25 ? 11.589 -4.416 8.180 1.00 0.00 25 PRO A O 15
ATOM 21038 N N . SER A 1 26 ? 10.369 -6.079 7.251 1.00 0.00 26 SER A N 15
ATOM 21039 C CA . SER A 1 26 ? 11.178 -6.150 6.046 1.00 0.00 26 SER A CA 15
ATOM 21040 C C . SER A 1 26 ? 10.310 -5.878 4.816 1.00 0.00 26 SER A C 15
ATOM 21041 O O . SER A 1 26 ? 10.741 -6.105 3.686 1.00 0.00 26 SER A O 15
ATOM 21049 N N . GLY A 1 27 ? 9.104 -5.396 5.077 1.00 0.00 27 GLY A N 15
ATOM 21050 C CA . GLY A 1 27 ? 8.172 -5.091 4.005 1.00 0.00 27 GLY A CA 15
ATOM 21051 C C . GLY A 1 27 ? 8.776 -4.085 3.023 1.00 0.00 27 GLY A C 15
ATOM 21052 O O . GLY A 1 27 ? 9.755 -3.412 3.342 1.00 0.00 27 GLY A O 15
ATOM 21056 N N . SER A 1 28 ? 8.166 -4.013 1.849 1.00 0.00 28 SER A N 15
ATOM 21057 C CA . SER A 1 28 ? 8.631 -3.100 0.819 1.00 0.00 28 SER A CA 15
ATOM 21058 C C . SER A 1 28 ? 7.437 -2.518 0.058 1.00 0.00 28 SER A C 15
ATOM 21059 O O . SER A 1 28 ? 6.408 -3.175 -0.085 1.00 0.00 28 SER A O 15
ATOM 21067 N N . TRP A 1 29 ? 7.616 -1.291 -0.409 1.00 0.00 29 TRP A N 15
ATOM 21068 C CA . TRP A 1 29 ? 6.567 -0.613 -1.152 1.00 0.00 29 TRP A CA 15
ATOM 21069 C C . TRP A 1 29 ? 6.345 -1.376 -2.459 1.00 0.00 29 TRP A C 15
ATOM 21070 O O . TRP A 1 29 ? 5.207 -1.560 -2.889 1.00 0.00 29 TRP A O 15
ATOM 21091 N N . GLN A 1 30 ? 7.450 -1.798 -3.056 1.00 0.00 30 GLN A N 15
ATOM 21092 C CA . GLN A 1 30 ? 7.390 -2.536 -4.306 1.00 0.00 30 GLN A CA 15
ATOM 21093 C C . GLN A 1 30 ? 6.390 -3.689 -4.194 1.00 0.00 30 GLN A C 15
ATOM 21094 O O . GLN A 1 30 ? 5.337 -3.666 -4.829 1.00 0.00 30 GLN A O 15
ATOM 21108 N N . ASP A 1 31 ? 6.756 -4.671 -3.383 1.00 0.00 31 ASP A N 15
ATOM 21109 C CA . ASP A 1 31 ? 5.904 -5.830 -3.180 1.00 0.00 31 ASP A CA 15
ATOM 21110 C C . ASP A 1 31 ? 4.520 -5.367 -2.720 1.00 0.00 31 ASP A C 15
ATOM 21111 O O . ASP A 1 31 ? 3.504 -5.864 -3.202 1.00 0.00 31 ASP A O 15
ATOM 21120 N N . LEU A 1 32 ? 4.526 -4.421 -1.792 1.00 0.00 32 LEU A N 15
ATOM 21121 C CA . LEU A 1 32 ? 3.284 -3.885 -1.262 1.00 0.00 32 LEU A CA 15
ATOM 21122 C C . LEU A 1 32 ? 2.374 -3.476 -2.422 1.00 0.00 32 LEU A C 15
ATOM 21123 O O . LEU A 1 32 ? 1.200 -3.842 -2.453 1.00 0.00 32 LEU A O 15
ATOM 21139 N N . LYS A 1 33 ? 2.950 -2.722 -3.346 1.00 0.00 33 LYS A N 15
ATOM 21140 C CA . LYS A 1 33 ? 2.205 -2.258 -4.505 1.00 0.00 33 LYS A CA 15
ATOM 21141 C C . LYS A 1 33 ? 1.648 -3.465 -5.263 1.00 0.00 33 LYS A C 15
ATOM 21142 O O . LYS A 1 33 ? 0.434 -3.601 -5.414 1.00 0.00 33 LYS A O 15
ATOM 21161 N N . ASP A 1 34 ? 2.560 -4.310 -5.719 1.00 0.00 34 ASP A N 15
ATOM 21162 C CA . ASP A 1 34 ? 2.175 -5.501 -6.458 1.00 0.00 34 ASP A CA 15
ATOM 21163 C C . ASP A 1 34 ? 0.935 -6.119 -5.809 1.00 0.00 34 ASP A C 15
ATOM 21164 O O . ASP A 1 34 ? 0.127 -6.754 -6.485 1.00 0.00 34 ASP A O 15
ATOM 21173 N N . HIS A 1 35 ? 0.823 -5.912 -4.505 1.00 0.00 35 HIS A N 15
ATOM 21174 C CA . HIS A 1 35 ? -0.305 -6.441 -3.758 1.00 0.00 35 HIS A CA 15
ATOM 21175 C C . HIS A 1 35 ? -1.503 -5.499 -3.900 1.00 0.00 35 HIS A C 15
ATOM 21176 O O . HIS A 1 35 ? -2.526 -5.873 -4.472 1.00 0.00 35 HIS A O 15
ATOM 21190 N N . MET A 1 36 ? -1.335 -4.296 -3.371 1.00 0.00 36 MET A N 15
ATOM 21191 C CA . MET A 1 36 ? -2.389 -3.298 -3.433 1.00 0.00 36 MET A CA 15
ATOM 21192 C C . MET A 1 36 ? -2.980 -3.210 -4.842 1.00 0.00 36 MET A C 15
ATOM 21193 O O . MET A 1 36 ? -4.190 -3.059 -5.003 1.00 0.00 36 MET A O 15
ATOM 21207 N N . ARG A 1 37 ? -2.098 -3.309 -5.826 1.00 0.00 37 ARG A N 15
ATOM 21208 C CA . ARG A 1 37 ? -2.517 -3.243 -7.215 1.00 0.00 37 ARG A CA 15
ATOM 21209 C C . ARG A 1 37 ? -3.776 -4.085 -7.431 1.00 0.00 37 ARG A C 15
ATOM 21210 O O . ARG A 1 37 ? -4.546 -3.830 -8.356 1.00 0.00 37 ARG A O 15
ATOM 21231 N N . GLU A 1 38 ? -3.947 -5.070 -6.562 1.00 0.00 38 GLU A N 15
ATOM 21232 C CA . GLU A 1 38 ? -5.099 -5.951 -6.646 1.00 0.00 38 GLU A CA 15
ATOM 21233 C C . GLU A 1 38 ? -6.306 -5.194 -7.202 1.00 0.00 38 GLU A C 15
ATOM 21234 O O . GLU A 1 38 ? -7.062 -5.731 -8.010 1.00 0.00 38 GLU A O 15
ATOM 21246 N N . ALA A 1 39 ? -6.450 -3.957 -6.747 1.00 0.00 39 ALA A N 15
ATOM 21247 C CA . ALA A 1 39 ? -7.553 -3.121 -7.190 1.00 0.00 39 ALA A CA 15
ATOM 21248 C C . ALA A 1 39 ? -7.409 -2.844 -8.688 1.00 0.00 39 ALA A C 15
ATOM 21249 O O . ALA A 1 39 ? -8.087 -3.465 -9.505 1.00 0.00 39 ALA A O 15
ATOM 21256 N N . GLY A 1 40 ? -6.521 -1.912 -9.002 1.00 0.00 40 GLY A N 15
ATOM 21257 C CA . GLY A 1 40 ? -6.279 -1.546 -10.387 1.00 0.00 40 GLY A CA 15
ATOM 21258 C C . GLY A 1 40 ? -4.830 -1.100 -10.591 1.00 0.00 40 GLY A C 15
ATOM 21259 O O . GLY A 1 40 ? -3.899 -1.834 -10.266 1.00 0.00 40 GLY A O 15
ATOM 21263 N N . ASP A 1 41 ? -4.685 0.103 -11.129 1.00 0.00 41 ASP A N 15
ATOM 21264 C CA . ASP A 1 41 ? -3.365 0.656 -11.380 1.00 0.00 41 ASP A CA 15
ATOM 21265 C C . ASP A 1 41 ? -2.996 1.617 -10.248 1.00 0.00 41 ASP A C 15
ATOM 21266 O O . ASP A 1 41 ? -3.733 2.560 -9.965 1.00 0.00 41 ASP A O 15
ATOM 21275 N N . VAL A 1 42 ? -1.856 1.344 -9.632 1.00 0.00 42 VAL A N 15
ATOM 21276 C CA . VAL A 1 42 ? -1.380 2.172 -8.537 1.00 0.00 42 VAL A CA 15
ATOM 21277 C C . VAL A 1 42 ? -0.457 3.260 -9.091 1.00 0.00 42 VAL A C 15
ATOM 21278 O O . VAL A 1 42 ? 0.556 2.958 -9.721 1.00 0.00 42 VAL A O 15
ATOM 21291 N N . CYS A 1 43 ? -0.839 4.502 -8.835 1.00 0.00 43 CYS A N 15
ATOM 21292 C CA . CYS A 1 43 ? -0.058 5.636 -9.300 1.00 0.00 43 CYS A CA 15
ATOM 21293 C C . CYS A 1 43 ? 0.986 5.970 -8.233 1.00 0.00 43 CYS A C 15
ATOM 21294 O O . CYS A 1 43 ? 2.063 6.474 -8.549 1.00 0.00 43 CYS A O 15
ATOM 21302 N N . TYR A 1 44 ? 0.632 5.675 -6.991 1.00 0.00 44 TYR A N 15
ATOM 21303 C CA . TYR A 1 44 ? 1.526 5.937 -5.875 1.00 0.00 44 TYR A CA 15
ATOM 21304 C C . TYR A 1 44 ? 1.601 4.730 -4.938 1.00 0.00 44 TYR A C 15
ATOM 21305 O O . TYR A 1 44 ? 0.577 4.145 -4.589 1.00 0.00 44 TYR A O 15
ATOM 21323 N N . ALA A 1 45 ? 2.825 4.393 -4.556 1.00 0.00 45 ALA A N 15
ATOM 21324 C CA . ALA A 1 45 ? 3.047 3.267 -3.666 1.00 0.00 45 ALA A CA 15
ATOM 21325 C C . ALA A 1 45 ? 4.330 3.501 -2.866 1.00 0.00 45 ALA A C 15
ATOM 21326 O O . ALA A 1 45 ? 5.386 3.760 -3.441 1.00 0.00 45 ALA A O 15
ATOM 21333 N N . ASP A 1 46 ? 4.197 3.400 -1.551 1.00 0.00 46 ASP A N 15
ATOM 21334 C CA . ASP A 1 46 ? 5.332 3.597 -0.667 1.00 0.00 46 ASP A CA 15
ATOM 21335 C C . ASP A 1 46 ? 5.044 2.934 0.682 1.00 0.00 46 ASP A C 15
ATOM 21336 O O . ASP A 1 46 ? 3.935 2.457 0.919 1.00 0.00 46 ASP A O 15
ATOM 21345 N N . VAL A 1 47 ? 6.062 2.924 1.530 1.00 0.00 47 VAL A N 15
ATOM 21346 C CA . VAL A 1 47 ? 5.931 2.327 2.848 1.00 0.00 47 VAL A CA 15
ATOM 21347 C C . VAL A 1 47 ? 6.693 3.178 3.867 1.00 0.00 47 VAL A C 15
ATOM 21348 O O . VAL A 1 47 ? 7.790 3.658 3.583 1.00 0.00 47 VAL A O 15
ATOM 21361 N N . GLN A 1 48 ? 6.081 3.340 5.031 1.00 0.00 48 GLN A N 15
ATOM 21362 C CA . GLN A 1 48 ? 6.688 4.124 6.092 1.00 0.00 48 GLN A CA 15
ATOM 21363 C C . GLN A 1 48 ? 7.229 3.205 7.189 1.00 0.00 48 GLN A C 15
ATOM 21364 O O . GLN A 1 48 ? 6.852 2.037 7.266 1.00 0.00 48 GLN A O 15
ATOM 21378 N N . LYS A 1 49 ? 8.103 3.768 8.011 1.00 0.00 49 LYS A N 15
ATOM 21379 C CA . LYS A 1 49 ? 8.699 3.013 9.100 1.00 0.00 49 LYS A CA 15
ATOM 21380 C C . LYS A 1 49 ? 7.591 2.462 9.999 1.00 0.00 49 LYS A C 15
ATOM 21381 O O . LYS A 1 49 ? 6.417 2.776 9.808 1.00 0.00 49 LYS A O 15
ATOM 21400 N N . ASP A 1 50 ? 8.002 1.649 10.962 1.00 0.00 50 ASP A N 15
ATOM 21401 C CA . ASP A 1 50 ? 7.059 1.052 11.891 1.00 0.00 50 ASP A CA 15
ATOM 21402 C C . ASP A 1 50 ? 6.280 -0.056 11.179 1.00 0.00 50 ASP A C 15
ATOM 21403 O O . ASP A 1 50 ? 6.293 -1.207 11.612 1.00 0.00 50 ASP A O 15
ATOM 21412 N N . GLY A 1 51 ? 5.619 0.331 10.097 1.00 0.00 51 GLY A N 15
ATOM 21413 C CA . GLY A 1 51 ? 4.836 -0.615 9.321 1.00 0.00 51 GLY A CA 15
ATOM 21414 C C . GLY A 1 51 ? 3.629 0.071 8.677 1.00 0.00 51 GLY A C 15
ATOM 21415 O O . GLY A 1 51 ? 2.520 -0.459 8.707 1.00 0.00 51 GLY A O 15
ATOM 21419 N N . MET A 1 52 ? 3.887 1.240 8.109 1.00 0.00 52 MET A N 15
ATOM 21420 C CA . MET A 1 52 ? 2.836 2.004 7.459 1.00 0.00 52 MET A CA 15
ATOM 21421 C C . MET A 1 52 ? 3.043 2.042 5.943 1.00 0.00 52 MET A C 15
ATOM 21422 O O . MET A 1 52 ? 4.129 1.737 5.454 1.00 0.00 52 MET A O 15
ATOM 21436 N N . GLY A 1 53 ? 1.983 2.420 5.243 1.00 0.00 53 GLY A N 15
ATOM 21437 C CA . GLY A 1 53 ? 2.036 2.502 3.793 1.00 0.00 53 GLY A CA 15
ATOM 21438 C C . GLY A 1 53 ? 0.944 3.431 3.257 1.00 0.00 53 GLY A C 15
ATOM 21439 O O . GLY A 1 53 ? 0.024 3.799 3.986 1.00 0.00 53 GLY A O 15
ATOM 21443 N N . MET A 1 54 ? 1.083 3.783 1.987 1.00 0.00 54 MET A N 15
ATOM 21444 C CA . MET A 1 54 ? 0.120 4.662 1.345 1.00 0.00 54 MET A CA 15
ATOM 21445 C C . MET A 1 54 ? 0.101 4.441 -0.169 1.00 0.00 54 MET A C 15
ATOM 21446 O O . MET A 1 54 ? 1.124 4.589 -0.835 1.00 0.00 54 MET A O 15
ATOM 21460 N N . VAL A 1 55 ? -1.075 4.090 -0.669 1.00 0.00 55 VAL A N 15
ATOM 21461 C CA . VAL A 1 55 ? -1.241 3.847 -2.092 1.00 0.00 55 VAL A CA 15
ATOM 21462 C C . VAL A 1 55 ? -2.436 4.653 -2.606 1.00 0.00 55 VAL A C 15
ATOM 21463 O O . VAL A 1 55 ? -3.491 4.678 -1.975 1.00 0.00 55 VAL A O 15
ATOM 21476 N N . GLU A 1 56 ? -2.229 5.293 -3.748 1.00 0.00 56 GLU A N 15
ATOM 21477 C CA . GLU A 1 56 ? -3.275 6.099 -4.354 1.00 0.00 56 GLU A CA 15
ATOM 21478 C C . GLU A 1 56 ? -3.738 5.465 -5.668 1.00 0.00 56 GLU A C 15
ATOM 21479 O O . GLU A 1 56 ? -2.922 5.166 -6.538 1.00 0.00 56 GLU A O 15
ATOM 21491 N N . TYR A 1 57 ? -5.046 5.279 -5.770 1.00 0.00 57 TYR A N 15
ATOM 21492 C CA . TYR A 1 57 ? -5.627 4.687 -6.962 1.00 0.00 57 TYR A CA 15
ATOM 21493 C C . TYR A 1 57 ? -6.134 5.767 -7.920 1.00 0.00 57 TYR A C 15
ATOM 21494 O O . TYR A 1 57 ? -6.473 6.870 -7.493 1.00 0.00 57 TYR A O 15
ATOM 21512 N N . LEU A 1 58 ? -6.171 5.413 -9.196 1.00 0.00 58 LEU A N 15
ATOM 21513 C CA . LEU A 1 58 ? -6.631 6.338 -10.217 1.00 0.00 58 LEU A CA 15
ATOM 21514 C C . LEU A 1 58 ? -8.156 6.269 -10.312 1.00 0.00 58 LEU A C 15
ATOM 21515 O O . LEU A 1 58 ? -8.803 7.243 -10.693 1.00 0.00 58 LEU A O 15
ATOM 21531 N N . ARG A 1 59 ? -8.687 5.108 -9.958 1.00 0.00 59 ARG A N 15
ATOM 21532 C CA . ARG A 1 59 ? -10.124 4.899 -9.999 1.00 0.00 59 ARG A CA 15
ATOM 21533 C C . ARG A 1 59 ? -10.686 4.795 -8.580 1.00 0.00 59 ARG A C 15
ATOM 21534 O O . ARG A 1 59 ? -10.081 4.164 -7.714 1.00 0.00 59 ARG A O 15
ATOM 21555 N N . LYS A 1 60 ? -11.836 5.423 -8.385 1.00 0.00 60 LYS A N 15
ATOM 21556 C CA . LYS A 1 60 ? -12.486 5.409 -7.086 1.00 0.00 60 LYS A CA 15
ATOM 21557 C C . LYS A 1 60 ? -12.764 3.962 -6.675 1.00 0.00 60 LYS A C 15
ATOM 21558 O O . LYS A 1 60 ? -12.338 3.523 -5.607 1.00 0.00 60 LYS A O 15
ATOM 21577 N N . GLU A 1 61 ? -13.477 3.260 -7.543 1.00 0.00 61 GLU A N 15
ATOM 21578 C CA . GLU A 1 61 ? -13.817 1.871 -7.284 1.00 0.00 61 GLU A CA 15
ATOM 21579 C C . GLU A 1 61 ? -12.599 1.118 -6.745 1.00 0.00 61 GLU A C 15
ATOM 21580 O O . GLU A 1 61 ? -12.666 0.499 -5.685 1.00 0.00 61 GLU A O 15
ATOM 21592 N N . ASP A 1 62 ? -11.513 1.196 -7.501 1.00 0.00 62 ASP A N 15
ATOM 21593 C CA . ASP A 1 62 ? -10.282 0.529 -7.113 1.00 0.00 62 ASP A CA 15
ATOM 21594 C C . ASP A 1 62 ? -10.054 0.722 -5.612 1.00 0.00 62 ASP A C 15
ATOM 21595 O O . ASP A 1 62 ? -9.779 -0.238 -4.894 1.00 0.00 62 ASP A O 15
ATOM 21604 N N . MET A 1 63 ? -10.178 1.969 -5.182 1.00 0.00 63 MET A N 15
ATOM 21605 C CA . MET A 1 63 ? -9.989 2.299 -3.780 1.00 0.00 63 MET A CA 15
ATOM 21606 C C . MET A 1 63 ? -10.860 1.414 -2.886 1.00 0.00 63 MET A C 15
ATOM 21607 O O . MET A 1 63 ? -10.345 0.587 -2.135 1.00 0.00 63 MET A O 15
ATOM 21621 N N . GLU A 1 64 ? -12.165 1.617 -2.997 1.00 0.00 64 GLU A N 15
ATOM 21622 C CA . GLU A 1 64 ? -13.112 0.848 -2.208 1.00 0.00 64 GLU A CA 15
ATOM 21623 C C . GLU A 1 64 ? -12.892 -0.650 -2.428 1.00 0.00 64 GLU A C 15
ATOM 21624 O O . GLU A 1 64 ? -12.891 -1.428 -1.475 1.00 0.00 64 GLU A O 15
ATOM 21636 N N . TYR A 1 65 ? -12.712 -1.010 -3.690 1.00 0.00 65 TYR A N 15
ATOM 21637 C CA . TYR A 1 65 ? -12.492 -2.401 -4.048 1.00 0.00 65 TYR A CA 15
ATOM 21638 C C . TYR A 1 65 ? -11.383 -3.018 -3.194 1.00 0.00 65 TYR A C 15
ATOM 21639 O O . TYR A 1 65 ? -11.641 -3.906 -2.382 1.00 0.00 65 TYR A O 15
ATOM 21657 N N . ALA A 1 66 ? -10.172 -2.523 -3.406 1.00 0.00 66 ALA A N 15
ATOM 21658 C CA . ALA A 1 66 ? -9.023 -3.015 -2.665 1.00 0.00 66 ALA A CA 15
ATOM 21659 C C . ALA A 1 66 ? -9.277 -2.846 -1.166 1.00 0.00 66 ALA A C 15
ATOM 21660 O O . ALA A 1 66 ? -8.902 -3.704 -0.369 1.00 0.00 66 ALA A O 15
ATOM 21667 N N . LEU A 1 67 ? -9.913 -1.734 -0.828 1.00 0.00 67 LEU A N 15
ATOM 21668 C CA . LEU A 1 67 ? -10.221 -1.441 0.562 1.00 0.00 67 LEU A CA 15
ATOM 21669 C C . LEU A 1 67 ? -10.915 -2.651 1.191 1.00 0.00 67 LEU A C 15
ATOM 21670 O O . LEU A 1 67 ? -10.426 -3.212 2.171 1.00 0.00 67 LEU A O 15
ATOM 21686 N N . ARG A 1 68 ? -12.044 -3.018 0.602 1.00 0.00 68 ARG A N 15
ATOM 21687 C CA . ARG A 1 68 ? -12.810 -4.151 1.093 1.00 0.00 68 ARG A CA 15
ATOM 21688 C C . ARG A 1 68 ? -12.092 -5.461 0.762 1.00 0.00 68 ARG A C 15
ATOM 21689 O O . ARG A 1 68 ? -11.644 -6.171 1.660 1.00 0.00 68 ARG A O 15
ATOM 21710 N N . LYS A 1 69 ? -12.005 -5.740 -0.531 1.00 0.00 69 LYS A N 15
ATOM 21711 C CA . LYS A 1 69 ? -11.349 -6.952 -0.992 1.00 0.00 69 LYS A CA 15
ATOM 21712 C C . LYS A 1 69 ? -10.162 -7.263 -0.078 1.00 0.00 69 LYS A C 15
ATOM 21713 O O . LYS A 1 69 ? -10.130 -8.308 0.571 1.00 0.00 69 LYS A O 15
ATOM 21732 N N . LEU A 1 70 ? -9.214 -6.337 -0.056 1.00 0.00 70 LEU A N 15
ATOM 21733 C CA . LEU A 1 70 ? -8.028 -6.500 0.767 1.00 0.00 70 LEU A CA 15
ATOM 21734 C C . LEU A 1 70 ? -8.431 -6.486 2.243 1.00 0.00 70 LEU A C 15
ATOM 21735 O O . LEU A 1 70 ? -8.243 -7.474 2.951 1.00 0.00 70 LEU A O 15
ATOM 21751 N N . ASP A 1 71 ? -8.978 -5.355 2.663 1.00 0.00 71 ASP A N 15
ATOM 21752 C CA . ASP A 1 71 ? -9.409 -5.199 4.042 1.00 0.00 71 ASP A CA 15
ATOM 21753 C C . ASP A 1 71 ? -8.756 -6.283 4.902 1.00 0.00 71 ASP A C 15
ATOM 21754 O O . ASP A 1 71 ? -9.375 -7.303 5.198 1.00 0.00 71 ASP A O 15
ATOM 21763 N N . ASP A 1 72 ? -7.512 -6.024 5.278 1.00 0.00 72 ASP A N 15
ATOM 21764 C CA . ASP A 1 72 ? -6.767 -6.965 6.098 1.00 0.00 72 ASP A CA 15
ATOM 21765 C C . ASP A 1 72 ? -6.360 -8.167 5.245 1.00 0.00 72 ASP A C 15
ATOM 21766 O O . ASP A 1 72 ? -7.182 -9.035 4.956 1.00 0.00 72 ASP A O 15
ATOM 21775 N N . THR A 1 73 ? -5.090 -8.180 4.865 1.00 0.00 73 THR A N 15
ATOM 21776 C CA . THR A 1 73 ? -4.564 -9.261 4.050 1.00 0.00 73 THR A CA 15
ATOM 21777 C C . THR A 1 73 ? -3.157 -9.642 4.515 1.00 0.00 73 THR A C 15
ATOM 21778 O O . THR A 1 73 ? -2.541 -8.922 5.299 1.00 0.00 73 THR A O 15
ATOM 21789 N N . LYS A 1 74 ? -2.688 -10.775 4.011 1.00 0.00 74 LYS A N 15
ATOM 21790 C CA . LYS A 1 74 ? -1.365 -11.261 4.365 1.00 0.00 74 LYS A CA 15
ATOM 21791 C C . LYS A 1 74 ? -0.362 -10.818 3.298 1.00 0.00 74 LYS A C 15
ATOM 21792 O O . LYS A 1 74 ? -0.256 -11.442 2.244 1.00 0.00 74 LYS A O 15
ATOM 21811 N N . PHE A 1 75 ? 0.348 -9.743 3.609 1.00 0.00 75 PHE A N 15
ATOM 21812 C CA . PHE A 1 75 ? 1.339 -9.210 2.690 1.00 0.00 75 PHE A CA 15
ATOM 21813 C C . PHE A 1 75 ? 2.695 -9.888 2.892 1.00 0.00 75 PHE A C 15
ATOM 21814 O O . PHE A 1 75 ? 3.271 -9.823 3.976 1.00 0.00 75 PHE A O 15
ATOM 21831 N N . ARG A 1 76 ? 3.166 -10.524 1.829 1.00 0.00 76 ARG A N 15
ATOM 21832 C CA . ARG A 1 76 ? 4.444 -11.214 1.876 1.00 0.00 76 ARG A CA 15
ATOM 21833 C C . ARG A 1 76 ? 5.552 -10.319 1.315 1.00 0.00 76 ARG A C 15
ATOM 21834 O O . ARG A 1 76 ? 5.598 -10.064 0.113 1.00 0.00 76 ARG A O 15
ATOM 21855 N N . SER A 1 77 ? 6.415 -9.868 2.213 1.00 0.00 77 SER A N 15
ATOM 21856 C CA . SER A 1 77 ? 7.519 -9.007 1.822 1.00 0.00 77 SER A CA 15
ATOM 21857 C C . SER A 1 77 ? 8.490 -9.776 0.925 1.00 0.00 77 SER A C 15
ATOM 21858 O O . SER A 1 77 ? 8.214 -10.909 0.532 1.00 0.00 77 SER A O 15
ATOM 21866 N N . HIS A 1 78 ? 9.608 -9.130 0.626 1.00 0.00 78 HIS A N 15
ATOM 21867 C CA . HIS A 1 78 ? 10.622 -9.739 -0.218 1.00 0.00 78 HIS A CA 15
ATOM 21868 C C . HIS A 1 78 ? 11.492 -10.677 0.621 1.00 0.00 78 HIS A C 15
ATOM 21869 O O . HIS A 1 78 ? 12.286 -11.444 0.079 1.00 0.00 78 HIS A O 15
ATOM 21883 N N . GLU A 1 79 ? 11.314 -10.584 1.931 1.00 0.00 79 GLU A N 15
ATOM 21884 C CA . GLU A 1 79 ? 12.073 -11.414 2.850 1.00 0.00 79 GLU A CA 15
ATOM 21885 C C . GLU A 1 79 ? 11.258 -12.646 3.250 1.00 0.00 79 GLU A C 15
ATOM 21886 O O . GLU A 1 79 ? 11.702 -13.450 4.069 1.00 0.00 79 GLU A O 15
ATOM 21898 N N . GLY A 1 80 ? 10.080 -12.755 2.654 1.00 0.00 80 GLY A N 15
ATOM 21899 C CA . GLY A 1 80 ? 9.199 -13.875 2.938 1.00 0.00 80 GLY A CA 15
ATOM 21900 C C . GLY A 1 80 ? 8.269 -13.558 4.111 1.00 0.00 80 GLY A C 15
ATOM 21901 O O . GLY A 1 80 ? 7.128 -14.016 4.145 1.00 0.00 80 GLY A O 15
ATOM 21905 N N . GLU A 1 81 ? 8.793 -12.777 5.044 1.00 0.00 81 GLU A N 15
ATOM 21906 C CA . GLU A 1 81 ? 8.024 -12.393 6.216 1.00 0.00 81 GLU A CA 15
ATOM 21907 C C . GLU A 1 81 ? 6.659 -11.842 5.799 1.00 0.00 81 GLU A C 15
ATOM 21908 O O . GLU A 1 81 ? 6.572 -11.002 4.904 1.00 0.00 81 GLU A O 15
ATOM 21920 N N . THR A 1 82 ? 5.627 -12.338 6.466 1.00 0.00 82 THR A N 15
ATOM 21921 C CA . THR A 1 82 ? 4.271 -11.906 6.175 1.00 0.00 82 THR A CA 15
ATOM 21922 C C . THR A 1 82 ? 3.644 -11.251 7.408 1.00 0.00 82 THR A C 15
ATOM 21923 O O . THR A 1 82 ? 4.025 -11.554 8.537 1.00 0.00 82 THR A O 15
ATOM 21934 N N . SER A 1 83 ? 2.693 -10.365 7.149 1.00 0.00 83 SER A N 15
ATOM 21935 C CA . SER A 1 83 ? 2.010 -9.665 8.223 1.00 0.00 83 SER A CA 15
ATOM 21936 C C . SER A 1 83 ? 0.603 -9.266 7.776 1.00 0.00 83 SER A C 15
ATOM 21937 O O . SER A 1 83 ? 0.318 -9.218 6.580 1.00 0.00 83 SER A O 15
ATOM 21945 N N . TYR A 1 84 ? -0.240 -8.989 8.759 1.00 0.00 84 TYR A N 15
ATOM 21946 C CA . TYR A 1 84 ? -1.611 -8.595 8.482 1.00 0.00 84 TYR A CA 15
ATOM 21947 C C . TYR A 1 84 ? -1.731 -7.074 8.360 1.00 0.00 84 TYR A C 15
ATOM 21948 O O . TYR A 1 84 ? -1.674 -6.362 9.361 1.00 0.00 84 TYR A O 15
ATOM 21966 N N . ILE A 1 85 ? -1.894 -6.622 7.126 1.00 0.00 85 ILE A N 15
ATOM 21967 C CA . ILE A 1 85 ? -2.022 -5.199 6.860 1.00 0.00 85 ILE A CA 15
ATOM 21968 C C . ILE A 1 85 ? -3.480 -4.876 6.529 1.00 0.00 85 ILE A C 15
ATOM 21969 O O . ILE A 1 85 ? -4.087 -5.528 5.680 1.00 0.00 85 ILE A O 15
ATOM 21985 N N . ARG A 1 86 ? -4.001 -3.869 7.215 1.00 0.00 86 ARG A N 15
ATOM 21986 C CA . ARG A 1 86 ? -5.376 -3.451 7.004 1.00 0.00 86 ARG A CA 15
ATOM 21987 C C . ARG A 1 86 ? -5.443 -2.368 5.925 1.00 0.00 86 ARG A C 15
ATOM 21988 O O . ARG A 1 86 ? -4.463 -1.664 5.687 1.00 0.00 86 ARG A O 15
ATOM 22009 N N . VAL A 1 87 ? -6.607 -2.270 5.301 1.00 0.00 87 VAL A N 15
ATOM 22010 C CA . VAL A 1 87 ? -6.814 -1.284 4.254 1.00 0.00 87 VAL A CA 15
ATOM 22011 C C . VAL A 1 87 ? -7.999 -0.391 4.626 1.00 0.00 87 VAL A C 15
ATOM 22012 O O . VAL A 1 87 ? -9.119 -0.875 4.787 1.00 0.00 87 VAL A O 15
ATOM 22025 N N . TYR A 1 88 ? -7.713 0.896 4.751 1.00 0.00 88 TYR A N 15
ATOM 22026 C CA . TYR A 1 88 ? -8.741 1.861 5.102 1.00 0.00 88 TYR A CA 15
ATOM 22027 C C . TYR A 1 88 ? -8.450 3.225 4.472 1.00 0.00 88 TYR A C 15
ATOM 22028 O O . TYR A 1 88 ? -7.304 3.532 4.150 1.00 0.00 88 TYR A O 15
ATOM 22046 N N . PRO A 1 89 ? -9.537 4.027 4.313 1.00 0.00 89 PRO A N 15
ATOM 22047 C CA . PRO A 1 89 ? -9.409 5.351 3.728 1.00 0.00 89 PRO A CA 15
ATOM 22048 C C . PRO A 1 89 ? -8.788 6.333 4.723 1.00 0.00 89 PRO A C 15
ATOM 22049 O O . PRO A 1 89 ? -8.513 5.973 5.866 1.00 0.00 89 PRO A O 15
ATOM 22060 N N . GLU A 1 90 ? -8.583 7.554 4.251 1.00 0.00 90 GLU A N 15
ATOM 22061 C CA . GLU A 1 90 ? -7.999 8.591 5.086 1.00 0.00 90 GLU A CA 15
ATOM 22062 C C . GLU A 1 90 ? -9.065 9.201 5.999 1.00 0.00 90 GLU A C 15
ATOM 22063 O O . GLU A 1 90 ? -10.123 9.618 5.531 1.00 0.00 90 GLU A O 15
ATOM 22075 N N . ARG A 1 91 ? -8.748 9.233 7.285 1.00 0.00 91 ARG A N 15
ATOM 22076 C CA . ARG A 1 91 ? -9.665 9.786 8.267 1.00 0.00 91 ARG A CA 15
ATOM 22077 C C . ARG A 1 91 ? -9.166 11.149 8.752 1.00 0.00 91 ARG A C 15
ATOM 22078 O O . ARG A 1 91 ? -7.968 11.338 8.958 1.00 0.00 91 ARG A O 15
ATOM 22099 N N . SER A 1 92 ? -10.110 12.063 8.919 1.00 0.00 92 SER A N 15
ATOM 22100 C CA . SER A 1 92 ? -9.782 13.403 9.375 1.00 0.00 92 SER A CA 15
ATOM 22101 C C . SER A 1 92 ? -8.927 14.118 8.327 1.00 0.00 92 SER A C 15
ATOM 22102 O O . SER A 1 92 ? -7.702 14.151 8.436 1.00 0.00 92 SER A O 15
ATOM 22110 N N . SER A 1 93 ? -9.606 14.673 7.334 1.00 0.00 93 SER A N 15
ATOM 22111 C CA . SER A 1 93 ? -8.925 15.385 6.266 1.00 0.00 93 SER A CA 15
ATOM 22112 C C . SER A 1 93 ? -8.437 16.744 6.772 1.00 0.00 93 SER A C 15
ATOM 22113 O O . SER A 1 93 ? -9.201 17.498 7.372 1.00 0.00 93 SER A O 15
ATOM 22121 N N . GLY A 1 94 ? -7.166 17.015 6.512 1.00 0.00 94 GLY A N 15
ATOM 22122 C CA . GLY A 1 94 ? -6.567 18.269 6.934 1.00 0.00 94 GLY A CA 15
ATOM 22123 C C . GLY A 1 94 ? -7.305 19.462 6.324 1.00 0.00 94 GLY A C 15
ATOM 22124 O O . GLY A 1 94 ? -7.886 19.351 5.245 1.00 0.00 94 GLY A O 15
ATOM 22128 N N . PRO A 1 95 ? -7.258 20.605 7.059 1.00 0.00 95 PRO A N 15
ATOM 22129 C CA . PRO A 1 95 ? -7.915 21.818 6.601 1.00 0.00 95 PRO A CA 15
ATOM 22130 C C . PRO A 1 95 ? -7.127 22.474 5.465 1.00 0.00 95 PRO A C 15
ATOM 22131 O O . PRO A 1 95 ? -6.094 21.956 5.042 1.00 0.00 95 PRO A O 15
ATOM 22142 N N . SER A 1 96 ? -7.643 23.603 5.005 1.00 0.00 96 SER A N 15
ATOM 22143 C CA . SER A 1 96 ? -7.000 24.335 3.927 1.00 0.00 96 SER A CA 15
ATOM 22144 C C . SER A 1 96 ? -7.316 25.828 4.047 1.00 0.00 96 SER A C 15
ATOM 22145 O O . SER A 1 96 ? -8.352 26.287 3.567 1.00 0.00 96 SER A O 15
ATOM 22153 N N . SER A 1 97 ? -6.405 26.543 4.689 1.00 0.00 97 SER A N 15
ATOM 22154 C CA . SER A 1 97 ? -6.573 27.974 4.878 1.00 0.00 97 SER A CA 15
ATOM 22155 C C . SER A 1 97 ? -5.380 28.724 4.284 1.00 0.00 97 SER A C 15
ATOM 22156 O O . SER A 1 97 ? -4.230 28.374 4.545 1.00 0.00 97 SER A O 15
ATOM 22164 N N . GLY A 1 98 ? -5.694 29.742 3.496 1.00 0.00 98 GLY A N 15
ATOM 22165 C CA . GLY A 1 98 ? -4.661 30.545 2.863 1.00 0.00 98 GLY A CA 15
ATOM 22166 C C . GLY A 1 98 ? -5.097 32.007 2.748 1.00 0.00 98 GLY A C 15
ATOM 22167 O O . GLY A 1 98 ? -6.258 32.333 2.991 1.00 0.00 98 GLY A O 15
ATOM 22171 N N . GLY A 1 1 ? 7.996 18.821 15.989 1.00 0.00 1 GLY A N 16
ATOM 22172 C CA . GLY A 1 1 ? 6.938 18.687 16.975 1.00 0.00 1 GLY A CA 16
ATOM 22173 C C . GLY A 1 1 ? 7.340 17.709 18.081 1.00 0.00 1 GLY A C 16
ATOM 22174 O O . GLY A 1 1 ? 8.378 17.056 17.990 1.00 0.00 1 GLY A O 16
ATOM 22178 N N . SER A 1 2 ? 6.496 17.638 19.100 1.00 0.00 2 SER A N 16
ATOM 22179 C CA . SER A 1 2 ? 6.750 16.751 20.222 1.00 0.00 2 SER A CA 16
ATOM 22180 C C . SER A 1 2 ? 6.229 15.347 19.908 1.00 0.00 2 SER A C 16
ATOM 22181 O O . SER A 1 2 ? 5.050 15.060 20.105 1.00 0.00 2 SER A O 16
ATOM 22189 N N . SER A 1 3 ? 7.135 14.509 19.424 1.00 0.00 3 SER A N 16
ATOM 22190 C CA . SER A 1 3 ? 6.782 13.143 19.080 1.00 0.00 3 SER A CA 16
ATOM 22191 C C . SER A 1 3 ? 5.807 13.135 17.901 1.00 0.00 3 SER A C 16
ATOM 22192 O O . SER A 1 3 ? 4.766 13.789 17.947 1.00 0.00 3 SER A O 16
ATOM 22200 N N . GLY A 1 4 ? 6.178 12.387 16.872 1.00 0.00 4 GLY A N 16
ATOM 22201 C CA . GLY A 1 4 ? 5.350 12.285 15.683 1.00 0.00 4 GLY A CA 16
ATOM 22202 C C . GLY A 1 4 ? 5.660 13.416 14.700 1.00 0.00 4 GLY A C 16
ATOM 22203 O O . GLY A 1 4 ? 5.330 14.574 14.956 1.00 0.00 4 GLY A O 16
ATOM 22207 N N . SER A 1 5 ? 6.290 13.042 13.596 1.00 0.00 5 SER A N 16
ATOM 22208 C CA . SER A 1 5 ? 6.648 14.011 12.574 1.00 0.00 5 SER A CA 16
ATOM 22209 C C . SER A 1 5 ? 5.538 14.100 11.525 1.00 0.00 5 SER A C 16
ATOM 22210 O O . SER A 1 5 ? 4.606 13.297 11.533 1.00 0.00 5 SER A O 16
ATOM 22218 N N . SER A 1 6 ? 5.673 15.083 10.648 1.00 0.00 6 SER A N 16
ATOM 22219 C CA . SER A 1 6 ? 4.693 15.287 9.595 1.00 0.00 6 SER A CA 16
ATOM 22220 C C . SER A 1 6 ? 5.400 15.468 8.250 1.00 0.00 6 SER A C 16
ATOM 22221 O O . SER A 1 6 ? 5.596 16.593 7.794 1.00 0.00 6 SER A O 16
ATOM 22229 N N . GLY A 1 7 ? 5.763 14.342 7.653 1.00 0.00 7 GLY A N 16
ATOM 22230 C CA . GLY A 1 7 ? 6.444 14.362 6.369 1.00 0.00 7 GLY A CA 16
ATOM 22231 C C . GLY A 1 7 ? 5.717 13.482 5.350 1.00 0.00 7 GLY A C 16
ATOM 22232 O O . GLY A 1 7 ? 5.152 12.449 5.706 1.00 0.00 7 GLY A O 16
ATOM 22236 N N . GLY A 1 8 ? 5.755 13.924 4.101 1.00 0.00 8 GLY A N 16
ATOM 22237 C CA . GLY A 1 8 ? 5.107 13.190 3.028 1.00 0.00 8 GLY A CA 16
ATOM 22238 C C . GLY A 1 8 ? 3.890 13.952 2.499 1.00 0.00 8 GLY A C 16
ATOM 22239 O O . GLY A 1 8 ? 2.788 13.810 3.026 1.00 0.00 8 GLY A O 16
ATOM 22243 N N . PRO A 1 9 ? 4.137 14.765 1.437 1.00 0.00 9 PRO A N 16
ATOM 22244 C CA . PRO A 1 9 ? 3.075 15.549 0.832 1.00 0.00 9 PRO A CA 16
ATOM 22245 C C . PRO A 1 9 ? 2.155 14.666 -0.014 1.00 0.00 9 PRO A C 16
ATOM 22246 O O . PRO A 1 9 ? 2.590 13.653 -0.559 1.00 0.00 9 PRO A O 16
ATOM 22257 N N . PRO A 1 10 ? 0.867 15.094 -0.099 1.00 0.00 10 PRO A N 16
ATOM 22258 C CA . PRO A 1 10 ? -0.118 14.353 -0.869 1.00 0.00 10 PRO A CA 16
ATOM 22259 C C . PRO A 1 10 ? 0.087 14.565 -2.370 1.00 0.00 10 PRO A C 16
ATOM 22260 O O . PRO A 1 10 ? -0.242 15.624 -2.902 1.00 0.00 10 PRO A O 16
ATOM 22271 N N . THR A 1 11 ? 0.631 13.541 -3.011 1.00 0.00 11 THR A N 16
ATOM 22272 C CA . THR A 1 11 ? 0.884 13.601 -4.440 1.00 0.00 11 THR A CA 16
ATOM 22273 C C . THR A 1 11 ? -0.421 13.832 -5.204 1.00 0.00 11 THR A C 16
ATOM 22274 O O . THR A 1 11 ? -1.506 13.726 -4.633 1.00 0.00 11 THR A O 16
ATOM 22285 N N . ARG A 1 12 ? -0.274 14.142 -6.484 1.00 0.00 12 ARG A N 16
ATOM 22286 C CA . ARG A 1 12 ? -1.428 14.388 -7.332 1.00 0.00 12 ARG A CA 16
ATOM 22287 C C . ARG A 1 12 ? -1.653 13.206 -8.278 1.00 0.00 12 ARG A C 16
ATOM 22288 O O . ARG A 1 12 ? -1.315 12.070 -7.949 1.00 0.00 12 ARG A O 16
ATOM 22309 N N . ARG A 1 13 ? -2.223 13.515 -9.433 1.00 0.00 13 ARG A N 16
ATOM 22310 C CA . ARG A 1 13 ? -2.497 12.493 -10.429 1.00 0.00 13 ARG A CA 16
ATOM 22311 C C . ARG A 1 13 ? -3.639 11.589 -9.961 1.00 0.00 13 ARG A C 16
ATOM 22312 O O . ARG A 1 13 ? -3.991 10.626 -10.640 1.00 0.00 13 ARG A O 16
ATOM 22333 N N . SER A 1 14 ? -4.186 11.932 -8.804 1.00 0.00 14 SER A N 16
ATOM 22334 C CA . SER A 1 14 ? -5.281 11.163 -8.237 1.00 0.00 14 SER A CA 16
ATOM 22335 C C . SER A 1 14 ? -5.625 11.692 -6.844 1.00 0.00 14 SER A C 16
ATOM 22336 O O . SER A 1 14 ? -4.839 12.420 -6.240 1.00 0.00 14 SER A O 16
ATOM 22344 N N . ASP A 1 15 ? -6.802 11.304 -6.372 1.00 0.00 15 ASP A N 16
ATOM 22345 C CA . ASP A 1 15 ? -7.260 11.730 -5.061 1.00 0.00 15 ASP A CA 16
ATOM 22346 C C . ASP A 1 15 ? -7.892 10.541 -4.335 1.00 0.00 15 ASP A C 16
ATOM 22347 O O . ASP A 1 15 ? -8.646 10.721 -3.381 1.00 0.00 15 ASP A O 16
ATOM 22356 N N . PHE A 1 16 ? -7.560 9.351 -4.815 1.00 0.00 16 PHE A N 16
ATOM 22357 C CA . PHE A 1 16 ? -8.086 8.132 -4.224 1.00 0.00 16 PHE A CA 16
ATOM 22358 C C . PHE A 1 16 ? -6.955 7.180 -3.834 1.00 0.00 16 PHE A C 16
ATOM 22359 O O . PHE A 1 16 ? -6.318 6.578 -4.698 1.00 0.00 16 PHE A O 16
ATOM 22376 N N . ARG A 1 17 ? -6.738 7.072 -2.531 1.00 0.00 17 ARG A N 16
ATOM 22377 C CA . ARG A 1 17 ? -5.694 6.203 -2.015 1.00 0.00 17 ARG A CA 16
ATOM 22378 C C . ARG A 1 17 ? -6.218 5.389 -0.830 1.00 0.00 17 ARG A C 16
ATOM 22379 O O . ARG A 1 17 ? -7.374 5.535 -0.436 1.00 0.00 17 ARG A O 16
ATOM 22400 N N . VAL A 1 18 ? -5.343 4.551 -0.296 1.00 0.00 18 VAL A N 16
ATOM 22401 C CA . VAL A 1 18 ? -5.703 3.714 0.836 1.00 0.00 18 VAL A CA 16
ATOM 22402 C C . VAL A 1 18 ? -4.588 3.773 1.883 1.00 0.00 18 VAL A C 16
ATOM 22403 O O . VAL A 1 18 ? -3.418 3.935 1.541 1.00 0.00 18 VAL A O 16
ATOM 22416 N N . LEU A 1 19 ? -4.992 3.638 3.138 1.00 0.00 19 LEU A N 16
ATOM 22417 C CA . LEU A 1 19 ? -4.042 3.674 4.237 1.00 0.00 19 LEU A CA 16
ATOM 22418 C C . LEU A 1 19 ? -3.731 2.244 4.684 1.00 0.00 19 LEU A C 16
ATOM 22419 O O . LEU A 1 19 ? -4.631 1.504 5.079 1.00 0.00 19 LEU A O 16
ATOM 22435 N N . VAL A 1 20 ? -2.454 1.898 4.606 1.00 0.00 20 VAL A N 16
ATOM 22436 C CA . VAL A 1 20 ? -2.014 0.570 4.997 1.00 0.00 20 VAL A CA 16
ATOM 22437 C C . VAL A 1 20 ? -1.294 0.653 6.345 1.00 0.00 20 VAL A C 16
ATOM 22438 O O . VAL A 1 20 ? -0.462 1.534 6.555 1.00 0.00 20 VAL A O 16
ATOM 22451 N N . SER A 1 21 ? -1.640 -0.277 7.223 1.00 0.00 21 SER A N 16
ATOM 22452 C CA . SER A 1 21 ? -1.037 -0.321 8.544 1.00 0.00 21 SER A CA 16
ATOM 22453 C C . SER A 1 21 ? -0.784 -1.772 8.956 1.00 0.00 21 SER A C 16
ATOM 22454 O O . SER A 1 21 ? -1.483 -2.680 8.507 1.00 0.00 21 SER A O 16
ATOM 22462 N N . GLY A 1 22 ? 0.217 -1.947 9.807 1.00 0.00 22 GLY A N 16
ATOM 22463 C CA . GLY A 1 22 ? 0.570 -3.273 10.285 1.00 0.00 22 GLY A CA 16
ATOM 22464 C C . GLY A 1 22 ? 1.465 -3.998 9.277 1.00 0.00 22 GLY A C 16
ATOM 22465 O O . GLY A 1 22 ? 1.240 -5.168 8.973 1.00 0.00 22 GLY A O 16
ATOM 22469 N N . LEU A 1 23 ? 2.460 -3.273 8.788 1.00 0.00 23 LEU A N 16
ATOM 22470 C CA . LEU A 1 23 ? 3.389 -3.833 7.822 1.00 0.00 23 LEU A CA 16
ATOM 22471 C C . LEU A 1 23 ? 4.582 -4.441 8.561 1.00 0.00 23 LEU A C 16
ATOM 22472 O O . LEU A 1 23 ? 4.857 -4.083 9.705 1.00 0.00 23 LEU A O 16
ATOM 22488 N N . PRO A 1 24 ? 5.278 -5.375 7.859 1.00 0.00 24 PRO A N 16
ATOM 22489 C CA . PRO A 1 24 ? 6.436 -6.036 8.436 1.00 0.00 24 PRO A CA 16
ATOM 22490 C C . PRO A 1 24 ? 7.647 -5.101 8.459 1.00 0.00 24 PRO A C 16
ATOM 22491 O O . PRO A 1 24 ? 7.605 -4.011 7.890 1.00 0.00 24 PRO A O 16
ATOM 22502 N N . PRO A 1 25 ? 8.725 -5.574 9.140 1.00 0.00 25 PRO A N 16
ATOM 22503 C CA . PRO A 1 25 ? 9.946 -4.792 9.244 1.00 0.00 25 PRO A CA 16
ATOM 22504 C C . PRO A 1 25 ? 10.725 -4.813 7.928 1.00 0.00 25 PRO A C 16
ATOM 22505 O O . PRO A 1 25 ? 11.515 -3.911 7.656 1.00 0.00 25 PRO A O 16
ATOM 22516 N N . SER A 1 26 ? 10.474 -5.852 7.145 1.00 0.00 26 SER A N 16
ATOM 22517 C CA . SER A 1 26 ? 11.141 -6.002 5.863 1.00 0.00 26 SER A CA 16
ATOM 22518 C C . SER A 1 26 ? 10.195 -5.601 4.730 1.00 0.00 26 SER A C 16
ATOM 22519 O O . SER A 1 26 ? 10.588 -5.587 3.565 1.00 0.00 26 SER A O 16
ATOM 22527 N N . GLY A 1 27 ? 8.967 -5.283 5.112 1.00 0.00 27 GLY A N 16
ATOM 22528 C CA . GLY A 1 27 ? 7.962 -4.882 4.142 1.00 0.00 27 GLY A CA 16
ATOM 22529 C C . GLY A 1 27 ? 8.442 -3.686 3.318 1.00 0.00 27 GLY A C 16
ATOM 22530 O O . GLY A 1 27 ? 9.173 -2.834 3.822 1.00 0.00 27 GLY A O 16
ATOM 22534 N N . SER A 1 28 ? 8.011 -3.660 2.066 1.00 0.00 28 SER A N 16
ATOM 22535 C CA . SER A 1 28 ? 8.387 -2.582 1.167 1.00 0.00 28 SER A CA 16
ATOM 22536 C C . SER A 1 28 ? 7.148 -2.041 0.450 1.00 0.00 28 SER A C 16
ATOM 22537 O O . SER A 1 28 ? 6.034 -2.499 0.699 1.00 0.00 28 SER A O 16
ATOM 22545 N N . TRP A 1 29 ? 7.384 -1.075 -0.425 1.00 0.00 29 TRP A N 16
ATOM 22546 C CA . TRP A 1 29 ? 6.301 -0.467 -1.179 1.00 0.00 29 TRP A CA 16
ATOM 22547 C C . TRP A 1 29 ? 6.090 -1.292 -2.451 1.00 0.00 29 TRP A C 16
ATOM 22548 O O . TRP A 1 29 ? 4.955 -1.513 -2.870 1.00 0.00 29 TRP A O 16
ATOM 22569 N N . GLN A 1 30 ? 7.201 -1.725 -3.028 1.00 0.00 30 GLN A N 16
ATOM 22570 C CA . GLN A 1 30 ? 7.152 -2.521 -4.243 1.00 0.00 30 GLN A CA 16
ATOM 22571 C C . GLN A 1 30 ? 6.183 -3.692 -4.071 1.00 0.00 30 GLN A C 16
ATOM 22572 O O . GLN A 1 30 ? 5.109 -3.707 -4.672 1.00 0.00 30 GLN A O 16
ATOM 22586 N N . ASP A 1 31 ? 6.596 -4.645 -3.249 1.00 0.00 31 ASP A N 16
ATOM 22587 C CA . ASP A 1 31 ? 5.778 -5.818 -2.991 1.00 0.00 31 ASP A CA 16
ATOM 22588 C C . ASP A 1 31 ? 4.382 -5.373 -2.549 1.00 0.00 31 ASP A C 16
ATOM 22589 O O . ASP A 1 31 ? 3.384 -5.989 -2.920 1.00 0.00 31 ASP A O 16
ATOM 22598 N N . LEU A 1 32 ? 4.357 -4.308 -1.763 1.00 0.00 32 LEU A N 16
ATOM 22599 C CA . LEU A 1 32 ? 3.100 -3.774 -1.266 1.00 0.00 32 LEU A CA 16
ATOM 22600 C C . LEU A 1 32 ? 2.185 -3.451 -2.449 1.00 0.00 32 LEU A C 16
ATOM 22601 O O . LEU A 1 32 ? 1.057 -3.935 -2.516 1.00 0.00 32 LEU A O 16
ATOM 22617 N N . LYS A 1 33 ? 2.707 -2.635 -3.354 1.00 0.00 33 LYS A N 16
ATOM 22618 C CA . LYS A 1 33 ? 1.951 -2.242 -4.531 1.00 0.00 33 LYS A CA 16
ATOM 22619 C C . LYS A 1 33 ? 1.458 -3.495 -5.257 1.00 0.00 33 LYS A C 16
ATOM 22620 O O . LYS A 1 33 ? 0.254 -3.684 -5.429 1.00 0.00 33 LYS A O 16
ATOM 22639 N N . ASP A 1 34 ? 2.412 -4.319 -5.663 1.00 0.00 34 ASP A N 16
ATOM 22640 C CA . ASP A 1 34 ? 2.090 -5.549 -6.366 1.00 0.00 34 ASP A CA 16
ATOM 22641 C C . ASP A 1 34 ? 0.885 -6.213 -5.698 1.00 0.00 34 ASP A C 16
ATOM 22642 O O . ASP A 1 34 ? 0.126 -6.930 -6.349 1.00 0.00 34 ASP A O 16
ATOM 22651 N N . HIS A 1 35 ? 0.746 -5.951 -4.406 1.00 0.00 35 HIS A N 16
ATOM 22652 C CA . HIS A 1 35 ? -0.354 -6.515 -3.642 1.00 0.00 35 HIS A CA 16
ATOM 22653 C C . HIS A 1 35 ? -1.572 -5.594 -3.741 1.00 0.00 35 HIS A C 16
ATOM 22654 O O . HIS A 1 35 ? -2.652 -6.027 -4.140 1.00 0.00 35 HIS A O 16
ATOM 22668 N N . MET A 1 36 ? -1.357 -4.340 -3.370 1.00 0.00 36 MET A N 16
ATOM 22669 C CA . MET A 1 36 ? -2.423 -3.354 -3.411 1.00 0.00 36 MET A CA 16
ATOM 22670 C C . MET A 1 36 ? -3.034 -3.265 -4.811 1.00 0.00 36 MET A C 16
ATOM 22671 O O . MET A 1 36 ? -4.241 -3.079 -4.955 1.00 0.00 36 MET A O 16
ATOM 22685 N N . ARG A 1 37 ? -2.171 -3.401 -5.808 1.00 0.00 37 ARG A N 16
ATOM 22686 C CA . ARG A 1 37 ? -2.610 -3.338 -7.191 1.00 0.00 37 ARG A CA 16
ATOM 22687 C C . ARG A 1 37 ? -3.895 -4.147 -7.378 1.00 0.00 37 ARG A C 16
ATOM 22688 O O . ARG A 1 37 ? -4.671 -3.883 -8.295 1.00 0.00 37 ARG A O 16
ATOM 22709 N N . GLU A 1 38 ? -4.080 -5.115 -6.493 1.00 0.00 38 GLU A N 16
ATOM 22710 C CA . GLU A 1 38 ? -5.258 -5.965 -6.549 1.00 0.00 38 GLU A CA 16
ATOM 22711 C C . GLU A 1 38 ? -6.453 -5.180 -7.095 1.00 0.00 38 GLU A C 16
ATOM 22712 O O . GLU A 1 38 ? -7.235 -5.705 -7.886 1.00 0.00 38 GLU A O 16
ATOM 22724 N N . ALA A 1 39 ? -6.555 -3.936 -6.652 1.00 0.00 39 ALA A N 16
ATOM 22725 C CA . ALA A 1 39 ? -7.641 -3.074 -7.087 1.00 0.00 39 ALA A CA 16
ATOM 22726 C C . ALA A 1 39 ? -7.542 -2.859 -8.599 1.00 0.00 39 ALA A C 16
ATOM 22727 O O . ALA A 1 39 ? -8.299 -3.454 -9.365 1.00 0.00 39 ALA A O 16
ATOM 22734 N N . GLY A 1 40 ? -6.603 -2.008 -8.984 1.00 0.00 40 GLY A N 16
ATOM 22735 C CA . GLY A 1 40 ? -6.395 -1.708 -10.390 1.00 0.00 40 GLY A CA 16
ATOM 22736 C C . GLY A 1 40 ? -4.934 -1.346 -10.663 1.00 0.00 40 GLY A C 16
ATOM 22737 O O . GLY A 1 40 ? -4.036 -2.151 -10.421 1.00 0.00 40 GLY A O 16
ATOM 22741 N N . ASP A 1 41 ? -4.741 -0.135 -11.165 1.00 0.00 41 ASP A N 16
ATOM 22742 C CA . ASP A 1 41 ? -3.404 0.343 -11.474 1.00 0.00 41 ASP A CA 16
ATOM 22743 C C . ASP A 1 41 ? -3.004 1.417 -10.460 1.00 0.00 41 ASP A C 16
ATOM 22744 O O . ASP A 1 41 ? -3.691 2.427 -10.316 1.00 0.00 41 ASP A O 16
ATOM 22753 N N . VAL A 1 42 ? -1.894 1.161 -9.783 1.00 0.00 42 VAL A N 16
ATOM 22754 C CA . VAL A 1 42 ? -1.395 2.093 -8.786 1.00 0.00 42 VAL A CA 16
ATOM 22755 C C . VAL A 1 42 ? -0.529 3.152 -9.473 1.00 0.00 42 VAL A C 16
ATOM 22756 O O . VAL A 1 42 ? 0.328 2.823 -10.291 1.00 0.00 42 VAL A O 16
ATOM 22769 N N . CYS A 1 43 ? -0.783 4.402 -9.114 1.00 0.00 43 CYS A N 16
ATOM 22770 C CA . CYS A 1 43 ? -0.038 5.511 -9.685 1.00 0.00 43 CYS A CA 16
ATOM 22771 C C . CYS A 1 43 ? 1.140 5.825 -8.761 1.00 0.00 43 CYS A C 16
ATOM 22772 O O . CYS A 1 43 ? 2.202 6.238 -9.222 1.00 0.00 43 CYS A O 16
ATOM 22780 N N . TYR A 1 44 ? 0.911 5.617 -7.472 1.00 0.00 44 TYR A N 16
ATOM 22781 C CA . TYR A 1 44 ? 1.940 5.873 -6.479 1.00 0.00 44 TYR A CA 16
ATOM 22782 C C . TYR A 1 44 ? 1.875 4.848 -5.345 1.00 0.00 44 TYR A C 16
ATOM 22783 O O . TYR A 1 44 ? 0.806 4.319 -5.043 1.00 0.00 44 TYR A O 16
ATOM 22801 N N . ALA A 1 45 ? 3.031 4.599 -4.748 1.00 0.00 45 ALA A N 16
ATOM 22802 C CA . ALA A 1 45 ? 3.119 3.647 -3.654 1.00 0.00 45 ALA A CA 16
ATOM 22803 C C . ALA A 1 45 ? 4.283 4.033 -2.739 1.00 0.00 45 ALA A C 16
ATOM 22804 O O . ALA A 1 45 ? 5.424 4.129 -3.188 1.00 0.00 45 ALA A O 16
ATOM 22811 N N . ASP A 1 46 ? 3.954 4.244 -1.473 1.00 0.00 46 ASP A N 16
ATOM 22812 C CA . ASP A 1 46 ? 4.958 4.618 -0.492 1.00 0.00 46 ASP A CA 16
ATOM 22813 C C . ASP A 1 46 ? 4.770 3.773 0.770 1.00 0.00 46 ASP A C 16
ATOM 22814 O O . ASP A 1 46 ? 3.698 3.212 0.992 1.00 0.00 46 ASP A O 16
ATOM 22823 N N . VAL A 1 47 ? 5.829 3.709 1.564 1.00 0.00 47 VAL A N 16
ATOM 22824 C CA . VAL A 1 47 ? 5.795 2.942 2.797 1.00 0.00 47 VAL A CA 16
ATOM 22825 C C . VAL A 1 47 ? 6.550 3.705 3.888 1.00 0.00 47 VAL A C 16
ATOM 22826 O O . VAL A 1 47 ? 7.592 4.303 3.625 1.00 0.00 47 VAL A O 16
ATOM 22839 N N . GLN A 1 48 ? 5.994 3.660 5.090 1.00 0.00 48 GLN A N 16
ATOM 22840 C CA . GLN A 1 48 ? 6.601 4.339 6.222 1.00 0.00 48 GLN A CA 16
ATOM 22841 C C . GLN A 1 48 ? 7.048 3.322 7.274 1.00 0.00 48 GLN A C 16
ATOM 22842 O O . GLN A 1 48 ? 6.715 2.141 7.182 1.00 0.00 48 GLN A O 16
ATOM 22856 N N . LYS A 1 49 ? 7.795 3.817 8.250 1.00 0.00 49 LYS A N 16
ATOM 22857 C CA . LYS A 1 49 ? 8.290 2.966 9.318 1.00 0.00 49 LYS A CA 16
ATOM 22858 C C . LYS A 1 49 ? 7.119 2.524 10.197 1.00 0.00 49 LYS A C 16
ATOM 22859 O O . LYS A 1 49 ? 5.976 2.907 9.953 1.00 0.00 49 LYS A O 16
ATOM 22878 N N . ASP A 1 50 ? 7.443 1.723 11.201 1.00 0.00 50 ASP A N 16
ATOM 22879 C CA . ASP A 1 50 ? 6.432 1.224 12.118 1.00 0.00 50 ASP A CA 16
ATOM 22880 C C . ASP A 1 50 ? 5.670 0.076 11.453 1.00 0.00 50 ASP A C 16
ATOM 22881 O O . ASP A 1 50 ? 5.641 -1.038 11.974 1.00 0.00 50 ASP A O 16
ATOM 22890 N N . GLY A 1 51 ? 5.071 0.387 10.313 1.00 0.00 51 GLY A N 16
ATOM 22891 C CA . GLY A 1 51 ? 4.311 -0.606 9.572 1.00 0.00 51 GLY A CA 16
ATOM 22892 C C . GLY A 1 51 ? 3.123 0.038 8.854 1.00 0.00 51 GLY A C 16
ATOM 22893 O O . GLY A 1 51 ? 2.014 -0.493 8.883 1.00 0.00 51 GLY A O 16
ATOM 22897 N N . MET A 1 52 ? 3.395 1.173 8.227 1.00 0.00 52 MET A N 16
ATOM 22898 C CA . MET A 1 52 ? 2.362 1.894 7.503 1.00 0.00 52 MET A CA 16
ATOM 22899 C C . MET A 1 52 ? 2.698 1.984 6.013 1.00 0.00 52 MET A C 16
ATOM 22900 O O . MET A 1 52 ? 3.866 1.935 5.632 1.00 0.00 52 MET A O 16
ATOM 22914 N N . GLY A 1 53 ? 1.652 2.113 5.210 1.00 0.00 53 GLY A N 16
ATOM 22915 C CA . GLY A 1 53 ? 1.820 2.210 3.771 1.00 0.00 53 GLY A CA 16
ATOM 22916 C C . GLY A 1 53 ? 0.779 3.148 3.158 1.00 0.00 53 GLY A C 16
ATOM 22917 O O . GLY A 1 53 ? -0.175 3.544 3.827 1.00 0.00 53 GLY A O 16
ATOM 22921 N N . MET A 1 54 ? 0.996 3.476 1.893 1.00 0.00 54 MET A N 16
ATOM 22922 C CA . MET A 1 54 ? 0.088 4.361 1.183 1.00 0.00 54 MET A CA 16
ATOM 22923 C C . MET A 1 54 ? 0.152 4.116 -0.326 1.00 0.00 54 MET A C 16
ATOM 22924 O O . MET A 1 54 ? 1.236 4.076 -0.906 1.00 0.00 54 MET A O 16
ATOM 22938 N N . VAL A 1 55 ? -1.022 3.958 -0.919 1.00 0.00 55 VAL A N 16
ATOM 22939 C CA . VAL A 1 55 ? -1.113 3.718 -2.349 1.00 0.00 55 VAL A CA 16
ATOM 22940 C C . VAL A 1 55 ? -2.215 4.600 -2.941 1.00 0.00 55 VAL A C 16
ATOM 22941 O O . VAL A 1 55 ? -3.323 4.655 -2.409 1.00 0.00 55 VAL A O 16
ATOM 22954 N N . GLU A 1 56 ? -1.872 5.268 -4.032 1.00 0.00 56 GLU A N 16
ATOM 22955 C CA . GLU A 1 56 ? -2.818 6.144 -4.702 1.00 0.00 56 GLU A CA 16
ATOM 22956 C C . GLU A 1 56 ? -3.320 5.495 -5.993 1.00 0.00 56 GLU A C 16
ATOM 22957 O O . GLU A 1 56 ? -2.548 5.285 -6.927 1.00 0.00 56 GLU A O 16
ATOM 22969 N N . TYR A 1 57 ? -4.611 5.196 -6.004 1.00 0.00 57 TYR A N 16
ATOM 22970 C CA . TYR A 1 57 ? -5.225 4.575 -7.165 1.00 0.00 57 TYR A CA 16
ATOM 22971 C C . TYR A 1 57 ? -5.651 5.629 -8.190 1.00 0.00 57 TYR A C 16
ATOM 22972 O O . TYR A 1 57 ? -5.630 6.825 -7.901 1.00 0.00 57 TYR A O 16
ATOM 22990 N N . LEU A 1 58 ? -6.026 5.147 -9.365 1.00 0.00 58 LEU A N 16
ATOM 22991 C CA . LEU A 1 58 ? -6.456 6.033 -10.434 1.00 0.00 58 LEU A CA 16
ATOM 22992 C C . LEU A 1 58 ? -7.964 5.882 -10.641 1.00 0.00 58 LEU A C 16
ATOM 22993 O O . LEU A 1 58 ? -8.509 6.361 -11.634 1.00 0.00 58 LEU A O 16
ATOM 23009 N N . ARG A 1 59 ? -8.596 5.212 -9.688 1.00 0.00 59 ARG A N 16
ATOM 23010 C CA . ARG A 1 59 ? -10.030 4.992 -9.753 1.00 0.00 59 ARG A CA 16
ATOM 23011 C C . ARG A 1 59 ? -10.621 4.919 -8.343 1.00 0.00 59 ARG A C 16
ATOM 23012 O O . ARG A 1 59 ? -10.052 4.278 -7.461 1.00 0.00 59 ARG A O 16
ATOM 23033 N N . LYS A 1 60 ? -11.754 5.585 -8.176 1.00 0.00 60 LYS A N 16
ATOM 23034 C CA . LYS A 1 60 ? -12.428 5.603 -6.889 1.00 0.00 60 LYS A CA 16
ATOM 23035 C C . LYS A 1 60 ? -12.837 4.179 -6.511 1.00 0.00 60 LYS A C 16
ATOM 23036 O O . LYS A 1 60 ? -12.450 3.676 -5.457 1.00 0.00 60 LYS A O 16
ATOM 23055 N N . GLU A 1 61 ? -13.614 3.567 -7.393 1.00 0.00 61 GLU A N 16
ATOM 23056 C CA . GLU A 1 61 ? -14.080 2.210 -7.165 1.00 0.00 61 GLU A CA 16
ATOM 23057 C C . GLU A 1 61 ? -12.920 1.319 -6.715 1.00 0.00 61 GLU A C 16
ATOM 23058 O O . GLU A 1 61 ? -13.024 0.620 -5.708 1.00 0.00 61 GLU A O 16
ATOM 23070 N N . ASP A 1 62 ? -11.842 1.372 -7.483 1.00 0.00 62 ASP A N 16
ATOM 23071 C CA . ASP A 1 62 ? -10.664 0.579 -7.176 1.00 0.00 62 ASP A CA 16
ATOM 23072 C C . ASP A 1 62 ? -10.276 0.797 -5.712 1.00 0.00 62 ASP A C 16
ATOM 23073 O O . ASP A 1 62 ? -9.989 -0.159 -4.993 1.00 0.00 62 ASP A O 16
ATOM 23082 N N . MET A 1 63 ? -10.278 2.061 -5.314 1.00 0.00 63 MET A N 16
ATOM 23083 C CA . MET A 1 63 ? -9.930 2.416 -3.949 1.00 0.00 63 MET A CA 16
ATOM 23084 C C . MET A 1 63 ? -10.751 1.605 -2.944 1.00 0.00 63 MET A C 16
ATOM 23085 O O . MET A 1 63 ? -10.192 0.935 -2.078 1.00 0.00 63 MET A O 16
ATOM 23099 N N . GLU A 1 64 ? -12.064 1.693 -3.094 1.00 0.00 64 GLU A N 16
ATOM 23100 C CA . GLU A 1 64 ? -12.968 0.975 -2.211 1.00 0.00 64 GLU A CA 16
ATOM 23101 C C . GLU A 1 64 ? -12.809 -0.534 -2.402 1.00 0.00 64 GLU A C 16
ATOM 23102 O O . GLU A 1 64 ? -12.764 -1.285 -1.429 1.00 0.00 64 GLU A O 16
ATOM 23114 N N . TYR A 1 65 ? -12.729 -0.934 -3.663 1.00 0.00 65 TYR A N 16
ATOM 23115 C CA . TYR A 1 65 ? -12.577 -2.341 -3.993 1.00 0.00 65 TYR A CA 16
ATOM 23116 C C . TYR A 1 65 ? -11.453 -2.978 -3.173 1.00 0.00 65 TYR A C 16
ATOM 23117 O O . TYR A 1 65 ? -11.686 -3.931 -2.431 1.00 0.00 65 TYR A O 16
ATOM 23135 N N . ALA A 1 66 ? -10.260 -2.426 -3.334 1.00 0.00 66 ALA A N 16
ATOM 23136 C CA . ALA A 1 66 ? -9.100 -2.929 -2.618 1.00 0.00 66 ALA A CA 16
ATOM 23137 C C . ALA A 1 66 ? -9.337 -2.793 -1.112 1.00 0.00 66 ALA A C 16
ATOM 23138 O O . ALA A 1 66 ? -8.967 -3.675 -0.340 1.00 0.00 66 ALA A O 16
ATOM 23145 N N . LEU A 1 67 ? -9.954 -1.680 -0.741 1.00 0.00 67 LEU A N 16
ATOM 23146 C CA . LEU A 1 67 ? -10.245 -1.418 0.658 1.00 0.00 67 LEU A CA 16
ATOM 23147 C C . LEU A 1 67 ? -10.971 -2.623 1.259 1.00 0.00 67 LEU A C 16
ATOM 23148 O O . LEU A 1 67 ? -10.526 -3.186 2.257 1.00 0.00 67 LEU A O 16
ATOM 23164 N N . ARG A 1 68 ? -12.077 -2.983 0.624 1.00 0.00 68 ARG A N 16
ATOM 23165 C CA . ARG A 1 68 ? -12.870 -4.111 1.084 1.00 0.00 68 ARG A CA 16
ATOM 23166 C C . ARG A 1 68 ? -12.151 -5.426 0.774 1.00 0.00 68 ARG A C 16
ATOM 23167 O O . ARG A 1 68 ? -11.716 -6.129 1.685 1.00 0.00 68 ARG A O 16
ATOM 23188 N N . LYS A 1 69 ? -12.048 -5.718 -0.514 1.00 0.00 69 LYS A N 16
ATOM 23189 C CA . LYS A 1 69 ? -11.389 -6.936 -0.955 1.00 0.00 69 LYS A CA 16
ATOM 23190 C C . LYS A 1 69 ? -10.207 -7.234 -0.030 1.00 0.00 69 LYS A C 16
ATOM 23191 O O . LYS A 1 69 ? -10.177 -8.272 0.630 1.00 0.00 69 LYS A O 16
ATOM 23210 N N . LEU A 1 70 ? -9.262 -6.306 -0.012 1.00 0.00 70 LEU A N 16
ATOM 23211 C CA . LEU A 1 70 ? -8.080 -6.457 0.820 1.00 0.00 70 LEU A CA 16
ATOM 23212 C C . LE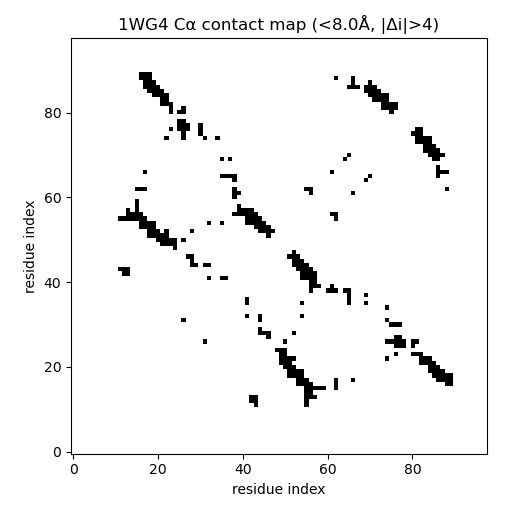U A 1 70 ? -8.496 -6.451 2.293 1.00 0.00 70 LEU A C 16
ATOM 23213 O O . LEU A 1 70 ? -8.295 -7.436 3.002 1.00 0.00 70 LEU A O 16
ATOM 23229 N N . ASP A 1 71 ? -9.067 -5.331 2.710 1.00 0.00 71 ASP A N 16
ATOM 23230 C CA . ASP A 1 71 ? -9.512 -5.184 4.085 1.00 0.00 71 ASP A CA 16
ATOM 23231 C C . ASP A 1 71 ? -8.845 -6.256 4.949 1.00 0.00 71 ASP A C 16
ATOM 23232 O O . ASP A 1 71 ? -9.501 -7.198 5.393 1.00 0.00 71 ASP A O 16
ATOM 23241 N N . ASP A 1 72 ? -7.550 -6.078 5.163 1.00 0.00 72 ASP A N 16
ATOM 23242 C CA . ASP A 1 72 ? -6.787 -7.018 5.966 1.00 0.00 72 ASP A CA 16
ATOM 23243 C C . ASP A 1 72 ? -6.405 -8.224 5.106 1.00 0.00 72 ASP A C 16
ATOM 23244 O O . ASP A 1 72 ? -7.259 -9.039 4.759 1.00 0.00 72 ASP A O 16
ATOM 23253 N N . THR A 1 73 ? -5.121 -8.300 4.786 1.00 0.00 73 THR A N 16
ATOM 23254 C CA . THR A 1 73 ? -4.616 -9.393 3.974 1.00 0.00 73 THR A CA 16
ATOM 23255 C C . THR A 1 73 ? -3.237 -9.834 4.470 1.00 0.00 73 THR A C 16
ATOM 23256 O O . THR A 1 73 ? -2.663 -9.205 5.357 1.00 0.00 73 THR A O 16
ATOM 23267 N N . LYS A 1 74 ? -2.747 -10.912 3.876 1.00 0.00 74 LYS A N 16
ATOM 23268 C CA . LYS A 1 74 ? -1.446 -11.444 4.247 1.00 0.00 74 LYS A CA 16
ATOM 23269 C C . LYS A 1 74 ? -0.388 -10.917 3.276 1.00 0.00 74 LYS A C 16
ATOM 23270 O O . LYS A 1 74 ? -0.293 -11.385 2.142 1.00 0.00 74 LYS A O 16
ATOM 23289 N N . PHE A 1 75 ? 0.380 -9.950 3.755 1.00 0.00 75 PHE A N 16
ATOM 23290 C CA . PHE A 1 75 ? 1.428 -9.354 2.943 1.00 0.00 75 PHE A CA 16
ATOM 23291 C C . PHE A 1 75 ? 2.773 -10.038 3.195 1.00 0.00 75 PHE A C 16
ATOM 23292 O O . PHE A 1 75 ? 3.263 -10.055 4.323 1.00 0.00 75 PHE A O 16
ATOM 23309 N N . ARG A 1 76 ? 3.331 -10.586 2.126 1.00 0.00 76 ARG A N 16
ATOM 23310 C CA . ARG A 1 76 ? 4.610 -11.270 2.217 1.00 0.00 76 ARG A CA 16
ATOM 23311 C C . ARG A 1 76 ? 5.741 -10.343 1.766 1.00 0.00 76 ARG A C 16
ATOM 23312 O O . ARG A 1 76 ? 5.799 -9.951 0.601 1.00 0.00 76 ARG A O 16
ATOM 23333 N N . SER A 1 77 ? 6.611 -10.020 2.711 1.00 0.00 77 SER A N 16
ATOM 23334 C CA . SER A 1 77 ? 7.737 -9.147 2.425 1.00 0.00 77 SER A CA 16
ATOM 23335 C C . SER A 1 77 ? 8.729 -9.858 1.502 1.00 0.00 77 SER A C 16
ATOM 23336 O O . SER A 1 77 ? 8.611 -11.059 1.264 1.00 0.00 77 SER A O 16
ATOM 23344 N N . HIS A 1 78 ? 9.685 -9.085 1.006 1.00 0.00 78 HIS A N 16
ATOM 23345 C CA . HIS A 1 78 ? 10.697 -9.626 0.115 1.00 0.00 78 HIS A CA 16
ATOM 23346 C C . HIS A 1 78 ? 11.624 -10.558 0.896 1.00 0.00 78 HIS A C 16
ATOM 23347 O O . HIS A 1 78 ? 12.381 -11.327 0.304 1.00 0.00 78 HIS A O 16
ATOM 23361 N N . GLU A 1 79 ? 11.535 -10.461 2.215 1.00 0.00 79 GLU A N 16
ATOM 23362 C CA . GLU A 1 79 ? 12.357 -11.286 3.084 1.00 0.00 79 GLU A CA 16
ATOM 23363 C C . GLU A 1 79 ? 11.618 -12.576 3.445 1.00 0.00 79 GLU A C 16
ATOM 23364 O O . GLU A 1 79 ? 12.108 -13.374 4.243 1.00 0.00 79 GLU A O 16
ATOM 23376 N N . GLY A 1 80 ? 10.451 -12.741 2.840 1.00 0.00 80 GLY A N 16
ATOM 23377 C CA . GLY A 1 80 ? 9.640 -13.921 3.088 1.00 0.00 80 GLY A CA 16
ATOM 23378 C C . GLY A 1 80 ? 8.682 -13.691 4.258 1.00 0.00 80 GLY A C 16
ATOM 23379 O O . GLY A 1 80 ? 7.617 -14.304 4.323 1.00 0.00 80 GLY A O 16
ATOM 23383 N N . GLU A 1 81 ? 9.095 -12.807 5.155 1.00 0.00 81 GLU A N 16
ATOM 23384 C CA . GLU A 1 81 ? 8.287 -12.489 6.320 1.00 0.00 81 GLU A CA 16
ATOM 23385 C C . GLU A 1 81 ? 6.885 -12.051 5.890 1.00 0.00 81 GLU A C 16
ATOM 23386 O O . GLU A 1 81 ? 6.735 -11.283 4.941 1.00 0.00 81 GLU A O 16
ATOM 23398 N N . THR A 1 82 ? 5.895 -12.558 6.609 1.00 0.00 82 THR A N 16
ATOM 23399 C CA . THR A 1 82 ? 4.511 -12.228 6.314 1.00 0.00 82 THR A CA 16
ATOM 23400 C C . THR A 1 82 ? 3.881 -11.473 7.486 1.00 0.00 82 THR A C 16
ATOM 23401 O O . THR A 1 82 ? 4.244 -11.696 8.640 1.00 0.00 82 THR A O 16
ATOM 23412 N N . SER A 1 83 ? 2.947 -10.596 7.150 1.00 0.00 83 SER A N 16
ATOM 23413 C CA . SER A 1 83 ? 2.262 -9.807 8.160 1.00 0.00 83 SER A CA 16
ATOM 23414 C C . SER A 1 83 ? 0.846 -9.469 7.690 1.00 0.00 83 SER A C 16
ATOM 23415 O O . SER A 1 83 ? 0.531 -9.608 6.509 1.00 0.00 83 SER A O 16
ATOM 23423 N N . TYR A 1 84 ? 0.031 -9.032 8.638 1.00 0.00 84 TYR A N 16
ATOM 23424 C CA . TYR A 1 84 ? -1.344 -8.673 8.336 1.00 0.00 84 TYR A CA 16
ATOM 23425 C C . TYR A 1 84 ? -1.515 -7.154 8.278 1.00 0.00 84 TYR A C 16
ATOM 23426 O O . TYR A 1 84 ? -1.420 -6.476 9.300 1.00 0.00 84 TYR A O 16
ATOM 23444 N N . ILE A 1 85 ? -1.763 -6.663 7.072 1.00 0.00 85 ILE A N 16
ATOM 23445 C CA . ILE A 1 85 ? -1.947 -5.237 6.868 1.00 0.00 85 ILE A CA 16
ATOM 23446 C C . ILE A 1 85 ? -3.420 -4.955 6.565 1.00 0.00 85 ILE A C 16
ATOM 23447 O O . ILE A 1 85 ? -4.015 -5.601 5.703 1.00 0.00 85 ILE A O 16
ATOM 23463 N N . ARG A 1 86 ? -3.966 -3.990 7.290 1.00 0.00 86 ARG A N 16
ATOM 23464 C CA . ARG A 1 86 ? -5.358 -3.616 7.110 1.00 0.00 86 ARG A CA 16
ATOM 23465 C C . ARG A 1 86 ? -5.477 -2.499 6.070 1.00 0.00 86 ARG A C 16
ATOM 23466 O O . ARG A 1 86 ? -4.609 -1.633 5.983 1.00 0.00 86 ARG A O 16
ATOM 23487 N N . VAL A 1 87 ? -6.560 -2.557 5.308 1.00 0.00 87 VAL A N 16
ATOM 23488 C CA . VAL A 1 87 ? -6.803 -1.562 4.278 1.00 0.00 87 VAL A CA 16
ATOM 23489 C C . VAL A 1 87 ? -7.999 -0.697 4.683 1.00 0.00 87 VAL A C 16
ATOM 23490 O O . VAL A 1 87 ? -9.122 -1.190 4.778 1.00 0.00 87 VAL A O 16
ATOM 23503 N N . TYR A 1 88 ? -7.717 0.577 4.910 1.00 0.00 88 TYR A N 16
ATOM 23504 C CA . TYR A 1 88 ? -8.756 1.515 5.302 1.00 0.00 88 TYR A CA 16
ATOM 23505 C C . TYR A 1 88 ? -8.510 2.894 4.686 1.00 0.00 88 TYR A C 16
ATOM 23506 O O . TYR A 1 88 ? -7.398 3.197 4.256 1.00 0.00 88 TYR A O 16
ATOM 23524 N N . PRO A 1 89 ? -9.595 3.714 4.663 1.00 0.00 89 PRO A N 16
ATOM 23525 C CA . PRO A 1 89 ? -9.508 5.054 4.107 1.00 0.00 89 PRO A CA 16
ATOM 23526 C C . PRO A 1 89 ? -8.772 5.997 5.061 1.00 0.00 89 PRO A C 16
ATOM 23527 O O . PRO A 1 89 ? -8.137 5.549 6.014 1.00 0.00 89 PRO A O 16
ATOM 23538 N N . GLU A 1 90 ? -8.882 7.285 4.770 1.00 0.00 90 GLU A N 16
ATOM 23539 C CA . GLU A 1 90 ? -8.234 8.295 5.590 1.00 0.00 90 GLU A CA 16
ATOM 23540 C C . GLU A 1 90 ? -9.217 8.850 6.623 1.00 0.00 90 GLU A C 16
ATOM 23541 O O . GLU A 1 90 ? -10.428 8.831 6.406 1.00 0.00 90 GLU A O 16
ATOM 23553 N N . ARG A 1 91 ? -8.660 9.331 7.725 1.00 0.00 91 ARG A N 16
ATOM 23554 C CA . ARG A 1 91 ? -9.473 9.890 8.792 1.00 0.00 91 ARG A CA 16
ATOM 23555 C C . ARG A 1 91 ? -9.668 11.392 8.578 1.00 0.00 91 ARG A C 16
ATOM 23556 O O . ARG A 1 91 ? -8.746 12.178 8.791 1.00 0.00 91 ARG A O 16
ATOM 23577 N N . SER A 1 92 ? -10.874 11.746 8.161 1.00 0.00 92 SER A N 16
ATOM 23578 C CA . SER A 1 92 ? -11.202 13.141 7.916 1.00 0.00 92 SER A CA 16
ATOM 23579 C C . SER A 1 92 ? -10.376 13.675 6.744 1.00 0.00 92 SER A C 16
ATOM 23580 O O . SER A 1 92 ? -9.236 13.260 6.544 1.00 0.00 92 SER A O 16
ATOM 23588 N N . SER A 1 93 ? -10.985 14.587 6.000 1.00 0.00 93 SER A N 16
ATOM 23589 C CA . SER A 1 93 ? -10.320 15.181 4.853 1.00 0.00 93 SER A CA 16
ATOM 23590 C C . SER A 1 93 ? -10.814 16.615 4.647 1.00 0.00 93 SER A C 16
ATOM 23591 O O . SER A 1 93 ? -11.792 17.033 5.265 1.00 0.00 93 SER A O 16
ATOM 23599 N N . GLY A 1 94 ? -10.116 17.328 3.776 1.00 0.00 94 GLY A N 16
ATOM 23600 C CA . GLY A 1 94 ? -10.472 18.706 3.481 1.00 0.00 94 GLY A CA 16
ATOM 23601 C C . GLY A 1 94 ? -9.256 19.492 2.986 1.00 0.00 94 GLY A C 16
ATOM 23602 O O . GLY A 1 94 ? -8.679 20.283 3.730 1.00 0.00 94 GLY A O 16
ATOM 23606 N N . PRO A 1 95 ? -8.893 19.240 1.700 1.00 0.00 95 PRO A N 16
ATOM 23607 C CA . PRO A 1 95 ? -7.757 19.915 1.096 1.00 0.00 95 PRO A CA 16
ATOM 23608 C C . PRO A 1 95 ? -8.100 21.365 0.752 1.00 0.00 95 PRO A C 16
ATOM 23609 O O . PRO A 1 95 ? -7.293 22.267 0.972 1.00 0.00 95 PRO A O 16
ATOM 23620 N N . SER A 1 96 ? -9.299 21.545 0.217 1.00 0.00 96 SER A N 16
ATOM 23621 C CA . SER A 1 96 ? -9.759 22.870 -0.161 1.00 0.00 96 SER A CA 16
ATOM 23622 C C . SER A 1 96 ? -9.758 23.792 1.061 1.00 0.00 96 SER A C 16
ATOM 23623 O O . SER A 1 96 ? -9.981 23.341 2.183 1.00 0.00 96 SER A O 16
ATOM 23631 N N . SER A 1 97 ? -9.505 25.066 0.801 1.00 0.00 97 SER A N 16
ATOM 23632 C CA . SER A 1 97 ? -9.473 26.055 1.865 1.00 0.00 97 SER A CA 16
ATOM 23633 C C . SER A 1 97 ? -8.416 25.672 2.903 1.00 0.00 97 SER A C 16
ATOM 23634 O O . SER A 1 97 ? -8.640 24.785 3.725 1.00 0.00 97 SER A O 16
ATOM 23642 N N . GLY A 1 98 ? -7.286 26.360 2.831 1.00 0.00 98 GLY A N 16
ATOM 23643 C CA . GLY A 1 98 ? -6.193 26.104 3.754 1.00 0.00 98 GLY A CA 16
ATOM 23644 C C . GLY A 1 98 ? -4.854 26.049 3.017 1.00 0.00 98 GLY A C 16
ATOM 23645 O O . GLY A 1 98 ? -4.628 25.162 2.196 1.00 0.00 98 GLY A O 16
ATOM 23649 N N . GLY A 1 1 ? 24.212 10.844 -12.570 1.00 0.00 1 GLY A N 17
ATOM 23650 C CA . GLY A 1 1 ? 24.777 10.259 -11.366 1.00 0.00 1 GLY A CA 17
ATOM 23651 C C . GLY A 1 1 ? 24.366 8.792 -11.223 1.00 0.00 1 GLY A C 17
ATOM 23652 O O . GLY A 1 1 ? 23.982 8.154 -12.202 1.00 0.00 1 GLY A O 17
ATOM 23656 N N . SER A 1 2 ? 24.459 8.301 -9.997 1.00 0.00 2 SER A N 17
ATOM 23657 C CA . SER A 1 2 ? 24.102 6.921 -9.714 1.00 0.00 2 SER A CA 17
ATOM 23658 C C . SER A 1 2 ? 22.826 6.874 -8.871 1.00 0.00 2 SER A C 17
ATOM 23659 O O . SER A 1 2 ? 22.784 7.422 -7.770 1.00 0.00 2 SER A O 17
ATOM 23667 N N . SER A 1 3 ? 21.817 6.213 -9.419 1.00 0.00 3 SER A N 17
ATOM 23668 C CA . SER A 1 3 ? 20.543 6.087 -8.730 1.00 0.00 3 SER A CA 17
ATOM 23669 C C . SER A 1 3 ? 20.113 7.445 -8.173 1.00 0.00 3 SER A C 17
ATOM 23670 O O . SER A 1 3 ? 20.372 7.753 -7.010 1.00 0.00 3 SER A O 17
ATOM 23678 N N . GLY A 1 4 ? 19.464 8.222 -9.028 1.00 0.00 4 GLY A N 17
ATOM 23679 C CA . GLY A 1 4 ? 18.995 9.540 -8.635 1.00 0.00 4 GLY A CA 17
ATOM 23680 C C . GLY A 1 4 ? 17.521 9.728 -8.997 1.00 0.00 4 GLY A C 17
ATOM 23681 O O . GLY A 1 4 ? 16.892 8.824 -9.544 1.00 0.00 4 GLY A O 17
ATOM 23685 N N . SER A 1 5 ? 17.012 10.909 -8.677 1.00 0.00 5 SER A N 17
ATOM 23686 C CA . SER A 1 5 ? 15.623 11.228 -8.962 1.00 0.00 5 SER A CA 17
ATOM 23687 C C . SER A 1 5 ? 15.361 11.126 -10.466 1.00 0.00 5 SER A C 17
ATOM 23688 O O . SER A 1 5 ? 15.891 11.916 -11.246 1.00 0.00 5 SER A O 17
ATOM 23696 N N . SER A 1 6 ? 14.544 10.148 -10.827 1.00 0.00 6 SER A N 17
ATOM 23697 C CA . SER A 1 6 ? 14.205 9.934 -12.224 1.00 0.00 6 SER A CA 17
ATOM 23698 C C . SER A 1 6 ? 13.668 11.228 -12.837 1.00 0.00 6 SER A C 17
ATOM 23699 O O . SER A 1 6 ? 12.936 11.971 -12.184 1.00 0.00 6 SER A O 17
ATOM 23707 N N . GLY A 1 7 ? 14.052 11.459 -14.084 1.00 0.00 7 GLY A N 17
ATOM 23708 C CA . GLY A 1 7 ? 13.618 12.651 -14.792 1.00 0.00 7 GLY A CA 17
ATOM 23709 C C . GLY A 1 7 ? 12.114 12.608 -15.069 1.00 0.00 7 GLY A C 17
ATOM 23710 O O . GLY A 1 7 ? 11.388 11.828 -14.453 1.00 0.00 7 GLY A O 17
ATOM 23714 N N . GLY A 1 8 ? 11.690 13.455 -15.995 1.00 0.00 8 GLY A N 17
ATOM 23715 C CA . GLY A 1 8 ? 10.285 13.522 -16.361 1.00 0.00 8 GLY A CA 17
ATOM 23716 C C . GLY A 1 8 ? 9.508 14.412 -15.388 1.00 0.00 8 GLY A C 17
ATOM 23717 O O . GLY A 1 8 ? 10.096 15.235 -14.689 1.00 0.00 8 GLY A O 17
ATOM 23721 N N . PRO A 1 9 ? 8.163 14.210 -15.375 1.00 0.00 9 PRO A N 17
ATOM 23722 C CA . PRO A 1 9 ? 7.299 14.984 -14.500 1.00 0.00 9 PRO A CA 17
ATOM 23723 C C . PRO A 1 9 ? 7.419 14.509 -13.051 1.00 0.00 9 PRO A C 17
ATOM 23724 O O . PRO A 1 9 ? 7.754 13.352 -12.799 1.00 0.00 9 PRO A O 17
ATOM 23735 N N . PRO A 1 10 ? 7.132 15.449 -12.112 1.00 0.00 10 PRO A N 17
ATOM 23736 C CA . PRO A 1 10 ? 7.204 15.139 -10.694 1.00 0.00 10 PRO A CA 17
ATOM 23737 C C . PRO A 1 10 ? 6.010 14.288 -10.257 1.00 0.00 10 PRO A C 17
ATOM 23738 O O . PRO A 1 10 ? 5.175 14.740 -9.476 1.00 0.00 10 PRO A O 17
ATOM 23749 N N . THR A 1 11 ? 5.967 13.072 -10.782 1.00 0.00 11 THR A N 17
ATOM 23750 C CA . THR A 1 11 ? 4.888 12.154 -10.456 1.00 0.00 11 THR A CA 17
ATOM 23751 C C . THR A 1 11 ? 3.532 12.804 -10.735 1.00 0.00 11 THR A C 17
ATOM 23752 O O . THR A 1 11 ? 3.446 14.019 -10.907 1.00 0.00 11 THR A O 17
ATOM 23763 N N . ARG A 1 12 ? 2.507 11.966 -10.773 1.00 0.00 12 ARG A N 17
ATOM 23764 C CA . ARG A 1 12 ? 1.159 12.444 -11.029 1.00 0.00 12 ARG A CA 17
ATOM 23765 C C . ARG A 1 12 ? 0.131 11.454 -10.477 1.00 0.00 12 ARG A C 17
ATOM 23766 O O . ARG A 1 12 ? -0.038 10.363 -11.019 1.00 0.00 12 ARG A O 17
ATOM 23787 N N . ARG A 1 13 ? -0.529 11.871 -9.406 1.00 0.00 13 ARG A N 17
ATOM 23788 C CA . ARG A 1 13 ? -1.536 11.034 -8.775 1.00 0.00 13 ARG A CA 17
ATOM 23789 C C . ARG A 1 13 ? -2.876 11.770 -8.715 1.00 0.00 13 ARG A C 17
ATOM 23790 O O . ARG A 1 13 ? -2.976 12.921 -9.139 1.00 0.00 13 ARG A O 17
ATOM 23811 N N . SER A 1 14 ? -3.873 11.076 -8.186 1.00 0.00 14 SER A N 17
ATOM 23812 C CA . SER A 1 14 ? -5.202 11.649 -8.065 1.00 0.00 14 SER A CA 17
ATOM 23813 C C . SER A 1 14 ? -5.465 12.062 -6.616 1.00 0.00 14 SER A C 17
ATOM 23814 O O . SER A 1 14 ? -5.186 13.196 -6.229 1.00 0.00 14 SER A O 17
ATOM 23822 N N . ASP A 1 15 ? -5.998 11.119 -5.853 1.00 0.00 15 ASP A N 17
ATOM 23823 C CA . ASP A 1 15 ? -6.302 11.371 -4.454 1.00 0.00 15 ASP A CA 17
ATOM 23824 C C . ASP A 1 15 ? -6.670 10.052 -3.772 1.00 0.00 15 ASP A C 17
ATOM 23825 O O . ASP A 1 15 ? -6.026 9.648 -2.805 1.00 0.00 15 ASP A O 17
ATOM 23834 N N . PHE A 1 16 ? -7.705 9.417 -4.302 1.00 0.00 16 PHE A N 17
ATOM 23835 C CA . PHE A 1 16 ? -8.167 8.153 -3.756 1.00 0.00 16 PHE A CA 17
ATOM 23836 C C . PHE A 1 16 ? -6.988 7.250 -3.389 1.00 0.00 16 PHE A C 17
ATOM 23837 O O . PHE A 1 16 ? -6.295 6.740 -4.268 1.00 0.00 16 PHE A O 17
ATOM 23854 N N . ARG A 1 17 ? -6.795 7.081 -2.089 1.00 0.00 17 ARG A N 17
ATOM 23855 C CA . ARG A 1 17 ? -5.711 6.249 -1.595 1.00 0.00 17 ARG A CA 17
ATOM 23856 C C . ARG A 1 17 ? -6.201 5.365 -0.446 1.00 0.00 17 ARG A C 17
ATOM 23857 O O . ARG A 1 17 ? -7.253 5.625 0.136 1.00 0.00 17 ARG A O 17
ATOM 23878 N N . VAL A 1 18 ? -5.415 4.340 -0.154 1.00 0.00 18 VAL A N 17
ATOM 23879 C CA . VAL A 1 18 ? -5.755 3.417 0.915 1.00 0.00 18 VAL A CA 17
ATOM 23880 C C . VAL A 1 18 ? -4.637 3.418 1.960 1.00 0.00 18 VAL A C 17
ATOM 23881 O O . VAL A 1 18 ? -3.473 3.201 1.628 1.00 0.00 18 VAL A O 17
ATOM 23894 N N . LEU A 1 19 ? -5.031 3.666 3.201 1.00 0.00 19 LEU A N 17
ATOM 23895 C CA . LEU A 1 19 ? -4.076 3.698 4.296 1.00 0.00 19 LEU A CA 17
ATOM 23896 C C . LEU A 1 19 ? -3.795 2.269 4.764 1.00 0.00 19 LEU A C 17
ATOM 23897 O O . LEU A 1 19 ? -4.703 1.568 5.209 1.00 0.00 19 LEU A O 17
ATOM 23913 N N . VAL A 1 20 ? -2.534 1.879 4.648 1.00 0.00 20 VAL A N 17
ATOM 23914 C CA . VAL A 1 20 ? -2.122 0.547 5.054 1.00 0.00 20 VAL A CA 17
ATOM 23915 C C . VAL A 1 20 ? -1.317 0.639 6.352 1.00 0.00 20 VAL A C 17
ATOM 23916 O O . VAL A 1 20 ? -0.443 1.495 6.484 1.00 0.00 20 VAL A O 17
ATOM 23929 N N . SER A 1 21 ? -1.641 -0.252 7.277 1.00 0.00 21 SER A N 17
ATOM 23930 C CA . SER A 1 21 ? -0.959 -0.282 8.559 1.00 0.00 21 SER A CA 17
ATOM 23931 C C . SER A 1 21 ? -0.745 -1.730 9.005 1.00 0.00 21 SER A C 17
ATOM 23932 O O . SER A 1 21 ? -1.582 -2.593 8.745 1.00 0.00 21 SER A O 17
ATOM 23940 N N . GLY A 1 22 ? 0.380 -1.951 9.669 1.00 0.00 22 GLY A N 17
ATOM 23941 C CA . GLY A 1 22 ? 0.715 -3.279 10.153 1.00 0.00 22 GLY A CA 17
ATOM 23942 C C . GLY A 1 22 ? 1.662 -3.993 9.186 1.00 0.00 22 GLY A C 17
ATOM 23943 O O . GLY A 1 22 ? 1.643 -5.218 9.084 1.00 0.00 22 GLY A O 17
ATOM 23947 N N . LEU A 1 23 ? 2.468 -3.195 8.501 1.00 0.00 23 LEU A N 17
ATOM 23948 C CA . LEU A 1 23 ? 3.421 -3.735 7.546 1.00 0.00 23 LEU A CA 17
ATOM 23949 C C . LEU A 1 23 ? 4.623 -4.309 8.300 1.00 0.00 23 LEU A C 17
ATOM 23950 O O . LEU A 1 23 ? 4.885 -3.928 9.440 1.00 0.00 23 LEU A O 17
ATOM 23966 N N . PRO A 1 24 ? 5.339 -5.240 7.615 1.00 0.00 24 PRO A N 17
ATOM 23967 C CA . PRO A 1 24 ? 6.507 -5.870 8.208 1.00 0.00 24 PRO A CA 17
ATOM 23968 C C . PRO A 1 24 ? 7.699 -4.911 8.221 1.00 0.00 24 PRO A C 17
ATOM 23969 O O . PRO A 1 24 ? 7.630 -3.820 7.658 1.00 0.00 24 PRO A O 17
ATOM 23980 N N . PRO A 1 25 ? 8.794 -5.365 8.889 1.00 0.00 25 PRO A N 17
ATOM 23981 C CA . PRO A 1 25 ? 10.000 -4.560 8.984 1.00 0.00 25 PRO A CA 17
ATOM 23982 C C . PRO A 1 25 ? 10.765 -4.561 7.659 1.00 0.00 25 PRO A C 17
ATOM 23983 O O . PRO A 1 25 ? 11.593 -3.685 7.416 1.00 0.00 25 PRO A O 17
ATOM 23994 N N . SER A 1 26 ? 10.460 -5.555 6.837 1.00 0.00 26 SER A N 17
ATOM 23995 C CA . SER A 1 26 ? 11.109 -5.681 5.543 1.00 0.00 26 SER A CA 17
ATOM 23996 C C . SER A 1 26 ? 10.130 -5.307 4.428 1.00 0.00 26 SER A C 17
ATOM 23997 O O . SER A 1 26 ? 10.531 -5.128 3.279 1.00 0.00 26 SER A O 17
ATOM 24005 N N . GLY A 1 27 ? 8.865 -5.201 4.806 1.00 0.00 27 GLY A N 17
ATOM 24006 C CA . GLY A 1 27 ? 7.826 -4.851 3.853 1.00 0.00 27 GLY A CA 17
ATOM 24007 C C . GLY A 1 27 ? 8.241 -3.647 3.006 1.00 0.00 27 GLY A C 17
ATOM 24008 O O . GLY A 1 27 ? 8.559 -2.586 3.542 1.00 0.00 27 GLY A O 17
ATOM 24012 N N . SER A 1 28 ? 8.225 -3.850 1.697 1.00 0.00 28 SER A N 17
ATOM 24013 C CA . SER A 1 28 ? 8.596 -2.794 0.770 1.00 0.00 28 SER A CA 17
ATOM 24014 C C . SER A 1 28 ? 7.366 -2.328 -0.011 1.00 0.00 28 SER A C 17
ATOM 24015 O O . SER A 1 28 ? 6.361 -3.035 -0.074 1.00 0.00 28 SER A O 17
ATOM 24023 N N . TRP A 1 29 ? 7.486 -1.141 -0.588 1.00 0.00 29 TRP A N 17
ATOM 24024 C CA . TRP A 1 29 ? 6.397 -0.572 -1.363 1.00 0.00 29 TRP A CA 17
ATOM 24025 C C . TRP A 1 29 ? 6.201 -1.437 -2.610 1.00 0.00 29 TRP A C 17
ATOM 24026 O O . TRP A 1 29 ? 5.072 -1.754 -2.979 1.00 0.00 29 TRP A O 17
ATOM 24047 N N . GLN A 1 30 ? 7.320 -1.794 -3.224 1.00 0.00 30 GLN A N 17
ATOM 24048 C CA . GLN A 1 30 ? 7.286 -2.616 -4.422 1.00 0.00 30 GLN A CA 17
ATOM 24049 C C . GLN A 1 30 ? 6.295 -3.769 -4.246 1.00 0.00 30 GLN A C 17
ATOM 24050 O O . GLN A 1 30 ? 5.207 -3.750 -4.819 1.00 0.00 30 GLN A O 17
ATOM 24064 N N . ASP A 1 31 ? 6.708 -4.746 -3.452 1.00 0.00 31 ASP A N 17
ATOM 24065 C CA . ASP A 1 31 ? 5.871 -5.905 -3.194 1.00 0.00 31 ASP A CA 17
ATOM 24066 C C . ASP A 1 31 ? 4.472 -5.438 -2.789 1.00 0.00 31 ASP A C 17
ATOM 24067 O O . ASP A 1 31 ? 3.473 -5.958 -3.284 1.00 0.00 31 ASP A O 17
ATOM 24076 N N . LEU A 1 32 ? 4.444 -4.462 -1.894 1.00 0.00 32 LEU A N 17
ATOM 24077 C CA . LEU A 1 32 ? 3.183 -3.919 -1.417 1.00 0.00 32 LEU A CA 17
ATOM 24078 C C . LEU A 1 32 ? 2.291 -3.585 -2.615 1.00 0.00 32 LEU A C 17
ATOM 24079 O O . LEU A 1 32 ? 1.167 -4.075 -2.711 1.00 0.00 32 LEU A O 17
ATOM 24095 N N . LYS A 1 33 ? 2.827 -2.754 -3.497 1.00 0.00 33 LYS A N 17
ATOM 24096 C CA . LYS A 1 33 ? 2.093 -2.350 -4.684 1.00 0.00 33 LYS A CA 17
ATOM 24097 C C . LYS A 1 33 ? 1.571 -3.594 -5.405 1.00 0.00 33 LYS A C 17
ATOM 24098 O O . LYS A 1 33 ? 0.363 -3.764 -5.562 1.00 0.00 33 LYS A O 17
ATOM 24117 N N . ASP A 1 34 ? 2.508 -4.432 -5.825 1.00 0.00 34 ASP A N 17
ATOM 24118 C CA . ASP A 1 34 ? 2.158 -5.656 -6.526 1.00 0.00 34 ASP A CA 17
ATOM 24119 C C . ASP A 1 34 ? 0.939 -6.292 -5.854 1.00 0.00 34 ASP A C 17
ATOM 24120 O O . ASP A 1 34 ? 0.154 -6.978 -6.506 1.00 0.00 34 ASP A O 17
ATOM 24129 N N . HIS A 1 35 ? 0.820 -6.043 -4.558 1.00 0.00 35 HIS A N 17
ATOM 24130 C CA . HIS A 1 35 ? -0.289 -6.583 -3.790 1.00 0.00 35 HIS A CA 17
ATOM 24131 C C . HIS A 1 35 ? -1.494 -5.647 -3.902 1.00 0.00 35 HIS A C 17
ATOM 24132 O O . HIS A 1 35 ? -2.564 -6.057 -4.351 1.00 0.00 35 HIS A O 17
ATOM 24146 N N . MET A 1 36 ? -1.281 -4.407 -3.487 1.00 0.00 36 MET A N 17
ATOM 24147 C CA . MET A 1 36 ? -2.336 -3.410 -3.535 1.00 0.00 36 MET A CA 17
ATOM 24148 C C . MET A 1 36 ? -2.948 -3.326 -4.935 1.00 0.00 36 MET A C 17
ATOM 24149 O O . MET A 1 36 ? -4.161 -3.181 -5.078 1.00 0.00 36 MET A O 17
ATOM 24163 N N . ARG A 1 37 ? -2.080 -3.420 -5.932 1.00 0.00 37 ARG A N 17
ATOM 24164 C CA . ARG A 1 37 ? -2.520 -3.357 -7.315 1.00 0.00 37 ARG A CA 17
ATOM 24165 C C . ARG A 1 37 ? -3.814 -4.153 -7.498 1.00 0.00 37 ARG A C 17
ATOM 24166 O O . ARG A 1 37 ? -4.606 -3.860 -8.392 1.00 0.00 37 ARG A O 17
ATOM 24187 N N . GLU A 1 38 ? -3.988 -5.144 -6.636 1.00 0.00 38 GLU A N 17
ATOM 24188 C CA . GLU A 1 38 ? -5.173 -5.984 -6.691 1.00 0.00 38 GLU A CA 17
ATOM 24189 C C . GLU A 1 38 ? -6.372 -5.179 -7.196 1.00 0.00 38 GLU A C 17
ATOM 24190 O O . GLU A 1 38 ? -7.174 -5.680 -7.982 1.00 0.00 38 GLU A O 17
ATOM 24202 N N . ALA A 1 39 ? -6.456 -3.944 -6.723 1.00 0.00 39 ALA A N 17
ATOM 24203 C CA . ALA A 1 39 ? -7.544 -3.065 -7.116 1.00 0.00 39 ALA A CA 17
ATOM 24204 C C . ALA A 1 39 ? -7.497 -2.849 -8.630 1.00 0.00 39 ALA A C 17
ATOM 24205 O O . ALA A 1 39 ? -8.295 -3.426 -9.368 1.00 0.00 39 ALA A O 17
ATOM 24212 N N . GLY A 1 40 ? -6.555 -2.018 -9.049 1.00 0.00 40 GLY A N 17
ATOM 24213 C CA . GLY A 1 40 ? -6.394 -1.719 -10.462 1.00 0.00 40 GLY A CA 17
ATOM 24214 C C . GLY A 1 40 ? -4.951 -1.318 -10.777 1.00 0.00 40 GLY A C 17
ATOM 24215 O O . GLY A 1 40 ? -4.053 -2.158 -10.765 1.00 0.00 40 GLY A O 17
ATOM 24219 N N . ASP A 1 41 ? -4.775 -0.034 -11.051 1.00 0.00 41 ASP A N 17
ATOM 24220 C CA . ASP A 1 41 ? -3.457 0.489 -11.368 1.00 0.00 41 ASP A CA 17
ATOM 24221 C C . ASP A 1 41 ? -3.023 1.465 -10.273 1.00 0.00 41 ASP A C 17
ATOM 24222 O O . ASP A 1 41 ? -3.777 2.363 -9.901 1.00 0.00 41 ASP A O 17
ATOM 24231 N N . VAL A 1 42 ? -1.808 1.256 -9.786 1.00 0.00 42 VAL A N 17
ATOM 24232 C CA . VAL A 1 42 ? -1.264 2.106 -8.741 1.00 0.00 42 VAL A CA 17
ATOM 24233 C C . VAL A 1 42 ? -0.358 3.166 -9.370 1.00 0.00 42 VAL A C 17
ATOM 24234 O O . VAL A 1 42 ? 0.612 2.834 -10.050 1.00 0.00 42 VAL A O 17
ATOM 24247 N N . CYS A 1 43 ? -0.706 4.420 -9.122 1.00 0.00 43 CYS A N 17
ATOM 24248 C CA . CYS A 1 43 ? 0.063 5.530 -9.656 1.00 0.00 43 CYS A CA 17
ATOM 24249 C C . CYS A 1 43 ? 1.180 5.862 -8.665 1.00 0.00 43 CYS A C 17
ATOM 24250 O O . CYS A 1 43 ? 2.263 6.289 -9.063 1.00 0.00 43 CYS A O 17
ATOM 24258 N N . TYR A 1 44 ? 0.878 5.654 -7.391 1.00 0.00 44 TYR A N 17
ATOM 24259 C CA . TYR A 1 44 ? 1.843 5.925 -6.340 1.00 0.00 44 TYR A CA 17
ATOM 24260 C C . TYR A 1 44 ? 1.821 4.824 -5.277 1.00 0.00 44 TYR A C 17
ATOM 24261 O O . TYR A 1 44 ? 0.764 4.277 -4.967 1.00 0.00 44 TYR A O 17
ATOM 24279 N N . ALA A 1 45 ? 3.000 4.533 -4.748 1.00 0.00 45 ALA A N 17
ATOM 24280 C CA . ALA A 1 45 ? 3.129 3.507 -3.727 1.00 0.00 45 ALA A CA 17
ATOM 24281 C C . ALA A 1 45 ? 4.310 3.846 -2.816 1.00 0.00 45 ALA A C 17
ATOM 24282 O O . ALA A 1 45 ? 5.461 3.820 -3.250 1.00 0.00 45 ALA A O 17
ATOM 24289 N N . ASP A 1 46 ? 3.985 4.157 -1.570 1.00 0.00 46 ASP A N 17
ATOM 24290 C CA . ASP A 1 46 ? 5.005 4.501 -0.594 1.00 0.00 46 ASP A CA 17
ATOM 24291 C C . ASP A 1 46 ? 4.747 3.728 0.701 1.00 0.00 46 ASP A C 17
ATOM 24292 O O . ASP A 1 46 ? 3.654 3.201 0.907 1.00 0.00 46 ASP A O 17
ATOM 24301 N N . VAL A 1 47 ? 5.770 3.686 1.542 1.00 0.00 47 VAL A N 17
ATOM 24302 C CA . VAL A 1 47 ? 5.667 2.987 2.811 1.00 0.00 47 VAL A CA 17
ATOM 24303 C C . VAL A 1 47 ? 6.416 3.777 3.886 1.00 0.00 47 VAL A C 17
ATOM 24304 O O . VAL A 1 47 ? 7.439 4.400 3.604 1.00 0.00 47 VAL A O 17
ATOM 24317 N N . GLN A 1 48 ? 5.878 3.726 5.096 1.00 0.00 48 GLN A N 17
ATOM 24318 C CA . GLN A 1 48 ? 6.483 4.429 6.214 1.00 0.00 48 GLN A CA 17
ATOM 24319 C C . GLN A 1 48 ? 6.983 3.432 7.261 1.00 0.00 48 GLN A C 17
ATOM 24320 O O . GLN A 1 48 ? 6.688 2.241 7.179 1.00 0.00 48 GLN A O 17
ATOM 24334 N N . LYS A 1 49 ? 7.730 3.956 8.222 1.00 0.00 49 LYS A N 17
ATOM 24335 C CA . LYS A 1 49 ? 8.273 3.126 9.284 1.00 0.00 49 LYS A CA 17
ATOM 24336 C C . LYS A 1 49 ? 7.125 2.574 10.132 1.00 0.00 49 LYS A C 17
ATOM 24337 O O . LYS A 1 49 ? 5.957 2.838 9.849 1.00 0.00 49 LYS A O 17
ATOM 24356 N N . ASP A 1 50 ? 7.497 1.818 11.154 1.00 0.00 50 ASP A N 17
ATOM 24357 C CA . ASP A 1 50 ? 6.513 1.226 12.044 1.00 0.00 50 ASP A CA 17
ATOM 24358 C C . ASP A 1 50 ? 5.800 0.082 11.322 1.00 0.00 50 ASP A C 17
ATOM 24359 O O . ASP A 1 50 ? 5.831 -1.060 11.778 1.00 0.00 50 ASP A O 17
ATOM 24368 N N . GLY A 1 51 ? 5.175 0.427 10.206 1.00 0.00 51 GLY A N 17
ATOM 24369 C CA . GLY A 1 51 ? 4.455 -0.557 9.416 1.00 0.00 51 GLY A CA 17
ATOM 24370 C C . GLY A 1 51 ? 3.249 0.075 8.718 1.00 0.00 51 GLY A C 17
ATOM 24371 O O . GLY A 1 51 ? 2.164 -0.505 8.699 1.00 0.00 51 GLY A O 17
ATOM 24375 N N . MET A 1 52 ? 3.479 1.256 8.163 1.00 0.00 52 MET A N 17
ATOM 24376 C CA . MET A 1 52 ? 2.424 1.973 7.466 1.00 0.00 52 MET A CA 17
ATOM 24377 C C . MET A 1 52 ? 2.669 1.977 5.956 1.00 0.00 52 MET A C 17
ATOM 24378 O O . MET A 1 52 ? 3.797 1.781 5.506 1.00 0.00 52 MET A O 17
ATOM 24392 N N . GLY A 1 53 ? 1.595 2.204 5.215 1.00 0.00 53 GLY A N 17
ATOM 24393 C CA . GLY A 1 53 ? 1.679 2.236 3.765 1.00 0.00 53 GLY A CA 17
ATOM 24394 C C . GLY A 1 53 ? 0.652 3.206 3.178 1.00 0.00 53 GLY A C 17
ATOM 24395 O O . GLY A 1 53 ? -0.318 3.567 3.843 1.00 0.00 53 GLY A O 17
ATOM 24399 N N . MET A 1 54 ? 0.899 3.601 1.937 1.00 0.00 54 MET A N 17
ATOM 24400 C CA . MET A 1 54 ? 0.008 4.522 1.253 1.00 0.00 54 MET A CA 17
ATOM 24401 C C . MET A 1 54 ? 0.064 4.315 -0.262 1.00 0.00 54 MET A C 17
ATOM 24402 O O . MET A 1 54 ? 1.122 4.457 -0.873 1.00 0.00 54 MET A O 17
ATOM 24416 N N . VAL A 1 55 ? -1.089 3.983 -0.825 1.00 0.00 55 VAL A N 17
ATOM 24417 C CA . VAL A 1 55 ? -1.185 3.755 -2.257 1.00 0.00 55 VAL A CA 17
ATOM 24418 C C . VAL A 1 55 ? -2.347 4.573 -2.822 1.00 0.00 55 VAL A C 17
ATOM 24419 O O . VAL A 1 55 ? -3.399 4.682 -2.193 1.00 0.00 55 VAL A O 17
ATOM 24432 N N . GLU A 1 56 ? -2.119 5.128 -4.004 1.00 0.00 56 GLU A N 17
ATOM 24433 C CA . GLU A 1 56 ? -3.134 5.933 -4.661 1.00 0.00 56 GLU A CA 17
ATOM 24434 C C . GLU A 1 56 ? -3.654 5.216 -5.909 1.00 0.00 56 GLU A C 17
ATOM 24435 O O . GLU A 1 56 ? -2.882 4.600 -6.642 1.00 0.00 56 GLU A O 17
ATOM 24447 N N . TYR A 1 57 ? -4.959 5.321 -6.112 1.00 0.00 57 TYR A N 17
ATOM 24448 C CA . TYR A 1 57 ? -5.591 4.690 -7.258 1.00 0.00 57 TYR A CA 17
ATOM 24449 C C . TYR A 1 57 ? -6.131 5.739 -8.233 1.00 0.00 57 TYR A C 17
ATOM 24450 O O . TYR A 1 57 ? -6.512 6.834 -7.823 1.00 0.00 57 TYR A O 17
ATOM 24468 N N . LEU A 1 58 ? -6.145 5.367 -9.504 1.00 0.00 58 LEU A N 17
ATOM 24469 C CA . LEU A 1 58 ? -6.632 6.262 -10.540 1.00 0.00 58 LEU A CA 17
ATOM 24470 C C . LEU A 1 58 ? -8.148 6.106 -10.673 1.00 0.00 58 LEU A C 17
ATOM 24471 O O . LEU A 1 58 ? -8.765 6.719 -11.543 1.00 0.00 58 LEU A O 17
ATOM 24487 N N . ARG A 1 59 ? -8.705 5.281 -9.798 1.00 0.00 59 ARG A N 17
ATOM 24488 C CA . ARG A 1 59 ? -10.137 5.036 -9.806 1.00 0.00 59 ARG A CA 17
ATOM 24489 C C . ARG A 1 59 ? -10.675 4.983 -8.375 1.00 0.00 59 ARG A C 17
ATOM 24490 O O . ARG A 1 59 ? -10.153 4.247 -7.539 1.00 0.00 59 ARG A O 17
ATOM 24511 N N . LYS A 1 60 ? -11.711 5.773 -8.136 1.00 0.00 60 LYS A N 17
ATOM 24512 C CA . LYS A 1 60 ? -12.326 5.824 -6.820 1.00 0.00 60 LYS A CA 17
ATOM 24513 C C . LYS A 1 60 ? -12.800 4.423 -6.428 1.00 0.00 60 LYS A C 17
ATOM 24514 O O . LYS A 1 60 ? -12.468 3.930 -5.351 1.00 0.00 60 LYS A O 17
ATOM 24533 N N . GLU A 1 61 ? -13.569 3.822 -7.324 1.00 0.00 61 GLU A N 17
ATOM 24534 C CA . GLU A 1 61 ? -14.093 2.488 -7.085 1.00 0.00 61 GLU A CA 17
ATOM 24535 C C . GLU A 1 61 ? -12.955 1.526 -6.736 1.00 0.00 61 GLU A C 17
ATOM 24536 O O . GLU A 1 61 ? -13.056 0.762 -5.776 1.00 0.00 61 GLU A O 17
ATOM 24548 N N . ASP A 1 62 ? -11.899 1.594 -7.532 1.00 0.00 62 ASP A N 17
ATOM 24549 C CA . ASP A 1 62 ? -10.744 0.739 -7.319 1.00 0.00 62 ASP A CA 17
ATOM 24550 C C . ASP A 1 62 ? -10.259 0.895 -5.876 1.00 0.00 62 ASP A C 17
ATOM 24551 O O . ASP A 1 62 ? -9.791 -0.067 -5.268 1.00 0.00 62 ASP A O 17
ATOM 24560 N N . MET A 1 63 ? -10.389 2.112 -5.370 1.00 0.00 63 MET A N 17
ATOM 24561 C CA . MET A 1 63 ? -9.970 2.406 -4.010 1.00 0.00 63 MET A CA 17
ATOM 24562 C C . MET A 1 63 ? -10.755 1.565 -3.001 1.00 0.00 63 MET A C 17
ATOM 24563 O O . MET A 1 63 ? -10.166 0.850 -2.191 1.00 0.00 63 MET A O 17
ATOM 24577 N N . GLU A 1 64 ? -12.073 1.679 -3.082 1.00 0.00 64 GLU A N 17
ATOM 24578 C CA . GLU A 1 64 ? -12.944 0.938 -2.187 1.00 0.00 64 GLU A CA 17
ATOM 24579 C C . GLU A 1 64 ? -12.777 -0.567 -2.407 1.00 0.00 64 GLU A C 17
ATOM 24580 O O . GLU A 1 64 ? -12.784 -1.342 -1.452 1.00 0.00 64 GLU A O 17
ATOM 24592 N N . TYR A 1 65 ? -12.631 -0.935 -3.672 1.00 0.00 65 TYR A N 17
ATOM 24593 C CA . TYR A 1 65 ? -12.463 -2.333 -4.030 1.00 0.00 65 TYR A CA 17
ATOM 24594 C C . TYR A 1 65 ? -11.355 -2.982 -3.198 1.00 0.00 65 TYR A C 17
ATOM 24595 O O . TYR A 1 65 ? -11.618 -3.882 -2.401 1.00 0.00 65 TYR A O 17
ATOM 24613 N N . ALA A 1 66 ? -10.139 -2.500 -3.411 1.00 0.00 66 ALA A N 17
ATOM 24614 C CA . ALA A 1 66 ? -8.991 -3.023 -2.690 1.00 0.00 66 ALA A CA 17
ATOM 24615 C C . ALA A 1 66 ? -9.232 -2.886 -1.186 1.00 0.00 66 ALA A C 17
ATOM 24616 O O . ALA A 1 66 ? -8.865 -3.769 -0.412 1.00 0.00 66 ALA A O 17
ATOM 24623 N N . LEU A 1 67 ? -9.848 -1.772 -0.817 1.00 0.00 67 LEU A N 17
ATOM 24624 C CA . LEU A 1 67 ? -10.143 -1.508 0.582 1.00 0.00 67 LEU A CA 17
ATOM 24625 C C . LEU A 1 67 ? -10.867 -2.715 1.182 1.00 0.00 67 LEU A C 17
ATOM 24626 O O . LEU A 1 67 ? -10.394 -3.309 2.150 1.00 0.00 67 LEU A O 17
ATOM 24642 N N . ARG A 1 68 ? -12.002 -3.042 0.583 1.00 0.00 68 ARG A N 17
ATOM 24643 C CA . ARG A 1 68 ? -12.796 -4.167 1.047 1.00 0.00 68 ARG A CA 17
ATOM 24644 C C . ARG A 1 68 ? -12.094 -5.485 0.714 1.00 0.00 68 ARG A C 17
ATOM 24645 O O . ARG A 1 68 ? -11.671 -6.210 1.612 1.00 0.00 68 ARG A O 17
ATOM 24666 N N . LYS A 1 69 ? -11.993 -5.754 -0.579 1.00 0.00 69 LYS A N 17
ATOM 24667 C CA . LYS A 1 69 ? -11.349 -6.972 -1.041 1.00 0.00 69 LYS A CA 17
ATOM 24668 C C . LYS A 1 69 ? -10.164 -7.295 -0.130 1.00 0.00 69 LYS A C 17
ATOM 24669 O O . LYS A 1 69 ? -10.154 -8.327 0.540 1.00 0.00 69 LYS A O 17
ATOM 24688 N N . LEU A 1 70 ? -9.193 -6.394 -0.133 1.00 0.00 70 LEU A N 17
ATOM 24689 C CA . LEU A 1 70 ? -8.005 -6.569 0.685 1.00 0.00 70 LEU A CA 17
ATOM 24690 C C . LEU A 1 70 ? -8.406 -6.581 2.162 1.00 0.00 70 LEU A C 17
ATOM 24691 O O . LEU A 1 70 ? -8.229 -7.586 2.849 1.00 0.00 70 LEU A O 17
ATOM 24707 N N . ASP A 1 71 ? -8.938 -5.453 2.607 1.00 0.00 71 ASP A N 17
ATOM 24708 C CA . ASP A 1 71 ? -9.365 -5.320 3.989 1.00 0.00 71 ASP A CA 17
ATOM 24709 C C . ASP A 1 71 ? -8.702 -6.413 4.830 1.00 0.00 71 ASP A C 17
ATOM 24710 O O . ASP A 1 71 ? -9.232 -7.516 4.952 1.00 0.00 71 ASP A O 17
ATOM 24719 N N . ASP A 1 72 ? -7.551 -6.068 5.388 1.00 0.00 72 ASP A N 17
ATOM 24720 C CA . ASP A 1 72 ? -6.809 -7.006 6.214 1.00 0.00 72 ASP A CA 17
ATOM 24721 C C . ASP A 1 72 ? -6.393 -8.209 5.365 1.00 0.00 72 ASP A C 17
ATOM 24722 O O . ASP A 1 72 ? -7.197 -9.106 5.119 1.00 0.00 72 ASP A O 17
ATOM 24731 N N . THR A 1 73 ? -5.139 -8.188 4.941 1.00 0.00 73 THR A N 17
ATOM 24732 C CA . THR A 1 73 ? -4.607 -9.266 4.124 1.00 0.00 73 THR A CA 17
ATOM 24733 C C . THR A 1 73 ? -3.240 -9.709 4.651 1.00 0.00 73 THR A C 17
ATOM 24734 O O . THR A 1 73 ? -2.696 -9.097 5.569 1.00 0.00 73 THR A O 17
ATOM 24745 N N . LYS A 1 74 ? -2.725 -10.770 4.047 1.00 0.00 74 LYS A N 17
ATOM 24746 C CA . LYS A 1 74 ? -1.433 -11.303 4.444 1.00 0.00 74 LYS A CA 17
ATOM 24747 C C . LYS A 1 74 ? -0.373 -10.866 3.430 1.00 0.00 74 LYS A C 17
ATOM 24748 O O . LYS A 1 74 ? -0.242 -11.469 2.366 1.00 0.00 74 LYS A O 17
ATOM 24767 N N . PHE A 1 75 ? 0.356 -9.823 3.796 1.00 0.00 75 PHE A N 17
ATOM 24768 C CA . PHE A 1 75 ? 1.400 -9.299 2.932 1.00 0.00 75 PHE A CA 17
ATOM 24769 C C . PHE A 1 75 ? 2.747 -9.955 3.240 1.00 0.00 75 PHE A C 17
ATOM 24770 O O . PHE A 1 75 ? 3.167 -10.008 4.395 1.00 0.00 75 PHE A O 17
ATOM 24787 N N . ARG A 1 76 ? 3.388 -10.439 2.186 1.00 0.00 76 ARG A N 17
ATOM 24788 C CA . ARG A 1 76 ? 4.679 -11.090 2.329 1.00 0.00 76 ARG A CA 17
ATOM 24789 C C . ARG A 1 76 ? 5.776 -10.242 1.681 1.00 0.00 76 ARG A C 17
ATOM 24790 O O . ARG A 1 76 ? 5.714 -9.948 0.488 1.00 0.00 76 ARG A O 17
ATOM 24811 N N . SER A 1 77 ? 6.753 -9.873 2.495 1.00 0.00 77 SER A N 17
ATOM 24812 C CA . SER A 1 77 ? 7.862 -9.065 2.016 1.00 0.00 77 SER A CA 17
ATOM 24813 C C . SER A 1 77 ? 8.853 -9.939 1.246 1.00 0.00 77 SER A C 17
ATOM 24814 O O . SER A 1 77 ? 8.653 -11.147 1.119 1.00 0.00 77 SER A O 17
ATOM 24822 N N . HIS A 1 78 ? 9.900 -9.297 0.751 1.00 0.00 78 HIS A N 17
ATOM 24823 C CA . HIS A 1 78 ? 10.923 -10.001 -0.004 1.00 0.00 78 HIS A CA 17
ATOM 24824 C C . HIS A 1 78 ? 11.799 -10.812 0.953 1.00 0.00 78 HIS A C 17
ATOM 24825 O O . HIS A 1 78 ? 12.695 -11.535 0.518 1.00 0.00 78 HIS A O 17
ATOM 24839 N N . GLU A 1 79 ? 11.510 -10.665 2.238 1.00 0.00 79 GLU A N 17
ATOM 24840 C CA . GLU A 1 79 ? 12.261 -11.375 3.259 1.00 0.00 79 GLU A CA 17
ATOM 24841 C C . GLU A 1 79 ? 11.492 -12.615 3.718 1.00 0.00 79 GLU A C 17
ATOM 24842 O O . GLU A 1 79 ? 11.789 -13.182 4.768 1.00 0.00 79 GLU A O 17
ATOM 24854 N N . GLY A 1 80 ? 10.517 -13.001 2.907 1.00 0.00 80 GLY A N 17
ATOM 24855 C CA . GLY A 1 80 ? 9.703 -14.164 3.216 1.00 0.00 80 GLY A CA 17
ATOM 24856 C C . GLY A 1 80 ? 8.882 -13.937 4.487 1.00 0.00 80 GLY A C 17
ATOM 24857 O O . GLY A 1 80 ? 8.262 -14.865 5.004 1.00 0.00 80 GLY A O 17
ATOM 24861 N N . GLU A 1 81 ? 8.904 -12.697 4.953 1.00 0.00 81 GLU A N 17
ATOM 24862 C CA . GLU A 1 81 ? 8.170 -12.336 6.154 1.00 0.00 81 GLU A CA 17
ATOM 24863 C C . GLU A 1 81 ? 6.725 -11.975 5.804 1.00 0.00 81 GLU A C 17
ATOM 24864 O O . GLU A 1 81 ? 6.476 -11.277 4.822 1.00 0.00 81 GLU A O 17
ATOM 24876 N N . THR A 1 82 ? 5.810 -12.467 6.626 1.00 0.00 82 THR A N 17
ATOM 24877 C CA . THR A 1 82 ? 4.396 -12.206 6.415 1.00 0.00 82 THR A CA 17
ATOM 24878 C C . THR A 1 82 ? 3.811 -11.448 7.608 1.00 0.00 82 THR A C 17
ATOM 24879 O O . THR A 1 82 ? 4.245 -11.638 8.743 1.00 0.00 82 THR A O 17
ATOM 24890 N N . SER A 1 83 ? 2.833 -10.604 7.310 1.00 0.00 83 SER A N 17
ATOM 24891 C CA . SER A 1 83 ? 2.184 -9.816 8.344 1.00 0.00 83 SER A CA 17
ATOM 24892 C C . SER A 1 83 ? 0.809 -9.351 7.861 1.00 0.00 83 SER A C 17
ATOM 24893 O O . SER A 1 83 ? 0.610 -9.123 6.668 1.00 0.00 83 SER A O 17
ATOM 24901 N N . TYR A 1 84 ? -0.105 -9.222 8.811 1.00 0.00 84 TYR A N 17
ATOM 24902 C CA . TYR A 1 84 ? -1.456 -8.788 8.497 1.00 0.00 84 TYR A CA 17
ATOM 24903 C C . TYR A 1 84 ? -1.534 -7.263 8.407 1.00 0.00 84 TYR A C 17
ATOM 24904 O O . TYR A 1 84 ? -1.269 -6.565 9.385 1.00 0.00 84 TYR A O 17
ATOM 24922 N N . ILE A 1 85 ? -1.899 -6.790 7.224 1.00 0.00 85 ILE A N 17
ATOM 24923 C CA . ILE A 1 85 ? -2.015 -5.360 6.993 1.00 0.00 85 ILE A CA 17
ATOM 24924 C C . ILE A 1 85 ? -3.470 -5.018 6.667 1.00 0.00 85 ILE A C 17
ATOM 24925 O O . ILE A 1 85 ? -4.089 -5.663 5.822 1.00 0.00 85 ILE A O 17
ATOM 24941 N N . ARG A 1 86 ? -3.974 -4.003 7.354 1.00 0.00 86 ARG A N 17
ATOM 24942 C CA . ARG A 1 86 ? -5.345 -3.567 7.148 1.00 0.00 86 ARG A CA 17
ATOM 24943 C C . ARG A 1 86 ? -5.402 -2.495 6.057 1.00 0.00 86 ARG A C 17
ATOM 24944 O O . ARG A 1 86 ? -4.432 -1.771 5.841 1.00 0.00 86 ARG A O 17
ATOM 24965 N N . VAL A 1 87 ? -6.550 -2.428 5.398 1.00 0.00 87 VAL A N 17
ATOM 24966 C CA . VAL A 1 87 ? -6.747 -1.457 4.335 1.00 0.00 87 VAL A CA 17
ATOM 24967 C C . VAL A 1 87 ? -7.944 -0.568 4.678 1.00 0.00 87 VAL A C 17
ATOM 24968 O O . VAL A 1 87 ? -9.076 -1.043 4.744 1.00 0.00 87 VAL A O 17
ATOM 24981 N N . TYR A 1 88 ? -7.652 0.708 4.887 1.00 0.00 88 TYR A N 17
ATOM 24982 C CA . TYR A 1 88 ? -8.689 1.668 5.221 1.00 0.00 88 TYR A CA 17
ATOM 24983 C C . TYR A 1 88 ? -8.426 3.017 4.549 1.00 0.00 88 TYR A C 17
ATOM 24984 O O . TYR A 1 88 ? -7.290 3.323 4.188 1.00 0.00 88 TYR A O 17
ATOM 25002 N N . PRO A 1 89 ? -9.522 3.807 4.396 1.00 0.00 89 PRO A N 17
ATOM 25003 C CA . PRO A 1 89 ? -9.420 5.116 3.773 1.00 0.00 89 PRO A CA 17
ATOM 25004 C C . PRO A 1 89 ? -8.781 6.128 4.726 1.00 0.00 89 PRO A C 17
ATOM 25005 O O . PRO A 1 89 ? -8.434 5.789 5.856 1.00 0.00 89 PRO A O 17
ATOM 25016 N N . GLU A 1 90 ? -8.643 7.350 4.234 1.00 0.00 90 GLU A N 17
ATOM 25017 C CA . GLU A 1 90 ? -8.051 8.414 5.027 1.00 0.00 90 GLU A CA 17
ATOM 25018 C C . GLU A 1 90 ? -9.140 9.191 5.770 1.00 0.00 90 GLU A C 17
ATOM 25019 O O . GLU A 1 90 ? -10.328 8.999 5.515 1.00 0.00 90 GLU A O 17
ATOM 25031 N N . ARG A 1 91 ? -8.696 10.050 6.675 1.00 0.00 91 ARG A N 17
ATOM 25032 C CA . ARG A 1 91 ? -9.617 10.856 7.458 1.00 0.00 91 ARG A CA 17
ATOM 25033 C C . ARG A 1 91 ? -9.514 12.328 7.050 1.00 0.00 91 ARG A C 17
ATOM 25034 O O . ARG A 1 91 ? -8.430 12.908 7.077 1.00 0.00 91 ARG A O 17
ATOM 25055 N N . SER A 1 92 ? -10.656 12.888 6.681 1.00 0.00 92 SER A N 17
ATOM 25056 C CA . SER A 1 92 ? -10.707 14.281 6.269 1.00 0.00 92 SER A CA 17
ATOM 25057 C C . SER A 1 92 ? -12.144 14.799 6.352 1.00 0.00 92 SER A C 17
ATOM 25058 O O . SER A 1 92 ? -13.085 14.015 6.472 1.00 0.00 92 SER A O 17
ATOM 25066 N N . SER A 1 93 ? -12.270 16.116 6.286 1.00 0.00 93 SER A N 17
ATOM 25067 C CA . SER A 1 93 ? -13.576 16.748 6.353 1.00 0.00 93 SER A CA 17
ATOM 25068 C C . SER A 1 93 ? -13.656 17.894 5.342 1.00 0.00 93 SER A C 17
ATOM 25069 O O . SER A 1 93 ? -14.470 17.859 4.421 1.00 0.00 93 SER A O 17
ATOM 25077 N N . GLY A 1 94 ? -12.798 18.883 5.549 1.00 0.00 94 GLY A N 17
ATOM 25078 C CA . GLY A 1 94 ? -12.761 20.038 4.668 1.00 0.00 94 GLY A CA 17
ATOM 25079 C C . GLY A 1 94 ? -13.052 21.326 5.440 1.00 0.00 94 GLY A C 17
ATOM 25080 O O . GLY A 1 94 ? -14.210 21.656 5.690 1.00 0.00 94 GLY A O 17
ATOM 25084 N N . PRO A 1 95 ? -11.953 22.038 5.806 1.00 0.00 95 PRO A N 17
ATOM 25085 C CA . PRO A 1 95 ? -12.078 23.283 6.545 1.00 0.00 95 PRO A CA 17
ATOM 25086 C C . PRO A 1 95 ? -12.551 24.417 5.632 1.00 0.00 95 PRO A C 17
ATOM 25087 O O . PRO A 1 95 ? -12.082 24.545 4.502 1.00 0.00 95 PRO A O 17
ATOM 25098 N N . SER A 1 96 ? -13.474 25.210 6.156 1.00 0.00 96 SER A N 17
ATOM 25099 C CA . SER A 1 96 ? -14.015 26.328 5.403 1.00 0.00 96 SER A CA 17
ATOM 25100 C C . SER A 1 96 ? -13.705 27.642 6.123 1.00 0.00 96 SER A C 17
ATOM 25101 O O . SER A 1 96 ? -13.567 27.668 7.345 1.00 0.00 96 SER A O 17
ATOM 25109 N N . SER A 1 97 ? -13.606 28.702 5.334 1.00 0.00 97 SER A N 17
ATOM 25110 C CA . SER A 1 97 ? -13.315 30.017 5.880 1.00 0.00 97 SER A CA 17
ATOM 25111 C C . SER A 1 97 ? -14.042 31.093 5.071 1.00 0.00 97 SER A C 17
ATOM 25112 O O . SER A 1 97 ? -14.035 31.061 3.841 1.00 0.00 97 SER A O 17
ATOM 25120 N N . GLY A 1 98 ? -14.653 32.020 5.794 1.00 0.00 98 GLY A N 17
ATOM 25121 C CA . GLY A 1 98 ? -15.384 33.103 5.158 1.00 0.00 98 GLY A CA 17
ATOM 25122 C C . GLY A 1 98 ? -16.645 32.582 4.466 1.00 0.00 98 GLY A C 17
ATOM 25123 O O . GLY A 1 98 ? -17.685 32.419 5.103 1.00 0.00 98 GLY A O 17
ATOM 25127 N N . GLY A 1 1 ? 0.038 27.161 10.709 1.00 0.00 1 GLY A N 18
ATOM 25128 C CA . GLY A 1 1 ? -0.219 25.756 10.977 1.00 0.00 1 GLY A CA 18
ATOM 25129 C C . GLY A 1 1 ? 1.083 24.952 10.981 1.00 0.00 1 GLY A C 18
ATOM 25130 O O . GLY A 1 1 ? 2.127 25.457 11.391 1.00 0.00 1 GLY A O 18
ATOM 25134 N N . SER A 1 2 ? 0.978 23.714 10.521 1.00 0.00 2 SER A N 18
ATOM 25135 C CA . SER A 1 2 ? 2.134 22.835 10.467 1.00 0.00 2 SER A CA 18
ATOM 25136 C C . SER A 1 2 ? 3.172 23.395 9.492 1.00 0.00 2 SER A C 18
ATOM 25137 O O . SER A 1 2 ? 2.883 24.323 8.738 1.00 0.00 2 SER A O 18
ATOM 25145 N N . SER A 1 3 ? 4.358 22.806 9.537 1.00 0.00 3 SER A N 18
ATOM 25146 C CA . SER A 1 3 ? 5.440 23.234 8.667 1.00 0.00 3 SER A CA 18
ATOM 25147 C C . SER A 1 3 ? 6.444 22.095 8.481 1.00 0.00 3 SER A C 18
ATOM 25148 O O . SER A 1 3 ? 7.339 21.911 9.305 1.00 0.00 3 SER A O 18
ATOM 25156 N N . GLY A 1 4 ? 6.262 21.359 7.394 1.00 0.00 4 GLY A N 18
ATOM 25157 C CA . GLY A 1 4 ? 7.141 20.243 7.090 1.00 0.00 4 GLY A CA 18
ATOM 25158 C C . GLY A 1 4 ? 8.288 20.681 6.177 1.00 0.00 4 GLY A C 18
ATOM 25159 O O . GLY A 1 4 ? 8.890 21.732 6.391 1.00 0.00 4 GLY A O 18
ATOM 25163 N N . SER A 1 5 ? 8.555 19.853 5.178 1.00 0.00 5 SER A N 18
ATOM 25164 C CA . SER A 1 5 ? 9.619 20.142 4.231 1.00 0.00 5 SER A CA 18
ATOM 25165 C C . SER A 1 5 ? 9.299 19.509 2.875 1.00 0.00 5 SER A C 18
ATOM 25166 O O . SER A 1 5 ? 9.346 20.180 1.846 1.00 0.00 5 SER A O 18
ATOM 25174 N N . SER A 1 6 ? 8.979 18.224 2.919 1.00 0.00 6 SER A N 18
ATOM 25175 C CA . SER A 1 6 ? 8.652 17.492 1.707 1.00 0.00 6 SER A CA 18
ATOM 25176 C C . SER A 1 6 ? 7.844 16.240 2.053 1.00 0.00 6 SER A C 18
ATOM 25177 O O . SER A 1 6 ? 8.401 15.246 2.516 1.00 0.00 6 SER A O 18
ATOM 25185 N N . GLY A 1 7 ? 6.543 16.330 1.817 1.00 0.00 7 GLY A N 18
ATOM 25186 C CA . GLY A 1 7 ? 5.653 15.216 2.098 1.00 0.00 7 GLY A CA 18
ATOM 25187 C C . GLY A 1 7 ? 4.740 14.929 0.904 1.00 0.00 7 GLY A C 18
ATOM 25188 O O . GLY A 1 7 ? 3.658 15.503 0.794 1.00 0.00 7 GLY A O 18
ATOM 25192 N N . GLY A 1 8 ? 5.209 14.041 0.041 1.00 0.00 8 GLY A N 18
ATOM 25193 C CA . GLY A 1 8 ? 4.449 13.671 -1.141 1.00 0.00 8 GLY A CA 18
ATOM 25194 C C . GLY A 1 8 ? 4.424 14.814 -2.157 1.00 0.00 8 GLY A C 18
ATOM 25195 O O . GLY A 1 8 ? 4.391 15.984 -1.780 1.00 0.00 8 GLY A O 18
ATOM 25199 N N . PRO A 1 9 ? 4.441 14.424 -3.460 1.00 0.00 9 PRO A N 18
ATOM 25200 C CA . PRO A 1 9 ? 4.421 15.403 -4.534 1.00 0.00 9 PRO A CA 18
ATOM 25201 C C . PRO A 1 9 ? 3.026 16.009 -4.697 1.00 0.00 9 PRO A C 18
ATOM 25202 O O . PRO A 1 9 ? 2.031 15.402 -4.303 1.00 0.00 9 PRO A O 18
ATOM 25213 N N . PRO A 1 10 ? 2.996 17.231 -5.295 1.00 0.00 10 PRO A N 18
ATOM 25214 C CA . PRO A 1 10 ? 1.739 17.926 -5.515 1.00 0.00 10 PRO A CA 18
ATOM 25215 C C . PRO A 1 10 ? 0.963 17.300 -6.676 1.00 0.00 10 PRO A C 18
ATOM 25216 O O . PRO A 1 10 ? 0.966 17.831 -7.786 1.00 0.00 10 PRO A O 18
ATOM 25227 N N . THR A 1 11 ? 0.318 16.182 -6.381 1.00 0.00 11 THR A N 18
ATOM 25228 C CA . THR A 1 11 ? -0.461 15.479 -7.386 1.00 0.00 11 THR A CA 18
ATOM 25229 C C . THR A 1 11 ? -1.956 15.613 -7.092 1.00 0.00 11 THR A C 18
ATOM 25230 O O . THR A 1 11 ? -2.437 15.128 -6.069 1.00 0.00 11 THR A O 18
ATOM 25241 N N . ARG A 1 12 ? -2.650 16.272 -8.009 1.00 0.00 12 ARG A N 18
ATOM 25242 C CA . ARG A 1 12 ? -4.081 16.475 -7.861 1.00 0.00 12 ARG A CA 18
ATOM 25243 C C . ARG A 1 12 ? -4.828 15.882 -9.057 1.00 0.00 12 ARG A C 18
ATOM 25244 O O . ARG A 1 12 ? -5.522 16.598 -9.777 1.00 0.00 12 ARG A O 18
ATOM 25265 N N . ARG A 1 13 ? -4.661 14.579 -9.231 1.00 0.00 13 ARG A N 18
ATOM 25266 C CA . ARG A 1 13 ? -5.311 13.882 -10.328 1.00 0.00 13 ARG A CA 18
ATOM 25267 C C . ARG A 1 13 ? -6.486 13.051 -9.807 1.00 0.00 13 ARG A C 18
ATOM 25268 O O . ARG A 1 13 ? -7.302 12.566 -10.588 1.00 0.00 13 ARG A O 18
ATOM 25289 N N . SER A 1 14 ? -6.533 12.913 -8.490 1.00 0.00 14 SER A N 18
ATOM 25290 C CA . SER A 1 14 ? -7.594 12.150 -7.856 1.00 0.00 14 SER A CA 18
ATOM 25291 C C . SER A 1 14 ? -7.405 12.152 -6.337 1.00 0.00 14 SER A C 18
ATOM 25292 O O . SER A 1 14 ? -6.445 12.729 -5.829 1.00 0.00 14 SER A O 18
ATOM 25300 N N . ASP A 1 15 ? -8.335 11.500 -5.656 1.00 0.00 15 ASP A N 18
ATOM 25301 C CA . ASP A 1 15 ? -8.282 11.419 -4.206 1.00 0.00 15 ASP A CA 18
ATOM 25302 C C . ASP A 1 15 ? -8.806 10.054 -3.756 1.00 0.00 15 ASP A C 18
ATOM 25303 O O . ASP A 1 15 ? -9.771 9.974 -2.998 1.00 0.00 15 ASP A O 18
ATOM 25312 N N . PHE A 1 16 ? -8.146 9.013 -4.243 1.00 0.00 16 PHE A N 18
ATOM 25313 C CA . PHE A 1 16 ? -8.533 7.655 -3.901 1.00 0.00 16 PHE A CA 18
ATOM 25314 C C . PHE A 1 16 ? -7.334 6.856 -3.386 1.00 0.00 16 PHE A C 18
ATOM 25315 O O . PHE A 1 16 ? -6.832 5.969 -4.074 1.00 0.00 16 PHE A O 18
ATOM 25332 N N . ARG A 1 17 ? -6.910 7.200 -2.179 1.00 0.00 17 ARG A N 18
ATOM 25333 C CA . ARG A 1 17 ? -5.779 6.526 -1.563 1.00 0.00 17 ARG A CA 18
ATOM 25334 C C . ARG A 1 17 ? -6.267 5.462 -0.578 1.00 0.00 17 ARG A C 18
ATOM 25335 O O . ARG A 1 17 ? -7.443 5.438 -0.217 1.00 0.00 17 ARG A O 18
ATOM 25356 N N . VAL A 1 18 ? -5.340 4.607 -0.172 1.00 0.00 18 VAL A N 18
ATOM 25357 C CA . VAL A 1 18 ? -5.661 3.543 0.764 1.00 0.00 18 VAL A CA 18
ATOM 25358 C C . VAL A 1 18 ? -4.554 3.444 1.815 1.00 0.00 18 VAL A C 18
ATOM 25359 O O . VAL A 1 18 ? -3.404 3.157 1.486 1.00 0.00 18 VAL A O 18
ATOM 25372 N N . LEU A 1 19 ? -4.940 3.686 3.059 1.00 0.00 19 LEU A N 18
ATOM 25373 C CA . LEU A 1 19 ? -3.995 3.628 4.161 1.00 0.00 19 LEU A CA 18
ATOM 25374 C C . LEU A 1 19 ? -3.820 2.172 4.600 1.00 0.00 19 LEU A C 18
ATOM 25375 O O . LEU A 1 19 ? -4.800 1.452 4.779 1.00 0.00 19 LEU A O 18
ATOM 25391 N N . VAL A 1 20 ? -2.563 1.783 4.761 1.00 0.00 20 VAL A N 18
ATOM 25392 C CA . VAL A 1 20 ? -2.247 0.427 5.176 1.00 0.00 20 VAL A CA 18
ATOM 25393 C C . VAL A 1 20 ? -1.343 0.473 6.410 1.00 0.00 20 VAL A C 18
ATOM 25394 O O . VAL A 1 20 ? -0.375 1.231 6.446 1.00 0.00 20 VAL A O 18
ATOM 25407 N N . SER A 1 21 ? -1.692 -0.347 7.390 1.00 0.00 21 SER A N 18
ATOM 25408 C CA . SER A 1 21 ? -0.924 -0.410 8.622 1.00 0.00 21 SER A CA 18
ATOM 25409 C C . SER A 1 21 ? -0.721 -1.868 9.039 1.00 0.00 21 SER A C 18
ATOM 25410 O O . SER A 1 21 ? -1.515 -2.736 8.679 1.00 0.00 21 SER A O 18
ATOM 25418 N N . GLY A 1 22 ? 0.346 -2.092 9.791 1.00 0.00 22 GLY A N 18
ATOM 25419 C CA . GLY A 1 22 ? 0.663 -3.430 10.261 1.00 0.00 22 GLY A CA 18
ATOM 25420 C C . GLY A 1 22 ? 1.616 -4.138 9.296 1.00 0.00 22 GLY A C 18
ATOM 25421 O O . GLY A 1 22 ? 1.525 -5.350 9.107 1.00 0.00 22 GLY A O 18
ATOM 25425 N N . LEU A 1 23 ? 2.507 -3.352 8.711 1.00 0.00 23 LEU A N 18
ATOM 25426 C CA . LEU A 1 23 ? 3.476 -3.888 7.770 1.00 0.00 23 LEU A CA 18
ATOM 25427 C C . LEU A 1 23 ? 4.707 -4.378 8.536 1.00 0.00 23 LEU A C 18
ATOM 25428 O O . LEU A 1 23 ? 4.959 -3.942 9.658 1.00 0.00 23 LEU A O 18
ATOM 25444 N N . PRO A 1 24 ? 5.460 -5.302 7.882 1.00 0.00 24 PRO A N 18
ATOM 25445 C CA . PRO A 1 24 ? 6.659 -5.856 8.489 1.00 0.00 24 PRO A CA 18
ATOM 25446 C C . PRO A 1 24 ? 7.807 -4.846 8.456 1.00 0.00 24 PRO A C 18
ATOM 25447 O O . PRO A 1 24 ? 7.704 -3.804 7.810 1.00 0.00 24 PRO A O 18
ATOM 25458 N N . PRO A 1 25 ? 8.903 -5.198 9.179 1.00 0.00 25 PRO A N 18
ATOM 25459 C CA . PRO A 1 25 ? 10.070 -4.334 9.239 1.00 0.00 25 PRO A CA 18
ATOM 25460 C C . PRO A 1 25 ? 10.867 -4.398 7.935 1.00 0.00 25 PRO A C 18
ATOM 25461 O O . PRO A 1 25 ? 11.668 -3.509 7.648 1.00 0.00 25 PRO A O 18
ATOM 25472 N N . SER A 1 26 ? 10.621 -5.459 7.179 1.00 0.00 26 SER A N 18
ATOM 25473 C CA . SER A 1 26 ? 11.306 -5.650 5.913 1.00 0.00 26 SER A CA 18
ATOM 25474 C C . SER A 1 26 ? 10.361 -5.329 4.753 1.00 0.00 26 SER A C 18
ATOM 25475 O O . SER A 1 26 ? 10.762 -5.368 3.591 1.00 0.00 26 SER A O 18
ATOM 25483 N N . GLY A 1 27 ? 9.123 -5.018 5.109 1.00 0.00 27 GLY A N 18
ATOM 25484 C CA . GLY A 1 27 ? 8.118 -4.689 4.112 1.00 0.00 27 GLY A CA 18
ATOM 25485 C C . GLY A 1 27 ? 8.588 -3.541 3.217 1.00 0.00 27 GLY A C 18
ATOM 25486 O O . GLY A 1 27 ? 9.321 -2.660 3.665 1.00 0.00 27 GLY A O 18
ATOM 25490 N N . SER A 1 28 ? 8.146 -3.587 1.969 1.00 0.00 28 SER A N 18
ATOM 25491 C CA . SER A 1 28 ? 8.512 -2.561 1.007 1.00 0.00 28 SER A CA 18
ATOM 25492 C C . SER A 1 28 ? 7.256 -1.998 0.340 1.00 0.00 28 SER A C 18
ATOM 25493 O O . SER A 1 28 ? 6.145 -2.441 0.626 1.00 0.00 28 SER A O 18
ATOM 25501 N N . TRP A 1 29 ? 7.475 -1.029 -0.538 1.00 0.00 29 TRP A N 18
ATOM 25502 C CA . TRP A 1 29 ? 6.374 -0.401 -1.248 1.00 0.00 29 TRP A CA 18
ATOM 25503 C C . TRP A 1 29 ? 6.097 -1.220 -2.510 1.00 0.00 29 TRP A C 18
ATOM 25504 O O . TRP A 1 29 ? 4.944 -1.521 -2.818 1.00 0.00 29 TRP A O 18
ATOM 25525 N N . GLN A 1 30 ? 7.172 -1.559 -3.206 1.00 0.00 30 GLN A N 18
ATOM 25526 C CA . GLN A 1 30 ? 7.059 -2.338 -4.427 1.00 0.00 30 GLN A CA 18
ATOM 25527 C C . GLN A 1 30 ? 6.137 -3.539 -4.207 1.00 0.00 30 GLN A C 18
ATOM 25528 O O . GLN A 1 30 ? 5.063 -3.619 -4.801 1.00 0.00 30 GLN A O 18
ATOM 25542 N N . ASP A 1 31 ? 6.590 -4.443 -3.350 1.00 0.00 31 ASP A N 18
ATOM 25543 C CA . ASP A 1 31 ? 5.819 -5.636 -3.044 1.00 0.00 31 ASP A CA 18
ATOM 25544 C C . ASP A 1 31 ? 4.424 -5.228 -2.568 1.00 0.00 31 ASP A C 18
ATOM 25545 O O . ASP A 1 31 ? 3.433 -5.865 -2.923 1.00 0.00 31 ASP A O 18
ATOM 25554 N N . LEU A 1 32 ? 4.390 -4.169 -1.773 1.00 0.00 32 LEU A N 18
ATOM 25555 C CA . LEU A 1 32 ? 3.132 -3.669 -1.245 1.00 0.00 32 LEU A CA 18
ATOM 25556 C C . LEU A 1 32 ? 2.196 -3.329 -2.407 1.00 0.00 32 LEU A C 18
ATOM 25557 O O . LEU A 1 32 ? 1.033 -3.729 -2.409 1.00 0.00 32 LEU A O 18
ATOM 25573 N N . LYS A 1 33 ? 2.739 -2.594 -3.367 1.00 0.00 33 LYS A N 18
ATOM 25574 C CA . LYS A 1 33 ? 1.966 -2.195 -4.531 1.00 0.00 33 LYS A CA 18
ATOM 25575 C C . LYS A 1 33 ? 1.426 -3.444 -5.231 1.00 0.00 33 LYS A C 18
ATOM 25576 O O . LYS A 1 33 ? 0.217 -3.583 -5.413 1.00 0.00 33 LYS A O 18
ATOM 25595 N N . ASP A 1 34 ? 2.347 -4.320 -5.604 1.00 0.00 34 ASP A N 18
ATOM 25596 C CA . ASP A 1 34 ? 1.978 -5.552 -6.279 1.00 0.00 34 ASP A CA 18
ATOM 25597 C C . ASP A 1 34 ? 0.782 -6.183 -5.563 1.00 0.00 34 ASP A C 18
ATOM 25598 O O . ASP A 1 34 ? 0.015 -6.930 -6.168 1.00 0.00 34 ASP A O 18
ATOM 25607 N N . HIS A 1 35 ? 0.661 -5.859 -4.284 1.00 0.00 35 HIS A N 18
ATOM 25608 C CA . HIS A 1 35 ? -0.429 -6.384 -3.479 1.00 0.00 35 HIS A CA 18
ATOM 25609 C C . HIS A 1 35 ? -1.644 -5.463 -3.597 1.00 0.00 35 HIS A C 18
ATOM 25610 O O . HIS A 1 35 ? -2.750 -5.922 -3.880 1.00 0.00 35 HIS A O 18
ATOM 25624 N N . MET A 1 36 ? -1.399 -4.181 -3.373 1.00 0.00 36 MET A N 18
ATOM 25625 C CA . MET A 1 36 ? -2.460 -3.191 -3.451 1.00 0.00 36 MET A CA 18
ATOM 25626 C C . MET A 1 36 ? -3.078 -3.158 -4.850 1.00 0.00 36 MET A C 18
ATOM 25627 O O . MET A 1 36 ? -4.295 -3.051 -4.992 1.00 0.00 36 MET A O 18
ATOM 25641 N N . ARG A 1 37 ? -2.211 -3.253 -5.847 1.00 0.00 37 ARG A N 18
ATOM 25642 C CA . ARG A 1 37 ? -2.657 -3.235 -7.230 1.00 0.00 37 ARG A CA 18
ATOM 25643 C C . ARG A 1 37 ? -3.930 -4.070 -7.388 1.00 0.00 37 ARG A C 18
ATOM 25644 O O . ARG A 1 37 ? -4.734 -3.818 -8.284 1.00 0.00 37 ARG A O 18
ATOM 25665 N N . GLU A 1 38 ? -4.072 -5.047 -6.504 1.00 0.00 38 GLU A N 18
ATOM 25666 C CA . GLU A 1 38 ? -5.233 -5.920 -6.534 1.00 0.00 38 GLU A CA 18
ATOM 25667 C C . GLU A 1 38 ? -6.455 -5.161 -7.056 1.00 0.00 38 GLU A C 18
ATOM 25668 O O . GLU A 1 38 ? -7.246 -5.705 -7.825 1.00 0.00 38 GLU A O 18
ATOM 25680 N N . ALA A 1 39 ? -6.570 -3.916 -6.618 1.00 0.00 39 ALA A N 18
ATOM 25681 C CA . ALA A 1 39 ? -7.682 -3.077 -7.032 1.00 0.00 39 ALA A CA 18
ATOM 25682 C C . ALA A 1 39 ? -7.596 -2.830 -8.539 1.00 0.00 39 ALA A C 18
ATOM 25683 O O . ALA A 1 39 ? -8.270 -3.500 -9.321 1.00 0.00 39 ALA A O 18
ATOM 25690 N N . GLY A 1 40 ? -6.762 -1.868 -8.903 1.00 0.00 40 GLY A N 18
ATOM 25691 C CA . GLY A 1 40 ? -6.579 -1.525 -10.303 1.00 0.00 40 GLY A CA 18
ATOM 25692 C C . GLY A 1 40 ? -5.122 -1.156 -10.592 1.00 0.00 40 GLY A C 18
ATOM 25693 O O . GLY A 1 40 ? -4.220 -1.967 -10.385 1.00 0.00 40 GLY A O 18
ATOM 25697 N N . ASP A 1 41 ? -4.937 0.068 -11.064 1.00 0.00 41 ASP A N 18
ATOM 25698 C CA . ASP A 1 41 ? -3.605 0.553 -11.383 1.00 0.00 41 ASP A CA 18
ATOM 25699 C C . ASP A 1 41 ? -3.137 1.507 -10.282 1.00 0.00 41 ASP A C 18
ATOM 25700 O O . ASP A 1 41 ? -3.920 2.310 -9.778 1.00 0.00 41 ASP A O 18
ATOM 25709 N N . VAL A 1 42 ? -1.863 1.385 -9.941 1.00 0.00 42 VAL A N 18
ATOM 25710 C CA . VAL A 1 42 ? -1.281 2.226 -8.908 1.00 0.00 42 VAL A CA 18
ATOM 25711 C C . VAL A 1 42 ? -0.282 3.192 -9.546 1.00 0.00 42 VAL A C 18
ATOM 25712 O O . VAL A 1 42 ? 0.620 2.771 -10.269 1.00 0.00 42 VAL A O 18
ATOM 25725 N N . CYS A 1 43 ? -0.475 4.471 -9.256 1.00 0.00 43 CYS A N 18
ATOM 25726 C CA . CYS A 1 43 ? 0.399 5.500 -9.793 1.00 0.00 43 CYS A CA 18
ATOM 25727 C C . CYS A 1 43 ? 1.415 5.878 -8.714 1.00 0.00 43 CYS A C 18
ATOM 25728 O O . CYS A 1 43 ? 2.524 6.310 -9.025 1.00 0.00 43 CYS A O 18
ATOM 25736 N N . TYR A 1 44 ? 1.001 5.701 -7.468 1.00 0.00 44 TYR A N 18
ATOM 25737 C CA . TYR A 1 44 ? 1.862 6.018 -6.341 1.00 0.00 44 TYR A CA 18
ATOM 25738 C C . TYR A 1 44 ? 1.905 4.861 -5.341 1.00 0.00 44 TYR A C 18
ATOM 25739 O O . TYR A 1 44 ? 0.896 4.195 -5.113 1.00 0.00 44 TYR A O 18
ATOM 25757 N N . ALA A 1 45 ? 3.083 4.656 -4.771 1.00 0.00 45 ALA A N 18
ATOM 25758 C CA . ALA A 1 45 ? 3.271 3.591 -3.801 1.00 0.00 45 ALA A CA 18
ATOM 25759 C C . ALA A 1 45 ? 4.403 3.971 -2.845 1.00 0.00 45 ALA A C 18
ATOM 25760 O O . ALA A 1 45 ? 5.554 4.096 -3.260 1.00 0.00 45 ALA A O 18
ATOM 25767 N N . ASP A 1 46 ? 4.037 4.144 -1.584 1.00 0.00 46 ASP A N 18
ATOM 25768 C CA . ASP A 1 46 ? 5.008 4.507 -0.565 1.00 0.00 46 ASP A CA 18
ATOM 25769 C C . ASP A 1 46 ? 4.800 3.627 0.669 1.00 0.00 46 ASP A C 18
ATOM 25770 O O . ASP A 1 46 ? 3.748 3.009 0.825 1.00 0.00 46 ASP A O 18
ATOM 25779 N N . VAL A 1 47 ? 5.820 3.598 1.514 1.00 0.00 47 VAL A N 18
ATOM 25780 C CA . VAL A 1 47 ? 5.762 2.803 2.729 1.00 0.00 47 VAL A CA 18
ATOM 25781 C C . VAL A 1 47 ? 6.430 3.575 3.870 1.00 0.00 47 VAL A C 18
ATOM 25782 O O . VAL A 1 47 ? 7.474 4.195 3.676 1.00 0.00 47 VAL A O 18
ATOM 25795 N N . GLN A 1 48 ? 5.800 3.511 5.033 1.00 0.00 48 GLN A N 18
ATOM 25796 C CA . GLN A 1 48 ? 6.320 4.195 6.205 1.00 0.00 48 GLN A CA 18
ATOM 25797 C C . GLN A 1 48 ? 6.865 3.182 7.213 1.00 0.00 48 GLN A C 18
ATOM 25798 O O . GLN A 1 48 ? 6.513 2.004 7.167 1.00 0.00 48 GLN A O 18
ATOM 25812 N N . LYS A 1 49 ? 7.715 3.677 8.100 1.00 0.00 49 LYS A N 18
ATOM 25813 C CA . LYS A 1 49 ? 8.313 2.829 9.118 1.00 0.00 49 LYS A CA 18
ATOM 25814 C C . LYS A 1 49 ? 7.216 2.305 10.047 1.00 0.00 49 LYS A C 18
ATOM 25815 O O . LYS A 1 49 ? 6.038 2.604 9.853 1.00 0.00 49 LYS A O 18
ATOM 25834 N N . ASP A 1 50 ? 7.641 1.532 11.036 1.00 0.00 50 ASP A N 18
ATOM 25835 C CA . ASP A 1 50 ? 6.710 0.964 11.995 1.00 0.00 50 ASP A CA 18
ATOM 25836 C C . ASP A 1 50 ? 5.930 -0.172 11.330 1.00 0.00 50 ASP A C 18
ATOM 25837 O O . ASP A 1 50 ? 5.969 -1.311 11.794 1.00 0.00 50 ASP A O 18
ATOM 25846 N N . GLY A 1 51 ? 5.239 0.177 10.255 1.00 0.00 51 GLY A N 18
ATOM 25847 C CA . GLY A 1 51 ? 4.451 -0.799 9.522 1.00 0.00 51 GLY A CA 18
ATOM 25848 C C . GLY A 1 51 ? 3.273 -0.130 8.811 1.00 0.00 51 GLY A C 18
ATOM 25849 O O . GLY A 1 51 ? 2.155 -0.643 8.838 1.00 0.00 51 GLY A O 18
ATOM 25853 N N . MET A 1 52 ? 3.564 1.004 8.191 1.00 0.00 52 MET A N 18
ATOM 25854 C CA . MET A 1 52 ? 2.542 1.748 7.474 1.00 0.00 52 MET A CA 18
ATOM 25855 C C . MET A 1 52 ? 2.778 1.688 5.964 1.00 0.00 52 MET A C 18
ATOM 25856 O O . MET A 1 52 ? 3.891 1.413 5.516 1.00 0.00 52 MET A O 18
ATOM 25870 N N . GLY A 1 53 ? 1.714 1.949 5.220 1.00 0.00 53 GLY A N 18
ATOM 25871 C CA . GLY A 1 53 ? 1.791 1.928 3.769 1.00 0.00 53 GLY A CA 18
ATOM 25872 C C . GLY A 1 53 ? 0.760 2.874 3.151 1.00 0.00 53 GLY A C 18
ATOM 25873 O O . GLY A 1 53 ? -0.226 3.229 3.794 1.00 0.00 53 GLY A O 18
ATOM 25877 N N . MET A 1 54 ? 1.024 3.257 1.910 1.00 0.00 54 MET A N 18
ATOM 25878 C CA . MET A 1 54 ? 0.132 4.155 1.198 1.00 0.00 54 MET A CA 18
ATOM 25879 C C . MET A 1 54 ? 0.174 3.890 -0.308 1.00 0.00 54 MET A C 18
ATOM 25880 O O . MET A 1 54 ? 1.208 3.493 -0.843 1.00 0.00 54 MET A O 18
ATOM 25894 N N . VAL A 1 55 ? -0.962 4.122 -0.950 1.00 0.00 55 VAL A N 18
ATOM 25895 C CA . VAL A 1 55 ? -1.067 3.913 -2.384 1.00 0.00 55 VAL A CA 18
ATOM 25896 C C . VAL A 1 55 ? -2.164 4.819 -2.947 1.00 0.00 55 VAL A C 18
ATOM 25897 O O . VAL A 1 55 ? -3.066 5.234 -2.221 1.00 0.00 55 VAL A O 18
ATOM 25910 N N . GLU A 1 56 ? -2.051 5.099 -4.237 1.00 0.00 56 GLU A N 18
ATOM 25911 C CA . GLU A 1 56 ? -3.022 5.948 -4.907 1.00 0.00 56 GLU A CA 18
ATOM 25912 C C . GLU A 1 56 ? -3.650 5.207 -6.088 1.00 0.00 56 GLU A C 18
ATOM 25913 O O . GLU A 1 56 ? -2.970 4.457 -6.788 1.00 0.00 56 GLU A O 18
ATOM 25925 N N . TYR A 1 57 ? -4.940 5.443 -6.275 1.00 0.00 57 TYR A N 18
ATOM 25926 C CA . TYR A 1 57 ? -5.667 4.807 -7.361 1.00 0.00 57 TYR A CA 18
ATOM 25927 C C . TYR A 1 57 ? -6.216 5.849 -8.338 1.00 0.00 57 TYR A C 18
ATOM 25928 O O . TYR A 1 57 ? -6.607 6.941 -7.931 1.00 0.00 57 TYR A O 18
ATOM 25946 N N . LEU A 1 58 ? -6.227 5.473 -9.608 1.00 0.00 58 LEU A N 18
ATOM 25947 C CA . LEU A 1 58 ? -6.721 6.361 -10.647 1.00 0.00 58 LEU A CA 18
ATOM 25948 C C . LEU A 1 58 ? -8.230 6.161 -10.808 1.00 0.00 58 LEU A C 18
ATOM 25949 O O . LEU A 1 58 ? -8.829 6.667 -11.755 1.00 0.00 58 LEU A O 18
ATOM 25965 N N . ARG A 1 59 ? -8.800 5.422 -9.868 1.00 0.00 59 ARG A N 18
ATOM 25966 C CA . ARG A 1 59 ? -10.227 5.149 -9.893 1.00 0.00 59 ARG A CA 18
ATOM 25967 C C . ARG A 1 59 ? -10.770 5.026 -8.468 1.00 0.00 59 ARG A C 18
ATOM 25968 O O . ARG A 1 59 ? -10.195 4.322 -7.640 1.00 0.00 59 ARG A O 18
ATOM 25989 N N . LYS A 1 60 ? -11.871 5.722 -8.226 1.00 0.00 60 LYS A N 18
ATOM 25990 C CA . LYS A 1 60 ? -12.498 5.700 -6.916 1.00 0.00 60 LYS A CA 18
ATOM 25991 C C . LYS A 1 60 ? -12.919 4.268 -6.581 1.00 0.00 60 LYS A C 18
ATOM 25992 O O . LYS A 1 60 ? -12.488 3.710 -5.573 1.00 0.00 60 LYS A O 18
ATOM 26011 N N . GLU A 1 61 ? -13.756 3.714 -7.446 1.00 0.00 61 GLU A N 18
ATOM 26012 C CA . GLU A 1 61 ? -14.240 2.357 -7.254 1.00 0.00 61 GLU A CA 18
ATOM 26013 C C . GLU A 1 61 ? -13.074 1.415 -6.952 1.00 0.00 61 GLU A C 18
ATOM 26014 O O . GLU A 1 61 ? -13.071 0.732 -5.929 1.00 0.00 61 GLU A O 18
ATOM 26026 N N . ASP A 1 62 ? -12.110 1.408 -7.861 1.00 0.00 62 ASP A N 18
ATOM 26027 C CA . ASP A 1 62 ? -10.940 0.560 -7.705 1.00 0.00 62 ASP A CA 18
ATOM 26028 C C . ASP A 1 62 ? -10.398 0.704 -6.282 1.00 0.00 62 ASP A C 18
ATOM 26029 O O . ASP A 1 62 ? -9.811 -0.232 -5.740 1.00 0.00 62 ASP A O 18
ATOM 26038 N N . MET A 1 63 ? -10.615 1.882 -5.716 1.00 0.00 63 MET A N 18
ATOM 26039 C CA . MET A 1 63 ? -10.155 2.160 -4.366 1.00 0.00 63 MET A CA 18
ATOM 26040 C C . MET A 1 63 ? -10.920 1.318 -3.342 1.00 0.00 63 MET A C 18
ATOM 26041 O O . MET A 1 63 ? -10.352 0.421 -2.722 1.00 0.00 63 MET A O 18
ATOM 26055 N N . GLU A 1 64 ? -12.198 1.637 -3.198 1.00 0.00 64 GLU A N 18
ATOM 26056 C CA . GLU A 1 64 ? -13.047 0.922 -2.260 1.00 0.00 64 GLU A CA 18
ATOM 26057 C C . GLU A 1 64 ? -12.849 -0.588 -2.410 1.00 0.00 64 GLU A C 18
ATOM 26058 O O . GLU A 1 64 ? -12.806 -1.314 -1.418 1.00 0.00 64 GLU A O 18
ATOM 26070 N N . TYR A 1 65 ? -12.733 -1.016 -3.659 1.00 0.00 65 TYR A N 18
ATOM 26071 C CA . TYR A 1 65 ? -12.540 -2.426 -3.951 1.00 0.00 65 TYR A CA 18
ATOM 26072 C C . TYR A 1 65 ? -11.405 -3.011 -3.108 1.00 0.00 65 TYR A C 18
ATOM 26073 O O . TYR A 1 65 ? -11.634 -3.884 -2.273 1.00 0.00 65 TYR A O 18
ATOM 26091 N N . ALA A 1 66 ? -10.205 -2.506 -3.357 1.00 0.00 66 ALA A N 18
ATOM 26092 C CA . ALA A 1 66 ? -9.034 -2.967 -2.631 1.00 0.00 66 ALA A CA 18
ATOM 26093 C C . ALA A 1 66 ? -9.256 -2.763 -1.131 1.00 0.00 66 ALA A C 18
ATOM 26094 O O . ALA A 1 66 ? -8.885 -3.613 -0.323 1.00 0.00 66 ALA A O 18
ATOM 26101 N N . LEU A 1 67 ? -9.860 -1.630 -0.803 1.00 0.00 67 LEU A N 18
ATOM 26102 C CA . LEU A 1 67 ? -10.135 -1.303 0.585 1.00 0.00 67 LEU A CA 18
ATOM 26103 C C . LEU A 1 67 ? -10.828 -2.490 1.256 1.00 0.00 67 LEU A C 18
ATOM 26104 O O . LEU A 1 67 ? -10.336 -3.019 2.252 1.00 0.00 67 LEU A O 18
ATOM 26120 N N . ARG A 1 68 ? -11.960 -2.875 0.684 1.00 0.00 68 ARG A N 18
ATOM 26121 C CA . ARG A 1 68 ? -12.725 -3.990 1.215 1.00 0.00 68 ARG A CA 18
ATOM 26122 C C . ARG A 1 68 ? -12.013 -5.311 0.919 1.00 0.00 68 ARG A C 18
ATOM 26123 O O . ARG A 1 68 ? -11.528 -5.977 1.833 1.00 0.00 68 ARG A O 18
ATOM 26144 N N . LYS A 1 69 ? -11.971 -5.651 -0.360 1.00 0.00 69 LYS A N 18
ATOM 26145 C CA . LYS A 1 69 ? -11.325 -6.881 -0.788 1.00 0.00 69 LYS A CA 18
ATOM 26146 C C . LYS A 1 69 ? -10.119 -7.157 0.111 1.00 0.00 69 LYS A C 18
ATOM 26147 O O . LYS A 1 69 ? -10.073 -8.176 0.799 1.00 0.00 69 LYS A O 18
ATOM 26166 N N . LEU A 1 70 ? -9.171 -6.232 0.076 1.00 0.00 70 LEU A N 18
ATOM 26167 C CA . LEU A 1 70 ? -7.967 -6.363 0.879 1.00 0.00 70 LEU A CA 18
ATOM 26168 C C . LEU A 1 70 ? -8.342 -6.332 2.362 1.00 0.00 70 LEU A C 18
ATOM 26169 O O . LEU A 1 70 ? -8.074 -7.283 3.095 1.00 0.00 70 LEU A O 18
ATOM 26185 N N . ASP A 1 71 ? -8.957 -5.228 2.761 1.00 0.00 71 ASP A N 18
ATOM 26186 C CA . ASP A 1 71 ? -9.372 -5.060 4.143 1.00 0.00 71 ASP A CA 18
ATOM 26187 C C . ASP A 1 71 ? -8.780 -6.189 4.990 1.00 0.00 71 ASP A C 18
ATOM 26188 O O . ASP A 1 71 ? -9.480 -7.137 5.343 1.00 0.00 71 ASP A O 18
ATOM 26197 N N . ASP A 1 72 ? -7.497 -6.050 5.291 1.00 0.00 72 ASP A N 18
ATOM 26198 C CA . ASP A 1 72 ? -6.804 -7.046 6.089 1.00 0.00 72 ASP A CA 18
ATOM 26199 C C . ASP A 1 72 ? -6.381 -8.210 5.190 1.00 0.00 72 ASP A C 18
ATOM 26200 O O . ASP A 1 72 ? -7.203 -9.054 4.834 1.00 0.00 72 ASP A O 18
ATOM 26209 N N . THR A 1 73 ? -5.101 -8.218 4.848 1.00 0.00 73 THR A N 18
ATOM 26210 C CA . THR A 1 73 ? -4.560 -9.264 3.998 1.00 0.00 73 THR A CA 18
ATOM 26211 C C . THR A 1 73 ? -3.218 -9.755 4.544 1.00 0.00 73 THR A C 18
ATOM 26212 O O . THR A 1 73 ? -2.680 -9.179 5.488 1.00 0.00 73 THR A O 18
ATOM 26223 N N . LYS A 1 74 ? -2.716 -10.815 3.927 1.00 0.00 74 LYS A N 18
ATOM 26224 C CA . LYS A 1 74 ? -1.447 -11.390 4.340 1.00 0.00 74 LYS A CA 18
ATOM 26225 C C . LYS A 1 74 ? -0.347 -10.925 3.385 1.00 0.00 74 LYS A C 18
ATOM 26226 O O . LYS A 1 74 ? -0.199 -11.467 2.291 1.00 0.00 74 LYS A O 18
ATOM 26245 N N . PHE A 1 75 ? 0.398 -9.925 3.834 1.00 0.00 75 PHE A N 18
ATOM 26246 C CA . PHE A 1 75 ? 1.481 -9.380 3.033 1.00 0.00 75 PHE A CA 18
ATOM 26247 C C . PHE A 1 75 ? 2.788 -10.131 3.295 1.00 0.00 75 PHE A C 18
ATOM 26248 O O . PHE A 1 75 ? 3.091 -10.479 4.436 1.00 0.00 75 PHE A O 18
ATOM 26265 N N . ARG A 1 76 ? 3.529 -10.359 2.220 1.00 0.00 76 ARG A N 18
ATOM 26266 C CA . ARG A 1 76 ? 4.796 -11.062 2.320 1.00 0.00 76 ARG A CA 18
ATOM 26267 C C . ARG A 1 76 ? 5.957 -10.106 2.039 1.00 0.00 76 ARG A C 18
ATOM 26268 O O . ARG A 1 76 ? 6.127 -9.644 0.912 1.00 0.00 76 ARG A O 18
ATOM 26289 N N . SER A 1 77 ? 6.726 -9.837 3.085 1.00 0.00 77 SER A N 18
ATOM 26290 C CA . SER A 1 77 ? 7.866 -8.944 2.965 1.00 0.00 77 SER A CA 18
ATOM 26291 C C . SER A 1 77 ? 8.901 -9.542 2.010 1.00 0.00 77 SER A C 18
ATOM 26292 O O . SER A 1 77 ? 8.875 -10.740 1.732 1.00 0.00 77 SER A O 18
ATOM 26300 N N . HIS A 1 78 ? 9.788 -8.680 1.535 1.00 0.00 78 HIS A N 18
ATOM 26301 C CA . HIS A 1 78 ? 10.830 -9.108 0.617 1.00 0.00 78 HIS A CA 18
ATOM 26302 C C . HIS A 1 78 ? 11.785 -10.064 1.335 1.00 0.00 78 HIS A C 18
ATOM 26303 O O . HIS A 1 78 ? 12.595 -10.734 0.695 1.00 0.00 78 HIS A O 18
ATOM 26317 N N . GLU A 1 79 ? 11.659 -10.096 2.653 1.00 0.00 79 GLU A N 18
ATOM 26318 C CA . GLU A 1 79 ? 12.501 -10.959 3.464 1.00 0.00 79 GLU A CA 18
ATOM 26319 C C . GLU A 1 79 ? 11.807 -12.300 3.709 1.00 0.00 79 GLU A C 18
ATOM 26320 O O . GLU A 1 79 ? 12.400 -13.215 4.279 1.00 0.00 79 GLU A O 18
ATOM 26332 N N . GLY A 1 80 ? 10.561 -12.375 3.266 1.00 0.00 80 GLY A N 18
ATOM 26333 C CA . GLY A 1 80 ? 9.780 -13.589 3.429 1.00 0.00 80 GLY A CA 18
ATOM 26334 C C . GLY A 1 80 ? 8.787 -13.451 4.585 1.00 0.00 80 GLY A C 18
ATOM 26335 O O . GLY A 1 80 ? 7.713 -14.051 4.561 1.00 0.00 80 GLY A O 18
ATOM 26339 N N . GLU A 1 81 ? 9.180 -12.657 5.569 1.00 0.00 81 GLU A N 18
ATOM 26340 C CA . GLU A 1 81 ? 8.338 -12.432 6.732 1.00 0.00 81 GLU A CA 18
ATOM 26341 C C . GLU A 1 81 ? 6.931 -12.020 6.296 1.00 0.00 81 GLU A C 18
ATOM 26342 O O . GLU A 1 81 ? 6.772 -11.167 5.424 1.00 0.00 81 GLU A O 18
ATOM 26354 N N . THR A 1 82 ? 5.945 -12.645 6.923 1.00 0.00 82 THR A N 18
ATOM 26355 C CA . THR A 1 82 ? 4.556 -12.354 6.611 1.00 0.00 82 THR A CA 18
ATOM 26356 C C . THR A 1 82 ? 3.888 -11.627 7.780 1.00 0.00 82 THR A C 18
ATOM 26357 O O . THR A 1 82 ? 4.256 -11.832 8.935 1.00 0.00 82 THR A O 18
ATOM 26368 N N . SER A 1 83 ? 2.916 -10.794 7.439 1.00 0.00 83 SER A N 18
ATOM 26369 C CA . SER A 1 83 ? 2.193 -10.035 8.445 1.00 0.00 83 SER A CA 18
ATOM 26370 C C . SER A 1 83 ? 0.841 -9.583 7.889 1.00 0.00 83 SER A C 18
ATOM 26371 O O . SER A 1 83 ? 0.680 -9.442 6.677 1.00 0.00 83 SER A O 18
ATOM 26379 N N . TYR A 1 84 ? -0.096 -9.368 8.800 1.00 0.00 84 TYR A N 18
ATOM 26380 C CA . TYR A 1 84 ? -1.429 -8.935 8.416 1.00 0.00 84 TYR A CA 18
ATOM 26381 C C . TYR A 1 84 ? -1.514 -7.408 8.359 1.00 0.00 84 TYR A C 18
ATOM 26382 O O . TYR A 1 84 ? -1.290 -6.733 9.363 1.00 0.00 84 TYR A O 18
ATOM 26400 N N . ILE A 1 85 ? -1.838 -6.909 7.175 1.00 0.00 85 ILE A N 18
ATOM 26401 C CA . ILE A 1 85 ? -1.955 -5.474 6.975 1.00 0.00 85 ILE A CA 18
ATOM 26402 C C . ILE A 1 85 ? -3.410 -5.126 6.655 1.00 0.00 85 ILE A C 18
ATOM 26403 O O . ILE A 1 85 ? -4.031 -5.760 5.804 1.00 0.00 85 ILE A O 18
ATOM 26419 N N . ARG A 1 86 ? -3.911 -4.118 7.355 1.00 0.00 86 ARG A N 18
ATOM 26420 C CA . ARG A 1 86 ? -5.282 -3.678 7.156 1.00 0.00 86 ARG A CA 18
ATOM 26421 C C . ARG A 1 86 ? -5.336 -2.576 6.096 1.00 0.00 86 ARG A C 18
ATOM 26422 O O . ARG A 1 86 ? -4.371 -1.835 5.915 1.00 0.00 86 ARG A O 18
ATOM 26443 N N . VAL A 1 87 ? -6.475 -2.503 5.423 1.00 0.00 87 VAL A N 18
ATOM 26444 C CA . VAL A 1 87 ? -6.669 -1.504 4.386 1.00 0.00 87 VAL A CA 18
ATOM 26445 C C . VAL A 1 87 ? -7.838 -0.595 4.770 1.00 0.00 87 VAL A C 18
ATOM 26446 O O . VAL A 1 87 ? -8.958 -1.066 4.961 1.00 0.00 87 VAL A O 18
ATOM 26459 N N . TYR A 1 88 ? -7.537 0.691 4.873 1.00 0.00 88 TYR A N 18
ATOM 26460 C CA . TYR A 1 88 ? -8.549 1.670 5.231 1.00 0.00 88 TYR A CA 18
ATOM 26461 C C . TYR A 1 88 ? -8.292 3.006 4.532 1.00 0.00 88 TYR A C 18
ATOM 26462 O O . TYR A 1 88 ? -7.169 3.288 4.117 1.00 0.00 88 TYR A O 18
ATOM 26480 N N . PRO A 1 89 ? -9.380 3.815 4.419 1.00 0.00 89 PRO A N 18
ATOM 26481 C CA . PRO A 1 89 ? -9.282 5.115 3.777 1.00 0.00 89 PRO A CA 18
ATOM 26482 C C . PRO A 1 89 ? -8.582 6.125 4.688 1.00 0.00 89 PRO A C 18
ATOM 26483 O O . PRO A 1 89 ? -8.221 5.802 5.818 1.00 0.00 89 PRO A O 18
ATOM 26494 N N . GLU A 1 90 ? -8.411 7.329 4.161 1.00 0.00 90 GLU A N 18
ATOM 26495 C CA . GLU A 1 90 ? -7.760 8.389 4.913 1.00 0.00 90 GLU A CA 18
ATOM 26496 C C . GLU A 1 90 ? -8.805 9.270 5.601 1.00 0.00 90 GLU A C 18
ATOM 26497 O O . GLU A 1 90 ? -9.617 9.911 4.936 1.00 0.00 90 GLU A O 18
ATOM 26509 N N . ARG A 1 91 ? -8.750 9.273 6.925 1.00 0.00 91 ARG A N 18
ATOM 26510 C CA . ARG A 1 91 ? -9.681 10.065 7.710 1.00 0.00 91 ARG A CA 18
ATOM 26511 C C . ARG A 1 91 ? -9.159 11.494 7.871 1.00 0.00 91 ARG A C 18
ATOM 26512 O O . ARG A 1 91 ? -7.988 11.700 8.187 1.00 0.00 91 ARG A O 18
ATOM 26533 N N . SER A 1 92 ? -10.053 12.445 7.644 1.00 0.00 92 SER A N 18
ATOM 26534 C CA . SER A 1 92 ? -9.698 13.850 7.760 1.00 0.00 92 SER A CA 18
ATOM 26535 C C . SER A 1 92 ? -10.240 14.421 9.071 1.00 0.00 92 SER A C 18
ATOM 26536 O O . SER A 1 92 ? -11.172 13.869 9.654 1.00 0.00 92 SER A O 18
ATOM 26544 N N . SER A 1 93 ? -9.632 15.518 9.497 1.00 0.00 93 SER A N 18
ATOM 26545 C CA . SER A 1 93 ? -10.042 16.170 10.729 1.00 0.00 93 SER A CA 18
ATOM 26546 C C . SER A 1 93 ? -9.774 17.674 10.640 1.00 0.00 93 SER A C 18
ATOM 26547 O O . SER A 1 93 ? -8.803 18.099 10.015 1.00 0.00 93 SER A O 18
ATOM 26555 N N . GLY A 1 94 ? -10.651 18.438 11.275 1.00 0.00 94 GLY A N 18
ATOM 26556 C CA . GLY A 1 94 ? -10.521 19.885 11.275 1.00 0.00 94 GLY A CA 18
ATOM 26557 C C . GLY A 1 94 ? -10.877 20.468 9.906 1.00 0.00 94 GLY A C 18
ATOM 26558 O O . GLY A 1 94 ? -9.993 20.786 9.113 1.00 0.00 94 GLY A O 18
ATOM 26562 N N . PRO A 1 95 ? -12.210 20.593 9.665 1.00 0.00 95 PRO A N 18
ATOM 26563 C CA . PRO A 1 95 ? -12.695 21.132 8.405 1.00 0.00 95 PRO A CA 18
ATOM 26564 C C . PRO A 1 95 ? -12.507 22.650 8.350 1.00 0.00 95 PRO A C 18
ATOM 26565 O O . PRO A 1 95 ? -13.458 23.404 8.548 1.00 0.00 95 PRO A O 18
ATOM 26576 N N . SER A 1 96 ? -11.274 23.052 8.079 1.00 0.00 96 SER A N 18
ATOM 26577 C CA . SER A 1 96 ? -10.949 24.465 7.994 1.00 0.00 96 SER A CA 18
ATOM 26578 C C . SER A 1 96 ? -10.447 24.804 6.590 1.00 0.00 96 SER A C 18
ATOM 26579 O O . SER A 1 96 ? -10.033 23.918 5.844 1.00 0.00 96 SER A O 18
ATOM 26587 N N . SER A 1 97 ? -10.499 26.089 6.271 1.00 0.00 97 SER A N 18
ATOM 26588 C CA . SER A 1 97 ? -10.055 26.556 4.969 1.00 0.00 97 SER A CA 18
ATOM 26589 C C . SER A 1 97 ? -9.180 27.801 5.129 1.00 0.00 97 SER A C 18
ATOM 26590 O O . SER A 1 97 ? -9.649 28.922 4.937 1.00 0.00 97 SER A O 18
ATOM 26598 N N . GLY A 1 98 ? -7.925 27.562 5.480 1.00 0.00 98 GLY A N 18
ATOM 26599 C CA . GLY A 1 98 ? -6.981 28.651 5.669 1.00 0.00 98 GLY A CA 18
ATOM 26600 C C . GLY A 1 98 ? -7.020 29.167 7.109 1.00 0.00 98 GLY A C 18
ATOM 26601 O O . GLY A 1 98 ? -6.842 30.360 7.349 1.00 0.00 98 GLY A O 18
ATOM 26605 N N . GLY A 1 1 ? 13.030 4.860 -0.347 1.00 0.00 1 GLY A N 19
ATOM 26606 C CA . GLY A 1 1 ? 13.521 5.653 0.767 1.00 0.00 1 GLY A CA 19
ATOM 26607 C C . GLY A 1 1 ? 13.646 7.128 0.376 1.00 0.00 1 GLY A C 19
ATOM 26608 O O . GLY A 1 1 ? 14.096 7.446 -0.724 1.00 0.00 1 GLY A O 19
ATOM 26612 N N . SER A 1 2 ? 13.240 7.988 1.299 1.00 0.00 2 SER A N 19
ATOM 26613 C CA . SER A 1 2 ? 13.301 9.420 1.065 1.00 0.00 2 SER A CA 19
ATOM 26614 C C . SER A 1 2 ? 12.467 9.786 -0.165 1.00 0.00 2 SER A C 19
ATOM 26615 O O . SER A 1 2 ? 12.941 9.680 -1.295 1.00 0.00 2 SER A O 19
ATOM 26623 N N . SER A 1 3 ? 11.239 10.208 0.098 1.00 0.00 3 SER A N 19
ATOM 26624 C CA . SER A 1 3 ? 10.334 10.590 -0.973 1.00 0.00 3 SER A CA 19
ATOM 26625 C C . SER A 1 3 ? 10.541 12.062 -1.334 1.00 0.00 3 SER A C 19
ATOM 26626 O O . SER A 1 3 ? 10.034 12.950 -0.649 1.00 0.00 3 SER A O 19
ATOM 26634 N N . GLY A 1 4 ? 11.288 12.277 -2.407 1.00 0.00 4 GLY A N 19
ATOM 26635 C CA . GLY A 1 4 ? 11.568 13.627 -2.866 1.00 0.00 4 GLY A CA 19
ATOM 26636 C C . GLY A 1 4 ? 10.575 14.055 -3.948 1.00 0.00 4 GLY A C 19
ATOM 26637 O O . GLY A 1 4 ? 9.965 13.212 -4.605 1.00 0.00 4 GLY A O 19
ATOM 26641 N N . SER A 1 5 ? 10.443 15.365 -4.100 1.00 0.00 5 SER A N 19
ATOM 26642 C CA . SER A 1 5 ? 9.534 15.915 -5.091 1.00 0.00 5 SER A CA 19
ATOM 26643 C C . SER A 1 5 ? 9.692 17.435 -5.159 1.00 0.00 5 SER A C 19
ATOM 26644 O O . SER A 1 5 ? 9.300 18.146 -4.235 1.00 0.00 5 SER A O 19
ATOM 26652 N N . SER A 1 6 ? 10.268 17.890 -6.263 1.00 0.00 6 SER A N 19
ATOM 26653 C CA . SER A 1 6 ? 10.483 19.313 -6.463 1.00 0.00 6 SER A CA 19
ATOM 26654 C C . SER A 1 6 ? 9.162 20.068 -6.309 1.00 0.00 6 SER A C 19
ATOM 26655 O O . SER A 1 6 ? 8.141 19.660 -6.861 1.00 0.00 6 SER A O 19
ATOM 26663 N N . GLY A 1 7 ? 9.224 21.157 -5.556 1.00 0.00 7 GLY A N 19
ATOM 26664 C CA . GLY A 1 7 ? 8.045 21.973 -5.322 1.00 0.00 7 GLY A CA 19
ATOM 26665 C C . GLY A 1 7 ? 7.566 21.843 -3.875 1.00 0.00 7 GLY A C 19
ATOM 26666 O O . GLY A 1 7 ? 8.029 22.568 -2.997 1.00 0.00 7 GLY A O 19
ATOM 26670 N N . GLY A 1 8 ? 6.644 20.913 -3.672 1.00 0.00 8 GLY A N 19
ATOM 26671 C CA . GLY A 1 8 ? 6.097 20.678 -2.347 1.00 0.00 8 GLY A CA 19
ATOM 26672 C C . GLY A 1 8 ? 5.387 19.325 -2.279 1.00 0.00 8 GLY A C 19
ATOM 26673 O O . GLY A 1 8 ? 6.023 18.295 -2.061 1.00 0.00 8 GLY A O 19
ATOM 26677 N N . PRO A 1 9 ? 4.042 19.372 -2.475 1.00 0.00 9 PRO A N 19
ATOM 26678 C CA . PRO A 1 9 ? 3.237 18.162 -2.438 1.00 0.00 9 PRO A CA 19
ATOM 26679 C C . PRO A 1 9 ? 3.429 17.337 -3.712 1.00 0.00 9 PRO A C 19
ATOM 26680 O O . PRO A 1 9 ? 3.749 17.883 -4.767 1.00 0.00 9 PRO A O 19
ATOM 26691 N N . PRO A 1 10 ? 3.221 16.001 -3.568 1.00 0.00 10 PRO A N 19
ATOM 26692 C CA . PRO A 1 10 ? 3.368 15.095 -4.695 1.00 0.00 10 PRO A CA 19
ATOM 26693 C C . PRO A 1 10 ? 2.179 15.212 -5.651 1.00 0.00 10 PRO A C 19
ATOM 26694 O O . PRO A 1 10 ? 1.110 15.681 -5.263 1.00 0.00 10 PRO A O 19
ATOM 26705 N N . THR A 1 11 ? 2.406 14.779 -6.883 1.00 0.00 11 THR A N 19
ATOM 26706 C CA . THR A 1 11 ? 1.367 14.830 -7.897 1.00 0.00 11 THR A CA 19
ATOM 26707 C C . THR A 1 11 ? 0.042 14.318 -7.329 1.00 0.00 11 THR A C 19
ATOM 26708 O O . THR A 1 11 ? 0.027 13.419 -6.491 1.00 0.00 11 THR A O 19
ATOM 26719 N N . ARG A 1 12 ? -1.040 14.914 -7.809 1.00 0.00 12 ARG A N 19
ATOM 26720 C CA . ARG A 1 12 ? -2.368 14.530 -7.360 1.00 0.00 12 ARG A CA 19
ATOM 26721 C C . ARG A 1 12 ? -3.371 14.643 -8.510 1.00 0.00 12 ARG A C 19
ATOM 26722 O O . ARG A 1 12 ? -4.024 15.673 -8.669 1.00 0.00 12 ARG A O 19
ATOM 26743 N N . ARG A 1 13 ? -3.461 13.570 -9.282 1.00 0.00 13 ARG A N 19
ATOM 26744 C CA . ARG A 1 13 ? -4.373 13.536 -10.413 1.00 0.00 13 ARG A CA 19
ATOM 26745 C C . ARG A 1 13 ? -5.787 13.188 -9.943 1.00 0.00 13 ARG A C 19
ATOM 26746 O O . ARG A 1 13 ? -6.768 13.564 -10.584 1.00 0.00 13 ARG A O 19
ATOM 26767 N N . SER A 1 14 ? -5.847 12.475 -8.829 1.00 0.00 14 SER A N 19
ATOM 26768 C CA . SER A 1 14 ? -7.125 12.072 -8.266 1.00 0.00 14 SER A CA 19
ATOM 26769 C C . SER A 1 14 ? -7.106 12.246 -6.746 1.00 0.00 14 SER A C 19
ATOM 26770 O O . SER A 1 14 ? -6.173 12.830 -6.196 1.00 0.00 14 SER A O 19
ATOM 26778 N N . ASP A 1 15 ? -8.147 11.730 -6.110 1.00 0.00 15 ASP A N 19
ATOM 26779 C CA . ASP A 1 15 ? -8.262 11.822 -4.665 1.00 0.00 15 ASP A CA 19
ATOM 26780 C C . ASP A 1 15 ? -8.824 10.508 -4.118 1.00 0.00 15 ASP A C 19
ATOM 26781 O O . ASP A 1 15 ? -9.950 10.467 -3.625 1.00 0.00 15 ASP A O 19
ATOM 26790 N N . PHE A 1 16 ? -8.013 9.465 -4.223 1.00 0.00 16 PHE A N 19
ATOM 26791 C CA . PHE A 1 16 ? -8.415 8.153 -3.745 1.00 0.00 16 PHE A CA 19
ATOM 26792 C C . PHE A 1 16 ? -7.194 7.299 -3.398 1.00 0.00 16 PHE A C 19
ATOM 26793 O O . PHE A 1 16 ? -6.505 6.803 -4.288 1.00 0.00 16 PHE A O 19
ATOM 26810 N N . ARG A 1 17 ? -6.963 7.152 -2.101 1.00 0.00 17 ARG A N 19
ATOM 26811 C CA . ARG A 1 17 ? -5.838 6.366 -1.625 1.00 0.00 17 ARG A CA 19
ATOM 26812 C C . ARG A 1 17 ? -6.265 5.486 -0.449 1.00 0.00 17 ARG A C 19
ATOM 26813 O O . ARG A 1 17 ? -7.315 5.712 0.151 1.00 0.00 17 ARG A O 19
ATOM 26834 N N . VAL A 1 18 ? -5.429 4.501 -0.154 1.00 0.00 18 VAL A N 19
ATOM 26835 C CA . VAL A 1 18 ? -5.707 3.586 0.940 1.00 0.00 18 VAL A CA 19
ATOM 26836 C C . VAL A 1 18 ? -4.545 3.619 1.935 1.00 0.00 18 VAL A C 19
ATOM 26837 O O . VAL A 1 18 ? -3.382 3.596 1.536 1.00 0.00 18 VAL A O 19
ATOM 26850 N N . LEU A 1 19 ? -4.901 3.674 3.210 1.00 0.00 19 LEU A N 19
ATOM 26851 C CA . LEU A 1 19 ? -3.902 3.711 4.264 1.00 0.00 19 LEU A CA 19
ATOM 26852 C C . LEU A 1 19 ? -3.644 2.289 4.767 1.00 0.00 19 LEU A C 19
ATOM 26853 O O . LEU A 1 19 ? -4.530 1.661 5.344 1.00 0.00 19 LEU A O 19
ATOM 26869 N N . VAL A 1 20 ? -2.427 1.823 4.529 1.00 0.00 20 VAL A N 19
ATOM 26870 C CA . VAL A 1 20 ? -2.042 0.487 4.950 1.00 0.00 20 VAL A CA 19
ATOM 26871 C C . VAL A 1 20 ? -1.349 0.566 6.312 1.00 0.00 20 VAL A C 19
ATOM 26872 O O . VAL A 1 20 ? -0.482 1.413 6.523 1.00 0.00 20 VAL A O 19
ATOM 26885 N N . SER A 1 21 ? -1.756 -0.328 7.200 1.00 0.00 21 SER A N 19
ATOM 26886 C CA . SER A 1 21 ? -1.185 -0.370 8.536 1.00 0.00 21 SER A CA 19
ATOM 26887 C C . SER A 1 21 ? -0.958 -1.821 8.963 1.00 0.00 21 SER A C 19
ATOM 26888 O O . SER A 1 21 ? -1.770 -2.695 8.662 1.00 0.00 21 SER A O 19
ATOM 26896 N N . GLY A 1 22 ? 0.150 -2.034 9.657 1.00 0.00 22 GLY A N 19
ATOM 26897 C CA . GLY A 1 22 ? 0.494 -3.365 10.128 1.00 0.00 22 GLY A CA 19
ATOM 26898 C C . GLY A 1 22 ? 1.473 -4.049 9.172 1.00 0.00 22 GLY A C 19
ATOM 26899 O O . GLY A 1 22 ? 1.413 -5.263 8.980 1.00 0.00 22 GLY A O 19
ATOM 26903 N N . LEU A 1 23 ? 2.351 -3.241 8.596 1.00 0.00 23 LEU A N 19
ATOM 26904 C CA . LEU A 1 23 ? 3.341 -3.754 7.664 1.00 0.00 23 LEU A CA 19
ATOM 26905 C C . LEU A 1 23 ? 4.521 -4.331 8.447 1.00 0.00 23 LEU A C 19
ATOM 26906 O O . LEU A 1 23 ? 4.751 -3.958 9.596 1.00 0.00 23 LEU A O 19
ATOM 26922 N N . PRO A 1 24 ? 5.258 -5.257 7.777 1.00 0.00 24 PRO A N 19
ATOM 26923 C CA . PRO A 1 24 ? 6.410 -5.890 8.397 1.00 0.00 24 PRO A CA 19
ATOM 26924 C C . PRO A 1 24 ? 7.600 -4.930 8.451 1.00 0.00 24 PRO A C 19
ATOM 26925 O O . PRO A 1 24 ? 7.556 -3.847 7.869 1.00 0.00 24 PRO A O 19
ATOM 26936 N N . PRO A 1 25 ? 8.664 -5.373 9.173 1.00 0.00 25 PRO A N 19
ATOM 26937 C CA . PRO A 1 25 ? 9.864 -4.566 9.310 1.00 0.00 25 PRO A CA 19
ATOM 26938 C C . PRO A 1 25 ? 10.688 -4.585 8.021 1.00 0.00 25 PRO A C 19
ATOM 26939 O O . PRO A 1 25 ? 11.545 -3.727 7.816 1.00 0.00 25 PRO A O 19
ATOM 26950 N N . SER A 1 26 ? 10.398 -5.572 7.186 1.00 0.00 26 SER A N 19
ATOM 26951 C CA . SER A 1 26 ? 11.101 -5.714 5.923 1.00 0.00 26 SER A CA 19
ATOM 26952 C C . SER A 1 26 ? 10.186 -5.308 4.766 1.00 0.00 26 SER A C 19
ATOM 26953 O O . SER A 1 26 ? 10.660 -4.987 3.677 1.00 0.00 26 SER A O 19
ATOM 26961 N N . GLY A 1 27 ? 8.890 -5.335 5.041 1.00 0.00 27 GLY A N 19
ATOM 26962 C CA . GLY A 1 27 ? 7.904 -4.975 4.037 1.00 0.00 27 GLY A CA 19
ATOM 26963 C C . GLY A 1 27 ? 8.395 -3.805 3.182 1.00 0.00 27 GLY A C 19
ATOM 26964 O O . GLY A 1 27 ? 9.039 -2.888 3.689 1.00 0.00 27 GLY A O 19
ATOM 26968 N N . SER A 1 28 ? 8.072 -3.874 1.899 1.00 0.00 28 SER A N 19
ATOM 26969 C CA . SER A 1 28 ? 8.472 -2.832 0.969 1.00 0.00 28 SER A CA 19
ATOM 26970 C C . SER A 1 28 ? 7.250 -2.311 0.210 1.00 0.00 28 SER A C 19
ATOM 26971 O O . SER A 1 28 ? 6.164 -2.880 0.309 1.00 0.00 28 SER A O 19
ATOM 26979 N N . TRP A 1 29 ? 7.468 -1.234 -0.531 1.00 0.00 29 TRP A N 19
ATOM 26980 C CA . TRP A 1 29 ? 6.398 -0.630 -1.306 1.00 0.00 29 TRP A CA 19
ATOM 26981 C C . TRP A 1 29 ? 6.173 -1.489 -2.551 1.00 0.00 29 TRP A C 19
ATOM 26982 O O . TRP A 1 29 ? 5.038 -1.839 -2.871 1.00 0.00 29 TRP A O 19
ATOM 27003 N N . GLN A 1 30 ? 7.272 -1.804 -3.221 1.00 0.00 30 GLN A N 19
ATOM 27004 C CA . GLN A 1 30 ? 7.209 -2.615 -4.424 1.00 0.00 30 GLN A CA 19
ATOM 27005 C C . GLN A 1 30 ? 6.279 -3.811 -4.210 1.00 0.00 30 GLN A C 19
ATOM 27006 O O . GLN A 1 30 ? 5.271 -3.950 -4.901 1.00 0.00 30 GLN A O 19
ATOM 27020 N N . ASP A 1 31 ? 6.651 -4.644 -3.249 1.00 0.00 31 ASP A N 19
ATOM 27021 C CA . ASP A 1 31 ? 5.863 -5.824 -2.935 1.00 0.00 31 ASP A CA 19
ATOM 27022 C C . ASP A 1 31 ? 4.436 -5.399 -2.582 1.00 0.00 31 ASP A C 19
ATOM 27023 O O . ASP A 1 31 ? 3.471 -6.006 -3.045 1.00 0.00 31 ASP A O 19
ATOM 27032 N N . LEU A 1 32 ? 4.347 -4.360 -1.765 1.00 0.00 32 LEU A N 19
ATOM 27033 C CA . LEU A 1 32 ? 3.054 -3.847 -1.344 1.00 0.00 32 LEU A CA 19
ATOM 27034 C C . LEU A 1 32 ? 2.210 -3.530 -2.580 1.00 0.00 32 LEU A C 19
ATOM 27035 O O . LEU A 1 32 ? 1.075 -3.990 -2.696 1.00 0.00 32 LEU A O 19
ATOM 27051 N N . LYS A 1 33 ? 2.796 -2.746 -3.473 1.00 0.00 33 LYS A N 19
ATOM 27052 C CA . LYS A 1 33 ? 2.112 -2.361 -4.696 1.00 0.00 33 LYS A CA 19
ATOM 27053 C C . LYS A 1 33 ? 1.594 -3.616 -5.401 1.00 0.00 33 LYS A C 19
ATOM 27054 O O . LYS A 1 33 ? 0.387 -3.793 -5.555 1.00 0.00 33 LYS A O 19
ATOM 27073 N N . ASP A 1 34 ? 2.534 -4.456 -5.812 1.00 0.00 34 ASP A N 19
ATOM 27074 C CA . ASP A 1 34 ? 2.188 -5.689 -6.497 1.00 0.00 34 ASP A CA 19
ATOM 27075 C C . ASP A 1 34 ? 0.972 -6.321 -5.818 1.00 0.00 34 ASP A C 19
ATOM 27076 O O . ASP A 1 34 ? 0.189 -7.019 -6.462 1.00 0.00 34 ASP A O 19
ATOM 27085 N N . HIS A 1 35 ? 0.851 -6.055 -4.526 1.00 0.00 35 HIS A N 19
ATOM 27086 C CA . HIS A 1 35 ? -0.257 -6.589 -3.752 1.00 0.00 35 HIS A CA 19
ATOM 27087 C C . HIS A 1 35 ? -1.466 -5.659 -3.876 1.00 0.00 35 HIS A C 19
ATOM 27088 O O . HIS A 1 35 ? -2.553 -6.096 -4.249 1.00 0.00 35 HIS A O 19
ATOM 27102 N N . MET A 1 36 ? -1.234 -4.395 -3.557 1.00 0.00 36 MET A N 19
ATOM 27103 C CA . MET A 1 36 ? -2.290 -3.399 -3.628 1.00 0.00 36 MET A CA 19
ATOM 27104 C C . MET A 1 36 ? -2.898 -3.345 -5.031 1.00 0.00 36 MET A C 19
ATOM 27105 O O . MET A 1 36 ? -4.113 -3.224 -5.181 1.00 0.00 36 MET A O 19
ATOM 27119 N N . ARG A 1 37 ? -2.025 -3.436 -6.024 1.00 0.00 37 ARG A N 19
ATOM 27120 C CA . ARG A 1 37 ? -2.461 -3.398 -7.410 1.00 0.00 37 ARG A CA 19
ATOM 27121 C C . ARG A 1 37 ? -3.753 -4.200 -7.582 1.00 0.00 37 ARG A C 19
ATOM 27122 O O . ARG A 1 37 ? -4.553 -3.911 -8.471 1.00 0.00 37 ARG A O 19
ATOM 27143 N N . GLU A 1 38 ? -3.917 -5.190 -6.717 1.00 0.00 38 GLU A N 19
ATOM 27144 C CA . GLU A 1 38 ? -5.098 -6.035 -6.762 1.00 0.00 38 GLU A CA 19
ATOM 27145 C C . GLU A 1 38 ? -6.311 -5.227 -7.227 1.00 0.00 38 GLU A C 19
ATOM 27146 O O . GLU A 1 38 ? -7.137 -5.724 -7.991 1.00 0.00 38 GLU A O 19
ATOM 27158 N N . ALA A 1 39 ? -6.381 -3.995 -6.745 1.00 0.00 39 ALA A N 19
ATOM 27159 C CA . ALA A 1 39 ? -7.479 -3.113 -7.101 1.00 0.00 39 ALA A CA 19
ATOM 27160 C C . ALA A 1 39 ? -7.461 -2.866 -8.611 1.00 0.00 39 ALA A C 19
ATOM 27161 O O . ALA A 1 39 ? -8.290 -3.405 -9.342 1.00 0.00 39 ALA A O 19
ATOM 27168 N N . GLY A 1 40 ? -6.506 -2.051 -9.033 1.00 0.00 40 GLY A N 19
ATOM 27169 C CA . GLY A 1 40 ? -6.368 -1.726 -10.443 1.00 0.00 40 GLY A CA 19
ATOM 27170 C C . GLY A 1 40 ? -4.956 -1.225 -10.755 1.00 0.00 40 GLY A C 19
ATOM 27171 O O . GLY A 1 40 ? -3.988 -1.973 -10.633 1.00 0.00 40 GLY A O 19
ATOM 27175 N N . ASP A 1 41 ? -4.885 0.037 -11.152 1.00 0.00 41 ASP A N 19
ATOM 27176 C CA . ASP A 1 41 ? -3.608 0.646 -11.482 1.00 0.00 41 ASP A CA 19
ATOM 27177 C C . ASP A 1 41 ? -3.152 1.529 -10.318 1.00 0.00 41 ASP A C 19
ATOM 27178 O O . ASP A 1 41 ? -3.923 2.344 -9.814 1.00 0.00 41 ASP A O 19
ATOM 27187 N N . VAL A 1 42 ? -1.901 1.336 -9.926 1.00 0.00 42 VAL A N 19
ATOM 27188 C CA . VAL A 1 42 ? -1.334 2.105 -8.831 1.00 0.00 42 VAL A CA 19
ATOM 27189 C C . VAL A 1 42 ? -0.322 3.108 -9.388 1.00 0.00 42 VAL A C 19
ATOM 27190 O O . VAL A 1 42 ? 0.632 2.723 -10.063 1.00 0.00 42 VAL A O 19
ATOM 27203 N N . CYS A 1 43 ? -0.564 4.374 -9.085 1.00 0.00 43 CYS A N 19
ATOM 27204 C CA . CYS A 1 43 ? 0.315 5.435 -9.547 1.00 0.00 43 CYS A CA 19
ATOM 27205 C C . CYS A 1 43 ? 1.204 5.866 -8.379 1.00 0.00 43 CYS A C 19
ATOM 27206 O O . CYS A 1 43 ? 2.330 6.317 -8.584 1.00 0.00 43 CYS A O 19
ATOM 27214 N N . TYR A 1 44 ? 0.664 5.713 -7.178 1.00 0.00 44 TYR A N 19
ATOM 27215 C CA . TYR A 1 44 ? 1.394 6.081 -5.977 1.00 0.00 44 TYR A CA 19
ATOM 27216 C C . TYR A 1 44 ? 1.604 4.866 -5.070 1.00 0.00 44 TYR A C 19
ATOM 27217 O O . TYR A 1 44 ? 0.677 4.092 -4.839 1.00 0.00 44 TYR A O 19
ATOM 27235 N N . ALA A 1 45 ? 2.829 4.738 -4.581 1.00 0.00 45 ALA A N 19
ATOM 27236 C CA . ALA A 1 45 ? 3.172 3.632 -3.704 1.00 0.00 45 ALA A CA 19
ATOM 27237 C C . ALA A 1 45 ? 4.317 4.054 -2.781 1.00 0.00 45 ALA A C 19
ATOM 27238 O O . ALA A 1 45 ? 5.439 4.271 -3.237 1.00 0.00 45 ALA A O 19
ATOM 27245 N N . ASP A 1 46 ? 3.994 4.158 -1.501 1.00 0.00 46 ASP A N 19
ATOM 27246 C CA . ASP A 1 46 ? 4.981 4.551 -0.510 1.00 0.00 46 ASP A CA 19
ATOM 27247 C C . ASP A 1 46 ? 4.745 3.762 0.780 1.00 0.00 46 ASP A C 19
ATOM 27248 O O . ASP A 1 46 ? 3.614 3.390 1.085 1.00 0.00 46 ASP A O 19
ATOM 27257 N N . VAL A 1 47 ? 5.832 3.531 1.502 1.00 0.00 47 VAL A N 19
ATOM 27258 C CA . VAL A 1 47 ? 5.757 2.793 2.751 1.00 0.00 47 VAL A CA 19
ATOM 27259 C C . VAL A 1 47 ? 6.706 3.427 3.771 1.00 0.00 47 VAL A C 19
ATOM 27260 O O . VAL A 1 47 ? 7.809 3.845 3.421 1.00 0.00 47 VAL A O 19
ATOM 27273 N N . GLN A 1 48 ? 6.242 3.479 5.010 1.00 0.00 48 GLN A N 19
ATOM 27274 C CA . GLN A 1 48 ? 7.035 4.055 6.083 1.00 0.00 48 GLN A CA 19
ATOM 27275 C C . GLN A 1 48 ? 7.322 3.002 7.156 1.00 0.00 48 GLN A C 19
ATOM 27276 O O . GLN A 1 48 ? 6.751 1.913 7.130 1.00 0.00 48 GLN A O 19
ATOM 27290 N N . LYS A 1 49 ? 8.206 3.365 8.073 1.00 0.00 49 LYS A N 19
ATOM 27291 C CA . LYS A 1 49 ? 8.575 2.465 9.153 1.00 0.00 49 LYS A CA 19
ATOM 27292 C C . LYS A 1 49 ? 7.341 2.165 10.006 1.00 0.00 49 LYS A C 19
ATOM 27293 O O . LYS A 1 49 ? 6.226 2.537 9.644 1.00 0.00 49 LYS A O 19
ATOM 27312 N N . ASP A 1 50 ? 7.582 1.496 11.124 1.00 0.00 50 ASP A N 19
ATOM 27313 C CA . ASP A 1 50 ? 6.505 1.142 12.032 1.00 0.00 50 ASP A CA 19
ATOM 27314 C C . ASP A 1 50 ? 5.671 0.018 11.414 1.00 0.00 50 ASP A C 19
ATOM 27315 O O . ASP A 1 50 ? 5.550 -1.060 11.994 1.00 0.00 50 ASP A O 19
ATOM 27324 N N . GLY A 1 51 ? 5.119 0.308 10.245 1.00 0.00 51 GLY A N 19
ATOM 27325 C CA . GLY A 1 51 ? 4.300 -0.666 9.543 1.00 0.00 51 GLY A CA 19
ATOM 27326 C C . GLY A 1 51 ? 3.096 0.007 8.880 1.00 0.00 51 GLY A C 19
ATOM 27327 O O . GLY A 1 51 ? 1.978 -0.500 8.957 1.00 0.00 51 GLY A O 19
ATOM 27331 N N . MET A 1 52 ? 3.366 1.137 8.244 1.00 0.00 52 MET A N 19
ATOM 27332 C CA . MET A 1 52 ? 2.319 1.884 7.568 1.00 0.00 52 MET A CA 19
ATOM 27333 C C . MET A 1 52 ? 2.648 2.070 6.085 1.00 0.00 52 MET A C 19
ATOM 27334 O O . MET A 1 52 ? 3.799 2.313 5.727 1.00 0.00 52 MET A O 19
ATOM 27348 N N . GLY A 1 53 ? 1.616 1.949 5.263 1.00 0.00 53 GLY A N 19
ATOM 27349 C CA . GLY A 1 53 ? 1.781 2.102 3.827 1.00 0.00 53 GLY A CA 19
ATOM 27350 C C . GLY A 1 53 ? 0.710 3.027 3.247 1.00 0.00 53 GLY A C 19
ATOM 27351 O O . GLY A 1 53 ? -0.286 3.320 3.908 1.00 0.00 53 GLY A O 19
ATOM 27355 N N . MET A 1 54 ? 0.950 3.461 2.019 1.00 0.00 54 MET A N 19
ATOM 27356 C CA . MET A 1 54 ? 0.018 4.348 1.343 1.00 0.00 54 MET A CA 19
ATOM 27357 C C . MET A 1 54 ? 0.083 4.157 -0.174 1.00 0.00 54 MET A C 19
ATOM 27358 O O . MET A 1 54 ? 1.165 4.158 -0.758 1.00 0.00 54 MET A O 19
ATOM 27372 N N . VAL A 1 55 ? -1.090 3.997 -0.769 1.00 0.00 55 VAL A N 19
ATOM 27373 C CA . VAL A 1 55 ? -1.181 3.806 -2.206 1.00 0.00 55 VAL A CA 19
ATOM 27374 C C . VAL A 1 55 ? -2.351 4.626 -2.753 1.00 0.00 55 VAL A C 19
ATOM 27375 O O . VAL A 1 55 ? -3.365 4.795 -2.077 1.00 0.00 55 VAL A O 19
ATOM 27388 N N . GLU A 1 56 ? -2.172 5.114 -3.971 1.00 0.00 56 GLU A N 19
ATOM 27389 C CA . GLU A 1 56 ? -3.200 5.913 -4.617 1.00 0.00 56 GLU A CA 19
ATOM 27390 C C . GLU A 1 56 ? -3.666 5.236 -5.907 1.00 0.00 56 GLU A C 19
ATOM 27391 O O . GLU A 1 56 ? -2.878 4.582 -6.589 1.00 0.00 56 GLU A O 19
ATOM 27403 N N . TYR A 1 57 ? -4.945 5.415 -6.203 1.00 0.00 57 TYR A N 19
ATOM 27404 C CA . TYR A 1 57 ? -5.526 4.829 -7.399 1.00 0.00 57 TYR A CA 19
ATOM 27405 C C . TYR A 1 57 ? -6.131 5.908 -8.299 1.00 0.00 57 TYR A C 19
ATOM 27406 O O . TYR A 1 57 ? -6.484 6.989 -7.828 1.00 0.00 57 TYR A O 19
ATOM 27424 N N . LEU A 1 58 ? -6.234 5.578 -9.578 1.00 0.00 58 LEU A N 19
ATOM 27425 C CA . LEU A 1 58 ? -6.791 6.505 -10.549 1.00 0.00 58 LEU A CA 19
ATOM 27426 C C . LEU A 1 58 ? -8.285 6.223 -10.717 1.00 0.00 58 LEU A C 19
ATOM 27427 O O . LEU A 1 58 ? -8.898 6.663 -11.689 1.00 0.00 58 LEU A O 19
ATOM 27443 N N . ARG A 1 59 ? -8.829 5.492 -9.756 1.00 0.00 59 ARG A N 19
ATOM 27444 C CA . ARG A 1 59 ? -10.240 5.146 -9.786 1.00 0.00 59 ARG A CA 19
ATOM 27445 C C . ARG A 1 59 ? -10.795 5.059 -8.363 1.00 0.00 59 ARG A C 19
ATOM 27446 O O . ARG A 1 59 ? -10.149 4.508 -7.473 1.00 0.00 59 ARG A O 19
ATOM 27467 N N . LYS A 1 60 ? -11.988 5.611 -8.192 1.00 0.00 60 LYS A N 19
ATOM 27468 C CA . LYS A 1 60 ? -12.638 5.603 -6.893 1.00 0.00 60 LYS A CA 19
ATOM 27469 C C . LYS A 1 60 ? -12.959 4.160 -6.497 1.00 0.00 60 LYS A C 19
ATOM 27470 O O . LYS A 1 60 ? -12.514 3.685 -5.453 1.00 0.00 60 LYS A O 19
ATOM 27489 N N . GLU A 1 61 ? -13.728 3.503 -7.352 1.00 0.00 61 GLU A N 19
ATOM 27490 C CA . GLU A 1 61 ? -14.114 2.124 -7.105 1.00 0.00 61 GLU A CA 19
ATOM 27491 C C . GLU A 1 61 ? -12.889 1.291 -6.722 1.00 0.00 61 GLU A C 19
ATOM 27492 O O . GLU A 1 61 ? -12.928 0.533 -5.753 1.00 0.00 61 GLU A O 19
ATOM 27504 N N . ASP A 1 62 ? -11.831 1.459 -7.502 1.00 0.00 62 ASP A N 19
ATOM 27505 C CA . ASP A 1 62 ? -10.598 0.732 -7.256 1.00 0.00 62 ASP A CA 19
ATOM 27506 C C . ASP A 1 62 ? -10.212 0.874 -5.782 1.00 0.00 62 ASP A C 19
ATOM 27507 O O . ASP A 1 62 ? -9.828 -0.103 -5.141 1.00 0.00 62 ASP A O 19
ATOM 27516 N N . MET A 1 63 ? -10.327 2.098 -5.289 1.00 0.00 63 MET A N 19
ATOM 27517 C CA . MET A 1 63 ? -9.995 2.380 -3.903 1.00 0.00 63 MET A CA 19
ATOM 27518 C C . MET A 1 63 ? -10.831 1.521 -2.953 1.00 0.00 63 MET A C 19
ATOM 27519 O O . MET A 1 63 ? -10.285 0.759 -2.156 1.00 0.00 63 MET A O 19
ATOM 27533 N N . GLU A 1 64 ? -12.143 1.672 -3.068 1.00 0.00 64 GLU A N 19
ATOM 27534 C CA . GLU A 1 64 ? -13.060 0.919 -2.229 1.00 0.00 64 GLU A CA 19
ATOM 27535 C C . GLU A 1 64 ? -12.849 -0.584 -2.429 1.00 0.00 64 GLU A C 19
ATOM 27536 O O . GLU A 1 64 ? -12.848 -1.347 -1.464 1.00 0.00 64 GLU A O 19
ATOM 27548 N N . TYR A 1 65 ? -12.678 -0.963 -3.687 1.00 0.00 65 TYR A N 19
ATOM 27549 C CA . TYR A 1 65 ? -12.467 -2.360 -4.025 1.00 0.00 65 TYR A CA 19
ATOM 27550 C C . TYR A 1 65 ? -11.357 -2.971 -3.166 1.00 0.00 65 TYR A C 19
ATOM 27551 O O . TYR A 1 65 ? -11.617 -3.845 -2.340 1.00 0.00 65 TYR A O 19
ATOM 27569 N N . ALA A 1 66 ? -10.145 -2.487 -3.392 1.00 0.00 66 ALA A N 19
ATOM 27570 C CA . ALA A 1 66 ? -8.995 -2.974 -2.649 1.00 0.00 66 ALA A CA 19
ATOM 27571 C C . ALA A 1 66 ? -9.257 -2.818 -1.150 1.00 0.00 66 ALA A C 19
ATOM 27572 O O . ALA A 1 66 ? -8.916 -3.697 -0.361 1.00 0.00 66 ALA A O 19
ATOM 27579 N N . LEU A 1 67 ? -9.862 -1.691 -0.802 1.00 0.00 67 LEU A N 19
ATOM 27580 C CA . LEU A 1 67 ? -10.174 -1.408 0.589 1.00 0.00 67 LEU A CA 19
ATOM 27581 C C . LEU A 1 67 ? -10.881 -2.617 1.204 1.00 0.00 67 LEU A C 19
ATOM 27582 O O . LEU A 1 67 ? -10.399 -3.193 2.178 1.00 0.00 67 LEU A O 19
ATOM 27598 N N . ARG A 1 68 ? -12.013 -2.965 0.611 1.00 0.00 68 ARG A N 19
ATOM 27599 C CA . ARG A 1 68 ? -12.792 -4.095 1.089 1.00 0.00 68 ARG A CA 19
ATOM 27600 C C . ARG A 1 68 ? -12.077 -5.408 0.763 1.00 0.00 68 ARG A C 19
ATOM 27601 O O . ARG A 1 68 ? -11.618 -6.109 1.663 1.00 0.00 68 ARG A O 19
ATOM 27622 N N . LYS A 1 69 ? -12.006 -5.701 -0.528 1.00 0.00 69 LYS A N 19
ATOM 27623 C CA . LYS A 1 69 ? -11.356 -6.918 -0.984 1.00 0.00 69 LYS A CA 19
ATOM 27624 C C . LYS A 1 69 ? -10.168 -7.229 -0.071 1.00 0.00 69 LYS A C 19
ATOM 27625 O O . LYS A 1 69 ? -10.154 -8.253 0.609 1.00 0.00 69 LYS A O 19
ATOM 27644 N N . LEU A 1 70 ? -9.199 -6.325 -0.086 1.00 0.00 70 LEU A N 19
ATOM 27645 C CA . LEU A 1 70 ? -8.009 -6.490 0.732 1.00 0.00 70 LEU A CA 19
ATOM 27646 C C . LEU A 1 70 ? -8.406 -6.482 2.210 1.00 0.00 70 LEU A C 19
ATOM 27647 O O . LEU A 1 70 ? -8.212 -7.472 2.914 1.00 0.00 70 LEU A O 19
ATOM 27663 N N . ASP A 1 71 ? -8.956 -5.354 2.636 1.00 0.00 71 ASP A N 19
ATOM 27664 C CA . ASP A 1 71 ? -9.382 -5.204 4.017 1.00 0.00 71 ASP A CA 19
ATOM 27665 C C . ASP A 1 71 ? -8.738 -6.302 4.867 1.00 0.00 71 ASP A C 19
ATOM 27666 O O . ASP A 1 71 ? -9.315 -7.374 5.043 1.00 0.00 71 ASP A O 19
ATOM 27675 N N . ASP A 1 72 ? -7.552 -5.996 5.371 1.00 0.00 72 ASP A N 19
ATOM 27676 C CA . ASP A 1 72 ? -6.823 -6.943 6.198 1.00 0.00 72 ASP A CA 19
ATOM 27677 C C . ASP A 1 72 ? -6.395 -8.136 5.342 1.00 0.00 72 ASP A C 19
ATOM 27678 O O . ASP A 1 72 ? -7.198 -9.025 5.063 1.00 0.00 72 ASP A O 19
ATOM 27687 N N . THR A 1 73 ? -5.129 -8.119 4.950 1.00 0.00 73 THR A N 19
ATOM 27688 C CA . THR A 1 73 ? -4.585 -9.189 4.132 1.00 0.00 73 THR A CA 19
ATOM 27689 C C . THR A 1 73 ? -3.215 -9.619 4.660 1.00 0.00 73 THR A C 19
ATOM 27690 O O . THR A 1 73 ? -2.628 -8.940 5.501 1.00 0.00 73 THR A O 19
ATOM 27701 N N . LYS A 1 74 ? -2.744 -10.745 4.144 1.00 0.00 74 LYS A N 19
ATOM 27702 C CA . LYS A 1 74 ? -1.454 -11.274 4.553 1.00 0.00 74 LYS A CA 19
ATOM 27703 C C . LYS A 1 74 ? -0.389 -10.847 3.541 1.00 0.00 74 LYS A C 19
ATOM 27704 O O . LYS A 1 74 ? -0.246 -11.464 2.486 1.00 0.00 74 LYS A O 19
ATOM 27723 N N . PHE A 1 75 ? 0.332 -9.794 3.898 1.00 0.00 75 PHE A N 19
ATOM 27724 C CA . PHE A 1 75 ? 1.381 -9.278 3.034 1.00 0.00 75 PHE A CA 19
ATOM 27725 C C . PHE A 1 75 ? 2.718 -9.962 3.326 1.00 0.00 75 PHE A C 19
ATOM 27726 O O . PHE A 1 75 ? 3.118 -10.083 4.483 1.00 0.00 75 PHE A O 19
ATOM 27743 N N . ARG A 1 76 ? 3.372 -10.390 2.257 1.00 0.00 76 ARG A N 19
ATOM 27744 C CA . ARG A 1 76 ? 4.656 -11.059 2.383 1.00 0.00 76 ARG A CA 19
ATOM 27745 C C . ARG A 1 76 ? 5.792 -10.098 2.026 1.00 0.00 76 ARG A C 19
ATOM 27746 O O . ARG A 1 76 ? 5.897 -9.652 0.885 1.00 0.00 76 ARG A O 19
ATOM 27767 N N . SER A 1 77 ? 6.615 -9.808 3.024 1.00 0.00 77 SER A N 19
ATOM 27768 C CA . SER A 1 77 ? 7.739 -8.908 2.829 1.00 0.00 77 SER A CA 19
ATOM 27769 C C . SER A 1 77 ? 8.767 -9.549 1.895 1.00 0.00 77 SER A C 19
ATOM 27770 O O . SER A 1 77 ? 8.684 -10.741 1.599 1.00 0.00 77 SER A O 19
ATOM 27778 N N . HIS A 1 78 ? 9.711 -8.731 1.455 1.00 0.00 78 HIS A N 19
ATOM 27779 C CA . HIS A 1 78 ? 10.754 -9.203 0.560 1.00 0.00 78 HIS A CA 19
ATOM 27780 C C . HIS A 1 78 ? 11.669 -10.176 1.307 1.00 0.00 78 HIS A C 19
ATOM 27781 O O . HIS A 1 78 ? 12.482 -10.864 0.692 1.00 0.00 78 HIS A O 19
ATOM 27795 N N . GLU A 1 79 ? 11.506 -10.201 2.621 1.00 0.00 79 GLU A N 19
ATOM 27796 C CA . GLU A 1 79 ? 12.307 -11.077 3.458 1.00 0.00 79 GLU A CA 19
ATOM 27797 C C . GLU A 1 79 ? 11.537 -12.362 3.772 1.00 0.00 79 GLU A C 19
ATOM 27798 O O . GLU A 1 79 ? 11.998 -13.190 4.556 1.00 0.00 79 GLU A O 19
ATOM 27810 N N . GLY A 1 80 ? 10.377 -12.486 3.145 1.00 0.00 80 GLY A N 19
ATOM 27811 C CA . GLY A 1 80 ? 9.538 -13.655 3.348 1.00 0.00 80 GLY A CA 19
ATOM 27812 C C . GLY A 1 80 ? 8.564 -13.436 4.507 1.00 0.00 80 GLY A C 19
ATOM 27813 O O . GLY A 1 80 ? 7.419 -13.883 4.453 1.00 0.00 80 GLY A O 19
ATOM 27817 N N . GLU A 1 81 ? 9.053 -12.749 5.529 1.00 0.00 81 GLU A N 19
ATOM 27818 C CA . GLU A 1 81 ? 8.240 -12.465 6.699 1.00 0.00 81 GLU A CA 19
ATOM 27819 C C . GLU A 1 81 ? 6.881 -11.902 6.277 1.00 0.00 81 GLU A C 19
ATOM 27820 O O . GLU A 1 81 ? 6.814 -10.886 5.587 1.00 0.00 81 GLU A O 19
ATOM 27832 N N . THR A 1 82 ? 5.833 -12.587 6.709 1.00 0.00 82 THR A N 19
ATOM 27833 C CA . THR A 1 82 ? 4.480 -12.167 6.385 1.00 0.00 82 THR A CA 19
ATOM 27834 C C . THR A 1 82 ? 3.865 -11.397 7.555 1.00 0.00 82 THR A C 19
ATOM 27835 O O . THR A 1 82 ? 4.276 -11.571 8.701 1.00 0.00 82 THR A O 19
ATOM 27846 N N . SER A 1 83 ? 2.890 -10.563 7.226 1.00 0.00 83 SER A N 19
ATOM 27847 C CA . SER A 1 83 ? 2.214 -9.766 8.236 1.00 0.00 83 SER A CA 19
ATOM 27848 C C . SER A 1 83 ? 0.814 -9.384 7.751 1.00 0.00 83 SER A C 19
ATOM 27849 O O . SER A 1 83 ? 0.540 -9.410 6.552 1.00 0.00 83 SER A O 19
ATOM 27857 N N . TYR A 1 84 ? -0.035 -9.038 8.708 1.00 0.00 84 TYR A N 19
ATOM 27858 C CA . TYR A 1 84 ? -1.399 -8.652 8.393 1.00 0.00 84 TYR A CA 19
ATOM 27859 C C . TYR A 1 84 ? -1.510 -7.138 8.202 1.00 0.00 84 TYR A C 19
ATOM 27860 O O . TYR A 1 84 ? -1.334 -6.374 9.151 1.00 0.00 84 TYR A O 19
ATOM 27878 N N . ILE A 1 85 ? -1.801 -6.748 6.970 1.00 0.00 85 ILE A N 19
ATOM 27879 C CA . ILE A 1 85 ? -1.937 -5.339 6.642 1.00 0.00 85 ILE A CA 19
ATOM 27880 C C . ILE A 1 85 ? -3.413 -5.017 6.401 1.00 0.00 85 ILE A C 19
ATOM 27881 O O . ILE A 1 85 ? -4.100 -5.739 5.680 1.00 0.00 85 ILE A O 19
ATOM 27897 N N . ARG A 1 86 ? -3.857 -3.931 7.017 1.00 0.00 86 ARG A N 19
ATOM 27898 C CA . ARG A 1 86 ? -5.239 -3.504 6.878 1.00 0.00 86 ARG A CA 19
ATOM 27899 C C . ARG A 1 86 ? -5.351 -2.407 5.817 1.00 0.00 86 ARG A C 19
ATOM 27900 O O . ARG A 1 86 ? -4.390 -1.684 5.562 1.00 0.00 86 ARG A O 19
ATOM 27921 N N . VAL A 1 87 ? -6.534 -2.318 5.227 1.00 0.00 87 VAL A N 19
ATOM 27922 C CA . VAL A 1 87 ? -6.785 -1.322 4.199 1.00 0.00 87 VAL A CA 19
ATOM 27923 C C . VAL A 1 87 ? -8.005 -0.487 4.592 1.00 0.00 87 VAL A C 19
ATOM 27924 O O . VAL A 1 87 ? -9.087 -1.029 4.815 1.00 0.00 87 VAL A O 19
ATOM 27937 N N . TYR A 1 88 ? -7.791 0.818 4.663 1.00 0.00 88 TYR A N 19
ATOM 27938 C CA . TYR A 1 88 ? -8.860 1.734 5.025 1.00 0.00 88 TYR A CA 19
ATOM 27939 C C . TYR A 1 88 ? -8.618 3.122 4.430 1.00 0.00 88 TYR A C 19
ATOM 27940 O O . TYR A 1 88 ? -7.481 3.483 4.131 1.00 0.00 88 TYR A O 19
ATOM 27958 N N . PRO A 1 89 ? -9.734 3.883 4.273 1.00 0.00 89 PRO A N 19
ATOM 27959 C CA . PRO A 1 89 ? -9.654 5.224 3.719 1.00 0.00 89 PRO A CA 19
ATOM 27960 C C . PRO A 1 89 ? -9.086 6.207 4.745 1.00 0.00 89 PRO A C 19
ATOM 27961 O O . PRO A 1 89 ? -8.861 5.846 5.898 1.00 0.00 89 PRO A O 19
ATOM 27972 N N . GLU A 1 90 ? -8.872 7.432 4.287 1.00 0.00 90 GLU A N 19
ATOM 27973 C CA . GLU A 1 90 ? -8.335 8.470 5.150 1.00 0.00 90 GLU A CA 19
ATOM 27974 C C . GLU A 1 90 ? -9.470 9.307 5.743 1.00 0.00 90 GLU A C 19
ATOM 27975 O O . GLU A 1 90 ? -10.550 9.396 5.160 1.00 0.00 90 GLU A O 19
ATOM 27987 N N . ARG A 1 91 ? -9.187 9.900 6.893 1.00 0.00 91 ARG A N 19
ATOM 27988 C CA . ARG A 1 91 ? -10.171 10.727 7.571 1.00 0.00 91 ARG A CA 19
ATOM 27989 C C . ARG A 1 91 ? -9.663 12.165 7.692 1.00 0.00 91 ARG A C 19
ATOM 27990 O O . ARG A 1 91 ? -8.507 12.391 8.045 1.00 0.00 91 ARG A O 19
ATOM 28011 N N . SER A 1 92 ? -10.552 13.100 7.392 1.00 0.00 92 SER A N 19
ATOM 28012 C CA . SER A 1 92 ? -10.209 14.510 7.463 1.00 0.00 92 SER A CA 19
ATOM 28013 C C . SER A 1 92 ? -11.459 15.365 7.247 1.00 0.00 92 SER A C 19
ATOM 28014 O O . SER A 1 92 ? -12.549 14.835 7.035 1.00 0.00 92 SER A O 19
ATOM 28022 N N . SER A 1 93 ? -11.260 16.674 7.308 1.00 0.00 93 SER A N 19
ATOM 28023 C CA . SER A 1 93 ? -12.358 17.607 7.122 1.00 0.00 93 SER A CA 19
ATOM 28024 C C . SER A 1 93 ? -11.812 19.012 6.860 1.00 0.00 93 SER A C 19
ATOM 28025 O O . SER A 1 93 ? -10.625 19.268 7.060 1.00 0.00 93 SER A O 19
ATOM 28033 N N . GLY A 1 94 ? -12.703 19.886 6.417 1.00 0.00 94 GLY A N 19
ATOM 28034 C CA . GLY A 1 94 ? -12.326 21.259 6.126 1.00 0.00 94 GLY A CA 19
ATOM 28035 C C . GLY A 1 94 ? -13.387 21.949 5.267 1.00 0.00 94 GLY A C 19
ATOM 28036 O O . GLY A 1 94 ? -13.550 21.620 4.093 1.00 0.00 94 GLY A O 19
ATOM 28040 N N . PRO A 1 95 ? -14.099 22.918 5.901 1.00 0.00 95 PRO A N 19
ATOM 28041 C CA . PRO A 1 95 ? -15.140 23.658 5.208 1.00 0.00 95 PRO A CA 19
ATOM 28042 C C . PRO A 1 95 ? -14.536 24.683 4.246 1.00 0.00 95 PRO A C 19
ATOM 28043 O O . PRO A 1 95 ? -14.937 24.763 3.086 1.00 0.00 95 PRO A O 19
ATOM 28054 N N . SER A 1 96 ? -13.582 25.442 4.764 1.00 0.00 96 SER A N 19
ATOM 28055 C CA . SER A 1 96 ? -12.918 26.459 3.966 1.00 0.00 96 SER A CA 19
ATOM 28056 C C . SER A 1 96 ? -13.950 27.444 3.411 1.00 0.00 96 SER A C 19
ATOM 28057 O O . SER A 1 96 ? -14.655 27.134 2.452 1.00 0.00 96 SER A O 19
ATOM 28065 N N . SER A 1 97 ? -14.005 28.610 4.038 1.00 0.00 97 SER A N 19
ATOM 28066 C CA . SER A 1 97 ? -14.938 29.641 3.618 1.00 0.00 97 SER A CA 19
ATOM 28067 C C . SER A 1 97 ? -14.218 30.987 3.514 1.00 0.00 97 SER A C 19
ATOM 28068 O O . SER A 1 97 ? -13.202 31.205 4.172 1.00 0.00 97 SER A O 19
ATOM 28076 N N . GLY A 1 98 ? -14.772 31.856 2.681 1.00 0.00 98 GLY A N 19
ATOM 28077 C CA . GLY A 1 98 ? -14.196 33.175 2.482 1.00 0.00 98 GLY A CA 19
ATOM 28078 C C . GLY A 1 98 ? -14.652 33.778 1.152 1.00 0.00 98 GLY A C 19
ATOM 28079 O O . GLY A 1 98 ? -14.714 34.998 1.008 1.00 0.00 98 GLY A O 19
ATOM 28083 N N . GLY A 1 1 ? 2.648 3.341 -14.921 1.00 0.00 1 GLY A N 20
ATOM 28084 C CA . GLY A 1 1 ? 3.904 3.591 -15.606 1.00 0.00 1 GLY A CA 20
ATOM 28085 C C . GLY A 1 1 ? 4.315 5.060 -15.478 1.00 0.00 1 GLY A C 20
ATOM 28086 O O . GLY A 1 1 ? 4.142 5.840 -16.413 1.00 0.00 1 GLY A O 20
ATOM 28090 N N . SER A 1 2 ? 4.852 5.392 -14.313 1.00 0.00 2 SER A N 20
ATOM 28091 C CA . SER A 1 2 ? 5.288 6.752 -14.051 1.00 0.00 2 SER A CA 20
ATOM 28092 C C . SER A 1 2 ? 6.340 6.759 -12.939 1.00 0.00 2 SER A C 20
ATOM 28093 O O . SER A 1 2 ? 6.023 6.506 -11.778 1.00 0.00 2 SER A O 20
ATOM 28101 N N . SER A 1 3 ? 7.570 7.052 -13.335 1.00 0.00 3 SER A N 20
ATOM 28102 C CA . SER A 1 3 ? 8.670 7.095 -12.386 1.00 0.00 3 SER A CA 20
ATOM 28103 C C . SER A 1 3 ? 9.023 8.548 -12.060 1.00 0.00 3 SER A C 20
ATOM 28104 O O . SER A 1 3 ? 8.975 8.956 -10.900 1.00 0.00 3 SER A O 20
ATOM 28112 N N . GLY A 1 4 ? 9.369 9.288 -13.103 1.00 0.00 4 GLY A N 20
ATOM 28113 C CA . GLY A 1 4 ? 9.729 10.687 -12.941 1.00 0.00 4 GLY A CA 20
ATOM 28114 C C . GLY A 1 4 ? 9.714 11.416 -14.286 1.00 0.00 4 GLY A C 20
ATOM 28115 O O . GLY A 1 4 ? 10.751 11.555 -14.933 1.00 0.00 4 GLY A O 20
ATOM 28119 N N . SER A 1 5 ? 8.526 11.861 -14.668 1.00 0.00 5 SER A N 20
ATOM 28120 C CA . SER A 1 5 ? 8.361 12.573 -15.924 1.00 0.00 5 SER A CA 20
ATOM 28121 C C . SER A 1 5 ? 8.946 13.982 -15.808 1.00 0.00 5 SER A C 20
ATOM 28122 O O . SER A 1 5 ? 9.840 14.351 -16.568 1.00 0.00 5 SER A O 20
ATOM 28130 N N . SER A 1 6 ? 8.418 14.730 -14.851 1.00 0.00 6 SER A N 20
ATOM 28131 C CA . SER A 1 6 ? 8.877 16.090 -14.625 1.00 0.00 6 SER A CA 20
ATOM 28132 C C . SER A 1 6 ? 8.404 16.582 -13.256 1.00 0.00 6 SER A C 20
ATOM 28133 O O . SER A 1 6 ? 7.317 16.223 -12.805 1.00 0.00 6 SER A O 20
ATOM 28141 N N . GLY A 1 7 ? 9.243 17.395 -12.632 1.00 0.00 7 GLY A N 20
ATOM 28142 C CA . GLY A 1 7 ? 8.925 17.940 -11.323 1.00 0.00 7 GLY A CA 20
ATOM 28143 C C . GLY A 1 7 ? 8.759 19.460 -11.387 1.00 0.00 7 GLY A C 20
ATOM 28144 O O . GLY A 1 7 ? 9.212 20.098 -12.336 1.00 0.00 7 GLY A O 20
ATOM 28148 N N . GLY A 1 8 ? 8.107 19.995 -10.365 1.00 0.00 8 GLY A N 20
ATOM 28149 C CA . GLY A 1 8 ? 7.875 21.428 -10.294 1.00 0.00 8 GLY A CA 20
ATOM 28150 C C . GLY A 1 8 ? 6.526 21.733 -9.640 1.00 0.00 8 GLY A C 20
ATOM 28151 O O . GLY A 1 8 ? 6.464 22.056 -8.455 1.00 0.00 8 GLY A O 20
ATOM 28155 N N . PRO A 1 9 ? 5.449 21.616 -10.464 1.00 0.00 9 PRO A N 20
ATOM 28156 C CA . PRO A 1 9 ? 4.105 21.876 -9.979 1.00 0.00 9 PRO A CA 20
ATOM 28157 C C . PRO A 1 9 ? 3.605 20.723 -9.105 1.00 0.00 9 PRO A C 20
ATOM 28158 O O . PRO A 1 9 ? 4.218 19.658 -9.067 1.00 0.00 9 PRO A O 20
ATOM 28169 N N . PRO A 1 10 ? 2.467 20.983 -8.407 1.00 0.00 10 PRO A N 20
ATOM 28170 C CA . PRO A 1 10 ? 1.877 19.980 -7.537 1.00 0.00 10 PRO A CA 20
ATOM 28171 C C . PRO A 1 10 ? 1.171 18.894 -8.351 1.00 0.00 10 PRO A C 20
ATOM 28172 O O . PRO A 1 10 ? 0.412 19.197 -9.270 1.00 0.00 10 PRO A O 20
ATOM 28183 N N . THR A 1 11 ? 1.447 17.651 -7.984 1.00 0.00 11 THR A N 20
ATOM 28184 C CA . THR A 1 11 ? 0.847 16.518 -8.669 1.00 0.00 11 THR A CA 20
ATOM 28185 C C . THR A 1 11 ? -0.668 16.701 -8.778 1.00 0.00 11 THR A C 20
ATOM 28186 O O . THR A 1 11 ? -1.322 17.082 -7.808 1.00 0.00 11 THR A O 20
ATOM 28197 N N . ARG A 1 12 ? -1.182 16.423 -9.967 1.00 0.00 12 ARG A N 20
ATOM 28198 C CA . ARG A 1 12 ? -2.607 16.552 -10.215 1.00 0.00 12 ARG A CA 20
ATOM 28199 C C . ARG A 1 12 ? -3.197 15.205 -10.639 1.00 0.00 12 ARG A C 20
ATOM 28200 O O . ARG A 1 12 ? -3.269 14.902 -11.829 1.00 0.00 12 ARG A O 20
ATOM 28221 N N . ARG A 1 13 ? -3.603 14.433 -9.642 1.00 0.00 13 ARG A N 20
ATOM 28222 C CA . ARG A 1 13 ? -4.183 13.126 -9.896 1.00 0.00 13 ARG A CA 20
ATOM 28223 C C . ARG A 1 13 ? -5.396 12.898 -8.991 1.00 0.00 13 ARG A C 20
ATOM 28224 O O . ARG A 1 13 ? -5.798 13.793 -8.249 1.00 0.00 13 ARG A O 20
ATOM 28245 N N . SER A 1 14 ? -5.945 11.696 -9.082 1.00 0.00 14 SER A N 20
ATOM 28246 C CA . SER A 1 14 ? -7.104 11.340 -8.281 1.00 0.00 14 SER A CA 20
ATOM 28247 C C . SER A 1 14 ? -6.794 11.539 -6.796 1.00 0.00 14 SER A C 20
ATOM 28248 O O . SER A 1 14 ? -5.640 11.451 -6.382 1.00 0.00 14 SER A O 20
ATOM 28256 N N . ASP A 1 15 ? -7.847 11.803 -6.035 1.00 0.00 15 ASP A N 20
ATOM 28257 C CA . ASP A 1 15 ? -7.702 12.015 -4.605 1.00 0.00 15 ASP A CA 20
ATOM 28258 C C . ASP A 1 15 ? -8.266 10.806 -3.855 1.00 0.00 15 ASP A C 20
ATOM 28259 O O . ASP A 1 15 ? -8.932 10.961 -2.833 1.00 0.00 15 ASP A O 20
ATOM 28268 N N . PHE A 1 16 ? -7.977 9.630 -4.392 1.00 0.00 16 PHE A N 20
ATOM 28269 C CA . PHE A 1 16 ? -8.447 8.395 -3.786 1.00 0.00 16 PHE A CA 20
ATOM 28270 C C . PHE A 1 16 ? -7.281 7.449 -3.493 1.00 0.00 16 PHE A C 20
ATOM 28271 O O . PHE A 1 16 ? -6.657 6.923 -4.414 1.00 0.00 16 PHE A O 20
ATOM 28288 N N . ARG A 1 17 ? -7.021 7.262 -2.207 1.00 0.00 17 ARG A N 20
ATOM 28289 C CA . ARG A 1 17 ? -5.940 6.389 -1.782 1.00 0.00 17 ARG A CA 20
ATOM 28290 C C . ARG A 1 17 ? -6.397 5.509 -0.616 1.00 0.00 17 ARG A C 20
ATOM 28291 O O . ARG A 1 17 ? -7.441 5.760 -0.016 1.00 0.00 17 ARG A O 20
ATOM 28312 N N . VAL A 1 18 ? -5.592 4.496 -0.331 1.00 0.00 18 VAL A N 20
ATOM 28313 C CA . VAL A 1 18 ? -5.901 3.577 0.752 1.00 0.00 18 VAL A CA 20
ATOM 28314 C C . VAL A 1 18 ? -4.767 3.607 1.779 1.00 0.00 18 VAL A C 20
ATOM 28315 O O . VAL A 1 18 ? -3.598 3.470 1.422 1.00 0.00 18 VAL A O 20
ATOM 28328 N N . LEU A 1 19 ? -5.153 3.788 3.033 1.00 0.00 19 LEU A N 20
ATOM 28329 C CA . LEU A 1 19 ? -4.184 3.838 4.115 1.00 0.00 19 LEU A CA 20
ATOM 28330 C C . LEU A 1 19 ? -3.924 2.420 4.627 1.00 0.00 19 LEU A C 20
ATOM 28331 O O . LEU A 1 19 ? -4.853 1.725 5.037 1.00 0.00 19 LEU A O 20
ATOM 28347 N N . VAL A 1 20 ? -2.658 2.033 4.587 1.00 0.00 20 VAL A N 20
ATOM 28348 C CA . VAL A 1 20 ? -2.264 0.711 5.043 1.00 0.00 20 VAL A CA 20
ATOM 28349 C C . VAL A 1 20 ? -1.384 0.845 6.287 1.00 0.00 20 VAL A C 20
ATOM 28350 O O . VAL A 1 20 ? -0.477 1.675 6.323 1.00 0.00 20 VAL A O 20
ATOM 28363 N N . SER A 1 21 ? -1.682 0.016 7.276 1.00 0.00 21 SER A N 20
ATOM 28364 C CA . SER A 1 21 ? -0.929 0.032 8.519 1.00 0.00 21 SER A CA 20
ATOM 28365 C C . SER A 1 21 ? -0.782 -1.391 9.060 1.00 0.00 21 SER A C 20
ATOM 28366 O O . SER A 1 21 ? -1.773 -2.098 9.234 1.00 0.00 21 SER A O 20
ATOM 28374 N N . GLY A 1 22 ? 0.463 -1.769 9.311 1.00 0.00 22 GLY A N 20
ATOM 28375 C CA . GLY A 1 22 ? 0.753 -3.095 9.829 1.00 0.00 22 GLY A CA 20
ATOM 28376 C C . GLY A 1 22 ? 1.940 -3.723 9.097 1.00 0.00 22 GLY A C 20
ATOM 28377 O O . GLY A 1 22 ? 2.408 -4.797 9.471 1.00 0.00 22 GLY A O 20
ATOM 28381 N N . LEU A 1 23 ? 2.395 -3.025 8.066 1.00 0.00 23 LEU A N 20
ATOM 28382 C CA . LEU A 1 23 ? 3.519 -3.500 7.278 1.00 0.00 23 LEU A CA 20
ATOM 28383 C C . LEU A 1 23 ? 4.569 -4.108 8.210 1.00 0.00 23 LEU A C 20
ATOM 28384 O O . LEU A 1 23 ? 4.677 -3.714 9.370 1.00 0.00 23 LEU A O 20
ATOM 28400 N N . PRO A 1 24 ? 5.335 -5.085 7.653 1.00 0.00 24 PRO A N 20
ATOM 28401 C CA . PRO A 1 24 ? 6.372 -5.751 8.422 1.00 0.00 24 PRO A CA 20
ATOM 28402 C C . PRO A 1 24 ? 7.593 -4.845 8.597 1.00 0.00 24 PRO A C 20
ATOM 28403 O O . PRO A 1 24 ? 7.650 -3.758 8.025 1.00 0.00 24 PRO A O 20
ATOM 28414 N N . PRO A 1 25 ? 8.563 -5.340 9.411 1.00 0.00 25 PRO A N 20
ATOM 28415 C CA . PRO A 1 25 ? 9.779 -4.587 9.669 1.00 0.00 25 PRO A CA 20
ATOM 28416 C C . PRO A 1 25 ? 10.719 -4.634 8.463 1.00 0.00 25 PRO A C 20
ATOM 28417 O O . PRO A 1 25 ? 11.653 -3.839 8.367 1.00 0.00 25 PRO A O 20
ATOM 28428 N N . SER A 1 26 ? 10.440 -5.574 7.572 1.00 0.00 26 SER A N 20
ATOM 28429 C CA . SER A 1 26 ? 11.249 -5.735 6.376 1.00 0.00 26 SER A CA 20
ATOM 28430 C C . SER A 1 26 ? 10.380 -5.560 5.128 1.00 0.00 26 SER A C 20
ATOM 28431 O O . SER A 1 26 ? 10.833 -5.807 4.012 1.00 0.00 26 SER A O 20
ATOM 28439 N N . GLY A 1 27 ? 9.147 -5.134 5.360 1.00 0.00 27 GLY A N 20
ATOM 28440 C CA . GLY A 1 27 ? 8.211 -4.922 4.270 1.00 0.00 27 GLY A CA 20
ATOM 28441 C C . GLY A 1 27 ? 8.724 -3.851 3.306 1.00 0.00 27 GLY A C 20
ATOM 28442 O O . GLY A 1 27 ? 9.632 -3.091 3.643 1.00 0.00 27 GLY A O 20
ATOM 28446 N N . SER A 1 28 ? 8.122 -3.823 2.127 1.00 0.00 28 SER A N 20
ATOM 28447 C CA . SER A 1 28 ? 8.506 -2.857 1.112 1.00 0.00 28 SER A CA 20
ATOM 28448 C C . SER A 1 28 ? 7.270 -2.380 0.347 1.00 0.00 28 SER A C 20
ATOM 28449 O O . SER A 1 28 ? 6.216 -3.012 0.408 1.00 0.00 28 SER A O 20
ATOM 28457 N N . TRP A 1 29 ? 7.439 -1.269 -0.354 1.00 0.00 29 TRP A N 20
ATOM 28458 C CA . TRP A 1 29 ? 6.350 -0.700 -1.129 1.00 0.00 29 TRP A CA 20
ATOM 28459 C C . TRP A 1 29 ? 6.168 -1.554 -2.386 1.00 0.00 29 TRP A C 20
ATOM 28460 O O . TRP A 1 29 ? 5.049 -1.935 -2.725 1.00 0.00 29 TRP A O 20
ATOM 28481 N N . GLN A 1 30 ? 7.285 -1.829 -3.043 1.00 0.00 30 GLN A N 20
ATOM 28482 C CA . GLN A 1 30 ? 7.263 -2.630 -4.255 1.00 0.00 30 GLN A CA 20
ATOM 28483 C C . GLN A 1 30 ? 6.251 -3.770 -4.119 1.00 0.00 30 GLN A C 20
ATOM 28484 O O . GLN A 1 30 ? 5.207 -3.758 -4.770 1.00 0.00 30 GLN A O 20
ATOM 28498 N N . ASP A 1 31 ? 6.596 -4.726 -3.270 1.00 0.00 31 ASP A N 20
ATOM 28499 C CA . ASP A 1 31 ? 5.730 -5.871 -3.040 1.00 0.00 31 ASP A CA 20
ATOM 28500 C C . ASP A 1 31 ? 4.326 -5.379 -2.685 1.00 0.00 31 ASP A C 20
ATOM 28501 O O . ASP A 1 31 ? 3.338 -5.851 -3.247 1.00 0.00 31 ASP A O 20
ATOM 28510 N N . LEU A 1 32 ? 4.281 -4.438 -1.754 1.00 0.00 32 LEU A N 20
ATOM 28511 C CA . LEU A 1 32 ? 3.013 -3.878 -1.317 1.00 0.00 32 LEU A CA 20
ATOM 28512 C C . LEU A 1 32 ? 2.177 -3.502 -2.542 1.00 0.00 32 LEU A C 20
ATOM 28513 O O . LEU A 1 32 ? 1.026 -3.918 -2.664 1.00 0.00 32 LEU A O 20
ATOM 28529 N N . LYS A 1 33 ? 2.789 -2.718 -3.418 1.00 0.00 33 LYS A N 20
ATOM 28530 C CA . LYS A 1 33 ? 2.115 -2.282 -4.629 1.00 0.00 33 LYS A CA 20
ATOM 28531 C C . LYS A 1 33 ? 1.580 -3.503 -5.378 1.00 0.00 33 LYS A C 20
ATOM 28532 O O . LYS A 1 33 ? 0.368 -3.676 -5.505 1.00 0.00 33 LYS A O 20
ATOM 28551 N N . ASP A 1 34 ? 2.508 -4.319 -5.856 1.00 0.00 34 ASP A N 20
ATOM 28552 C CA . ASP A 1 34 ? 2.144 -5.519 -6.589 1.00 0.00 34 ASP A CA 20
ATOM 28553 C C . ASP A 1 34 ? 0.917 -6.159 -5.936 1.00 0.00 34 ASP A C 20
ATOM 28554 O O . ASP A 1 34 ? 0.109 -6.793 -6.612 1.00 0.00 34 ASP A O 20
ATOM 28563 N N . HIS A 1 35 ? 0.817 -5.969 -4.628 1.00 0.00 35 HIS A N 20
ATOM 28564 C CA . HIS A 1 35 ? -0.298 -6.520 -3.876 1.00 0.00 35 HIS A CA 20
ATOM 28565 C C . HIS A 1 35 ? -1.497 -5.575 -3.971 1.00 0.00 35 HIS A C 20
ATOM 28566 O O . HIS A 1 35 ? -2.550 -5.951 -4.483 1.00 0.00 35 HIS A O 20
ATOM 28580 N N . MET A 1 36 ? -1.298 -4.365 -3.469 1.00 0.00 36 MET A N 20
ATOM 28581 C CA . MET A 1 36 ? -2.350 -3.363 -3.490 1.00 0.00 36 MET A CA 20
ATOM 28582 C C . MET A 1 36 ? -2.964 -3.242 -4.886 1.00 0.00 36 MET A C 20
ATOM 28583 O O . MET A 1 36 ? -4.177 -3.089 -5.023 1.00 0.00 36 MET A O 20
ATOM 28597 N N . ARG A 1 37 ? -2.099 -3.316 -5.887 1.00 0.00 37 ARG A N 20
ATOM 28598 C CA . ARG A 1 37 ? -2.541 -3.217 -7.267 1.00 0.00 37 ARG A CA 20
ATOM 28599 C C . ARG A 1 37 ? -3.828 -4.018 -7.471 1.00 0.00 37 ARG A C 20
ATOM 28600 O O . ARG A 1 37 ? -4.616 -3.716 -8.366 1.00 0.00 37 ARG A O 20
ATOM 28621 N N . GLU A 1 38 ? -4.001 -5.024 -6.626 1.00 0.00 38 GLU A N 20
ATOM 28622 C CA . GLU A 1 38 ? -5.180 -5.871 -6.702 1.00 0.00 38 GLU A CA 20
ATOM 28623 C C . GLU A 1 38 ? -6.382 -5.065 -7.198 1.00 0.00 38 GLU A C 20
ATOM 28624 O O . GLU A 1 38 ? -7.176 -5.557 -7.998 1.00 0.00 38 GLU A O 20
ATOM 28636 N N . ALA A 1 39 ? -6.477 -3.839 -6.704 1.00 0.00 39 ALA A N 20
ATOM 28637 C CA . ALA A 1 39 ? -7.568 -2.960 -7.087 1.00 0.00 39 ALA A CA 20
ATOM 28638 C C . ALA A 1 39 ? -7.514 -2.715 -8.596 1.00 0.00 39 ALA A C 20
ATOM 28639 O O . ALA A 1 39 ? -8.234 -3.358 -9.359 1.00 0.00 39 ALA A O 20
ATOM 28646 N N . GLY A 1 40 ? -6.654 -1.784 -8.982 1.00 0.00 40 GLY A N 20
ATOM 28647 C CA . GLY A 1 40 ? -6.497 -1.447 -10.386 1.00 0.00 40 GLY A CA 20
ATOM 28648 C C . GLY A 1 40 ? -5.052 -1.051 -10.697 1.00 0.00 40 GLY A C 20
ATOM 28649 O O . GLY A 1 40 ? -4.152 -1.888 -10.651 1.00 0.00 40 GLY A O 20
ATOM 28653 N N . ASP A 1 41 ? -4.875 0.226 -11.005 1.00 0.00 41 ASP A N 20
ATOM 28654 C CA . ASP A 1 41 ? -3.555 0.743 -11.323 1.00 0.00 41 ASP A CA 20
ATOM 28655 C C . ASP A 1 41 ? -3.072 1.634 -10.177 1.00 0.00 41 ASP A C 20
ATOM 28656 O O . ASP A 1 41 ? -3.785 2.540 -9.748 1.00 0.00 41 ASP A O 20
ATOM 28665 N N . VAL A 1 42 ? -1.864 1.347 -9.715 1.00 0.00 42 VAL A N 20
ATOM 28666 C CA . VAL A 1 42 ? -1.277 2.111 -8.628 1.00 0.00 42 VAL A CA 20
ATOM 28667 C C . VAL A 1 42 ? -0.245 3.088 -9.195 1.00 0.00 42 VAL A C 20
ATOM 28668 O O . VAL A 1 42 ? 0.760 2.671 -9.768 1.00 0.00 42 VAL A O 20
ATOM 28681 N N . CYS A 1 43 ? -0.530 4.370 -9.016 1.00 0.00 43 CYS A N 20
ATOM 28682 C CA . CYS A 1 43 ? 0.360 5.409 -9.503 1.00 0.00 43 CYS A CA 20
ATOM 28683 C C . CYS A 1 43 ? 1.278 5.833 -8.355 1.00 0.00 43 CYS A C 20
ATOM 28684 O O . CYS A 1 43 ? 2.370 6.350 -8.587 1.00 0.00 43 CYS A O 20
ATOM 28692 N N . TYR A 1 44 ? 0.802 5.597 -7.141 1.00 0.00 44 TYR A N 20
ATOM 28693 C CA . TYR A 1 44 ? 1.566 5.948 -5.956 1.00 0.00 44 TYR A CA 20
ATOM 28694 C C . TYR A 1 44 ? 1.665 4.760 -4.996 1.00 0.00 44 TYR A C 20
ATOM 28695 O O . TYR A 1 44 ? 0.661 4.116 -4.695 1.00 0.00 44 TYR A O 20
ATOM 28713 N N . ALA A 1 45 ? 2.883 4.506 -4.543 1.00 0.00 45 ALA A N 20
ATOM 28714 C CA . ALA A 1 45 ? 3.126 3.408 -3.624 1.00 0.00 45 ALA A CA 20
ATOM 28715 C C . ALA A 1 45 ? 4.350 3.729 -2.764 1.00 0.00 45 ALA A C 20
ATOM 28716 O O . ALA A 1 45 ? 5.459 3.858 -3.280 1.00 0.00 45 ALA A O 20
ATOM 28723 N N . ASP A 1 46 ? 4.108 3.848 -1.467 1.00 0.00 46 ASP A N 20
ATOM 28724 C CA . ASP A 1 46 ? 5.177 4.152 -0.531 1.00 0.00 46 ASP A CA 20
ATOM 28725 C C . ASP A 1 46 ? 4.910 3.432 0.793 1.00 0.00 46 ASP A C 20
ATOM 28726 O O . ASP A 1 46 ? 3.792 2.983 1.044 1.00 0.00 46 ASP A O 20
ATOM 28735 N N . VAL A 1 47 ? 5.954 3.345 1.603 1.00 0.00 47 VAL A N 20
ATOM 28736 C CA . VAL A 1 47 ? 5.846 2.688 2.895 1.00 0.00 47 VAL A CA 20
ATOM 28737 C C . VAL A 1 47 ? 6.680 3.453 3.923 1.00 0.00 47 VAL A C 20
ATOM 28738 O O . VAL A 1 47 ? 7.757 3.955 3.605 1.00 0.00 47 VAL A O 20
ATOM 28751 N N . GLN A 1 48 ? 6.151 3.519 5.136 1.00 0.00 48 GLN A N 20
ATOM 28752 C CA . GLN A 1 48 ? 6.834 4.215 6.214 1.00 0.00 48 GLN A CA 20
ATOM 28753 C C . GLN A 1 48 ? 7.268 3.223 7.295 1.00 0.00 48 GLN A C 20
ATOM 28754 O O . GLN A 1 48 ? 6.709 2.133 7.403 1.00 0.00 48 GLN A O 20
ATOM 28768 N N . LYS A 1 49 ? 8.262 3.637 8.068 1.00 0.00 49 LYS A N 20
ATOM 28769 C CA . LYS A 1 49 ? 8.777 2.799 9.137 1.00 0.00 49 LYS A CA 20
ATOM 28770 C C . LYS A 1 49 ? 7.616 2.329 10.016 1.00 0.00 49 LYS A C 20
ATOM 28771 O O . LYS A 1 49 ? 6.460 2.653 9.749 1.00 0.00 49 LYS A O 20
ATOM 28790 N N . ASP A 1 50 ? 7.965 1.572 11.046 1.00 0.00 50 ASP A N 20
ATOM 28791 C CA . ASP A 1 50 ? 6.966 1.054 11.966 1.00 0.00 50 ASP A CA 20
ATOM 28792 C C . ASP A 1 50 ? 6.148 -0.033 11.264 1.00 0.00 50 ASP A C 20
ATOM 28793 O O . ASP A 1 50 ? 6.102 -1.173 11.723 1.00 0.00 50 ASP A O 20
ATOM 28802 N N . GLY A 1 51 ? 5.523 0.359 10.164 1.00 0.00 51 GLY A N 20
ATOM 28803 C CA . GLY A 1 51 ? 4.710 -0.567 9.395 1.00 0.00 51 GLY A CA 20
ATOM 28804 C C . GLY A 1 51 ? 3.510 0.146 8.769 1.00 0.00 51 GLY A C 20
ATOM 28805 O O . GLY A 1 51 ? 2.367 -0.266 8.964 1.00 0.00 51 GLY A O 20
ATOM 28809 N N . MET A 1 52 ? 3.810 1.204 8.030 1.00 0.00 52 MET A N 20
ATOM 28810 C CA . MET A 1 52 ? 2.770 1.978 7.374 1.00 0.00 52 MET A CA 20
ATOM 28811 C C . MET A 1 52 ? 2.939 1.946 5.854 1.00 0.00 52 MET A C 20
ATOM 28812 O O . MET A 1 52 ? 4.028 1.671 5.352 1.00 0.00 52 MET A O 20
ATOM 28826 N N . GLY A 1 53 ? 1.845 2.231 5.163 1.00 0.00 53 GLY A N 20
ATOM 28827 C CA . GLY A 1 53 ? 1.858 2.238 3.710 1.00 0.00 53 GLY A CA 20
ATOM 28828 C C . GLY A 1 53 ? 0.809 3.206 3.157 1.00 0.00 53 GLY A C 20
ATOM 28829 O O . GLY A 1 53 ? -0.139 3.564 3.854 1.00 0.00 53 GLY A O 20
ATOM 28833 N N . MET A 1 54 ? 1.015 3.602 1.909 1.00 0.00 54 MET A N 20
ATOM 28834 C CA . MET A 1 54 ? 0.099 4.520 1.255 1.00 0.00 54 MET A CA 20
ATOM 28835 C C . MET A 1 54 ? 0.127 4.334 -0.263 1.00 0.00 54 MET A C 20
ATOM 28836 O O . MET A 1 54 ? 1.159 4.542 -0.899 1.00 0.00 54 MET A O 20
ATOM 28850 N N . VAL A 1 55 ? -1.020 3.943 -0.800 1.00 0.00 55 VAL A N 20
ATOM 28851 C CA . VAL A 1 55 ? -1.140 3.726 -2.232 1.00 0.00 55 VAL A CA 20
ATOM 28852 C C . VAL A 1 55 ? -2.317 4.542 -2.770 1.00 0.00 55 VAL A C 20
ATOM 28853 O O . VAL A 1 55 ? -3.366 4.619 -2.133 1.00 0.00 55 VAL A O 20
ATOM 28866 N N . GLU A 1 56 ? -2.103 5.130 -3.938 1.00 0.00 56 GLU A N 20
ATOM 28867 C CA . GLU A 1 56 ? -3.134 5.937 -4.569 1.00 0.00 56 GLU A CA 20
ATOM 28868 C C . GLU A 1 56 ? -3.752 5.182 -5.747 1.00 0.00 56 GLU A C 20
ATOM 28869 O O . GLU A 1 56 ? -3.103 4.331 -6.354 1.00 0.00 56 GLU A O 20
ATOM 28881 N N . TYR A 1 57 ? -5.000 5.520 -6.035 1.00 0.00 57 TYR A N 20
ATOM 28882 C CA . TYR A 1 57 ? -5.714 4.884 -7.130 1.00 0.00 57 TYR A CA 20
ATOM 28883 C C . TYR A 1 57 ? -6.301 5.929 -8.082 1.00 0.00 57 TYR A C 20
ATOM 28884 O O . TYR A 1 57 ? -6.796 6.966 -7.642 1.00 0.00 57 TYR A O 20
ATOM 28902 N N . LEU A 1 58 ? -6.226 5.619 -9.368 1.00 0.00 58 LEU A N 20
ATOM 28903 C CA . LEU A 1 58 ? -6.744 6.518 -10.385 1.00 0.00 58 LEU A CA 20
ATOM 28904 C C . LEU A 1 58 ? -8.237 6.250 -10.584 1.00 0.00 58 LEU A C 20
ATOM 28905 O O . LEU A 1 58 ? -8.845 6.769 -11.519 1.00 0.00 58 LEU A O 20
ATOM 28921 N N . ARG A 1 59 ? -8.785 5.441 -9.689 1.00 0.00 59 ARG A N 20
ATOM 28922 C CA . ARG A 1 59 ? -10.196 5.098 -9.755 1.00 0.00 59 ARG A CA 20
ATOM 28923 C C . ARG A 1 59 ? -10.779 4.981 -8.345 1.00 0.00 59 ARG A C 20
ATOM 28924 O O . ARG A 1 59 ? -10.160 4.393 -7.460 1.00 0.00 59 ARG A O 20
ATOM 28945 N N . LYS A 1 60 ? -11.965 5.550 -8.181 1.00 0.00 60 LYS A N 20
ATOM 28946 C CA . LYS A 1 60 ? -12.639 5.516 -6.894 1.00 0.00 60 LYS A CA 20
ATOM 28947 C C . LYS A 1 60 ? -12.937 4.064 -6.517 1.00 0.00 60 LYS A C 20
ATOM 28948 O O . LYS A 1 60 ? -12.516 3.594 -5.462 1.00 0.00 60 LYS A O 20
ATOM 28967 N N . GLU A 1 61 ? -13.662 3.394 -7.401 1.00 0.00 61 GLU A N 20
ATOM 28968 C CA . GLU A 1 61 ? -14.022 2.004 -7.175 1.00 0.00 61 GLU A CA 20
ATOM 28969 C C . GLU A 1 61 ? -12.798 1.207 -6.720 1.00 0.00 61 GLU A C 20
ATOM 28970 O O . GLU A 1 61 ? -12.850 0.506 -5.710 1.00 0.00 61 GLU A O 20
ATOM 28982 N N . ASP A 1 62 ? -11.726 1.339 -7.487 1.00 0.00 62 ASP A N 20
ATOM 28983 C CA . ASP A 1 62 ? -10.491 0.640 -7.175 1.00 0.00 62 ASP A CA 20
ATOM 28984 C C . ASP A 1 62 ? -10.179 0.804 -5.686 1.00 0.00 62 ASP A C 20
ATOM 28985 O O . ASP A 1 62 ? -9.909 -0.176 -4.993 1.00 0.00 62 ASP A O 20
ATOM 28994 N N . MET A 1 63 ? -10.225 2.050 -5.239 1.00 0.00 63 MET A N 20
ATOM 28995 C CA . MET A 1 63 ? -9.951 2.355 -3.845 1.00 0.00 63 MET A CA 20
ATOM 28996 C C . MET A 1 63 ? -10.803 1.489 -2.916 1.00 0.00 63 MET A C 20
ATOM 28997 O O . MET A 1 63 ? -10.270 0.711 -2.125 1.00 0.00 63 MET A O 20
ATOM 29011 N N . GLU A 1 64 ? -12.112 1.652 -3.041 1.00 0.00 64 GLU A N 20
ATOM 29012 C CA . GLU A 1 64 ? -13.042 0.894 -2.222 1.00 0.00 64 GLU A CA 20
ATOM 29013 C C . GLU A 1 64 ? -12.847 -0.607 -2.447 1.00 0.00 64 GLU A C 20
ATOM 29014 O O . GLU A 1 64 ? -12.822 -1.383 -1.493 1.00 0.00 64 GLU A O 20
ATOM 29026 N N . TYR A 1 65 ? -12.712 -0.970 -3.714 1.00 0.00 65 TYR A N 20
ATOM 29027 C CA . TYR A 1 65 ? -12.519 -2.364 -4.076 1.00 0.00 65 TYR A CA 20
ATOM 29028 C C . TYR A 1 65 ? -11.397 -2.995 -3.248 1.00 0.00 65 TYR A C 20
ATOM 29029 O O . TYR A 1 65 ? -11.639 -3.915 -2.468 1.00 0.00 65 TYR A O 20
ATOM 29047 N N . ALA A 1 66 ? -10.195 -2.476 -3.448 1.00 0.00 66 ALA A N 20
ATOM 29048 C CA . ALA A 1 66 ? -9.035 -2.977 -2.730 1.00 0.00 66 ALA A CA 20
ATOM 29049 C C . ALA A 1 66 ? -9.273 -2.839 -1.225 1.00 0.00 66 ALA A C 20
ATOM 29050 O O . ALA A 1 66 ? -8.896 -3.716 -0.450 1.00 0.00 66 ALA A O 20
ATOM 29057 N N . LEU A 1 67 ? -9.898 -1.730 -0.856 1.00 0.00 67 LEU A N 20
ATOM 29058 C CA . LEU A 1 67 ? -10.190 -1.465 0.542 1.00 0.00 67 LEU A CA 20
ATOM 29059 C C . LEU A 1 67 ? -10.890 -2.682 1.151 1.00 0.00 67 LEU A C 20
ATOM 29060 O O . LEU A 1 67 ? -10.415 -3.249 2.134 1.00 0.00 67 LEU A O 20
ATOM 29076 N N . ARG A 1 68 ? -12.009 -3.047 0.543 1.00 0.00 68 ARG A N 20
ATOM 29077 C CA . ARG A 1 68 ? -12.779 -4.186 1.013 1.00 0.00 68 ARG A CA 20
ATOM 29078 C C . ARG A 1 68 ? -12.063 -5.492 0.663 1.00 0.00 68 ARG A C 20
ATOM 29079 O O . ARG A 1 68 ? -11.602 -6.208 1.550 1.00 0.00 68 ARG A O 20
ATOM 29100 N N . LYS A 1 69 ? -11.993 -5.762 -0.632 1.00 0.00 69 LYS A N 20
ATOM 29101 C CA . LYS A 1 69 ? -11.341 -6.970 -1.110 1.00 0.00 69 LYS A CA 20
ATOM 29102 C C . LYS A 1 69 ? -10.151 -7.294 -0.205 1.00 0.00 69 LYS A C 20
ATOM 29103 O O . LYS A 1 69 ? -10.106 -8.358 0.410 1.00 0.00 69 LYS A O 20
ATOM 29122 N N . LEU A 1 70 ? -9.216 -6.356 -0.151 1.00 0.00 70 LEU A N 20
ATOM 29123 C CA . LEU A 1 70 ? -8.029 -6.529 0.669 1.00 0.00 70 LEU A CA 20
ATOM 29124 C C . LEU A 1 70 ? -8.430 -6.533 2.145 1.00 0.00 70 LEU A C 20
ATOM 29125 O O . LEU A 1 70 ? -8.244 -7.531 2.840 1.00 0.00 70 LEU A O 20
ATOM 29141 N N . ASP A 1 71 ? -8.974 -5.406 2.581 1.00 0.00 71 ASP A N 20
ATOM 29142 C CA . ASP A 1 71 ? -9.404 -5.268 3.962 1.00 0.00 71 ASP A CA 20
ATOM 29143 C C . ASP A 1 71 ? -8.742 -6.357 4.809 1.00 0.00 71 ASP A C 20
ATOM 29144 O O . ASP A 1 71 ? -9.307 -7.435 4.991 1.00 0.00 71 ASP A O 20
ATOM 29153 N N . ASP A 1 72 ? -7.556 -6.038 5.304 1.00 0.00 72 ASP A N 20
ATOM 29154 C CA . ASP A 1 72 ? -6.812 -6.976 6.128 1.00 0.00 72 ASP A CA 20
ATOM 29155 C C . ASP A 1 72 ? -6.427 -8.194 5.285 1.00 0.00 72 ASP A C 20
ATOM 29156 O O . ASP A 1 72 ? -7.274 -9.031 4.976 1.00 0.00 72 ASP A O 20
ATOM 29165 N N . THR A 1 73 ? -5.150 -8.254 4.938 1.00 0.00 73 THR A N 20
ATOM 29166 C CA . THR A 1 73 ? -4.644 -9.356 4.138 1.00 0.00 73 THR A CA 20
ATOM 29167 C C . THR A 1 73 ? -3.260 -9.781 4.632 1.00 0.00 73 THR A C 20
ATOM 29168 O O . THR A 1 73 ? -2.701 -9.162 5.536 1.00 0.00 73 THR A O 20
ATOM 29179 N N . LYS A 1 74 ? -2.746 -10.836 4.017 1.00 0.00 74 LYS A N 20
ATOM 29180 C CA . LYS A 1 74 ? -1.438 -11.352 4.383 1.00 0.00 74 LYS A CA 20
ATOM 29181 C C . LYS A 1 74 ? -0.400 -10.864 3.370 1.00 0.00 74 LYS A C 20
ATOM 29182 O O . LYS A 1 74 ? -0.260 -11.441 2.292 1.00 0.00 74 LYS A O 20
ATOM 29201 N N . PHE A 1 75 ? 0.301 -9.806 3.752 1.00 0.00 75 PHE A N 20
ATOM 29202 C CA . PHE A 1 75 ? 1.321 -9.234 2.890 1.00 0.00 75 PHE A CA 20
ATOM 29203 C C . PHE A 1 75 ? 2.658 -9.955 3.070 1.00 0.00 75 PHE A C 20
ATOM 29204 O O . PHE A 1 75 ? 3.090 -10.199 4.196 1.00 0.00 75 PHE A O 20
ATOM 29221 N N . ARG A 1 76 ? 3.277 -10.277 1.944 1.00 0.00 76 ARG A N 20
ATOM 29222 C CA . ARG A 1 76 ? 4.556 -10.966 1.963 1.00 0.00 76 ARG A CA 20
ATOM 29223 C C . ARG A 1 76 ? 5.677 -10.016 1.537 1.00 0.00 76 ARG A C 20
ATOM 29224 O O . ARG A 1 76 ? 5.722 -9.578 0.388 1.00 0.00 76 ARG A O 20
ATOM 29245 N N . SER A 1 77 ? 6.555 -9.725 2.486 1.00 0.00 77 SER A N 20
ATOM 29246 C CA . SER A 1 77 ? 7.673 -8.834 2.223 1.00 0.00 77 SER A CA 20
ATOM 29247 C C . SER A 1 77 ? 8.669 -9.509 1.278 1.00 0.00 77 SER A C 20
ATOM 29248 O O . SER A 1 77 ? 8.484 -10.664 0.898 1.00 0.00 77 SER A O 20
ATOM 29256 N N . HIS A 1 78 ? 9.703 -8.759 0.925 1.00 0.00 78 HIS A N 20
ATOM 29257 C CA . HIS A 1 78 ? 10.728 -9.271 0.031 1.00 0.00 78 HIS A CA 20
ATOM 29258 C C . HIS A 1 78 ? 11.640 -10.234 0.794 1.00 0.00 78 HIS A C 20
ATOM 29259 O O . HIS A 1 78 ? 12.396 -10.991 0.187 1.00 0.00 78 HIS A O 20
ATOM 29273 N N . GLU A 1 79 ? 11.539 -10.173 2.114 1.00 0.00 79 GLU A N 20
ATOM 29274 C CA . GLU A 1 79 ? 12.345 -11.030 2.966 1.00 0.00 79 GLU A CA 20
ATOM 29275 C C . GLU A 1 79 ? 11.607 -12.340 3.253 1.00 0.00 79 GLU A C 20
ATOM 29276 O O . GLU A 1 79 ? 12.131 -13.214 3.942 1.00 0.00 79 GLU A O 20
ATOM 29288 N N . GLY A 1 80 ? 10.402 -12.434 2.710 1.00 0.00 80 GLY A N 20
ATOM 29289 C CA . GLY A 1 80 ? 9.587 -13.621 2.899 1.00 0.00 80 GLY A CA 20
ATOM 29290 C C . GLY A 1 80 ? 8.621 -13.443 4.072 1.00 0.00 80 GLY A C 20
ATOM 29291 O O . GLY A 1 80 ? 7.523 -13.997 4.067 1.00 0.00 80 GLY A O 20
ATOM 29295 N N . GLU A 1 81 ? 9.066 -12.667 5.049 1.00 0.00 81 GLU A N 20
ATOM 29296 C CA . GLU A 1 81 ? 8.255 -12.408 6.227 1.00 0.00 81 GLU A CA 20
ATOM 29297 C C . GLU A 1 81 ? 6.849 -11.966 5.816 1.00 0.00 81 GLU A C 20
ATOM 29298 O O . GLU A 1 81 ? 6.689 -11.167 4.895 1.00 0.00 81 GLU A O 20
ATOM 29310 N N . THR A 1 82 ? 5.864 -12.506 6.521 1.00 0.00 82 THR A N 20
ATOM 29311 C CA . THR A 1 82 ? 4.477 -12.177 6.241 1.00 0.00 82 THR A CA 20
ATOM 29312 C C . THR A 1 82 ? 3.818 -11.553 7.472 1.00 0.00 82 THR A C 20
ATOM 29313 O O . THR A 1 82 ? 4.075 -11.974 8.599 1.00 0.00 82 THR A O 20
ATOM 29324 N N . SER A 1 83 ? 2.981 -10.558 7.216 1.00 0.00 83 SER A N 20
ATOM 29325 C CA . SER A 1 83 ? 2.284 -9.871 8.289 1.00 0.00 83 SER A CA 20
ATOM 29326 C C . SER A 1 83 ? 0.862 -9.518 7.848 1.00 0.00 83 SER A C 20
ATOM 29327 O O . SER A 1 83 ? 0.495 -9.734 6.694 1.00 0.00 83 SER A O 20
ATOM 29335 N N . TYR A 1 84 ? 0.101 -8.980 8.789 1.00 0.00 84 TYR A N 20
ATOM 29336 C CA . TYR A 1 84 ? -1.273 -8.594 8.512 1.00 0.00 84 TYR A CA 20
ATOM 29337 C C . TYR A 1 84 ? -1.406 -7.073 8.413 1.00 0.00 84 TYR A C 20
ATOM 29338 O O . TYR A 1 84 ? -1.129 -6.358 9.375 1.00 0.00 84 TYR A O 20
ATOM 29356 N N . ILE A 1 85 ? -1.830 -6.623 7.241 1.00 0.00 85 ILE A N 20
ATOM 29357 C CA . ILE A 1 85 ? -2.004 -5.200 7.005 1.00 0.00 85 ILE A CA 20
ATOM 29358 C C . ILE A 1 85 ? -3.463 -4.923 6.636 1.00 0.00 85 ILE A C 20
ATOM 29359 O O . ILE A 1 85 ? -4.044 -5.629 5.813 1.00 0.00 85 ILE A O 20
ATOM 29375 N N . ARG A 1 86 ? -4.013 -3.893 7.262 1.00 0.00 86 ARG A N 20
ATOM 29376 C CA . ARG A 1 86 ? -5.392 -3.514 7.010 1.00 0.00 86 ARG A CA 20
ATOM 29377 C C . ARG A 1 86 ? -5.458 -2.445 5.917 1.00 0.00 86 ARG A C 20
ATOM 29378 O O . ARG A 1 86 ? -4.473 -1.755 5.658 1.00 0.00 86 ARG A O 20
ATOM 29399 N N . VAL A 1 87 ? -6.628 -2.340 5.305 1.00 0.00 87 VAL A N 20
ATOM 29400 C CA . VAL A 1 87 ? -6.835 -1.367 4.246 1.00 0.00 87 VAL A CA 20
ATOM 29401 C C . VAL A 1 87 ? -8.018 -0.467 4.611 1.00 0.00 87 VAL A C 20
ATOM 29402 O O . VAL A 1 87 ? -9.159 -0.923 4.656 1.00 0.00 87 VAL A O 20
ATOM 29415 N N . TYR A 1 88 ? -7.704 0.796 4.862 1.00 0.00 88 TYR A N 20
ATOM 29416 C CA . TYR A 1 88 ? -8.726 1.764 5.221 1.00 0.00 88 TYR A CA 20
ATOM 29417 C C . TYR A 1 88 ? -8.491 3.098 4.510 1.00 0.00 88 TYR A C 20
ATOM 29418 O O . TYR A 1 88 ? -7.376 3.388 4.078 1.00 0.00 88 TYR A O 20
ATOM 29436 N N . PRO A 1 89 ? -9.588 3.896 4.408 1.00 0.00 89 PRO A N 20
ATOM 29437 C CA . PRO A 1 89 ? -9.512 5.192 3.757 1.00 0.00 89 PRO A CA 20
ATOM 29438 C C . PRO A 1 89 ? -8.809 6.215 4.651 1.00 0.00 89 PRO A C 20
ATOM 29439 O O . PRO A 1 89 ? -8.384 5.888 5.758 1.00 0.00 89 PRO A O 20
ATOM 29450 N N . GLU A 1 90 ? -8.709 7.433 4.138 1.00 0.00 90 GLU A N 20
ATOM 29451 C CA . GLU A 1 90 ? -8.065 8.505 4.877 1.00 0.00 90 GLU A CA 20
ATOM 29452 C C . GLU A 1 90 ? -9.076 9.203 5.790 1.00 0.00 90 GLU A C 20
ATOM 29453 O O . GLU A 1 90 ? -10.244 9.347 5.433 1.00 0.00 90 GLU A O 20
ATOM 29465 N N . ARG A 1 91 ? -8.590 9.616 6.951 1.00 0.00 91 ARG A N 20
ATOM 29466 C CA . ARG A 1 91 ? -9.436 10.294 7.918 1.00 0.00 91 ARG A CA 20
ATOM 29467 C C . ARG A 1 91 ? -9.456 11.799 7.642 1.00 0.00 91 ARG A C 20
ATOM 29468 O O . ARG A 1 91 ? -8.462 12.488 7.864 1.00 0.00 91 ARG A O 20
ATOM 29489 N N . SER A 1 92 ? -10.600 12.265 7.162 1.00 0.00 92 SER A N 20
ATOM 29490 C CA . SER A 1 92 ? -10.763 13.675 6.853 1.00 0.00 92 SER A CA 20
ATOM 29491 C C . SER A 1 92 ? -11.804 14.298 7.785 1.00 0.00 92 SER A C 20
ATOM 29492 O O . SER A 1 92 ? -12.790 13.653 8.141 1.00 0.00 92 SER A O 20
ATOM 29500 N N . SER A 1 93 ? -11.550 15.545 8.155 1.00 0.00 93 SER A N 20
ATOM 29501 C CA . SER A 1 93 ? -12.453 16.262 9.040 1.00 0.00 93 SER A CA 20
ATOM 29502 C C . SER A 1 93 ? -11.943 17.687 9.264 1.00 0.00 93 SER A C 20
ATOM 29503 O O . SER A 1 93 ? -10.791 17.885 9.646 1.00 0.00 93 SER A O 20
ATOM 29511 N N . GLY A 1 94 ? -12.827 18.643 9.018 1.00 0.00 94 GLY A N 20
ATOM 29512 C CA . GLY A 1 94 ? -12.481 20.044 9.188 1.00 0.00 94 GLY A CA 20
ATOM 29513 C C . GLY A 1 94 ? -13.583 20.951 8.638 1.00 0.00 94 GLY A C 20
ATOM 29514 O O . GLY A 1 94 ? -14.242 20.610 7.658 1.00 0.00 94 GLY A O 20
ATOM 29518 N N . PRO A 1 95 ? -13.753 22.121 9.311 1.00 0.00 95 PRO A N 20
ATOM 29519 C CA . PRO A 1 95 ? -14.764 23.081 8.900 1.00 0.00 95 PRO A CA 20
ATOM 29520 C C . PRO A 1 95 ? -14.329 23.829 7.639 1.00 0.00 95 PRO A C 20
ATOM 29521 O O . PRO A 1 95 ? -13.286 24.483 7.629 1.00 0.00 95 PRO A O 20
ATOM 29532 N N . SER A 1 96 ? -15.149 23.709 6.605 1.00 0.00 96 SER A N 20
ATOM 29533 C CA . SER A 1 96 ? -14.861 24.367 5.342 1.00 0.00 96 SER A CA 20
ATOM 29534 C C . SER A 1 96 ? -14.966 25.884 5.506 1.00 0.00 96 SER A C 20
ATOM 29535 O O . SER A 1 96 ? -14.007 26.608 5.243 1.00 0.00 96 SER A O 20
ATOM 29543 N N . SER A 1 97 ? -16.139 26.321 5.940 1.00 0.00 97 SER A N 20
ATOM 29544 C CA . SER A 1 97 ? -16.381 27.739 6.142 1.00 0.00 97 SER A CA 20
ATOM 29545 C C . SER A 1 97 ? -16.101 28.508 4.848 1.00 0.00 97 SER A C 20
ATOM 29546 O O . SER A 1 97 ? -15.027 29.084 4.685 1.00 0.00 97 SER A O 20
ATOM 29554 N N . GLY A 1 98 ? -17.086 28.491 3.963 1.00 0.00 98 GLY A N 20
ATOM 29555 C CA . GLY A 1 98 ? -16.959 29.179 2.689 1.00 0.00 98 GLY A CA 20
ATOM 29556 C C . GLY A 1 98 ? -18.054 30.235 2.525 1.00 0.00 98 GLY A C 20
ATOM 29557 O O . GLY A 1 98 ? -18.492 30.838 3.503 1.00 0.00 98 GLY A O 20
#

Foldseek 3Di:
DCDDDDDDDDDDADPAKKKKFKADQQAFFVQVCVVLCVLPDWPDWGFDHPGIIMTGDRDNSSRVVSQVVPQWHWGQGPVRDTIIMGIHTDDDDDDPPD

CATH classification: 3.30.70.330

Solvent-accessible surface area: 6858 Å² total; per-residue (Å²): 133,115,119,76,100,126,71,56,99,106,72,154,186,19,112,68,37,0,30,0,34,38,10,9,126,21,18,26,108,109,53,0,43,102,46,0,111,105,21,30,80,8,45,53,24,72,40,108,182,145,6,48,4,34,0,1,0,89,168,115,138,20,23,80,82,0,3,152,136,10,76,46,27,134,2,147,5,138,119,33,90,52,28,132,0,120,7,64,54,85,190,92,123,61,125,120,99,132

Radius of gyration: 13.6 Å; Cα contacts (8 Å, |Δi|>4): 192; chains: 1; bounding box: 37×38×28 Å